Protein 2ECV (pdb70)

Sequence (85 aa):
GSSGSSGMASGILVNVKEEVTCPICLELLTQPLSLDCGHSFCQACLTANHKKSMLDKGESSCPVCRISYQPENIRPNRHVANIVEGSSGSSGMASGILVNVKEEVTCPICLELLTQPLSLDCGHSFCQACLTANHKKSMLDKGESSCPVCRISYQPENIRPNRHVANIVEGSSGSSGMASGILVNVKEEVTCPICLELLTQPLSLDCGHSFCQACLTANHKKSMLDKGESSCPVCRISYQPENIRPNRHVANIVEGSSGSSGMASGILVNVKEEVTCPICLELLTQPLSLDCGHSFCQACLTANHKKSMLDKGESSCPVCRISYQPENIRPNRHVANIVEGSSGSSGMASGILVNVKEEVTCPICLELLTQPLSLDCGHSFCQACLTANHKKSMLDKGESSCPVCRISYQPENIRPNRHVANIVEGSSGSSGMASGILVNVKEEVTCPICLELLTQPLSLDCGHSFCQACLTANHKKSMLDKGESSCPVCRISYQPENIRPNRHVANIVEGSSGSSGMASGILVNVKEEVTCPICLELLTQPLSLDCGHSFCQACLTANHKKSMLDKGESSCPVCRISYQPENIRPNRHVANIVEGSSGSSGMASGILVNVKEEVTCPICLELLTQPLSLDCGHSFCQACLTANHKKSMLDKGESSCPVCRISYQPENIRPNRHVANIVEGSSGSSGMASGILVNVKEEVTCPICLELLTQPLSLDCGHSFCQACLTANHKKSMLDKGESSCPVCRISYQPENIRPNRHVANIVEGSSGSSGMASGILVNVKEEVTCPICLELLTQPLSLDCGHSFCQACLTANHKKSMLDKGESSCPVCRISYQPENIRPNRHVANIVEGSSGSSGMASGILVNVKEEVTCPICLELLTQPLSLDCGHSFCQACLTANHKKSMLDKGESSCPVCRISYQPENIRPNRHVANIVEGSSGSSGMASGILVNVKEEVTCPICLELLTQPLSLDCGHSFCQACLTANHKKSMLDKGESSCPVCRISYQPENIRPNRHVANIVEGSSGSSGMASGILVNVKEEVTCPICLELLTQPLSLDCGHSFCQACLTANHKKSMLDKGESSCPVCRISYQPENIRPNRHVANIVEGSSGSSGMASGILVNVKEEVTCPICLELLTQPLSLDCGHSFCQACLTANHKKSMLDKGESSCPVCRISYQPENIRPNRHVANIVEGSSGSSGMASGILVNVKEEVTCPICLELLTQPLSLDCGHSFCQACLTANHKKSMLDKGESSCPVCRISYQPENIRPNRHVANIVEGSSGSSGMASGILVNVKEEVTCPICLELLTQPLSLDCGHSFCQACLTANHKKSMLDKGESSCPVCRISYQPENIRPNRHVANIVEGSSGSSGMASGILVNVKEEVTCPICLELLTQPLSLDCGHSFCQACLTANHKKSMLDKGESSCPVCRISYQPENIRPNRHVANIVEGSSGSSGMASGILVNVKEEVTCPICLELLTQPLSLDCGHSFCQACLTANHKKSMLDKGESSCPVCRISYQPENIRPNRHVANIVEGSSGSSGMASGILVNVKEEVTCPICLELLTQPLSLDCGHSFCQACLTANHKKSMLDKGESSCPVCRISYQPENIRPNRHVANIVEGSSGSSGMASGILVNVKEEVTCPICLELLTQPLSLDCGHSFCQACLTANHKKSMLDKGESSCPVCRISYQPENIRPNRHVANIVE

Secondary structure (DSSP, 8-state):
-----PPP--------------TTT-S--SS-B--SSS--B-TTHHHHHHHHHHHTTS----TTT--SS-SSS---S--------

Organism: Homo sapiens (NCBI:txid9606)

CATH classification: 3.30.40.10

Radius of gyration: 18.09 Å; Cα contacts (8 Å, |Δi|>4): 77; chains: 1; bounding box: 31×51×41 Å

InterPro domains:
  IPR000315 B-box-type zinc finger [PF00643] (91-128)
  IPR000315 B-box-type zinc finger [PS50119] (90-132)
  IPR000315 B-box-type zinc finger [SM00336] (90-131)
  IPR001841 Zinc finger, RING-type [PS50089] (15-59)
  IPR001841 Zinc finger, RING-type [SM00184] (15-58)
  IPR001870 B30.2/SPRY domain [PS50188] (281-493)
  IPR003877 SPRY domain [PF00622] (358-488)
  IPR003877 SPRY domain [SM00449] (356-492)
  IPR003879 Butyrophylin-like, SPRY domain [PR01407] (313-330)
  IPR003879 Butyrophylin-like, SPRY domain [PR01407] (429-453)
  IPR003879 Butyrophylin-like, SPRY domain [PR01407] (461-479)
  IPR013083 Zinc finger, RING/FYVE/PHD-type [G3DSA:3.30.40.10] (2-90)
  IPR013320 Concanavalin A-like lectin/glucanase domain superfamily [SSF49899] (292-491)
  IPR017907 Zinc finger, RING-type, conserved site [PS00518] (30-39)
  IPR027370 Zinc finger, RING-type, eukaryotic [PF13445] (15-56)
  IPR043136 B30.2/SPRY domain superfamily [G3DSA:2.60.120.920] (288-493)
  IPR050143 Tripartite motif-containing [PTHR24103] (10-487)

Structure (mmCIF, N/CA/C/O backbone):
data_2ECV
#
_entry.id   2ECV
#
loop_
_entity.id
_entity.type
_entity.pdbx_description
1 polymer 'Tripartite motif-containing protein 5'
2 non-polymer 'ZINC ION'
#
loop_
_atom_site.group_PDB
_atom_site.id
_atom_site.type_symbol
_atom_site.label_atom_id
_atom_site.label_alt_id
_atom_site.label_comp_id
_atom_site.label_asym_id
_atom_site.label_entity_id
_atom_site.label_seq_id
_atom_site.pdbx_PDB_ins_code
_atom_site.Cartn_x
_atom_site.Cartn_y
_atom_site.Cartn_z
_atom_site.occupancy
_atom_site.B_iso_or_equiv
_atom_site.auth_seq_id
_atom_site.auth_comp_id
_atom_site.auth_asym_id
_atom_site.auth_atom_id
_atom_site.pdbx_PDB_model_num
ATOM 1 N N . GLY A 1 1 ? 6.856 -31.657 14.456 1.00 0.00 1 GLY A N 1
ATOM 2 C CA . GLY A 1 1 ? 7.368 -30.318 14.231 1.00 0.00 1 GLY A CA 1
ATOM 3 C C . GLY A 1 1 ? 7.291 -29.905 12.775 1.00 0.00 1 GLY A C 1
ATOM 4 O O . GLY A 1 1 ? 8.280 -29.452 12.199 1.00 0.00 1 GLY A O 1
ATOM 8 N N . SER A 1 2 ? 6.115 -30.064 12.177 1.00 0.00 2 SER A N 1
ATOM 9 C CA . SER A 1 2 ? 5.915 -29.710 10.777 1.00 0.00 2 SER A CA 1
ATOM 10 C C . SER A 1 2 ? 4.487 -29.228 10.537 1.00 0.00 2 SER A C 1
ATOM 11 O O . SER A 1 2 ? 3.535 -29.770 11.099 1.00 0.00 2 SER A O 1
ATOM 19 N N . SER A 1 3 ? 4.347 -28.206 9.699 1.00 0.00 3 SER A N 1
ATOM 20 C CA . SER A 1 3 ? 3.037 -27.647 9.387 1.00 0.00 3 SER A CA 1
ATOM 21 C C . SER A 1 3 ? 3.096 -26.798 8.121 1.00 0.00 3 SER A C 1
ATOM 22 O O . SER A 1 3 ? 3.988 -25.967 7.958 1.00 0.00 3 SER A O 1
ATOM 30 N N . GLY A 1 4 ? 2.137 -27.014 7.225 1.00 0.00 4 GLY A N 1
ATOM 31 C CA . GLY A 1 4 ? 2.097 -26.262 5.985 1.00 0.00 4 GLY A CA 1
ATOM 32 C C . GLY A 1 4 ? 1.630 -27.102 4.812 1.00 0.00 4 GLY A C 1
ATOM 33 O O . GLY A 1 4 ? 2.427 -27.795 4.180 1.00 0.00 4 GLY A O 1
ATOM 37 N N . SER A 1 5 ? 0.334 -27.042 4.523 1.00 0.00 5 SER A N 1
ATOM 38 C CA . SER A 1 5 ? -0.239 -27.808 3.422 1.00 0.00 5 SER A CA 1
ATOM 39 C C . SER A 1 5 ? -0.483 -26.915 2.209 1.00 0.00 5 SER A C 1
ATOM 40 O O . SER A 1 5 ? -1.591 -26.421 2.000 1.00 0.00 5 SER A O 1
ATOM 48 N N . SER A 1 6 ? 0.561 -26.713 1.411 1.00 0.00 6 SER A N 1
ATOM 49 C CA . SER A 1 6 ? 0.463 -25.878 0.220 1.00 0.00 6 SER A CA 1
ATOM 50 C C . SER A 1 6 ? 0.363 -26.734 -1.038 1.00 0.00 6 SER A C 1
ATOM 51 O O . SER A 1 6 ? 1.229 -27.567 -1.306 1.00 0.00 6 SER A O 1
ATOM 59 N N . GLY A 1 7 ? -0.700 -26.524 -1.807 1.00 0.00 7 GLY A N 1
ATOM 60 C CA . GLY A 1 7 ? -0.896 -27.284 -3.028 1.00 0.00 7 GLY A CA 1
ATOM 61 C C . GLY A 1 7 ? 0.187 -27.019 -4.055 1.00 0.00 7 GLY A C 1
ATOM 62 O O . GLY A 1 7 ? 0.896 -26.016 -3.975 1.00 0.00 7 GLY A O 1
ATOM 66 N N . MET A 1 8 ? 0.317 -27.921 -5.022 1.00 0.00 8 MET A N 1
ATOM 67 C CA . MET A 1 8 ? 1.322 -27.779 -6.069 1.00 0.00 8 MET A CA 1
ATOM 68 C C . MET A 1 8 ? 1.289 -26.377 -6.668 1.00 0.00 8 MET A C 1
ATOM 69 O O . MET A 1 8 ? 0.222 -25.847 -6.975 1.00 0.00 8 MET A O 1
ATOM 83 N N . ALA A 1 9 ? 2.466 -25.780 -6.832 1.00 0.00 9 ALA A N 1
ATOM 84 C CA . ALA A 1 9 ? 2.571 -24.440 -7.396 1.00 0.00 9 ALA A CA 1
ATOM 85 C C . ALA A 1 9 ? 2.548 -24.483 -8.920 1.00 0.00 9 ALA A C 1
ATOM 86 O O . ALA A 1 9 ? 3.412 -23.906 -9.580 1.00 0.00 9 ALA A O 1
ATOM 93 N N . SER A 1 10 ? 1.553 -25.169 -9.473 1.00 0.00 10 SER A N 1
ATOM 94 C CA . SER A 1 10 ? 1.420 -25.290 -10.920 1.00 0.00 10 SER A CA 1
ATOM 95 C C . SER A 1 10 ? 0.547 -24.172 -11.481 1.00 0.00 10 SER A C 1
ATOM 96 O O . SER A 1 10 ? -0.567 -24.412 -11.945 1.00 0.00 10 SER A O 1
ATOM 104 N N . GLY A 1 11 ? 1.062 -22.947 -11.433 1.00 0.00 11 GLY A N 1
ATOM 105 C CA . GLY A 1 11 ? 0.318 -21.809 -11.939 1.00 0.00 11 GLY A CA 1
ATOM 106 C C . GLY A 1 11 ? 0.260 -21.780 -13.453 1.00 0.00 11 GLY A C 1
ATOM 107 O O . GLY A 1 11 ? -0.186 -20.797 -14.045 1.00 0.00 11 GLY A O 1
ATOM 111 N N . ILE A 1 12 ? 0.714 -22.859 -14.081 1.00 0.00 12 ILE A N 1
ATOM 112 C CA . ILE A 1 12 ? 0.712 -22.953 -15.536 1.00 0.00 12 ILE A CA 1
ATOM 113 C C . ILE A 1 12 ? -0.711 -22.991 -16.083 1.00 0.00 12 ILE A C 1
ATOM 114 O O . ILE A 1 12 ? -1.573 -23.692 -15.552 1.00 0.00 12 ILE A O 1
ATOM 130 N N . LEU A 1 13 ? -0.950 -22.234 -17.148 1.00 0.00 13 LEU A N 1
ATOM 131 C CA . LEU A 1 13 ? -2.268 -22.182 -17.770 1.00 0.00 13 LEU A CA 1
ATOM 132 C C . LEU A 1 13 ? -2.152 -22.115 -19.289 1.00 0.00 13 LEU A C 1
ATOM 133 O O . LEU A 1 13 ? -1.359 -21.343 -19.828 1.00 0.00 13 LEU A O 1
ATOM 149 N N . VAL A 1 14 ? -2.950 -22.928 -19.975 1.00 0.00 14 VAL A N 1
ATOM 150 C CA . VAL A 1 14 ? -2.939 -22.959 -21.432 1.00 0.00 14 VAL A CA 1
ATOM 151 C C . VAL A 1 14 ? -4.097 -22.151 -22.008 1.00 0.00 14 VAL A C 1
ATOM 152 O O . VAL A 1 14 ? -5.226 -22.633 -22.083 1.00 0.00 14 VAL A O 1
ATOM 165 N N . ASN A 1 15 ? -3.807 -20.919 -22.414 1.00 0.00 15 ASN A N 1
ATOM 166 C CA . ASN A 1 15 ? -4.825 -20.043 -22.983 1.00 0.00 15 ASN A CA 1
ATOM 167 C C . ASN A 1 15 ? -4.227 -19.144 -24.061 1.00 0.00 15 ASN A C 1
ATOM 168 O O . ASN A 1 15 ? -3.008 -19.008 -24.166 1.00 0.00 15 ASN A O 1
ATOM 179 N N . VAL A 1 16 ? -5.095 -18.531 -24.861 1.00 0.00 16 VAL A N 1
ATOM 180 C CA . VAL A 1 16 ? -4.654 -17.643 -25.930 1.00 0.00 16 VAL A CA 1
ATOM 181 C C . VAL A 1 16 ? -4.196 -16.299 -25.374 1.00 0.00 16 VAL A C 1
ATOM 182 O O . VAL A 1 16 ? -4.523 -15.938 -24.243 1.00 0.00 16 VAL A O 1
ATOM 195 N N . LYS A 1 17 ? -3.438 -15.560 -26.177 1.00 0.00 17 LYS A N 1
ATOM 196 C CA . LYS A 1 17 ? -2.936 -14.254 -25.769 1.00 0.00 17 LYS A CA 1
ATOM 197 C C . LYS A 1 17 ? -4.085 -13.281 -25.524 1.00 0.00 17 LYS A C 1
ATOM 198 O O . LYS A 1 17 ? -5.238 -13.579 -25.834 1.00 0.00 17 LYS A O 1
ATOM 217 N N . GLU A 1 18 ? -3.762 -12.117 -24.969 1.00 0.00 18 GLU A N 1
ATOM 218 C CA . GLU A 1 18 ? -4.768 -11.102 -24.685 1.00 0.00 18 GLU A CA 1
ATOM 219 C C . GLU A 1 18 ? -4.692 -9.962 -25.697 1.00 0.00 18 GLU A C 1
ATOM 220 O O . GLU A 1 18 ? -3.606 -9.541 -26.092 1.00 0.00 18 GLU A O 1
ATOM 232 N N . GLU A 1 19 ? -5.855 -9.469 -26.113 1.00 0.00 19 GLU A N 1
ATOM 233 C CA . GLU A 1 19 ? -5.920 -8.380 -27.080 1.00 0.00 19 GLU A CA 1
ATOM 234 C C . GLU A 1 19 ? -6.201 -7.051 -26.384 1.00 0.00 19 GLU A C 1
ATOM 235 O O . GLU A 1 19 ? -5.668 -6.010 -26.770 1.00 0.00 19 GLU A O 1
ATOM 247 N N . VAL A 1 20 ? -7.043 -7.094 -25.357 1.00 0.00 20 VAL A N 1
ATOM 248 C CA . VAL A 1 20 ? -7.395 -5.894 -24.606 1.00 0.00 20 VAL A CA 1
ATOM 24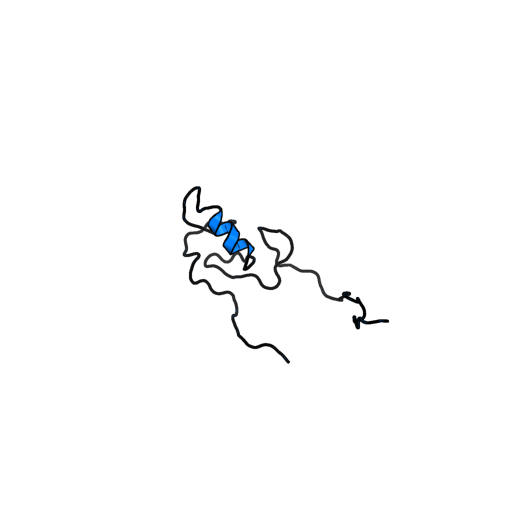9 C C . VAL A 1 20 ? -6.311 -5.540 -23.595 1.00 0.00 20 VAL A C 1
ATOM 250 O O . VAL A 1 20 ? -6.110 -6.249 -22.608 1.00 0.00 20 VAL A O 1
ATOM 263 N N . THR A 1 21 ? -5.613 -4.437 -23.846 1.00 0.00 21 THR A N 1
ATOM 264 C CA . THR A 1 21 ? -4.548 -3.988 -22.958 1.00 0.00 21 THR A CA 1
ATOM 265 C C . THR A 1 21 ? -4.881 -2.635 -22.340 1.00 0.00 21 THR A C 1
ATOM 266 O O . THR A 1 21 ? -5.600 -1.830 -22.933 1.00 0.00 21 THR A O 1
ATOM 277 N N . CYS A 1 22 ? -4.354 -2.389 -21.146 1.00 0.00 22 CYS A N 1
ATOM 278 C CA . CYS A 1 22 ? -4.595 -1.133 -20.446 1.00 0.00 22 CYS A CA 1
ATOM 279 C C . CYS A 1 22 ? -3.641 -0.047 -20.935 1.00 0.00 22 CYS A C 1
ATOM 280 O O . CYS A 1 22 ? -2.420 -0.206 -20.923 1.00 0.00 22 CYS A O 1
ATOM 287 N N . PRO A 1 23 ? -4.210 1.085 -21.376 1.00 0.00 23 PRO A N 1
ATOM 288 C CA . PRO A 1 23 ? -3.430 2.221 -21.876 1.00 0.00 23 PRO A CA 1
ATOM 289 C C . PRO A 1 23 ? -2.655 2.926 -20.768 1.00 0.00 23 PRO A C 1
ATOM 290 O O . PRO A 1 23 ? -1.944 3.899 -21.017 1.00 0.00 23 PRO A O 1
ATOM 301 N N . ILE A 1 24 ? -2.798 2.428 -19.544 1.00 0.00 24 ILE A N 1
ATOM 302 C CA . ILE A 1 24 ? -2.110 3.009 -18.398 1.00 0.00 24 ILE A CA 1
ATOM 303 C C . ILE A 1 24 ? -0.921 2.152 -17.977 1.00 0.00 24 ILE A C 1
ATOM 304 O O . ILE A 1 24 ? 0.233 2.534 -18.169 1.00 0.00 24 ILE A O 1
ATOM 320 N N . CYS A 1 25 ? -1.212 0.989 -17.403 1.00 0.00 25 CYS A N 1
ATOM 321 C CA . CYS A 1 25 ? -0.168 0.075 -16.955 1.00 0.00 25 CYS A CA 1
ATOM 322 C C . CYS A 1 25 ? 0.418 -0.700 -18.132 1.00 0.00 25 CYS A C 1
ATOM 323 O O . CYS A 1 25 ? 1.511 -1.260 -18.038 1.00 0.00 25 CYS A O 1
ATOM 330 N N . LEU A 1 26 ? -0.316 -0.728 -19.239 1.00 0.00 26 LEU A N 1
ATOM 331 C CA . LEU A 1 26 ? 0.131 -1.433 -20.435 1.00 0.00 26 LEU A CA 1
ATOM 332 C C . LEU A 1 26 ? 0.511 -2.874 -20.108 1.00 0.00 26 LEU A C 1
ATOM 333 O O . LEU A 1 26 ? 1.496 -3.398 -20.625 1.00 0.00 26 LEU A O 1
ATOM 349 N N . GLU A 1 27 ? -0.279 -3.508 -19.247 1.00 0.00 27 GLU A N 1
ATOM 350 C CA . GLU A 1 27 ? -0.025 -4.888 -18.852 1.00 0.00 27 GLU A CA 1
ATOM 351 C C . GLU A 1 27 ? -1.078 -5.824 -19.439 1.00 0.00 27 GLU A C 1
ATOM 352 O O . GLU A 1 27 ? -0.787 -6.627 -20.327 1.00 0.00 27 GLU A O 1
ATOM 364 N N . LEU A 1 28 ? -2.303 -5.716 -18.936 1.00 0.00 28 LEU A N 1
ATOM 365 C CA . LEU A 1 28 ? -3.401 -6.553 -19.409 1.00 0.00 28 LEU A CA 1
ATOM 366 C C . LEU A 1 28 ? -4.740 -6.035 -18.896 1.00 0.00 28 LEU A C 1
ATOM 367 O O . LEU A 1 28 ? -4.819 -5.448 -17.816 1.00 0.00 28 LEU A O 1
ATOM 383 N N . LEU A 1 29 ? -5.792 -6.256 -19.676 1.00 0.00 29 LEU A N 1
ATOM 384 C CA . LEU A 1 29 ? -7.131 -5.814 -19.300 1.00 0.00 29 LEU A CA 1
ATOM 385 C C . LEU A 1 29 ? -8.126 -6.968 -19.373 1.00 0.00 29 LEU A C 1
ATOM 386 O O . LEU A 1 29 ? -8.851 -7.116 -20.357 1.00 0.00 29 LEU A O 1
ATOM 402 N N . THR A 1 30 ? -8.158 -7.782 -18.322 1.00 0.00 30 THR A N 1
ATOM 403 C CA . THR A 1 30 ? -9.065 -8.921 -18.266 1.00 0.00 30 THR A CA 1
ATOM 404 C C . THR A 1 30 ? -10.460 -8.492 -17.827 1.00 0.00 30 THR A C 1
ATOM 405 O O . THR A 1 30 ? -11.461 -8.944 -18.383 1.00 0.00 30 THR A O 1
ATOM 416 N N . GLN A 1 31 ? -10.519 -7.618 -16.828 1.00 0.00 31 GLN A N 1
ATOM 417 C CA . GLN A 1 31 ? -11.793 -7.128 -16.315 1.00 0.00 31 GLN A CA 1
ATOM 418 C C . GLN A 1 31 ? -11.802 -5.605 -16.244 1.00 0.00 31 GLN A C 1
ATOM 419 O O . GLN A 1 31 ? -12.027 -5.010 -15.190 1.00 0.00 31 GLN A O 1
ATOM 433 N N . PRO A 1 32 ? -11.551 -4.957 -17.391 1.00 0.00 32 PRO A N 1
ATOM 434 C CA . PRO A 1 32 ? -11.524 -3.494 -17.484 1.00 0.00 32 PRO A CA 1
ATOM 435 C C . PRO A 1 32 ? -12.910 -2.878 -17.325 1.00 0.00 32 PRO A C 1
ATOM 436 O O . PRO A 1 32 ? -13.911 -3.590 -17.237 1.00 0.00 32 PRO A O 1
ATOM 447 N N . LEU A 1 33 ? -12.962 -1.551 -17.290 1.00 0.00 33 LEU A N 1
ATOM 448 C CA . LEU A 1 33 ? -14.226 -0.838 -17.143 1.00 0.00 33 LEU A CA 1
ATOM 449 C C . LEU A 1 33 ? -14.603 -0.125 -18.437 1.00 0.00 33 LEU A C 1
ATOM 450 O O . LEU A 1 33 ? -13.786 0.001 -19.349 1.00 0.00 33 LEU A O 1
ATOM 466 N N . SER A 1 34 ? -15.846 0.342 -18.509 1.00 0.00 34 SER A N 1
ATOM 467 C CA . SER A 1 34 ? -16.332 1.042 -19.692 1.00 0.00 34 SER A CA 1
ATOM 468 C C . SER A 1 34 ? -16.718 2.479 -19.353 1.00 0.00 34 SER A C 1
ATOM 469 O O . SER A 1 34 ? -17.280 2.749 -18.291 1.00 0.00 34 SER A O 1
ATOM 477 N N . LEU A 1 35 ? -16.413 3.397 -20.263 1.00 0.00 35 LEU A N 1
ATOM 478 C CA . LEU A 1 35 ? -16.728 4.807 -20.063 1.00 0.00 35 LEU A CA 1
ATOM 479 C C . LEU A 1 35 ? -17.646 5.323 -21.166 1.00 0.00 35 LEU A C 1
ATOM 480 O O . LEU A 1 35 ? -18.096 4.559 -22.021 1.00 0.00 35 LEU A O 1
ATOM 496 N N . ASP A 1 36 ? -17.919 6.623 -21.142 1.00 0.00 36 ASP A N 1
ATOM 497 C CA . ASP A 1 36 ? -18.782 7.241 -22.142 1.00 0.00 36 ASP A CA 1
ATOM 498 C C . ASP A 1 36 ? -17.994 7.580 -23.404 1.00 0.00 36 ASP A C 1
ATOM 499 O O . ASP A 1 36 ? -18.480 8.299 -24.278 1.00 0.00 36 ASP A O 1
ATOM 508 N N . CYS A 1 37 ? -16.775 7.058 -23.492 1.00 0.00 37 CYS A N 1
ATOM 509 C CA . CYS A 1 37 ? -15.919 7.306 -24.646 1.00 0.00 37 CYS A CA 1
ATOM 510 C C . CYS A 1 37 ? -15.630 6.009 -25.397 1.00 0.00 37 CYS A C 1
ATOM 511 O O . CYS A 1 37 ? -15.418 6.016 -26.609 1.00 0.00 37 CYS A O 1
ATOM 518 N N . GLY A 1 38 ? -15.624 4.898 -24.668 1.00 0.00 38 GLY A N 1
ATOM 519 C CA . GLY A 1 38 ? -15.361 3.609 -25.282 1.00 0.00 38 GLY A CA 1
ATOM 520 C C . GLY A 1 38 ? -14.098 2.961 -24.750 1.00 0.00 38 GLY A C 1
ATOM 521 O O . GLY A 1 38 ? -14.071 1.757 -24.493 1.00 0.00 38 GLY A O 1
ATOM 525 N N . HIS A 1 39 ? -13.049 3.760 -24.587 1.00 0.00 39 HIS A N 1
ATOM 526 C CA . HIS A 1 39 ? -11.775 3.257 -24.083 1.00 0.00 39 HIS A CA 1
ATOM 527 C C . HIS A 1 39 ? -11.952 2.604 -22.716 1.00 0.00 39 HIS A C 1
ATOM 528 O O . HIS A 1 39 ? -12.619 3.150 -21.838 1.00 0.00 39 HIS A O 1
ATOM 542 N N . SER A 1 40 ? -11.350 1.431 -22.543 1.00 0.00 40 SER A N 1
ATOM 543 C CA . SER A 1 40 ? -11.445 0.702 -21.284 1.00 0.00 40 SER A CA 1
ATOM 544 C C . SER A 1 40 ? -10.211 0.947 -20.420 1.00 0.00 40 SER A C 1
ATOM 545 O O . SER A 1 40 ? -9.186 1.426 -20.904 1.00 0.00 40 SER A O 1
ATOM 553 N N . PHE A 1 41 ? -10.319 0.614 -19.138 1.00 0.00 41 PHE A N 1
ATOM 554 C CA . PHE A 1 41 ? -9.214 0.798 -18.205 1.00 0.00 41 PHE A CA 1
ATOM 555 C C . PHE A 1 41 ? -9.378 -0.100 -16.982 1.00 0.00 41 PHE A C 1
ATOM 556 O O . PHE A 1 41 ? -10.370 -0.819 -16.855 1.00 0.00 41 PHE A O 1
ATOM 573 N N . CYS A 1 42 ? -8.399 -0.054 -16.085 1.00 0.00 42 CYS A N 1
ATOM 574 C CA . CYS A 1 42 ? -8.433 -0.863 -14.873 1.00 0.00 42 CYS A CA 1
ATOM 575 C C . CYS A 1 42 ? -9.227 -0.163 -13.774 1.00 0.00 42 CYS A C 1
ATOM 576 O O . CYS A 1 42 ? -9.098 1.044 -13.575 1.00 0.00 42 CYS A O 1
ATOM 583 N N . GLN A 1 43 ? -10.046 -0.931 -13.063 1.00 0.00 43 GLN A N 1
ATOM 584 C CA . GLN A 1 43 ? -10.861 -0.384 -11.984 1.00 0.00 43 GLN A CA 1
ATOM 585 C C . GLN A 1 43 ? -10.002 0.398 -10.996 1.00 0.00 43 GLN A C 1
ATOM 586 O O . GLN A 1 43 ? -10.516 1.173 -10.190 1.00 0.00 43 GLN A O 1
ATOM 600 N N . ALA A 1 44 ? -8.691 0.189 -11.065 1.00 0.00 44 ALA A N 1
ATOM 601 C CA . ALA A 1 44 ? -7.761 0.876 -10.178 1.00 0.00 44 ALA A CA 1
ATOM 602 C C . ALA A 1 44 ? -7.049 2.013 -10.903 1.00 0.00 44 ALA A C 1
ATOM 603 O O . ALA A 1 44 ? -7.019 3.147 -10.423 1.00 0.00 44 ALA A O 1
ATOM 610 N N . CYS A 1 45 ? -6.476 1.704 -12.061 1.00 0.00 45 CYS A N 1
ATOM 611 C CA . CYS A 1 45 ? -5.763 2.699 -12.852 1.00 0.00 45 CYS A CA 1
ATOM 612 C C . CYS A 1 45 ? -6.622 3.941 -13.066 1.00 0.00 45 CYS A C 1
ATOM 613 O O . CYS A 1 45 ? -6.115 5.063 -13.095 1.00 0.00 45 CYS A O 1
ATOM 620 N N . LEU A 1 46 ? -7.925 3.733 -13.216 1.00 0.00 46 LEU A N 1
ATOM 621 C CA . LEU A 1 46 ? -8.857 4.836 -13.427 1.00 0.00 46 LEU A CA 1
ATOM 622 C C . LEU A 1 46 ? -8.952 5.715 -12.184 1.00 0.00 46 LEU A C 1
ATOM 623 O O . LEU A 1 46 ? -8.895 6.942 -12.271 1.00 0.00 46 LEU A O 1
ATOM 639 N N . THR A 1 47 ? -9.094 5.078 -11.025 1.00 0.00 47 THR A N 1
ATOM 640 C CA . THR A 1 47 ? -9.196 5.801 -9.764 1.00 0.00 47 THR A CA 1
ATOM 641 C C . THR A 1 47 ? -7.964 6.666 -9.525 1.00 0.00 47 THR A C 1
ATOM 642 O O . THR A 1 47 ? -8.071 7.801 -9.061 1.00 0.00 47 THR A O 1
ATOM 653 N N . ALA A 1 48 ? -6.794 6.124 -9.847 1.00 0.00 48 ALA A N 1
ATOM 654 C CA . ALA A 1 48 ? -5.542 6.848 -9.670 1.00 0.00 48 ALA A CA 1
ATOM 655 C C . ALA A 1 48 ? -5.416 7.983 -10.681 1.00 0.00 48 ALA A C 1
ATOM 656 O O . ALA A 1 48 ? -5.072 9.109 -10.325 1.00 0.00 48 ALA A O 1
ATOM 663 N N . ASN A 1 49 ? -5.698 7.678 -11.944 1.00 0.00 49 ASN A N 1
ATOM 664 C CA . ASN A 1 49 ? -5.615 8.674 -13.007 1.00 0.00 49 ASN A CA 1
ATOM 665 C C . ASN A 1 49 ? -6.472 9.892 -12.679 1.00 0.00 49 ASN A C 1
ATOM 666 O O . ASN A 1 49 ? -6.030 11.033 -12.824 1.00 0.00 49 ASN A O 1
ATOM 677 N N . HIS A 1 50 ? -7.700 9.644 -12.235 1.00 0.00 50 HIS A N 1
ATOM 678 C CA . HIS A 1 50 ? -8.619 10.721 -11.885 1.00 0.00 50 HIS A CA 1
ATOM 679 C C . HIS A 1 50 ? -7.961 11.705 -10.922 1.00 0.00 50 HIS A C 1
ATOM 680 O O . HIS A 1 50 ? -8.052 12.919 -11.101 1.00 0.00 50 HIS A O 1
ATOM 694 N N . LYS A 1 51 ? -7.300 11.172 -9.900 1.00 0.00 51 LYS A N 1
ATOM 695 C CA . LYS A 1 51 ? -6.626 12.003 -8.908 1.00 0.00 51 LYS A CA 1
ATOM 696 C C . LYS A 1 51 ? -5.525 12.837 -9.555 1.00 0.00 51 LYS A C 1
ATOM 697 O O . LYS A 1 51 ? -5.351 14.012 -9.232 1.00 0.00 51 LYS A O 1
ATOM 716 N N . LYS A 1 52 ? -4.784 12.222 -10.471 1.00 0.00 52 LYS A N 1
ATOM 717 C CA . LYS A 1 52 ? -3.701 12.908 -11.166 1.00 0.00 52 LYS A CA 1
ATOM 718 C C . LYS A 1 52 ? -4.166 14.259 -11.700 1.00 0.00 52 LYS A C 1
ATOM 719 O O . LYS A 1 52 ? -3.590 15.297 -11.375 1.00 0.00 52 LYS A O 1
ATOM 738 N N . SER A 1 53 ? -5.213 14.238 -12.518 1.00 0.00 53 SER A N 1
ATOM 739 C CA . SER A 1 53 ? -5.755 15.461 -13.099 1.00 0.00 53 SER A CA 1
ATOM 740 C C . SER A 1 53 ? -6.700 16.154 -12.122 1.00 0.00 53 SER A C 1
ATOM 741 O O . SER A 1 53 ? -7.729 16.699 -12.518 1.00 0.00 53 SER A O 1
ATOM 749 N N . MET A 1 54 ? -6.342 16.127 -10.842 1.00 0.00 54 MET A N 1
ATOM 750 C CA . MET A 1 54 ? -7.157 16.753 -9.808 1.00 0.00 54 MET A CA 1
ATOM 751 C C . MET A 1 54 ? -6.419 17.927 -9.171 1.00 0.00 54 MET A C 1
ATOM 752 O O . MET A 1 54 ? -7.040 18.869 -8.677 1.00 0.00 54 MET A O 1
ATOM 766 N N . LEU A 1 55 ? -5.093 17.864 -9.185 1.00 0.00 55 LEU A N 1
ATOM 767 C CA . LEU A 1 55 ? -4.270 18.922 -8.608 1.00 0.00 55 LEU A CA 1
ATOM 768 C C . LEU A 1 55 ? -3.940 19.985 -9.651 1.00 0.00 55 LEU A C 1
ATOM 769 O O . LEU A 1 55 ? -3.713 21.148 -9.317 1.00 0.00 55 LEU A O 1
ATOM 785 N N . ASP A 1 56 ? -3.917 19.578 -10.916 1.00 0.00 56 ASP A N 1
ATOM 786 C CA . ASP A 1 56 ? -3.618 20.496 -12.009 1.00 0.00 56 ASP A CA 1
ATOM 787 C C . ASP A 1 56 ? -4.872 21.247 -12.446 1.00 0.00 56 ASP A C 1
ATOM 788 O O . ASP A 1 56 ? -4.899 22.478 -12.462 1.00 0.00 56 ASP A O 1
ATOM 797 N N . LYS A 1 57 ? -5.910 20.497 -12.802 1.00 0.00 57 LYS A N 1
ATOM 798 C CA . LYS A 1 57 ? -7.168 21.090 -13.241 1.00 0.00 57 LYS A CA 1
ATOM 799 C C . LYS A 1 57 ? -8.267 20.861 -12.207 1.00 0.00 57 LYS A C 1
ATOM 800 O O . LYS A 1 57 ? -8.974 21.791 -11.823 1.00 0.00 57 LYS A O 1
ATOM 819 N N . GLY A 1 58 ? -8.402 19.616 -11.760 1.00 0.00 58 GLY A N 1
ATOM 820 C CA . GLY A 1 58 ? -9.416 19.289 -10.774 1.00 0.00 58 GLY A CA 1
ATOM 821 C C . GLY A 1 58 ? -10.368 18.213 -11.256 1.00 0.00 58 GLY A C 1
ATOM 822 O O . GLY A 1 58 ? -10.701 17.291 -10.512 1.00 0.00 58 GLY A O 1
ATOM 826 N N . GLU A 1 59 ? -10.808 18.331 -12.505 1.00 0.00 59 GLU A N 1
ATOM 827 C CA . GLU A 1 59 ? -11.730 17.361 -13.084 1.00 0.00 59 GLU A CA 1
ATOM 828 C C . GLU A 1 59 ? -10.971 16.267 -13.830 1.00 0.00 59 GLU A C 1
ATOM 829 O O . GLU A 1 59 ? -9.984 16.538 -14.514 1.00 0.00 59 GLU A O 1
ATOM 841 N N . SER A 1 60 ? -11.440 15.031 -13.694 1.00 0.00 60 SER A N 1
ATOM 842 C CA . SER A 1 60 ? -10.804 13.895 -14.351 1.00 0.00 60 SER A CA 1
ATOM 843 C C . SER A 1 60 ? -11.366 13.695 -15.755 1.00 0.00 60 SER A C 1
ATOM 844 O O . SER A 1 60 ? -12.367 14.307 -16.128 1.00 0.00 60 SER A O 1
ATOM 852 N N . SER A 1 61 ? -10.714 12.835 -16.530 1.00 0.00 61 SER A N 1
ATOM 853 C CA . SER A 1 61 ? -11.145 12.556 -17.895 1.00 0.00 61 SER A CA 1
ATOM 854 C C . SER A 1 61 ? -10.311 11.437 -18.510 1.00 0.00 61 SER A C 1
ATOM 855 O O . SER A 1 61 ? -9.243 11.091 -18.003 1.00 0.00 61 SER A O 1
ATOM 863 N N . CYS A 1 62 ? -10.805 10.873 -19.607 1.00 0.00 62 CYS A N 1
ATOM 864 C CA . CYS A 1 62 ? -10.108 9.793 -20.294 1.00 0.00 62 CYS A CA 1
ATOM 865 C C . CYS A 1 62 ? -8.678 10.199 -20.635 1.00 0.00 62 CYS A C 1
ATOM 866 O O . CYS A 1 62 ? -8.437 11.147 -21.383 1.00 0.00 62 CYS A O 1
ATOM 873 N N . PRO A 1 63 ? -7.704 9.465 -20.076 1.00 0.00 63 PRO A N 1
ATOM 874 C CA . PRO A 1 63 ? -6.281 9.729 -20.308 1.00 0.00 63 PRO A CA 1
ATOM 875 C C . PRO A 1 63 ? -5.853 9.390 -21.731 1.00 0.00 63 PRO A C 1
ATOM 876 O O . PRO A 1 63 ? -4.677 9.499 -22.079 1.00 0.00 63 PRO A O 1
ATOM 887 N N . VAL A 1 64 ? -6.814 8.980 -22.552 1.00 0.00 64 VAL A N 1
ATOM 888 C CA . VAL A 1 64 ? -6.537 8.627 -23.939 1.00 0.00 64 VAL A CA 1
ATOM 889 C C . VAL A 1 64 ? -7.084 9.681 -24.895 1.00 0.00 64 VAL A C 1
ATOM 890 O O . VAL A 1 64 ? -6.336 10.292 -25.658 1.00 0.00 64 VAL A O 1
ATOM 903 N N . CYS A 1 65 ? -8.396 9.891 -24.847 1.00 0.00 65 CYS A N 1
ATOM 904 C CA . CYS A 1 65 ? -9.046 10.871 -25.709 1.00 0.00 65 CYS A CA 1
ATOM 905 C C . CYS A 1 65 ? -9.419 12.124 -24.921 1.00 0.00 65 CYS A C 1
ATOM 906 O O . CYS A 1 65 ? -9.592 13.201 -25.493 1.00 0.00 65 CYS A O 1
ATOM 913 N N . ARG A 1 66 ? -9.541 11.975 -23.606 1.00 0.00 66 ARG A N 1
ATOM 914 C CA . ARG A 1 66 ? -9.894 13.094 -22.740 1.00 0.00 66 ARG A CA 1
ATOM 915 C C . ARG A 1 66 ? -11.223 13.711 -23.165 1.00 0.00 66 ARG A C 1
ATOM 916 O O . ARG A 1 66 ? -11.351 14.933 -23.252 1.00 0.00 66 ARG A O 1
ATOM 937 N N . ILE A 1 67 ? -12.208 12.859 -23.428 1.00 0.00 67 ILE A N 1
ATOM 938 C CA . ILE A 1 67 ? -13.527 13.322 -23.843 1.00 0.00 67 ILE A CA 1
ATOM 939 C C . ILE A 1 67 ? -14.293 13.922 -22.670 1.00 0.00 67 ILE A C 1
ATOM 940 O O . ILE A 1 67 ? -13.903 13.761 -21.513 1.00 0.00 67 ILE A O 1
ATOM 956 N N . SER A 1 68 ? -15.387 14.613 -22.975 1.00 0.00 68 SER A N 1
ATOM 957 C CA . SER A 1 68 ? -16.208 15.239 -21.946 1.00 0.00 68 SER A CA 1
ATOM 958 C C . SER A 1 68 ? -17.257 14.265 -21.421 1.00 0.00 68 SER A C 1
ATOM 959 O O . SER A 1 68 ? -18.064 13.733 -22.184 1.00 0.00 68 SER A O 1
ATOM 967 N N . TYR A 1 69 ? -17.240 14.035 -20.113 1.00 0.00 69 TYR A N 1
ATOM 968 C CA . TYR A 1 69 ? -18.188 13.122 -19.484 1.00 0.00 69 TYR A CA 1
ATOM 969 C C . TYR A 1 69 ? -18.044 13.148 -17.966 1.00 0.00 69 TYR A C 1
ATOM 970 O O . TYR A 1 69 ? -17.271 13.934 -17.418 1.00 0.00 69 TYR A O 1
ATOM 988 N N . GLN A 1 70 ? -18.794 12.281 -17.292 1.00 0.00 70 GLN A N 1
ATOM 989 C CA . GLN A 1 70 ? -18.750 12.204 -15.837 1.00 0.00 70 GLN A CA 1
ATOM 990 C C . GLN A 1 70 ? -18.032 10.938 -15.380 1.00 0.00 70 GLN A C 1
ATOM 991 O O . GLN A 1 70 ? -18.530 9.822 -15.537 1.00 0.00 70 GLN A O 1
ATOM 1005 N N . PRO A 1 71 ? -16.835 11.111 -14.802 1.00 0.00 71 PRO A N 1
ATOM 1006 C CA . PRO A 1 71 ? -16.023 9.994 -14.311 1.00 0.00 71 PRO A CA 1
ATOM 1007 C C . PRO A 1 71 ? -16.632 9.333 -13.078 1.00 0.00 71 PRO A C 1
ATOM 1008 O O . PRO A 1 71 ? -16.049 8.414 -12.505 1.00 0.00 71 PRO A O 1
ATOM 1019 N N . GLU A 1 72 ? -17.807 9.808 -12.677 1.00 0.00 72 GLU A N 1
ATOM 1020 C CA . GLU A 1 72 ? -18.493 9.263 -11.512 1.00 0.00 72 GLU A CA 1
ATOM 1021 C C . GLU A 1 72 ? -19.783 8.558 -11.921 1.00 0.00 72 GLU A C 1
ATOM 1022 O O . GLU A 1 72 ? -20.436 8.948 -12.887 1.00 0.00 72 GLU A O 1
ATOM 1034 N N . ASN A 1 73 ? -20.143 7.516 -11.177 1.00 0.00 73 ASN A N 1
ATOM 1035 C CA . ASN A 1 73 ? -21.353 6.755 -11.463 1.00 0.00 73 ASN A CA 1
ATOM 1036 C C . ASN A 1 73 ? -21.236 6.028 -12.799 1.00 0.00 73 ASN A C 1
ATOM 1037 O O . ASN A 1 73 ? -22.179 6.009 -13.591 1.00 0.00 73 ASN A O 1
ATOM 1048 N N . ILE A 1 74 ? -20.075 5.430 -13.041 1.00 0.00 74 ILE A N 1
ATOM 1049 C CA . ILE A 1 74 ? -19.836 4.700 -14.280 1.00 0.00 74 ILE A CA 1
ATOM 1050 C C . ILE A 1 74 ? -19.907 3.194 -14.053 1.00 0.00 74 ILE A C 1
ATOM 1051 O O . ILE A 1 74 ? -19.461 2.689 -13.022 1.00 0.00 74 ILE A O 1
ATOM 1067 N N . ARG A 1 75 ? -20.469 2.481 -15.023 1.00 0.00 75 ARG A N 1
ATOM 1068 C CA . ARG A 1 75 ? -20.599 1.032 -14.929 1.00 0.00 75 ARG A CA 1
ATOM 1069 C C . ARG A 1 75 ? -19.966 0.350 -16.139 1.00 0.00 75 ARG A C 1
ATOM 1070 O O . ARG A 1 75 ? -20.037 0.840 -17.266 1.00 0.00 75 ARG A O 1
ATOM 1091 N N . PRO A 1 76 ? -19.330 -0.807 -15.902 1.00 0.00 76 PRO A N 1
ATOM 1092 C CA . PRO A 1 76 ? -18.673 -1.581 -16.959 1.00 0.00 76 PRO A CA 1
ATOM 1093 C C . PRO A 1 76 ? -19.672 -2.214 -17.921 1.00 0.00 76 PRO A C 1
ATOM 1094 O O . PRO A 1 76 ? -20.871 -1.949 -17.848 1.00 0.00 76 PRO A O 1
ATOM 1105 N N . ASN A 1 77 ? -19.169 -3.052 -18.822 1.00 0.00 77 ASN A N 1
ATOM 1106 C CA . ASN A 1 77 ? -20.019 -3.722 -19.800 1.00 0.00 77 ASN A CA 1
ATOM 1107 C C . ASN A 1 77 ? -21.081 -4.571 -19.106 1.00 0.00 77 ASN A C 1
ATOM 1108 O O . ASN A 1 77 ? -22.260 -4.512 -19.452 1.00 0.00 77 ASN A O 1
ATOM 1119 N N . ARG A 1 78 ? -20.653 -5.358 -18.125 1.00 0.00 78 ARG A N 1
ATOM 1120 C CA . ARG A 1 78 ? -21.566 -6.219 -17.383 1.00 0.00 78 ARG A CA 1
ATOM 1121 C C . ARG A 1 78 ? -21.180 -6.277 -15.907 1.00 0.00 78 ARG A C 1
ATOM 1122 O O . ARG A 1 78 ? -20.030 -6.553 -15.566 1.00 0.00 78 ARG A O 1
ATOM 1143 N N . HIS A 1 79 ? -22.150 -6.015 -15.037 1.00 0.00 79 HIS A N 1
ATOM 1144 C CA . HIS A 1 79 ? -21.912 -6.037 -13.598 1.00 0.00 79 HIS A CA 1
ATOM 1145 C C . HIS A 1 79 ? -22.918 -6.944 -12.895 1.00 0.00 79 HIS A C 1
ATOM 1146 O O . HIS A 1 79 ? -24.026 -6.521 -12.565 1.00 0.00 79 HIS A O 1
ATOM 1160 N N . VAL A 1 80 ? -22.524 -8.194 -12.670 1.00 0.00 80 VAL A N 1
ATOM 1161 C CA . VAL A 1 80 ? -23.390 -9.160 -12.007 1.00 0.00 80 VAL A CA 1
ATOM 1162 C C . VAL A 1 80 ? -22.710 -9.756 -10.780 1.00 0.00 80 VAL A C 1
ATOM 1163 O O . VAL A 1 80 ? -21.546 -10.152 -10.833 1.00 0.00 80 VAL A O 1
ATOM 1176 N N . ALA A 1 81 ? -23.445 -9.818 -9.674 1.00 0.00 81 ALA A N 1
ATOM 1177 C CA . ALA A 1 81 ? -22.914 -10.369 -8.433 1.00 0.00 81 ALA A CA 1
ATOM 1178 C C . ALA A 1 81 ? -23.129 -11.877 -8.365 1.00 0.00 81 ALA A C 1
ATOM 1179 O O . ALA A 1 81 ? -23.462 -12.418 -7.312 1.00 0.00 81 ALA A O 1
ATOM 1186 N N . ASN A 1 82 ? -22.936 -12.549 -9.495 1.00 0.00 82 ASN A N 1
ATOM 1187 C CA . ASN A 1 82 ? -23.110 -13.995 -9.564 1.00 0.00 82 ASN A CA 1
ATOM 1188 C C . ASN A 1 82 ? -21.767 -14.698 -9.737 1.00 0.00 82 ASN A C 1
ATOM 1189 O O . ASN A 1 82 ? -21.112 -14.559 -10.771 1.00 0.00 82 ASN A O 1
ATOM 1200 N N . ILE A 1 83 ? -21.364 -15.452 -8.720 1.00 0.00 83 ILE A N 1
ATOM 1201 C CA . ILE A 1 83 ? -20.100 -16.177 -8.762 1.00 0.00 83 ILE A CA 1
ATOM 1202 C C . ILE A 1 83 ? -20.331 -17.676 -8.919 1.00 0.00 83 ILE A C 1
ATOM 1203 O O . ILE A 1 83 ? -20.936 -18.315 -8.058 1.00 0.00 83 ILE A O 1
ATOM 1219 N N . VAL A 1 84 ? -19.845 -18.231 -10.024 1.00 0.00 84 VAL A N 1
ATOM 1220 C CA . VAL A 1 84 ? -19.995 -19.656 -10.293 1.00 0.00 84 VAL A CA 1
ATOM 1221 C C . VAL A 1 84 ? -19.410 -20.494 -9.162 1.00 0.00 84 VAL A C 1
ATOM 1222 O O . VAL A 1 84 ? -18.367 -20.158 -8.604 1.00 0.00 84 VAL A O 1
ATOM 1235 N N . GLU A 1 85 ? -20.090 -21.588 -8.831 1.00 0.00 85 GLU A N 1
ATOM 1236 C CA . GLU A 1 85 ? -19.637 -22.474 -7.765 1.00 0.00 85 GLU A CA 1
ATOM 1237 C C . GLU A 1 85 ? -19.373 -23.878 -8.301 1.00 0.00 85 GLU A C 1
ATOM 1238 O O . GLU A 1 85 ? -18.361 -24.480 -7.943 1.00 0.00 85 GLU A O 1
ATOM 1252 N N . GLY A 1 1 ? -19.614 2.043 -6.013 1.00 0.00 1 GLY A N 2
ATOM 1253 C CA . GLY A 1 1 ? -19.402 1.307 -4.781 1.00 0.00 1 GLY A CA 2
ATOM 1254 C C . GLY A 1 1 ? -17.957 1.341 -4.326 1.00 0.00 1 GLY A C 2
ATOM 1255 O O . GLY A 1 1 ? -17.130 2.039 -4.913 1.00 0.00 1 GLY A O 2
ATOM 1259 N N . SER A 1 2 ? -17.651 0.587 -3.275 1.00 0.00 2 SER A N 2
ATOM 1260 C CA . SER A 1 2 ? -16.296 0.538 -2.738 1.00 0.00 2 SER A CA 2
ATOM 1261 C C . SER A 1 2 ? -15.737 -0.880 -2.802 1.00 0.00 2 SER A C 2
ATOM 1262 O O . SER A 1 2 ? -15.994 -1.701 -1.922 1.00 0.00 2 SER A O 2
ATOM 1270 N N . SER A 1 3 ? -14.970 -1.160 -3.851 1.00 0.00 3 SER A N 2
ATOM 1271 C CA . SER A 1 3 ? -14.377 -2.479 -4.034 1.00 0.00 3 SER A CA 2
ATOM 1272 C C . SER A 1 3 ? -12.892 -2.366 -4.368 1.00 0.00 3 SER A C 2
ATOM 1273 O O . SER A 1 3 ? -12.509 -1.689 -5.321 1.00 0.00 3 SER A O 2
ATOM 1281 N N . GLY A 1 4 ? -12.061 -3.035 -3.575 1.00 0.00 4 GLY A N 2
ATOM 1282 C CA . GLY A 1 4 ? -10.628 -2.997 -3.802 1.00 0.00 4 GLY A CA 2
ATOM 1283 C C . GLY A 1 4 ? -10.125 -4.222 -4.541 1.00 0.00 4 GLY A C 2
ATOM 1284 O O . GLY A 1 4 ? -10.738 -4.664 -5.512 1.00 0.00 4 GLY A O 2
ATOM 1288 N N . SER A 1 5 ? -9.005 -4.770 -4.081 1.00 0.00 5 SER A N 2
ATOM 1289 C CA . SER A 1 5 ? -8.417 -5.948 -4.708 1.00 0.00 5 SER A CA 2
ATOM 1290 C C . SER A 1 5 ? -7.327 -6.546 -3.825 1.00 0.00 5 SER A C 2
ATOM 1291 O O . SER A 1 5 ? -6.811 -5.887 -2.922 1.00 0.00 5 SER A O 2
ATOM 1299 N N . SER A 1 6 ? -6.980 -7.801 -4.092 1.00 0.00 6 SER A N 2
ATOM 1300 C CA . SER A 1 6 ? -5.954 -8.492 -3.320 1.00 0.00 6 SER A CA 2
ATOM 1301 C C . SER A 1 6 ? -5.412 -9.694 -4.089 1.00 0.00 6 SER A C 2
ATOM 1302 O O . SER A 1 6 ? -5.925 -10.049 -5.149 1.00 0.00 6 SER A O 2
ATOM 1310 N N . GLY A 1 7 ? -4.370 -10.315 -3.545 1.00 0.00 7 GLY A N 2
ATOM 1311 C CA . GLY A 1 7 ? -3.775 -11.470 -4.192 1.00 0.00 7 GLY A CA 2
ATOM 1312 C C . GLY A 1 7 ? -2.407 -11.168 -4.773 1.00 0.00 7 GLY A C 2
ATOM 1313 O O . GLY A 1 7 ? -2.189 -10.099 -5.341 1.00 0.00 7 GLY A O 2
ATOM 1317 N N . MET A 1 8 ? -1.484 -12.113 -4.628 1.00 0.00 8 MET A N 2
ATOM 1318 C CA . MET A 1 8 ? -0.130 -11.942 -5.143 1.00 0.00 8 MET A CA 2
ATOM 1319 C C . MET A 1 8 ? -0.154 -11.549 -6.617 1.00 0.00 8 MET A C 2
ATOM 1320 O O . MET A 1 8 ? -1.138 -11.788 -7.316 1.00 0.00 8 MET A O 2
ATOM 1334 N N . ALA A 1 9 ? 0.935 -10.944 -7.081 1.00 0.00 9 ALA A N 2
ATOM 1335 C CA . ALA A 1 9 ? 1.038 -10.520 -8.472 1.00 0.00 9 ALA A CA 2
ATOM 1336 C C . ALA A 1 9 ? 1.101 -11.721 -9.409 1.00 0.00 9 ALA A C 2
ATOM 1337 O O . ALA A 1 9 ? 2.180 -12.127 -9.841 1.00 0.00 9 ALA A O 2
ATOM 1344 N N . SER A 1 10 ? -0.061 -12.285 -9.719 1.00 0.00 10 SER A N 2
ATOM 1345 C CA . SER A 1 10 ? -0.137 -13.443 -10.602 1.00 0.00 10 SER A CA 2
ATOM 1346 C C . SER A 1 10 ? -0.879 -13.097 -11.890 1.00 0.00 10 SER A C 2
ATOM 1347 O O . SER A 1 10 ? -1.867 -13.739 -12.242 1.00 0.00 10 SER A O 2
ATOM 1355 N N . GLY A 1 11 ? -0.393 -12.075 -12.589 1.00 0.00 11 GLY A N 2
ATOM 1356 C CA . GLY A 1 11 ? -1.022 -11.659 -13.829 1.00 0.00 11 GLY A CA 2
ATOM 1357 C C . GLY A 1 11 ? -1.212 -12.811 -14.796 1.00 0.00 11 GLY A C 2
ATOM 1358 O O . GLY A 1 11 ? -1.963 -12.698 -15.766 1.00 0.00 11 GLY A O 2
ATOM 1362 N N . ILE A 1 12 ? -0.531 -13.921 -14.534 1.00 0.00 12 ILE A N 2
ATOM 1363 C CA . ILE A 1 12 ? -0.629 -15.097 -15.390 1.00 0.00 12 ILE A CA 2
ATOM 1364 C C . ILE A 1 12 ? -1.997 -15.758 -15.261 1.00 0.00 12 ILE A C 2
ATOM 1365 O O . ILE A 1 12 ? -2.454 -16.055 -14.156 1.00 0.00 12 ILE A O 2
ATOM 1381 N N . LEU A 1 13 ? -2.646 -15.986 -16.397 1.00 0.00 13 LEU A N 2
ATOM 1382 C CA . LEU A 1 13 ? -3.963 -16.614 -16.413 1.00 0.00 13 LEU A CA 2
ATOM 1383 C C . LEU A 1 13 ? -4.219 -17.310 -17.746 1.00 0.00 13 LEU A C 2
ATOM 1384 O O . LEU A 1 13 ? -3.716 -16.885 -18.786 1.00 0.00 13 LEU A O 2
ATOM 1400 N N . VAL A 1 14 ? -5.006 -18.380 -17.708 1.00 0.00 14 VAL A N 2
ATOM 1401 C CA . VAL A 1 14 ? -5.332 -19.133 -18.913 1.00 0.00 14 VAL A CA 2
ATOM 1402 C C . VAL A 1 14 ? -6.366 -18.397 -19.758 1.00 0.00 14 VAL A C 2
ATOM 1403 O O . VAL A 1 14 ? -7.527 -18.278 -19.370 1.00 0.00 14 VAL A O 2
ATOM 1416 N N . ASN A 1 15 ? -5.935 -17.907 -20.916 1.00 0.00 15 ASN A N 2
ATOM 1417 C CA . ASN A 1 15 ? -6.824 -17.182 -21.816 1.00 0.00 15 ASN A CA 2
ATOM 1418 C C . ASN A 1 15 ? -6.121 -16.857 -23.131 1.00 0.00 15 ASN A C 2
ATOM 1419 O O . ASN A 1 15 ? -4.962 -16.441 -23.141 1.00 0.00 15 ASN A O 2
ATOM 1430 N N . VAL A 1 16 ? -6.830 -17.050 -24.239 1.00 0.00 16 VAL A N 2
ATOM 1431 C CA . VAL A 1 16 ? -6.275 -16.776 -25.559 1.00 0.00 16 VAL A CA 2
ATOM 1432 C C . VAL A 1 16 ? -5.590 -15.415 -25.595 1.00 0.00 16 VAL A C 2
ATOM 1433 O O . VAL A 1 16 ? -5.913 -14.523 -24.810 1.00 0.00 16 VAL A O 2
ATOM 1446 N N . LYS A 1 17 ? -4.642 -15.260 -26.513 1.00 0.00 17 LYS A N 2
ATOM 1447 C CA . LYS A 1 17 ? -3.911 -14.007 -26.655 1.00 0.00 17 LYS A CA 2
ATOM 1448 C C . LYS A 1 17 ? -4.800 -12.816 -26.310 1.00 0.00 17 LYS A C 2
ATOM 1449 O O . LYS A 1 17 ? -5.954 -12.751 -26.729 1.00 0.00 17 LYS A O 2
ATOM 1468 N N . GLU A 1 18 ? -4.252 -11.877 -25.544 1.00 0.00 18 GLU A N 2
ATOM 1469 C CA . GLU A 1 18 ? -4.997 -10.689 -25.143 1.00 0.00 18 GLU A CA 2
ATOM 1470 C C . GLU A 1 18 ? -4.853 -9.581 -26.183 1.00 0.00 18 GLU A C 2
ATOM 1471 O O . GLU A 1 18 ? -3.750 -9.283 -26.637 1.00 0.00 18 GLU A O 2
ATOM 1483 N N . GLU A 1 19 ? -5.978 -8.976 -26.554 1.00 0.00 19 GLU A N 2
ATOM 1484 C CA . GLU A 1 19 ? -5.977 -7.903 -27.540 1.00 0.00 19 GLU A CA 2
ATOM 1485 C C . GLU A 1 19 ? -6.141 -6.544 -26.865 1.00 0.00 19 GLU A C 2
ATOM 1486 O O . GLU A 1 19 ? -5.500 -5.566 -27.250 1.00 0.00 19 GLU A O 2
ATOM 1498 N N . VAL A 1 20 ? -7.004 -6.491 -25.856 1.00 0.00 20 VAL A N 2
ATOM 1499 C CA . VAL A 1 20 ? -7.253 -5.253 -25.127 1.00 0.00 20 VAL A CA 2
ATOM 1500 C C . VAL A 1 20 ? -6.134 -4.967 -24.132 1.00 0.00 20 VAL A C 2
ATOM 1501 O O . VAL A 1 20 ? -5.786 -5.816 -23.311 1.00 0.00 20 VAL A O 2
ATOM 1514 N N . THR A 1 21 ? -5.573 -3.765 -24.210 1.00 0.00 21 THR A N 2
ATOM 1515 C CA . THR A 1 21 ? -4.492 -3.366 -23.317 1.00 0.00 21 THR A CA 2
ATOM 1516 C C . THR A 1 21 ? -4.814 -2.050 -22.618 1.00 0.00 21 THR A C 2
ATOM 1517 O O . THR A 1 21 ? -5.486 -1.185 -23.180 1.00 0.00 21 THR A O 2
ATOM 1528 N N . CYS A 1 22 ? -4.329 -1.904 -21.390 1.00 0.00 22 CYS A N 2
ATOM 1529 C CA . CYS A 1 22 ? -4.564 -0.693 -20.613 1.00 0.00 22 CYS A CA 2
ATOM 1530 C C . CYS A 1 22 ? -3.614 0.421 -21.042 1.00 0.00 22 CYS A C 2
ATOM 1531 O O . CYS A 1 22 ? -2.393 0.260 -21.055 1.00 0.00 22 CYS A O 2
ATOM 1538 N N . PRO A 1 23 ? -4.185 1.580 -21.402 1.00 0.00 23 PRO A N 2
ATOM 1539 C CA . PRO A 1 23 ? -3.408 2.745 -21.837 1.00 0.00 23 PRO A CA 2
ATOM 1540 C C . PRO A 1 23 ? -2.619 3.375 -20.694 1.00 0.00 23 PRO A C 2
ATOM 1541 O O . PRO A 1 23 ? -1.894 4.350 -20.892 1.00 0.00 23 PRO A O 2
ATOM 1552 N N . ILE A 1 24 ? -2.766 2.813 -19.499 1.00 0.00 24 ILE A N 2
ATOM 1553 C CA . ILE A 1 24 ? -2.065 3.320 -18.326 1.00 0.00 24 ILE A CA 2
ATOM 1554 C C . ILE A 1 24 ? -0.871 2.439 -17.975 1.00 0.00 24 ILE A C 2
ATOM 1555 O O . ILE A 1 24 ? 0.280 2.825 -18.179 1.00 0.00 24 ILE A O 2
ATOM 1571 N N . CYS A 1 25 ? -1.153 1.252 -17.448 1.00 0.00 25 CYS A N 2
ATOM 1572 C CA . CYS A 1 25 ? -0.103 0.313 -17.070 1.00 0.00 25 CYS A CA 2
ATOM 1573 C C . CYS A 1 25 ? 0.490 -0.365 -18.302 1.00 0.00 25 CYS A C 2
ATOM 1574 O O . CYS A 1 25 ? 1.619 -0.856 -18.271 1.00 0.00 25 CYS A O 2
ATOM 1581 N N . LEU A 1 26 ? -0.278 -0.387 -19.385 1.00 0.00 26 LEU A N 2
ATOM 1582 C CA . LEU A 1 26 ? 0.170 -1.004 -20.629 1.00 0.00 26 LEU A CA 2
ATOM 1583 C C . LEU A 1 26 ? 0.536 -2.469 -20.409 1.00 0.00 26 LEU A C 2
ATOM 1584 O O . LEU A 1 26 ? 1.497 -2.972 -20.990 1.00 0.00 26 LEU A O 2
ATOM 1600 N N . GLU A 1 27 ? -0.238 -3.147 -19.568 1.00 0.00 27 GLU A N 2
ATOM 1601 C CA . GLU A 1 27 ? 0.004 -4.554 -19.273 1.00 0.00 27 GLU A CA 2
ATOM 1602 C C . GLU A 1 27 ? -1.044 -5.439 -19.941 1.00 0.00 27 GLU A C 2
ATOM 1603 O O . GLU A 1 27 ? -0.756 -6.134 -20.917 1.00 0.00 27 GLU A O 2
ATOM 1615 N N . LEU A 1 28 ? -2.261 -5.408 -19.410 1.00 0.00 28 LEU A N 2
ATOM 1616 C CA . LEU A 1 28 ? -3.354 -6.207 -19.954 1.00 0.00 28 LEU A CA 2
ATOM 1617 C C . LEU A 1 28 ? -4.700 -5.721 -19.424 1.00 0.00 28 LEU A C 2
ATOM 1618 O O . LEU A 1 28 ? -4.783 -5.160 -18.331 1.00 0.00 28 LEU A O 2
ATOM 1634 N N . LEU A 1 29 ? -5.751 -5.941 -20.206 1.00 0.00 29 LEU A N 2
ATOM 1635 C CA . LEU A 1 29 ? -7.095 -5.527 -19.815 1.00 0.00 29 LEU A CA 2
ATOM 1636 C C . LEU A 1 29 ? -8.097 -6.656 -20.035 1.00 0.00 29 LEU A C 2
ATOM 1637 O O . LEU A 1 29 ? -8.648 -6.808 -21.126 1.00 0.00 29 LEU A O 2
ATOM 1653 N N . THR A 1 30 ? -8.331 -7.445 -18.991 1.00 0.00 30 THR A N 2
ATOM 1654 C CA . THR A 1 30 ? -9.268 -8.558 -19.070 1.00 0.00 30 THR A CA 2
ATOM 1655 C C . THR A 1 30 ? -10.639 -8.162 -18.535 1.00 0.00 30 THR A C 2
ATOM 1656 O O . THR A 1 30 ? -11.667 -8.591 -19.059 1.00 0.00 30 THR A O 2
ATOM 1667 N N . GLN A 1 31 ? -10.647 -7.341 -17.490 1.00 0.00 31 GLN A N 2
ATOM 1668 C CA . GLN A 1 31 ? -11.894 -6.887 -16.884 1.00 0.00 31 GLN A CA 2
ATOM 1669 C C . GLN A 1 31 ? -11.880 -5.376 -16.678 1.00 0.00 31 GLN A C 2
ATOM 1670 O O . GLN A 1 31 ? -12.134 -4.872 -15.584 1.00 0.00 31 GLN A O 2
ATOM 1684 N N . PRO A 1 32 ? -11.577 -4.634 -17.754 1.00 0.00 32 PRO A N 2
ATOM 1685 C CA . PRO A 1 32 ? -11.524 -3.170 -17.716 1.00 0.00 32 PRO A CA 2
ATOM 1686 C C . PRO A 1 32 ? -12.904 -2.543 -17.551 1.00 0.00 32 PRO A C 2
ATOM 1687 O O . PRO A 1 32 ? -13.919 -3.241 -17.563 1.00 0.00 32 PRO A O 2
ATOM 1698 N N . LEU A 1 33 ? -12.935 -1.224 -17.398 1.00 0.00 33 LEU A N 2
ATOM 1699 C CA . LEU A 1 33 ? -14.192 -0.503 -17.231 1.00 0.00 33 LEU A CA 2
ATOM 1700 C C . LEU A 1 33 ? -14.571 0.235 -18.512 1.00 0.00 33 LEU A C 2
ATOM 1701 O O . LEU A 1 33 ? -13.723 0.493 -19.365 1.00 0.00 33 LEU A O 2
ATOM 1717 N N . SER A 1 34 ? -15.850 0.573 -18.637 1.00 0.00 34 SER A N 2
ATOM 1718 C CA . SER A 1 34 ? -16.342 1.280 -19.814 1.00 0.00 34 SER A CA 2
ATOM 1719 C C . SER A 1 34 ? -16.534 2.764 -19.515 1.00 0.00 34 SER A C 2
ATOM 1720 O O . SER A 1 34 ? -16.799 3.151 -18.376 1.00 0.00 34 SER A O 2
ATOM 1728 N N . LEU A 1 35 ? -16.400 3.591 -20.546 1.00 0.00 35 LEU A N 2
ATOM 1729 C CA . LEU A 1 35 ? -16.558 5.033 -20.396 1.00 0.00 35 LEU A CA 2
ATOM 1730 C C . LEU A 1 35 ? -17.480 5.595 -21.475 1.00 0.00 35 LEU A C 2
ATOM 1731 O O . LEU A 1 35 ? -17.741 4.940 -22.484 1.00 0.00 35 LEU A O 2
ATOM 1747 N N . ASP A 1 36 ? -17.967 6.811 -21.255 1.00 0.00 36 ASP A N 2
ATOM 1748 C CA . ASP A 1 36 ? -18.857 7.462 -22.209 1.00 0.00 36 ASP A CA 2
ATOM 1749 C C . ASP A 1 36 ? -18.059 8.166 -23.302 1.00 0.00 36 ASP A C 2
ATOM 1750 O O . ASP A 1 36 ? -18.614 8.916 -24.106 1.00 0.00 36 ASP A O 2
ATOM 1759 N N . CYS A 1 37 ? -16.753 7.921 -23.326 1.00 0.00 37 CYS A N 2
ATOM 1760 C CA . CYS A 1 37 ? -15.877 8.532 -24.318 1.00 0.00 37 CYS A CA 2
ATOM 1761 C C . CYS A 1 37 ? -15.454 7.512 -25.371 1.00 0.00 37 CYS A C 2
ATOM 1762 O O . CYS A 1 37 ? -15.380 7.824 -26.559 1.00 0.00 37 CYS A O 2
ATOM 1769 N N . GLY A 1 38 ? -15.177 6.290 -24.926 1.00 0.00 38 GLY A N 2
ATOM 1770 C CA . GLY A 1 38 ? -14.765 5.243 -25.842 1.00 0.00 38 GLY A CA 2
ATOM 1771 C C . GLY A 1 38 ? -13.383 4.705 -25.524 1.00 0.00 38 GLY A C 2
ATOM 1772 O O . GLY A 1 38 ? -12.574 4.480 -26.425 1.00 0.00 38 GLY A O 2
ATOM 1776 N N . HIS A 1 39 ? -13.111 4.500 -24.239 1.00 0.00 39 HIS A N 2
ATOM 1777 C CA . HIS A 1 39 ? -11.817 3.987 -23.805 1.00 0.00 39 HIS A CA 2
ATOM 1778 C C . HIS A 1 39 ? -11.956 3.188 -22.512 1.00 0.00 39 HIS A C 2
ATOM 1779 O O . HIS A 1 39 ? -12.622 3.621 -21.572 1.00 0.00 39 HIS A O 2
ATOM 1793 N N . SER A 1 40 ? -11.324 2.019 -22.474 1.00 0.00 40 SER A N 2
ATOM 1794 C CA . SER A 1 40 ? -11.381 1.158 -21.298 1.00 0.00 40 SER A CA 2
ATOM 1795 C C . SER A 1 40 ? -10.150 1.355 -20.420 1.00 0.00 40 SER A C 2
ATOM 1796 O O . SER A 1 40 ? -9.124 1.864 -20.873 1.00 0.00 40 SER A O 2
ATOM 1804 N N . PHE A 1 41 ? -10.258 0.949 -19.159 1.00 0.00 41 PHE A N 2
ATOM 1805 C CA . PHE A 1 41 ? -9.155 1.081 -18.215 1.00 0.00 41 PHE A CA 2
ATOM 1806 C C . PHE A 1 41 ? -9.312 0.103 -17.054 1.00 0.00 41 PHE A C 2
ATOM 1807 O O . PHE A 1 41 ? -10.286 -0.647 -16.987 1.00 0.00 41 PHE A O 2
ATOM 1824 N N . CYS A 1 42 ? -8.346 0.117 -16.142 1.00 0.00 42 CYS A N 2
ATOM 1825 C CA . CYS A 1 42 ? -8.374 -0.768 -14.984 1.00 0.00 42 CYS A CA 2
ATOM 1826 C C . CYS A 1 42 ? -9.129 -0.123 -13.825 1.00 0.00 42 CYS A C 2
ATOM 1827 O O . CYS A 1 42 ? -8.926 1.051 -13.517 1.00 0.00 42 CYS A O 2
ATOM 1834 N N . GLN A 1 43 ? -9.998 -0.900 -13.187 1.00 0.00 43 GLN A N 2
ATOM 1835 C CA . GLN A 1 43 ? -10.783 -0.404 -12.063 1.00 0.00 43 GLN A CA 2
ATOM 1836 C C . GLN A 1 43 ? -9.896 0.327 -11.060 1.00 0.00 43 GLN A C 2
ATOM 1837 O O . GLN A 1 43 ? -10.375 1.139 -10.269 1.00 0.00 43 GLN A O 2
ATOM 1851 N N . ALA A 1 44 ? -8.601 0.033 -11.099 1.00 0.00 44 ALA A N 2
ATOM 1852 C CA . ALA A 1 44 ? -7.647 0.663 -10.195 1.00 0.00 44 ALA A CA 2
ATOM 1853 C C . ALA A 1 44 ? -6.953 1.844 -10.865 1.00 0.00 44 ALA A C 2
ATOM 1854 O O . ALA A 1 44 ? -6.999 2.969 -10.366 1.00 0.00 44 ALA A O 2
ATOM 1861 N N . CYS A 1 45 ? -6.310 1.582 -11.998 1.00 0.00 45 CYS A N 2
ATOM 1862 C CA . CYS A 1 45 ? -5.605 2.622 -12.736 1.00 0.00 45 CYS A CA 2
ATOM 1863 C C . CYS A 1 45 ? -6.452 3.888 -12.834 1.00 0.00 45 CYS A C 2
ATOM 1864 O O . CYS A 1 45 ? -5.951 4.999 -12.657 1.00 0.00 45 CYS A O 2
ATOM 1871 N N . LEU A 1 46 ? -7.738 3.712 -13.117 1.00 0.00 46 LEU A N 2
ATOM 1872 C CA . LEU A 1 46 ? -8.656 4.840 -13.238 1.00 0.00 46 LEU A CA 2
ATOM 1873 C C . LEU A 1 46 ? -8.676 5.666 -11.956 1.00 0.00 46 LEU A C 2
ATOM 1874 O O . LEU A 1 46 ? -8.527 6.888 -11.989 1.00 0.00 46 LEU A O 2
ATOM 1890 N N . THR A 1 47 ? -8.860 4.990 -10.826 1.00 0.00 47 THR A N 2
ATOM 1891 C CA . THR A 1 47 ? -8.899 5.661 -9.532 1.00 0.00 47 THR A CA 2
ATOM 1892 C C . THR A 1 47 ? -7.669 6.537 -9.331 1.00 0.00 47 THR A C 2
ATOM 1893 O O . THR A 1 47 ? -7.765 7.647 -8.808 1.00 0.00 47 THR A O 2
ATOM 1904 N N . ALA A 1 48 ? -6.513 6.033 -9.749 1.00 0.00 48 ALA A N 2
ATOM 1905 C CA . ALA A 1 48 ? -5.264 6.772 -9.616 1.00 0.00 48 ALA A CA 2
ATOM 1906 C C . ALA A 1 48 ? -5.168 7.881 -10.659 1.00 0.00 48 ALA A C 2
ATOM 1907 O O . ALA A 1 48 ? -4.454 8.864 -10.469 1.00 0.00 48 ALA A O 2
ATOM 1914 N N . ASN A 1 49 ? -5.893 7.714 -11.761 1.00 0.00 49 ASN A N 2
ATOM 1915 C CA . ASN A 1 49 ? -5.889 8.701 -12.834 1.00 0.00 49 ASN A CA 2
ATOM 1916 C C . ASN A 1 49 ? -6.799 9.878 -12.495 1.00 0.00 49 ASN A C 2
ATOM 1917 O O . ASN A 1 49 ? -6.439 11.036 -12.707 1.00 0.00 49 ASN A O 2
ATOM 1928 N N . HIS A 1 50 ? -7.980 9.572 -11.967 1.00 0.00 50 HIS A N 2
ATOM 1929 C CA . HIS A 1 50 ? -8.942 10.604 -11.597 1.00 0.00 50 HIS A CA 2
ATOM 1930 C C . HIS A 1 50 ? -8.348 11.555 -10.562 1.00 0.00 50 HIS A C 2
ATOM 1931 O O . HIS A 1 50 ? -8.565 12.766 -10.619 1.00 0.00 50 HIS A O 2
ATOM 1945 N N . LYS A 1 51 ? -7.598 10.999 -9.617 1.00 0.00 51 LYS A N 2
ATOM 1946 C CA . LYS A 1 51 ? -6.971 11.797 -8.569 1.00 0.00 51 LYS A CA 2
ATOM 1947 C C . LYS A 1 51 ? -5.708 12.477 -9.086 1.00 0.00 51 LYS A C 2
ATOM 1948 O O . LYS A 1 51 ? -5.190 13.404 -8.462 1.00 0.00 51 LYS A O 2
ATOM 1967 N N . LYS A 1 52 ? -5.217 12.013 -10.230 1.00 0.00 52 LYS A N 2
ATOM 1968 C CA . LYS A 1 52 ? -4.015 12.579 -10.833 1.00 0.00 52 LYS A CA 2
ATOM 1969 C C . LYS A 1 52 ? -4.354 13.805 -11.673 1.00 0.00 52 LYS A C 2
ATOM 1970 O O . LYS A 1 52 ? -3.554 14.734 -11.784 1.00 0.00 52 LYS A O 2
ATOM 1989 N N . SER A 1 53 ? -5.545 13.803 -12.263 1.00 0.00 53 SER A N 2
ATOM 1990 C CA . SER A 1 53 ? -5.989 14.915 -13.096 1.00 0.00 53 SER A CA 2
ATOM 1991 C C . SER A 1 53 ? -6.725 15.958 -12.261 1.00 0.00 53 SER A C 2
ATOM 1992 O O . SER A 1 53 ? -7.586 16.678 -12.766 1.00 0.00 53 SER A O 2
ATOM 2000 N N . MET A 1 54 ? -6.378 16.034 -10.980 1.00 0.00 54 MET A N 2
ATOM 2001 C CA . MET A 1 54 ? -7.005 16.991 -10.075 1.00 0.00 54 MET A CA 2
ATOM 2002 C C . MET A 1 54 ? -6.146 18.242 -9.927 1.00 0.00 54 MET A C 2
ATOM 2003 O O . MET A 1 54 ? -6.640 19.364 -10.041 1.00 0.00 54 MET A O 2
ATOM 2017 N N . LEU A 1 55 ? -4.857 18.043 -9.671 1.00 0.00 55 LEU A N 2
ATOM 2018 C CA . LEU A 1 55 ? -3.929 19.156 -9.506 1.00 0.00 55 LEU A CA 2
ATOM 2019 C C . LEU A 1 55 ? -4.024 20.123 -10.683 1.00 0.00 55 LEU A C 2
ATOM 2020 O O . LEU A 1 55 ? -3.784 21.321 -10.535 1.00 0.00 55 LEU A O 2
ATOM 2036 N N . ASP A 1 56 ? -4.377 19.594 -11.849 1.00 0.00 56 ASP A N 2
ATOM 2037 C CA . ASP A 1 56 ? -4.507 20.410 -13.051 1.00 0.00 56 ASP A CA 2
ATOM 2038 C C . ASP A 1 56 ? -5.962 20.802 -13.286 1.00 0.00 56 ASP A C 2
ATOM 2039 O O . ASP A 1 56 ? -6.302 21.985 -13.304 1.00 0.00 56 ASP A O 2
ATOM 2048 N N . LYS A 1 57 ? -6.817 19.801 -13.468 1.00 0.00 57 LYS A N 2
ATOM 2049 C CA . LYS A 1 57 ? -8.236 20.040 -13.702 1.00 0.00 57 LYS A CA 2
ATOM 2050 C C . LYS A 1 57 ? -9.079 19.465 -12.568 1.00 0.00 57 LYS A C 2
ATOM 2051 O O . LYS A 1 57 ? -9.309 18.258 -12.503 1.00 0.00 57 LYS A O 2
ATOM 2070 N N . GLY A 1 58 ? -9.540 20.338 -11.677 1.00 0.00 58 GLY A N 2
ATOM 2071 C CA . GLY A 1 58 ? -10.354 19.898 -10.559 1.00 0.00 58 GLY A CA 2
ATOM 2072 C C . GLY A 1 58 ? -11.214 18.699 -10.905 1.00 0.00 58 GLY A C 2
ATOM 2073 O O . GLY A 1 58 ? -11.452 17.835 -10.063 1.00 0.00 58 GLY A O 2
ATOM 2077 N N . GLU A 1 59 ? -11.683 18.648 -12.148 1.00 0.00 59 GLU A N 2
ATOM 2078 C CA . GLU A 1 59 ? -12.525 17.547 -12.602 1.00 0.00 59 GLU A CA 2
ATOM 2079 C C . GLU A 1 59 ? -11.711 16.535 -13.403 1.00 0.00 59 GLU A C 2
ATOM 2080 O O . GLU A 1 59 ? -10.833 16.906 -14.182 1.00 0.00 59 GLU A O 2
ATOM 2092 N N . SER A 1 60 ? -12.009 15.255 -13.206 1.00 0.00 60 SER A N 2
ATOM 2093 C CA . SER A 1 60 ? -11.304 14.188 -13.906 1.00 0.00 60 SER A CA 2
ATOM 2094 C C . SER A 1 60 ? -11.420 14.361 -15.417 1.00 0.00 60 SER A C 2
ATOM 2095 O O . SER A 1 60 ? -12.249 15.130 -15.903 1.00 0.00 60 SER A O 2
ATOM 2103 N N . SER A 1 61 ? -10.583 13.639 -16.155 1.00 0.00 61 SER A N 2
ATOM 2104 C CA . SER A 1 61 ? -10.588 13.715 -17.612 1.00 0.00 61 SER A CA 2
ATOM 2105 C C . SER A 1 61 ? -9.826 12.540 -18.219 1.00 0.00 61 SER A C 2
ATOM 2106 O O . SER A 1 61 ? -8.637 12.356 -17.960 1.00 0.00 61 SER A O 2
ATOM 2114 N N . CYS A 1 62 ? -10.521 11.748 -19.029 1.00 0.00 62 CYS A N 2
ATOM 2115 C CA . CYS A 1 62 ? -9.913 10.591 -19.674 1.00 0.00 62 CYS A CA 2
ATOM 2116 C C . CYS A 1 62 ? -8.458 10.873 -20.039 1.00 0.00 62 CYS A C 2
ATOM 2117 O O . CYS A 1 62 ? -8.139 11.857 -20.707 1.00 0.00 62 CYS A O 2
ATOM 2124 N N . PRO A 1 63 ? -7.554 9.990 -19.591 1.00 0.00 63 PRO A N 2
ATOM 2125 C CA . PRO A 1 63 ? -6.119 10.122 -19.858 1.00 0.00 63 PRO A CA 2
ATOM 2126 C C . PRO A 1 63 ? -5.777 9.876 -21.323 1.00 0.00 63 PRO A C 2
ATOM 2127 O O . PRO A 1 63 ? -4.613 9.937 -21.718 1.00 0.00 63 PRO A O 2
ATOM 2138 N N . VAL A 1 64 ? -6.799 9.598 -22.126 1.00 0.00 64 VAL A N 2
ATOM 2139 C CA . VAL A 1 64 ? -6.607 9.345 -23.549 1.00 0.00 64 VAL A CA 2
ATOM 2140 C C . VAL A 1 64 ? -7.124 10.507 -24.389 1.00 0.00 64 VAL A C 2
ATOM 2141 O O . VAL A 1 64 ? -6.399 11.060 -25.216 1.00 0.00 64 VAL A O 2
ATOM 2154 N N . CYS A 1 65 ? -8.383 10.873 -24.171 1.00 0.00 65 CYS A N 2
ATOM 2155 C CA . CYS A 1 65 ? -8.999 11.971 -24.908 1.00 0.00 65 CYS A CA 2
ATOM 2156 C C . CYS A 1 65 ? -9.246 13.168 -23.994 1.00 0.00 65 CYS A C 2
ATOM 2157 O O . CYS A 1 65 ? -9.361 14.302 -24.459 1.00 0.00 65 CYS A O 2
ATOM 2164 N N . ARG A 1 66 ? -9.326 12.906 -22.694 1.00 0.00 66 ARG A N 2
ATOM 2165 C CA . ARG A 1 66 ? -9.560 13.961 -21.715 1.00 0.00 66 ARG A CA 2
ATOM 2166 C C . ARG A 1 66 ? -10.900 14.647 -21.966 1.00 0.00 66 ARG A C 2
ATOM 2167 O O . ARG A 1 66 ? -10.987 15.875 -21.978 1.00 0.00 66 ARG A O 2
ATOM 2188 N N . ILE A 1 67 ? -11.941 13.845 -22.164 1.00 0.00 67 ILE A N 2
ATOM 2189 C CA . ILE A 1 67 ? -13.276 14.375 -22.414 1.00 0.00 67 ILE A CA 2
ATOM 2190 C C . ILE A 1 67 ? -13.971 14.748 -21.109 1.00 0.00 67 ILE A C 2
ATOM 2191 O O . ILE A 1 67 ? -13.562 14.319 -20.030 1.00 0.00 67 ILE A O 2
ATOM 2207 N N . SER A 1 68 ? -15.028 15.548 -21.216 1.00 0.00 68 SER A N 2
ATOM 2208 C CA . SER A 1 68 ? -15.780 15.980 -20.044 1.00 0.00 68 SER A CA 2
ATOM 2209 C C . SER A 1 68 ? -16.769 14.904 -19.606 1.00 0.00 68 SER A C 2
ATOM 2210 O O . SER A 1 68 ? -17.715 14.584 -20.326 1.00 0.00 68 SER A O 2
ATOM 2218 N N . TYR A 1 69 ? -16.543 14.349 -18.420 1.00 0.00 69 TYR A N 2
ATOM 2219 C CA . TYR A 1 69 ? -17.412 13.308 -17.886 1.00 0.00 69 TYR A CA 2
ATOM 2220 C C . TYR A 1 69 ? -17.213 13.151 -16.381 1.00 0.00 69 TYR A C 2
ATOM 2221 O O . TYR A 1 69 ? -16.133 13.420 -15.856 1.00 0.00 69 TYR A O 2
ATOM 2239 N N . GLN A 1 70 ? -18.264 12.714 -15.694 1.00 0.00 70 GLN A N 2
ATOM 2240 C CA . GLN A 1 70 ? -18.205 12.522 -14.250 1.00 0.00 70 GLN A CA 2
ATOM 2241 C C . GLN A 1 70 ? -17.996 11.051 -13.905 1.00 0.00 70 GLN A C 2
ATOM 2242 O O . GLN A 1 70 ? -18.692 10.166 -14.404 1.00 0.00 70 GLN A O 2
ATOM 2256 N N . PRO A 1 71 ? -17.015 10.781 -13.031 1.00 0.00 71 PRO A N 2
ATOM 2257 C CA . PRO A 1 71 ? -16.692 9.418 -12.599 1.00 0.00 71 PRO A CA 2
ATOM 2258 C C . PRO A 1 71 ? -17.779 8.817 -11.715 1.00 0.00 71 PRO A C 2
ATOM 2259 O O . PRO A 1 71 ? -17.748 7.628 -11.401 1.00 0.00 71 PRO A O 2
ATOM 2270 N N . GLU A 1 72 ? -18.738 9.647 -11.316 1.00 0.00 72 GLU A N 2
ATOM 2271 C CA . GLU A 1 72 ? -19.834 9.196 -10.467 1.00 0.00 72 GLU A CA 2
ATOM 2272 C C . GLU A 1 72 ? -20.804 8.319 -11.252 1.00 0.00 72 GLU A C 2
ATOM 2273 O O . GLU A 1 72 ? -20.946 7.129 -10.973 1.00 0.00 72 GLU A O 2
ATOM 2285 N N . ASN A 1 73 ? -21.471 8.916 -12.235 1.00 0.00 73 ASN A N 2
ATOM 2286 C CA . ASN A 1 73 ? -22.429 8.190 -13.060 1.00 0.00 73 ASN A CA 2
ATOM 2287 C C . ASN A 1 73 ? -21.832 6.878 -13.561 1.00 0.00 73 ASN A C 2
ATOM 2288 O O . ASN A 1 73 ? -22.463 5.824 -13.472 1.00 0.00 73 ASN A O 2
ATOM 2299 N N . ILE A 1 74 ? -20.614 6.952 -14.086 1.00 0.00 74 ILE A N 2
ATOM 2300 C CA . ILE A 1 74 ? -19.932 5.771 -14.599 1.00 0.00 74 ILE A CA 2
ATOM 2301 C C . ILE A 1 74 ? -20.174 4.562 -13.701 1.00 0.00 74 ILE A C 2
ATOM 2302 O O . ILE A 1 74 ? -20.278 4.693 -12.482 1.00 0.00 74 ILE A O 2
ATOM 2318 N N . ARG A 1 75 ? -20.262 3.386 -14.313 1.00 0.00 75 ARG A N 2
ATOM 2319 C CA . ARG A 1 75 ? -20.492 2.153 -13.569 1.00 0.00 75 ARG A CA 2
ATOM 2320 C C . ARG A 1 75 ? -19.950 0.948 -14.333 1.00 0.00 75 ARG A C 2
ATOM 2321 O O . ARG A 1 75 ? -19.897 0.935 -15.563 1.00 0.00 75 ARG A O 2
ATOM 2342 N N . PRO A 1 76 ? -19.539 -0.089 -13.589 1.00 0.00 76 PRO A N 2
ATOM 2343 C CA . PRO A 1 76 ? -18.995 -1.318 -14.175 1.00 0.00 76 PRO A CA 2
ATOM 2344 C C . PRO A 1 76 ? -20.058 -2.134 -14.900 1.00 0.00 76 PRO A C 2
ATOM 2345 O O . PRO A 1 76 ? -21.246 -2.037 -14.593 1.00 0.00 76 PRO A O 2
ATOM 2356 N N . ASN A 1 77 ? -19.624 -2.940 -15.864 1.00 0.00 77 ASN A N 2
ATOM 2357 C CA . ASN A 1 77 ? -20.540 -3.774 -16.634 1.00 0.00 77 ASN A CA 2
ATOM 2358 C C . ASN A 1 77 ? -21.576 -4.427 -15.724 1.00 0.00 77 ASN A C 2
ATOM 2359 O O . ASN A 1 77 ? -22.780 -4.296 -15.943 1.00 0.00 77 ASN A O 2
ATOM 2370 N N . ARG A 1 78 ? -21.099 -5.130 -14.702 1.00 0.00 78 ARG A N 2
ATOM 2371 C CA . ARG A 1 78 ? -21.983 -5.804 -13.759 1.00 0.00 78 ARG A CA 2
ATOM 2372 C C . ARG A 1 78 ? -21.248 -6.131 -12.463 1.00 0.00 78 ARG A C 2
ATOM 2373 O O . ARG A 1 78 ? -20.206 -6.787 -12.476 1.00 0.00 78 ARG A O 2
ATOM 2394 N N . HIS A 1 79 ? -21.797 -5.667 -11.344 1.00 0.00 79 HIS A N 2
ATOM 2395 C CA . HIS A 1 79 ? -21.194 -5.910 -10.038 1.00 0.00 79 HIS A CA 2
ATOM 2396 C C . HIS A 1 79 ? -22.111 -6.762 -9.166 1.00 0.00 79 HIS A C 2
ATOM 2397 O O . HIS A 1 79 ? -22.282 -6.490 -7.977 1.00 0.00 79 HIS A O 2
ATOM 2411 N N . VAL A 1 80 ? -22.700 -7.792 -9.764 1.00 0.00 80 VAL A N 2
ATOM 2412 C CA . VAL A 1 80 ? -23.599 -8.684 -9.041 1.00 0.00 80 VAL A CA 2
ATOM 2413 C C . VAL A 1 80 ? -23.016 -10.088 -8.939 1.00 0.00 80 VAL A C 2
ATOM 2414 O O . VAL A 1 80 ? -22.455 -10.610 -9.901 1.00 0.00 80 VAL A O 2
ATOM 2427 N N . ALA A 1 81 ? -23.153 -10.695 -7.764 1.00 0.00 81 ALA A N 2
ATOM 2428 C CA . ALA A 1 81 ? -22.641 -12.041 -7.536 1.00 0.00 81 ALA A CA 2
ATOM 2429 C C . ALA A 1 81 ? -23.202 -13.023 -8.560 1.00 0.00 81 ALA A C 2
ATOM 2430 O O . ALA A 1 81 ? -22.473 -13.853 -9.101 1.00 0.00 81 ALA A O 2
ATOM 2437 N N . ASN A 1 82 ? -24.501 -12.921 -8.820 1.00 0.00 82 ASN A N 2
ATOM 2438 C CA . ASN A 1 82 ? -25.159 -13.802 -9.779 1.00 0.00 82 ASN A CA 2
ATOM 2439 C C . ASN A 1 82 ? -24.739 -13.463 -11.206 1.00 0.00 82 ASN A C 2
ATOM 2440 O O . ASN A 1 82 ? -24.089 -12.445 -11.447 1.00 0.00 82 ASN A O 2
ATOM 2451 N N . ILE A 1 83 ? -25.114 -14.323 -12.147 1.00 0.00 83 ILE A N 2
ATOM 2452 C CA . ILE A 1 83 ? -24.777 -14.114 -13.550 1.00 0.00 83 ILE A CA 2
ATOM 2453 C C . ILE A 1 83 ? -25.876 -13.340 -14.269 1.00 0.00 83 ILE A C 2
ATOM 2454 O O . ILE A 1 83 ? -26.845 -12.896 -13.652 1.00 0.00 83 ILE A O 2
ATOM 2470 N N . VAL A 1 84 ? -25.721 -13.182 -15.580 1.00 0.00 84 VAL A N 2
ATOM 2471 C CA . VAL A 1 84 ? -26.701 -12.463 -16.386 1.00 0.00 84 VAL A CA 2
ATOM 2472 C C . VAL A 1 84 ? -27.884 -13.358 -16.738 1.00 0.00 84 VAL A C 2
ATOM 2473 O O . VAL A 1 84 ? -28.376 -13.337 -17.866 1.00 0.00 84 VAL A O 2
ATOM 2486 N N . GLU A 1 85 ? -28.336 -14.143 -15.765 1.00 0.00 85 GLU A N 2
ATOM 2487 C CA . GLU A 1 85 ? -29.462 -15.046 -15.974 1.00 0.00 85 GLU A CA 2
ATOM 2488 C C . GLU A 1 85 ? -30.746 -14.456 -15.400 1.00 0.00 85 GLU A C 2
ATOM 2489 O O . GLU A 1 85 ? -31.759 -14.423 -16.097 1.00 0.00 85 GLU A O 2
ATOM 2503 N N . GLY A 1 1 ? -5.338 -10.696 -6.546 1.00 0.00 1 GLY A N 3
ATOM 2504 C CA . GLY A 1 1 ? -4.988 -11.741 -5.603 1.00 0.00 1 GLY A CA 3
ATOM 2505 C C . GLY A 1 1 ? -4.037 -11.256 -4.526 1.00 0.00 1 GLY A C 3
ATOM 2506 O O . GLY A 1 1 ? -4.038 -10.076 -4.173 1.00 0.00 1 GLY A O 3
ATOM 2510 N N . SER A 1 2 ? -3.224 -12.167 -4.002 1.00 0.00 2 SER A N 3
ATOM 2511 C CA . SER A 1 2 ? -2.267 -11.827 -2.956 1.00 0.00 2 SER A CA 3
ATOM 2512 C C . SER A 1 2 ? -0.882 -11.581 -3.546 1.00 0.00 2 SER A C 3
ATOM 2513 O O . SER A 1 2 ? -0.202 -10.621 -3.182 1.00 0.00 2 SER A O 3
ATOM 2521 N N . SER A 1 3 ? -0.470 -12.455 -4.458 1.00 0.00 3 SER A N 3
ATOM 2522 C CA . SER A 1 3 ? 0.835 -12.336 -5.096 1.00 0.00 3 SER A CA 3
ATOM 2523 C C . SER A 1 3 ? 0.709 -11.703 -6.478 1.00 0.00 3 SER A C 3
ATOM 2524 O O . SER A 1 3 ? -0.100 -12.134 -7.299 1.00 0.00 3 SER A O 3
ATOM 2532 N N . GLY A 1 4 ? 1.515 -10.675 -6.728 1.00 0.00 4 GLY A N 3
ATOM 2533 C CA . GLY A 1 4 ? 1.478 -9.998 -8.011 1.00 0.00 4 GLY A CA 3
ATOM 2534 C C . GLY A 1 4 ? 1.617 -8.494 -7.876 1.00 0.00 4 GLY A C 3
ATOM 2535 O O . GLY A 1 4 ? 0.621 -7.781 -7.757 1.00 0.00 4 GLY A O 3
ATOM 2539 N N . SER A 1 5 ? 2.855 -8.012 -7.894 1.00 0.00 5 SER A N 3
ATOM 2540 C CA . SER A 1 5 ? 3.120 -6.583 -7.767 1.00 0.00 5 SER A CA 3
ATOM 2541 C C . SER A 1 5 ? 4.451 -6.218 -8.417 1.00 0.00 5 SER A C 3
ATOM 2542 O O . SER A 1 5 ? 5.253 -7.092 -8.748 1.00 0.00 5 SER A O 3
ATOM 2550 N N . SER A 1 6 ? 4.679 -4.921 -8.597 1.00 0.00 6 SER A N 3
ATOM 2551 C CA . SER A 1 6 ? 5.911 -4.439 -9.211 1.00 0.00 6 SER A CA 3
ATOM 2552 C C . SER A 1 6 ? 7.074 -4.514 -8.227 1.00 0.00 6 SER A C 3
ATOM 2553 O O . SER A 1 6 ? 7.356 -3.557 -7.507 1.00 0.00 6 SER A O 3
ATOM 2561 N N . GLY A 1 7 ? 7.747 -5.661 -8.202 1.00 0.00 7 GLY A N 3
ATOM 2562 C CA . GLY A 1 7 ? 8.872 -5.841 -7.303 1.00 0.00 7 GLY A CA 3
ATOM 2563 C C . GLY A 1 7 ? 9.612 -7.140 -7.553 1.00 0.00 7 GLY A C 3
ATOM 2564 O O . GLY A 1 7 ? 10.841 -7.181 -7.509 1.00 0.00 7 GLY A O 3
ATOM 2568 N N . MET A 1 8 ? 8.862 -8.205 -7.816 1.00 0.00 8 MET A N 3
ATOM 2569 C CA . MET A 1 8 ? 9.455 -9.512 -8.074 1.00 0.00 8 MET A CA 3
ATOM 2570 C C . MET A 1 8 ? 10.313 -9.481 -9.335 1.00 0.00 8 MET A C 3
ATOM 2571 O O . MET A 1 8 ? 10.109 -8.645 -10.214 1.00 0.00 8 MET A O 3
ATOM 2585 N N . ALA A 1 9 ? 11.273 -10.397 -9.415 1.00 0.00 9 ALA A N 3
ATOM 2586 C CA . ALA A 1 9 ? 12.160 -10.474 -10.569 1.00 0.00 9 ALA A CA 3
ATOM 2587 C C . ALA A 1 9 ? 11.543 -11.318 -11.680 1.00 0.00 9 ALA A C 3
ATOM 2588 O O . ALA A 1 9 ? 11.554 -12.547 -11.617 1.00 0.00 9 ALA A O 3
ATOM 2595 N N . SER A 1 10 ? 11.006 -10.649 -12.695 1.00 0.00 10 SER A N 3
ATOM 2596 C CA . SER A 1 10 ? 10.381 -11.338 -13.818 1.00 0.00 10 SER A CA 3
ATOM 2597 C C . SER A 1 10 ? 10.974 -10.867 -15.143 1.00 0.00 10 SER A C 3
ATOM 2598 O O . SER A 1 10 ? 11.322 -11.676 -16.002 1.00 0.00 10 SER A O 3
ATOM 2606 N N . GLY A 1 11 ? 11.087 -9.552 -15.300 1.00 0.00 11 GLY A N 3
ATOM 2607 C CA . GLY A 1 11 ? 11.639 -8.995 -16.521 1.00 0.00 11 GLY A CA 3
ATOM 2608 C C . GLY A 1 11 ? 11.245 -9.791 -17.750 1.00 0.00 11 GLY A C 3
ATOM 2609 O O . GLY A 1 11 ? 12.104 -10.219 -18.522 1.00 0.00 11 GLY A O 3
ATOM 2613 N N . ILE A 1 12 ? 9.944 -9.990 -17.932 1.00 0.00 12 ILE A N 3
ATOM 2614 C CA . ILE A 1 12 ? 9.440 -10.740 -19.076 1.00 0.00 12 ILE A CA 3
ATOM 2615 C C . ILE A 1 12 ? 9.063 -9.808 -20.222 1.00 0.00 12 ILE A C 3
ATOM 2616 O O . ILE A 1 12 ? 8.581 -8.696 -20.000 1.00 0.00 12 ILE A O 3
ATOM 2632 N N . LEU A 1 13 ? 9.285 -10.268 -21.449 1.00 0.00 13 LEU A N 3
ATOM 2633 C CA . LEU A 1 13 ? 8.967 -9.476 -22.632 1.00 0.00 13 LEU A CA 3
ATOM 2634 C C . LEU A 1 13 ? 7.829 -10.111 -23.423 1.00 0.00 13 LEU A C 3
ATOM 2635 O O . LEU A 1 13 ? 7.709 -11.335 -23.484 1.00 0.00 13 LEU A O 3
ATOM 2651 N N . VAL A 1 14 ? 6.996 -9.272 -24.030 1.00 0.00 14 VAL A N 3
ATOM 2652 C CA . VAL A 1 14 ? 5.869 -9.751 -24.821 1.00 0.00 14 VAL A CA 3
ATOM 2653 C C . VAL A 1 14 ? 5.946 -9.239 -26.255 1.00 0.00 14 VAL A C 3
ATOM 2654 O O . VAL A 1 14 ? 6.393 -8.120 -26.502 1.00 0.00 14 VAL A O 3
ATOM 2667 N N . ASN A 1 15 ? 5.507 -10.067 -27.198 1.00 0.00 15 ASN A N 3
ATOM 2668 C CA . ASN A 1 15 ? 5.526 -9.698 -28.608 1.00 0.00 15 ASN A CA 3
ATOM 2669 C C . ASN A 1 15 ? 4.197 -9.076 -29.026 1.00 0.00 15 ASN A C 3
ATOM 2670 O O . ASN A 1 15 ? 4.125 -7.886 -29.332 1.00 0.00 15 ASN A O 3
ATOM 2681 N N . VAL A 1 16 ? 3.147 -9.890 -29.037 1.00 0.00 16 VAL A N 3
ATOM 2682 C CA . VAL A 1 16 ? 1.819 -9.421 -29.415 1.00 0.00 16 VAL A CA 3
ATOM 2683 C C . VAL A 1 16 ? 0.973 -9.116 -28.185 1.00 0.00 16 VAL A C 3
ATOM 2684 O O . VAL A 1 16 ? 0.606 -10.018 -27.430 1.00 0.00 16 VAL A O 3
ATOM 2697 N N . LYS A 1 17 ? 0.664 -7.839 -27.987 1.00 0.00 17 LYS A N 3
ATOM 2698 C CA . LYS A 1 17 ? -0.142 -7.414 -26.849 1.00 0.00 17 LYS A CA 3
ATOM 2699 C C . LYS A 1 17 ? -1.493 -8.121 -26.844 1.00 0.00 17 LYS A C 3
ATOM 2700 O O . LYS A 1 17 ? -2.100 -8.325 -27.894 1.00 0.00 17 LYS A O 3
ATOM 2719 N N . GLU A 1 18 ? -1.958 -8.491 -25.655 1.00 0.00 18 GLU A N 3
ATOM 2720 C CA . GLU A 1 18 ? -3.238 -9.175 -25.515 1.00 0.00 18 GLU A CA 3
ATOM 2721 C C . GLU A 1 18 ? -4.330 -8.450 -26.296 1.00 0.00 18 GLU A C 3
ATOM 2722 O O . GLU A 1 18 ? -4.166 -7.294 -26.684 1.00 0.00 18 GLU A O 3
ATOM 2734 N N . GLU A 1 19 ? -5.444 -9.140 -26.523 1.00 0.00 19 GLU A N 3
ATOM 2735 C CA . GLU A 1 19 ? -6.563 -8.562 -27.260 1.00 0.00 19 GLU A CA 3
ATOM 2736 C C . GLU A 1 19 ? -6.955 -7.207 -26.678 1.00 0.00 19 GLU A C 3
ATOM 2737 O O . GLU A 1 19 ? -7.227 -6.258 -27.414 1.00 0.00 19 GLU A O 3
ATOM 2749 N N . VAL A 1 20 ? -6.984 -7.125 -25.352 1.00 0.00 20 VAL A N 3
ATOM 2750 C CA . VAL A 1 20 ? -7.342 -5.887 -24.670 1.00 0.00 20 VAL A CA 3
ATOM 2751 C C . VAL A 1 20 ? -6.284 -5.498 -23.644 1.00 0.00 20 VAL A C 3
ATOM 2752 O O . VAL A 1 20 ? -6.099 -6.181 -22.636 1.00 0.00 20 VAL A O 3
ATOM 2765 N N . THR A 1 21 ? -5.591 -4.394 -23.906 1.00 0.00 21 THR A N 3
ATOM 2766 C CA . THR A 1 21 ? -4.550 -3.914 -23.006 1.00 0.00 21 THR A CA 3
ATOM 2767 C C . THR A 1 21 ? -4.920 -2.560 -22.410 1.00 0.00 21 THR A C 3
ATOM 2768 O O . THR A 1 21 ? -5.654 -1.782 -23.020 1.00 0.00 21 THR A O 3
ATOM 2779 N N . CYS A 1 22 ? -4.408 -2.285 -21.215 1.00 0.00 22 CYS A N 3
ATOM 2780 C CA . CYS A 1 22 ? -4.684 -1.025 -20.536 1.00 0.00 22 CYS A CA 3
ATOM 2781 C C . CYS A 1 22 ? -3.771 0.083 -21.053 1.00 0.00 22 CYS A C 3
ATOM 2782 O O . CYS A 1 22 ? -2.546 -0.037 -21.052 1.00 0.00 22 CYS A O 3
ATOM 2789 N N . PRO A 1 23 ? -4.381 1.189 -21.505 1.00 0.00 23 PRO A N 3
ATOM 2790 C CA . PRO A 1 23 ? -3.643 2.340 -22.032 1.00 0.00 23 PRO A CA 3
ATOM 2791 C C . PRO A 1 23 ? -2.880 3.088 -20.944 1.00 0.00 23 PRO A C 3
ATOM 2792 O O . PRO A 1 23 ? -2.238 4.104 -21.210 1.00 0.00 23 PRO A O 3
ATOM 2803 N N . ILE A 1 24 ? -2.954 2.577 -19.719 1.00 0.00 24 ILE A N 3
ATOM 2804 C CA . ILE A 1 24 ? -2.268 3.197 -18.592 1.00 0.00 24 ILE A CA 3
ATOM 2805 C C . ILE A 1 24 ? -1.080 2.354 -18.141 1.00 0.00 24 ILE A C 3
ATOM 2806 O O . ILE A 1 24 ? 0.074 2.752 -18.302 1.00 0.00 24 ILE A O 3
ATOM 2822 N N . CYS A 1 25 ? -1.370 1.186 -17.577 1.00 0.00 25 CYS A N 3
ATOM 2823 C CA . CYS A 1 25 ? -0.326 0.285 -17.104 1.00 0.00 25 CYS A CA 3
ATOM 2824 C C . CYS A 1 25 ? 0.230 -0.554 -18.251 1.00 0.00 25 CYS A C 3
ATOM 2825 O O . CYS A 1 25 ? 1.195 -1.300 -18.079 1.00 0.00 25 CYS A O 3
ATOM 2832 N N . LEU A 1 26 ? -0.385 -0.426 -19.422 1.00 0.00 26 LEU A N 3
ATOM 2833 C CA . LEU A 1 26 ? 0.048 -1.171 -20.599 1.00 0.00 26 LEU A CA 3
ATOM 2834 C C . LEU A 1 26 ? 0.090 -2.668 -20.310 1.00 0.00 26 LEU A C 3
ATOM 2835 O O . LEU A 1 26 ? 0.877 -3.403 -20.907 1.00 0.00 26 LEU A O 3
ATOM 2851 N N . GLU A 1 27 ? -0.764 -3.113 -19.394 1.00 0.00 27 GLU A N 3
ATOM 2852 C CA . GLU A 1 27 ? -0.825 -4.523 -19.028 1.00 0.00 27 GLU A CA 3
ATOM 2853 C C . GLU A 1 27 ? -2.133 -5.152 -19.499 1.00 0.00 27 GLU A C 3
ATOM 2854 O O . GLU A 1 27 ? -3.082 -4.449 -19.848 1.00 0.00 27 GLU A O 3
ATOM 2866 N N . LEU A 1 28 ? -2.175 -6.480 -19.507 1.00 0.00 28 LEU A N 3
ATOM 2867 C CA . LEU A 1 28 ? -3.366 -7.204 -19.936 1.00 0.00 28 LEU A CA 3
ATOM 2868 C C . LEU A 1 28 ? -4.599 -6.725 -19.176 1.00 0.00 28 LEU A C 3
ATOM 2869 O O . LEU A 1 28 ? -4.592 -6.647 -17.947 1.00 0.00 28 LEU A O 3
ATOM 2885 N N . LEU A 1 29 ? -5.656 -6.407 -19.914 1.00 0.00 29 LEU A N 3
ATOM 2886 C CA . LEU A 1 29 ? -6.898 -5.937 -19.310 1.00 0.00 29 LEU A CA 3
ATOM 2887 C C . LEU A 1 29 ? -7.925 -7.062 -19.231 1.00 0.00 29 LEU A C 3
ATOM 2888 O O . LEU A 1 29 ? -8.678 -7.298 -20.176 1.00 0.00 29 LEU A O 3
ATOM 2904 N N . THR A 1 30 ? -7.951 -7.753 -18.095 1.00 0.00 30 THR A N 3
ATOM 2905 C CA . THR A 1 30 ? -8.886 -8.853 -17.892 1.00 0.00 30 THR A CA 3
ATOM 2906 C C . THR A 1 30 ? -10.307 -8.337 -17.696 1.00 0.00 30 THR A C 3
ATOM 2907 O O . THR A 1 30 ? -11.156 -8.487 -18.574 1.00 0.00 30 THR A O 3
ATOM 2918 N N . GLN A 1 31 ? -10.557 -7.730 -16.541 1.00 0.00 31 GLN A N 3
ATOM 2919 C CA . GLN A 1 31 ? -11.877 -7.192 -16.231 1.00 0.00 31 GLN A CA 3
ATOM 2920 C C . GLN A 1 31 ? -11.843 -5.669 -16.170 1.00 0.00 31 GLN A C 3
ATOM 2921 O O . GLN A 1 31 ? -12.087 -5.059 -15.128 1.00 0.00 31 GLN A O 3
ATOM 2935 N N . PRO A 1 32 ? -11.533 -5.036 -17.312 1.00 0.00 32 PRO A N 3
ATOM 2936 C CA . PRO A 1 32 ? -11.460 -3.576 -17.413 1.00 0.00 32 PRO A CA 3
ATOM 2937 C C . PRO A 1 32 ? -12.832 -2.918 -17.307 1.00 0.00 32 PRO A C 3
ATOM 2938 O O . PRO A 1 32 ? -13.861 -3.594 -17.353 1.00 0.00 32 PRO A O 3
ATOM 2949 N N . LEU A 1 33 ? -12.840 -1.598 -17.165 1.00 0.00 33 LEU A N 3
ATOM 2950 C CA . LEU A 1 33 ? -14.086 -0.848 -17.053 1.00 0.00 33 LEU A CA 3
ATOM 2951 C C . LEU A 1 33 ? -14.471 -0.227 -18.393 1.00 0.00 33 LEU A C 3
ATOM 2952 O O . LEU A 1 33 ? -13.681 -0.224 -19.337 1.00 0.00 33 LEU A O 3
ATOM 2968 N N . SER A 1 34 ? -15.688 0.301 -18.467 1.00 0.00 34 SER A N 3
ATOM 2969 C CA . SER A 1 34 ? -16.178 0.924 -19.691 1.00 0.00 34 SER A CA 3
ATOM 2970 C C . SER A 1 34 ? -16.505 2.396 -19.458 1.00 0.00 34 SER A C 3
ATOM 2971 O O . SER A 1 34 ? -16.495 2.874 -18.323 1.00 0.00 34 SER A O 3
ATOM 2979 N N . LEU A 1 35 ? -16.793 3.110 -20.541 1.00 0.00 35 LEU A N 3
ATOM 2980 C CA . LEU A 1 35 ? -17.123 4.528 -20.457 1.00 0.00 35 LEU A CA 3
ATOM 2981 C C . LEU A 1 35 ? -18.052 4.939 -21.594 1.00 0.00 35 LEU A C 3
ATOM 2982 O O . LEU A 1 35 ? -18.449 4.112 -22.415 1.00 0.00 35 LEU A O 3
ATOM 2998 N N . ASP A 1 36 ? -18.395 6.222 -21.637 1.00 0.00 36 ASP A N 3
ATOM 2999 C CA . ASP A 1 36 ? -19.275 6.745 -22.675 1.00 0.00 36 ASP A CA 3
ATOM 3000 C C . ASP A 1 36 ? -18.549 6.824 -24.014 1.00 0.00 36 ASP A C 3
ATOM 3001 O O . ASP A 1 36 ? -19.171 7.018 -25.059 1.00 0.00 36 ASP A O 3
ATOM 3010 N N . CYS A 1 37 ? -17.229 6.673 -23.976 1.00 0.00 37 CYS A N 3
ATOM 3011 C CA . CYS A 1 37 ? -16.417 6.728 -25.185 1.00 0.00 37 CYS A CA 3
ATOM 3012 C C . CYS A 1 37 ? -16.073 5.324 -25.674 1.00 0.00 37 CYS A C 3
ATOM 3013 O O . CYS A 1 37 ? -15.847 5.108 -26.864 1.00 0.00 37 CYS A O 3
ATOM 3020 N N . GLY A 1 38 ? -16.034 4.373 -24.746 1.00 0.00 38 GLY A N 3
ATOM 3021 C CA . GLY A 1 38 ? -15.717 3.002 -25.101 1.00 0.00 38 GLY A CA 3
ATOM 3022 C C . GLY A 1 38 ? -14.411 2.533 -24.490 1.00 0.00 38 GLY A C 3
ATOM 3023 O O . GLY A 1 38 ? -14.362 1.489 -23.838 1.00 0.00 38 GLY A O 3
ATOM 3027 N N . HIS A 1 39 ? -13.349 3.303 -24.702 1.00 0.00 39 HIS A N 3
ATOM 3028 C CA . HIS A 1 39 ? -12.036 2.959 -24.169 1.00 0.00 39 HIS A CA 3
ATOM 3029 C C . HIS A 1 39 ? -12.164 2.279 -22.809 1.00 0.00 39 HIS A C 3
ATOM 3030 O O . HIS A 1 39 ? -12.936 2.716 -21.956 1.00 0.00 39 HIS A O 3
ATOM 3044 N N . SER A 1 40 ? -11.401 1.208 -22.614 1.00 0.00 40 SER A N 3
ATOM 3045 C CA . SER A 1 40 ? -11.432 0.465 -21.360 1.00 0.00 40 SER A CA 3
ATOM 3046 C C . SER A 1 40 ? -10.220 0.803 -20.498 1.00 0.00 40 SER A C 3
ATOM 3047 O O . SER A 1 40 ? -9.240 1.372 -20.981 1.00 0.00 40 SER A O 3
ATOM 3055 N N . PHE A 1 41 ? -10.293 0.448 -19.220 1.00 0.00 41 PHE A N 3
ATOM 3056 C CA . PHE A 1 41 ? -9.202 0.714 -18.289 1.00 0.00 41 PHE A CA 3
ATOM 3057 C C . PHE A 1 41 ? -9.304 -0.186 -17.061 1.00 0.00 41 PHE A C 3
ATOM 3058 O O . PHE A 1 41 ? -10.204 -1.020 -16.961 1.00 0.00 41 PHE A O 3
ATOM 3075 N N . CYS A 1 42 ? -8.374 -0.010 -16.128 1.00 0.00 42 CYS A N 3
ATOM 3076 C CA . CYS A 1 42 ? -8.357 -0.806 -14.906 1.00 0.00 42 CYS A CA 3
ATOM 3077 C C . CYS A 1 42 ? -9.148 -0.118 -13.797 1.00 0.00 42 CYS A C 3
ATOM 3078 O O . CYS A 1 42 ? -9.088 1.102 -13.644 1.00 0.00 42 CYS A O 3
ATOM 3085 N N . GLN A 1 43 ? -9.888 -0.909 -13.028 1.00 0.00 43 GLN A N 3
ATOM 3086 C CA . GLN A 1 43 ? -10.692 -0.376 -11.934 1.00 0.00 43 GLN A CA 3
ATOM 3087 C C . GLN A 1 43 ? -9.848 0.503 -11.017 1.00 0.00 43 GLN A C 3
ATOM 3088 O O . GLN A 1 43 ? -10.376 1.344 -10.289 1.00 0.00 43 GLN A O 3
ATOM 3102 N N . ALA A 1 44 ? -8.535 0.303 -11.058 1.00 0.00 44 ALA A N 3
ATOM 3103 C CA . ALA A 1 44 ? -7.618 1.079 -10.232 1.00 0.00 44 ALA A CA 3
ATOM 3104 C C . ALA A 1 44 ? -7.006 2.230 -11.024 1.00 0.00 44 ALA A C 3
ATOM 3105 O O . ALA A 1 44 ? -7.079 3.388 -10.612 1.00 0.00 44 ALA A O 3
ATOM 3112 N N . CYS A 1 45 ? -6.401 1.904 -12.161 1.00 0.00 45 CYS A N 3
ATOM 3113 C CA . CYS A 1 45 ? -5.774 2.909 -13.010 1.00 0.00 45 CYS A CA 3
ATOM 3114 C C . CYS A 1 45 ? -6.711 4.093 -13.233 1.00 0.00 45 CYS A C 3
ATOM 3115 O O . CYS A 1 45 ? -6.270 5.241 -13.314 1.00 0.00 45 CYS A O 3
ATOM 3122 N N . LEU A 1 46 ? -8.004 3.807 -13.330 1.00 0.00 46 LEU A N 3
ATOM 3123 C CA . LEU A 1 46 ? -9.004 4.848 -13.543 1.00 0.00 46 LEU A CA 3
ATOM 3124 C C . LEU A 1 46 ? -9.145 5.729 -12.305 1.00 0.00 46 LEU A C 3
ATOM 3125 O O . LEU A 1 46 ? -9.225 6.954 -12.407 1.00 0.00 46 LEU A O 3
ATOM 3141 N N . THR A 1 47 ? -9.172 5.098 -11.136 1.00 0.00 47 THR A N 3
ATOM 3142 C CA . THR A 1 47 ? -9.302 5.823 -9.878 1.00 0.00 47 THR A CA 3
ATOM 3143 C C . THR A 1 47 ? -8.079 6.695 -9.618 1.00 0.00 47 THR A C 3
ATOM 3144 O O . THR A 1 47 ? -8.201 7.838 -9.180 1.00 0.00 47 THR A O 3
ATOM 3155 N N . ALA A 1 48 ? -6.899 6.147 -9.891 1.00 0.00 48 ALA A N 3
ATOM 3156 C CA . ALA A 1 48 ? -5.653 6.876 -9.689 1.00 0.00 48 ALA A CA 3
ATOM 3157 C C . ALA A 1 48 ? -5.466 7.951 -10.754 1.00 0.00 48 ALA A C 3
ATOM 3158 O O . ALA A 1 48 ? -5.098 9.084 -10.448 1.00 0.00 48 ALA A O 3
ATOM 3165 N N . ASN A 1 49 ? -5.722 7.586 -12.007 1.00 0.00 49 ASN A N 3
ATOM 3166 C CA . ASN A 1 49 ? -5.580 8.519 -13.118 1.00 0.00 49 ASN A CA 3
ATOM 3167 C C . ASN A 1 49 ? -6.473 9.741 -12.920 1.00 0.00 49 ASN A C 3
ATOM 3168 O O . ASN A 1 49 ? -6.209 10.812 -13.467 1.00 0.00 49 ASN A O 3
ATOM 3179 N N . HIS A 1 50 ? -7.532 9.571 -12.135 1.00 0.00 50 HIS A N 3
ATOM 3180 C CA . HIS A 1 50 ? -8.464 10.660 -11.863 1.00 0.00 50 HIS A CA 3
ATOM 3181 C C . HIS A 1 50 ? -7.901 11.607 -10.808 1.00 0.00 50 HIS A C 3
ATOM 3182 O O . HIS A 1 50 ? -7.931 12.827 -10.974 1.00 0.00 50 HIS A O 3
ATOM 3196 N N . LYS A 1 51 ? -7.388 11.039 -9.723 1.00 0.00 51 LYS A N 3
ATOM 3197 C CA . LYS A 1 51 ? -6.816 11.831 -8.640 1.00 0.00 51 LYS A CA 3
ATOM 3198 C C . LYS A 1 51 ? -5.650 12.677 -9.142 1.00 0.00 51 LYS A C 3
ATOM 3199 O O . LYS A 1 51 ? -5.253 13.649 -8.499 1.00 0.00 51 LYS A O 3
ATOM 3218 N N . LYS A 1 52 ? -5.106 12.302 -10.295 1.00 0.00 52 LYS A N 3
ATOM 3219 C CA . LYS A 1 52 ? -3.987 13.027 -10.885 1.00 0.00 52 LYS A CA 3
ATOM 3220 C C . LYS A 1 52 ? -4.426 14.406 -11.367 1.00 0.00 52 LYS A C 3
ATOM 3221 O O . LYS A 1 52 ? -3.882 15.424 -10.941 1.00 0.00 52 LYS A O 3
ATOM 3240 N N . SER A 1 53 ? -5.414 14.430 -12.256 1.00 0.00 53 SER A N 3
ATOM 3241 C CA . SER A 1 53 ? -5.924 15.684 -12.797 1.00 0.00 53 SER A CA 3
ATOM 3242 C C . SER A 1 53 ? -6.248 16.668 -11.677 1.00 0.00 53 SER A C 3
ATOM 3243 O O . SER A 1 53 ? -6.006 17.868 -11.800 1.00 0.00 53 SER A O 3
ATOM 3251 N N . MET A 1 54 ? -6.798 16.149 -10.583 1.00 0.00 54 MET A N 3
ATOM 3252 C CA . MET A 1 54 ? -7.154 16.981 -9.440 1.00 0.00 54 MET A CA 3
ATOM 3253 C C . MET A 1 54 ? -6.115 18.075 -9.218 1.00 0.00 54 MET A C 3
ATOM 3254 O O . MET A 1 54 ? -6.449 19.191 -8.818 1.00 0.00 54 MET A O 3
ATOM 3268 N N . LEU A 1 55 ? -4.854 17.748 -9.479 1.00 0.00 55 LEU A N 3
ATOM 3269 C CA . LEU A 1 55 ? -3.765 18.704 -9.308 1.00 0.00 55 LEU A CA 3
ATOM 3270 C C . LEU A 1 55 ? -3.570 19.539 -10.569 1.00 0.00 55 LEU A C 3
ATOM 3271 O O . LEU A 1 55 ? -3.501 20.767 -10.507 1.00 0.00 55 LEU A O 3
ATOM 3287 N N . ASP A 1 56 ? -3.485 18.867 -11.711 1.00 0.00 56 ASP A N 3
ATOM 3288 C CA . ASP A 1 56 ? -3.301 19.547 -12.988 1.00 0.00 56 ASP A CA 3
ATOM 3289 C C . ASP A 1 56 ? -4.301 20.689 -13.143 1.00 0.00 56 ASP A C 3
ATOM 3290 O O . ASP A 1 56 ? -3.927 21.862 -13.125 1.00 0.00 56 ASP A O 3
ATOM 3299 N N . LYS A 1 57 ? -5.573 20.339 -13.296 1.00 0.00 57 LYS A N 3
ATOM 3300 C CA . LYS A 1 57 ? -6.627 21.333 -13.455 1.00 0.00 57 LYS A CA 3
ATOM 3301 C C . LYS A 1 57 ? -7.681 21.187 -12.362 1.00 0.00 57 LYS A C 3
ATOM 3302 O O . LYS A 1 57 ? -8.098 22.172 -11.753 1.00 0.00 57 LYS A O 3
ATOM 3321 N N . GLY A 1 58 ? -8.107 19.952 -12.118 1.00 0.00 58 GLY A N 3
ATOM 3322 C CA . GLY A 1 58 ? -9.108 19.700 -11.097 1.00 0.00 58 GLY A CA 3
ATOM 3323 C C . GLY A 1 58 ? -10.081 18.608 -11.495 1.00 0.00 58 GLY A C 3
ATOM 3324 O O . GLY A 1 58 ? -10.544 17.843 -10.650 1.00 0.00 58 GLY A O 3
ATOM 3328 N N . GLU A 1 59 ? -10.391 18.536 -12.786 1.00 0.00 59 GLU A N 3
ATOM 3329 C CA . GLU A 1 59 ? -11.318 17.531 -13.293 1.00 0.00 59 GLU A CA 3
ATOM 3330 C C . GLU A 1 59 ? -10.589 16.508 -14.161 1.00 0.00 59 GLU A C 3
ATOM 3331 O O . GLU A 1 59 ? -9.673 16.852 -14.906 1.00 0.00 59 GLU A O 3
ATOM 3343 N N . SER A 1 60 ? -11.004 15.250 -14.056 1.00 0.00 60 SER A N 3
ATOM 3344 C CA . SER A 1 60 ? -10.389 14.176 -14.828 1.00 0.00 60 SER A CA 3
ATOM 3345 C C . SER A 1 60 ? -11.181 13.900 -16.102 1.00 0.00 60 SER A C 3
ATOM 3346 O O . SER A 1 60 ? -12.311 14.362 -16.256 1.00 0.00 60 SER A O 3
ATOM 3354 N N . SER A 1 61 ? -10.578 13.144 -17.014 1.00 0.00 61 SER A N 3
ATOM 3355 C CA . SER A 1 61 ? -11.224 12.809 -18.278 1.00 0.00 61 SER A CA 3
ATOM 3356 C C . SER A 1 61 ? -10.452 11.715 -19.009 1.00 0.00 61 SER A C 3
ATOM 3357 O O . SER A 1 61 ? -9.238 11.583 -18.851 1.00 0.00 61 SER A O 3
ATOM 3365 N N . CYS A 1 62 ? -11.166 10.931 -19.810 1.00 0.00 62 CYS A N 3
ATOM 3366 C CA . CYS A 1 62 ? -10.551 9.847 -20.566 1.00 0.00 62 CYS A CA 3
ATOM 3367 C C . CYS A 1 62 ? -9.133 10.217 -20.992 1.00 0.00 62 CYS A C 3
ATOM 3368 O O . CYS A 1 62 ? -8.916 11.124 -21.796 1.00 0.00 62 CYS A O 3
ATOM 3375 N N . PRO A 1 63 ? -8.143 9.498 -20.441 1.00 0.00 63 PRO A N 3
ATOM 3376 C CA . PRO A 1 63 ? -6.729 9.731 -20.750 1.00 0.00 63 PRO A CA 3
ATOM 3377 C C . PRO A 1 63 ? -6.370 9.317 -22.173 1.00 0.00 63 PRO A C 3
ATOM 3378 O O . PRO A 1 63 ? -5.209 9.386 -22.576 1.00 0.00 63 PRO A O 3
ATOM 3389 N N . VAL A 1 64 ? -7.374 8.887 -22.930 1.00 0.00 64 VAL A N 3
ATOM 3390 C CA . VAL A 1 64 ? -7.164 8.463 -24.310 1.00 0.00 64 VAL A CA 3
ATOM 3391 C C . VAL A 1 64 ? -7.714 9.493 -25.290 1.00 0.00 64 VAL A C 3
ATOM 3392 O O . VAL A 1 64 ? -7.011 9.942 -26.196 1.00 0.00 64 VAL A O 3
ATOM 3405 N N . CYS A 1 65 ? -8.976 9.864 -25.104 1.00 0.00 65 CYS A N 3
ATOM 3406 C CA . CYS A 1 65 ? -9.623 10.841 -25.972 1.00 0.00 65 CYS A CA 3
ATOM 3407 C C . CYS A 1 65 ? -10.147 12.024 -25.163 1.00 0.00 65 CYS A C 3
ATOM 3408 O O . CYS A 1 65 ? -10.634 13.006 -25.725 1.00 0.00 65 CYS A O 3
ATOM 3415 N N . ARG A 1 66 ? -10.043 11.923 -23.842 1.00 0.00 66 ARG A N 3
ATOM 3416 C CA . ARG A 1 66 ? -10.507 12.984 -22.956 1.00 0.00 66 ARG A CA 3
ATOM 3417 C C . ARG A 1 66 ? -11.892 13.472 -23.371 1.00 0.00 66 ARG A C 3
ATOM 3418 O O . ARG A 1 66 ? -12.100 14.665 -23.594 1.00 0.00 66 ARG A O 3
ATOM 3439 N N . ILE A 1 67 ? -12.835 12.541 -23.473 1.00 0.00 67 ILE A N 3
ATOM 3440 C CA . ILE A 1 67 ? -14.200 12.877 -23.860 1.00 0.00 67 ILE A CA 3
ATOM 3441 C C . ILE A 1 67 ? -15.129 12.881 -22.651 1.00 0.00 67 ILE A C 3
ATOM 3442 O O . ILE A 1 67 ? -14.938 12.116 -21.705 1.00 0.00 67 ILE A O 3
ATOM 3458 N N . SER A 1 68 ? -16.137 13.746 -22.689 1.00 0.00 68 SER A N 3
ATOM 3459 C CA . SER A 1 68 ? -17.096 13.852 -21.595 1.00 0.00 68 SER A CA 3
ATOM 3460 C C . SER A 1 68 ? -17.431 12.474 -21.032 1.00 0.00 68 SER A C 3
ATOM 3461 O O . SER A 1 68 ? -17.597 11.509 -21.779 1.00 0.00 68 SER A O 3
ATOM 3469 N N . TYR A 1 69 ? -17.530 12.391 -19.710 1.00 0.00 69 TYR A N 3
ATOM 3470 C CA . TYR A 1 69 ? -17.844 11.131 -19.045 1.00 0.00 69 TYR A CA 3
ATOM 3471 C C . TYR A 1 69 ? -18.166 11.359 -17.572 1.00 0.00 69 TYR A C 3
ATOM 3472 O O . TYR A 1 69 ? -17.510 12.152 -16.898 1.00 0.00 69 TYR A O 3
ATOM 3490 N N . GLN A 1 70 ? -19.181 10.656 -17.080 1.00 0.00 70 GLN A N 3
ATOM 3491 C CA . GLN A 1 70 ? -19.592 10.781 -15.686 1.00 0.00 70 GLN A CA 3
ATOM 3492 C C . GLN A 1 70 ? -19.013 9.648 -14.845 1.00 0.00 70 GLN A C 3
ATOM 3493 O O . GLN A 1 70 ? -19.504 8.519 -14.857 1.00 0.00 70 GLN A O 3
ATOM 3507 N N . PRO A 1 71 ? -17.943 9.954 -14.096 1.00 0.00 71 PRO A N 3
ATOM 3508 C CA . PRO A 1 71 ? -17.274 8.975 -13.234 1.00 0.00 71 PRO A CA 3
ATOM 3509 C C . PRO A 1 71 ? -18.126 8.583 -12.031 1.00 0.00 71 PRO A C 3
ATOM 3510 O O . PRO A 1 71 ? -17.956 7.504 -11.464 1.00 0.00 71 PRO A O 3
ATOM 3521 N N . GLU A 1 72 ? -19.044 9.466 -11.649 1.00 0.00 72 GLU A N 3
ATOM 3522 C CA . GLU A 1 72 ? -19.922 9.210 -10.513 1.00 0.00 72 GLU A CA 3
ATOM 3523 C C . GLU A 1 72 ? -20.572 7.835 -10.627 1.00 0.00 72 GLU A C 3
ATOM 3524 O O . GLU A 1 72 ? -20.635 7.084 -9.655 1.00 0.00 72 GLU A O 3
ATOM 3536 N N . ASN A 1 73 ? -21.056 7.512 -11.822 1.00 0.00 73 ASN A N 3
ATOM 3537 C CA . ASN A 1 73 ? -21.703 6.228 -12.064 1.00 0.00 73 ASN A CA 3
ATOM 3538 C C . ASN A 1 73 ? -21.044 5.497 -13.229 1.00 0.00 73 ASN A C 3
ATOM 3539 O O . ASN A 1 73 ? -21.496 5.593 -14.371 1.00 0.00 73 ASN A O 3
ATOM 3550 N N . ILE A 1 74 ? -19.974 4.767 -12.934 1.00 0.00 74 ILE A N 3
ATOM 3551 C CA . ILE A 1 74 ? -19.254 4.019 -13.957 1.00 0.00 74 ILE A CA 3
ATOM 3552 C C . ILE A 1 74 ? -19.522 2.523 -13.835 1.00 0.00 74 ILE A C 3
ATOM 3553 O O . ILE A 1 74 ? -19.663 1.995 -12.732 1.00 0.00 74 ILE A O 3
ATOM 3569 N N . ARG A 1 75 ? -19.591 1.845 -14.976 1.00 0.00 75 ARG A N 3
ATOM 3570 C CA . ARG A 1 75 ? -19.841 0.409 -14.997 1.00 0.00 75 ARG A CA 3
ATOM 3571 C C . ARG A 1 75 ? -19.083 -0.259 -16.141 1.00 0.00 75 ARG A C 3
ATOM 3572 O O . ARG A 1 75 ? -18.938 0.297 -17.230 1.00 0.00 75 ARG A O 3
ATOM 3593 N N . PRO A 1 76 ? -18.588 -1.480 -15.890 1.00 0.00 76 PRO A N 3
ATOM 3594 C CA . PRO A 1 76 ? -17.837 -2.249 -16.886 1.00 0.00 76 PRO A CA 3
ATOM 3595 C C . PRO A 1 76 ? -18.720 -2.735 -18.030 1.00 0.00 76 PRO A C 3
ATOM 3596 O O . PRO A 1 76 ? -19.944 -2.775 -17.908 1.00 0.00 76 PRO A O 3
ATOM 3607 N N . ASN A 1 77 ? -18.092 -3.105 -19.141 1.00 0.00 77 ASN A N 3
ATOM 3608 C CA . ASN A 1 77 ? -18.822 -3.589 -20.307 1.00 0.00 77 ASN A CA 3
ATOM 3609 C C . ASN A 1 77 ? -19.751 -4.739 -19.929 1.00 0.00 77 ASN A C 3
ATOM 3610 O O . ASN A 1 77 ? -20.942 -4.716 -20.240 1.00 0.00 77 ASN A O 3
ATOM 3621 N N . ARG A 1 78 ? -19.198 -5.742 -19.256 1.00 0.00 78 ARG A N 3
ATOM 3622 C CA . ARG A 1 78 ? -19.976 -6.901 -18.835 1.00 0.00 78 ARG A CA 3
ATOM 3623 C C . ARG A 1 78 ? -20.982 -6.517 -17.754 1.00 0.00 78 ARG A C 3
ATOM 3624 O O . ARG A 1 78 ? -20.623 -5.912 -16.744 1.00 0.00 78 ARG A O 3
ATOM 3645 N N . HIS A 1 79 ? -22.244 -6.873 -17.974 1.00 0.00 79 HIS A N 3
ATOM 3646 C CA . HIS A 1 79 ? -23.302 -6.565 -17.019 1.00 0.00 79 HIS A CA 3
ATOM 3647 C C . HIS A 1 79 ? -23.664 -7.797 -16.194 1.00 0.00 79 HIS A C 3
ATOM 3648 O O . HIS A 1 79 ? -24.477 -8.621 -16.614 1.00 0.00 79 HIS A O 3
ATOM 3662 N N . VAL A 1 80 ? -23.055 -7.917 -15.019 1.00 0.00 80 VAL A N 3
ATOM 3663 C CA . VAL A 1 80 ? -23.313 -9.048 -14.136 1.00 0.00 80 VAL A CA 3
ATOM 3664 C C . VAL A 1 80 ? -23.775 -8.577 -12.761 1.00 0.00 80 VAL A C 3
ATOM 3665 O O . VAL A 1 80 ? -23.802 -7.379 -12.481 1.00 0.00 80 VAL A O 3
ATOM 3678 N N . ALA A 1 81 ? -24.138 -9.529 -11.907 1.00 0.00 81 ALA A N 3
ATOM 3679 C CA . ALA A 1 81 ? -24.597 -9.212 -10.561 1.00 0.00 81 ALA A CA 3
ATOM 3680 C C . ALA A 1 81 ? -23.732 -9.900 -9.510 1.00 0.00 81 ALA A C 3
ATOM 3681 O O . ALA A 1 81 ? -24.021 -11.019 -9.090 1.00 0.00 81 ALA A O 3
ATOM 3688 N N . ASN A 1 82 ? -22.668 -9.222 -9.090 1.00 0.00 82 ASN A N 3
ATOM 3689 C CA . ASN A 1 82 ? -21.759 -9.769 -8.089 1.00 0.00 82 ASN A CA 3
ATOM 3690 C C . ASN A 1 82 ? -21.513 -8.762 -6.970 1.00 0.00 82 ASN A C 3
ATOM 3691 O O . ASN A 1 82 ? -20.818 -7.764 -7.161 1.00 0.00 82 ASN A O 3
ATOM 3702 N N . ILE A 1 83 ? -22.086 -9.032 -5.802 1.00 0.00 83 ILE A N 3
ATOM 3703 C CA . ILE A 1 83 ? -21.928 -8.151 -4.652 1.00 0.00 83 ILE A CA 3
ATOM 3704 C C . ILE A 1 83 ? -20.490 -8.163 -4.145 1.00 0.00 83 ILE A C 3
ATOM 3705 O O . ILE A 1 83 ? -19.961 -9.208 -3.768 1.00 0.00 83 ILE A O 3
ATOM 3721 N N . VAL A 1 84 ? -19.861 -6.991 -4.137 1.00 0.00 84 VAL A N 3
ATOM 3722 C CA . VAL A 1 84 ? -18.485 -6.865 -3.674 1.00 0.00 84 VAL A CA 3
ATOM 3723 C C . VAL A 1 84 ? -18.355 -7.292 -2.216 1.00 0.00 84 VAL A C 3
ATOM 3724 O O . VAL A 1 84 ? -18.666 -6.525 -1.305 1.00 0.00 84 VAL A O 3
ATOM 3737 N N . GLU A 1 85 ? -17.892 -8.520 -2.003 1.00 0.00 85 GLU A N 3
ATOM 3738 C CA . GLU A 1 85 ? -17.721 -9.048 -0.655 1.00 0.00 85 GLU A CA 3
ATOM 3739 C C . GLU A 1 85 ? -16.399 -9.800 -0.529 1.00 0.00 85 GLU A C 3
ATOM 3740 O O . GLU A 1 85 ? -15.910 -10.331 -1.525 1.00 0.00 85 GLU A O 3
ATOM 3754 N N . GLY A 1 1 ? 23.688 -29.523 -8.177 1.00 0.00 1 GLY A N 4
ATOM 3755 C CA . GLY A 1 1 ? 25.135 -29.453 -8.089 1.00 0.00 1 GLY A CA 4
ATOM 3756 C C . GLY A 1 1 ? 25.809 -29.692 -9.425 1.00 0.00 1 GLY A C 4
ATOM 3757 O O . GLY A 1 1 ? 26.699 -30.535 -9.537 1.00 0.00 1 GLY A O 4
ATOM 3761 N N . SER A 1 2 ? 25.384 -28.950 -10.443 1.00 0.00 2 SER A N 4
ATOM 3762 C CA . SER A 1 2 ? 25.949 -29.090 -11.780 1.00 0.00 2 SER A CA 4
ATOM 3763 C C . SER A 1 2 ? 25.377 -28.036 -12.724 1.00 0.00 2 SER A C 4
ATOM 3764 O O . SER A 1 2 ? 24.452 -27.306 -12.369 1.00 0.00 2 SER A O 4
ATOM 3772 N N . SER A 1 3 ? 25.935 -27.965 -13.928 1.00 0.00 3 SER A N 4
ATOM 3773 C CA . SER A 1 3 ? 25.485 -26.999 -14.923 1.00 0.00 3 SER A CA 4
ATOM 3774 C C . SER A 1 3 ? 25.546 -27.596 -16.326 1.00 0.00 3 SER A C 4
ATOM 3775 O O . SER A 1 3 ? 26.538 -28.215 -16.707 1.00 0.00 3 SER A O 4
ATOM 3783 N N . GLY A 1 4 ? 24.475 -27.404 -17.091 1.00 0.00 4 GLY A N 4
ATOM 3784 C CA . GLY A 1 4 ? 24.426 -27.929 -18.443 1.00 0.00 4 GLY A CA 4
ATOM 3785 C C . GLY A 1 4 ? 23.278 -27.353 -19.248 1.00 0.00 4 GLY A C 4
ATOM 3786 O O . GLY A 1 4 ? 22.126 -27.746 -19.067 1.00 0.00 4 GLY A O 4
ATOM 3790 N N . SER A 1 5 ? 23.592 -26.417 -20.138 1.00 0.00 5 SER A N 4
ATOM 3791 C CA . SER A 1 5 ? 22.577 -25.781 -20.969 1.00 0.00 5 SER A CA 4
ATOM 3792 C C . SER A 1 5 ? 23.222 -24.931 -22.060 1.00 0.00 5 SER A C 4
ATOM 3793 O O . SER A 1 5 ? 24.338 -24.438 -21.899 1.00 0.00 5 SER A O 4
ATOM 3801 N N . SER A 1 6 ? 22.510 -24.765 -23.170 1.00 0.00 6 SER A N 4
ATOM 3802 C CA . SER A 1 6 ? 23.013 -23.978 -24.290 1.00 0.00 6 SER A CA 4
ATOM 3803 C C . SER A 1 6 ? 21.921 -23.074 -24.853 1.00 0.00 6 SER A C 4
ATOM 3804 O O . SER A 1 6 ? 20.732 -23.331 -24.671 1.00 0.00 6 SER A O 4
ATOM 3812 N N . GLY A 1 7 ? 22.335 -22.012 -25.538 1.00 0.00 7 GLY A N 4
ATOM 3813 C CA . GLY A 1 7 ? 21.381 -21.085 -26.117 1.00 0.00 7 GLY A CA 4
ATOM 3814 C C . GLY A 1 7 ? 21.090 -19.908 -25.207 1.00 0.00 7 GLY A C 4
ATOM 3815 O O . GLY A 1 7 ? 22.005 -19.204 -24.780 1.00 0.00 7 GLY A O 4
ATOM 3819 N N . MET A 1 8 ? 19.813 -19.692 -24.910 1.00 0.00 8 MET A N 4
ATOM 3820 C CA . MET A 1 8 ? 19.405 -18.592 -24.045 1.00 0.00 8 MET A CA 4
ATOM 3821 C C . MET A 1 8 ? 18.435 -19.075 -22.971 1.00 0.00 8 MET A C 4
ATOM 3822 O O . MET A 1 8 ? 17.630 -19.975 -23.208 1.00 0.00 8 MET A O 4
ATOM 3836 N N . ALA A 1 9 ? 18.517 -18.470 -21.790 1.00 0.00 9 ALA A N 4
ATOM 3837 C CA . ALA A 1 9 ? 17.646 -18.838 -20.681 1.00 0.00 9 ALA A CA 4
ATOM 3838 C C . ALA A 1 9 ? 16.329 -18.071 -20.740 1.00 0.00 9 ALA A C 4
ATOM 3839 O O . ALA A 1 9 ? 15.798 -17.652 -19.712 1.00 0.00 9 ALA A O 4
ATOM 3846 N N . SER A 1 10 ? 15.808 -17.891 -21.950 1.00 0.00 10 SER A N 4
ATOM 3847 C CA . SER A 1 10 ? 14.555 -17.170 -22.142 1.00 0.00 10 SER A CA 4
ATOM 3848 C C . SER A 1 10 ? 13.398 -18.141 -22.360 1.00 0.00 10 SER A C 4
ATOM 3849 O O . SER A 1 10 ? 12.554 -17.933 -23.230 1.00 0.00 10 SER A O 4
ATOM 3857 N N . GLY A 1 11 ? 13.366 -19.203 -21.561 1.00 0.00 11 GLY A N 4
ATOM 3858 C CA . GLY A 1 11 ? 12.310 -20.190 -21.681 1.00 0.00 11 GLY A CA 4
ATOM 3859 C C . GLY A 1 11 ? 10.971 -19.568 -22.025 1.00 0.00 11 GLY A C 4
ATOM 3860 O O . GLY A 1 11 ? 10.187 -20.144 -22.780 1.00 0.00 11 GLY A O 4
ATOM 3864 N N . ILE A 1 12 ? 10.708 -18.390 -21.469 1.00 0.00 12 ILE A N 4
ATOM 3865 C CA . ILE A 1 12 ? 9.454 -17.691 -21.721 1.00 0.00 12 ILE A CA 4
ATOM 3866 C C . ILE A 1 12 ? 8.969 -17.929 -23.147 1.00 0.00 12 ILE A C 4
ATOM 3867 O O . ILE A 1 12 ? 9.733 -17.802 -24.104 1.00 0.00 12 ILE A O 4
ATOM 3883 N N . LEU A 1 13 ? 7.693 -18.273 -23.281 1.00 0.00 13 LEU A N 4
ATOM 3884 C CA . LEU A 1 13 ? 7.103 -18.527 -24.591 1.00 0.00 13 LEU A CA 4
ATOM 3885 C C . LEU A 1 13 ? 6.623 -17.230 -25.234 1.00 0.00 13 LEU A C 4
ATOM 3886 O O . LEU A 1 13 ? 5.832 -16.490 -24.648 1.00 0.00 13 LEU A O 4
ATOM 3902 N N . VAL A 1 14 ? 7.106 -16.960 -26.443 1.00 0.00 14 VAL A N 4
ATOM 3903 C CA . VAL A 1 14 ? 6.723 -15.754 -27.167 1.00 0.00 14 VAL A CA 4
ATOM 3904 C C . VAL A 1 14 ? 5.275 -15.829 -27.635 1.00 0.00 14 VAL A C 4
ATOM 3905 O O . VAL A 1 14 ? 4.938 -16.614 -28.520 1.00 0.00 14 VAL A O 4
ATOM 3918 N N . ASN A 1 15 ? 4.421 -15.006 -27.034 1.00 0.00 15 ASN A N 4
ATOM 3919 C CA . ASN A 1 15 ? 3.007 -14.980 -27.390 1.00 0.00 15 ASN A CA 4
ATOM 3920 C C . ASN A 1 15 ? 2.638 -13.658 -28.057 1.00 0.00 15 ASN A C 4
ATOM 3921 O O . ASN A 1 15 ? 3.488 -12.788 -28.248 1.00 0.00 15 ASN A O 4
ATOM 3932 N N . VAL A 1 16 ? 1.365 -13.515 -28.411 1.00 0.00 16 VAL A N 4
ATOM 3933 C CA . VAL A 1 16 ? 0.883 -12.300 -29.056 1.00 0.00 16 VAL A CA 4
ATOM 3934 C C . VAL A 1 16 ? 0.285 -11.337 -28.036 1.00 0.00 16 VAL A C 4
ATOM 3935 O O . VAL A 1 16 ? -0.350 -11.755 -27.068 1.00 0.00 16 VAL A O 4
ATOM 3948 N N . LYS A 1 17 ? 0.491 -10.043 -28.260 1.00 0.00 17 LYS A N 4
ATOM 3949 C CA . LYS A 1 17 ? -0.029 -9.018 -27.363 1.00 0.00 17 LYS A CA 4
ATOM 3950 C C . LYS A 1 17 ? -1.502 -9.263 -27.053 1.00 0.00 17 LYS A C 4
ATOM 3951 O O . LYS A 1 17 ? -2.292 -9.562 -27.948 1.00 0.00 17 LYS A O 4
ATOM 3970 N N . GLU A 1 18 ? -1.865 -9.133 -25.781 1.00 0.00 18 GLU A N 4
ATOM 3971 C CA . GLU A 1 18 ? -3.244 -9.339 -25.354 1.00 0.00 18 GLU A CA 4
ATOM 3972 C C . GLU A 1 18 ? -4.206 -8.517 -26.207 1.00 0.00 18 GLU A C 4
ATOM 3973 O O . GLU A 1 18 ? -3.878 -7.412 -26.638 1.00 0.00 18 GLU A O 4
ATOM 3985 N N . GLU A 1 19 ? -5.393 -9.065 -26.445 1.00 0.00 19 GLU A N 4
ATOM 3986 C CA . GLU A 1 19 ? -6.402 -8.382 -27.247 1.00 0.00 19 GLU A CA 4
ATOM 3987 C C . GLU A 1 19 ? -6.615 -6.954 -26.753 1.00 0.00 19 GLU A C 4
ATOM 3988 O O . GLU A 1 19 ? -6.473 -5.995 -27.511 1.00 0.00 19 GLU A O 4
ATOM 4000 N N . VAL A 1 20 ? -6.958 -6.821 -25.475 1.00 0.00 20 VAL A N 4
ATOM 4001 C CA . VAL A 1 20 ? -7.190 -5.512 -24.878 1.00 0.00 20 VAL A CA 4
ATOM 4002 C C . VAL A 1 20 ? -6.073 -5.143 -23.909 1.00 0.00 20 VAL A C 4
ATOM 4003 O O . VAL A 1 20 ? -5.736 -5.913 -23.009 1.00 0.00 20 VAL A O 4
ATOM 4016 N N . THR A 1 21 ? -5.499 -3.959 -24.098 1.00 0.00 21 THR A N 4
ATOM 4017 C CA . THR A 1 21 ? -4.419 -3.487 -23.242 1.00 0.00 21 THR A CA 4
ATOM 4018 C C . THR A 1 21 ? -4.780 -2.161 -22.581 1.00 0.00 21 THR A C 4
ATOM 4019 O O . THR A 1 21 ? -5.514 -1.353 -23.148 1.00 0.00 21 THR A O 4
ATOM 4030 N N . CYS A 1 22 ? -4.258 -1.944 -21.378 1.00 0.00 22 CYS A N 4
ATOM 4031 C CA . CYS A 1 22 ? -4.525 -0.716 -20.639 1.00 0.00 22 CYS A CA 4
ATOM 4032 C C . CYS A 1 22 ? -3.606 0.409 -21.104 1.00 0.00 22 CYS A C 4
ATOM 4033 O O . CYS A 1 22 ? -2.382 0.282 -21.113 1.00 0.00 22 CYS A O 4
ATOM 4040 N N . PRO A 1 23 ? -4.210 1.540 -21.501 1.00 0.00 23 PRO A N 4
ATOM 4041 C CA . PRO A 1 23 ? -3.465 2.710 -21.975 1.00 0.00 23 PRO A CA 4
ATOM 4042 C C . PRO A 1 23 ? -2.694 3.399 -20.854 1.00 0.00 23 PRO A C 4
ATOM 4043 O O . PRO A 1 23 ? -1.991 4.384 -21.086 1.00 0.00 23 PRO A O 4
ATOM 4054 N N . ILE A 1 24 ? -2.830 2.876 -19.640 1.00 0.00 24 ILE A N 4
ATOM 4055 C CA . ILE A 1 24 ? -2.145 3.441 -18.484 1.00 0.00 24 ILE A CA 4
ATOM 4056 C C . ILE A 1 24 ? -0.931 2.601 -18.100 1.00 0.00 24 ILE A C 4
ATOM 4057 O O . ILE A 1 24 ? 0.211 3.010 -18.308 1.00 0.00 24 ILE A O 4
ATOM 4073 N N . CYS A 1 25 ? -1.187 1.424 -17.540 1.00 0.00 25 CYS A N 4
ATOM 4074 C CA . CYS A 1 25 ? -0.117 0.524 -17.127 1.00 0.00 25 CYS A CA 4
ATOM 4075 C C . CYS A 1 25 ? 0.487 -0.191 -18.332 1.00 0.00 25 CYS A C 4
ATOM 4076 O O . CYS A 1 25 ? 1.596 -0.722 -18.262 1.00 0.00 25 CYS A O 4
ATOM 4083 N N . LEU A 1 26 ? -0.250 -0.202 -19.438 1.00 0.00 26 LEU A N 4
ATOM 4084 C CA . LEU A 1 26 ? 0.212 -0.852 -20.659 1.00 0.00 26 LEU A CA 4
ATOM 4085 C C . LEU A 1 26 ? 0.623 -2.295 -20.386 1.00 0.00 26 LEU A C 4
ATOM 4086 O O . LEU A 1 26 ? 1.612 -2.781 -20.933 1.00 0.00 26 LEU A O 4
ATOM 4102 N N . GLU A 1 27 ? -0.143 -2.973 -19.538 1.00 0.00 27 GLU A N 4
ATOM 4103 C CA . GLU A 1 27 ? 0.142 -4.361 -19.195 1.00 0.00 27 GLU A CA 4
ATOM 4104 C C . GLU A 1 27 ? -0.872 -5.301 -19.840 1.00 0.00 27 GLU A C 4
ATOM 4105 O O . GLU A 1 27 ? -0.546 -6.041 -20.770 1.00 0.00 27 GLU A O 4
ATOM 4117 N N . LEU A 1 28 ? -2.103 -5.267 -19.341 1.00 0.00 28 LEU A N 4
ATOM 4118 C CA . LEU A 1 28 ? -3.166 -6.116 -19.868 1.00 0.00 28 LEU A CA 4
ATOM 4119 C C . LEU A 1 28 ? -4.518 -5.720 -19.284 1.00 0.00 28 LEU A C 4
ATOM 4120 O O . LEU A 1 28 ? -4.612 -5.322 -18.122 1.00 0.00 28 LEU A O 4
ATOM 4136 N N . LEU A 1 29 ? -5.564 -5.835 -20.095 1.00 0.00 29 LEU A N 4
ATOM 4137 C CA . LEU A 1 29 ? -6.913 -5.491 -19.658 1.00 0.00 29 LEU A CA 4
ATOM 4138 C C . LEU A 1 29 ? -7.848 -6.689 -19.787 1.00 0.00 29 LEU A C 4
ATOM 4139 O O . LEU A 1 29 ? -8.336 -6.997 -20.875 1.00 0.00 29 LEU A O 4
ATOM 4155 N N . THR A 1 30 ? -8.097 -7.362 -18.668 1.00 0.00 30 THR A N 4
ATOM 4156 C CA . THR A 1 30 ? -8.975 -8.526 -18.654 1.00 0.00 30 THR A CA 4
ATOM 4157 C C . THR A 1 30 ? -10.381 -8.148 -18.204 1.00 0.00 30 THR A C 4
ATOM 4158 O O . THR A 1 30 ? -11.369 -8.574 -18.803 1.00 0.00 30 THR A O 4
ATOM 4169 N N . GLN A 1 31 ? -10.464 -7.347 -17.147 1.00 0.00 31 GLN A N 4
ATOM 4170 C CA . GLN A 1 31 ? -11.751 -6.912 -16.617 1.00 0.00 31 GLN A CA 4
ATOM 4171 C C . GLN A 1 31 ? -11.787 -5.397 -16.447 1.00 0.00 31 GLN A C 4
ATOM 4172 O O . GLN A 1 31 ? -12.054 -4.876 -15.365 1.00 0.00 31 GLN A O 4
ATOM 4186 N N . PRO A 1 32 ? -11.511 -4.672 -17.541 1.00 0.00 32 PRO A N 4
ATOM 4187 C CA . PRO A 1 32 ? -11.505 -3.206 -17.539 1.00 0.00 32 PRO A CA 4
ATOM 4188 C C . PRO A 1 32 ? -12.904 -2.621 -17.384 1.00 0.00 32 PRO A C 4
ATOM 4189 O O . PRO A 1 32 ? -13.892 -3.354 -17.327 1.00 0.00 32 PRO A O 4
ATOM 4200 N N . LEU A 1 33 ? -12.983 -1.296 -17.317 1.00 0.00 33 LEU A N 4
ATOM 4201 C CA . LEU A 1 33 ? -14.263 -0.612 -17.170 1.00 0.00 33 LEU A CA 4
ATOM 4202 C C . LEU A 1 33 ? -14.659 0.086 -18.467 1.00 0.00 33 LEU A C 4
ATOM 4203 O O . LEU A 1 33 ? -13.853 0.210 -19.389 1.00 0.00 33 LEU A O 4
ATOM 4219 N N . SER A 1 34 ? -15.906 0.543 -18.530 1.00 0.00 34 SER A N 4
ATOM 4220 C CA . SER A 1 34 ? -16.410 1.228 -19.714 1.00 0.00 34 SER A CA 4
ATOM 4221 C C . SER A 1 34 ? -16.715 2.691 -19.407 1.00 0.00 34 SER A C 4
ATOM 4222 O O . SER A 1 34 ? -17.138 3.031 -18.301 1.00 0.00 34 SER A O 4
ATOM 4230 N N . LEU A 1 35 ? -16.497 3.554 -20.393 1.00 0.00 35 LEU A N 4
ATOM 4231 C CA . LEU A 1 35 ? -16.747 4.982 -20.230 1.00 0.00 35 LEU A CA 4
ATOM 4232 C C . LEU A 1 35 ? -17.626 5.513 -21.358 1.00 0.00 35 LEU A C 4
ATOM 4233 O O . LEU A 1 35 ? -17.901 4.807 -22.329 1.00 0.00 35 LEU A O 4
ATOM 4249 N N . ASP A 1 36 ? -18.063 6.760 -21.224 1.00 0.00 36 ASP A N 4
ATOM 4250 C CA . ASP A 1 36 ? -18.908 7.387 -22.234 1.00 0.00 36 ASP A CA 4
ATOM 4251 C C . ASP A 1 36 ? -18.062 8.086 -23.293 1.00 0.00 36 ASP A C 4
ATOM 4252 O O . ASP A 1 36 ? -18.513 9.032 -23.939 1.00 0.00 36 ASP A O 4
ATOM 4261 N N . CYS A 1 37 ? -16.831 7.614 -23.467 1.00 0.00 37 CYS A N 4
ATOM 4262 C CA . CYS A 1 37 ? -15.920 8.193 -24.446 1.00 0.00 37 CYS A CA 4
ATOM 4263 C C . CYS A 1 37 ? -15.482 7.146 -25.466 1.00 0.00 37 CYS A C 4
ATOM 4264 O O . CYS A 1 37 ? -15.249 7.460 -26.633 1.00 0.00 37 CYS A O 4
ATOM 4271 N N . GLY A 1 38 ? -15.371 5.900 -25.017 1.00 0.00 38 GLY A N 4
ATOM 4272 C CA . GLY A 1 38 ? -14.961 4.826 -25.903 1.00 0.00 38 GLY A CA 4
ATOM 4273 C C . GLY A 1 38 ? -13.565 4.322 -25.595 1.00 0.00 38 GLY A C 4
ATOM 4274 O O . GLY A 1 38 ? -12.795 4.010 -26.504 1.00 0.00 38 GLY A O 4
ATOM 4278 N N . HIS A 1 39 ? -13.235 4.243 -24.309 1.00 0.00 39 HIS A N 4
ATOM 4279 C CA . HIS A 1 39 ? -11.921 3.775 -23.884 1.00 0.00 39 HIS A CA 4
ATOM 4280 C C . HIS A 1 39 ? -12.014 3.030 -22.556 1.00 0.00 39 HIS A C 4
ATOM 4281 O O . HIS A 1 39 ? -12.577 3.538 -21.586 1.00 0.00 39 HIS A O 4
ATOM 4295 N N . SER A 1 40 ? -11.458 1.823 -22.519 1.00 0.00 40 SER A N 4
ATOM 4296 C CA . SER A 1 40 ? -11.482 1.007 -21.311 1.00 0.00 40 SER A CA 4
ATOM 4297 C C . SER A 1 40 ? -10.237 1.253 -20.464 1.00 0.00 40 SER A C 4
ATOM 4298 O O . SER A 1 40 ? -9.243 1.800 -20.944 1.00 0.00 40 SER A O 4
ATOM 4306 N N . PHE A 1 41 ? -10.299 0.846 -19.201 1.00 0.00 41 PHE A N 4
ATOM 4307 C CA . PHE A 1 41 ? -9.178 1.023 -18.285 1.00 0.00 41 PHE A CA 4
ATOM 4308 C C . PHE A 1 41 ? -9.291 0.072 -17.097 1.00 0.00 41 PHE A C 4
ATOM 4309 O O . PHE A 1 41 ? -10.237 -0.710 -17.001 1.00 0.00 41 PHE A O 4
ATOM 4326 N N . CYS A 1 42 ? -8.318 0.144 -16.194 1.00 0.00 42 CYS A N 4
ATOM 4327 C CA . CYS A 1 42 ? -8.306 -0.709 -15.012 1.00 0.00 42 CYS A CA 4
ATOM 4328 C C . CYS A 1 42 ? -9.080 -0.063 -13.867 1.00 0.00 42 CYS A C 4
ATOM 4329 O O . CYS A 1 42 ? -8.980 1.143 -13.640 1.00 0.00 42 CYS A O 4
ATOM 4336 N N . GLN A 1 43 ? -9.850 -0.873 -13.149 1.00 0.00 43 GLN A N 4
ATOM 4337 C CA . GLN A 1 43 ? -10.641 -0.380 -12.027 1.00 0.00 43 GLN A CA 4
ATOM 4338 C C . GLN A 1 43 ? -9.769 0.395 -11.045 1.00 0.00 43 GLN A C 4
ATOM 4339 O O . GLN A 1 43 ? -10.267 1.198 -10.257 1.00 0.00 43 GLN A O 4
ATOM 4353 N N . ALA A 1 44 ? -8.464 0.149 -11.099 1.00 0.00 44 ALA A N 4
ATOM 4354 C CA . ALA A 1 44 ? -7.522 0.825 -10.215 1.00 0.00 44 ALA A CA 4
ATOM 4355 C C . ALA A 1 44 ? -6.876 2.018 -10.912 1.00 0.00 44 ALA A C 4
ATOM 4356 O O . ALA A 1 44 ? -6.890 3.135 -10.393 1.00 0.00 44 ALA A O 4
ATOM 4363 N N . CYS A 1 45 ? -6.309 1.775 -12.089 1.00 0.00 45 CYS A N 4
ATOM 4364 C CA . CYS A 1 45 ? -5.657 2.829 -12.856 1.00 0.00 45 CYS A CA 4
ATOM 4365 C C . CYS A 1 45 ? -6.560 4.052 -12.978 1.00 0.00 45 CYS A C 4
ATOM 4366 O O . CYS A 1 45 ? -6.106 5.189 -12.844 1.00 0.00 45 CYS A O 4
ATOM 4373 N N . LEU A 1 46 ? -7.842 3.811 -13.232 1.00 0.00 46 LEU A N 4
ATOM 4374 C CA . LEU A 1 46 ? -8.810 4.893 -13.372 1.00 0.00 46 LEU A CA 4
ATOM 4375 C C . LEU A 1 46 ? -8.900 5.713 -12.088 1.00 0.00 46 LEU A C 4
ATOM 4376 O O . LEU A 1 46 ? -8.892 6.944 -12.123 1.00 0.00 46 LEU A O 4
ATOM 4392 N N . THR A 1 47 ? -8.984 5.022 -10.955 1.00 0.00 47 THR A N 4
ATOM 4393 C CA . THR A 1 47 ? -9.073 5.686 -9.661 1.00 0.00 47 THR A CA 4
ATOM 4394 C C . THR A 1 47 ? -7.859 6.573 -9.412 1.00 0.00 47 THR A C 4
ATOM 4395 O O . THR A 1 47 ? -7.983 7.676 -8.881 1.00 0.00 47 THR A O 4
ATOM 4406 N N . ALA A 1 48 ? -6.685 6.084 -9.800 1.00 0.00 48 ALA A N 4
ATOM 4407 C CA . ALA A 1 48 ? -5.449 6.834 -9.621 1.00 0.00 48 ALA A CA 4
ATOM 4408 C C . ALA A 1 48 ? -5.383 8.020 -10.577 1.00 0.00 48 ALA A C 4
ATOM 4409 O O . ALA A 1 48 ? -5.053 9.135 -10.176 1.00 0.00 48 ALA A O 4
ATOM 4416 N N . ASN A 1 49 ? -5.700 7.772 -11.844 1.00 0.00 49 ASN A N 4
ATOM 4417 C CA . ASN A 1 49 ? -5.675 8.820 -12.858 1.00 0.00 49 ASN A CA 4
ATOM 4418 C C . ASN A 1 49 ? -6.534 10.007 -12.433 1.00 0.00 49 ASN A C 4
ATOM 4419 O O . ASN A 1 49 ? -6.130 11.162 -12.578 1.00 0.00 49 ASN A O 4
ATOM 4430 N N . HIS A 1 50 ? -7.719 9.716 -11.907 1.00 0.00 50 HIS A N 4
ATOM 4431 C CA . HIS A 1 50 ? -8.635 10.760 -11.460 1.00 0.00 50 HIS A CA 4
ATOM 4432 C C . HIS A 1 50 ? -7.936 11.723 -10.505 1.00 0.00 50 HIS A C 4
ATOM 4433 O O . HIS A 1 50 ? -7.882 12.928 -10.751 1.00 0.00 50 HIS A O 4
ATOM 4447 N N . LYS A 1 51 ? -7.402 11.184 -9.415 1.00 0.00 51 LYS A N 4
ATOM 4448 C CA . LYS A 1 51 ? -6.705 11.994 -8.422 1.00 0.00 51 LYS A CA 4
ATOM 4449 C C . LYS A 1 51 ? -5.553 12.763 -9.060 1.00 0.00 51 LYS A C 4
ATOM 4450 O O . LYS A 1 51 ? -5.212 13.864 -8.626 1.00 0.00 51 LYS A O 4
ATOM 4469 N N . LYS A 1 52 ? -4.956 12.178 -10.093 1.00 0.00 52 LYS A N 4
ATOM 4470 C CA . LYS A 1 52 ? -3.844 12.808 -10.793 1.00 0.00 52 LYS A CA 4
ATOM 4471 C C . LYS A 1 52 ? -4.298 14.079 -11.503 1.00 0.00 52 LYS A C 4
ATOM 4472 O O . LYS A 1 52 ? -3.760 15.161 -11.266 1.00 0.00 52 LYS A O 4
ATOM 4491 N N . SER A 1 53 ? -5.292 13.941 -12.375 1.00 0.00 53 SER A N 4
ATOM 4492 C CA . SER A 1 53 ? -5.818 15.079 -13.121 1.00 0.00 53 SER A CA 4
ATOM 4493 C C . SER A 1 53 ? -6.452 16.099 -12.182 1.00 0.00 53 SER A C 4
ATOM 4494 O O . SER A 1 53 ? -6.623 17.265 -12.538 1.00 0.00 53 SER A O 4
ATOM 4502 N N . MET A 1 54 ? -6.799 15.651 -10.980 1.00 0.00 54 MET A N 4
ATOM 4503 C CA . MET A 1 54 ? -7.414 16.525 -9.987 1.00 0.00 54 MET A CA 4
ATOM 4504 C C . MET A 1 54 ? -6.574 17.780 -9.773 1.00 0.00 54 MET A C 4
ATOM 4505 O O . MET A 1 54 ? -7.109 18.871 -9.570 1.00 0.00 54 MET A O 4
ATOM 4519 N N . LEU A 1 55 ? -5.256 17.619 -9.818 1.00 0.00 55 LEU A N 4
ATOM 4520 C CA . LEU A 1 55 ? -4.341 18.739 -9.628 1.00 0.00 55 LEU A CA 4
ATOM 4521 C C . LEU A 1 55 ? -3.691 19.141 -10.948 1.00 0.00 55 LEU A C 4
ATOM 4522 O O . LEU A 1 55 ? -3.375 20.311 -11.165 1.00 0.00 55 LEU A O 4
ATOM 4538 N N . ASP A 1 56 ? -3.497 18.165 -11.828 1.00 0.00 56 ASP A N 4
ATOM 4539 C CA . ASP A 1 56 ? -2.889 18.417 -13.129 1.00 0.00 56 ASP A CA 4
ATOM 4540 C C . ASP A 1 56 ? -3.597 19.561 -13.848 1.00 0.00 56 ASP A C 4
ATOM 4541 O O . ASP A 1 56 ? -2.965 20.528 -14.273 1.00 0.00 56 ASP A O 4
ATOM 4550 N N . LYS A 1 57 ? -4.914 19.443 -13.981 1.00 0.00 57 LYS A N 4
ATOM 4551 C CA . LYS A 1 57 ? -5.710 20.467 -14.648 1.00 0.00 57 LYS A CA 4
ATOM 4552 C C . LYS A 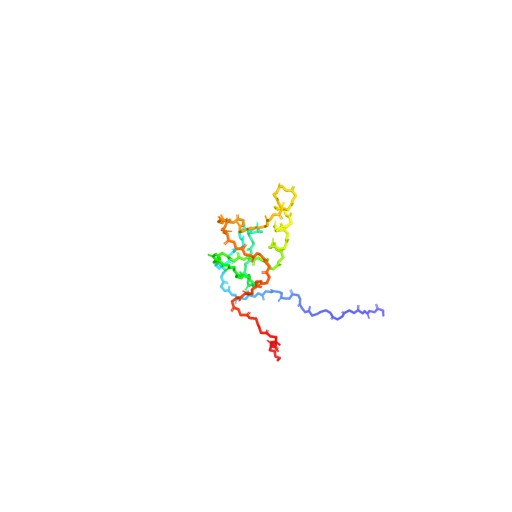1 57 ? -6.962 20.795 -13.840 1.00 0.00 57 LYS A C 4
ATOM 4553 O O . LYS A 1 57 ? -7.337 21.958 -13.704 1.00 0.00 57 LYS A O 4
ATOM 4572 N N . GLY A 1 58 ? -7.603 19.760 -13.305 1.00 0.00 58 GLY A N 4
ATOM 4573 C CA . GLY A 1 58 ? -8.805 19.960 -12.516 1.00 0.00 58 GLY A CA 4
ATOM 4574 C C . GLY A 1 58 ? -9.760 18.787 -12.607 1.00 0.00 58 GLY A C 4
ATOM 4575 O O . GLY A 1 58 ? -9.642 17.823 -11.851 1.00 0.00 58 GLY A O 4
ATOM 4579 N N . GLU A 1 59 ? -10.710 18.869 -13.533 1.00 0.00 59 GLU A N 4
ATOM 4580 C CA . GLU A 1 59 ? -11.691 17.806 -13.717 1.00 0.00 59 GLU A CA 4
ATOM 4581 C C . GLU A 1 59 ? -11.071 16.613 -14.438 1.00 0.00 59 GLU A C 4
ATOM 4582 O O . GLU A 1 59 ? -10.536 16.749 -15.539 1.00 0.00 59 GLU A O 4
ATOM 4594 N N . SER A 1 60 ? -11.148 15.444 -13.810 1.00 0.00 60 SER A N 4
ATOM 4595 C CA . SER A 1 60 ? -10.591 14.227 -14.390 1.00 0.00 60 SER A CA 4
ATOM 4596 C C . SER A 1 60 ? -11.185 13.961 -15.770 1.00 0.00 60 SER A C 4
ATOM 4597 O O . SER A 1 60 ? -12.402 13.995 -15.951 1.00 0.00 60 SER A O 4
ATOM 4605 N N . SER A 1 61 ? -10.316 13.697 -16.740 1.00 0.00 61 SER A N 4
ATOM 4606 C CA . SER A 1 61 ? -10.753 13.429 -18.105 1.00 0.00 61 SER A CA 4
ATOM 4607 C C . SER A 1 61 ? -9.968 12.269 -18.709 1.00 0.00 61 SER A C 4
ATOM 4608 O O . SER A 1 61 ? -8.801 12.055 -18.380 1.00 0.00 61 SER A O 4
ATOM 4616 N N . CYS A 1 62 ? -10.617 11.521 -19.595 1.00 0.00 62 CYS A N 4
ATOM 4617 C CA . CYS A 1 62 ? -9.982 10.381 -20.246 1.00 0.00 62 CYS A CA 4
ATOM 4618 C C . CYS A 1 62 ? -8.533 10.697 -20.604 1.00 0.00 62 CYS A C 4
ATOM 4619 O O . CYS A 1 62 ? -8.243 11.623 -21.362 1.00 0.00 62 CYS A O 4
ATOM 4626 N N . PRO A 1 63 ? -7.601 9.909 -20.048 1.00 0.00 63 PRO A N 4
ATOM 4627 C CA . PRO A 1 63 ? -6.167 10.085 -20.295 1.00 0.00 63 PRO A CA 4
ATOM 4628 C C . PRO A 1 63 ? -5.774 9.709 -21.719 1.00 0.00 63 PRO A C 4
ATOM 4629 O O . PRO A 1 63 ? -4.597 9.748 -22.080 1.00 0.00 63 PRO A O 4
ATOM 4640 N N . VAL A 1 64 ? -6.766 9.347 -22.526 1.00 0.00 64 VAL A N 4
ATOM 4641 C CA . VAL A 1 64 ? -6.524 8.967 -23.913 1.00 0.00 64 VAL A CA 4
ATOM 4642 C C . VAL A 1 64 ? -7.031 10.037 -24.873 1.00 0.00 64 VAL A C 4
ATOM 4643 O O . VAL A 1 64 ? -6.292 10.513 -25.735 1.00 0.00 64 VAL A O 4
ATOM 4656 N N . CYS A 1 65 ? -8.296 10.411 -24.718 1.00 0.00 65 CYS A N 4
ATOM 4657 C CA . CYS A 1 65 ? -8.904 11.426 -25.571 1.00 0.00 65 CYS A CA 4
ATOM 4658 C C . CYS A 1 65 ? -9.193 12.699 -24.781 1.00 0.00 65 CYS A C 4
ATOM 4659 O O . CYS A 1 65 ? -9.310 13.783 -25.352 1.00 0.00 65 CYS A O 4
ATOM 4666 N N . ARG A 1 66 ? -9.307 12.558 -23.464 1.00 0.00 66 ARG A N 4
ATOM 4667 C CA . ARG A 1 66 ? -9.583 13.696 -22.595 1.00 0.00 66 ARG A CA 4
ATOM 4668 C C . ARG A 1 66 ? -10.966 14.275 -22.880 1.00 0.00 66 ARG A C 4
ATOM 4669 O O . ARG A 1 66 ? -11.138 15.492 -22.950 1.00 0.00 66 ARG A O 4
ATOM 4690 N N . ILE A 1 67 ? -11.947 13.394 -23.045 1.00 0.00 67 ILE A N 4
ATOM 4691 C CA . ILE A 1 67 ? -13.314 13.818 -23.322 1.00 0.00 67 ILE A CA 4
ATOM 4692 C C . ILE A 1 67 ? -13.867 14.669 -22.184 1.00 0.00 67 ILE A C 4
ATOM 4693 O O . ILE A 1 67 ? -13.389 14.596 -21.052 1.00 0.00 67 ILE A O 4
ATOM 4709 N N . SER A 1 68 ? -14.879 15.474 -22.492 1.00 0.00 68 SER A N 4
ATOM 4710 C CA . SER A 1 68 ? -15.497 16.341 -21.495 1.00 0.00 68 SER A CA 4
ATOM 4711 C C . SER A 1 68 ? -16.588 15.598 -20.730 1.00 0.00 68 SER A C 4
ATOM 4712 O O . SER A 1 68 ? -17.563 16.197 -20.278 1.00 0.00 68 SER A O 4
ATOM 4720 N N . TYR A 1 69 ? -16.415 14.288 -20.590 1.00 0.00 69 TYR A N 4
ATOM 4721 C CA . TYR A 1 69 ? -17.385 13.461 -19.882 1.00 0.00 69 TYR A CA 4
ATOM 4722 C C . TYR A 1 69 ? -17.215 13.592 -18.372 1.00 0.00 69 TYR A C 4
ATOM 4723 O O . TYR A 1 69 ? -16.120 13.869 -17.882 1.00 0.00 69 TYR A O 4
ATOM 4741 N N . GLN A 1 70 ? -18.306 13.392 -17.640 1.00 0.00 70 GLN A N 4
ATOM 4742 C CA . GLN A 1 70 ? -18.277 13.488 -16.185 1.00 0.00 70 GLN A CA 4
ATOM 4743 C C . GLN A 1 70 ? -17.893 12.152 -15.558 1.00 0.00 70 GLN A C 4
ATOM 4744 O O . GLN A 1 70 ? -18.633 11.170 -15.629 1.00 0.00 70 GLN A O 4
ATOM 4758 N N . PRO A 1 71 ? -16.708 12.111 -14.931 1.00 0.00 71 PRO A N 4
ATOM 4759 C CA . PRO A 1 71 ? -16.199 10.900 -14.280 1.00 0.00 71 PRO A CA 4
ATOM 4760 C C . PRO A 1 71 ? -16.987 10.542 -13.024 1.00 0.00 71 PRO A C 4
ATOM 4761 O O . PRO A 1 71 ? -16.687 9.555 -12.353 1.00 0.00 71 PRO A O 4
ATOM 4772 N N . GLU A 1 72 ? -17.996 11.350 -12.714 1.00 0.00 72 GLU A N 4
ATOM 4773 C CA . GLU A 1 72 ? -18.826 11.117 -11.538 1.00 0.00 72 GLU A CA 4
ATOM 4774 C C . GLU A 1 72 ? -19.787 9.954 -11.772 1.00 0.00 72 GLU A C 4
ATOM 4775 O O . GLU A 1 72 ? -19.837 9.009 -10.986 1.00 0.00 72 GLU A O 4
ATOM 4787 N N . ASN A 1 73 ? -20.547 10.032 -12.859 1.00 0.00 73 ASN A N 4
ATOM 4788 C CA . ASN A 1 73 ? -21.507 8.987 -13.197 1.00 0.00 73 ASN A CA 4
ATOM 4789 C C . ASN A 1 73 ? -20.916 8.012 -14.210 1.00 0.00 73 ASN A C 4
ATOM 4790 O O . ASN A 1 73 ? -20.832 8.314 -15.401 1.00 0.00 73 ASN A O 4
ATOM 4801 N N . ILE A 1 74 ? -20.508 6.843 -13.729 1.00 0.00 74 ILE A N 4
ATOM 4802 C CA . ILE A 1 74 ? -19.926 5.823 -14.593 1.00 0.00 74 ILE A CA 4
ATOM 4803 C C . ILE A 1 74 ? -20.082 4.433 -13.984 1.00 0.00 74 ILE A C 4
ATOM 4804 O O . ILE A 1 74 ? -19.882 4.243 -12.785 1.00 0.00 74 ILE A O 4
ATOM 4820 N N . ARG A 1 75 ? -20.439 3.464 -14.821 1.00 0.00 75 ARG A N 4
ATOM 4821 C CA . ARG A 1 75 ? -20.622 2.091 -14.366 1.00 0.00 75 ARG A CA 4
ATOM 4822 C C . ARG A 1 75 ? -20.150 1.100 -15.426 1.00 0.00 75 ARG A C 4
ATOM 4823 O O . ARG A 1 75 ? -20.238 1.351 -16.628 1.00 0.00 75 ARG A O 4
ATOM 4844 N N . PRO A 1 76 ? -19.637 -0.053 -14.972 1.00 0.00 76 PRO A N 4
ATOM 4845 C CA . PRO A 1 76 ? -19.142 -1.105 -15.865 1.00 0.00 76 PRO A CA 4
ATOM 4846 C C . PRO A 1 76 ? -20.267 -1.793 -16.630 1.00 0.00 76 PRO A C 4
ATOM 4847 O O . PRO A 1 76 ? -21.444 -1.585 -16.341 1.00 0.00 76 PRO A O 4
ATOM 4858 N N . ASN A 1 77 ? -19.895 -2.614 -17.607 1.00 0.00 77 ASN A N 4
ATOM 4859 C CA . ASN A 1 77 ? -20.874 -3.333 -18.414 1.00 0.00 77 ASN A CA 4
ATOM 4860 C C . ASN A 1 77 ? -21.788 -4.181 -17.534 1.00 0.00 77 ASN A C 4
ATOM 4861 O O . ASN A 1 77 ? -23.012 -4.090 -17.625 1.00 0.00 77 ASN A O 4
ATOM 4872 N N . ARG A 1 78 ? -21.184 -5.003 -16.682 1.00 0.00 78 ARG A N 4
ATOM 4873 C CA . ARG A 1 78 ? -21.943 -5.867 -15.786 1.00 0.00 78 ARG A CA 4
ATOM 4874 C C . ARG A 1 78 ? -21.117 -6.233 -14.556 1.00 0.00 78 ARG A C 4
ATOM 4875 O O . ARG A 1 78 ? -19.927 -6.532 -14.661 1.00 0.00 78 ARG A O 4
ATOM 4896 N N . HIS A 1 79 ? -21.757 -6.209 -13.391 1.00 0.00 79 HIS A N 4
ATOM 4897 C CA . HIS A 1 79 ? -21.082 -6.539 -12.141 1.00 0.00 79 HIS A CA 4
ATOM 4898 C C . HIS A 1 79 ? -21.707 -7.772 -11.496 1.00 0.00 79 HIS A C 4
ATOM 4899 O O . HIS A 1 79 ? -22.786 -7.698 -10.908 1.00 0.00 79 HIS A O 4
ATOM 4913 N N . VAL A 1 80 ? -21.022 -8.905 -11.610 1.00 0.00 80 VAL A N 4
ATOM 4914 C CA . VAL A 1 80 ? -21.509 -10.154 -11.037 1.00 0.00 80 VAL A CA 4
ATOM 4915 C C . VAL A 1 80 ? -20.363 -10.980 -10.463 1.00 0.00 80 VAL A C 4
ATOM 4916 O O . VAL A 1 80 ? -19.425 -11.338 -11.175 1.00 0.00 80 VAL A O 4
ATOM 4929 N N . ALA A 1 81 ? -20.445 -11.278 -9.171 1.00 0.00 81 ALA A N 4
ATOM 4930 C CA . ALA A 1 81 ? -19.416 -12.063 -8.501 1.00 0.00 81 ALA A CA 4
ATOM 4931 C C . ALA A 1 81 ? -19.631 -13.556 -8.727 1.00 0.00 81 ALA A C 4
ATOM 4932 O O . ALA A 1 81 ? -19.550 -14.353 -7.793 1.00 0.00 81 ALA A O 4
ATOM 4939 N N . ASN A 1 82 ? -19.905 -13.928 -9.973 1.00 0.00 82 ASN A N 4
ATOM 4940 C CA . ASN A 1 82 ? -20.133 -15.326 -10.321 1.00 0.00 82 ASN A CA 4
ATOM 4941 C C . ASN A 1 82 ? -18.816 -16.032 -10.625 1.00 0.00 82 ASN A C 4
ATOM 4942 O O . ASN A 1 82 ? -18.030 -15.572 -11.454 1.00 0.00 82 ASN A O 4
ATOM 4953 N N . ILE A 1 83 ? -18.582 -17.152 -9.949 1.00 0.00 83 ILE A N 4
ATOM 4954 C CA . ILE A 1 83 ? -17.361 -17.923 -10.147 1.00 0.00 83 ILE A CA 4
ATOM 4955 C C . ILE A 1 83 ? -17.675 -19.388 -10.428 1.00 0.00 83 ILE A C 4
ATOM 4956 O O . ILE A 1 83 ? -18.530 -19.987 -9.774 1.00 0.00 83 ILE A O 4
ATOM 4972 N N . VAL A 1 84 ? -16.977 -19.961 -11.403 1.00 0.00 84 VAL A N 4
ATOM 4973 C CA . VAL A 1 84 ? -17.179 -21.358 -11.769 1.00 0.00 84 VAL A CA 4
ATOM 4974 C C . VAL A 1 84 ? -15.859 -22.121 -11.777 1.00 0.00 84 VAL A C 4
ATOM 4975 O O . VAL A 1 84 ? -15.573 -22.874 -12.707 1.00 0.00 84 VAL A O 4
ATOM 4988 N N . GLU A 1 85 ? -15.059 -21.919 -10.735 1.00 0.00 85 GLU A N 4
ATOM 4989 C CA . GLU A 1 85 ? -13.768 -22.588 -10.624 1.00 0.00 85 GLU A CA 4
ATOM 4990 C C . GLU A 1 85 ? -13.905 -24.083 -10.897 1.00 0.00 85 GLU A C 4
ATOM 4991 O O . GLU A 1 85 ? -13.502 -24.540 -11.965 1.00 0.00 85 GLU A O 4
ATOM 5005 N N . GLY A 1 1 ? -11.241 -29.393 -20.910 1.00 0.00 1 GLY A N 5
ATOM 5006 C CA . GLY A 1 1 ? -10.325 -29.933 -21.897 1.00 0.00 1 GLY A CA 5
ATOM 5007 C C . GLY A 1 1 ? -10.799 -29.699 -23.318 1.00 0.00 1 GLY A C 5
ATOM 5008 O O . GLY A 1 1 ? -11.007 -28.558 -23.729 1.00 0.00 1 GLY A O 5
ATOM 5012 N N . SER A 1 2 ? -10.969 -30.782 -24.070 1.00 0.00 2 SER A N 5
ATOM 5013 C CA . SER A 1 2 ? -11.416 -30.688 -25.455 1.00 0.00 2 SER A CA 5
ATOM 5014 C C . SER A 1 2 ? -10.553 -29.704 -26.239 1.00 0.00 2 SER A C 5
ATOM 5015 O O . SER A 1 2 ? -11.062 -28.908 -27.028 1.00 0.00 2 SER A O 5
ATOM 5023 N N . SER A 1 3 ? -9.245 -29.764 -26.015 1.00 0.00 3 SER A N 5
ATOM 5024 C CA . SER A 1 3 ? -8.310 -28.876 -26.696 1.00 0.00 3 SER A CA 5
ATOM 5025 C C . SER A 1 3 ? -7.471 -29.646 -27.712 1.00 0.00 3 SER A C 5
ATOM 5026 O O . SER A 1 3 ? -7.057 -30.777 -27.461 1.00 0.00 3 SER A O 5
ATOM 5034 N N . GLY A 1 4 ? -7.225 -29.024 -28.860 1.00 0.00 4 GLY A N 5
ATOM 5035 C CA . GLY A 1 4 ? -6.437 -29.664 -29.897 1.00 0.00 4 GLY A CA 5
ATOM 5036 C C . GLY A 1 4 ? -5.827 -28.666 -30.861 1.00 0.00 4 GLY A C 5
ATOM 5037 O O . GLY A 1 4 ? -6.212 -27.497 -30.882 1.00 0.00 4 GLY A O 5
ATOM 5041 N N . SER A 1 5 ? -4.871 -29.128 -31.662 1.00 0.00 5 SER A N 5
ATOM 5042 C CA . SER A 1 5 ? -4.202 -28.265 -32.629 1.00 0.00 5 SER A CA 5
ATOM 5043 C C . SER A 1 5 ? -3.289 -29.079 -33.542 1.00 0.00 5 SER A C 5
ATOM 5044 O O . SER A 1 5 ? -2.754 -30.113 -33.141 1.00 0.00 5 SER A O 5
ATOM 5052 N N . SER A 1 6 ? -3.116 -28.604 -34.771 1.00 0.00 6 SER A N 5
ATOM 5053 C CA . SER A 1 6 ? -2.272 -29.288 -35.743 1.00 0.00 6 SER A CA 5
ATOM 5054 C C . SER A 1 6 ? -0.959 -28.538 -35.945 1.00 0.00 6 SER A C 5
ATOM 5055 O O . SER A 1 6 ? -0.889 -27.583 -36.717 1.00 0.00 6 SER A O 5
ATOM 5063 N N . GLY A 1 7 ? 0.082 -28.980 -35.244 1.00 0.00 7 GLY A N 5
ATOM 5064 C CA . GLY A 1 7 ? 1.379 -28.339 -35.360 1.00 0.00 7 GLY A CA 5
ATOM 5065 C C . GLY A 1 7 ? 2.466 -29.305 -35.790 1.00 0.00 7 GLY A C 5
ATOM 5066 O O . GLY A 1 7 ? 2.186 -30.456 -36.124 1.00 0.00 7 GLY A O 5
ATOM 5070 N N . MET A 1 8 ? 3.709 -28.835 -35.783 1.00 0.00 8 MET A N 5
ATOM 5071 C CA . MET A 1 8 ? 4.841 -29.666 -36.175 1.00 0.00 8 MET A CA 5
ATOM 5072 C C . MET A 1 8 ? 5.535 -30.253 -34.951 1.00 0.00 8 MET A C 5
ATOM 5073 O O . MET A 1 8 ? 5.235 -29.881 -33.817 1.00 0.00 8 MET A O 5
ATOM 5087 N N . ALA A 1 9 ? 6.464 -31.174 -35.187 1.00 0.00 9 ALA A N 5
ATOM 5088 C CA . ALA A 1 9 ? 7.202 -31.811 -34.104 1.00 0.00 9 ALA A CA 5
ATOM 5089 C C . ALA A 1 9 ? 7.616 -30.792 -33.048 1.00 0.00 9 ALA A C 5
ATOM 5090 O O . ALA A 1 9 ? 7.395 -30.996 -31.854 1.00 0.00 9 ALA A O 5
ATOM 5097 N N . SER A 1 10 ? 8.218 -29.695 -33.495 1.00 0.00 10 SER A N 5
ATOM 5098 C CA . SER A 1 10 ? 8.668 -28.645 -32.588 1.00 0.00 10 SER A CA 5
ATOM 5099 C C . SER A 1 10 ? 7.567 -28.273 -31.600 1.00 0.00 10 SER A C 5
ATOM 5100 O O . SER A 1 10 ? 6.407 -28.108 -31.978 1.00 0.00 10 SER A O 5
ATOM 5108 N N . GLY A 1 11 ? 7.939 -28.141 -30.330 1.00 0.00 11 GLY A N 5
ATOM 5109 C CA . GLY A 1 11 ? 6.972 -27.790 -29.306 1.00 0.00 11 GLY A CA 5
ATOM 5110 C C . GLY A 1 11 ? 7.005 -26.314 -28.961 1.00 0.00 11 GLY A C 5
ATOM 5111 O O . GLY A 1 11 ? 7.063 -25.946 -27.787 1.00 0.00 11 GLY A O 5
ATOM 5115 N N . ILE A 1 12 ? 6.970 -25.467 -29.984 1.00 0.00 12 ILE A N 5
ATOM 5116 C CA . ILE A 1 12 ? 6.996 -24.024 -29.782 1.00 0.00 12 ILE A CA 5
ATOM 5117 C C . ILE A 1 12 ? 5.591 -23.436 -29.835 1.00 0.00 12 ILE A C 5
ATOM 5118 O O . ILE A 1 12 ? 4.647 -24.092 -30.277 1.00 0.00 12 ILE A O 5
ATOM 5134 N N . LEU A 1 13 ? 5.458 -22.194 -29.382 1.00 0.00 13 LEU A N 5
ATOM 5135 C CA . LEU A 1 13 ? 4.167 -21.515 -29.379 1.00 0.00 13 LEU A CA 5
ATOM 5136 C C . LEU A 1 13 ? 4.304 -20.083 -29.888 1.00 0.00 13 LEU A C 5
ATOM 5137 O O . LEU A 1 13 ? 5.353 -19.457 -29.738 1.00 0.00 13 LEU A O 5
ATOM 5153 N N . VAL A 1 14 ? 3.235 -19.569 -30.488 1.00 0.00 14 VAL A N 5
ATOM 5154 C CA . VAL A 1 14 ? 3.234 -18.210 -31.016 1.00 0.00 14 VAL A CA 5
ATOM 5155 C C . VAL A 1 14 ? 1.904 -17.516 -30.744 1.00 0.00 14 VAL A C 5
ATOM 5156 O O . VAL A 1 14 ? 0.839 -18.106 -30.914 1.00 0.00 14 VAL A O 5
ATOM 5169 N N . ASN A 1 15 ? 1.975 -16.257 -30.322 1.00 0.00 15 ASN A N 5
ATOM 5170 C CA . ASN A 1 15 ? 0.776 -15.481 -30.027 1.00 0.00 15 ASN A CA 5
ATOM 5171 C C . ASN A 1 15 ? 1.055 -13.986 -30.140 1.00 0.00 15 ASN A C 5
ATOM 5172 O O . ASN A 1 15 ? 2.198 -13.568 -30.321 1.00 0.00 15 ASN A O 5
ATOM 5183 N N . VAL A 1 16 ? 0.001 -13.183 -30.030 1.00 0.00 16 VAL A N 5
ATOM 5184 C CA . VAL A 1 16 ? 0.131 -11.734 -30.118 1.00 0.00 16 VAL A CA 5
ATOM 5185 C C . VAL A 1 16 ? -0.208 -11.070 -28.788 1.00 0.00 16 VAL A C 5
ATOM 5186 O O . VAL A 1 16 ? -0.900 -11.649 -27.951 1.00 0.00 16 VAL A O 5
ATOM 5199 N N . LYS A 1 17 ? 0.285 -9.850 -28.600 1.00 0.00 17 LYS A N 5
ATOM 5200 C CA . LYS A 1 17 ? 0.034 -9.104 -27.372 1.00 0.00 17 LYS A CA 5
ATOM 5201 C C . LYS A 1 17 ? -1.441 -9.167 -26.990 1.00 0.00 17 LYS A C 5
ATOM 5202 O O . LYS A 1 17 ? -2.307 -9.334 -27.847 1.00 0.00 17 LYS A O 5
ATOM 5221 N N . GLU A 1 18 ? -1.719 -9.030 -25.697 1.00 0.00 18 GLU A N 5
ATOM 5222 C CA . GLU A 1 18 ? -3.090 -9.070 -25.202 1.00 0.00 18 GLU A CA 5
ATOM 5223 C C . GLU A 1 18 ? -4.000 -8.185 -26.049 1.00 0.00 18 GLU A C 5
ATOM 5224 O O . GLU A 1 18 ? -3.787 -6.977 -26.151 1.00 0.00 18 GLU A O 5
ATOM 5236 N N . GLU A 1 19 ? -5.014 -8.796 -26.653 1.00 0.00 19 GLU A N 5
ATOM 5237 C CA . GLU A 1 19 ? -5.956 -8.063 -27.492 1.00 0.00 19 GLU A CA 5
ATOM 5238 C C . GLU A 1 19 ? -6.277 -6.700 -26.887 1.00 0.00 19 GLU A C 5
ATOM 5239 O O . GLU A 1 19 ? -6.137 -5.668 -27.543 1.00 0.00 19 GLU A O 5
ATOM 5251 N N . VAL A 1 20 ? -6.709 -6.704 -25.629 1.00 0.00 20 VAL A N 5
ATOM 5252 C CA . VAL A 1 20 ? -7.050 -5.469 -24.934 1.00 0.00 20 VAL A CA 5
ATOM 5253 C C . VAL A 1 20 ? -5.961 -5.078 -23.941 1.00 0.00 20 VAL A C 5
ATOM 5254 O O . VAL A 1 20 ? -5.651 -5.828 -23.015 1.00 0.00 20 VAL A O 5
ATOM 5267 N N . THR A 1 21 ? -5.381 -3.898 -24.140 1.00 0.00 21 THR A N 5
ATOM 5268 C CA . THR A 1 21 ? -4.326 -3.407 -23.263 1.00 0.00 21 THR A CA 5
ATOM 5269 C C . THR A 1 21 ? -4.717 -2.081 -22.621 1.00 0.00 21 THR A C 5
ATOM 5270 O O . THR A 1 21 ? -5.362 -1.242 -23.249 1.00 0.00 21 THR A O 5
ATOM 5281 N N . CYS A 1 22 ? -4.322 -1.898 -21.365 1.00 0.00 22 CYS A N 5
ATOM 5282 C CA . CYS A 1 22 ? -4.631 -0.674 -20.637 1.00 0.00 22 CYS A CA 5
ATOM 5283 C C . CYS A 1 22 ? -3.771 0.485 -21.132 1.00 0.00 22 CYS A C 5
ATOM 5284 O O . CYS A 1 22 ? -2.543 0.410 -21.165 1.00 0.00 22 CYS A O 5
ATOM 5291 N N . PRO A 1 23 ? -4.430 1.585 -21.527 1.00 0.00 23 PRO A N 5
ATOM 5292 C CA . PRO A 1 23 ? -3.746 2.781 -22.027 1.00 0.00 23 PRO A CA 5
ATOM 5293 C C . PRO A 1 23 ? -2.983 3.514 -20.929 1.00 0.00 23 PRO A C 5
ATOM 5294 O O . PRO A 1 23 ? -2.347 4.538 -21.180 1.00 0.00 23 PRO A O 5
ATOM 5305 N N . ILE A 1 24 ? -3.052 2.984 -19.712 1.00 0.00 24 ILE A N 5
ATOM 5306 C CA . ILE A 1 24 ? -2.366 3.587 -18.577 1.00 0.00 24 ILE A CA 5
ATOM 5307 C C . ILE A 1 24 ? -1.119 2.793 -18.202 1.00 0.00 24 ILE A C 5
ATOM 5308 O O . ILE A 1 24 ? 0.006 3.240 -18.429 1.00 0.00 24 ILE A O 5
ATOM 5324 N N . CYS A 1 25 ? -1.326 1.613 -17.629 1.00 0.00 25 CYS A N 5
ATOM 5325 C CA . CYS A 1 25 ? -0.220 0.754 -17.224 1.00 0.00 25 CYS A CA 5
ATOM 5326 C C . CYS A 1 25 ? 0.379 0.033 -18.428 1.00 0.00 25 CYS A C 5
ATOM 5327 O O . CYS A 1 25 ? 1.527 -0.412 -18.392 1.00 0.00 25 CYS A O 5
ATOM 5334 N N . LEU A 1 26 ? -0.407 -0.079 -19.494 1.00 0.00 26 LEU A N 5
ATOM 5335 C CA . LEU A 1 26 ? 0.044 -0.746 -20.710 1.00 0.00 26 LEU A CA 5
ATOM 5336 C C . LEU A 1 26 ? 0.529 -2.160 -20.408 1.00 0.00 26 LEU A C 5
ATOM 5337 O O . LEU A 1 26 ? 1.538 -2.609 -20.952 1.00 0.00 26 LEU A O 5
ATOM 5353 N N . GLU A 1 27 ? -0.197 -2.857 -19.540 1.00 0.00 27 GLU A N 5
ATOM 5354 C CA . GLU A 1 27 ? 0.160 -4.220 -19.167 1.00 0.00 27 GLU A CA 5
ATOM 5355 C C . GLU A 1 27 ? -0.816 -5.223 -19.777 1.00 0.00 27 GLU A C 5
ATOM 5356 O O . GLU A 1 27 ? -0.459 -5.985 -20.677 1.00 0.00 27 GLU A O 5
ATOM 5368 N N . LEU A 1 28 ? -2.048 -5.218 -19.280 1.00 0.00 28 LEU A N 5
ATOM 5369 C CA . LEU A 1 28 ? -3.076 -6.128 -19.774 1.00 0.00 28 LEU A CA 5
ATOM 5370 C C . LEU A 1 28 ? -4.452 -5.729 -19.252 1.00 0.00 28 LEU A C 5
ATOM 5371 O O . LEU A 1 28 ? -4.585 -5.243 -18.128 1.00 0.00 28 LEU A O 5
ATOM 5387 N N . LEU A 1 29 ? -5.475 -5.939 -20.074 1.00 0.00 29 LEU A N 5
ATOM 5388 C CA . LEU A 1 29 ? -6.843 -5.604 -19.694 1.00 0.00 29 LEU A CA 5
ATOM 5389 C C . LEU A 1 29 ? -7.770 -6.800 -19.885 1.00 0.00 29 LEU A C 5
ATOM 5390 O O . LEU A 1 29 ? -8.331 -7.000 -20.963 1.00 0.00 29 LEU A O 5
ATOM 5406 N N . THR A 1 30 ? -7.928 -7.594 -18.831 1.00 0.00 30 THR A N 5
ATOM 5407 C CA . THR A 1 30 ? -8.788 -8.770 -18.881 1.00 0.00 30 THR A CA 5
ATOM 5408 C C . THR A 1 30 ? -10.176 -8.460 -18.334 1.00 0.00 30 THR A C 5
ATOM 5409 O O . THR A 1 30 ? -11.176 -8.990 -18.817 1.00 0.00 30 THR A O 5
ATOM 5420 N N . GLN A 1 31 ? -10.230 -7.598 -17.323 1.00 0.00 31 GLN A N 5
ATOM 5421 C CA . GLN A 1 31 ? -11.497 -7.218 -16.711 1.00 0.00 31 GLN A CA 5
ATOM 5422 C C . GLN A 1 31 ? -11.569 -5.710 -16.499 1.00 0.00 31 GLN A C 5
ATOM 5423 O O . GLN A 1 31 ? -11.836 -5.225 -15.399 1.00 0.00 31 GLN A O 5
ATOM 5437 N N . PRO A 1 32 ? -11.326 -4.948 -17.576 1.00 0.00 32 PRO A N 5
ATOM 5438 C CA . PRO A 1 32 ? -11.357 -3.483 -17.534 1.00 0.00 32 PRO A CA 5
ATOM 5439 C C . PRO A 1 32 ? -12.769 -2.939 -17.346 1.00 0.00 32 PRO A C 5
ATOM 5440 O O . PRO A 1 32 ? -13.722 -3.701 -17.179 1.00 0.00 32 PRO A O 5
ATOM 5451 N N . LEU A 1 33 ? -12.897 -1.617 -17.376 1.00 0.00 33 LEU A N 5
ATOM 5452 C CA . LEU A 1 33 ? -14.194 -0.970 -17.210 1.00 0.00 33 LEU A CA 5
ATOM 5453 C C . LEU A 1 33 ? -14.687 -0.390 -18.532 1.00 0.00 33 LEU A C 5
ATOM 5454 O O . LEU A 1 33 ? -13.928 -0.284 -19.495 1.00 0.00 33 LEU A O 5
ATOM 5470 N N . SER A 1 34 ? -15.962 -0.016 -18.569 1.00 0.00 34 SER A N 5
ATOM 5471 C CA . SER A 1 34 ? -16.556 0.552 -19.774 1.00 0.00 34 SER A CA 5
ATOM 5472 C C . SER A 1 34 ? -16.909 2.022 -19.565 1.00 0.00 34 SER A C 5
ATOM 5473 O O . SER A 1 34 ? -17.086 2.475 -18.433 1.00 0.00 34 SER A O 5
ATOM 5481 N N . LEU A 1 35 ? -17.009 2.762 -20.663 1.00 0.00 35 LEU A N 5
ATOM 5482 C CA . LEU A 1 35 ? -17.340 4.181 -20.602 1.00 0.00 35 LEU A CA 5
ATOM 5483 C C . LEU A 1 35 ? -18.355 4.550 -21.680 1.00 0.00 35 LEU A C 5
ATOM 5484 O O . LEU A 1 35 ? -18.844 3.686 -22.408 1.00 0.00 35 LEU A O 5
ATOM 5500 N N . ASP A 1 36 ? -18.666 5.838 -21.776 1.00 0.00 36 ASP A N 5
ATOM 5501 C CA . ASP A 1 36 ? -19.620 6.322 -22.767 1.00 0.00 36 ASP A CA 5
ATOM 5502 C C . ASP A 1 36 ? -18.899 6.988 -23.935 1.00 0.00 36 ASP A C 5
ATOM 5503 O O . ASP A 1 36 ? -19.478 7.805 -24.652 1.00 0.00 36 ASP A O 5
ATOM 5512 N N . CYS A 1 37 ? -17.631 6.636 -24.120 1.00 0.00 37 CYS A N 5
ATOM 5513 C CA . CYS A 1 37 ? -16.830 7.199 -25.200 1.00 0.00 37 CYS A CA 5
ATOM 5514 C C . CYS A 1 37 ? -16.314 6.101 -26.125 1.00 0.00 37 CYS A C 5
ATOM 5515 O O . CYS A 1 37 ? -16.268 6.272 -27.343 1.00 0.00 37 CYS A O 5
ATOM 5522 N N . GLY A 1 38 ? -15.928 4.972 -25.538 1.00 0.00 38 GLY A N 5
ATOM 5523 C CA . GLY A 1 38 ? -15.421 3.863 -26.324 1.00 0.00 38 GLY A CA 5
ATOM 5524 C C . GLY A 1 38 ? -14.010 3.471 -25.932 1.00 0.00 38 GLY A C 5
ATOM 5525 O O . GLY A 1 38 ? -13.165 3.225 -26.793 1.00 0.00 38 GLY A O 5
ATOM 5529 N N . HIS A 1 39 ? -13.753 3.416 -24.629 1.00 0.00 39 HIS A N 5
ATOM 5530 C CA . HIS A 1 39 ? -12.434 3.052 -24.125 1.00 0.00 39 HIS A CA 5
ATOM 5531 C C . HIS A 1 39 ? -12.542 2.350 -22.775 1.00 0.00 39 HIS A C 5
ATOM 5532 O O . HIS A 1 39 ? -13.386 2.698 -21.950 1.00 0.00 39 HIS A O 5
ATOM 5546 N N . SER A 1 40 ? -11.683 1.359 -22.558 1.00 0.00 40 SER A N 5
ATOM 5547 C CA . SER A 1 40 ? -11.686 0.605 -21.310 1.00 0.00 40 SER A CA 5
ATOM 5548 C C . SER A 1 40 ? -10.437 0.910 -20.489 1.00 0.00 40 SER A C 5
ATOM 5549 O O . SER A 1 40 ? -9.431 1.382 -21.019 1.00 0.00 40 SER A O 5
ATOM 5557 N N . PHE A 1 41 ? -10.509 0.637 -19.190 1.00 0.00 41 PHE A N 5
ATOM 5558 C CA . PHE A 1 41 ? -9.386 0.882 -18.293 1.00 0.00 41 PHE A CA 5
ATOM 5559 C C . PHE A 1 41 ? -9.463 -0.021 -17.065 1.00 0.00 41 PHE A C 5
ATOM 5560 O O . PHE A 1 41 ? -10.421 -0.775 -16.894 1.00 0.00 41 PHE A O 5
ATOM 5577 N N . CYS A 1 42 ? -8.446 0.062 -16.214 1.00 0.00 42 CYS A N 5
ATOM 5578 C CA . CYS A 1 42 ? -8.396 -0.747 -15.002 1.00 0.00 42 CYS A CA 5
ATOM 5579 C C . CYS A 1 42 ? -9.190 -0.091 -13.876 1.00 0.00 42 CYS A C 5
ATOM 5580 O O . CYS A 1 42 ? -9.056 1.107 -13.627 1.00 0.00 42 CYS A O 5
ATOM 5587 N N . GLN A 1 43 ? -10.015 -0.884 -13.201 1.00 0.00 43 GLN A N 5
ATOM 5588 C CA . GLN A 1 43 ? -10.831 -0.379 -12.102 1.00 0.00 43 GLN A CA 5
ATOM 5589 C C . GLN A 1 43 ? -9.983 0.418 -11.117 1.00 0.00 43 GLN A C 5
ATOM 5590 O O . GLN A 1 43 ? -10.508 1.188 -10.313 1.00 0.00 43 GLN A O 5
ATOM 5604 N N . ALA A 1 44 ? -8.669 0.228 -11.185 1.00 0.00 44 ALA A N 5
ATOM 5605 C CA . ALA A 1 44 ? -7.749 0.931 -10.300 1.00 0.00 44 ALA A CA 5
ATOM 5606 C C . ALA A 1 44 ? -7.110 2.122 -11.006 1.00 0.00 44 ALA A C 5
ATOM 5607 O O . ALA A 1 44 ? -7.176 3.253 -10.522 1.00 0.00 44 ALA A O 5
ATOM 5614 N N . CYS A 1 45 ? -6.491 1.862 -12.153 1.00 0.00 45 CYS A N 5
ATOM 5615 C CA . CYS A 1 45 ? -5.839 2.912 -12.926 1.00 0.00 45 CYS A CA 5
ATOM 5616 C C . CYS A 1 45 ? -6.757 4.119 -13.087 1.00 0.00 45 CYS A C 5
ATOM 5617 O O . CYS A 1 45 ? -6.314 5.266 -13.010 1.00 0.00 45 CYS A O 5
ATOM 5624 N N . LEU A 1 46 ? -8.040 3.854 -13.310 1.00 0.00 46 LEU A N 5
ATOM 5625 C CA . LEU A 1 46 ? -9.023 4.919 -13.482 1.00 0.00 46 LEU A CA 5
ATOM 5626 C C . LEU A 1 46 ? -9.127 5.772 -12.222 1.00 0.00 46 LEU A C 5
ATOM 5627 O O . LEU A 1 46 ? -9.129 7.001 -12.289 1.00 0.00 46 LEU A O 5
ATOM 5643 N N . THR A 1 47 ? -9.213 5.111 -11.071 1.00 0.00 47 THR A N 5
ATOM 5644 C CA . THR A 1 47 ? -9.316 5.808 -9.795 1.00 0.00 47 THR A CA 5
ATOM 5645 C C . THR A 1 47 ? -8.073 6.647 -9.525 1.00 0.00 47 THR A C 5
ATOM 5646 O O . THR A 1 47 ? -8.170 7.829 -9.197 1.00 0.00 47 THR A O 5
ATOM 5657 N N . ALA A 1 48 ? -6.905 6.028 -9.665 1.00 0.00 48 ALA A N 5
ATOM 5658 C CA . ALA A 1 48 ? -5.642 6.720 -9.438 1.00 0.00 48 ALA A CA 5
ATOM 5659 C C . ALA A 1 48 ? -5.477 7.891 -10.401 1.00 0.00 48 ALA A C 5
ATOM 5660 O O . ALA A 1 48 ? -5.254 9.025 -9.981 1.00 0.00 48 ALA A O 5
ATOM 5667 N N . ASN A 1 49 ? -5.586 7.607 -11.694 1.00 0.00 49 ASN A N 5
ATOM 5668 C CA . ASN A 1 49 ? -5.447 8.637 -12.718 1.00 0.00 49 ASN A CA 5
ATOM 5669 C C . ASN A 1 49 ? -6.319 9.846 -12.394 1.00 0.00 49 ASN A C 5
ATOM 5670 O O . ASN A 1 49 ? -5.918 10.990 -12.612 1.00 0.00 49 ASN A O 5
ATOM 5681 N N . HIS A 1 50 ? -7.513 9.585 -11.871 1.00 0.00 50 HIS A N 5
ATOM 5682 C CA . HIS A 1 50 ? -8.442 10.653 -11.516 1.00 0.00 50 HIS A CA 5
ATOM 5683 C C . HIS A 1 50 ? -7.773 11.671 -10.598 1.00 0.00 50 HIS A C 5
ATOM 5684 O O . HIS A 1 50 ? -7.892 12.879 -10.801 1.00 0.00 50 HIS A O 5
ATOM 5698 N N . LYS A 1 51 ? -7.069 11.176 -9.585 1.00 0.00 51 LYS A N 5
ATOM 5699 C CA . LYS A 1 51 ? -6.380 12.041 -8.635 1.00 0.00 51 LYS A CA 5
ATOM 5700 C C . LYS A 1 51 ? -5.298 12.860 -9.331 1.00 0.00 51 LYS A C 5
ATOM 5701 O O . LYS A 1 51 ? -4.932 13.943 -8.873 1.00 0.00 51 LYS A O 5
ATOM 5720 N N . LYS A 1 52 ? -4.789 12.337 -10.442 1.00 0.00 52 LYS A N 5
ATOM 5721 C CA . LYS A 1 52 ? -3.750 13.020 -11.204 1.00 0.00 52 LYS A CA 5
ATOM 5722 C C . LYS A 1 52 ? -4.262 14.348 -11.752 1.00 0.00 52 LYS A C 5
ATOM 5723 O O . LYS A 1 52 ? -3.707 15.407 -11.459 1.00 0.00 52 LYS A O 5
ATOM 5742 N N . SER A 1 53 ? -5.324 14.285 -12.548 1.00 0.00 53 SER A N 5
ATOM 5743 C CA . SER A 1 53 ? -5.910 15.483 -13.139 1.00 0.00 53 SER A CA 5
ATOM 5744 C C . SER A 1 53 ? -6.391 16.444 -12.056 1.00 0.00 53 SER A C 5
ATOM 5745 O O . SER A 1 53 ? -6.416 17.658 -12.255 1.00 0.00 53 SER A O 5
ATOM 5753 N N . MET A 1 54 ? -6.772 15.890 -10.910 1.00 0.00 54 MET A N 5
ATOM 5754 C CA . MET A 1 54 ? -7.251 16.697 -9.794 1.00 0.00 54 MET A CA 5
ATOM 5755 C C . MET A 1 54 ? -6.386 17.940 -9.611 1.00 0.00 54 MET A C 5
ATOM 5756 O O . MET A 1 54 ? -6.859 19.067 -9.768 1.00 0.00 54 MET A O 5
ATOM 5770 N N . LEU A 1 55 ? -5.118 17.729 -9.278 1.00 0.00 55 LEU A N 5
ATOM 5771 C CA . LEU A 1 55 ? -4.186 18.833 -9.074 1.00 0.00 55 LEU A CA 5
ATOM 5772 C C . LEU A 1 55 ? -3.911 19.564 -10.385 1.00 0.00 55 LEU A C 5
ATOM 5773 O O . LEU A 1 55 ? -3.831 20.792 -10.418 1.00 0.00 55 LEU A O 5
ATOM 5789 N N . ASP A 1 56 ? -3.770 18.800 -11.462 1.00 0.00 56 ASP A N 5
ATOM 5790 C CA . ASP A 1 56 ? -3.507 19.375 -12.777 1.00 0.00 56 ASP A CA 5
ATOM 5791 C C . ASP A 1 56 ? -4.551 20.431 -13.127 1.00 0.00 56 ASP A C 5
ATOM 5792 O O . ASP A 1 56 ? -4.255 21.625 -13.160 1.00 0.00 56 ASP A O 5
ATOM 5801 N N . LYS A 1 57 ? -5.774 19.982 -13.388 1.00 0.00 57 LYS A N 5
ATOM 5802 C CA . LYS A 1 57 ? -6.864 20.887 -13.736 1.00 0.00 57 LYS A CA 5
ATOM 5803 C C . LYS A 1 57 ? -8.070 20.660 -12.830 1.00 0.00 57 LYS A C 5
ATOM 5804 O O . LYS A 1 57 ? -8.735 21.608 -12.416 1.00 0.00 57 LYS A O 5
ATOM 5823 N N . GLY A 1 58 ? -8.345 19.395 -12.525 1.00 0.00 58 GLY A N 5
ATOM 5824 C CA . GLY A 1 58 ? -9.470 19.067 -11.669 1.00 0.00 58 GLY A CA 5
ATOM 5825 C C . GLY A 1 58 ? -10.187 17.807 -12.112 1.00 0.00 58 GLY A C 5
ATOM 5826 O O . GLY A 1 58 ? -9.582 16.739 -12.199 1.00 0.00 58 GLY A O 5
ATOM 5830 N N . GLU A 1 59 ? -11.481 17.931 -12.391 1.00 0.00 59 GLU A N 5
ATOM 5831 C CA . GLU A 1 59 ? -12.281 16.792 -12.825 1.00 0.00 59 GLU A CA 5
ATOM 5832 C C . GLU A 1 59 ? -11.560 16.004 -13.914 1.00 0.00 59 GLU A C 5
ATOM 5833 O O . GLU A 1 59 ? -11.342 16.505 -15.017 1.00 0.00 59 GLU A O 5
ATOM 5845 N N . SER A 1 60 ? -11.191 14.767 -13.596 1.00 0.00 60 SER A N 5
ATOM 5846 C CA . SER A 1 60 ? -10.491 13.910 -14.546 1.00 0.00 60 SER A CA 5
ATOM 5847 C C . SER A 1 60 ? -11.334 13.682 -15.797 1.00 0.00 60 SER A C 5
ATOM 5848 O O . SER A 1 60 ? -12.442 14.204 -15.915 1.00 0.00 60 SER A O 5
ATOM 5856 N N . SER A 1 61 ? -10.800 12.898 -16.728 1.00 0.00 61 SER A N 5
ATOM 5857 C CA . SER A 1 61 ? -11.500 12.603 -17.972 1.00 0.00 61 SER A CA 5
ATOM 5858 C C . SER A 1 61 ? -10.724 11.587 -18.804 1.00 0.00 61 SER A C 5
ATOM 5859 O O . SER A 1 61 ? -9.495 11.535 -18.755 1.00 0.00 61 SER A O 5
ATOM 5867 N N . CYS A 1 62 ? -11.451 10.779 -19.569 1.00 0.00 62 CYS A N 5
ATOM 5868 C CA . CYS A 1 62 ? -10.834 9.763 -20.413 1.00 0.00 62 CYS A CA 5
ATOM 5869 C C . CYS A 1 62 ? -9.441 10.199 -20.859 1.00 0.00 62 CYS A C 5
ATOM 5870 O O . CYS A 1 62 ? -9.279 11.108 -21.673 1.00 0.00 62 CYS A O 5
ATOM 5877 N N . PRO A 1 63 ? -8.410 9.536 -20.314 1.00 0.00 63 PRO A N 5
ATOM 5878 C CA . PRO A 1 63 ? -7.014 9.836 -20.641 1.00 0.00 63 PRO A CA 5
ATOM 5879 C C . PRO A 1 63 ? -6.651 9.427 -22.065 1.00 0.00 63 PRO A C 5
ATOM 5880 O O . PRO A 1 63 ? -5.488 9.496 -22.464 1.00 0.00 63 PRO A O 5
ATOM 5891 N N . VAL A 1 64 ? -7.653 9.002 -22.827 1.00 0.00 64 VAL A N 5
ATOM 5892 C CA . VAL A 1 64 ? -7.440 8.584 -24.207 1.00 0.00 64 VAL A CA 5
ATOM 5893 C C . VAL A 1 64 ? -7.978 9.621 -25.186 1.00 0.00 64 VAL A C 5
ATOM 5894 O O . VAL A 1 64 ? -7.299 10.004 -26.138 1.00 0.00 64 VAL A O 5
ATOM 5907 N N . CYS A 1 65 ? -9.204 10.073 -24.944 1.00 0.00 65 CYS A N 5
ATOM 5908 C CA . CYS A 1 65 ? -9.836 11.067 -25.804 1.00 0.00 65 CYS A CA 5
ATOM 5909 C C . CYS A 1 65 ? -10.318 12.263 -24.988 1.00 0.00 65 CYS A C 5
ATOM 5910 O O . CYS A 1 65 ? -10.481 13.363 -25.517 1.00 0.00 65 CYS A O 5
ATOM 5917 N N . ARG A 1 66 ? -10.544 12.040 -23.697 1.00 0.00 66 ARG A N 5
ATOM 5918 C CA . ARG A 1 66 ? -11.008 13.099 -22.809 1.00 0.00 66 ARG A CA 5
ATOM 5919 C C . ARG A 1 66 ? -12.308 13.710 -23.324 1.00 0.00 66 ARG A C 5
ATOM 5920 O O . ARG A 1 66 ? -12.410 14.926 -23.489 1.00 0.00 66 ARG A O 5
ATOM 5941 N N . ILE A 1 67 ? -13.296 12.859 -23.575 1.00 0.00 67 ILE A N 5
ATOM 5942 C CA . ILE A 1 67 ? -14.589 13.316 -24.070 1.00 0.00 67 ILE A CA 5
ATOM 5943 C C . ILE A 1 67 ? -15.577 13.516 -22.926 1.00 0.00 67 ILE A C 5
ATOM 5944 O O . ILE A 1 67 ? -16.331 14.488 -22.906 1.00 0.00 67 ILE A O 5
ATOM 5960 N N . SER A 1 68 ? -15.565 12.589 -21.973 1.00 0.00 68 SER A N 5
ATOM 5961 C CA . SER A 1 68 ? -16.461 12.662 -20.825 1.00 0.00 68 SER A CA 5
ATOM 5962 C C . SER A 1 68 ? -16.132 11.572 -19.809 1.00 0.00 68 SER A C 5
ATOM 5963 O O . SER A 1 68 ? -15.534 10.551 -20.149 1.00 0.00 68 SER A O 5
ATOM 5971 N N . TYR A 1 69 ? -16.528 11.797 -18.561 1.00 0.00 69 TYR A N 5
ATOM 5972 C CA . TYR A 1 69 ? -16.274 10.836 -17.494 1.00 0.00 69 TYR A CA 5
ATOM 5973 C C . TYR A 1 69 ? -17.121 11.151 -16.265 1.00 0.00 69 TYR A C 5
ATOM 5974 O O . TYR A 1 69 ? -16.999 12.223 -15.672 1.00 0.00 69 TYR A O 5
ATOM 5992 N N . GLN A 1 70 ? -17.978 10.208 -15.888 1.00 0.00 70 GLN A N 5
ATOM 5993 C CA . GLN A 1 70 ? -18.846 10.384 -14.729 1.00 0.00 70 GLN A CA 5
ATOM 5994 C C . GLN A 1 70 ? -18.769 9.175 -13.802 1.00 0.00 70 GLN A C 5
ATOM 5995 O O . GLN A 1 70 ? -19.398 8.143 -14.035 1.00 0.00 70 GLN A O 5
ATOM 6009 N N . PRO A 1 71 ? -17.978 9.303 -12.726 1.00 0.00 71 PRO A N 5
ATOM 6010 C CA . PRO A 1 71 ? -17.800 8.231 -11.743 1.00 0.00 71 PRO A CA 5
ATOM 6011 C C . PRO A 1 71 ? -19.057 7.991 -10.913 1.00 0.00 71 PRO A C 5
ATOM 6012 O O . PRO A 1 71 ? -19.065 7.152 -10.013 1.00 0.00 71 PRO A O 5
ATOM 6023 N N . GLU A 1 72 ? -20.116 8.732 -11.223 1.00 0.00 72 GLU A N 5
ATOM 6024 C CA . GLU A 1 72 ? -21.378 8.599 -10.505 1.00 0.00 72 GLU A CA 5
ATOM 6025 C C . GLU A 1 72 ? -22.159 7.384 -10.998 1.00 0.00 72 GLU A C 5
ATOM 6026 O O . GLU A 1 72 ? -22.760 6.657 -10.209 1.00 0.00 72 GLU A O 5
ATOM 6038 N N . ASN A 1 73 ? -22.146 7.173 -12.310 1.00 0.00 73 ASN A N 5
ATOM 6039 C CA . ASN A 1 73 ? -22.854 6.048 -12.911 1.00 0.00 73 ASN A CA 5
ATOM 6040 C C . ASN A 1 73 ? -21.903 4.885 -13.173 1.00 0.00 73 ASN A C 5
ATOM 6041 O O . ASN A 1 73 ? -22.196 3.740 -12.825 1.00 0.00 73 ASN A O 5
ATOM 6052 N N . ILE A 1 74 ? -20.764 5.185 -13.787 1.00 0.00 74 ILE A N 5
ATOM 6053 C CA . ILE A 1 74 ? -19.770 4.165 -14.095 1.00 0.00 74 ILE A CA 5
ATOM 6054 C C . ILE A 1 74 ? -19.741 3.084 -13.019 1.00 0.00 74 ILE A C 5
ATOM 6055 O O . ILE A 1 74 ? -19.892 3.371 -11.832 1.00 0.00 74 ILE A O 5
ATOM 6071 N N . ARG A 1 75 ? -19.546 1.840 -13.444 1.00 0.00 75 ARG A N 5
ATOM 6072 C CA . ARG A 1 75 ? -19.497 0.715 -12.517 1.00 0.00 75 ARG A CA 5
ATOM 6073 C C . ARG A 1 75 ? -18.997 -0.545 -13.218 1.00 0.00 75 ARG A C 5
ATOM 6074 O O . ARG A 1 75 ? -19.241 -0.764 -14.405 1.00 0.00 75 ARG A O 5
ATOM 6095 N N . PRO A 1 76 ? -18.279 -1.394 -12.468 1.00 0.00 76 PRO A N 5
ATOM 6096 C CA . PRO A 1 76 ? -17.730 -2.647 -12.995 1.00 0.00 76 PRO A CA 5
ATOM 6097 C C . PRO A 1 76 ? -18.815 -3.675 -13.296 1.00 0.00 76 PRO A C 5
ATOM 6098 O O . PRO A 1 76 ? -18.523 -4.802 -13.692 1.00 0.00 76 PRO A O 5
ATOM 6109 N N . ASN A 1 77 ? -20.069 -3.278 -13.104 1.00 0.00 77 ASN A N 5
ATOM 6110 C CA . ASN A 1 77 ? -21.199 -4.166 -13.354 1.00 0.00 77 ASN A CA 5
ATOM 6111 C C . ASN A 1 77 ? -22.095 -3.609 -14.456 1.00 0.00 77 ASN A C 5
ATOM 6112 O O . ASN A 1 77 ? -22.861 -2.671 -14.233 1.00 0.00 77 ASN A O 5
ATOM 6123 N N . ARG A 1 78 ? -21.994 -4.193 -15.646 1.00 0.00 78 ARG A N 5
ATOM 6124 C CA . ARG A 1 78 ? -22.794 -3.754 -16.783 1.00 0.00 78 ARG A CA 5
ATOM 6125 C C . ARG A 1 78 ? -23.778 -4.841 -17.206 1.00 0.00 78 ARG A C 5
ATOM 6126 O O . ARG A 1 78 ? -23.575 -5.520 -18.213 1.00 0.00 78 ARG A O 5
ATOM 6147 N N . HIS A 1 79 ? -24.846 -5.000 -16.429 1.00 0.00 79 HIS A N 5
ATOM 6148 C CA . HIS A 1 79 ? -25.862 -6.004 -16.723 1.00 0.00 79 HIS A CA 5
ATOM 6149 C C . HIS A 1 79 ? -25.218 -7.343 -17.071 1.00 0.00 79 HIS A C 5
ATOM 6150 O O . HIS A 1 79 ? -25.512 -7.934 -18.110 1.00 0.00 79 HIS A O 5
ATOM 6164 N N . VAL A 1 80 ? -24.338 -7.817 -16.194 1.00 0.00 80 VAL A N 5
ATOM 6165 C CA . VAL A 1 80 ? -23.654 -9.086 -16.408 1.00 0.00 80 VAL A CA 5
ATOM 6166 C C . VAL A 1 80 ? -24.152 -10.150 -15.436 1.00 0.00 80 VAL A C 5
ATOM 6167 O O . VAL A 1 80 ? -24.912 -9.856 -14.514 1.00 0.00 80 VAL A O 5
ATOM 6180 N N . ALA A 1 81 ? -23.717 -11.388 -15.649 1.00 0.00 81 ALA A N 5
ATOM 6181 C CA . ALA A 1 81 ? -24.117 -12.496 -14.790 1.00 0.00 81 ALA A CA 5
ATOM 6182 C C . ALA A 1 81 ? -22.904 -13.144 -14.131 1.00 0.00 81 ALA A C 5
ATOM 6183 O O . ALA A 1 81 ? -22.093 -13.786 -14.797 1.00 0.00 81 ALA A O 5
ATOM 6190 N N . ASN A 1 82 ? -22.787 -12.972 -12.818 1.00 0.00 82 ASN A N 5
ATOM 6191 C CA . ASN A 1 82 ? -21.672 -13.540 -12.069 1.00 0.00 82 ASN A CA 5
ATOM 6192 C C . ASN A 1 82 ? -21.925 -13.450 -10.567 1.00 0.00 82 ASN A C 5
ATOM 6193 O O . ASN A 1 82 ? -22.762 -12.669 -10.113 1.00 0.00 82 ASN A O 5
ATOM 6204 N N . ILE A 1 83 ? -21.195 -14.254 -9.801 1.00 0.00 83 ILE A N 5
ATOM 6205 C CA . ILE A 1 83 ? -21.338 -14.264 -8.351 1.00 0.00 83 ILE A CA 5
ATOM 6206 C C . ILE A 1 83 ? -20.164 -13.561 -7.677 1.00 0.00 83 ILE A C 5
ATOM 6207 O O . ILE A 1 83 ? -19.187 -13.196 -8.331 1.00 0.00 83 ILE A O 5
ATOM 6223 N N . VAL A 1 84 ? -20.267 -13.374 -6.365 1.00 0.00 84 VAL A N 5
ATOM 6224 C CA . VAL A 1 84 ? -19.213 -12.717 -5.602 1.00 0.00 84 VAL A CA 5
ATOM 6225 C C . VAL A 1 84 ? -17.885 -13.451 -5.753 1.00 0.00 84 VAL A C 5
ATOM 6226 O O . VAL A 1 84 ? -17.822 -14.673 -5.618 1.00 0.00 84 VAL A O 5
ATOM 6239 N N . GLU A 1 85 ? -16.827 -12.698 -6.034 1.00 0.00 85 GLU A N 5
ATOM 6240 C CA . GLU A 1 85 ? -15.500 -13.278 -6.205 1.00 0.00 85 GLU A CA 5
ATOM 6241 C C . GLU A 1 85 ? -14.865 -13.590 -4.853 1.00 0.00 85 GLU A C 5
ATOM 6242 O O . GLU A 1 85 ? -15.505 -13.379 -3.823 1.00 0.00 85 GLU A O 5
ATOM 6256 N N . GLY A 1 1 ? 21.849 -17.900 1.526 1.00 0.00 1 GLY A N 6
ATOM 6257 C CA . GLY A 1 1 ? 22.634 -18.008 0.309 1.00 0.00 1 GLY A CA 6
ATOM 6258 C C . GLY A 1 1 ? 22.076 -19.039 -0.651 1.00 0.00 1 GLY A C 6
ATOM 6259 O O . GLY A 1 1 ? 22.772 -19.978 -1.038 1.00 0.00 1 GLY A O 6
ATOM 6263 N N . SER A 1 2 ? 20.815 -18.867 -1.035 1.00 0.00 2 SER A N 6
ATOM 6264 C CA . SER A 1 2 ? 20.162 -19.794 -1.952 1.00 0.00 2 SER A CA 6
ATOM 6265 C C . SER A 1 2 ? 19.313 -19.042 -2.972 1.00 0.00 2 SER A C 6
ATOM 6266 O O . SER A 1 2 ? 18.595 -18.103 -2.627 1.00 0.00 2 SER A O 6
ATOM 6274 N N . SER A 1 3 ? 19.401 -19.461 -4.230 1.00 0.00 3 SER A N 6
ATOM 6275 C CA . SER A 1 3 ? 18.644 -18.825 -5.303 1.00 0.00 3 SER A CA 6
ATOM 6276 C C . SER A 1 3 ? 17.406 -19.645 -5.654 1.00 0.00 3 SER A C 6
ATOM 6277 O O . SER A 1 3 ? 17.414 -20.872 -5.562 1.00 0.00 3 SER A O 6
ATOM 6285 N N . GLY A 1 4 ? 16.343 -18.956 -6.057 1.00 0.00 4 GLY A N 6
ATOM 6286 C CA . GLY A 1 4 ? 15.112 -19.636 -6.417 1.00 0.00 4 GLY A CA 6
ATOM 6287 C C . GLY A 1 4 ? 14.284 -18.848 -7.413 1.00 0.00 4 GLY A C 6
ATOM 6288 O O . GLY A 1 4 ? 13.162 -18.440 -7.113 1.00 0.00 4 GLY A O 6
ATOM 6292 N N . SER A 1 5 ? 14.839 -18.633 -8.601 1.00 0.00 5 SER A N 6
ATOM 6293 C CA . SER A 1 5 ? 14.148 -17.883 -9.644 1.00 0.00 5 SER A CA 6
ATOM 6294 C C . SER A 1 5 ? 14.040 -18.706 -10.924 1.00 0.00 5 SER A C 6
ATOM 6295 O O . SER A 1 5 ? 15.019 -18.870 -11.653 1.00 0.00 5 SER A O 6
ATOM 6303 N N . SER A 1 6 ? 12.845 -19.222 -11.190 1.00 0.00 6 SER A N 6
ATOM 6304 C CA . SER A 1 6 ? 12.609 -20.031 -12.380 1.00 0.00 6 SER A CA 6
ATOM 6305 C C . SER A 1 6 ? 11.115 -20.161 -12.662 1.00 0.00 6 SER A C 6
ATOM 6306 O O . SER A 1 6 ? 10.300 -20.202 -11.742 1.00 0.00 6 SER A O 6
ATOM 6314 N N . GLY A 1 7 ? 10.764 -20.226 -13.943 1.00 0.00 7 GLY A N 6
ATOM 6315 C CA . GLY A 1 7 ? 9.369 -20.350 -14.324 1.00 0.00 7 GLY A CA 6
ATOM 6316 C C . GLY A 1 7 ? 8.768 -21.674 -13.899 1.00 0.00 7 GLY A C 6
ATOM 6317 O O . GLY A 1 7 ? 8.873 -22.067 -12.737 1.00 0.00 7 GLY A O 6
ATOM 6321 N N . MET A 1 8 ? 8.133 -22.364 -14.841 1.00 0.00 8 MET A N 6
ATOM 6322 C CA . MET A 1 8 ? 7.511 -23.652 -14.556 1.00 0.00 8 MET A CA 6
ATOM 6323 C C . MET A 1 8 ? 7.738 -24.631 -15.704 1.00 0.00 8 MET A C 6
ATOM 6324 O O . MET A 1 8 ? 8.174 -24.241 -16.787 1.00 0.00 8 MET A O 6
ATOM 6338 N N . ALA A 1 9 ? 7.438 -25.902 -15.460 1.00 0.00 9 ALA A N 6
ATOM 6339 C CA . ALA A 1 9 ? 7.607 -26.935 -16.475 1.00 0.00 9 ALA A CA 6
ATOM 6340 C C . ALA A 1 9 ? 6.483 -26.883 -17.504 1.00 0.00 9 ALA A C 6
ATOM 6341 O O . ALA A 1 9 ? 5.511 -27.634 -17.414 1.00 0.00 9 ALA A O 6
ATOM 6348 N N . SER A 1 10 ? 6.621 -25.992 -18.480 1.00 0.00 10 SER A N 6
ATOM 6349 C CA . SER A 1 10 ? 5.615 -25.840 -19.524 1.00 0.00 10 SER A CA 6
ATOM 6350 C C . SER A 1 10 ? 6.201 -25.140 -20.747 1.00 0.00 10 SER A C 6
ATOM 6351 O O . SER A 1 10 ? 7.094 -24.302 -20.627 1.00 0.00 10 SER A O 6
ATOM 6359 N N . GLY A 1 11 ? 5.692 -25.491 -21.923 1.00 0.00 11 GLY A N 6
ATOM 6360 C CA . GLY A 1 11 ? 6.176 -24.888 -23.151 1.00 0.00 11 GLY A CA 6
ATOM 6361 C C . GLY A 1 11 ? 5.305 -23.738 -23.616 1.00 0.00 11 GLY A C 6
ATOM 6362 O O . GLY A 1 11 ? 4.769 -23.765 -24.724 1.00 0.00 11 GLY A O 6
ATOM 6366 N N . ILE A 1 12 ? 5.161 -22.726 -22.767 1.00 0.00 12 ILE A N 6
ATOM 6367 C CA . ILE A 1 12 ? 4.347 -21.563 -23.097 1.00 0.00 12 ILE A CA 6
ATOM 6368 C C . ILE A 1 12 ? 5.217 -20.331 -23.326 1.00 0.00 12 ILE A C 6
ATOM 6369 O O . ILE A 1 12 ? 6.177 -20.090 -22.593 1.00 0.00 12 ILE A O 6
ATOM 6385 N N . LEU A 1 13 ? 4.875 -19.554 -24.348 1.00 0.00 13 LEU A N 6
ATOM 6386 C CA . LEU A 1 13 ? 5.623 -18.345 -24.674 1.00 0.00 13 LEU A CA 6
ATOM 6387 C C . LEU A 1 13 ? 4.680 -17.199 -25.026 1.00 0.00 13 LEU A C 6
ATOM 6388 O O . LEU A 1 13 ? 3.501 -17.416 -25.308 1.00 0.00 13 LEU A O 6
ATOM 6404 N N . VAL A 1 14 ? 5.207 -15.979 -25.010 1.00 0.00 14 VAL A N 6
ATOM 6405 C CA . VAL A 1 14 ? 4.414 -14.799 -25.331 1.00 0.00 14 VAL A CA 6
ATOM 6406 C C . VAL A 1 14 ? 4.947 -14.101 -26.577 1.00 0.00 14 VAL A C 6
ATOM 6407 O O . VAL A 1 14 ? 6.124 -13.753 -26.650 1.00 0.00 14 VAL A O 6
ATOM 6420 N N . ASN A 1 15 ? 4.070 -13.898 -27.555 1.00 0.00 15 ASN A N 6
ATOM 6421 C CA . ASN A 1 15 ? 4.453 -13.240 -28.800 1.00 0.00 15 ASN A CA 6
ATOM 6422 C C . ASN A 1 15 ? 3.821 -11.856 -28.900 1.00 0.00 15 ASN A C 6
ATOM 6423 O O . ASN A 1 15 ? 4.507 -10.864 -29.149 1.00 0.00 15 ASN A O 6
ATOM 6434 N N . VAL A 1 16 ? 2.507 -11.795 -28.703 1.00 0.00 16 VAL A N 6
ATOM 6435 C CA . VAL A 1 16 ? 1.782 -10.532 -28.769 1.00 0.00 16 VAL A CA 6
ATOM 6436 C C . VAL A 1 16 ? 1.057 -10.245 -27.459 1.00 0.00 16 VAL A C 6
ATOM 6437 O O . VAL A 1 16 ? 0.928 -11.121 -26.603 1.00 0.00 16 VAL A O 6
ATOM 6450 N N . LYS A 1 17 ? 0.584 -9.012 -27.308 1.00 0.00 17 LYS A N 6
ATOM 6451 C CA . LYS A 1 17 ? -0.130 -8.609 -26.103 1.00 0.00 17 LYS A CA 6
ATOM 6452 C C . LYS A 1 17 ? -1.493 -9.291 -26.024 1.00 0.00 17 LYS A C 6
ATOM 6453 O O . LYS A 1 17 ? -1.922 -9.949 -26.970 1.00 0.00 17 LYS A O 6
ATOM 6472 N N . GLU A 1 18 ? -2.166 -9.127 -24.889 1.00 0.00 18 GLU A N 6
ATOM 6473 C CA . GLU A 1 18 ? -3.480 -9.728 -24.689 1.00 0.00 18 GLU A CA 6
ATOM 6474 C C . GLU A 1 18 ? -4.547 -8.979 -25.483 1.00 0.00 18 GLU A C 6
ATOM 6475 O O . GLU A 1 18 ? -4.442 -7.773 -25.698 1.00 0.00 18 GLU A O 6
ATOM 6487 N N . GLU A 1 19 ? -5.573 -9.706 -25.915 1.00 0.00 19 GLU A N 6
ATOM 6488 C CA . GLU A 1 19 ? -6.658 -9.111 -26.687 1.00 0.00 19 GLU A CA 6
ATOM 6489 C C . GLU A 1 19 ? -6.908 -7.670 -26.252 1.00 0.00 19 GLU A C 6
ATOM 6490 O O . GLU A 1 19 ? -7.083 -6.780 -27.085 1.00 0.00 19 GLU A O 6
ATOM 6502 N N . VAL A 1 20 ? -6.923 -7.447 -24.942 1.00 0.00 20 VAL A N 6
ATOM 6503 C CA . VAL A 1 20 ? -7.150 -6.114 -24.396 1.00 0.00 20 VAL A CA 6
ATOM 6504 C C . VAL A 1 20 ? -6.083 -5.751 -23.370 1.00 0.00 20 VAL A C 6
ATOM 6505 O O . VAL A 1 20 ? -5.904 -6.448 -22.370 1.00 0.00 20 VAL A O 6
ATOM 6518 N N . THR A 1 21 ? -5.375 -4.655 -23.623 1.00 0.00 21 THR A N 6
ATOM 6519 C CA . THR A 1 21 ? -4.324 -4.199 -22.722 1.00 0.00 21 THR A CA 6
ATOM 6520 C C . THR A 1 21 ? -4.647 -2.822 -22.153 1.00 0.00 21 THR A C 6
ATOM 6521 O O . THR A 1 21 ? -5.247 -1.985 -22.828 1.00 0.00 21 THR A O 6
ATOM 6532 N N . CYS A 1 22 ? -4.245 -2.592 -20.908 1.00 0.00 22 CYS A N 6
ATOM 6533 C CA . CYS A 1 22 ? -4.491 -1.316 -20.247 1.00 0.00 22 CYS A CA 6
ATOM 6534 C C . CYS A 1 22 ? -3.509 -0.253 -20.734 1.00 0.00 22 CYS A C 6
ATOM 6535 O O . CYS A 1 22 ? -2.292 -0.434 -20.698 1.00 0.00 22 CYS A O 6
ATOM 6542 N N . PRO A 1 23 ? -4.050 0.882 -21.201 1.00 0.00 23 PRO A N 6
ATOM 6543 C CA . PRO A 1 23 ? -3.241 1.996 -21.703 1.00 0.00 23 PRO A CA 6
ATOM 6544 C C . PRO A 1 23 ? -2.474 2.703 -20.591 1.00 0.00 23 PRO A C 6
ATOM 6545 O O . PRO A 1 23 ? -1.737 3.657 -20.842 1.00 0.00 23 PRO A O 6
ATOM 6556 N N . ILE A 1 24 ? -2.652 2.230 -19.363 1.00 0.00 24 ILE A N 6
ATOM 6557 C CA . ILE A 1 24 ? -1.975 2.816 -18.213 1.00 0.00 24 ILE A CA 6
ATOM 6558 C C . ILE A 1 24 ? -0.834 1.926 -17.733 1.00 0.00 24 ILE A C 6
ATOM 6559 O O . ILE A 1 24 ? 0.340 2.239 -17.933 1.00 0.00 24 ILE A O 6
ATOM 6575 N N . CYS A 1 25 ? -1.187 0.811 -17.100 1.00 0.00 25 CYS A N 6
ATOM 6576 C CA . CYS A 1 25 ? -0.194 -0.127 -16.593 1.00 0.00 25 CYS A CA 6
ATOM 6577 C C . CYS A 1 25 ? 0.419 -0.939 -17.730 1.00 0.00 25 CYS A C 6
ATOM 6578 O O . CYS A 1 25 ? 1.489 -1.531 -17.579 1.00 0.00 25 CYS A O 6
ATOM 6585 N N . LEU A 1 26 ? -0.264 -0.961 -18.869 1.00 0.00 26 LEU A N 6
ATOM 6586 C CA . LEU A 1 26 ? 0.212 -1.699 -20.033 1.00 0.00 26 LEU A CA 6
ATOM 6587 C C . LEU A 1 26 ? 0.546 -3.141 -19.665 1.00 0.00 26 LEU A C 6
ATOM 6588 O O . LEU A 1 26 ? 1.527 -3.704 -20.149 1.00 0.00 26 LEU A O 6
ATOM 6604 N N . GLU A 1 27 ? -0.279 -3.733 -18.807 1.00 0.00 27 GLU A N 6
ATOM 6605 C CA . GLU A 1 27 ? -0.071 -5.110 -18.376 1.00 0.00 27 GLU A CA 6
ATOM 6606 C C . GLU A 1 27 ? -1.104 -6.040 -19.007 1.00 0.00 27 GLU A C 6
ATOM 6607 O O . GLU A 1 27 ? -0.777 -6.853 -19.873 1.00 0.00 27 GLU A O 6
ATOM 6619 N N . LEU A 1 28 ? -2.351 -5.915 -18.567 1.00 0.00 28 LEU A N 6
ATOM 6620 C CA . LEU A 1 28 ? -3.433 -6.743 -19.088 1.00 0.00 28 LEU A CA 6
ATOM 6621 C C . LEU A 1 28 ? -4.788 -6.238 -18.603 1.00 0.00 28 LEU A C 6
ATOM 6622 O O . LEU A 1 28 ? -4.911 -5.735 -17.486 1.00 0.00 28 LEU A O 6
ATOM 6638 N N . LEU A 1 29 ? -5.803 -6.378 -19.449 1.00 0.00 29 LEU A N 6
ATOM 6639 C CA . LEU A 1 29 ? -7.150 -5.938 -19.105 1.00 0.00 29 LEU A CA 6
ATOM 6640 C C . LEU A 1 29 ? -8.145 -7.088 -19.221 1.00 0.00 29 LEU A C 6
ATOM 6641 O O . LEU A 1 29 ? -8.600 -7.423 -20.316 1.00 0.00 29 LEU A O 6
ATOM 6657 N N . THR A 1 30 ? -8.480 -7.691 -18.084 1.00 0.00 30 THR A N 6
ATOM 6658 C CA . THR A 1 30 ? -9.422 -8.803 -18.058 1.00 0.00 30 THR A CA 6
ATOM 6659 C C . THR A 1 30 ? -10.833 -8.321 -17.743 1.00 0.00 30 THR A C 6
ATOM 6660 O O . THR A 1 30 ? -11.790 -8.686 -18.426 1.00 0.00 30 THR A O 6
ATOM 6671 N N . GLN A 1 31 ? -10.955 -7.499 -16.705 1.00 0.00 31 GLN A N 6
ATOM 6672 C CA . GLN A 1 31 ? -12.252 -6.968 -16.301 1.00 0.00 31 GLN A CA 6
ATOM 6673 C C . GLN A 1 31 ? -12.203 -5.448 -16.179 1.00 0.00 31 GLN A C 6
ATOM 6674 O O . GLN A 1 31 ? -12.508 -4.875 -15.133 1.00 0.00 31 GLN A O 6
ATOM 6688 N N . PRO A 1 32 ? -11.810 -4.779 -17.273 1.00 0.00 32 PRO A N 6
ATOM 6689 C CA . PRO A 1 32 ? -11.712 -3.317 -17.313 1.00 0.00 32 PRO A CA 6
ATOM 6690 C C . PRO A 1 32 ? -13.079 -2.643 -17.272 1.00 0.00 32 PRO A C 6
ATOM 6691 O O . PRO A 1 32 ? -14.113 -3.311 -17.305 1.00 0.00 32 PRO A O 6
ATOM 6702 N N . LEU A 1 33 ? -13.078 -1.317 -17.202 1.00 0.00 33 LEU A N 6
ATOM 6703 C CA . LEU A 1 33 ? -14.319 -0.551 -17.157 1.00 0.00 33 LEU A CA 6
ATOM 6704 C C . LEU A 1 33 ? -14.624 0.072 -18.516 1.00 0.00 33 LEU A C 6
ATOM 6705 O O . LEU A 1 33 ? -13.783 0.067 -19.414 1.00 0.00 33 LEU A O 6
ATOM 6721 N N . SER A 1 34 ? -15.832 0.609 -18.657 1.00 0.00 34 SER A N 6
ATOM 6722 C CA . SER A 1 34 ? -16.248 1.235 -19.907 1.00 0.00 34 SER A CA 6
ATOM 6723 C C . SER A 1 34 ? -16.503 2.726 -19.708 1.00 0.00 34 SER A C 6
ATOM 6724 O O . SER A 1 34 ? -16.757 3.182 -18.593 1.00 0.00 34 SER A O 6
ATOM 6732 N N . LEU A 1 35 ? -16.434 3.481 -20.799 1.00 0.00 35 LEU A N 6
ATOM 6733 C CA . LEU A 1 35 ? -16.657 4.922 -20.747 1.00 0.00 35 LEU A CA 6
ATOM 6734 C C . LEU A 1 35 ? -17.456 5.393 -21.958 1.00 0.00 35 LEU A C 6
ATOM 6735 O O . LEU A 1 35 ? -17.744 4.613 -22.866 1.00 0.00 35 LEU A O 6
ATOM 6751 N N . ASP A 1 36 ? -17.809 6.674 -21.966 1.00 0.00 36 ASP A N 6
ATOM 6752 C CA . ASP A 1 36 ? -18.572 7.250 -23.067 1.00 0.00 36 ASP A CA 6
ATOM 6753 C C . ASP A 1 36 ? -17.641 7.796 -24.145 1.00 0.00 36 ASP A C 6
ATOM 6754 O O . ASP A 1 36 ? -18.046 8.610 -24.976 1.00 0.00 36 ASP A O 6
ATOM 6763 N N . CYS A 1 37 ? -16.391 7.345 -24.125 1.00 0.00 37 CYS A N 6
ATOM 6764 C CA . CYS A 1 37 ? -15.402 7.789 -25.099 1.00 0.00 37 CYS A CA 6
ATOM 6765 C C . CYS A 1 37 ? -14.983 6.640 -26.011 1.00 0.00 37 CYS A C 6
ATOM 6766 O O . CYS A 1 37 ? -14.763 6.831 -27.207 1.00 0.00 37 CYS A O 6
ATOM 6773 N N . GLY A 1 38 ? -14.876 5.445 -25.438 1.00 0.00 38 GLY A N 6
ATOM 6774 C CA . GLY A 1 38 ? -14.484 4.282 -26.213 1.00 0.00 38 GLY A CA 6
ATOM 6775 C C . GLY A 1 38 ? -13.122 3.751 -25.813 1.00 0.00 38 GLY A C 6
ATOM 6776 O O . GLY A 1 38 ? -12.308 3.402 -26.669 1.00 0.00 38 GLY A O 6
ATOM 6780 N N . HIS A 1 39 ? -12.872 3.690 -24.509 1.00 0.00 39 HIS A N 6
ATOM 6781 C CA . HIS A 1 39 ? -11.597 3.198 -23.997 1.00 0.00 39 HIS A CA 6
ATOM 6782 C C . HIS A 1 39 ? -11.785 2.499 -22.654 1.00 0.00 39 HIS A C 6
ATOM 6783 O O . HIS A 1 39 ? -12.490 2.998 -21.777 1.00 0.00 39 HIS A O 6
ATOM 6797 N N . SER A 1 40 ? -11.150 1.341 -22.501 1.00 0.00 40 SER A N 6
ATOM 6798 C CA . SER A 1 40 ? -11.251 0.571 -21.267 1.00 0.00 40 SER A CA 6
ATOM 6799 C C . SER A 1 40 ? -10.029 0.800 -20.383 1.00 0.00 40 SER A C 6
ATOM 6800 O O . SER A 1 40 ? -8.954 1.153 -20.868 1.00 0.00 40 SER A O 6
ATOM 6808 N N . PHE A 1 41 ? -10.202 0.596 -19.081 1.00 0.00 41 PHE A N 6
ATOM 6809 C CA . PHE A 1 41 ? -9.115 0.781 -18.127 1.00 0.00 41 PHE A CA 6
ATOM 6810 C C . PHE A 1 41 ? -9.323 -0.087 -16.890 1.00 0.00 41 PHE A C 6
ATOM 6811 O O . PHE A 1 41 ? -10.311 -0.815 -16.787 1.00 0.00 41 PHE A O 6
ATOM 6828 N N . CYS A 1 42 ? -8.385 -0.006 -15.952 1.00 0.00 42 CYS A N 6
ATOM 6829 C CA . CYS A 1 42 ? -8.464 -0.783 -14.722 1.00 0.00 42 CYS A CA 6
ATOM 6830 C C . CYS A 1 42 ? -9.209 -0.012 -13.637 1.00 0.00 42 CYS A C 6
ATOM 6831 O O . CYS A 1 42 ? -8.991 1.185 -13.452 1.00 0.00 42 CYS A O 6
ATOM 6838 N N . GLN A 1 43 ? -10.089 -0.707 -12.922 1.00 0.00 43 GLN A N 6
ATOM 6839 C CA . GLN A 1 43 ? -10.867 -0.087 -11.856 1.00 0.00 43 GLN A CA 6
ATOM 6840 C C . GLN A 1 43 ? -9.964 0.693 -10.906 1.00 0.00 43 GLN A C 6
ATOM 6841 O O . GLN A 1 43 ? -10.411 1.615 -10.225 1.00 0.00 43 GLN A O 6
ATOM 6855 N N . ALA A 1 44 ? -8.690 0.315 -10.865 1.00 0.00 44 ALA A N 6
ATOM 6856 C CA . ALA A 1 44 ? -7.724 0.980 -10.000 1.00 0.00 44 ALA A CA 6
ATOM 6857 C C . ALA A 1 44 ? -6.986 2.085 -10.748 1.00 0.00 44 ALA A C 6
ATOM 6858 O O . ALA A 1 44 ? -6.951 3.233 -10.305 1.00 0.00 44 ALA A O 6
ATOM 6865 N N . CYS A 1 45 ? -6.395 1.731 -11.884 1.00 0.00 45 CYS A N 6
ATOM 6866 C CA . CYS A 1 45 ? -5.656 2.692 -12.694 1.00 0.00 45 CYS A CA 6
ATOM 6867 C C . CYS A 1 45 ? -6.472 3.963 -12.911 1.00 0.00 45 CYS A C 6
ATOM 6868 O O . CYS A 1 45 ? -5.952 5.074 -12.802 1.00 0.00 45 CYS A O 6
ATOM 6875 N N . LEU A 1 46 ? -7.753 3.791 -13.218 1.00 0.00 46 LEU A N 6
ATOM 6876 C CA . LEU A 1 46 ? -8.643 4.923 -13.450 1.00 0.00 46 LEU A CA 6
ATOM 6877 C C . LEU A 1 46 ? -8.712 5.822 -12.220 1.00 0.00 46 LEU A C 6
ATOM 6878 O O . LEU A 1 46 ? -8.708 7.049 -12.332 1.00 0.00 46 LEU A O 6
ATOM 6894 N N . THR A 1 47 ? -8.772 5.205 -11.044 1.00 0.00 47 THR A N 6
ATOM 6895 C CA . THR A 1 47 ? -8.841 5.949 -9.793 1.00 0.00 47 THR A CA 6
ATOM 6896 C C . THR A 1 47 ? -7.592 6.800 -9.590 1.00 0.00 47 THR A C 6
ATOM 6897 O O . THR A 1 47 ? -7.677 7.949 -9.158 1.00 0.00 47 THR A O 6
ATOM 6908 N N . ALA A 1 48 ? -6.435 6.229 -9.905 1.00 0.00 48 ALA A N 6
ATOM 6909 C CA . ALA A 1 48 ? -5.169 6.937 -9.761 1.00 0.00 48 ALA A CA 6
ATOM 6910 C C . ALA A 1 48 ? -4.967 7.939 -10.893 1.00 0.00 48 ALA A C 6
ATOM 6911 O O . ALA A 1 48 ? -4.255 8.929 -10.738 1.00 0.00 48 ALA A O 6
ATOM 6918 N N . ASN A 1 49 ? -5.599 7.673 -12.031 1.00 0.00 49 ASN A N 6
ATOM 6919 C CA . ASN A 1 49 ? -5.488 8.551 -13.190 1.00 0.00 49 ASN A CA 6
ATOM 6920 C C . ASN A 1 49 ? -6.387 9.774 -13.034 1.00 0.00 49 ASN A C 6
ATOM 6921 O O . ASN A 1 49 ? -5.982 10.898 -13.336 1.00 0.00 49 ASN A O 6
ATOM 6932 N N . HIS A 1 50 ? -7.608 9.548 -12.559 1.00 0.00 50 HIS A N 6
ATOM 6933 C CA . HIS A 1 50 ? -8.563 10.632 -12.362 1.00 0.00 50 HIS A CA 6
ATOM 6934 C C . HIS A 1 50 ? -8.113 11.555 -11.233 1.00 0.00 50 HIS A C 6
ATOM 6935 O O . HIS A 1 50 ? -8.137 12.778 -11.370 1.00 0.00 50 HIS A O 6
ATOM 6949 N N . LYS A 1 51 ? -7.701 10.961 -10.118 1.00 0.00 51 LYS A N 6
ATOM 6950 C CA . LYS A 1 51 ? -7.244 11.729 -8.966 1.00 0.00 51 LYS A CA 6
ATOM 6951 C C . LYS A 1 51 ? -6.053 12.608 -9.335 1.00 0.00 51 LYS A C 6
ATOM 6952 O O . LYS A 1 51 ? -5.836 13.661 -8.736 1.00 0.00 51 LYS A O 6
ATOM 6971 N N . LYS A 1 52 ? -5.285 12.169 -10.327 1.00 0.00 52 LYS A N 6
ATOM 6972 C CA . LYS A 1 52 ? -4.118 12.917 -10.779 1.00 0.00 52 LYS A CA 6
ATOM 6973 C C . LYS A 1 52 ? -4.516 14.306 -11.266 1.00 0.00 52 LYS A C 6
ATOM 6974 O O . LYS A 1 52 ? -4.175 15.313 -10.646 1.00 0.00 52 LYS A O 6
ATOM 6993 N N . SER A 1 53 ? -5.241 14.352 -12.379 1.00 0.00 53 SER A N 6
ATOM 6994 C CA . SER A 1 53 ? -5.685 15.618 -12.951 1.00 0.00 53 SER A CA 6
ATOM 6995 C C . SER A 1 53 ? -6.285 16.519 -11.876 1.00 0.00 53 SER A C 6
ATOM 6996 O O . SER A 1 53 ? -6.300 17.742 -12.013 1.00 0.00 53 SER A O 6
ATOM 7004 N N . MET A 1 54 ? -6.780 15.904 -10.806 1.00 0.00 54 MET A N 6
ATOM 7005 C CA . MET A 1 54 ? -7.381 16.650 -9.706 1.00 0.00 54 MET A CA 6
ATOM 7006 C C . MET A 1 54 ? -6.457 17.771 -9.241 1.00 0.00 54 MET A C 6
ATOM 7007 O O . MET A 1 54 ? -6.916 18.845 -8.849 1.00 0.00 54 MET A O 6
ATOM 7021 N N . LEU A 1 55 ? -5.154 17.515 -9.286 1.00 0.00 55 LEU A N 6
ATOM 7022 C CA . LEU A 1 55 ? -4.165 18.503 -8.868 1.00 0.00 55 LEU A CA 6
ATOM 7023 C C . LEU A 1 55 ? -3.851 19.472 -10.003 1.00 0.00 55 LEU A C 6
ATOM 7024 O O . LEU A 1 55 ? -3.667 20.669 -9.779 1.00 0.00 55 LEU A O 6
ATOM 7040 N N . ASP A 1 56 ? -3.793 18.948 -11.223 1.00 0.00 56 ASP A N 6
ATOM 7041 C CA . ASP A 1 56 ? -3.505 19.768 -12.394 1.00 0.00 56 ASP A CA 6
ATOM 7042 C C . ASP A 1 56 ? -4.714 20.617 -12.775 1.00 0.00 56 ASP A C 6
ATOM 7043 O O . ASP A 1 56 ? -4.740 21.823 -12.531 1.00 0.00 56 ASP A O 6
ATOM 7052 N N . LYS A 1 57 ? -5.713 19.979 -13.375 1.00 0.00 57 LYS A N 6
ATOM 7053 C CA . LYS A 1 57 ? -6.926 20.674 -13.790 1.00 0.00 57 LYS A CA 6
ATOM 7054 C C . LYS A 1 57 ? -8.159 20.043 -13.153 1.00 0.00 57 LYS A C 6
ATOM 7055 O O . LYS A 1 57 ? -9.094 19.646 -13.847 1.00 0.00 57 LYS A O 6
ATOM 7074 N N . GLY A 1 58 ? -8.156 19.955 -11.826 1.00 0.00 58 GLY A N 6
ATOM 7075 C CA . GLY A 1 58 ? -9.281 19.373 -11.118 1.00 0.00 58 GLY A CA 6
ATOM 7076 C C . GLY A 1 58 ? -9.948 18.261 -11.904 1.00 0.00 58 GLY A C 6
ATOM 7077 O O . GLY A 1 58 ? -9.456 17.134 -11.935 1.00 0.00 58 GLY A O 6
ATOM 7081 N N . GLU A 1 59 ? -11.072 18.580 -12.538 1.00 0.00 59 GLU A N 6
ATOM 7082 C CA . GLU A 1 59 ? -11.808 17.597 -13.326 1.00 0.00 59 GLU A CA 6
ATOM 7083 C C . GLU A 1 59 ? -10.863 16.793 -14.214 1.00 0.00 59 GLU A C 6
ATOM 7084 O O . GLU A 1 59 ? -10.100 17.358 -14.997 1.00 0.00 59 GLU A O 6
ATOM 7096 N N . SER A 1 60 ? -10.920 15.472 -14.086 1.00 0.00 60 SER A N 6
ATOM 7097 C CA . SER A 1 60 ? -10.067 14.589 -14.873 1.00 0.00 60 SER A CA 6
ATOM 7098 C C . SER A 1 60 ? -10.687 14.312 -16.239 1.00 0.00 60 SER A C 6
ATOM 7099 O O . SER A 1 60 ? -11.723 14.876 -16.589 1.00 0.00 60 SER A O 6
ATOM 7107 N N . SER A 1 61 ? -10.044 13.438 -17.007 1.00 0.00 61 SER A N 6
ATOM 7108 C CA . SER A 1 61 ? -10.529 13.087 -18.337 1.00 0.00 61 SER A CA 6
ATOM 7109 C C . SER A 1 61 ? -9.760 11.895 -18.898 1.00 0.00 61 SER A C 6
ATOM 7110 O O . SER A 1 61 ? -8.619 11.639 -18.511 1.00 0.00 61 SER A O 6
ATOM 7118 N N . CYS A 1 62 ? -10.393 11.168 -19.813 1.00 0.00 62 CYS A N 6
ATOM 7119 C CA . CYS A 1 62 ? -9.771 10.002 -20.429 1.00 0.00 62 CYS A CA 6
ATOM 7120 C C . CYS A 1 62 ? -8.307 10.278 -20.759 1.00 0.00 62 CYS A C 6
ATOM 7121 O O . CYS A 1 62 ? -7.976 11.196 -21.510 1.00 0.00 62 CYS A O 6
ATOM 7128 N N . PRO A 1 63 ? -7.408 9.464 -20.186 1.00 0.00 63 PRO A N 6
ATOM 7129 C CA . PRO A 1 63 ? -5.965 9.599 -20.406 1.00 0.00 63 PRO A CA 6
ATOM 7130 C C . PRO A 1 63 ? -5.555 9.214 -21.823 1.00 0.00 63 PRO A C 6
ATOM 7131 O O . PRO A 1 63 ? -4.372 9.225 -22.163 1.00 0.00 63 PRO A O 6
ATOM 7142 N N . VAL A 1 64 ? -6.541 8.874 -22.647 1.00 0.00 64 VAL A N 6
ATOM 7143 C CA . VAL A 1 64 ? -6.283 8.487 -24.029 1.00 0.00 64 VAL A CA 6
ATOM 7144 C C . VAL A 1 64 ? -6.769 9.558 -25.000 1.00 0.00 64 VAL A C 6
ATOM 7145 O O . VAL A 1 64 ? -6.020 10.015 -25.863 1.00 0.00 64 VAL A O 6
ATOM 7158 N N . CYS A 1 65 ? -8.029 9.955 -24.851 1.00 0.00 65 CYS A N 6
ATOM 7159 C CA . CYS A 1 65 ? -8.616 10.973 -25.714 1.00 0.00 65 CYS A CA 6
ATOM 7160 C C . CYS A 1 65 ? -9.009 12.208 -24.908 1.00 0.00 65 CYS A C 6
ATOM 7161 O O . CYS A 1 65 ? -9.225 13.284 -25.467 1.00 0.00 65 CYS A O 6
ATOM 7168 N N . ARG A 1 66 ? -9.099 12.045 -23.592 1.00 0.00 66 ARG A N 6
ATOM 7169 C CA . ARG A 1 66 ? -9.467 13.146 -22.710 1.00 0.00 66 ARG A CA 6
ATOM 7170 C C . ARG A 1 66 ? -10.848 13.689 -23.064 1.00 0.00 66 ARG A C 6
ATOM 7171 O O . ARG A 1 66 ? -11.037 14.900 -23.185 1.00 0.00 66 ARG A O 6
ATOM 7192 N N . ILE A 1 67 ? -11.809 12.786 -23.228 1.00 0.00 67 ILE A N 6
ATOM 7193 C CA . ILE A 1 67 ? -13.172 13.174 -23.568 1.00 0.00 67 ILE A CA 6
ATOM 7194 C C . ILE A 1 67 ? -13.772 14.073 -22.491 1.00 0.00 67 ILE A C 6
ATOM 7195 O O . ILE A 1 67 ? -13.445 13.947 -21.311 1.00 0.00 67 ILE A O 6
ATOM 7211 N N . SER A 1 68 ? -14.652 14.978 -22.907 1.00 0.00 68 SER A N 6
ATOM 7212 C CA . SER A 1 68 ? -15.297 15.899 -21.978 1.00 0.00 68 SER A CA 6
ATOM 7213 C C . SER A 1 68 ? -16.447 15.216 -21.246 1.00 0.00 68 SER A C 6
ATOM 7214 O O . SER A 1 68 ? -17.550 15.090 -21.779 1.00 0.00 68 SER A O 6
ATOM 7222 N N . TYR A 1 69 ? -16.182 14.775 -20.021 1.00 0.00 69 TYR A N 6
ATOM 7223 C CA . TYR A 1 69 ? -17.194 14.102 -19.215 1.00 0.00 69 TYR A CA 6
ATOM 7224 C C . TYR A 1 69 ? -16.772 14.042 -17.750 1.00 0.00 69 TYR A C 6
ATOM 7225 O O . TYR A 1 69 ? -15.590 14.154 -17.429 1.00 0.00 69 TYR A O 6
ATOM 7243 N N . GLN A 1 70 ? -17.749 13.865 -16.867 1.00 0.00 70 GLN A N 6
ATOM 7244 C CA . GLN A 1 70 ? -17.481 13.790 -15.436 1.00 0.00 70 GLN A CA 6
ATOM 7245 C C . GLN A 1 70 ? -17.223 12.350 -15.005 1.00 0.00 70 GLN A C 6
ATOM 7246 O O . GLN A 1 70 ? -18.033 11.452 -15.238 1.00 0.00 70 GLN A O 6
ATOM 7260 N N . PRO A 1 71 ? -16.069 12.122 -14.362 1.00 0.00 71 PRO A N 6
ATOM 7261 C CA . PRO A 1 71 ? -15.678 10.792 -13.884 1.00 0.00 71 PRO A CA 6
ATOM 7262 C C . PRO A 1 71 ? -16.536 10.320 -12.715 1.00 0.00 71 PRO A C 6
ATOM 7263 O O . PRO A 1 71 ? -16.316 9.239 -12.170 1.00 0.00 71 PRO A O 6
ATOM 7274 N N . GLU A 1 72 ? -17.513 11.137 -12.337 1.00 0.00 72 GLU A N 6
ATOM 7275 C CA . GLU A 1 72 ? -18.404 10.802 -11.232 1.00 0.00 72 GLU A CA 6
ATOM 7276 C C . GLU A 1 72 ? -19.399 9.721 -11.644 1.00 0.00 72 GLU A C 6
ATOM 7277 O O . GLU A 1 72 ? -19.411 8.627 -11.080 1.00 0.00 72 GLU A O 6
ATOM 7289 N N . ASN A 1 73 ? -20.231 10.036 -12.631 1.00 0.00 73 ASN A N 6
ATOM 7290 C CA . ASN A 1 73 ? -21.231 9.092 -13.118 1.00 0.00 73 ASN A CA 6
ATOM 7291 C C . ASN A 1 73 ? -20.667 8.238 -14.250 1.00 0.00 73 ASN A C 6
ATOM 7292 O O . ASN A 1 73 ? -20.475 8.719 -15.367 1.00 0.00 73 ASN A O 6
ATOM 7303 N N . ILE A 1 74 ? -20.403 6.970 -13.952 1.00 0.00 74 ILE A N 6
ATOM 7304 C CA . ILE A 1 74 ? -19.863 6.050 -14.945 1.00 0.00 74 ILE A CA 6
ATOM 7305 C C . ILE A 1 74 ? -20.154 4.601 -14.567 1.00 0.00 74 ILE A C 6
ATOM 7306 O O . ILE A 1 74 ? -20.084 4.229 -13.396 1.00 0.00 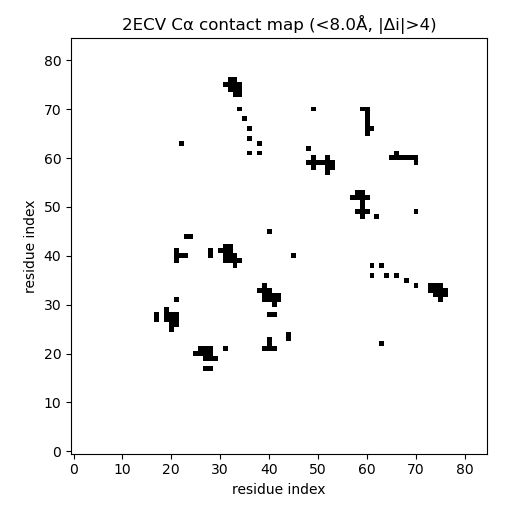74 ILE A O 6
ATOM 7322 N N . ARG A 1 75 ? -20.479 3.788 -15.567 1.00 0.00 75 ARG A N 6
ATOM 7323 C CA . ARG A 1 75 ? -20.780 2.380 -15.339 1.00 0.00 75 ARG A CA 6
ATOM 7324 C C . ARG A 1 75 ? -20.008 1.495 -16.314 1.00 0.00 75 ARG A C 6
ATOM 7325 O O . ARG A 1 75 ? -19.763 1.862 -17.463 1.00 0.00 75 ARG A O 6
ATOM 7346 N N . PRO A 1 76 ? -19.614 0.302 -15.845 1.00 0.00 76 PRO A N 6
ATOM 7347 C CA . PRO A 1 76 ? -18.864 -0.660 -16.658 1.00 0.00 76 PRO A CA 6
ATOM 7348 C C . PRO A 1 76 ? -19.714 -1.267 -17.769 1.00 0.00 76 PRO A C 6
ATOM 7349 O O . PRO A 1 76 ? -20.805 -0.781 -18.065 1.00 0.00 76 PRO A O 6
ATOM 7360 N N . ASN A 1 77 ? -19.208 -2.333 -18.380 1.00 0.00 77 ASN A N 6
ATOM 7361 C CA . ASN A 1 77 ? -19.922 -3.007 -19.459 1.00 0.00 77 ASN A CA 6
ATOM 7362 C C . ASN A 1 77 ? -20.948 -3.989 -18.902 1.00 0.00 77 ASN A C 6
ATOM 7363 O O . ASN A 1 77 ? -21.004 -5.147 -19.317 1.00 0.00 77 ASN A O 6
ATOM 7374 N N . ARG A 1 78 ? -21.759 -3.517 -17.961 1.00 0.00 78 ARG A N 6
ATOM 7375 C CA . ARG A 1 78 ? -22.784 -4.353 -17.346 1.00 0.00 78 ARG A CA 6
ATOM 7376 C C . ARG A 1 78 ? -24.166 -3.726 -17.507 1.00 0.00 78 ARG A C 6
ATOM 7377 O O . ARG A 1 78 ? -24.293 -2.514 -17.680 1.00 0.00 78 ARG A O 6
ATOM 7398 N N . HIS A 1 79 ? -25.199 -4.561 -17.449 1.00 0.00 79 HIS A N 6
ATOM 7399 C CA . HIS A 1 79 ? -26.572 -4.088 -17.588 1.00 0.00 79 HIS A CA 6
ATOM 7400 C C . HIS A 1 79 ? -27.346 -4.277 -16.287 1.00 0.00 79 HIS A C 6
ATOM 7401 O O . HIS A 1 79 ? -27.838 -5.368 -15.999 1.00 0.00 79 HIS A O 6
ATOM 7415 N N . VAL A 1 80 ? -27.449 -3.208 -15.505 1.00 0.00 80 VAL A N 6
ATOM 7416 C CA . VAL A 1 80 ? -28.163 -3.256 -14.235 1.00 0.00 80 VAL A CA 6
ATOM 7417 C C . VAL A 1 80 ? -29.614 -2.816 -14.403 1.00 0.00 80 VAL A C 6
ATOM 7418 O O . VAL A 1 80 ? -29.972 -2.191 -15.400 1.00 0.00 80 VAL A O 6
ATOM 7431 N N . ALA A 1 81 ? -30.444 -3.148 -13.420 1.00 0.00 81 ALA A N 6
ATOM 7432 C CA . ALA A 1 81 ? -31.856 -2.785 -13.457 1.00 0.00 81 ALA A CA 6
ATOM 7433 C C . ALA A 1 81 ? -32.207 -1.828 -12.323 1.00 0.00 81 ALA A C 6
ATOM 7434 O O . ALA A 1 81 ? -33.249 -1.964 -11.684 1.00 0.00 81 ALA A O 6
ATOM 7441 N N . ASN A 1 82 ? -31.330 -0.859 -12.080 1.00 0.00 82 ASN A N 6
ATOM 7442 C CA . ASN A 1 82 ? -31.547 0.120 -11.021 1.00 0.00 82 ASN A CA 6
ATOM 7443 C C . ASN A 1 82 ? -32.747 1.008 -11.340 1.00 0.00 82 ASN A C 6
ATOM 7444 O O . ASN A 1 82 ? -32.655 1.921 -12.161 1.00 0.00 82 ASN A O 6
ATOM 7455 N N . ILE A 1 83 ? -33.869 0.733 -10.685 1.00 0.00 83 ILE A N 6
ATOM 7456 C CA . ILE A 1 83 ? -35.086 1.507 -10.897 1.00 0.00 83 ILE A CA 6
ATOM 7457 C C . ILE A 1 83 ? -35.326 2.480 -9.747 1.00 0.00 83 ILE A C 6
ATOM 7458 O O . ILE A 1 83 ? -35.347 2.086 -8.581 1.00 0.00 83 ILE A O 6
ATOM 7474 N N . VAL A 1 84 ? -35.510 3.752 -10.083 1.00 0.00 84 VAL A N 6
ATOM 7475 C CA . VAL A 1 84 ? -35.752 4.781 -9.079 1.00 0.00 84 VAL A CA 6
ATOM 7476 C C . VAL A 1 84 ? -37.137 4.631 -8.461 1.00 0.00 84 VAL A C 6
ATOM 7477 O O . VAL A 1 84 ? -38.139 4.548 -9.172 1.00 0.00 84 VAL A O 6
ATOM 7490 N N . GLU A 1 85 ? -37.187 4.596 -7.133 1.00 0.00 85 GLU A N 6
ATOM 7491 C CA . GLU A 1 85 ? -38.450 4.455 -6.420 1.00 0.00 85 GLU A CA 6
ATOM 7492 C C . GLU A 1 85 ? -38.315 4.926 -4.974 1.00 0.00 85 GLU A C 6
ATOM 7493 O O . GLU A 1 85 ? -37.308 4.625 -4.335 1.00 0.00 85 GLU A O 6
ATOM 7507 N N . GLY A 1 1 ? 42.862 -8.421 -28.645 1.00 0.00 1 GLY A N 7
ATOM 7508 C CA . GLY A 1 1 ? 43.761 -8.422 -29.784 1.00 0.00 1 GLY A CA 7
ATOM 7509 C C . GLY A 1 1 ? 43.497 -9.576 -30.730 1.00 0.00 1 GLY A C 7
ATOM 7510 O O . GLY A 1 1 ? 44.429 -10.236 -31.191 1.00 0.00 1 GLY A O 7
ATOM 7514 N N . SER A 1 2 ? 42.224 -9.823 -31.020 1.00 0.00 2 SER A N 7
ATOM 7515 C CA . SER A 1 2 ? 41.839 -10.909 -31.913 1.00 0.00 2 SER A CA 7
ATOM 7516 C C . SER A 1 2 ? 40.352 -10.840 -32.244 1.00 0.00 2 SER A C 7
ATOM 7517 O O . SER A 1 2 ? 39.504 -10.883 -31.352 1.00 0.00 2 SER A O 7
ATOM 7525 N N . SER A 1 3 ? 40.042 -10.733 -33.532 1.00 0.00 3 SER A N 7
ATOM 7526 C CA . SER A 1 3 ? 38.657 -10.654 -33.981 1.00 0.00 3 SER A CA 7
ATOM 7527 C C . SER A 1 3 ? 37.783 -11.651 -33.226 1.00 0.00 3 SER A C 7
ATOM 7528 O O . SER A 1 3 ? 38.276 -12.640 -32.686 1.00 0.00 3 SER A O 7
ATOM 7536 N N . GLY A 1 4 ? 36.482 -11.382 -33.194 1.00 0.00 4 GLY A N 7
ATOM 7537 C CA . GLY A 1 4 ? 35.559 -12.263 -32.504 1.00 0.00 4 GLY A CA 7
ATOM 7538 C C . GLY A 1 4 ? 34.177 -12.261 -33.127 1.00 0.00 4 GLY A C 7
ATOM 7539 O O . GLY A 1 4 ? 33.565 -11.205 -33.291 1.00 0.00 4 GLY A O 7
ATOM 7543 N N . SER A 1 5 ? 33.686 -13.444 -33.479 1.00 0.00 5 SER A N 7
ATOM 7544 C CA . SER A 1 5 ? 32.370 -13.574 -34.093 1.00 0.00 5 SER A CA 7
ATOM 7545 C C . SER A 1 5 ? 31.317 -13.940 -33.052 1.00 0.00 5 SER A C 7
ATOM 7546 O O . SER A 1 5 ? 31.178 -15.103 -32.675 1.00 0.00 5 SER A O 7
ATOM 7554 N N . SER A 1 6 ? 30.577 -12.937 -32.590 1.00 0.00 6 SER A N 7
ATOM 7555 C CA . SER A 1 6 ? 29.539 -13.150 -31.588 1.00 0.00 6 SER A CA 7
ATOM 7556 C C . SER A 1 6 ? 28.254 -13.655 -32.238 1.00 0.00 6 SER A C 7
ATOM 7557 O O . SER A 1 6 ? 28.100 -13.606 -33.457 1.00 0.00 6 SER A O 7
ATOM 7565 N N . GLY A 1 7 ? 27.331 -14.140 -31.412 1.00 0.00 7 GLY A N 7
ATOM 7566 C CA . GLY A 1 7 ? 26.071 -14.647 -31.922 1.00 0.00 7 GLY A CA 7
ATOM 7567 C C . GLY A 1 7 ? 25.037 -13.554 -32.104 1.00 0.00 7 GLY A C 7
ATOM 7568 O O . GLY A 1 7 ? 25.378 -12.414 -32.421 1.00 0.00 7 GLY A O 7
ATOM 7572 N N . MET A 1 8 ? 23.770 -13.901 -31.904 1.00 0.00 8 MET A N 7
ATOM 7573 C CA . MET A 1 8 ? 22.683 -12.939 -32.048 1.00 0.00 8 MET A CA 7
ATOM 7574 C C . MET A 1 8 ? 21.797 -12.930 -30.805 1.00 0.00 8 MET A C 7
ATOM 7575 O O . MET A 1 8 ? 21.044 -13.872 -30.562 1.00 0.00 8 MET A O 7
ATOM 7589 N N . ALA A 1 9 ? 21.894 -11.860 -30.023 1.00 0.00 9 ALA A N 7
ATOM 7590 C CA . ALA A 1 9 ? 21.101 -11.728 -28.808 1.00 0.00 9 ALA A CA 7
ATOM 7591 C C . ALA A 1 9 ? 19.770 -11.040 -29.093 1.00 0.00 9 ALA A C 7
ATOM 7592 O O . ALA A 1 9 ? 19.625 -9.836 -28.883 1.00 0.00 9 ALA A O 7
ATOM 7599 N N . SER A 1 10 ? 18.801 -11.813 -29.572 1.00 0.00 10 SER A N 7
ATOM 7600 C CA . SER A 1 10 ? 17.482 -11.277 -29.891 1.00 0.00 10 SER A CA 7
ATOM 7601 C C . SER A 1 10 ? 16.435 -11.793 -28.909 1.00 0.00 10 SER A C 7
ATOM 7602 O O . SER A 1 10 ? 16.294 -12.999 -28.710 1.00 0.00 10 SER A O 7
ATOM 7610 N N . GLY A 1 11 ? 15.700 -10.869 -28.297 1.00 0.00 11 GLY A N 7
ATOM 7611 C CA . GLY A 1 11 ? 14.674 -11.248 -27.343 1.00 0.00 11 GLY A CA 7
ATOM 7612 C C . GLY A 1 11 ? 13.360 -11.595 -28.013 1.00 0.00 11 GLY A C 7
ATOM 7613 O O . GLY A 1 11 ? 12.344 -10.939 -27.779 1.00 0.00 11 GLY A O 7
ATOM 7617 N N . ILE A 1 12 ? 13.378 -12.628 -28.849 1.00 0.00 12 ILE A N 7
ATOM 7618 C CA . ILE A 1 12 ? 12.178 -13.060 -29.554 1.00 0.00 12 ILE A CA 7
ATOM 7619 C C . ILE A 1 12 ? 11.606 -14.332 -28.938 1.00 0.00 12 ILE A C 7
ATOM 7620 O O . ILE A 1 12 ? 12.318 -15.319 -28.748 1.00 0.00 12 ILE A O 7
ATOM 7636 N N . LEU A 1 13 ? 10.314 -14.302 -28.627 1.00 0.00 13 LEU A N 7
ATOM 7637 C CA . LEU A 1 13 ? 9.644 -15.453 -28.033 1.00 0.00 13 LEU A CA 7
ATOM 7638 C C . LEU A 1 13 ? 8.428 -15.862 -28.859 1.00 0.00 13 LEU A C 7
ATOM 7639 O O . LEU A 1 13 ? 8.008 -15.140 -29.763 1.00 0.00 13 LEU A O 7
ATOM 7655 N N . VAL A 1 14 ? 7.867 -17.024 -28.541 1.00 0.00 14 VAL A N 7
ATOM 7656 C CA . VAL A 1 14 ? 6.697 -17.527 -29.252 1.00 0.00 14 VAL A CA 7
ATOM 7657 C C . VAL A 1 14 ? 5.557 -17.833 -28.287 1.00 0.00 14 VAL A C 7
ATOM 7658 O O . VAL A 1 14 ? 5.588 -18.832 -27.570 1.00 0.00 14 VAL A O 7
ATOM 7671 N N . ASN A 1 15 ? 4.551 -16.964 -28.275 1.00 0.00 15 ASN A N 7
ATOM 7672 C CA . ASN A 1 15 ? 3.399 -17.141 -27.398 1.00 0.00 15 ASN A CA 7
ATOM 7673 C C . ASN A 1 15 ? 2.217 -16.303 -27.876 1.00 0.00 15 ASN A C 7
ATOM 7674 O O . ASN A 1 15 ? 2.302 -15.614 -28.893 1.00 0.00 15 ASN A O 7
ATOM 7685 N N . VAL A 1 16 ? 1.116 -16.366 -27.135 1.00 0.00 16 VAL A N 7
ATOM 7686 C CA . VAL A 1 16 ? -0.083 -15.612 -27.481 1.00 0.00 16 VAL A CA 7
ATOM 7687 C C . VAL A 1 16 ? -0.071 -14.232 -26.833 1.00 0.00 16 VAL A C 7
ATOM 7688 O O . VAL A 1 16 ? 0.412 -14.064 -25.713 1.00 0.00 16 VAL A O 7
ATOM 7701 N N . LYS A 1 17 ? -0.606 -13.246 -27.545 1.00 0.00 17 LYS A N 7
ATOM 7702 C CA . LYS A 1 17 ? -0.659 -11.879 -27.039 1.00 0.00 17 LYS A CA 7
ATOM 7703 C C . LYS A 1 17 ? -2.066 -11.529 -26.565 1.00 0.00 17 LYS A C 7
ATOM 7704 O O . LYS A 1 17 ? -3.051 -12.078 -27.058 1.00 0.00 17 LYS A O 7
ATOM 7723 N N . GLU A 1 18 ? -2.152 -10.611 -25.607 1.00 0.00 18 GLU A N 7
ATOM 7724 C CA . GLU A 1 18 ? -3.439 -10.188 -25.068 1.00 0.00 18 GLU A CA 7
ATOM 7725 C C . GLU A 1 18 ? -4.232 -9.400 -26.107 1.00 0.00 18 GLU A C 7
ATOM 7726 O O . GLU A 1 18 ? -3.657 -8.701 -26.941 1.00 0.00 18 GLU A O 7
ATOM 7738 N N . GLU A 1 19 ? -5.554 -9.521 -26.050 1.00 0.00 19 GLU A N 7
ATOM 7739 C CA . GLU A 1 19 ? -6.425 -8.821 -26.987 1.00 0.00 19 GLU A CA 7
ATOM 7740 C C . GLU A 1 19 ? -6.651 -7.378 -26.547 1.00 0.00 19 GLU A C 7
ATOM 7741 O O . GLU A 1 19 ? -6.712 -6.467 -27.373 1.00 0.00 19 GLU A O 7
ATOM 7753 N N . VAL A 1 20 ? -6.775 -7.177 -25.239 1.00 0.00 20 VAL A N 7
ATOM 7754 C CA . VAL A 1 20 ? -6.993 -5.845 -24.687 1.00 0.00 20 VAL A CA 7
ATOM 7755 C C . VAL A 1 20 ? -5.919 -5.491 -23.665 1.00 0.00 20 VAL A C 7
ATOM 7756 O O . VAL A 1 20 ? -5.651 -6.256 -22.738 1.00 0.00 20 VAL A O 7
ATOM 7769 N N . THR A 1 21 ? -5.305 -4.325 -23.839 1.00 0.00 21 THR A N 7
ATOM 7770 C CA . THR A 1 21 ? -4.259 -3.868 -22.933 1.00 0.00 21 THR A CA 7
ATOM 7771 C C . THR A 1 21 ? -4.627 -2.533 -22.297 1.00 0.00 21 THR A C 7
ATOM 7772 O O . THR A 1 21 ? -5.382 -1.747 -22.871 1.00 0.00 21 THR A O 7
ATOM 7783 N N . CYS A 1 22 ? -4.089 -2.280 -21.109 1.00 0.00 22 CYS A N 7
ATOM 7784 C CA . CYS A 1 22 ? -4.360 -1.039 -20.394 1.00 0.00 22 CYS A CA 7
ATOM 7785 C C . CYS A 1 22 ? -3.430 0.075 -20.866 1.00 0.00 22 CYS A C 7
ATOM 7786 O O . CYS A 1 22 ? -2.206 -0.059 -20.860 1.00 0.00 22 CYS A O 7
ATOM 7793 N N . PRO A 1 23 ? -4.024 1.202 -21.286 1.00 0.00 23 PRO A N 7
ATOM 7794 C CA . PRO A 1 23 ? -3.268 2.362 -21.769 1.00 0.00 23 PRO A CA 7
ATOM 7795 C C . PRO A 1 23 ? -2.506 3.064 -20.650 1.00 0.00 23 PRO A C 7
ATOM 7796 O O . PRO A 1 23 ? -1.820 4.060 -20.884 1.00 0.00 23 PRO A O 7
ATOM 7807 N N . ILE A 1 24 ? -2.629 2.538 -19.436 1.00 0.00 24 ILE A N 7
ATOM 7808 C CA . ILE A 1 24 ? -1.950 3.114 -18.282 1.00 0.00 24 ILE A CA 7
ATOM 7809 C C . ILE A 1 24 ? -0.760 2.258 -17.861 1.00 0.00 24 ILE A C 7
ATOM 7810 O O . ILE A 1 24 ? 0.394 2.635 -18.066 1.00 0.00 24 ILE A O 7
ATOM 7826 N N . CYS A 1 25 ? -1.049 1.102 -17.272 1.00 0.00 25 CYS A N 7
ATOM 7827 C CA . CYS A 1 25 ? -0.004 0.191 -16.822 1.00 0.00 25 CYS A CA 7
ATOM 7828 C C . CYS A 1 25 ? 0.603 -0.565 -18.001 1.00 0.00 25 CYS A C 7
ATOM 7829 O O . CYS A 1 25 ? 1.729 -1.058 -17.924 1.00 0.00 25 CYS A O 7
ATOM 7836 N N . LEU A 1 26 ? -0.152 -0.654 -19.091 1.00 0.00 26 LEU A N 7
ATOM 7837 C CA . LEU A 1 26 ? 0.310 -1.349 -20.287 1.00 0.00 26 LEU A CA 7
ATOM 7838 C C . LEU A 1 26 ? 0.670 -2.797 -19.970 1.00 0.00 26 LEU A C 7
ATOM 7839 O O . LEU A 1 26 ? 1.664 -3.323 -20.470 1.00 0.00 26 LEU A O 7
ATOM 7855 N N . GLU A 1 27 ? -0.148 -3.436 -19.139 1.00 0.00 27 GLU A N 7
ATOM 7856 C CA . GLU A 1 27 ? 0.084 -4.824 -18.757 1.00 0.00 27 GLU A CA 7
ATOM 7857 C C . GLU A 1 27 ? -0.941 -5.747 -19.411 1.00 0.00 27 GLU A C 7
ATOM 7858 O O . GLU A 1 27 ? -0.610 -6.527 -20.304 1.00 0.00 27 GLU A O 7
ATOM 7870 N N . LEU A 1 28 ? -2.186 -5.652 -18.958 1.00 0.00 28 LEU A N 7
ATOM 7871 C CA . LEU A 1 28 ? -3.261 -6.477 -19.497 1.00 0.00 28 LEU A CA 7
ATOM 7872 C C . LEU A 1 28 ? -4.618 -6.011 -18.979 1.00 0.00 28 LEU A C 7
ATOM 7873 O O . LEU A 1 28 ? -4.759 -5.656 -17.808 1.00 0.00 28 LEU A O 7
ATOM 7889 N N . LEU A 1 29 ? -5.615 -6.017 -19.857 1.00 0.00 29 LEU A N 7
ATOM 7890 C CA . LEU A 1 29 ? -6.962 -5.596 -19.488 1.00 0.00 29 LEU A CA 7
ATOM 7891 C C . LEU A 1 29 ? -7.947 -6.755 -19.612 1.00 0.00 29 LEU A C 7
ATOM 7892 O O . LEU A 1 29 ? -8.540 -6.970 -20.670 1.00 0.00 29 LEU A O 7
ATOM 7908 N N . THR A 1 30 ? -8.119 -7.498 -18.524 1.00 0.00 30 THR A N 7
ATOM 7909 C CA . THR A 1 30 ? -9.032 -8.633 -18.510 1.00 0.00 30 THR A CA 7
ATOM 7910 C C . THR A 1 30 ? -10.472 -8.179 -18.296 1.00 0.00 30 THR A C 7
ATOM 7911 O O . THR A 1 30 ? -11.311 -8.309 -19.186 1.00 0.00 30 THR A O 7
ATOM 7922 N N . GLN A 1 31 ? -10.749 -7.645 -17.111 1.00 0.00 31 GLN A N 7
ATOM 7923 C CA . GLN A 1 31 ? -12.088 -7.171 -16.782 1.00 0.00 31 GLN A CA 7
ATOM 7924 C C . GLN A 1 31 ? -12.079 -5.674 -16.489 1.00 0.00 31 GLN A C 7
ATOM 7925 O O . GLN A 1 31 ? -12.418 -5.229 -15.392 1.00 0.00 31 GLN A O 7
ATOM 7939 N N . PRO A 1 32 ? -11.681 -4.877 -17.492 1.00 0.00 32 PRO A N 7
ATOM 7940 C CA . PRO A 1 32 ? -11.618 -3.418 -17.366 1.00 0.00 32 PRO A CA 7
ATOM 7941 C C . PRO A 1 32 ? -13.002 -2.783 -17.280 1.00 0.00 32 PRO A C 7
ATOM 7942 O O . PRO A 1 32 ? -14.017 -3.481 -17.279 1.00 0.00 32 PRO A O 7
ATOM 7953 N N . LEU A 1 33 ? -13.036 -1.457 -17.210 1.00 0.00 33 LEU A N 7
ATOM 7954 C CA . LEU A 1 33 ? -14.297 -0.728 -17.125 1.00 0.00 33 LEU A CA 7
ATOM 7955 C C . LEU A 1 33 ? -14.605 -0.017 -18.439 1.00 0.00 33 LEU A C 7
ATOM 7956 O O . LEU A 1 33 ? -13.706 0.251 -19.236 1.00 0.00 33 LEU A O 7
ATOM 7972 N N . SER A 1 34 ? -15.880 0.287 -18.657 1.00 0.00 34 SER A N 7
ATOM 7973 C CA . SER A 1 34 ? -16.307 0.965 -19.875 1.00 0.00 34 SER A CA 7
ATOM 7974 C C . SER A 1 34 ? -16.559 2.447 -19.612 1.00 0.00 34 SER A C 7
ATOM 7975 O O . SER A 1 34 ? -16.830 2.851 -18.480 1.00 0.00 34 SER A O 7
ATOM 7983 N N . LEU A 1 35 ? -16.468 3.251 -20.665 1.00 0.00 35 LEU A N 7
ATOM 7984 C CA . LEU A 1 35 ? -16.685 4.689 -20.550 1.00 0.00 35 LEU A CA 7
ATOM 7985 C C . LEU A 1 35 ? -17.547 5.203 -21.698 1.00 0.00 35 LEU A C 7
ATOM 7986 O O . LEU A 1 35 ? -17.793 4.489 -22.671 1.00 0.00 35 LEU A O 7
ATOM 8002 N N . ASP A 1 36 ? -18.002 6.446 -21.580 1.00 0.00 36 ASP A N 7
ATOM 8003 C CA . ASP A 1 36 ? -18.833 7.057 -22.610 1.00 0.00 36 ASP A CA 7
ATOM 8004 C C . ASP A 1 36 ? -17.973 7.666 -23.713 1.00 0.00 36 ASP A C 7
ATOM 8005 O O . ASP A 1 36 ? -18.457 8.448 -24.532 1.00 0.00 36 ASP A O 7
ATOM 8014 N N . CYS A 1 37 ? -16.695 7.302 -23.728 1.00 0.00 37 CYS A N 7
ATOM 8015 C CA . CYS A 1 37 ? -15.766 7.813 -24.729 1.00 0.00 37 CYS A CA 7
ATOM 8016 C C . CYS A 1 37 ? -15.352 6.711 -25.700 1.00 0.00 37 CYS A C 7
ATOM 8017 O O . CYS A 1 37 ? -15.289 6.926 -26.910 1.00 0.00 37 CYS A O 7
ATOM 8024 N N . GLY A 1 38 ? -15.072 5.528 -25.160 1.00 0.00 38 GLY A N 7
ATOM 8025 C CA . GLY A 1 38 ? -14.669 4.410 -25.992 1.00 0.00 38 GLY A CA 7
ATOM 8026 C C . GLY A 1 38 ? -13.283 3.902 -25.648 1.00 0.00 38 GLY A C 7
ATOM 8027 O O . GLY A 1 38 ? -12.456 3.682 -26.534 1.00 0.00 38 GLY A O 7
ATOM 8031 N N . HIS A 1 39 ? -13.026 3.715 -24.357 1.00 0.00 39 HIS A N 7
ATOM 8032 C CA . HIS A 1 39 ? -11.730 3.230 -23.898 1.00 0.00 39 HIS A CA 7
ATOM 8033 C C . HIS A 1 39 ? -11.863 2.507 -22.561 1.00 0.00 39 HIS A C 7
ATOM 8034 O O . HIS A 1 39 ? -12.557 2.974 -21.658 1.00 0.00 39 HIS A O 7
ATOM 8048 N N . SER A 1 40 ? -11.194 1.365 -22.443 1.00 0.00 40 SER A N 7
ATOM 8049 C CA . SER A 1 40 ? -11.241 0.574 -21.218 1.00 0.00 40 SER A CA 7
ATOM 8050 C C . SER A 1 40 ? -10.001 0.821 -20.364 1.00 0.00 40 SER A C 7
ATOM 8051 O O . SER A 1 40 ? -8.959 1.241 -20.868 1.00 0.00 40 SER A O 7
ATOM 8059 N N . PHE A 1 41 ? -10.121 0.556 -19.067 1.00 0.00 41 PHE A N 7
ATOM 8060 C CA . PHE A 1 41 ? -9.011 0.749 -18.142 1.00 0.00 41 PHE A CA 7
ATOM 8061 C C . PHE A 1 41 ? -9.159 -0.153 -16.920 1.00 0.00 41 PHE A C 7
ATOM 8062 O O . PHE A 1 41 ? -10.119 -0.915 -16.808 1.00 0.00 41 PHE A O 7
ATOM 8079 N N . CYS A 1 42 ? -8.199 -0.061 -16.005 1.00 0.00 42 CYS A N 7
ATOM 8080 C CA . CYS A 1 42 ? -8.220 -0.868 -14.791 1.00 0.00 42 CYS A CA 7
ATOM 8081 C C . CYS A 1 42 ? -9.000 -0.165 -13.684 1.00 0.00 42 CYS A C 7
ATOM 8082 O O . CYS A 1 42 ? -8.811 1.026 -13.438 1.00 0.00 42 CYS A O 7
ATOM 8089 N N . GLN A 1 43 ? -9.876 -0.912 -13.019 1.00 0.00 43 GLN A N 7
ATOM 8090 C CA . GLN A 1 43 ? -10.685 -0.360 -11.939 1.00 0.00 43 GLN A CA 7
ATOM 8091 C C . GLN A 1 43 ? -9.833 0.486 -10.998 1.00 0.00 43 GLN A C 7
ATOM 8092 O O . GLN A 1 43 ? -10.344 1.363 -10.303 1.00 0.00 43 GLN A O 7
ATOM 8106 N N . ALA A 1 44 ? -8.532 0.214 -10.981 1.00 0.00 44 ALA A N 7
ATOM 8107 C CA . ALA A 1 44 ? -7.609 0.951 -10.127 1.00 0.00 44 ALA A CA 7
ATOM 8108 C C . ALA A 1 44 ? -6.938 2.086 -10.894 1.00 0.00 44 ALA A C 7
ATOM 8109 O O . ALA A 1 44 ? -7.061 3.255 -10.528 1.00 0.00 44 ALA A O 7
ATOM 8116 N N . CYS A 1 45 ? -6.227 1.733 -11.960 1.00 0.00 45 CYS A N 7
ATOM 8117 C CA . CYS A 1 45 ? -5.534 2.721 -12.779 1.00 0.00 45 CYS A CA 7
ATOM 8118 C C . CYS A 1 45 ? -6.405 3.955 -12.995 1.00 0.00 45 CYS A C 7
ATOM 8119 O O . CYS A 1 45 ? -5.908 5.081 -13.028 1.00 0.00 45 CYS A O 7
ATOM 8126 N N . LEU A 1 46 ? -7.707 3.735 -13.142 1.00 0.00 46 LEU A N 7
ATOM 8127 C CA . LEU A 1 46 ? -8.649 4.828 -13.355 1.00 0.00 46 LEU A CA 7
ATOM 8128 C C . LEU A 1 46 ? -8.754 5.706 -12.112 1.00 0.00 46 LEU A C 7
ATOM 8129 O O . LEU A 1 46 ? -8.769 6.934 -12.205 1.00 0.00 46 LEU A O 7
ATOM 8145 N N . THR A 1 47 ? -8.826 5.068 -10.948 1.00 0.00 47 THR A N 7
ATOM 8146 C CA . THR A 1 47 ? -8.928 5.790 -9.686 1.00 0.00 47 THR A CA 7
ATOM 8147 C C . THR A 1 47 ? -7.728 6.706 -9.477 1.00 0.00 47 THR A C 7
ATOM 8148 O O . THR A 1 47 ? -7.818 7.711 -8.773 1.00 0.00 47 THR A O 7
ATOM 8159 N N . ALA A 1 48 ? -6.606 6.353 -10.094 1.00 0.00 48 ALA A N 7
ATOM 8160 C CA . ALA A 1 48 ? -5.388 7.146 -9.978 1.00 0.00 48 ALA A CA 7
ATOM 8161 C C . ALA A 1 48 ? -5.367 8.274 -11.004 1.00 0.00 48 ALA A C 7
ATOM 8162 O O . ALA A 1 48 ? -5.016 9.409 -10.685 1.00 0.00 48 ALA A O 7
ATOM 8169 N N . ASN A 1 49 ? -5.746 7.953 -12.237 1.00 0.00 49 ASN A N 7
ATOM 8170 C CA . ASN A 1 49 ? -5.769 8.940 -13.310 1.00 0.00 49 ASN A CA 7
ATOM 8171 C C . ASN A 1 49 ? -6.760 10.058 -13.000 1.00 0.00 49 ASN A C 7
ATOM 8172 O O . ASN A 1 49 ? -6.447 11.239 -13.148 1.00 0.00 49 ASN A O 7
ATOM 8183 N N . HIS A 1 50 ? -7.958 9.676 -12.569 1.00 0.00 50 HIS A N 7
ATOM 8184 C CA . HIS A 1 50 ? -8.996 10.645 -12.236 1.00 0.00 50 HIS A CA 7
ATOM 8185 C C . HIS A 1 50 ? -8.580 11.499 -11.042 1.00 0.00 50 HIS A C 7
ATOM 8186 O O . HIS A 1 50 ? -8.825 12.705 -11.012 1.00 0.00 50 HIS A O 7
ATOM 8200 N N . LYS A 1 51 ? -7.949 10.865 -10.059 1.00 0.00 51 LYS A N 7
ATOM 8201 C CA . LYS A 1 51 ? -7.498 11.564 -8.862 1.00 0.00 51 LYS A CA 7
ATOM 8202 C C . LYS A 1 51 ? -6.172 12.275 -9.115 1.00 0.00 51 LYS A C 7
ATOM 8203 O O . LYS A 1 51 ? -5.630 12.934 -8.228 1.00 0.00 51 LYS A O 7
ATOM 8222 N N . LYS A 1 52 ? -5.655 12.139 -10.331 1.00 0.00 52 LYS A N 7
ATOM 8223 C CA . LYS A 1 52 ? -4.395 12.770 -10.703 1.00 0.00 52 LYS A CA 7
ATOM 8224 C C . LYS A 1 52 ? -4.628 14.183 -11.229 1.00 0.00 52 LYS A C 7
ATOM 8225 O O . LYS A 1 52 ? -4.023 15.141 -10.750 1.00 0.00 52 LYS A O 7
ATOM 8244 N N . SER A 1 53 ? -5.509 14.303 -12.217 1.00 0.00 53 SER A N 7
ATOM 8245 C CA . SER A 1 53 ? -5.820 15.599 -12.810 1.00 0.00 53 SER A CA 7
ATOM 8246 C C . SER A 1 53 ? -6.054 16.649 -11.728 1.00 0.00 53 SER A C 7
ATOM 8247 O O . SER A 1 53 ? -5.632 17.797 -11.861 1.00 0.00 53 SER A O 7
ATOM 8255 N N . MET A 1 54 ? -6.730 16.246 -10.657 1.00 0.00 54 MET A N 7
ATOM 8256 C CA . MET A 1 54 ? -7.020 17.151 -9.552 1.00 0.00 54 MET A CA 7
ATOM 8257 C C . MET A 1 54 ? -5.871 18.130 -9.335 1.00 0.00 54 MET A C 7
ATOM 8258 O O . MET A 1 54 ? -6.086 19.336 -9.202 1.00 0.00 54 MET A O 7
ATOM 8272 N N . LEU A 1 55 ? -4.651 17.606 -9.300 1.00 0.00 55 LEU A N 7
ATOM 8273 C CA . LEU A 1 55 ? -3.467 18.434 -9.100 1.00 0.00 55 LEU A CA 7
ATOM 8274 C C . LEU A 1 55 ? -3.104 19.184 -10.377 1.00 0.00 55 LEU A C 7
ATOM 8275 O O . LEU A 1 55 ? -2.655 20.329 -10.330 1.00 0.00 55 LEU A O 7
ATOM 8291 N N . ASP A 1 56 ? -3.304 18.531 -11.517 1.00 0.00 56 ASP A N 7
ATOM 8292 C CA . ASP A 1 56 ? -3.001 19.138 -12.808 1.00 0.00 56 ASP A CA 7
ATOM 8293 C C . ASP A 1 56 ? -3.776 20.439 -12.993 1.00 0.00 56 ASP A C 7
ATOM 8294 O O . ASP A 1 56 ? -3.199 21.526 -12.969 1.00 0.00 56 ASP A O 7
ATOM 8303 N N . LYS A 1 57 ? -5.086 20.320 -13.178 1.00 0.00 57 LYS A N 7
ATOM 8304 C CA . LYS A 1 57 ? -5.942 21.486 -13.367 1.00 0.00 57 LYS A CA 7
ATOM 8305 C C . LYS A 1 57 ? -7.122 21.456 -12.402 1.00 0.00 57 LYS A C 7
ATOM 8306 O O . LYS A 1 57 ? -7.460 22.467 -11.788 1.00 0.00 57 LYS A O 7
ATOM 8325 N N . GLY A 1 58 ? -7.746 20.289 -12.272 1.00 0.00 58 GLY A N 7
ATOM 8326 C CA . GLY A 1 58 ? -8.882 20.150 -11.379 1.00 0.00 58 GLY A CA 7
ATOM 8327 C C . GLY A 1 58 ? -10.102 19.584 -12.077 1.00 0.00 58 GLY A C 7
ATOM 8328 O O . GLY A 1 58 ? -11.202 20.121 -11.949 1.00 0.00 58 GLY A O 7
ATOM 8332 N N . GLU A 1 59 ? -9.908 18.498 -12.818 1.00 0.00 59 GLU A N 7
ATOM 8333 C CA . GLU A 1 59 ? -11.003 17.861 -13.541 1.00 0.00 59 GLU A CA 7
ATOM 8334 C C . GLU A 1 59 ? -10.544 16.554 -14.181 1.00 0.00 59 GLU A C 7
ATOM 8335 O O . GLU A 1 59 ? -9.502 16.502 -14.833 1.00 0.00 59 GLU A O 7
ATOM 8347 N N . SER A 1 60 ? -11.331 15.500 -13.989 1.00 0.00 60 SER A N 7
ATOM 8348 C CA . SER A 1 60 ? -11.004 14.191 -14.543 1.00 0.00 60 SER A CA 7
ATOM 8349 C C . SER A 1 60 ? -11.352 14.127 -16.027 1.00 0.00 60 SER A C 7
ATOM 8350 O O . SER A 1 60 ? -12.213 14.865 -16.506 1.00 0.00 60 SER A O 7
ATOM 8358 N N . SER A 1 61 ? -10.676 13.240 -16.749 1.00 0.00 61 SER A N 7
ATOM 8359 C CA . SER A 1 61 ? -10.909 13.082 -18.180 1.00 0.00 61 SER A CA 7
ATOM 8360 C C . SER A 1 61 ? -10.103 11.912 -18.736 1.00 0.00 61 SER A C 7
ATOM 8361 O O . SER A 1 61 ? -8.958 11.688 -18.340 1.00 0.00 61 SER A O 7
ATOM 8369 N N . CYS A 1 62 ? -10.708 11.169 -19.656 1.00 0.00 62 CYS A N 7
ATOM 8370 C CA . CYS A 1 62 ? -10.048 10.021 -20.268 1.00 0.00 62 CYS A CA 7
ATOM 8371 C C . CYS A 1 62 ? -8.603 10.353 -20.628 1.00 0.00 62 CYS A C 7
ATOM 8372 O O . CYS A 1 62 ? -8.322 11.297 -21.367 1.00 0.00 62 CYS A O 7
ATOM 8379 N N . PRO A 1 63 ? -7.663 9.559 -20.094 1.00 0.00 63 PRO A N 7
ATOM 8380 C CA . PRO A 1 63 ? -6.231 9.747 -20.346 1.00 0.00 63 PRO A CA 7
ATOM 8381 C C . PRO A 1 63 ? -5.845 9.405 -21.781 1.00 0.00 63 PRO A C 7
ATOM 8382 O O . PRO A 1 63 ? -4.673 9.473 -22.152 1.00 0.00 63 PRO A O 7
ATOM 8393 N N . VAL A 1 64 ? -6.837 9.038 -22.585 1.00 0.00 64 VAL A N 7
ATOM 8394 C CA . VAL A 1 64 ? -6.601 8.687 -23.980 1.00 0.00 64 VAL A CA 7
ATOM 8395 C C . VAL A 1 64 ? -7.133 9.767 -24.916 1.00 0.00 64 VAL A C 7
ATOM 8396 O O . VAL A 1 64 ? -6.382 10.348 -25.701 1.00 0.00 64 VAL A O 7
ATOM 8409 N N . CYS A 1 65 ? -8.431 10.033 -24.826 1.00 0.00 65 CYS A N 7
ATOM 8410 C CA . CYS A 1 65 ? -9.065 11.043 -25.665 1.00 0.00 65 CYS A CA 7
ATOM 8411 C C . CYS A 1 65 ? -9.405 12.289 -24.852 1.00 0.00 65 CYS A C 7
ATOM 8412 O O . CYS A 1 65 ? -9.611 13.368 -25.407 1.00 0.00 65 CYS A O 7
ATOM 8419 N N . ARG A 1 66 ? -9.463 12.131 -23.533 1.00 0.00 66 ARG A N 7
ATOM 8420 C CA . ARG A 1 66 ? -9.779 13.242 -22.644 1.00 0.00 66 ARG A CA 7
ATOM 8421 C C . ARG A 1 66 ? -11.098 13.897 -23.040 1.00 0.00 66 ARG A C 7
ATOM 8422 O O . ARG A 1 66 ? -11.212 15.123 -23.062 1.00 0.00 66 ARG A O 7
ATOM 8443 N N . ILE A 1 67 ? -12.092 13.072 -23.352 1.00 0.00 67 ILE A N 7
ATOM 8444 C CA . ILE A 1 67 ? -13.404 13.572 -23.746 1.00 0.00 67 ILE A CA 7
ATOM 8445 C C . ILE A 1 67 ? -14.166 14.124 -22.546 1.00 0.00 67 ILE A C 7
ATOM 8446 O O . ILE A 1 67 ? -13.803 13.871 -21.398 1.00 0.00 67 ILE A O 7
ATOM 8462 N N . SER A 1 68 ? -15.225 14.878 -22.821 1.00 0.00 68 SER A N 7
ATOM 8463 C CA . SER A 1 68 ? -16.038 15.467 -21.764 1.00 0.00 68 SER A CA 7
ATOM 8464 C C . SER A 1 68 ? -17.103 14.485 -21.286 1.00 0.00 68 SER A C 7
ATOM 8465 O O . SER A 1 68 ? -17.964 14.061 -22.057 1.00 0.00 68 SER A O 7
ATOM 8473 N N . TYR A 1 69 ? -17.038 14.127 -20.008 1.00 0.00 69 TYR A N 7
ATOM 8474 C CA . TYR A 1 69 ? -17.994 13.193 -19.426 1.00 0.00 69 TYR A CA 7
ATOM 8475 C C . TYR A 1 69 ? -17.816 13.103 -17.913 1.00 0.00 69 TYR A C 7
ATOM 8476 O O . TYR A 1 69 ? -16.838 13.608 -17.362 1.00 0.00 69 TYR A O 7
ATOM 8494 N N . GLN A 1 70 ? -18.767 12.454 -17.250 1.00 0.00 70 GLN A N 7
ATOM 8495 C CA . GLN A 1 70 ? -18.716 12.297 -15.801 1.00 0.00 70 GLN A CA 7
ATOM 8496 C C . GLN A 1 70 ? -18.801 10.826 -15.410 1.00 0.00 70 GLN A C 7
ATOM 8497 O O . GLN A 1 70 ? -19.500 10.030 -16.038 1.00 0.00 70 GLN A O 7
ATOM 8511 N N . PRO A 1 71 ? -18.072 10.453 -14.347 1.00 0.00 71 PRO A N 7
ATOM 8512 C CA . PRO A 1 71 ? -18.049 9.075 -13.848 1.00 0.00 71 PRO A CA 7
ATOM 8513 C C . PRO A 1 71 ? -19.371 8.667 -13.208 1.00 0.00 71 PRO A C 7
ATOM 8514 O O . PRO A 1 71 ? -19.697 7.483 -13.136 1.00 0.00 71 PRO A O 7
ATOM 8525 N N . GLU A 1 72 ? -20.129 9.656 -12.744 1.00 0.00 72 GLU A N 7
ATOM 8526 C CA . GLU A 1 72 ? -21.416 9.399 -12.109 1.00 0.00 72 GLU A CA 7
ATOM 8527 C C . GLU A 1 72 ? -22.289 8.510 -12.990 1.00 0.00 72 GLU A C 7
ATOM 8528 O O . GLU A 1 72 ? -23.023 7.656 -12.495 1.00 0.00 72 GLU A O 7
ATOM 8540 N N . ASN A 1 73 ? -22.203 8.719 -14.300 1.00 0.00 73 ASN A N 7
ATOM 8541 C CA . ASN A 1 73 ? -22.986 7.938 -15.251 1.00 0.00 73 ASN A CA 7
ATOM 8542 C C . ASN A 1 73 ? -22.124 6.871 -15.919 1.00 0.00 73 ASN A C 7
ATOM 8543 O O . ASN A 1 73 ? -22.166 6.697 -17.137 1.00 0.00 73 ASN A O 7
ATOM 8554 N N . ILE A 1 74 ? -21.342 6.160 -15.113 1.00 0.00 74 ILE A N 7
ATOM 8555 C CA . ILE A 1 74 ? -20.472 5.109 -15.625 1.00 0.00 74 ILE A CA 7
ATOM 8556 C C . ILE A 1 74 ? -20.407 3.930 -14.661 1.00 0.00 74 ILE A C 7
ATOM 8557 O O . ILE A 1 74 ? -20.266 4.111 -13.452 1.00 0.00 74 ILE A O 7
ATOM 8573 N N . ARG A 1 75 ? -20.509 2.721 -15.205 1.00 0.00 75 ARG A N 7
ATOM 8574 C CA . ARG A 1 75 ? -20.462 1.512 -14.393 1.00 0.00 75 ARG A CA 7
ATOM 8575 C C . ARG A 1 75 ? -20.094 0.300 -15.244 1.00 0.00 75 ARG A C 7
ATOM 8576 O O . ARG A 1 75 ? -20.358 0.251 -16.445 1.00 0.00 75 ARG A O 7
ATOM 8597 N N . PRO A 1 76 ? -19.468 -0.702 -14.608 1.00 0.00 76 PRO A N 7
ATOM 8598 C CA . PRO A 1 76 ? -19.051 -1.932 -15.288 1.00 0.00 76 PRO A CA 7
ATOM 8599 C C . PRO A 1 76 ? -20.236 -2.800 -15.696 1.00 0.00 76 PRO A C 7
ATOM 8600 O O . PRO A 1 76 ? -21.186 -2.968 -14.932 1.00 0.00 76 PRO A O 7
ATOM 8611 N N . ASN A 1 77 ? -20.173 -3.351 -16.904 1.00 0.00 77 ASN A N 7
ATOM 8612 C CA . ASN A 1 77 ? -21.242 -4.202 -17.413 1.00 0.00 77 ASN A CA 7
ATOM 8613 C C . ASN A 1 77 ? -21.507 -5.368 -16.465 1.00 0.00 77 ASN A C 7
ATOM 8614 O O . ASN A 1 77 ? -22.601 -5.499 -15.917 1.00 0.00 77 ASN A O 7
ATOM 8625 N N . ARG A 1 78 ? -20.497 -6.211 -16.277 1.00 0.00 78 ARG A N 7
ATOM 8626 C CA . ARG A 1 78 ? -20.621 -7.367 -15.396 1.00 0.00 78 ARG A CA 7
ATOM 8627 C C . ARG A 1 78 ? -19.286 -7.688 -14.730 1.00 0.00 78 ARG A C 7
ATOM 8628 O O . ARG A 1 78 ? -18.229 -7.585 -15.353 1.00 0.00 78 ARG A O 7
ATOM 8649 N N . HIS A 1 79 ? -19.342 -8.079 -13.461 1.00 0.00 79 HIS A N 7
ATOM 8650 C CA . HIS A 1 79 ? -18.138 -8.416 -12.711 1.00 0.00 79 HIS A CA 7
ATOM 8651 C C . HIS A 1 79 ? -18.140 -9.889 -12.313 1.00 0.00 79 HIS A C 7
ATOM 8652 O O . HIS A 1 79 ? -17.741 -10.244 -11.204 1.00 0.00 79 HIS A O 7
ATOM 8666 N N . VAL A 1 80 ? -18.591 -10.743 -13.226 1.00 0.00 80 VAL A N 7
ATOM 8667 C CA . VAL A 1 80 ? -18.645 -12.177 -12.971 1.00 0.00 80 VAL A CA 7
ATOM 8668 C C . VAL A 1 80 ? -18.016 -12.963 -14.116 1.00 0.00 80 VAL A C 7
ATOM 8669 O O . VAL A 1 80 ? -17.819 -12.435 -15.210 1.00 0.00 80 VAL A O 7
ATOM 8682 N N . ALA A 1 81 ? -17.705 -14.229 -13.857 1.00 0.00 81 ALA A N 7
ATOM 8683 C CA . ALA A 1 81 ? -17.101 -15.089 -14.867 1.00 0.00 81 ALA A CA 7
ATOM 8684 C C . ALA A 1 81 ? -17.999 -16.280 -15.182 1.00 0.00 81 ALA A C 7
ATOM 8685 O O . ALA A 1 81 ? -17.749 -17.395 -14.726 1.00 0.00 81 ALA A O 7
ATOM 8692 N N . ASN A 1 82 ? -19.046 -16.036 -15.964 1.00 0.00 82 ASN A N 7
ATOM 8693 C CA . ASN A 1 82 ? -19.982 -17.090 -16.338 1.00 0.00 82 ASN A CA 7
ATOM 8694 C C . ASN A 1 82 ? -20.993 -16.581 -17.361 1.00 0.00 82 ASN A C 7
ATOM 8695 O O . ASN A 1 82 ? -21.791 -15.690 -17.070 1.00 0.00 82 ASN A O 7
ATOM 8706 N N . ILE A 1 83 ? -20.953 -17.153 -18.560 1.00 0.00 83 ILE A N 7
ATOM 8707 C CA . ILE A 1 83 ? -21.866 -16.759 -19.625 1.00 0.00 83 ILE A CA 7
ATOM 8708 C C . ILE A 1 83 ? -21.908 -15.242 -19.779 1.00 0.00 83 ILE A C 7
ATOM 8709 O O . ILE A 1 83 ? -22.981 -14.637 -19.778 1.00 0.00 83 ILE A O 7
ATOM 8725 N N . VAL A 1 84 ? -20.734 -14.634 -19.914 1.00 0.00 84 VAL A N 7
ATOM 8726 C CA . VAL A 1 84 ? -20.637 -13.188 -20.073 1.00 0.00 84 VAL A CA 7
ATOM 8727 C C . VAL A 1 84 ? -20.075 -12.821 -21.441 1.00 0.00 84 VAL A C 7
ATOM 8728 O O . VAL A 1 84 ? -19.058 -13.366 -21.871 1.00 0.00 84 VAL A O 7
ATOM 8741 N N . GLU A 1 85 ? -20.743 -11.895 -22.121 1.00 0.00 85 GLU A N 7
ATOM 8742 C CA . GLU A 1 85 ? -20.309 -11.457 -23.443 1.00 0.00 85 GLU A CA 7
ATOM 8743 C C . GLU A 1 85 ? -21.035 -10.180 -23.858 1.00 0.00 85 GLU A C 7
ATOM 8744 O O . GLU A 1 85 ? -22.265 -10.162 -23.868 1.00 0.00 85 GLU A O 7
ATOM 8758 N N . GLY A 1 1 ? 10.273 5.964 0.304 1.00 0.00 1 GLY A N 8
ATOM 8759 C CA . GLY A 1 1 ? 10.821 5.187 1.400 1.00 0.00 1 GLY A CA 8
ATOM 8760 C C . GLY A 1 1 ? 11.012 3.728 1.038 1.00 0.00 1 GLY A C 8
ATOM 8761 O O . GLY A 1 1 ? 12.139 3.233 1.003 1.00 0.00 1 GLY A O 8
ATOM 8765 N N . SER A 1 2 ? 9.909 3.037 0.770 1.00 0.00 2 SER A N 8
ATOM 8766 C CA . SER A 1 2 ? 9.959 1.624 0.415 1.00 0.00 2 SER A CA 8
ATOM 8767 C C . SER A 1 2 ? 9.015 1.321 -0.745 1.00 0.00 2 SER A C 8
ATOM 8768 O O . SER A 1 2 ? 7.863 1.755 -0.751 1.00 0.00 2 SER A O 8
ATOM 8776 N N . SER A 1 3 ? 9.512 0.574 -1.725 1.00 0.00 3 SER A N 8
ATOM 8777 C CA . SER A 1 3 ? 8.716 0.216 -2.893 1.00 0.00 3 SER A CA 8
ATOM 8778 C C . SER A 1 3 ? 7.586 -0.735 -2.508 1.00 0.00 3 SER A C 8
ATOM 8779 O O . SER A 1 3 ? 7.802 -1.722 -1.806 1.00 0.00 3 SER A O 8
ATOM 8787 N N . GLY A 1 4 ? 6.379 -0.430 -2.976 1.00 0.00 4 GLY A N 8
ATOM 8788 C CA . GLY A 1 4 ? 5.233 -1.266 -2.671 1.00 0.00 4 GLY A CA 8
ATOM 8789 C C . GLY A 1 4 ? 4.109 -1.097 -3.674 1.00 0.00 4 GLY A C 8
ATOM 8790 O O . GLY A 1 4 ? 3.227 -0.257 -3.492 1.00 0.00 4 GLY A O 8
ATOM 8794 N N . SER A 1 5 ? 4.140 -1.894 -4.737 1.00 0.00 5 SER A N 8
ATOM 8795 C CA . SER A 1 5 ? 3.119 -1.825 -5.775 1.00 0.00 5 SER A CA 8
ATOM 8796 C C . SER A 1 5 ? 2.071 -2.916 -5.581 1.00 0.00 5 SER A C 8
ATOM 8797 O O . SER A 1 5 ? 2.283 -3.869 -4.831 1.00 0.00 5 SER A O 8
ATOM 8805 N N . SER A 1 6 ? 0.939 -2.768 -6.261 1.00 0.00 6 SER A N 8
ATOM 8806 C CA . SER A 1 6 ? -0.145 -3.738 -6.161 1.00 0.00 6 SER A CA 8
ATOM 8807 C C . SER A 1 6 ? -0.182 -4.641 -7.391 1.00 0.00 6 SER A C 8
ATOM 8808 O O . SER A 1 6 ? 0.184 -4.226 -8.490 1.00 0.00 6 SER A O 8
ATOM 8816 N N . GLY A 1 7 ? -0.628 -5.878 -7.196 1.00 0.00 7 GLY A N 8
ATOM 8817 C CA . GLY A 1 7 ? -0.706 -6.820 -8.297 1.00 0.00 7 GLY A CA 8
ATOM 8818 C C . GLY A 1 7 ? -0.903 -8.247 -7.826 1.00 0.00 7 GLY A C 8
ATOM 8819 O O . GLY A 1 7 ? -0.768 -8.540 -6.639 1.00 0.00 7 GLY A O 8
ATOM 8823 N N . MET A 1 8 ? -1.227 -9.137 -8.759 1.00 0.00 8 MET A N 8
ATOM 8824 C CA . MET A 1 8 ? -1.444 -10.542 -8.432 1.00 0.00 8 MET A CA 8
ATOM 8825 C C . MET A 1 8 ? -0.193 -11.366 -8.716 1.00 0.00 8 MET A C 8
ATOM 8826 O O . MET A 1 8 ? 0.442 -11.209 -9.758 1.00 0.00 8 MET A O 8
ATOM 8840 N N . ALA A 1 9 ? 0.156 -12.245 -7.782 1.00 0.00 9 ALA A N 8
ATOM 8841 C CA . ALA A 1 9 ? 1.330 -13.095 -7.933 1.00 0.00 9 ALA A CA 8
ATOM 8842 C C . ALA A 1 9 ? 1.018 -14.315 -8.793 1.00 0.00 9 ALA A C 8
ATOM 8843 O O . ALA A 1 9 ? 1.416 -15.434 -8.468 1.00 0.00 9 ALA A O 8
ATOM 8850 N N . SER A 1 10 ? 0.302 -14.092 -9.891 1.00 0.00 10 SER A N 8
ATOM 8851 C CA . SER A 1 10 ? -0.068 -15.175 -10.795 1.00 0.00 10 SER A CA 8
ATOM 8852 C C . SER A 1 10 ? 1.166 -15.953 -11.245 1.00 0.00 10 SER A C 8
ATOM 8853 O O . SER A 1 10 ? 1.911 -15.507 -12.116 1.00 0.00 10 SER A O 8
ATOM 8861 N N . GLY A 1 11 ? 1.374 -17.120 -10.642 1.00 0.00 11 GLY A N 8
ATOM 8862 C CA . GLY A 1 11 ? 2.517 -17.942 -10.993 1.00 0.00 11 GLY A CA 8
ATOM 8863 C C . GLY A 1 11 ? 2.789 -17.951 -12.484 1.00 0.00 11 GLY A C 8
ATOM 8864 O O . GLY A 1 11 ? 3.944 -17.953 -12.911 1.00 0.00 11 GLY A O 8
ATOM 8868 N N . ILE A 1 12 ? 1.724 -17.960 -13.278 1.00 0.00 12 ILE A N 8
ATOM 8869 C CA . ILE A 1 12 ? 1.854 -17.970 -14.730 1.00 0.00 12 ILE A CA 8
ATOM 8870 C C . ILE A 1 12 ? 2.172 -16.577 -15.263 1.00 0.00 12 ILE A C 8
ATOM 8871 O O . ILE A 1 12 ? 2.028 -15.581 -14.553 1.00 0.00 12 ILE A O 8
ATOM 8887 N N . LEU A 1 13 ? 2.604 -16.515 -16.518 1.00 0.00 13 LEU A N 8
ATOM 8888 C CA . LEU A 1 13 ? 2.942 -15.243 -17.148 1.00 0.00 13 LEU A CA 8
ATOM 8889 C C . LEU A 1 13 ? 2.242 -15.101 -18.496 1.00 0.00 13 LEU A C 8
ATOM 8890 O O . LEU A 1 13 ? 1.878 -16.094 -19.126 1.00 0.00 13 LEU A O 8
ATOM 8906 N N . VAL A 1 14 ? 2.057 -13.860 -18.933 1.00 0.00 14 VAL A N 8
ATOM 8907 C CA . VAL A 1 14 ? 1.404 -13.587 -20.208 1.00 0.00 14 VAL A CA 8
ATOM 8908 C C . VAL A 1 14 ? 1.774 -14.636 -21.251 1.00 0.00 14 VAL A C 8
ATOM 8909 O O . VAL A 1 14 ? 2.913 -14.691 -21.713 1.00 0.00 14 VAL A O 8
ATOM 8922 N N . ASN A 1 15 ? 0.804 -15.467 -21.617 1.00 0.00 15 ASN A N 8
ATOM 8923 C CA . ASN A 1 15 ? 1.028 -16.515 -22.606 1.00 0.00 15 ASN A CA 8
ATOM 8924 C C . ASN A 1 15 ? 1.048 -15.936 -24.017 1.00 0.00 15 ASN A C 8
ATOM 8925 O O . ASN A 1 15 ? 2.014 -16.115 -24.759 1.00 0.00 15 ASN A O 8
ATOM 8936 N N . VAL A 1 16 ? -0.024 -15.240 -24.381 1.00 0.00 16 VAL A N 8
ATOM 8937 C CA . VAL A 1 16 ? -0.129 -14.633 -25.703 1.00 0.00 16 VAL A CA 8
ATOM 8938 C C . VAL A 1 16 ? -0.408 -13.137 -25.600 1.00 0.00 16 VAL A C 8
ATOM 8939 O O . VAL A 1 16 ? -0.587 -12.602 -24.506 1.00 0.00 16 VAL A O 8
ATOM 8952 N N . LYS A 1 17 ? -0.445 -12.468 -26.747 1.00 0.00 17 LYS A N 8
ATOM 8953 C CA . LYS A 1 17 ? -0.704 -11.033 -26.788 1.00 0.00 17 LYS A CA 8
ATOM 8954 C C . LYS A 1 17 ? -2.111 -10.720 -26.288 1.00 0.00 17 LYS A C 8
ATOM 8955 O O . LYS A 1 17 ? -3.079 -10.797 -27.044 1.00 0.00 17 LYS A O 8
ATOM 8974 N N . GLU A 1 18 ? -2.215 -10.367 -25.010 1.00 0.00 18 GLU A N 8
ATOM 8975 C CA . GLU A 1 18 ? -3.504 -10.042 -24.411 1.00 0.00 18 GLU A CA 8
ATOM 8976 C C . GLU A 1 18 ? -4.346 -9.193 -25.359 1.00 0.00 18 GLU A C 8
ATOM 8977 O O . GLU A 1 18 ? -3.960 -8.083 -25.722 1.00 0.00 18 GLU A O 8
ATOM 8989 N N . GLU A 1 19 ? -5.498 -9.725 -25.756 1.00 0.00 19 GLU A N 8
ATOM 8990 C CA . GLU A 1 19 ? -6.394 -9.017 -26.662 1.00 0.00 19 GLU A CA 8
ATOM 8991 C C . GLU A 1 19 ? -6.574 -7.566 -26.225 1.00 0.00 19 GLU A C 8
ATOM 8992 O O . GLU A 1 19 ? -6.307 -6.638 -26.989 1.00 0.00 19 GLU A O 8
ATOM 9004 N N . VAL A 1 20 ? -7.030 -7.378 -24.991 1.00 0.00 20 VAL A N 8
ATOM 9005 C CA . VAL A 1 20 ? -7.247 -6.041 -24.451 1.00 0.00 20 VAL A CA 8
ATOM 9006 C C . VAL A 1 20 ? -6.121 -5.643 -23.503 1.00 0.00 20 VAL A C 8
ATOM 9007 O O . VAL A 1 20 ? -5.801 -6.369 -22.561 1.00 0.00 20 VAL A O 8
ATOM 9020 N N . THR A 1 21 ? -5.523 -4.483 -23.756 1.00 0.00 21 THR A N 8
ATOM 9021 C CA . THR A 1 21 ? -4.433 -3.987 -22.926 1.00 0.00 21 THR A CA 8
ATOM 9022 C C . THR A 1 21 ? -4.765 -2.619 -22.341 1.00 0.00 21 THR A C 8
ATOM 9023 O O . THR A 1 21 ? -5.438 -1.807 -22.977 1.00 0.00 21 THR A O 8
ATOM 9034 N N . CYS A 1 22 ? -4.289 -2.369 -21.126 1.00 0.00 22 CYS A N 8
ATOM 9035 C CA . CYS A 1 22 ? -4.535 -1.099 -20.454 1.00 0.00 22 CYS A CA 8
ATOM 9036 C C . CYS A 1 22 ? -3.599 -0.015 -20.981 1.00 0.00 22 CYS A C 8
ATOM 9037 O O . CYS A 1 22 ? -2.377 -0.161 -20.979 1.00 0.00 22 CYS A O 8
ATOM 9044 N N . PRO A 1 23 ? -4.185 1.100 -21.442 1.00 0.00 23 PRO A N 8
ATOM 9045 C CA . PRO A 1 23 ? -3.423 2.231 -21.979 1.00 0.00 23 PRO A CA 8
ATOM 9046 C C . PRO A 1 23 ? -2.644 2.971 -20.897 1.00 0.00 23 PRO A C 8
ATOM 9047 O O . PRO A 1 23 ? -1.955 3.953 -21.177 1.00 0.00 23 PRO A O 8
ATOM 9058 N N . ILE A 1 24 ? -2.756 2.493 -19.662 1.00 0.00 24 ILE A N 8
ATOM 9059 C CA . ILE A 1 24 ? -2.060 3.109 -18.539 1.00 0.00 24 ILE A CA 8
ATOM 9060 C C . ILE A 1 24 ? -0.888 2.249 -18.080 1.00 0.00 24 ILE A C 8
ATOM 9061 O O . ILE A 1 24 ? 0.274 2.612 -18.267 1.00 0.00 24 ILE A O 8
ATOM 9077 N N . CYS A 1 25 ? -1.200 1.106 -17.480 1.00 0.00 25 CYS A N 8
ATOM 9078 C CA . CYS A 1 25 ? -0.173 0.191 -16.994 1.00 0.00 25 CYS A CA 8
ATOM 9079 C C . CYS A 1 25 ? 0.389 -0.650 -18.136 1.00 0.00 25 CYS A C 8
ATOM 9080 O O . CYS A 1 25 ? 1.377 -1.366 -17.967 1.00 0.00 25 CYS A O 8
ATOM 9087 N N . LEU A 1 26 ? -0.246 -0.560 -19.299 1.00 0.00 26 LEU A N 8
ATOM 9088 C CA . LEU A 1 26 ? 0.190 -1.312 -20.470 1.00 0.00 26 LEU A CA 8
ATOM 9089 C C . LEU A 1 26 ? 0.610 -2.726 -20.083 1.00 0.00 26 LEU A C 8
ATOM 9090 O O . LEU A 1 26 ? 1.654 -3.214 -20.516 1.00 0.00 26 LEU A O 8
ATOM 9106 N N . GLU A 1 27 ? -0.211 -3.380 -19.268 1.00 0.00 27 GLU A N 8
ATOM 9107 C CA . GLU A 1 27 ? 0.075 -4.739 -18.824 1.00 0.00 27 GLU A CA 8
ATOM 9108 C C . GLU A 1 27 ? -0.948 -5.722 -19.386 1.00 0.00 27 GLU A C 8
ATOM 9109 O O . GLU A 1 27 ? -0.633 -6.535 -20.255 1.00 0.00 27 GLU A O 8
ATOM 9121 N N . LEU A 1 28 ? -2.175 -5.641 -18.882 1.00 0.00 28 LEU A N 8
ATOM 9122 C CA . LEU A 1 28 ? -3.246 -6.523 -19.332 1.00 0.00 28 LEU A CA 8
ATOM 9123 C C . LEU A 1 28 ? -4.598 -6.051 -18.805 1.00 0.00 28 LEU A C 8
ATOM 9124 O O . LEU A 1 28 ? -4.692 -5.515 -17.700 1.00 0.00 28 LEU A O 8
ATOM 9140 N N . LEU A 1 29 ? -5.641 -6.257 -19.600 1.00 0.00 29 LEU A N 8
ATOM 9141 C CA . LEU A 1 29 ? -6.989 -5.855 -19.213 1.00 0.00 29 LEU A CA 8
ATOM 9142 C C . LEU A 1 29 ? -7.959 -7.027 -19.320 1.00 0.00 29 LEU A C 8
ATOM 9143 O O . LEU A 1 29 ? -8.498 -7.307 -20.391 1.00 0.00 29 LEU A O 8
ATOM 9159 N N . THR A 1 30 ? -8.179 -7.711 -18.201 1.00 0.00 30 THR A N 8
ATOM 9160 C CA . THR A 1 30 ? -9.085 -8.852 -18.168 1.00 0.00 30 THR A CA 8
ATOM 9161 C C . THR A 1 30 ? -10.456 -8.451 -17.636 1.00 0.00 30 THR A C 8
ATOM 9162 O O . THR A 1 30 ? -11.479 -8.977 -18.074 1.00 0.00 30 THR A O 8
ATOM 9173 N N . GLN A 1 31 ? -10.469 -7.516 -16.692 1.00 0.00 31 GLN A N 8
ATOM 9174 C CA . GLN A 1 31 ? -11.716 -7.044 -16.101 1.00 0.00 31 GLN A CA 8
ATOM 9175 C C . GLN A 1 31 ? -11.748 -5.521 -16.040 1.00 0.00 31 GLN A C 8
ATOM 9176 O O . GLN A 1 31 ? -12.002 -4.922 -14.995 1.00 0.00 31 GLN A O 8
ATOM 9190 N N . PRO A 1 32 ? -11.485 -4.877 -17.187 1.00 0.00 32 PRO A N 8
ATOM 9191 C CA . PRO A 1 32 ? -11.477 -3.414 -17.289 1.00 0.00 32 PRO A CA 8
ATOM 9192 C C . PRO A 1 32 ? -12.875 -2.817 -17.161 1.00 0.00 32 PRO A C 8
ATOM 9193 O O . PRO A 1 32 ? -13.871 -3.541 -17.139 1.00 0.00 32 PRO A O 8
ATOM 9204 N N . LEU A 1 33 ? -12.941 -1.493 -17.076 1.00 0.00 33 LEU A N 8
ATOM 9205 C CA . LEU A 1 33 ? -14.218 -0.798 -16.950 1.00 0.00 33 LEU A CA 8
ATOM 9206 C C . LEU A 1 33 ? -14.606 -0.130 -18.265 1.00 0.00 33 LEU A C 8
ATOM 9207 O O . LEU A 1 33 ? -13.781 0.014 -19.167 1.00 0.00 33 LEU A O 8
ATOM 9223 N N . SER A 1 34 ? -15.867 0.278 -18.366 1.00 0.00 34 SER A N 8
ATOM 9224 C CA . SER A 1 34 ? -16.365 0.930 -19.571 1.00 0.00 34 SER A CA 8
ATOM 9225 C C . SER A 1 34 ? -16.686 2.397 -19.302 1.00 0.00 34 SER A C 8
ATOM 9226 O O . SER A 1 34 ? -17.083 2.765 -18.196 1.00 0.00 34 SER A O 8
ATOM 9234 N N . LEU A 1 35 ? -16.512 3.231 -20.322 1.00 0.00 35 LEU A N 8
ATOM 9235 C CA . LEU A 1 35 ? -16.783 4.659 -20.198 1.00 0.00 35 LEU A CA 8
ATOM 9236 C C . LEU A 1 35 ? -17.695 5.140 -21.322 1.00 0.00 35 LEU A C 8
ATOM 9237 O O . LEU A 1 35 ? -18.107 4.357 -22.178 1.00 0.00 35 LEU A O 8
ATOM 9253 N N . ASP A 1 36 ? -18.003 6.432 -21.314 1.00 0.00 36 ASP A N 8
ATOM 9254 C CA . ASP A 1 36 ? -18.863 7.019 -22.335 1.00 0.00 36 ASP A CA 8
ATOM 9255 C C . ASP A 1 36 ? -18.033 7.668 -23.438 1.00 0.00 36 ASP A C 8
ATOM 9256 O O . ASP A 1 36 ? -18.480 8.608 -24.096 1.00 0.00 36 ASP A O 8
ATOM 9265 N N . CYS A 1 37 ? -16.820 7.161 -23.635 1.00 0.00 37 CYS A N 8
ATOM 9266 C CA . CYS A 1 37 ? -15.925 7.691 -24.656 1.00 0.00 37 CYS A CA 8
ATOM 9267 C C . CYS A 1 37 ? -15.540 6.606 -25.658 1.00 0.00 37 CYS A C 8
ATOM 9268 O O . CYS A 1 37 ? -15.482 6.851 -26.862 1.00 0.00 37 CYS A O 8
ATOM 9275 N N . GLY A 1 38 ? -15.278 5.405 -25.150 1.00 0.00 38 GLY A N 8
ATOM 9276 C CA . GLY A 1 38 ? -14.902 4.301 -26.014 1.00 0.00 38 GLY A CA 8
ATOM 9277 C C . GLY A 1 38 ? -13.521 3.762 -25.697 1.00 0.00 38 GLY A C 8
ATOM 9278 O O . GLY A 1 38 ? -12.769 3.393 -26.600 1.00 0.00 38 GLY A O 8
ATOM 9282 N N . HIS A 1 39 ? -13.185 3.718 -24.412 1.00 0.00 39 HIS A N 8
ATOM 9283 C CA . HIS A 1 39 ? -11.884 3.221 -23.979 1.00 0.00 39 HIS A CA 8
ATOM 9284 C C . HIS A 1 39 ? -11.985 2.554 -22.610 1.00 0.00 39 HIS A C 8
ATOM 9285 O O . HIS A 1 39 ? -12.584 3.102 -21.685 1.00 0.00 39 HIS A O 8
ATOM 9299 N N . SER A 1 40 ? -11.396 1.369 -22.490 1.00 0.00 40 SER A N 8
ATOM 9300 C CA . SER A 1 40 ? -11.424 0.625 -21.236 1.00 0.00 40 SER A CA 8
ATOM 9301 C C . SER A 1 40 ? -10.180 0.918 -20.403 1.00 0.00 40 SER A C 8
ATOM 9302 O O . SER A 1 40 ? -9.190 1.446 -20.910 1.00 0.00 40 SER A O 8
ATOM 9310 N N . PHE A 1 41 ? -10.238 0.571 -19.121 1.00 0.00 41 PHE A N 8
ATOM 9311 C CA . PHE A 1 41 ? -9.117 0.797 -18.216 1.00 0.00 41 PHE A CA 8
ATOM 9312 C C . PHE A 1 41 ? -9.235 -0.083 -16.975 1.00 0.00 41 PHE A C 8
ATOM 9313 O O . PHE A 1 41 ? -10.167 -0.877 -16.849 1.00 0.00 41 PHE A O 8
ATOM 9330 N N . CYS A 1 42 ? -8.282 0.064 -16.061 1.00 0.00 42 CYS A N 8
ATOM 9331 C CA . CYS A 1 42 ? -8.276 -0.716 -14.829 1.00 0.00 42 CYS A CA 8
ATOM 9332 C C . CYS A 1 42 ? -9.040 0.007 -13.724 1.00 0.00 42 CYS A C 8
ATOM 9333 O O . CYS A 1 42 ? -8.958 1.228 -13.596 1.00 0.00 42 CYS A O 8
ATOM 9340 N N . GLN A 1 43 ? -9.781 -0.757 -12.928 1.00 0.00 43 GLN A N 8
ATOM 9341 C CA . GLN A 1 43 ? -10.560 -0.189 -11.834 1.00 0.00 43 GLN A CA 8
ATOM 9342 C C . GLN A 1 43 ? -9.681 0.664 -10.926 1.00 0.00 43 GLN A C 8
ATOM 9343 O O . GLN A 1 43 ? -10.173 1.541 -10.216 1.00 0.00 43 GLN A O 8
ATOM 9357 N N . ALA A 1 44 ? -8.379 0.400 -10.953 1.00 0.00 44 ALA A N 8
ATOM 9358 C CA . ALA A 1 44 ? -7.432 1.145 -10.133 1.00 0.00 44 ALA A CA 8
ATOM 9359 C C . ALA A 1 44 ? -6.792 2.279 -10.926 1.00 0.00 44 ALA A C 8
ATOM 9360 O O . ALA A 1 44 ? -6.849 3.441 -10.523 1.00 0.00 44 ALA A O 8
ATOM 9367 N N . CYS A 1 45 ? -6.184 1.935 -12.056 1.00 0.00 45 CYS A N 8
ATOM 9368 C CA . CYS A 1 45 ? -5.532 2.924 -12.906 1.00 0.00 45 CYS A CA 8
ATOM 9369 C C . CYS A 1 45 ? -6.429 4.142 -13.109 1.00 0.00 45 CYS A C 8
ATOM 9370 O O . CYS A 1 45 ? -5.970 5.283 -13.041 1.00 0.00 45 CYS A O 8
ATOM 9377 N N . LEU A 1 46 ? -7.709 3.892 -13.359 1.00 0.00 46 LEU A N 8
ATOM 9378 C CA . LEU A 1 46 ? -8.672 4.967 -13.571 1.00 0.00 46 LEU A CA 8
ATOM 9379 C C . LEU A 1 46 ? -8.734 5.890 -12.359 1.00 0.00 46 LEU A C 8
ATOM 9380 O O . LEU A 1 46 ? -8.668 7.113 -12.491 1.00 0.00 46 LEU A O 8
ATOM 9396 N N . THR A 1 47 ? -8.859 5.297 -11.176 1.00 0.00 47 THR A N 8
ATOM 9397 C CA . THR A 1 47 ? -8.928 6.065 -9.939 1.00 0.00 47 THR A CA 8
ATOM 9398 C C . THR A 1 47 ? -7.708 6.965 -9.781 1.00 0.00 47 THR A C 8
ATOM 9399 O O . THR A 1 47 ? -7.827 8.124 -9.386 1.00 0.00 47 THR A O 8
ATOM 9410 N N . ALA A 1 48 ? -6.535 6.424 -10.094 1.00 0.00 48 ALA A N 8
ATOM 9411 C CA . ALA A 1 48 ? -5.293 7.180 -9.989 1.00 0.00 48 ALA A CA 8
ATOM 9412 C C . ALA A 1 48 ? -5.154 8.169 -11.142 1.00 0.00 48 ALA A C 8
ATOM 9413 O O . ALA A 1 48 ? -4.502 9.204 -11.008 1.00 0.00 48 ALA A O 8
ATOM 9420 N N . ASN A 1 49 ? -5.769 7.842 -12.273 1.00 0.00 49 ASN A N 8
ATOM 9421 C CA . ASN A 1 49 ? -5.712 8.702 -13.450 1.00 0.00 49 ASN A CA 8
ATOM 9422 C C . ASN A 1 49 ? -6.759 9.809 -13.366 1.00 0.00 49 ASN A C 8
ATOM 9423 O O . ASN A 1 49 ? -6.686 10.804 -14.089 1.00 0.00 49 ASN A O 8
ATOM 9434 N N . HIS A 1 50 ? -7.733 9.629 -12.479 1.00 0.00 50 HIS A N 8
ATOM 9435 C CA . HIS A 1 50 ? -8.795 10.613 -12.300 1.00 0.00 50 HIS A CA 8
ATOM 9436 C C . HIS A 1 50 ? -8.544 11.463 -11.058 1.00 0.00 50 HIS A C 8
ATOM 9437 O O . HIS A 1 50 ? -8.745 12.677 -11.072 1.00 0.00 50 HIS A O 8
ATOM 9451 N N . LYS A 1 51 ? -8.103 10.816 -9.984 1.00 0.00 51 LYS A N 8
ATOM 9452 C CA . LYS A 1 51 ? -7.824 11.511 -8.733 1.00 0.00 51 LYS A CA 8
ATOM 9453 C C . LYS A 1 51 ? -6.607 12.420 -8.875 1.00 0.00 51 LYS A C 8
ATOM 9454 O O . LYS A 1 51 ? -6.490 13.432 -8.184 1.00 0.00 51 LYS A O 8
ATOM 9473 N N . LYS A 1 52 ? -5.703 12.053 -9.778 1.00 0.00 52 LYS A N 8
ATOM 9474 C CA . LYS A 1 52 ? -4.496 12.836 -10.014 1.00 0.00 52 LYS A CA 8
ATOM 9475 C C . LYS A 1 52 ? -4.812 14.095 -10.816 1.00 0.00 52 LYS A C 8
ATOM 9476 O O . LYS A 1 52 ? -4.242 15.158 -10.570 1.00 0.00 52 LYS A O 8
ATOM 9495 N N . SER A 1 53 ? -5.725 13.968 -11.773 1.00 0.00 53 SER A N 8
ATOM 9496 C CA . SER A 1 53 ? -6.114 15.095 -12.612 1.00 0.00 53 SER A CA 8
ATOM 9497 C C . SER A 1 53 ? -6.348 16.345 -11.769 1.00 0.00 53 SER A C 8
ATOM 9498 O O . SER A 1 53 ? -6.265 17.467 -12.267 1.00 0.00 53 SER A O 8
ATOM 9506 N N . MET A 1 54 ? -6.639 16.141 -10.489 1.00 0.00 54 MET A N 8
ATOM 9507 C CA . MET A 1 54 ? -6.883 17.251 -9.575 1.00 0.00 54 MET A CA 8
ATOM 9508 C C . MET A 1 54 ? -5.683 18.191 -9.528 1.00 0.00 54 MET A C 8
ATOM 9509 O O . MET A 1 54 ? -5.836 19.412 -9.569 1.00 0.00 54 MET A O 8
ATOM 9523 N N . LEU A 1 55 ? -4.489 17.615 -9.443 1.00 0.00 55 LEU A N 8
ATOM 9524 C CA . LEU A 1 55 ? -3.261 18.401 -9.390 1.00 0.00 55 LEU A CA 8
ATOM 9525 C C . LEU A 1 55 ? -2.876 18.901 -10.778 1.00 0.00 55 LEU A C 8
ATOM 9526 O O . LEU A 1 55 ? -2.350 20.005 -10.928 1.00 0.00 55 LEU A O 8
ATOM 9542 N N . ASP A 1 56 ? -3.142 18.084 -11.791 1.00 0.00 56 ASP A N 8
ATOM 9543 C CA . ASP A 1 56 ? -2.825 18.445 -13.168 1.00 0.00 56 ASP A CA 8
ATOM 9544 C C . ASP A 1 56 ? -3.630 19.664 -13.609 1.00 0.00 56 ASP A C 8
ATOM 9545 O O . ASP A 1 56 ? -3.093 20.765 -13.728 1.00 0.00 56 ASP A O 8
ATOM 9554 N N . LYS A 1 57 ? -4.920 19.459 -13.851 1.00 0.00 57 LYS A N 8
ATOM 9555 C CA . LYS A 1 57 ? -5.800 20.540 -14.279 1.00 0.00 57 LYS A CA 8
ATOM 9556 C C . LYS A 1 57 ? -6.943 20.735 -13.289 1.00 0.00 57 LYS A C 8
ATOM 9557 O O . LYS A 1 57 ? -7.255 21.860 -12.900 1.00 0.00 57 LYS A O 8
ATOM 9576 N N . GLY A 1 58 ? -7.563 19.632 -12.882 1.00 0.00 58 GLY A N 8
ATOM 9577 C CA . GLY A 1 58 ? -8.664 19.704 -11.939 1.00 0.00 58 GLY A CA 8
ATOM 9578 C C . GLY A 1 58 ? -9.817 18.798 -12.323 1.00 0.00 58 GLY A C 8
ATOM 9579 O O . GLY A 1 58 ? -10.418 18.152 -11.466 1.00 0.00 58 GLY A O 8
ATOM 9583 N N . GLU A 1 59 ? -10.127 18.753 -13.615 1.00 0.00 59 GLU A N 8
ATOM 9584 C CA . GLU A 1 59 ? -11.218 17.922 -14.110 1.00 0.00 59 GLU A CA 8
ATOM 9585 C C . GLU A 1 59 ? -10.679 16.685 -14.824 1.00 0.00 59 GLU A C 8
ATOM 9586 O O . GLU A 1 59 ? -10.044 16.789 -15.874 1.00 0.00 59 GLU A O 8
ATOM 9598 N N . SER A 1 60 ? -10.937 15.516 -14.247 1.00 0.00 60 SER A N 8
ATOM 9599 C CA . SER A 1 60 ? -10.475 14.260 -14.825 1.00 0.00 60 SER A CA 8
ATOM 9600 C C . SER A 1 60 ? -10.981 14.101 -16.255 1.00 0.00 60 SER A C 8
ATOM 9601 O O . SER A 1 60 ? -11.870 14.830 -16.695 1.00 0.00 60 SER A O 8
ATOM 9609 N N . SER A 1 61 ? -10.407 13.144 -16.977 1.00 0.00 61 SER A N 8
ATOM 9610 C CA . SER A 1 61 ? -10.796 12.891 -18.359 1.00 0.00 61 SER A CA 8
ATOM 9611 C C . SER A 1 61 ? -10.069 11.669 -18.913 1.00 0.00 61 SER A C 8
ATOM 9612 O O . SER A 1 61 ? -9.142 11.148 -18.291 1.00 0.00 61 SER A O 8
ATOM 9620 N N . CYS A 1 62 ? -10.495 11.217 -20.088 1.00 0.00 62 CYS A N 8
ATOM 9621 C CA . CYS A 1 62 ? -9.887 10.057 -20.728 1.00 0.00 62 CYS A CA 8
ATOM 9622 C C . CYS A 1 62 ? -8.437 10.343 -21.106 1.00 0.00 62 CYS A C 8
ATOM 9623 O O . CYS A 1 62 ? -8.141 11.233 -21.904 1.00 0.00 62 CYS A O 8
ATOM 9630 N N . PRO A 1 63 ? -7.509 9.571 -20.521 1.00 0.00 63 PRO A N 8
ATOM 9631 C CA . PRO A 1 63 ? -6.075 9.721 -20.782 1.00 0.00 63 PRO A CA 8
ATOM 9632 C C . PRO A 1 63 ? -5.692 9.282 -22.191 1.00 0.00 63 PRO A C 8
ATOM 9633 O O . PRO A 1 63 ? -4.515 9.265 -22.549 1.00 0.00 63 PRO A O 8
ATOM 9644 N N . VAL A 1 64 ? -6.695 8.926 -22.988 1.00 0.00 64 VAL A N 8
ATOM 9645 C CA . VAL A 1 64 ? -6.464 8.488 -24.359 1.00 0.00 64 VAL A CA 8
ATOM 9646 C C . VAL A 1 64 ? -7.033 9.488 -25.359 1.00 0.00 64 VAL A C 8
ATOM 9647 O O . VAL A 1 64 ? -6.321 9.983 -26.233 1.00 0.00 64 VAL A O 8
ATOM 9660 N N . CYS A 1 65 ? -8.322 9.784 -25.224 1.00 0.00 65 CYS A N 8
ATOM 9661 C CA . CYS A 1 65 ? -8.988 10.726 -26.115 1.00 0.00 65 CYS A CA 8
ATOM 9662 C C . CYS A 1 65 ? -9.331 12.019 -25.381 1.00 0.00 65 CYS A C 8
ATOM 9663 O O . CYS A 1 65 ? -9.672 13.026 -26.003 1.00 0.00 65 CYS A O 8
ATOM 9670 N N . ARG A 1 66 ? -9.237 11.984 -24.056 1.00 0.00 66 ARG A N 8
ATOM 9671 C CA . ARG A 1 66 ? -9.537 13.152 -23.238 1.00 0.00 66 ARG A CA 8
ATOM 9672 C C . ARG A 1 66 ? -10.880 13.760 -23.631 1.00 0.00 66 ARG A C 8
ATOM 9673 O O . ARG A 1 66 ? -11.009 14.979 -23.753 1.00 0.00 66 ARG A O 8
ATOM 9694 N N . ILE A 1 67 ? -11.877 12.904 -23.828 1.00 0.00 67 ILE A N 8
ATOM 9695 C CA . ILE A 1 67 ? -13.209 13.357 -24.206 1.00 0.00 67 ILE A CA 8
ATOM 9696 C C . ILE A 1 67 ? -13.922 14.014 -23.029 1.00 0.00 67 ILE A C 8
ATOM 9697 O O . ILE A 1 67 ? -13.476 13.914 -21.886 1.00 0.00 67 ILE A O 8
ATOM 9713 N N . SER A 1 68 ? -15.032 14.686 -23.316 1.00 0.00 68 SER A N 8
ATOM 9714 C CA . SER A 1 68 ? -15.806 15.361 -22.281 1.00 0.00 68 SER A CA 8
ATOM 9715 C C . SER A 1 68 ? -16.893 14.444 -21.729 1.00 0.00 68 SER A C 8
ATOM 9716 O O . SER A 1 68 ? -17.961 14.300 -22.324 1.00 0.00 68 SER A O 8
ATOM 9724 N N . TYR A 1 69 ? -16.612 13.826 -20.587 1.00 0.00 69 TYR A N 8
ATOM 9725 C CA . TYR A 1 69 ? -17.563 12.920 -19.954 1.00 0.00 69 TYR A CA 8
ATOM 9726 C C . TYR A 1 69 ? -17.382 12.911 -18.439 1.00 0.00 69 TYR A C 8
ATOM 9727 O O . TYR A 1 69 ? -16.317 12.559 -17.933 1.00 0.00 69 TYR A O 8
ATOM 9745 N N . GLN A 1 70 ? -18.431 13.300 -17.723 1.00 0.00 70 GLN A N 8
ATOM 9746 C CA . GLN A 1 70 ? -18.389 13.338 -16.266 1.00 0.00 70 GLN A CA 8
ATOM 9747 C C . GLN A 1 70 ? -18.190 11.939 -15.691 1.00 0.00 70 GLN A C 8
ATOM 9748 O O . GLN A 1 70 ? -19.070 11.081 -15.763 1.00 0.00 70 GLN A O 8
ATOM 9762 N N . PRO A 1 71 ? -17.007 11.702 -15.105 1.00 0.00 71 PRO A N 8
ATOM 9763 C CA . PRO A 1 71 ? -16.665 10.409 -14.506 1.00 0.00 71 PRO A CA 8
ATOM 9764 C C . PRO A 1 71 ? -17.460 10.130 -13.235 1.00 0.00 71 PRO A C 8
ATOM 9765 O O . PRO A 1 71 ? -17.270 9.102 -12.587 1.00 0.00 71 PRO A O 8
ATOM 9776 N N . GLU A 1 72 ? -18.350 11.053 -12.886 1.00 0.00 72 GLU A N 8
ATOM 9777 C CA . GLU A 1 72 ? -19.174 10.905 -11.691 1.00 0.00 72 GLU A CA 8
ATOM 9778 C C . GLU A 1 72 ? -20.215 9.806 -11.881 1.00 0.00 72 GLU A C 8
ATOM 9779 O O . GLU A 1 72 ? -20.444 8.992 -10.988 1.00 0.00 72 GLU A O 8
ATOM 9791 N N . ASN A 1 73 ? -20.845 9.791 -13.052 1.00 0.00 73 ASN A N 8
ATOM 9792 C CA . ASN A 1 73 ? -21.863 8.794 -13.359 1.00 0.00 73 ASN A CA 8
ATOM 9793 C C . ASN A 1 73 ? -21.317 7.735 -14.312 1.00 0.00 73 ASN A C 8
ATOM 9794 O O . ASN A 1 73 ? -21.810 7.578 -15.430 1.00 0.00 73 ASN A O 8
ATOM 9805 N N . ILE A 1 74 ? -20.298 7.011 -13.862 1.00 0.00 74 ILE A N 8
ATOM 9806 C CA . ILE A 1 74 ? -19.686 5.966 -14.674 1.00 0.00 74 ILE A CA 8
ATOM 9807 C C . ILE A 1 74 ? -20.196 4.587 -14.270 1.00 0.00 74 ILE A C 8
ATOM 9808 O O . ILE A 1 74 ? -20.470 4.335 -13.097 1.00 0.00 74 ILE A O 8
ATOM 9824 N N . ARG A 1 75 ? -20.320 3.698 -15.250 1.00 0.00 75 ARG A N 8
ATOM 9825 C CA . ARG A 1 75 ? -20.796 2.343 -14.997 1.00 0.00 75 ARG A CA 8
ATOM 9826 C C . ARG A 1 75 ? -20.067 1.336 -15.881 1.00 0.00 75 ARG A C 8
ATOM 9827 O O . ARG A 1 75 ? -19.851 1.560 -17.072 1.00 0.00 75 ARG A O 8
ATOM 9848 N N . PRO A 1 76 ? -19.676 0.200 -15.285 1.00 0.00 76 PRO A N 8
ATOM 9849 C CA . PRO A 1 76 ? -18.965 -0.865 -15.999 1.00 0.00 76 PRO A CA 8
ATOM 9850 C C . PRO A 1 76 ? -19.856 -1.584 -17.006 1.00 0.00 76 PRO A C 8
ATOM 9851 O O . PRO A 1 76 ? -20.990 -1.172 -17.250 1.00 0.00 76 PRO A O 8
ATOM 9862 N N . ASN A 1 77 ? -19.336 -2.660 -17.587 1.00 0.00 77 ASN A N 8
ATOM 9863 C CA . ASN A 1 77 ? -20.086 -3.436 -18.568 1.00 0.00 77 ASN A CA 8
ATOM 9864 C C . ASN A 1 77 ? -20.584 -4.744 -17.961 1.00 0.00 77 ASN A C 8
ATOM 9865 O O . ASN A 1 77 ? -20.570 -5.788 -18.614 1.00 0.00 77 ASN A O 8
ATOM 9876 N N . ARG A 1 78 ? -21.022 -4.680 -16.708 1.00 0.00 78 ARG A N 8
ATOM 9877 C CA . ARG A 1 78 ? -21.524 -5.859 -16.013 1.00 0.00 78 ARG A CA 8
ATOM 9878 C C . ARG A 1 78 ? -22.136 -5.478 -14.668 1.00 0.00 78 ARG A C 8
ATOM 9879 O O . ARG A 1 78 ? -21.475 -4.874 -13.822 1.00 0.00 78 ARG A O 8
ATOM 9900 N N . HIS A 1 79 ? -23.403 -5.833 -14.478 1.00 0.00 79 HIS A N 8
ATOM 9901 C CA . HIS A 1 79 ? -24.104 -5.529 -13.236 1.00 0.00 79 HIS A CA 8
ATOM 9902 C C . HIS A 1 79 ? -24.288 -6.787 -12.393 1.00 0.00 79 HIS A C 8
ATOM 9903 O O . HIS A 1 79 ? -24.916 -7.752 -12.829 1.00 0.00 79 HIS A O 8
ATOM 9917 N N . VAL A 1 80 ? -23.736 -6.770 -11.184 1.00 0.00 80 VAL A N 8
ATOM 9918 C CA . VAL A 1 80 ? -23.839 -7.909 -10.280 1.00 0.00 80 VAL A CA 8
ATOM 9919 C C . VAL A 1 80 ? -23.817 -7.459 -8.824 1.00 0.00 80 VAL A C 8
ATOM 9920 O O . VAL A 1 80 ? -23.272 -6.405 -8.498 1.00 0.00 80 VAL A O 8
ATOM 9933 N N . ALA A 1 81 ? -24.412 -8.266 -7.952 1.00 0.00 81 ALA A N 8
ATOM 9934 C CA . ALA A 1 81 ? -24.458 -7.952 -6.529 1.00 0.00 81 ALA A CA 8
ATOM 9935 C C . ALA A 1 81 ? -23.565 -8.894 -5.730 1.00 0.00 81 ALA A C 8
ATOM 9936 O O . ALA A 1 81 ? -24.015 -9.932 -5.248 1.00 0.00 81 ALA A O 8
ATOM 9943 N N . ASN A 1 82 ? -22.295 -8.524 -5.593 1.00 0.00 82 ASN A N 8
ATOM 9944 C CA . ASN A 1 82 ? -21.338 -9.338 -4.853 1.00 0.00 82 ASN A CA 8
ATOM 9945 C C . ASN A 1 82 ? -21.011 -8.702 -3.505 1.00 0.00 82 ASN A C 8
ATOM 9946 O O . ASN A 1 82 ? -20.467 -7.599 -3.443 1.00 0.00 82 ASN A O 8
ATOM 9957 N N . ILE A 1 83 ? -21.345 -9.405 -2.428 1.00 0.00 83 ILE A N 8
ATOM 9958 C CA . ILE A 1 83 ? -21.086 -8.910 -1.082 1.00 0.00 83 ILE A CA 8
ATOM 9959 C C . ILE A 1 83 ? -19.674 -9.265 -0.629 1.00 0.00 83 ILE A C 8
ATOM 9960 O O . ILE A 1 83 ? -19.286 -10.434 -0.626 1.00 0.00 83 ILE A O 8
ATOM 9976 N N . VAL A 1 84 ? -18.908 -8.249 -0.243 1.00 0.00 84 VAL A N 8
ATOM 9977 C CA . VAL A 1 84 ? -17.540 -8.454 0.216 1.00 0.00 84 VAL A CA 8
ATOM 9978 C C . VAL A 1 84 ? -17.421 -8.211 1.716 1.00 0.00 84 VAL A C 8
ATOM 9979 O O . VAL A 1 84 ? -18.135 -7.382 2.279 1.00 0.00 84 VAL A O 8
ATOM 9992 N N . GLU A 1 85 ? -16.514 -8.941 2.358 1.00 0.00 85 GLU A N 8
ATOM 9993 C CA . GLU A 1 85 ? -16.303 -8.804 3.795 1.00 0.00 85 GLU A CA 8
ATOM 9994 C C . GLU A 1 85 ? -14.814 -8.763 4.124 1.00 0.00 85 GLU A C 8
ATOM 9995 O O . GLU A 1 85 ? -13.993 -8.957 3.229 1.00 0.00 85 GLU A O 8
ATOM 10009 N N . GLY A 1 1 ? 32.364 -32.271 -12.727 1.00 0.00 1 GLY A N 9
ATOM 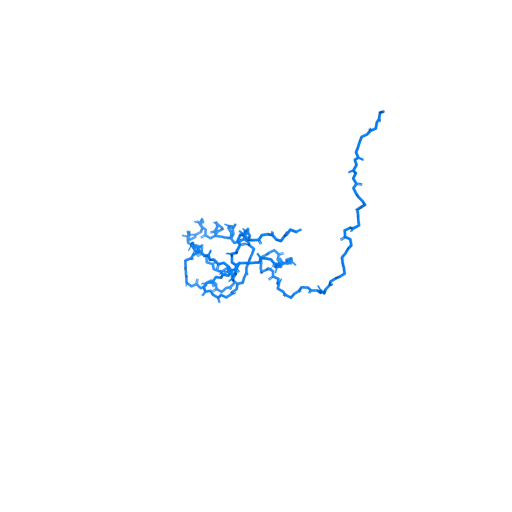10010 C CA . GLY A 1 1 ? 31.556 -31.436 -13.597 1.00 0.00 1 GLY A CA 9
ATOM 10011 C C . GLY A 1 1 ? 30.076 -31.744 -13.486 1.00 0.00 1 GLY A C 9
ATOM 10012 O O . GLY A 1 1 ? 29.571 -32.011 -12.396 1.00 0.00 1 GLY A O 9
ATOM 10016 N N . SER A 1 2 ? 29.379 -31.705 -14.617 1.00 0.00 2 SER A N 9
ATOM 10017 C CA . SER A 1 2 ? 27.946 -31.977 -14.641 1.00 0.00 2 SER A CA 9
ATOM 10018 C C . SER A 1 2 ? 27.457 -32.186 -16.071 1.00 0.00 2 SER A C 9
ATOM 10019 O O . SER A 1 2 ? 28.201 -31.979 -17.030 1.00 0.00 2 SER A O 9
ATOM 10027 N N . SER A 1 3 ? 26.201 -32.598 -16.206 1.00 0.00 3 SER A N 9
ATOM 10028 C CA . SER A 1 3 ? 25.612 -32.840 -17.518 1.00 0.00 3 SER A CA 9
ATOM 10029 C C . SER A 1 3 ? 25.096 -31.541 -18.129 1.00 0.00 3 SER A C 9
ATOM 10030 O O . SER A 1 3 ? 25.143 -30.484 -17.501 1.00 0.00 3 SER A O 9
ATOM 10038 N N . GLY A 1 4 ? 24.604 -31.629 -19.362 1.00 0.00 4 GLY A N 9
ATOM 10039 C CA . GLY A 1 4 ? 24.087 -30.454 -20.039 1.00 0.00 4 GLY A CA 9
ATOM 10040 C C . GLY A 1 4 ? 22.573 -30.445 -20.110 1.00 0.00 4 GLY A C 9
ATOM 10041 O O . GLY A 1 4 ? 21.988 -30.927 -21.080 1.00 0.00 4 GLY A O 9
ATOM 10045 N N . SER A 1 5 ? 21.937 -29.898 -19.080 1.00 0.00 5 SER A N 9
ATOM 10046 C CA . SER A 1 5 ? 20.481 -29.834 -19.027 1.00 0.00 5 SER A CA 9
ATOM 10047 C C . SER A 1 5 ? 19.990 -28.413 -19.287 1.00 0.00 5 SER A C 9
ATOM 10048 O O . SER A 1 5 ? 20.135 -27.529 -18.442 1.00 0.00 5 SER A O 9
ATOM 10056 N N . SER A 1 6 ? 19.409 -28.200 -20.464 1.00 0.00 6 SER A N 9
ATOM 10057 C CA . SER A 1 6 ? 18.899 -26.887 -20.839 1.00 0.00 6 SER A CA 9
ATOM 10058 C C . SER A 1 6 ? 17.379 -26.909 -20.965 1.00 0.00 6 SER A C 9
ATOM 10059 O O . SER A 1 6 ? 16.809 -27.808 -21.582 1.00 0.00 6 SER A O 9
ATOM 10067 N N . GLY A 1 7 ? 16.727 -25.912 -20.374 1.00 0.00 7 GLY A N 9
ATOM 10068 C CA . GLY A 1 7 ? 15.279 -25.835 -20.431 1.00 0.00 7 GLY A CA 9
ATOM 10069 C C . GLY A 1 7 ? 14.619 -26.407 -19.191 1.00 0.00 7 GLY A C 9
ATOM 10070 O O . GLY A 1 7 ? 15.273 -27.057 -18.376 1.00 0.00 7 GLY A O 9
ATOM 10074 N N . MET A 1 8 ? 13.321 -26.163 -19.049 1.00 0.00 8 MET A N 9
ATOM 10075 C CA . MET A 1 8 ? 12.572 -26.658 -17.899 1.00 0.00 8 MET A CA 9
ATOM 10076 C C . MET A 1 8 ? 11.281 -27.338 -18.343 1.00 0.00 8 MET A C 9
ATOM 10077 O O . MET A 1 8 ? 10.363 -26.684 -18.837 1.00 0.00 8 MET A O 9
ATOM 10091 N N . ALA A 1 9 ? 11.218 -28.653 -18.163 1.00 0.00 9 ALA A N 9
ATOM 10092 C CA . ALA A 1 9 ? 10.038 -29.420 -18.544 1.00 0.00 9 ALA A CA 9
ATOM 10093 C C . ALA A 1 9 ? 8.997 -29.415 -17.430 1.00 0.00 9 ALA A C 9
ATOM 10094 O O . ALA A 1 9 ? 8.967 -30.316 -16.591 1.00 0.00 9 ALA A O 9
ATOM 10101 N N . SER A 1 10 ? 8.146 -28.395 -17.426 1.00 0.00 10 SER A N 9
ATOM 10102 C CA . SER A 1 10 ? 7.106 -28.271 -16.412 1.00 0.00 10 SER A CA 9
ATOM 10103 C C . SER A 1 10 ? 5.727 -28.171 -17.057 1.00 0.00 10 SER A C 9
ATOM 10104 O O . SER A 1 10 ? 5.581 -27.645 -18.160 1.00 0.00 10 SER A O 9
ATOM 10112 N N . GLY A 1 11 ? 4.715 -28.680 -16.360 1.00 0.00 11 GLY A N 9
ATOM 10113 C CA . GLY A 1 11 ? 3.361 -28.639 -16.879 1.00 0.00 11 GLY A CA 9
ATOM 10114 C C . GLY A 1 11 ? 2.738 -27.262 -16.766 1.00 0.00 11 GLY A C 9
ATOM 10115 O O . GLY A 1 11 ? 1.803 -27.057 -15.992 1.00 0.00 11 GLY A O 9
ATOM 10119 N N . ILE A 1 12 ? 3.258 -26.314 -17.539 1.00 0.00 12 ILE A N 9
ATOM 10120 C CA . ILE A 1 12 ? 2.747 -24.949 -17.522 1.00 0.00 12 ILE A CA 9
ATOM 10121 C C . ILE A 1 12 ? 1.976 -24.635 -18.799 1.00 0.00 12 ILE A C 9
ATOM 10122 O O . ILE A 1 12 ? 2.376 -25.033 -19.894 1.00 0.00 12 ILE A O 9
ATOM 10138 N N . LEU A 1 13 ? 0.868 -23.916 -18.653 1.00 0.00 13 LEU A N 9
ATOM 10139 C CA . LEU A 1 13 ? 0.040 -23.545 -19.795 1.00 0.00 13 LEU A CA 9
ATOM 10140 C C . LEU A 1 13 ? -0.281 -22.054 -19.774 1.00 0.00 13 LEU A C 9
ATOM 10141 O O . LEU A 1 13 ? -0.814 -21.537 -18.792 1.00 0.00 13 LEU A O 9
ATOM 10157 N N . VAL A 1 14 ? 0.044 -21.368 -20.865 1.00 0.00 14 VAL A N 9
ATOM 10158 C CA . VAL A 1 14 ? -0.213 -19.937 -20.973 1.00 0.00 14 VAL A CA 9
ATOM 10159 C C . VAL A 1 14 ? -1.208 -19.640 -22.089 1.00 0.00 14 VAL A C 9
ATOM 10160 O O . VAL A 1 14 ? -0.924 -19.866 -23.265 1.00 0.00 14 VAL A O 9
ATOM 10173 N N . ASN A 1 15 ? -2.377 -19.132 -21.712 1.00 0.00 15 ASN A N 9
ATOM 10174 C CA . ASN A 1 15 ? -3.416 -18.804 -22.682 1.00 0.00 15 ASN A CA 9
ATOM 10175 C C . ASN A 1 15 ? -2.836 -18.022 -23.856 1.00 0.00 15 ASN A C 9
ATOM 10176 O O . ASN A 1 15 ? -1.701 -17.549 -23.802 1.00 0.00 15 ASN A O 9
ATOM 10187 N N . VAL A 1 16 ? -3.625 -17.888 -24.918 1.00 0.00 16 VAL A N 9
ATOM 10188 C CA . VAL A 1 16 ? -3.192 -17.161 -26.106 1.00 0.00 16 VAL A CA 9
ATOM 10189 C C . VAL A 1 16 ? -2.852 -15.713 -25.771 1.00 0.00 16 VAL A C 9
ATOM 10190 O O . VAL A 1 16 ? -3.186 -15.218 -24.694 1.00 0.00 16 VAL A O 9
ATOM 10203 N N . LYS A 1 17 ? -2.186 -15.038 -26.701 1.00 0.00 17 LYS A N 9
ATOM 10204 C CA . LYS A 1 17 ? -1.801 -13.644 -26.507 1.00 0.00 17 LYS A CA 9
ATOM 10205 C C . LYS A 1 17 ? -2.989 -12.813 -26.033 1.00 0.00 17 LYS A C 9
ATOM 10206 O O . LYS A 1 17 ? -4.104 -13.320 -25.914 1.00 0.00 17 LYS A O 9
ATOM 10225 N N . GLU A 1 18 ? -2.741 -11.535 -25.765 1.00 0.00 18 GLU A N 9
ATOM 10226 C CA . GLU A 1 18 ? -3.792 -10.634 -25.304 1.00 0.00 18 GLU A CA 9
ATOM 10227 C C . GLU A 1 18 ? -4.078 -9.555 -26.345 1.00 0.00 18 GLU A C 9
ATOM 10228 O O . GLU A 1 18 ? -3.160 -9.017 -26.963 1.00 0.00 18 GLU A O 9
ATOM 10240 N N . GLU A 1 19 ? -5.357 -9.245 -26.531 1.00 0.00 19 GLU A N 9
ATOM 10241 C CA . GLU A 1 19 ? -5.764 -8.232 -27.497 1.00 0.00 19 GLU A CA 9
ATOM 10242 C C . GLU A 1 19 ? -6.119 -6.923 -26.797 1.00 0.00 19 GLU A C 9
ATOM 10243 O O . GLU A 1 19 ? -5.846 -5.838 -27.309 1.00 0.00 19 GLU A O 9
ATOM 10255 N N . VAL A 1 20 ? -6.729 -7.035 -25.621 1.00 0.00 20 VAL A N 9
ATOM 10256 C CA . VAL A 1 20 ? -7.122 -5.863 -24.849 1.00 0.00 20 VAL A CA 9
ATOM 10257 C C . VAL A 1 20 ? -6.066 -5.513 -23.806 1.00 0.00 20 VAL A C 9
ATOM 10258 O O . VAL A 1 20 ? -5.814 -6.283 -22.878 1.00 0.00 20 VAL A O 9
ATOM 10271 N N . THR A 1 21 ? -5.451 -4.345 -23.963 1.00 0.00 21 THR A N 9
ATOM 10272 C CA . THR A 1 21 ? -4.422 -3.892 -23.036 1.00 0.00 21 THR A CA 9
ATOM 10273 C C . THR A 1 21 ? -4.789 -2.547 -22.421 1.00 0.00 21 THR A C 9
ATOM 10274 O O . THR A 1 21 ? -5.480 -1.738 -23.040 1.00 0.00 21 THR A O 9
ATOM 10285 N N . CYS A 1 22 ? -4.321 -2.313 -21.199 1.00 0.00 22 CYS A N 9
ATOM 10286 C CA . CYS A 1 22 ? -4.600 -1.064 -20.500 1.00 0.00 22 CYS A CA 9
ATOM 10287 C C . CYS A 1 22 ? -3.677 0.049 -20.986 1.00 0.00 22 CYS A C 9
ATOM 10288 O O . CYS A 1 22 ? -2.452 -0.072 -20.965 1.00 0.00 22 CYS A O 9
ATOM 10295 N N . PRO A 1 23 ? -4.277 1.162 -21.434 1.00 0.00 23 PRO A N 9
ATOM 10296 C CA . PRO A 1 23 ? -3.528 2.319 -21.933 1.00 0.00 23 PRO A CA 9
ATOM 10297 C C . PRO A 1 23 ? -2.784 3.051 -20.821 1.00 0.00 23 PRO A C 9
ATOM 10298 O O . PRO A 1 23 ? -2.119 4.058 -21.066 1.00 0.00 23 PRO A O 9
ATOM 10309 N N . ILE A 1 24 ? -2.900 2.538 -19.601 1.00 0.00 24 ILE A N 9
ATOM 10310 C CA . ILE A 1 24 ? -2.236 3.143 -18.453 1.00 0.00 24 ILE A CA 9
ATOM 10311 C C . ILE A 1 24 ? -1.053 2.297 -17.993 1.00 0.00 24 ILE A C 9
ATOM 10312 O O . ILE A 1 24 ? 0.104 2.690 -18.151 1.00 0.00 24 ILE A O 9
ATOM 10328 N N . CYS A 1 25 ? -1.350 1.133 -17.426 1.00 0.00 25 CYS A N 9
ATOM 10329 C CA . CYS A 1 25 ? -0.312 0.230 -16.945 1.00 0.00 25 CYS A CA 9
ATOM 10330 C C . CYS A 1 25 ? 0.276 -0.584 -18.093 1.00 0.00 25 CYS A C 9
ATOM 10331 O O . CYS A 1 25 ? 1.255 -1.311 -17.917 1.00 0.00 25 CYS A O 9
ATOM 10338 N N . LEU A 1 26 ? -0.327 -0.458 -19.270 1.00 0.00 26 LEU A N 9
ATOM 10339 C CA . LEU A 1 26 ? 0.137 -1.181 -20.449 1.00 0.00 26 LEU A CA 9
ATOM 10340 C C . LEU A 1 26 ? 0.179 -2.683 -20.185 1.00 0.00 26 LEU A C 9
ATOM 10341 O O . LEU A 1 26 ? 1.042 -3.389 -20.705 1.00 0.00 26 LEU A O 9
ATOM 10357 N N . GLU A 1 27 ? -0.759 -3.163 -19.375 1.00 0.00 27 GLU A N 9
ATOM 10358 C CA . GLU A 1 27 ? -0.828 -4.581 -19.044 1.00 0.00 27 GLU A CA 9
ATOM 10359 C C . GLU A 1 27 ? -2.064 -5.225 -19.665 1.00 0.00 27 GLU A C 9
ATOM 10360 O O . GLU A 1 27 ? -2.972 -4.534 -20.128 1.00 0.00 27 GLU A O 9
ATOM 10372 N N . LEU A 1 28 ? -2.091 -6.553 -19.672 1.00 0.00 28 LEU A N 9
ATOM 10373 C CA . LEU A 1 28 ? -3.215 -7.293 -20.237 1.00 0.00 28 LEU A CA 9
ATOM 10374 C C . LEU A 1 28 ? -4.498 -7.009 -19.463 1.00 0.00 28 LEU A C 9
ATOM 10375 O O . LEU A 1 28 ? -4.662 -7.456 -18.327 1.00 0.00 28 LEU A O 9
ATOM 10391 N N . LEU A 1 29 ? -5.406 -6.265 -20.085 1.00 0.00 29 LEU A N 9
ATOM 10392 C CA . LEU A 1 29 ? -6.676 -5.923 -19.455 1.00 0.00 29 LEU A CA 9
ATOM 10393 C C . LEU A 1 29 ? -7.589 -7.143 -19.372 1.00 0.00 29 LEU A C 9
ATOM 1039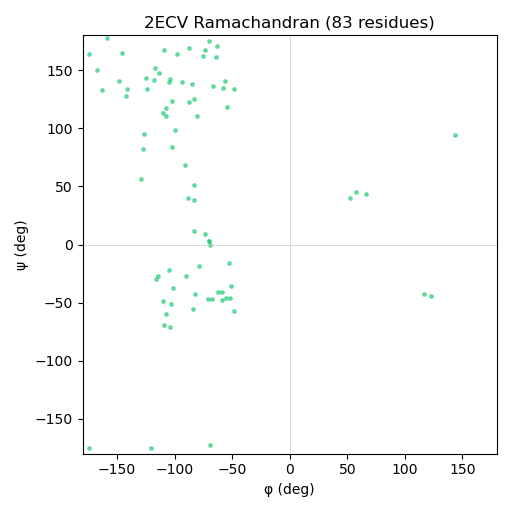4 O O . LEU A 1 29 ? -8.169 -7.568 -20.371 1.00 0.00 29 LEU A O 9
ATOM 10410 N N . THR A 1 30 ? -7.713 -7.701 -18.171 1.00 0.00 30 THR A N 9
ATOM 10411 C CA . THR A 1 30 ? -8.555 -8.871 -17.956 1.00 0.00 30 THR A CA 9
ATOM 10412 C C . THR A 1 30 ? -9.915 -8.474 -17.395 1.00 0.00 30 THR A C 9
ATOM 10413 O O . THR A 1 30 ? -10.949 -8.978 -17.834 1.00 0.00 30 THR A O 9
ATOM 10424 N N . GLN A 1 31 ? -9.908 -7.567 -16.424 1.00 0.00 31 GLN A N 9
ATOM 10425 C CA . GLN A 1 31 ? -11.142 -7.103 -15.803 1.00 0.00 31 GLN A CA 9
ATOM 10426 C C . GLN A 1 31 ? -11.287 -5.591 -15.944 1.00 0.00 31 GLN A C 9
ATOM 10427 O O . GLN A 1 31 ? -11.517 -4.872 -14.971 1.00 0.00 31 GLN A O 9
ATOM 10441 N N . PRO A 1 32 ? -11.150 -5.096 -17.182 1.00 0.00 32 PRO A N 9
ATOM 10442 C CA . PRO A 1 32 ? -11.262 -3.664 -17.480 1.00 0.00 32 PRO A CA 9
ATOM 10443 C C . PRO A 1 32 ? -12.689 -3.151 -17.327 1.00 0.00 32 PRO A C 9
ATOM 10444 O O . PRO A 1 32 ? -13.635 -3.934 -17.233 1.00 0.00 32 PRO A O 9
ATOM 10455 N N . LEU A 1 33 ? -12.839 -1.831 -17.304 1.00 0.00 33 LEU A N 9
ATOM 10456 C CA . LEU A 1 33 ? -14.152 -1.212 -17.164 1.00 0.00 33 LEU A CA 9
ATOM 10457 C C . LEU A 1 33 ? -14.602 -0.584 -18.479 1.00 0.00 33 LEU A C 9
ATOM 10458 O O . LEU A 1 33 ? -13.881 -0.624 -19.476 1.00 0.00 33 LEU A O 9
ATOM 10474 N N . SER A 1 34 ? -15.797 -0.001 -18.473 1.00 0.00 34 SER A N 9
ATOM 10475 C CA . SER A 1 34 ? -16.343 0.634 -19.666 1.00 0.00 34 SER A CA 9
ATOM 10476 C C . SER A 1 34 ? -16.709 2.089 -19.387 1.00 0.00 34 SER A C 9
ATOM 10477 O O . SER A 1 34 ? -17.212 2.420 -18.313 1.00 0.00 34 SER A O 9
ATOM 10485 N N . LEU A 1 35 ? -16.452 2.954 -20.362 1.00 0.00 35 LEU A N 9
ATOM 10486 C CA . LEU A 1 35 ? -16.754 4.375 -20.223 1.00 0.00 35 LEU A CA 9
ATOM 10487 C C . LEU A 1 35 ? -17.648 4.855 -21.362 1.00 0.00 35 LEU A C 9
ATOM 10488 O O . LEU A 1 35 ? -17.859 4.141 -22.343 1.00 0.00 35 LEU A O 9
ATOM 10504 N N . ASP A 1 36 ? -18.169 6.069 -21.226 1.00 0.00 36 ASP A N 9
ATOM 10505 C CA . ASP A 1 36 ? -19.038 6.647 -22.245 1.00 0.00 36 ASP A CA 9
ATOM 10506 C C . ASP A 1 36 ? -18.225 7.433 -23.270 1.00 0.00 36 ASP A C 9
ATOM 10507 O O . ASP A 1 36 ? -18.652 8.488 -23.739 1.00 0.00 36 ASP A O 9
ATOM 10516 N N . CYS A 1 37 ? -17.052 6.911 -23.613 1.00 0.00 37 CYS A N 9
ATOM 10517 C CA . CYS A 1 37 ? -16.179 7.563 -24.581 1.00 0.00 37 CYS A CA 9
ATOM 10518 C C . CYS A 1 37 ? -15.662 6.561 -25.609 1.00 0.00 37 CYS A C 9
ATOM 10519 O O . CYS A 1 37 ? -15.433 6.906 -26.768 1.00 0.00 37 CYS A O 9
ATOM 10526 N N . GLY A 1 38 ? -15.481 5.317 -25.176 1.00 0.00 38 GLY A N 9
ATOM 10527 C CA . GLY A 1 38 ? -14.993 4.283 -26.071 1.00 0.00 38 GLY A CA 9
ATOM 10528 C C . GLY A 1 38 ? -13.586 3.836 -25.728 1.00 0.00 38 GLY A C 9
ATOM 10529 O O . GLY A 1 38 ? -12.767 3.603 -26.617 1.00 0.00 38 GLY A O 9
ATOM 10533 N N . HIS A 1 39 ? -13.303 3.718 -24.434 1.00 0.00 39 HIS A N 9
ATOM 10534 C CA . HIS A 1 39 ? -11.984 3.296 -23.975 1.00 0.00 39 HIS A CA 9
ATOM 10535 C C . HIS A 1 39 ? -12.082 2.558 -22.644 1.00 0.00 39 HIS A C 9
ATOM 10536 O O . HIS A 1 39 ? -12.728 3.029 -21.708 1.00 0.00 39 HIS A O 9
ATOM 10550 N N . SER A 1 40 ? -11.438 1.398 -22.567 1.00 0.00 40 SER A N 9
ATOM 10551 C CA . SER A 1 40 ? -11.457 0.592 -21.352 1.00 0.00 40 SER A CA 9
ATOM 10552 C C . SER A 1 40 ? -10.249 0.905 -20.474 1.00 0.00 40 SER A C 9
ATOM 10553 O O . SER A 1 40 ? -9.265 1.483 -20.935 1.00 0.00 40 SER A O 9
ATOM 10561 N N . PHE A 1 41 ? -10.333 0.521 -19.205 1.00 0.00 41 PHE A N 9
ATOM 10562 C CA . PHE A 1 41 ? -9.249 0.761 -18.260 1.00 0.00 41 PHE A CA 9
ATOM 10563 C C . PHE A 1 41 ? -9.382 -0.142 -17.037 1.00 0.00 41 PHE A C 9
ATOM 10564 O O . PHE A 1 41 ? -10.352 -0.890 -16.907 1.00 0.00 41 PHE A O 9
ATOM 10581 N N . CYS A 1 42 ? -8.402 -0.067 -16.144 1.00 0.00 42 CYS A N 9
ATOM 10582 C CA . CYS A 1 42 ? -8.407 -0.878 -14.932 1.00 0.00 42 CYS A CA 9
ATOM 10583 C C . CYS A 1 42 ? -9.231 -0.209 -13.835 1.00 0.00 42 CYS A C 9
ATOM 10584 O O . CYS A 1 42 ? -9.166 1.006 -13.650 1.00 0.00 42 CYS A O 9
ATOM 10591 N N . GLN A 1 43 ? -10.004 -1.012 -13.111 1.00 0.00 43 GLN A N 9
ATOM 10592 C CA . GLN A 1 43 ? -10.840 -0.499 -12.032 1.00 0.00 43 GLN A CA 9
ATOM 10593 C C . GLN A 1 43 ? -10.016 0.329 -11.051 1.00 0.00 43 GLN A C 9
ATOM 10594 O O . GLN A 1 43 ? -10.563 1.077 -10.242 1.00 0.00 43 GLN A O 9
ATOM 10608 N N . ALA A 1 44 ? -8.696 0.188 -11.128 1.00 0.00 44 ALA A N 9
ATOM 10609 C CA . ALA A 1 44 ? -7.797 0.923 -10.248 1.00 0.00 44 ALA A CA 9
ATOM 10610 C C . ALA A 1 44 ? -7.132 2.080 -10.986 1.00 0.00 44 ALA A C 9
ATOM 10611 O O . ALA A 1 44 ? -7.162 3.222 -10.526 1.00 0.00 44 ALA A O 9
ATOM 10618 N N . CYS A 1 45 ? -6.531 1.778 -12.132 1.00 0.00 45 CYS A N 9
ATOM 10619 C CA . CYS A 1 45 ? -5.857 2.792 -12.933 1.00 0.00 45 CYS A CA 9
ATOM 10620 C C . CYS A 1 45 ? -6.764 3.998 -13.159 1.00 0.00 45 CYS A C 9
ATOM 10621 O O . CYS A 1 45 ? -6.303 5.140 -13.186 1.00 0.00 45 CYS A O 9
ATOM 10628 N N . LEU A 1 46 ? -8.057 3.737 -13.321 1.00 0.00 46 LEU A N 9
ATOM 10629 C CA . LEU A 1 46 ? -9.030 4.801 -13.544 1.00 0.00 46 LEU A CA 9
ATOM 10630 C C . LEU A 1 46 ? -9.132 5.711 -12.324 1.00 0.00 46 LEU A C 9
ATOM 10631 O O . LEU A 1 46 ? -9.068 6.935 -12.441 1.00 0.00 46 LEU A O 9
ATOM 10647 N N . THR A 1 47 ? -9.289 5.104 -11.151 1.00 0.00 47 THR A N 9
ATOM 10648 C CA . THR A 1 47 ? -9.399 5.858 -9.909 1.00 0.00 47 THR A CA 9
ATOM 10649 C C . THR A 1 47 ? -8.210 6.794 -9.727 1.00 0.00 47 THR A C 9
ATOM 10650 O O . THR A 1 47 ? -8.378 7.974 -9.420 1.00 0.00 47 THR A O 9
ATOM 10661 N N . ALA A 1 48 ? -7.008 6.261 -9.920 1.00 0.00 48 ALA A N 9
ATOM 10662 C CA . ALA A 1 48 ? -5.790 7.050 -9.780 1.00 0.00 48 ALA A CA 9
ATOM 10663 C C . ALA A 1 48 ? -5.735 8.163 -10.820 1.00 0.00 48 ALA A C 9
ATOM 10664 O O . ALA A 1 48 ? -5.464 9.318 -10.493 1.00 0.00 48 ALA A O 9
ATOM 10671 N N . ASN A 1 49 ? -5.994 7.808 -12.075 1.00 0.00 49 ASN A N 9
ATOM 10672 C CA . ASN A 1 49 ? -5.972 8.778 -13.163 1.00 0.00 49 ASN A CA 9
ATOM 10673 C C . ASN A 1 49 ? -6.783 10.019 -12.803 1.00 0.00 49 ASN A C 9
ATOM 10674 O O . ASN A 1 49 ? -6.412 11.140 -13.152 1.00 0.00 49 ASN A O 9
ATOM 10685 N N . HIS A 1 50 ? -7.893 9.810 -12.102 1.00 0.00 50 HIS A N 9
ATOM 10686 C CA . HIS A 1 50 ? -8.757 10.912 -11.693 1.00 0.00 50 HIS A CA 9
ATOM 10687 C C . HIS A 1 50 ? -8.073 11.777 -10.639 1.00 0.00 50 HIS A C 9
ATOM 10688 O O . HIS A 1 50 ? -8.378 12.961 -10.498 1.00 0.00 50 HIS A O 9
ATOM 10702 N N . LYS A 1 51 ? -7.145 11.177 -9.900 1.00 0.00 51 LYS A N 9
ATOM 10703 C CA . LYS A 1 51 ? -6.416 11.892 -8.858 1.00 0.00 51 LYS A CA 9
ATOM 10704 C C . LYS A 1 51 ? -5.386 12.837 -9.467 1.00 0.00 51 LYS A C 9
ATOM 10705 O O . LYS A 1 51 ? -5.361 14.029 -9.156 1.00 0.00 51 LYS A O 9
ATOM 10724 N N . LYS A 1 52 ? -4.537 12.300 -10.337 1.00 0.00 52 LYS A N 9
ATOM 10725 C CA . LYS A 1 52 ? -3.506 13.096 -10.992 1.00 0.00 52 LYS A CA 9
ATOM 10726 C C . LYS A 1 52 ? -4.106 14.342 -11.634 1.00 0.00 52 LYS A C 9
ATOM 10727 O O . LYS A 1 52 ? -3.490 15.408 -11.639 1.00 0.00 52 LYS A O 9
ATOM 10746 N N . SER A 1 53 ? -5.312 14.201 -12.175 1.00 0.00 53 SER A N 9
ATOM 10747 C CA . SER A 1 53 ? -5.995 15.315 -12.822 1.00 0.00 53 SER A CA 9
ATOM 10748 C C . SER A 1 53 ? -6.718 16.180 -11.794 1.00 0.00 53 SER A C 9
ATOM 10749 O O . SER A 1 53 ? -7.641 16.922 -12.130 1.00 0.00 53 SER A O 9
ATOM 10757 N N . MET A 1 54 ? -6.292 16.078 -10.539 1.00 0.00 54 MET A N 9
ATOM 10758 C CA . MET A 1 54 ? -6.898 16.852 -9.461 1.00 0.00 54 MET A CA 9
ATOM 10759 C C . MET A 1 54 ? -6.040 18.064 -9.114 1.00 0.00 54 MET A C 9
ATOM 10760 O O . MET A 1 54 ? -6.559 19.130 -8.781 1.00 0.00 54 MET A O 9
ATOM 10774 N N . LEU A 1 55 ? -4.724 17.894 -9.192 1.00 0.00 55 LEU A N 9
ATOM 10775 C CA . LEU A 1 55 ? -3.794 18.975 -8.885 1.00 0.00 55 LEU A CA 9
ATOM 10776 C C . LEU A 1 55 ? -3.561 19.857 -10.107 1.00 0.00 55 LEU A C 9
ATOM 10777 O O . LEU A 1 55 ? -3.475 21.080 -9.996 1.00 0.00 55 LEU A O 9
ATOM 10793 N N . ASP A 1 56 ? -3.462 19.228 -11.274 1.00 0.00 56 ASP A N 9
ATOM 10794 C CA . ASP A 1 56 ? -3.243 19.956 -12.518 1.00 0.00 56 ASP A CA 9
ATOM 10795 C C . ASP A 1 56 ? -4.315 21.022 -12.720 1.00 0.00 56 ASP A C 9
ATOM 10796 O O . ASP A 1 56 ? -4.013 22.212 -12.812 1.00 0.00 56 ASP A O 9
ATOM 10805 N N . LYS A 1 57 ? -5.569 20.588 -12.790 1.00 0.00 57 LYS A N 9
ATOM 10806 C CA . LYS A 1 57 ? -6.687 21.504 -12.981 1.00 0.00 57 LYS A CA 9
ATOM 10807 C C . LYS A 1 57 ? -7.768 21.269 -11.932 1.00 0.00 57 LYS A C 9
ATOM 10808 O O . LYS A 1 57 ? -8.315 22.215 -11.367 1.00 0.00 57 LYS A O 9
ATOM 10827 N N . GLY A 1 58 ? -8.071 20.000 -11.675 1.00 0.00 58 GLY A N 9
ATOM 10828 C CA . GLY A 1 58 ? -9.086 19.663 -10.693 1.00 0.00 58 GLY A CA 9
ATOM 10829 C C . GLY A 1 58 ? -10.277 18.958 -11.309 1.00 0.00 58 GLY A C 9
ATOM 10830 O O . GLY A 1 58 ? -11.363 18.941 -10.730 1.00 0.00 58 GLY A O 9
ATOM 10834 N N . GLU A 1 59 ? -10.075 18.375 -12.487 1.00 0.00 59 GLU A N 9
ATOM 10835 C CA . GLU A 1 59 ? -11.143 17.667 -13.182 1.00 0.00 59 GLU A CA 9
ATOM 10836 C C . GLU A 1 59 ? -10.598 16.449 -13.921 1.00 0.00 59 GLU A C 9
ATOM 10837 O O . GLU A 1 59 ? -9.638 16.552 -14.685 1.00 0.00 59 GLU A O 9
ATOM 10849 N N . SER A 1 60 ? -11.216 15.296 -13.687 1.00 0.00 60 SER A N 9
ATOM 10850 C CA . SER A 1 60 ? -10.790 14.057 -14.327 1.00 0.00 60 SER A CA 9
ATOM 10851 C C . SER A 1 60 ? -11.153 14.058 -15.809 1.00 0.00 60 SER A C 9
ATOM 10852 O O . SER A 1 60 ? -11.946 14.882 -16.265 1.00 0.00 60 SER A O 9
ATOM 10860 N N . SER A 1 61 ? -10.565 13.129 -16.556 1.00 0.00 61 SER A N 9
ATOM 10861 C CA . SER A 1 61 ? -10.822 13.024 -17.988 1.00 0.00 61 SER A CA 9
ATOM 10862 C C . SER A 1 61 ? -10.107 11.814 -18.581 1.00 0.00 61 SER A C 9
ATOM 10863 O O . SER A 1 61 ? -9.074 11.377 -18.072 1.00 0.00 61 SER A O 9
ATOM 10871 N N . CYS A 1 62 ? -10.664 11.276 -19.661 1.00 0.00 62 CYS A N 9
ATOM 10872 C CA . CYS A 1 62 ? -10.081 10.117 -20.325 1.00 0.00 62 CYS A CA 9
ATOM 10873 C C . CYS A 1 62 ? -8.643 10.399 -20.751 1.00 0.00 62 CYS A C 9
ATOM 10874 O O . CYS A 1 62 ? -8.366 11.326 -21.512 1.00 0.00 62 CYS A O 9
ATOM 10881 N N . PRO A 1 63 ? -7.706 9.581 -20.249 1.00 0.00 63 PRO A N 9
ATOM 10882 C CA . PRO A 1 63 ? -6.282 9.722 -20.564 1.00 0.00 63 PRO A CA 9
ATOM 10883 C C . PRO A 1 63 ? -5.969 9.353 -22.011 1.00 0.00 63 PRO A C 9
ATOM 10884 O O . PRO A 1 63 ? -4.808 9.338 -22.421 1.00 0.00 63 PRO A O 9
ATOM 10895 N N . VAL A 1 64 ? -7.011 9.057 -22.780 1.00 0.00 64 VAL A N 9
ATOM 10896 C CA . VAL A 1 64 ? -6.847 8.690 -24.181 1.00 0.00 64 VAL A CA 9
ATOM 10897 C C . VAL A 1 64 ? -7.436 9.754 -25.101 1.00 0.00 64 VAL A C 9
ATOM 10898 O O . VAL A 1 64 ? -6.792 10.190 -26.056 1.00 0.00 64 VAL A O 9
ATOM 10911 N N . CYS A 1 65 ? -8.663 10.169 -24.806 1.00 0.00 65 CYS A N 9
ATOM 10912 C CA . CYS A 1 65 ? -9.341 11.183 -25.606 1.00 0.00 65 CYS A CA 9
ATOM 10913 C C . CYS A 1 65 ? -9.670 12.411 -24.761 1.00 0.00 65 CYS A C 9
ATOM 10914 O O . CYS A 1 65 ? -10.025 13.464 -25.291 1.00 0.00 65 CYS A O 9
ATOM 10921 N N . ARG A 1 66 ? -9.550 12.267 -23.446 1.00 0.00 66 ARG A N 9
ATOM 10922 C CA . ARG A 1 66 ? -9.836 13.363 -22.528 1.00 0.00 66 ARG A CA 9
ATOM 10923 C C . ARG A 1 66 ? -11.239 13.915 -22.761 1.00 0.00 66 ARG A C 9
ATOM 10924 O O . ARG A 1 66 ? -11.423 15.124 -22.912 1.00 0.00 66 ARG A O 9
ATOM 10945 N N . ILE A 1 67 ? -12.223 13.023 -22.790 1.00 0.00 67 ILE A N 9
ATOM 10946 C CA . ILE A 1 67 ? -13.609 13.422 -23.004 1.00 0.00 67 ILE A CA 9
ATOM 10947 C C . ILE A 1 67 ? -14.208 14.030 -21.740 1.00 0.00 67 ILE A C 9
ATOM 10948 O O . ILE A 1 67 ? -13.636 13.921 -20.656 1.00 0.00 67 ILE A O 9
ATOM 10964 N N . SER A 1 68 ? -15.364 14.669 -21.888 1.00 0.00 68 SER A N 9
ATOM 10965 C CA . SER A 1 68 ? -16.040 15.296 -20.759 1.00 0.00 68 SER A CA 9
ATOM 10966 C C . SER A 1 68 ? -17.159 14.402 -20.231 1.00 0.00 68 SER A C 9
ATOM 10967 O O . SER A 1 68 ? -18.236 14.322 -20.824 1.00 0.00 68 SER A O 9
ATOM 10975 N N . TYR A 1 69 ? -16.897 13.734 -19.114 1.00 0.00 69 TYR A N 9
ATOM 10976 C CA . TYR A 1 69 ? -17.880 12.844 -18.507 1.00 0.00 69 TYR A CA 9
ATOM 10977 C C . TYR A 1 69 ? -17.636 12.704 -17.008 1.00 0.00 69 TYR A C 9
ATOM 10978 O O . TYR A 1 69 ? -16.509 12.853 -16.536 1.00 0.00 69 TYR A O 9
ATOM 10996 N N . GLN A 1 70 ? -18.701 12.417 -16.266 1.00 0.00 70 GLN A N 9
ATOM 10997 C CA . GLN A 1 70 ? -18.603 12.258 -14.820 1.00 0.00 70 GLN A CA 9
ATOM 10998 C C . GLN A 1 70 ? -18.358 10.799 -14.449 1.00 0.00 70 GLN A C 9
ATOM 10999 O O . GLN A 1 70 ? -19.028 9.888 -14.936 1.00 0.00 70 GLN A O 9
ATOM 11013 N N . PRO A 1 71 ? -17.376 10.569 -13.565 1.00 0.00 71 PRO A N 9
ATOM 11014 C CA . PRO A 1 71 ? -17.020 9.222 -13.109 1.00 0.00 71 PRO A CA 9
ATOM 11015 C C . PRO A 1 71 ? -18.096 8.609 -12.220 1.00 0.00 71 PRO A C 9
ATOM 11016 O O . PRO A 1 71 ? -18.100 7.402 -11.978 1.00 0.00 71 PRO A O 9
ATOM 11027 N N . GLU A 1 72 ? -19.007 9.447 -11.736 1.00 0.00 72 GLU A N 9
ATOM 11028 C CA . GLU A 1 72 ? -20.088 8.985 -10.873 1.00 0.00 72 GLU A CA 9
ATOM 11029 C C . GLU A 1 72 ? -21.130 8.209 -11.674 1.00 0.00 72 GLU A C 9
ATOM 11030 O O . GLU A 1 72 ? -21.760 7.285 -11.161 1.00 0.00 72 GLU A O 9
ATOM 11042 N N . ASN A 1 73 ? -21.305 8.592 -12.934 1.00 0.00 73 ASN A N 9
ATOM 11043 C CA . ASN A 1 73 ? -22.270 7.934 -13.806 1.00 0.00 73 ASN A CA 9
ATOM 11044 C C . ASN A 1 73 ? -21.591 6.874 -14.668 1.00 0.00 73 ASN A C 9
ATOM 11045 O O . ASN A 1 73 ? -21.761 6.848 -15.887 1.00 0.00 73 ASN A O 9
ATOM 11056 N N . ILE A 1 74 ? -20.821 6.002 -14.026 1.00 0.00 74 ILE A N 9
ATOM 11057 C CA . ILE A 1 74 ? -20.117 4.939 -14.733 1.00 0.00 74 ILE A CA 9
ATOM 11058 C C . ILE A 1 74 ? -20.098 3.653 -13.914 1.00 0.00 74 ILE A C 9
ATOM 11059 O O . ILE A 1 74 ? -19.999 3.688 -12.687 1.00 0.00 74 ILE A O 9
ATOM 11075 N N . ARG A 1 75 ? -20.191 2.519 -14.601 1.00 0.00 75 ARG A N 9
ATOM 11076 C CA . ARG A 1 75 ? -20.183 1.221 -13.937 1.00 0.00 75 ARG A CA 9
ATOM 11077 C C . ARG A 1 75 ? -19.796 0.113 -14.913 1.00 0.00 75 ARG A C 9
ATOM 11078 O O . ARG A 1 75 ? -20.011 0.214 -16.121 1.00 0.00 75 ARG A O 9
ATOM 11099 N N . PRO A 1 76 ? -19.210 -0.968 -14.378 1.00 0.00 76 PRO A N 9
ATOM 11100 C CA . PRO A 1 76 ? -18.780 -2.115 -15.184 1.00 0.00 76 PRO A CA 9
ATOM 11101 C C . PRO A 1 76 ? -19.959 -2.907 -15.740 1.00 0.00 76 PRO A C 9
ATOM 11102 O O . PRO A 1 76 ? -21.115 -2.599 -15.456 1.00 0.00 76 PRO A O 9
ATOM 11113 N N . ASN A 1 77 ? -19.657 -3.930 -16.534 1.00 0.00 77 ASN A N 9
ATOM 11114 C CA . ASN A 1 77 ? -20.692 -4.766 -17.130 1.00 0.00 77 ASN A CA 9
ATOM 11115 C C . ASN A 1 77 ? -21.267 -5.736 -16.101 1.00 0.00 77 ASN A C 9
ATOM 11116 O O . ASN A 1 77 ? -22.484 -5.843 -15.948 1.00 0.00 77 ASN A O 9
ATOM 11127 N N . ARG A 1 78 ? -20.384 -6.438 -15.400 1.00 0.00 78 ARG A N 9
ATOM 11128 C CA . ARG A 1 78 ? -20.803 -7.399 -14.387 1.00 0.00 78 ARG A CA 9
ATOM 11129 C C . ARG A 1 78 ? -19.631 -7.792 -13.492 1.00 0.00 78 ARG A C 9
ATOM 11130 O O . ARG A 1 78 ? -18.674 -8.421 -13.944 1.00 0.00 78 ARG A O 9
ATOM 11151 N N . HIS A 1 79 ? -19.713 -7.415 -12.219 1.00 0.00 79 HIS A N 9
ATOM 11152 C CA . HIS A 1 79 ? -18.659 -7.728 -11.261 1.00 0.00 79 HIS A CA 9
ATOM 11153 C C . HIS A 1 79 ? -19.175 -8.667 -10.174 1.00 0.00 79 HIS A C 9
ATOM 11154 O O . HIS A 1 79 ? -19.531 -8.230 -9.080 1.00 0.00 79 HIS A O 9
ATOM 11168 N N . VAL A 1 80 ? -19.212 -9.959 -10.484 1.00 0.00 80 VAL A N 9
ATOM 11169 C CA . VAL A 1 80 ? -19.684 -10.960 -9.534 1.00 0.00 80 VAL A CA 9
ATOM 11170 C C . VAL A 1 80 ? -18.638 -12.048 -9.318 1.00 0.00 80 VAL A C 9
ATOM 11171 O O . VAL A 1 80 ? -17.585 -12.046 -9.955 1.00 0.00 80 VAL A O 9
ATOM 11184 N N . ALA A 1 81 ? -18.936 -12.976 -8.414 1.00 0.00 81 ALA A N 9
ATOM 11185 C CA . ALA A 1 81 ? -18.023 -14.072 -8.115 1.00 0.00 81 ALA A CA 9
ATOM 11186 C C . ALA A 1 81 ? -18.654 -15.419 -8.449 1.00 0.00 81 ALA A C 9
ATOM 11187 O O . ALA A 1 81 ? -18.019 -16.279 -9.058 1.00 0.00 81 ALA A O 9
ATOM 11194 N N . ASN A 1 82 ? -19.908 -15.596 -8.045 1.00 0.00 82 ASN A N 9
ATOM 11195 C CA . ASN A 1 82 ? -20.625 -16.840 -8.301 1.00 0.00 82 ASN A CA 9
ATOM 11196 C C . ASN A 1 82 ? -20.435 -17.290 -9.746 1.00 0.00 82 ASN A C 9
ATOM 11197 O O . ASN A 1 82 ? -20.124 -16.483 -10.622 1.00 0.00 82 ASN A O 9
ATOM 11208 N N . ILE A 1 83 ? -20.626 -18.583 -9.987 1.00 0.00 83 ILE A N 9
ATOM 11209 C CA . ILE A 1 83 ? -20.477 -19.140 -11.326 1.00 0.00 83 ILE A CA 9
ATOM 11210 C C . ILE A 1 83 ? -21.833 -19.492 -11.929 1.00 0.00 83 ILE A C 9
ATOM 11211 O O . ILE A 1 83 ? -22.447 -20.494 -11.561 1.00 0.00 83 ILE A O 9
ATOM 11227 N N . VAL A 1 84 ? -22.296 -18.661 -12.858 1.00 0.00 84 VAL A N 9
ATOM 11228 C CA . VAL A 1 84 ? -23.578 -18.885 -13.514 1.00 0.00 84 VAL A CA 9
ATOM 11229 C C . VAL A 1 84 ? -23.403 -19.672 -14.808 1.00 0.00 84 VAL A C 9
ATOM 11230 O O . VAL A 1 84 ? -23.883 -19.262 -15.864 1.00 0.00 84 VAL A O 9
ATOM 11243 N N . GLU A 1 85 ? -22.712 -20.804 -14.717 1.00 0.00 85 GLU A N 9
ATOM 11244 C CA . GLU A 1 85 ? -22.473 -21.648 -15.882 1.00 0.00 85 GLU A CA 9
ATOM 11245 C C . GLU A 1 85 ? -23.557 -22.714 -16.013 1.00 0.00 85 GLU A C 9
ATOM 11246 O O . GLU A 1 85 ? -23.925 -23.066 -17.133 1.00 0.00 85 GLU A O 9
ATOM 11260 N N . GLY A 1 1 ? 43.817 -16.004 -6.958 1.00 0.00 1 GLY A N 10
ATOM 11261 C CA . GLY A 1 1 ? 42.411 -15.814 -7.263 1.00 0.00 1 GLY A CA 10
ATOM 11262 C C . GLY A 1 1 ? 42.098 -16.054 -8.727 1.00 0.00 1 GLY A C 10
ATOM 11263 O O . GLY A 1 1 ? 42.998 -16.310 -9.527 1.00 0.00 1 GLY A O 10
ATOM 11267 N N . SER A 1 2 ? 40.819 -15.972 -9.078 1.00 0.00 2 SER A N 10
ATOM 11268 C CA . SER A 1 2 ? 40.389 -16.187 -10.454 1.00 0.00 2 SER A CA 10
ATOM 11269 C C . SER A 1 2 ? 39.097 -15.428 -10.745 1.00 0.00 2 SER A C 10
ATOM 11270 O O . SER A 1 2 ? 38.524 -14.795 -9.859 1.00 0.00 2 SER A O 10
ATOM 11278 N N . SER A 1 3 ? 38.646 -15.497 -11.993 1.00 0.00 3 SER A N 10
ATOM 11279 C CA . SER A 1 3 ? 37.425 -14.814 -12.403 1.00 0.00 3 SER A CA 10
ATOM 11280 C C . SER A 1 3 ? 36.959 -15.307 -13.770 1.00 0.00 3 SER A C 10
ATOM 11281 O O . SER A 1 3 ? 37.719 -15.929 -14.510 1.00 0.00 3 SER A O 10
ATOM 11289 N N . GLY A 1 4 ? 35.702 -15.023 -14.097 1.00 0.00 4 GLY A N 10
ATOM 11290 C CA . GLY A 1 4 ? 35.155 -15.445 -15.374 1.00 0.00 4 GLY A CA 10
ATOM 11291 C C . GLY A 1 4 ? 33.648 -15.295 -15.436 1.00 0.00 4 GLY A C 10
ATOM 11292 O O . GLY A 1 4 ? 32.925 -16.279 -15.595 1.00 0.00 4 GLY A O 10
ATOM 11296 N N . SER A 1 5 ? 33.172 -14.060 -15.311 1.00 0.00 5 SER A N 10
ATOM 11297 C CA . SER A 1 5 ? 31.740 -13.786 -15.349 1.00 0.00 5 SER A CA 10
ATOM 11298 C C . SER A 1 5 ? 31.367 -13.019 -16.614 1.00 0.00 5 SER A C 10
ATOM 11299 O O . SER A 1 5 ? 32.147 -12.209 -17.115 1.00 0.00 5 SER A O 10
ATOM 11307 N N . SER A 1 6 ? 30.169 -13.281 -17.125 1.00 0.00 6 SER A N 10
ATOM 11308 C CA . SER A 1 6 ? 29.692 -12.619 -18.334 1.00 0.00 6 SER A CA 10
ATOM 11309 C C . SER A 1 6 ? 28.256 -12.136 -18.159 1.00 0.00 6 SER A C 10
ATOM 11310 O O . SER A 1 6 ? 27.513 -12.652 -17.325 1.00 0.00 6 SER A O 10
ATOM 11318 N N . GLY A 1 7 ? 27.872 -11.141 -18.953 1.00 0.00 7 GLY A N 10
ATOM 11319 C CA . GLY A 1 7 ? 26.526 -10.604 -18.871 1.00 0.00 7 GLY A CA 10
ATOM 11320 C C . GLY A 1 7 ? 26.479 -9.115 -19.150 1.00 0.00 7 GLY A C 10
ATOM 11321 O O . GLY A 1 7 ? 26.961 -8.312 -18.352 1.00 0.00 7 GLY A O 10
ATOM 11325 N N . MET A 1 8 ? 25.896 -8.745 -20.286 1.00 0.00 8 MET A N 10
ATOM 11326 C CA . MET A 1 8 ? 25.788 -7.341 -20.667 1.00 0.00 8 MET A CA 10
ATOM 11327 C C . MET A 1 8 ? 24.836 -6.597 -19.736 1.00 0.00 8 MET A C 10
ATOM 11328 O O . MET A 1 8 ? 24.233 -7.193 -18.844 1.00 0.00 8 MET A O 10
ATOM 11342 N N . ALA A 1 9 ? 24.707 -5.292 -19.950 1.00 0.00 9 ALA A N 10
ATOM 11343 C CA . ALA A 1 9 ? 23.827 -4.467 -19.131 1.00 0.00 9 ALA A CA 10
ATOM 11344 C C . ALA A 1 9 ? 22.689 -3.885 -19.963 1.00 0.00 9 ALA A C 10
ATOM 11345 O O . ALA A 1 9 ? 22.882 -2.928 -20.713 1.00 0.00 9 ALA A O 10
ATOM 11352 N N . SER A 1 10 ? 21.503 -4.469 -19.825 1.00 0.00 10 SER A N 10
ATOM 11353 C CA . SER A 1 10 ? 20.335 -4.012 -20.568 1.00 0.00 10 SER A CA 10
ATOM 11354 C C . SER A 1 10 ? 19.064 -4.671 -20.040 1.00 0.00 10 SER A C 10
ATOM 11355 O O . SER A 1 10 ? 18.899 -5.887 -20.129 1.00 0.00 10 SER A O 10
ATOM 11363 N N . GLY A 1 11 ? 18.166 -3.857 -19.491 1.00 0.00 11 GLY A N 10
ATOM 11364 C CA . GLY A 1 11 ? 16.921 -4.378 -18.957 1.00 0.00 11 GLY A CA 10
ATOM 11365 C C . GLY A 1 11 ? 15.769 -4.238 -19.932 1.00 0.00 11 GLY A C 10
ATOM 11366 O O . GLY A 1 11 ? 14.703 -3.737 -19.574 1.00 0.00 11 GLY A O 10
ATOM 11370 N N . ILE A 1 12 ? 15.983 -4.680 -21.167 1.00 0.00 12 ILE A N 10
ATOM 11371 C CA . ILE A 1 12 ? 14.954 -4.600 -22.195 1.00 0.00 12 ILE A CA 10
ATOM 11372 C C . ILE A 1 12 ? 14.075 -5.846 -22.191 1.00 0.00 12 ILE A C 10
ATOM 11373 O O . ILE A 1 12 ? 14.498 -6.917 -21.753 1.00 0.00 12 ILE A O 10
ATOM 11389 N N . LEU A 1 13 ? 12.849 -5.700 -22.681 1.00 0.00 13 LEU A N 10
ATOM 11390 C CA . LEU A 1 13 ? 11.909 -6.814 -22.736 1.00 0.00 13 LEU A CA 10
ATOM 11391 C C . LEU A 1 13 ? 10.873 -6.600 -23.835 1.00 0.00 13 LEU A C 10
ATOM 11392 O O . LEU A 1 13 ? 10.348 -5.499 -24.002 1.00 0.00 13 LEU A O 10
ATOM 11408 N N . VAL A 1 14 ? 10.583 -7.660 -24.582 1.00 0.00 14 VAL A N 10
ATOM 11409 C CA . VAL A 1 14 ? 9.607 -7.589 -25.664 1.00 0.00 14 VAL A CA 10
ATOM 11410 C C . VAL A 1 14 ? 8.540 -8.667 -25.513 1.00 0.00 14 VAL A C 10
ATOM 11411 O O . VAL A 1 14 ? 8.846 -9.821 -25.214 1.00 0.00 14 VAL A O 10
ATOM 11424 N N . ASN A 1 15 ? 7.285 -8.283 -25.722 1.00 0.00 15 ASN A N 10
ATOM 11425 C CA . ASN A 1 15 ? 6.171 -9.217 -25.609 1.00 0.00 15 ASN A CA 10
ATOM 11426 C C . ASN A 1 15 ? 5.010 -8.790 -26.501 1.00 0.00 15 ASN A C 10
ATOM 11427 O O . ASN A 1 15 ? 4.996 -7.678 -27.030 1.00 0.00 15 ASN A O 10
ATOM 11438 N N . VAL A 1 16 ? 4.036 -9.680 -26.664 1.00 0.00 16 VAL A N 10
ATOM 11439 C CA . VAL A 1 16 ? 2.870 -9.395 -27.491 1.00 0.00 16 VAL A CA 10
ATOM 11440 C C . VAL A 1 16 ? 1.746 -8.783 -26.663 1.00 0.00 16 VAL A C 10
ATOM 11441 O O . VAL A 1 16 ? 1.339 -9.337 -25.642 1.00 0.00 16 VAL A O 10
ATOM 11454 N N . LYS A 1 17 ? 1.246 -7.636 -27.111 1.00 0.00 17 LYS A N 10
ATOM 11455 C CA . LYS A 1 17 ? 0.166 -6.947 -26.413 1.00 0.00 17 LYS A CA 10
ATOM 11456 C C . LYS A 1 17 ? -1.148 -7.708 -26.559 1.00 0.00 17 LYS A C 10
ATOM 11457 O O . LYS A 1 17 ? -1.539 -8.082 -27.663 1.00 0.00 17 LYS A O 10
ATOM 11476 N N . GLU A 1 18 ? -1.824 -7.932 -25.436 1.00 0.00 18 GLU A N 10
ATOM 11477 C CA . GLU A 1 18 ? -3.095 -8.647 -25.440 1.00 0.00 18 GLU A CA 10
ATOM 11478 C C . GLU A 1 18 ? -4.154 -7.870 -26.216 1.00 0.00 18 GLU A C 10
ATOM 11479 O O . GLU A 1 18 ? -4.117 -6.642 -26.276 1.00 0.00 18 GLU A O 10
ATOM 11491 N N . GLU A 1 19 ? -5.097 -8.596 -26.808 1.00 0.00 19 GLU A N 10
ATOM 11492 C CA . GLU A 1 19 ? -6.166 -7.975 -27.581 1.00 0.00 19 GLU A CA 10
ATOM 11493 C C . GLU A 1 19 ? -6.544 -6.617 -26.994 1.00 0.00 19 GLU A C 10
ATOM 11494 O O . GLU A 1 19 ? -6.703 -5.637 -27.721 1.00 0.00 19 GLU A O 10
ATOM 11506 N N . VAL A 1 20 ? -6.686 -6.569 -25.674 1.00 0.00 20 VAL A N 10
ATOM 11507 C CA . VAL A 1 20 ? -7.044 -5.333 -24.988 1.00 0.00 20 VAL A CA 10
ATOM 11508 C C . VAL A 1 20 ? -5.955 -4.914 -24.007 1.00 0.00 20 VAL A C 10
ATOM 11509 O O . VAL A 1 20 ? -5.624 -5.650 -23.076 1.00 0.00 20 VAL A O 10
ATOM 11522 N N . THR A 1 21 ? -5.400 -3.724 -24.219 1.00 0.00 21 THR A N 10
ATOM 11523 C CA . THR A 1 21 ? -4.348 -3.206 -23.354 1.00 0.00 21 THR A CA 10
ATOM 11524 C C . THR A 1 21 ? -4.785 -1.918 -22.667 1.00 0.00 21 THR A C 10
ATOM 11525 O O . THR A 1 21 ? -5.613 -1.173 -23.192 1.00 0.00 21 THR A O 10
ATOM 11536 N N . CYS A 1 22 ? -4.224 -1.661 -21.491 1.00 0.00 22 CYS A N 10
ATOM 11537 C CA . CYS A 1 22 ? -4.556 -0.461 -20.731 1.00 0.00 22 CYS A CA 10
ATOM 11538 C C . CYS A 1 22 ? -3.728 0.730 -21.205 1.00 0.00 22 CYS A C 10
ATOM 11539 O O . CYS A 1 22 ? -2.498 0.685 -21.248 1.00 0.00 22 CYS A O 10
ATOM 11546 N N . PRO A 1 23 ? -4.417 1.821 -21.570 1.00 0.00 23 PRO A N 10
ATOM 11547 C CA . PRO A 1 23 ? -3.767 3.045 -22.047 1.00 0.00 23 PRO A CA 10
ATOM 11548 C C . PRO A 1 23 ? -3.014 3.771 -20.937 1.00 0.00 23 PRO A C 10
ATOM 11549 O O . PRO A 1 23 ? -2.415 4.823 -21.166 1.00 0.00 23 PRO A O 10
ATOM 11560 N N . ILE A 1 24 ? -3.047 3.204 -19.736 1.00 0.00 24 ILE A N 10
ATOM 11561 C CA . ILE A 1 24 ? -2.366 3.798 -18.593 1.00 0.00 24 ILE A CA 10
ATOM 11562 C C . ILE A 1 24 ? -1.096 3.027 -18.249 1.00 0.00 24 ILE A C 10
ATOM 11563 O O . ILE A 1 24 ? 0.015 3.503 -18.484 1.00 0.00 24 ILE A O 10
ATOM 11579 N N . CYS A 1 25 ? -1.267 1.833 -17.691 1.00 0.00 25 CYS A N 10
ATOM 11580 C CA . CYS A 1 25 ? -0.136 0.994 -17.315 1.00 0.00 25 CYS A CA 10
ATOM 11581 C C . CYS A 1 25 ? 0.483 0.333 -18.544 1.00 0.00 25 CYS A C 10
ATOM 11582 O O . CYS A 1 25 ? 1.649 -0.064 -18.528 1.00 0.00 25 CYS A O 10
ATOM 11589 N N . LEU A 1 26 ? -0.306 0.218 -19.607 1.00 0.00 26 LEU A N 10
ATOM 11590 C CA . LEU A 1 26 ? 0.163 -0.395 -20.845 1.00 0.00 26 LEU A CA 10
ATOM 11591 C C . LEU A 1 26 ? 0.629 -1.826 -20.601 1.00 0.00 26 LEU A C 10
ATOM 11592 O O . LEU A 1 26 ? 1.586 -2.291 -21.220 1.00 0.00 26 LEU A O 10
ATOM 11608 N N . GLU A 1 27 ? -0.055 -2.520 -19.697 1.00 0.00 27 GLU A N 10
ATOM 11609 C CA . GLU A 1 27 ? 0.289 -3.900 -19.373 1.00 0.00 27 GLU A CA 10
ATOM 11610 C C . GLU A 1 27 ? -0.716 -4.870 -19.988 1.00 0.00 27 GLU A C 10
ATOM 11611 O O . GLU A 1 27 ? -0.418 -5.552 -20.969 1.00 0.00 27 GLU A O 10
ATOM 11623 N N . LEU A 1 28 ? -1.909 -4.925 -19.405 1.00 0.00 28 LEU A N 10
ATOM 11624 C CA . LEU A 1 28 ? -2.959 -5.812 -19.894 1.00 0.00 28 LEU A CA 10
ATOM 11625 C C . LEU A 1 28 ? -4.313 -5.428 -19.306 1.00 0.00 28 LEU A C 10
ATOM 11626 O O . LEU A 1 28 ? -4.402 -4.990 -18.158 1.00 0.00 28 LEU A O 10
ATOM 11642 N N . LEU A 1 29 ? -5.366 -5.598 -20.098 1.00 0.00 29 LEU A N 10
ATOM 11643 C CA . LEU A 1 29 ? -6.717 -5.272 -19.655 1.00 0.00 29 LEU A CA 10
ATOM 11644 C C . LEU A 1 29 ? -7.616 -6.503 -19.697 1.00 0.00 29 LEU A C 10
ATOM 11645 O O . LEU A 1 29 ? -8.242 -6.795 -20.716 1.00 0.00 29 LEU A O 10
ATOM 11661 N N . THR A 1 30 ? -7.677 -7.223 -18.581 1.00 0.00 30 THR A N 10
ATOM 11662 C CA . THR A 1 30 ? -8.500 -8.422 -18.489 1.00 0.00 30 THR A CA 10
ATOM 11663 C C . THR A 1 30 ? -9.957 -8.070 -18.212 1.00 0.00 30 THR A C 10
ATOM 11664 O O . THR A 1 30 ? -10.831 -8.313 -19.043 1.00 0.00 30 THR A O 10
ATOM 11675 N N . GLN A 1 31 ? -10.209 -7.495 -17.041 1.00 0.00 31 GLN A N 10
ATOM 11676 C CA . GLN A 1 31 ? -11.562 -7.109 -16.656 1.00 0.00 31 GLN A CA 10
ATOM 11677 C C . GLN A 1 31 ? -11.661 -5.600 -16.454 1.00 0.00 31 GLN A C 10
ATOM 11678 O O . GLN A 1 31 ? -11.974 -5.114 -15.367 1.00 0.00 31 GLN A O 10
ATOM 11692 N N . PRO A 1 32 ? -11.388 -4.840 -17.525 1.00 0.00 32 PRO A N 10
ATOM 11693 C CA . PRO A 1 32 ? -11.439 -3.376 -17.490 1.00 0.00 32 PRO A CA 10
ATOM 11694 C C . PRO A 1 32 ? -12.864 -2.849 -17.357 1.00 0.00 32 PRO A C 10
ATOM 11695 O O . PRO A 1 32 ? -13.816 -3.624 -17.255 1.00 0.00 32 PRO A O 10
ATOM 11706 N N . LEU A 1 33 ? -13.004 -1.528 -17.360 1.00 0.00 33 LEU A N 10
ATOM 11707 C CA . LEU A 1 33 ? -14.314 -0.897 -17.240 1.00 0.00 33 LEU A CA 10
ATOM 11708 C C . LEU A 1 33 ? -14.759 -0.309 -18.576 1.00 0.00 33 LEU A C 10
ATOM 11709 O O . LEU A 1 33 ? -13.939 -0.056 -19.458 1.00 0.00 33 LEU A O 10
ATOM 11725 N N . SER A 1 34 ? -16.063 -0.091 -18.715 1.00 0.00 34 SER A N 10
ATOM 11726 C CA . SER A 1 34 ? -16.617 0.466 -19.943 1.00 0.00 34 SER A CA 10
ATOM 11727 C C . SER A 1 34 ? -17.122 1.888 -19.715 1.00 0.00 34 SER A C 10
ATOM 11728 O O . SER A 1 34 ? -17.484 2.259 -18.598 1.00 0.00 34 SER A O 10
ATOM 11736 N N . LEU A 1 35 ? -17.144 2.679 -20.782 1.00 0.00 35 LEU A N 10
ATOM 11737 C CA . LEU A 1 35 ? -17.605 4.061 -20.700 1.00 0.00 35 LEU A CA 10
ATOM 11738 C C . LEU A 1 35 ? -18.459 4.423 -21.911 1.00 0.00 35 LEU A C 10
ATOM 11739 O O . LEU A 1 35 ? -18.588 3.637 -22.849 1.00 0.00 35 LEU A O 10
ATOM 11755 N N . ASP A 1 36 ? -19.039 5.618 -21.883 1.00 0.00 36 ASP A N 10
ATOM 11756 C CA . ASP A 1 36 ? -19.879 6.086 -22.979 1.00 0.00 36 ASP A CA 10
ATOM 11757 C C . ASP A 1 36 ? -19.050 6.836 -24.017 1.00 0.00 36 ASP A C 10
ATOM 11758 O O . ASP A 1 36 ? -19.554 7.722 -24.707 1.00 0.00 36 ASP A O 10
ATOM 11767 N N . CYS A 1 37 ? -17.775 6.476 -24.121 1.00 0.00 37 CYS A N 10
ATOM 11768 C CA . CYS A 1 37 ? -16.875 7.115 -25.072 1.00 0.00 37 CYS A CA 10
ATOM 11769 C C . CYS A 1 37 ? -16.226 6.080 -25.987 1.00 0.00 37 CYS A C 10
ATOM 11770 O O . CYS A 1 37 ? -16.052 6.315 -27.182 1.00 0.00 37 CYS A O 10
ATOM 11777 N N . GLY A 1 38 ? -15.870 4.934 -25.416 1.00 0.00 38 GLY A N 10
ATOM 11778 C CA . GLY A 1 38 ? -15.245 3.880 -26.193 1.00 0.00 38 GLY A CA 10
ATOM 11779 C C . GLY A 1 38 ? -13.812 3.622 -25.774 1.00 0.00 38 GLY A C 10
ATOM 11780 O O . GLY A 1 38 ? -12.933 3.440 -26.618 1.00 0.00 38 GLY A O 10
ATOM 11784 N N . HIS A 1 39 ? -13.572 3.608 -24.467 1.00 0.00 39 HIS A N 10
ATOM 11785 C CA . HIS A 1 39 ? -12.234 3.373 -23.936 1.00 0.00 39 HIS A CA 10
ATOM 11786 C C . HIS A 1 39 ? -12.301 2.646 -22.597 1.00 0.00 39 HIS A C 10
ATOM 11787 O O . HIS A 1 39 ? -13.002 3.076 -21.680 1.00 0.00 39 HIS A O 10
ATOM 11801 N N . SER A 1 40 ? -11.568 1.542 -22.490 1.00 0.00 40 SER A N 10
ATOM 11802 C CA . SER A 1 40 ? -11.547 0.753 -21.264 1.00 0.00 40 SER A CA 10
ATOM 11803 C C . SER A 1 40 ? -10.304 1.066 -20.438 1.00 0.00 40 SER A C 10
ATOM 11804 O O . SER A 1 40 ? -9.322 1.602 -20.951 1.00 0.00 40 SER A O 10
ATOM 11812 N N . PHE A 1 41 ? -10.353 0.726 -19.154 1.00 0.00 41 PHE A N 10
ATOM 11813 C CA . PHE A 1 41 ? -9.232 0.971 -18.254 1.00 0.00 41 PHE A CA 10
ATOM 11814 C C . PHE A 1 41 ? -9.291 0.041 -17.046 1.00 0.00 41 PHE A C 10
ATOM 11815 O O . PHE A 1 41 ? -10.232 -0.738 -16.893 1.00 0.00 41 PHE A O 10
ATOM 11832 N N . CYS A 1 42 ? -8.278 0.128 -16.190 1.00 0.00 42 CYS A N 10
ATOM 11833 C CA . CYS A 1 42 ? -8.213 -0.705 -14.995 1.00 0.00 42 CYS A CA 10
ATOM 11834 C C . CYS A 1 42 ? -8.984 -0.066 -13.844 1.00 0.00 42 CYS A C 10
ATOM 11835 O O . CYS A 1 42 ? -8.783 1.105 -13.524 1.00 0.00 42 CYS A O 10
ATOM 11842 N N . GLN A 1 43 ? -9.866 -0.845 -13.226 1.00 0.00 43 GLN A N 10
ATOM 11843 C CA . GLN A 1 43 ? -10.668 -0.355 -12.111 1.00 0.00 43 GLN A CA 10
ATOM 11844 C C . GLN A 1 43 ? -9.814 0.457 -11.142 1.00 0.00 43 GLN A C 10
ATOM 11845 O O . GLN A 1 43 ? -10.330 1.276 -10.382 1.00 0.00 43 GLN A O 10
ATOM 11859 N N . ALA A 1 44 ? -8.506 0.223 -11.175 1.00 0.00 44 ALA A N 10
ATOM 11860 C CA . ALA A 1 44 ? -7.581 0.934 -10.301 1.00 0.00 44 ALA A CA 10
ATOM 11861 C C . ALA A 1 44 ? -6.965 2.134 -11.014 1.00 0.00 44 ALA A C 10
ATOM 11862 O O . ALA A 1 44 ? -7.064 3.267 -10.542 1.00 0.00 44 ALA A O 10
ATOM 11869 N N . CYS A 1 45 ? -6.328 1.877 -12.151 1.00 0.00 45 CYS A N 10
ATOM 11870 C CA . CYS A 1 45 ? -5.695 2.935 -12.929 1.00 0.00 45 CYS A CA 10
ATOM 11871 C C . CYS A 1 45 ? -6.618 4.143 -13.058 1.00 0.00 45 CYS A C 10
ATOM 11872 O O . CYS A 1 45 ? -6.172 5.290 -12.993 1.00 0.00 45 CYS A O 10
ATOM 11879 N N . LEU A 1 46 ? -7.907 3.878 -13.241 1.00 0.00 46 LEU A N 10
ATOM 11880 C CA . LEU A 1 46 ? -8.895 4.943 -13.379 1.00 0.00 46 LEU A CA 10
ATOM 11881 C C . LEU A 1 46 ? -8.996 5.761 -12.096 1.00 0.00 46 LEU A C 10
ATOM 11882 O O . LEU A 1 46 ? -9.020 6.992 -12.131 1.00 0.00 46 LEU A O 10
ATOM 11898 N N . THR A 1 47 ? -9.054 5.070 -10.962 1.00 0.00 47 THR A N 10
ATOM 11899 C CA . THR A 1 47 ? -9.152 5.731 -9.667 1.00 0.00 47 THR A CA 10
ATOM 11900 C C . THR A 1 47 ? -7.925 6.596 -9.397 1.00 0.00 47 THR A C 10
ATOM 11901 O O . THR A 1 47 ? -8.044 7.736 -8.950 1.00 0.00 47 THR A O 10
ATOM 11912 N N . ALA A 1 48 ? -6.747 6.045 -9.672 1.00 0.00 48 ALA A N 10
ATOM 11913 C CA . ALA A 1 48 ? -5.499 6.767 -9.462 1.00 0.00 48 ALA A CA 10
ATOM 11914 C C . ALA A 1 48 ? -5.361 7.924 -10.446 1.00 0.00 48 ALA A C 10
ATOM 11915 O O . ALA A 1 48 ? -5.000 9.037 -10.064 1.00 0.00 48 ALA A O 10
ATOM 11922 N N . ASN A 1 49 ? -5.650 7.654 -11.714 1.00 0.00 49 ASN A N 10
ATOM 11923 C CA . ASN A 1 49 ? -5.557 8.673 -12.754 1.00 0.00 49 ASN A CA 10
ATOM 11924 C C . ASN A 1 49 ? -6.471 9.854 -12.441 1.00 0.00 49 ASN A C 10
ATOM 11925 O O . ASN A 1 49 ? -6.030 11.003 -12.412 1.00 0.00 49 ASN A O 10
ATOM 11936 N N . HIS A 1 50 ? -7.747 9.562 -12.206 1.00 0.00 50 HIS A N 10
ATOM 11937 C CA . HIS A 1 50 ? -8.723 10.600 -11.894 1.00 0.00 50 HIS A CA 10
ATOM 11938 C C . HIS A 1 50 ? -8.144 11.613 -10.911 1.00 0.00 50 HIS A C 10
ATOM 11939 O O . HIS A 1 50 ? -8.233 12.822 -11.125 1.00 0.00 50 HIS A O 10
ATOM 11953 N N . LYS A 1 51 ? -7.551 11.112 -9.833 1.00 0.00 51 LYS A N 10
ATOM 11954 C CA . LYS A 1 51 ? -6.956 11.972 -8.817 1.00 0.00 51 LYS A CA 10
ATOM 11955 C C . LYS A 1 51 ? -5.802 12.783 -9.398 1.00 0.00 51 LYS A C 10
ATOM 11956 O O . LYS A 1 51 ? -5.574 13.927 -9.005 1.00 0.00 51 LYS A O 10
ATOM 11975 N N . LYS A 1 52 ? -5.078 12.183 -10.336 1.00 0.00 52 LYS A N 10
ATOM 11976 C CA . LYS A 1 52 ? -3.949 12.850 -10.974 1.00 0.00 52 LYS A CA 10
ATOM 11977 C C . LYS A 1 52 ? -4.363 14.208 -11.532 1.00 0.00 52 LYS A C 10
ATOM 11978 O O . LYS A 1 52 ? -3.679 15.210 -11.324 1.00 0.00 52 LYS A O 10
ATOM 11997 N N . SER A 1 53 ? -5.488 14.233 -12.241 1.00 0.00 53 SER A N 10
ATOM 11998 C CA . SER A 1 53 ? -5.992 15.468 -12.830 1.00 0.00 53 SER A CA 10
ATOM 11999 C C . SER A 1 53 ? -6.292 16.503 -11.750 1.00 0.00 53 SER A C 10
ATOM 12000 O O . SER A 1 53 ? -6.007 17.689 -11.915 1.00 0.00 53 SER A O 10
ATOM 12008 N N . MET A 1 54 ? -6.870 16.045 -10.645 1.00 0.00 54 MET A N 10
ATOM 12009 C CA . MET A 1 54 ? -7.209 16.930 -9.536 1.00 0.00 54 MET A CA 10
ATOM 12010 C C . MET A 1 54 ? -6.125 17.984 -9.332 1.00 0.00 54 MET A C 10
ATOM 12011 O O . MET A 1 54 ? -6.396 19.079 -8.839 1.00 0.00 54 MET A O 10
ATOM 12025 N N . LEU A 1 55 ? -4.898 17.647 -9.715 1.00 0.00 55 LEU A N 10
ATOM 12026 C CA . LEU A 1 55 ? -3.774 18.565 -9.573 1.00 0.00 55 LEU A CA 10
ATOM 12027 C C . LEU A 1 55 ? -3.466 19.256 -10.898 1.00 0.00 55 LEU A C 10
ATOM 12028 O O . LEU A 1 55 ? -3.224 20.463 -10.938 1.00 0.00 55 LEU A O 10
ATOM 12044 N N . ASP A 1 56 ? -3.478 18.485 -11.979 1.00 0.00 56 ASP A N 10
ATOM 12045 C CA . ASP A 1 56 ? -3.203 19.024 -13.306 1.00 0.00 56 ASP A CA 10
ATOM 12046 C C . ASP A 1 56 ? -4.294 20.002 -13.732 1.00 0.00 56 ASP A C 10
ATOM 12047 O O . ASP A 1 56 ? -4.068 21.211 -13.795 1.00 0.00 56 ASP A O 10
ATOM 12056 N N . LYS A 1 57 ? -5.476 19.471 -14.024 1.00 0.00 57 LYS A N 10
ATOM 12057 C CA . LYS A 1 57 ? -6.603 20.295 -14.444 1.00 0.00 57 LYS A CA 10
ATOM 12058 C C . LYS A 1 57 ? -7.591 20.490 -13.298 1.00 0.00 57 LYS A C 10
ATOM 12059 O O . LYS A 1 57 ? -8.002 21.612 -13.004 1.00 0.00 57 LYS A O 10
ATOM 12078 N N . GLY A 1 58 ? -7.968 19.390 -12.654 1.00 0.00 58 GLY A N 10
ATOM 12079 C CA . GLY A 1 58 ? -8.904 19.462 -11.547 1.00 0.00 58 GLY A CA 10
ATOM 12080 C C . GLY A 1 58 ? -10.057 18.490 -11.699 1.00 0.00 58 GLY A C 10
ATOM 12081 O O . GLY A 1 58 ? -10.563 17.959 -10.711 1.00 0.00 58 GLY A O 10
ATOM 12085 N N . GLU A 1 59 ? -10.474 18.257 -12.939 1.00 0.00 59 GLU A N 10
ATOM 12086 C CA . GLU A 1 59 ? -11.577 17.344 -13.215 1.00 0.00 59 GLU A CA 10
ATOM 12087 C C . GLU A 1 59 ? -11.062 16.026 -13.787 1.00 0.00 59 GLU A C 10
ATOM 12088 O O . GLU A 1 59 ? -10.219 16.014 -14.684 1.00 0.00 59 GLU A O 10
ATOM 12100 N N . SER A 1 60 ? -11.574 14.919 -13.260 1.00 0.00 60 SER A N 10
ATOM 12101 C CA . SER A 1 60 ? -11.164 13.595 -13.714 1.00 0.00 60 SER A CA 10
ATOM 12102 C C . SER A 1 60 ? -12.073 13.099 -14.835 1.00 0.00 60 SER A C 10
ATOM 12103 O O . SER A 1 60 ? -13.289 13.286 -14.791 1.00 0.00 60 SER A O 10
ATOM 12111 N N . SER A 1 61 ? -11.473 12.466 -15.838 1.00 0.00 61 SER A N 10
ATOM 12112 C CA . SER A 1 61 ? -12.227 11.945 -16.972 1.00 0.00 61 SER A CA 10
ATOM 12113 C C . SER A 1 61 ? -11.331 11.113 -17.884 1.00 0.00 61 SER A C 10
ATOM 12114 O O . SER A 1 61 ? -10.108 11.117 -17.744 1.00 0.00 61 SER A O 10
ATOM 12122 N N . CYS A 1 62 ? -11.949 10.399 -18.819 1.00 0.00 62 CYS A N 10
ATOM 12123 C CA . CYS A 1 62 ? -11.210 9.561 -19.755 1.00 0.00 62 CYS A CA 10
ATOM 12124 C C . CYS A 1 62 ? -9.880 10.208 -20.132 1.00 0.00 62 CYS A C 10
ATOM 12125 O O . CYS A 1 62 ? -9.831 11.240 -20.801 1.00 0.00 62 CYS A O 10
ATOM 12132 N N . PRO A 1 63 ? -8.775 9.587 -19.694 1.00 0.00 63 PRO A N 10
ATOM 12133 C CA . PRO A 1 63 ? -7.424 10.084 -19.973 1.00 0.00 63 PRO A CA 10
ATOM 12134 C C . PRO A 1 63 ? -7.044 9.934 -21.442 1.00 0.00 63 PRO A C 10
ATOM 12135 O O . PRO A 1 63 ? -5.935 10.284 -21.846 1.00 0.00 63 PRO A O 10
ATOM 12146 N N . VAL A 1 64 ? -7.972 9.412 -22.239 1.00 0.00 64 VAL A N 10
ATOM 12147 C CA . VAL A 1 64 ? -7.734 9.217 -23.664 1.00 0.00 64 VAL A CA 10
ATOM 12148 C C . VAL A 1 64 ? -8.419 10.301 -24.488 1.00 0.00 64 VAL A C 10
ATOM 12149 O O . VAL A 1 64 ? -7.814 10.893 -25.383 1.00 0.00 64 VAL A O 10
ATOM 12162 N N . CYS A 1 65 ? -9.686 10.558 -24.181 1.00 0.00 65 CYS A N 10
ATOM 12163 C CA . CYS A 1 65 ? -10.456 11.571 -24.893 1.00 0.00 65 CYS A CA 10
ATOM 12164 C C . CYS A 1 65 ? -11.028 12.601 -23.923 1.00 0.00 65 CYS A C 10
ATOM 12165 O O . CYS A 1 65 ? -11.388 13.710 -24.320 1.00 0.00 65 CYS A O 10
ATOM 12172 N N . ARG A 1 66 ? -11.109 12.226 -22.651 1.00 0.00 66 ARG A N 10
ATOM 12173 C CA . ARG A 1 66 ? -11.637 13.116 -21.624 1.00 0.00 66 ARG A CA 10
ATOM 12174 C C . ARG A 1 66 ? -13.114 13.412 -21.869 1.00 0.00 66 ARG A C 10
ATOM 12175 O O . ARG A 1 66 ? -13.540 14.567 -21.832 1.00 0.00 66 ARG A O 10
ATOM 12196 N N . ILE A 1 67 ? -13.889 12.362 -22.121 1.00 0.00 67 ILE A N 10
ATOM 12197 C CA . ILE A 1 67 ? -15.317 12.510 -22.372 1.00 0.00 67 ILE A CA 10
ATOM 12198 C C . ILE A 1 67 ? -16.019 13.159 -21.184 1.00 0.00 67 ILE A C 10
ATOM 12199 O O . ILE A 1 67 ? -15.564 13.051 -20.046 1.00 0.00 67 ILE A O 10
ATOM 12215 N N . SER A 1 68 ? -17.133 13.832 -21.457 1.00 0.00 68 SER A N 10
ATOM 12216 C CA . SER A 1 68 ? -17.898 14.500 -20.411 1.00 0.00 68 SER A CA 10
ATOM 12217 C C . SER A 1 68 ? -18.784 13.505 -19.667 1.00 0.00 68 SER A C 10
ATOM 12218 O O . SER A 1 68 ? -19.717 12.939 -20.238 1.00 0.00 68 SER A O 10
ATOM 12226 N N . TYR A 1 69 ? -18.487 13.298 -18.389 1.00 0.00 69 TYR A N 10
ATOM 12227 C CA . TYR A 1 69 ? -19.254 12.371 -17.566 1.00 0.00 69 TYR A CA 10
ATOM 12228 C C . TYR A 1 69 ? -18.772 12.400 -16.119 1.00 0.00 69 TYR A C 10
ATOM 12229 O O . TYR A 1 69 ? -17.788 13.064 -15.795 1.00 0.00 69 TYR A O 10
ATOM 12247 N N . GLN A 1 70 ? -19.474 11.675 -15.254 1.00 0.00 70 GLN A N 10
ATOM 12248 C CA . GLN A 1 70 ? -19.118 11.617 -13.841 1.00 0.00 70 GLN A CA 10
ATOM 12249 C C . GLN A 1 70 ? -18.721 10.201 -13.437 1.00 0.00 70 GLN A C 10
ATOM 12250 O O . GLN A 1 70 ? -19.462 9.240 -13.644 1.00 0.00 70 GLN A O 10
ATOM 12264 N N . PRO A 1 71 ? -17.524 10.068 -12.847 1.00 0.00 71 PRO A N 10
ATOM 12265 C CA . PRO A 1 71 ? -17.002 8.773 -12.401 1.00 0.00 71 PRO A CA 10
ATOM 12266 C C . PRO A 1 71 ? -17.764 8.222 -11.201 1.00 0.00 71 PRO A C 10
ATOM 12267 O O . PRO A 1 71 ? -17.481 7.122 -10.726 1.00 0.00 71 PRO A O 10
ATOM 12278 N N . GLU A 1 72 ? -18.733 8.993 -10.716 1.00 0.00 72 GLU A N 10
ATOM 12279 C CA . GLU A 1 72 ? -19.535 8.581 -9.570 1.00 0.00 72 GLU A CA 10
ATOM 12280 C C . GLU A 1 72 ? -20.604 7.575 -9.989 1.00 0.00 72 GLU A C 10
ATOM 12281 O O . GLU A 1 72 ? -21.013 6.724 -9.200 1.00 0.00 72 GLU A O 10
ATOM 12293 N N . ASN A 1 73 ? -21.052 7.681 -11.236 1.00 0.00 73 ASN A N 10
ATOM 12294 C CA . ASN A 1 73 ? -22.074 6.782 -11.760 1.00 0.00 73 ASN A CA 10
ATOM 12295 C C . ASN A 1 73 ? -21.497 5.875 -12.843 1.00 0.00 73 ASN A C 10
ATOM 12296 O O . ASN A 1 73 ? -21.684 6.120 -14.035 1.00 0.00 73 ASN A O 10
ATOM 12307 N N . ILE A 1 74 ? -20.797 4.828 -12.420 1.00 0.00 74 ILE A N 10
ATOM 12308 C CA . ILE A 1 74 ? -20.195 3.885 -13.354 1.00 0.00 74 ILE A CA 10
ATOM 12309 C C . ILE A 1 74 ? -20.006 2.517 -12.707 1.00 0.00 74 ILE A C 10
ATOM 12310 O O . ILE A 1 74 ? -19.625 2.417 -11.541 1.00 0.00 74 ILE A O 10
ATOM 12326 N N . ARG A 1 75 ? -20.274 1.464 -13.474 1.00 0.00 75 ARG A N 10
ATOM 12327 C CA . ARG A 1 75 ? -20.134 0.101 -12.977 1.00 0.00 75 ARG A CA 10
ATOM 12328 C C . ARG A 1 75 ? -19.925 -0.879 -14.128 1.00 0.00 75 ARG A C 10
ATOM 12329 O O . ARG A 1 75 ? -20.452 -0.705 -15.227 1.00 0.00 75 ARG A O 10
ATOM 12350 N N . PRO A 1 76 ? -19.137 -1.933 -13.872 1.00 0.00 76 PRO A N 10
ATOM 12351 C CA . PRO A 1 76 ? -18.840 -2.962 -14.873 1.00 0.00 76 PRO A CA 10
ATOM 12352 C C . PRO A 1 76 ? -20.056 -3.824 -15.196 1.00 0.00 76 PRO A C 10
ATOM 12353 O O . PRO A 1 76 ? -20.838 -4.167 -14.311 1.00 0.00 76 PRO A O 10
ATOM 12364 N N . ASN A 1 77 ? -20.208 -4.171 -16.470 1.00 0.00 77 ASN A N 10
ATOM 12365 C CA . ASN A 1 77 ? -21.329 -4.994 -16.910 1.00 0.00 77 ASN A CA 10
ATOM 12366 C C . ASN A 1 77 ? -20.841 -6.337 -17.444 1.00 0.00 77 ASN A C 10
ATOM 12367 O O . ASN A 1 77 ? -20.387 -6.435 -18.585 1.00 0.00 77 ASN A O 10
ATOM 12378 N N . ARG A 1 78 ? -20.939 -7.370 -16.613 1.00 0.00 78 ARG A N 10
ATOM 12379 C CA . ARG A 1 78 ? -20.507 -8.707 -17.002 1.00 0.00 78 ARG A CA 10
ATOM 12380 C C . ARG A 1 78 ? -21.658 -9.703 -16.891 1.00 0.00 78 ARG A C 10
ATOM 12381 O O . ARG A 1 78 ? -22.151 -9.979 -15.797 1.00 0.00 78 ARG A O 10
ATOM 12402 N N . HIS A 1 79 ? -22.082 -10.239 -18.031 1.00 0.00 79 HIS A N 10
ATOM 12403 C CA . HIS A 1 79 ? -23.175 -11.204 -18.062 1.00 0.00 79 HIS A CA 10
ATOM 12404 C C . HIS A 1 79 ? -22.730 -12.507 -18.721 1.00 0.00 79 HIS A C 10
ATOM 12405 O O . HIS A 1 79 ? -23.422 -13.046 -19.585 1.00 0.00 79 HIS A O 10
ATOM 12419 N N . VAL A 1 80 ? -21.570 -13.008 -18.307 1.00 0.00 80 VAL A N 10
ATOM 12420 C CA . VAL A 1 80 ? -21.033 -14.247 -18.856 1.00 0.00 80 VAL A CA 10
ATOM 12421 C C . VAL A 1 80 ? -20.702 -15.241 -17.748 1.00 0.00 80 VAL A C 10
ATOM 12422 O O . VAL A 1 80 ? -20.732 -14.901 -16.566 1.00 0.00 80 VAL A O 10
ATOM 12435 N N . ALA A 1 81 ? -20.385 -16.471 -18.140 1.00 0.00 81 ALA A N 10
ATOM 12436 C CA . ALA A 1 81 ? -20.046 -17.514 -17.180 1.00 0.00 81 ALA A CA 10
ATOM 12437 C C . ALA A 1 81 ? -18.611 -17.360 -16.686 1.00 0.00 81 ALA A C 10
ATOM 12438 O O . ALA A 1 81 ? -17.852 -18.326 -16.646 1.00 0.00 81 ALA A O 10
ATOM 12445 N N . ASN A 1 82 ? -18.248 -16.138 -16.311 1.00 0.00 82 ASN A N 10
ATOM 12446 C CA . ASN A 1 82 ? -16.903 -15.857 -15.821 1.00 0.00 82 ASN A CA 10
ATOM 12447 C C . ASN A 1 82 ? -16.934 -15.459 -14.348 1.00 0.00 82 ASN A C 10
ATOM 12448 O O . ASN A 1 82 ? -16.927 -14.273 -14.015 1.00 0.00 82 ASN A O 10
ATOM 12459 N N . ILE A 1 83 ? -16.966 -16.457 -13.472 1.00 0.00 83 ILE A N 10
ATOM 12460 C CA . ILE A 1 83 ? -16.995 -16.211 -12.035 1.00 0.00 83 ILE A CA 10
ATOM 12461 C C . ILE A 1 83 ? -15.586 -16.042 -11.478 1.00 0.00 83 ILE A C 10
ATOM 12462 O O . ILE A 1 83 ? -14.654 -16.726 -11.900 1.00 0.00 83 ILE A O 10
ATOM 12478 N N . VAL A 1 84 ? -15.438 -15.128 -10.525 1.00 0.00 84 VAL A N 10
ATOM 12479 C CA . VAL A 1 84 ? -14.143 -14.870 -9.906 1.00 0.00 84 VAL A CA 10
ATOM 12480 C C . VAL A 1 84 ? -13.727 -16.026 -9.002 1.00 0.00 84 VAL A C 10
ATOM 12481 O O . VAL A 1 84 ? -13.742 -15.904 -7.778 1.00 0.00 84 VAL A O 10
ATOM 12494 N N . GLU A 1 85 ? -13.356 -17.145 -9.615 1.00 0.00 85 GLU A N 10
ATOM 12495 C CA . GLU A 1 85 ? -12.936 -18.323 -8.864 1.00 0.00 85 GLU A CA 10
ATOM 12496 C C . GLU A 1 85 ? -11.734 -18.990 -9.527 1.00 0.00 85 GLU A C 10
ATOM 12497 O O . GLU A 1 85 ? -11.459 -18.714 -10.694 1.00 0.00 85 GLU A O 10
ATOM 12511 N N . GLY A 1 1 ? 39.061 -30.744 -13.495 1.00 0.00 1 GLY A N 11
ATOM 12512 C CA . GLY A 1 1 ? 38.958 -29.819 -14.609 1.00 0.00 1 GLY A CA 11
ATOM 12513 C C . GLY A 1 1 ? 38.295 -28.513 -14.219 1.00 0.00 1 GLY A C 11
ATOM 12514 O O . GLY A 1 1 ? 37.519 -28.464 -13.265 1.00 0.00 1 GLY A O 11
ATOM 12518 N N . SER A 1 2 ? 38.602 -27.452 -14.958 1.00 0.00 2 SER A N 11
ATOM 12519 C CA . SER A 1 2 ? 38.035 -26.137 -14.680 1.00 0.00 2 SER A CA 11
ATOM 12520 C C . SER A 1 2 ? 36.983 -25.769 -15.722 1.00 0.00 2 SER A C 11
ATOM 12521 O O . SER A 1 2 ? 37.256 -25.768 -16.923 1.00 0.00 2 SER A O 11
ATOM 12529 N N . SER A 1 3 ? 35.779 -25.457 -15.253 1.00 0.00 3 SER A N 11
ATOM 12530 C CA . SER A 1 3 ? 34.683 -25.091 -16.143 1.00 0.00 3 SER A CA 11
ATOM 12531 C C . SER A 1 3 ? 33.693 -24.171 -15.436 1.00 0.00 3 SER A C 11
ATOM 12532 O O . SER A 1 3 ? 33.634 -24.131 -14.208 1.00 0.00 3 SER A O 11
ATOM 12540 N N . GLY A 1 4 ? 32.914 -23.433 -16.222 1.00 0.00 4 GLY A N 11
ATOM 12541 C CA . GLY A 1 4 ? 31.936 -22.523 -15.654 1.00 0.00 4 GLY A CA 11
ATOM 12542 C C . GLY A 1 4 ? 30.514 -22.902 -16.015 1.00 0.00 4 GLY A C 11
ATOM 12543 O O . GLY A 1 4 ? 30.258 -24.015 -16.475 1.00 0.00 4 GLY A O 11
ATOM 12547 N N . SER A 1 5 ? 29.585 -21.975 -15.806 1.00 0.00 5 SER A N 11
ATOM 12548 C CA . SER A 1 5 ? 28.179 -22.220 -16.107 1.00 0.00 5 SER A CA 11
ATOM 12549 C C . SER A 1 5 ? 27.581 -21.055 -16.889 1.00 0.00 5 SER A C 11
ATOM 12550 O O . SER A 1 5 ? 27.589 -19.914 -16.428 1.00 0.00 5 SER A O 11
ATOM 12558 N N . SER A 1 6 ? 27.062 -21.351 -18.077 1.00 0.00 6 SER A N 11
ATOM 12559 C CA . SER A 1 6 ? 26.462 -20.329 -18.926 1.00 0.00 6 SER A CA 11
ATOM 12560 C C . SER A 1 6 ? 25.158 -20.829 -19.541 1.00 0.00 6 SER A C 11
ATOM 12561 O O . SER A 1 6 ? 24.912 -22.033 -19.608 1.00 0.00 6 SER A O 11
ATOM 12569 N N . GLY A 1 7 ? 24.325 -19.895 -19.989 1.00 0.00 7 GLY A N 11
ATOM 12570 C CA . GLY A 1 7 ? 23.057 -20.260 -20.593 1.00 0.00 7 GLY A CA 11
ATOM 12571 C C . GLY A 1 7 ? 21.908 -19.411 -20.086 1.00 0.00 7 GLY A C 11
ATOM 12572 O O . GLY A 1 7 ? 21.764 -19.206 -18.881 1.00 0.00 7 GLY A O 11
ATOM 12576 N N . MET A 1 8 ? 21.090 -18.914 -21.007 1.00 0.00 8 MET A N 11
ATOM 12577 C CA . MET A 1 8 ? 19.948 -18.082 -20.646 1.00 0.00 8 MET A CA 11
ATOM 12578 C C . MET A 1 8 ? 18.738 -18.942 -20.294 1.00 0.00 8 MET A C 11
ATOM 12579 O O . MET A 1 8 ? 18.060 -19.467 -21.177 1.00 0.00 8 MET A O 11
ATOM 12593 N N . ALA A 1 9 ? 18.473 -19.081 -18.999 1.00 0.00 9 ALA A N 11
ATOM 12594 C CA . ALA A 1 9 ? 17.344 -19.876 -18.532 1.00 0.00 9 ALA A CA 11
ATOM 12595 C C . ALA A 1 9 ? 16.051 -19.070 -18.575 1.00 0.00 9 ALA A C 11
ATOM 12596 O O . ALA A 1 9 ? 15.293 -19.043 -17.605 1.00 0.00 9 ALA A O 11
ATOM 12603 N N . SER A 1 10 ? 15.805 -18.414 -19.704 1.00 0.00 10 SER A N 11
ATOM 12604 C CA . SER A 1 10 ? 14.604 -17.603 -19.871 1.00 0.00 10 SER A CA 11
ATOM 12605 C C . SER A 1 10 ? 13.382 -18.485 -20.110 1.00 0.00 10 SER A C 11
ATOM 12606 O O . SER A 1 10 ? 13.190 -19.017 -21.202 1.00 0.00 10 SER A O 11
ATOM 12614 N N . GLY A 1 11 ? 12.557 -18.635 -19.078 1.00 0.00 11 GLY A N 11
ATOM 12615 C CA . GLY A 1 11 ? 11.364 -19.453 -19.194 1.00 0.00 11 GLY A CA 11
ATOM 12616 C C . GLY A 1 11 ? 10.226 -18.724 -19.881 1.00 0.00 11 GLY A C 11
ATOM 12617 O O . GLY A 1 11 ? 9.111 -18.673 -19.363 1.00 0.00 11 GLY A O 11
ATOM 12621 N N . ILE A 1 12 ? 10.509 -18.156 -21.049 1.00 0.00 12 ILE A N 11
ATOM 12622 C CA . ILE A 1 12 ? 9.500 -17.426 -21.807 1.00 0.00 12 ILE A CA 11
ATOM 12623 C C . ILE A 1 12 ? 8.815 -18.332 -22.824 1.00 0.00 12 ILE A C 11
ATOM 12624 O O . ILE A 1 12 ? 9.465 -19.134 -23.496 1.00 0.00 12 ILE A O 11
ATOM 12640 N N . LEU A 1 13 ? 7.498 -18.197 -22.935 1.00 0.00 13 LEU A N 11
ATOM 12641 C CA . LEU A 1 13 ? 6.723 -19.002 -23.873 1.00 0.00 13 LEU A CA 11
ATOM 12642 C C . LEU A 1 13 ? 6.190 -18.144 -25.016 1.00 0.00 13 LEU A C 11
ATOM 12643 O O . LEU A 1 13 ? 5.716 -17.029 -24.800 1.00 0.00 13 LEU A O 11
ATOM 12659 N N . VAL A 1 14 ? 6.271 -18.673 -26.233 1.00 0.00 14 VAL A N 11
ATOM 12660 C CA . VAL A 1 14 ? 5.794 -17.958 -27.410 1.00 0.00 14 VAL A CA 11
ATOM 12661 C C . VAL A 1 14 ? 4.393 -17.399 -27.185 1.00 0.00 14 VAL A C 11
ATOM 12662 O O . VAL A 1 14 ? 3.431 -18.151 -27.036 1.00 0.00 14 VAL A O 11
ATOM 12675 N N . ASN A 1 15 ? 4.287 -16.075 -27.161 1.00 0.00 15 ASN A N 11
ATOM 12676 C CA . ASN A 1 15 ? 3.003 -15.414 -26.953 1.00 0.00 15 ASN A CA 11
ATOM 12677 C C . ASN A 1 15 ? 3.125 -13.909 -27.167 1.00 0.00 15 ASN A C 11
ATOM 12678 O O . ASN A 1 15 ? 4.160 -13.311 -26.873 1.00 0.00 15 ASN A O 11
ATOM 12689 N N . VAL A 1 16 ? 2.060 -13.301 -27.680 1.00 0.00 16 VAL A N 11
ATOM 12690 C CA . VAL A 1 16 ? 2.046 -11.865 -27.931 1.00 0.00 16 VAL A CA 11
ATOM 12691 C C . VAL A 1 16 ? 1.215 -11.132 -26.884 1.00 0.00 16 VAL A C 11
ATOM 12692 O O . VAL A 1 16 ? 0.623 -11.751 -26.000 1.00 0.00 16 VAL A O 11
ATOM 12705 N N . LYS A 1 17 ? 1.174 -9.808 -26.991 1.00 0.00 17 LYS A N 11
ATOM 12706 C CA . LYS A 1 17 ? 0.413 -8.988 -26.055 1.00 0.00 17 LYS A CA 11
ATOM 12707 C C . LYS A 1 17 ? -0.984 -9.561 -25.840 1.00 0.00 17 LYS A C 11
ATOM 12708 O O . LYS A 1 17 ? -1.435 -10.420 -26.598 1.00 0.00 17 LYS A O 11
ATOM 12727 N N . GLU A 1 18 ? -1.663 -9.080 -24.804 1.00 0.00 18 GLU A N 11
ATOM 12728 C CA . GLU A 1 18 ? -3.010 -9.545 -24.491 1.00 0.00 18 GLU A CA 11
ATOM 12729 C C . GLU A 1 18 ? -4.046 -8.836 -25.359 1.00 0.00 18 GLU A C 11
ATOM 12730 O O . GLU A 1 18 ? -3.934 -7.640 -25.623 1.00 0.00 18 GLU A O 11
ATOM 12742 N N . GLU A 1 19 ? -5.052 -9.585 -25.799 1.00 0.00 19 GLU A N 11
ATOM 12743 C CA . GLU A 1 19 ? -6.107 -9.028 -26.638 1.00 0.00 19 GLU A CA 11
ATOM 12744 C C . GLU A 1 19 ? -6.449 -7.604 -26.209 1.00 0.00 19 GLU A C 11
ATOM 12745 O O . GLU A 1 19 ? -6.663 -6.726 -27.046 1.00 0.00 19 GLU A O 11
ATOM 12757 N N . VAL A 1 20 ? -6.498 -7.382 -24.900 1.00 0.00 20 VAL A N 11
ATOM 12758 C CA . VAL A 1 20 ? -6.813 -6.066 -24.359 1.00 0.00 20 VAL A CA 11
ATOM 12759 C C . VAL A 1 20 ? -5.746 -5.608 -23.370 1.00 0.00 20 VAL A C 11
ATOM 12760 O O . VAL A 1 20 ? -5.504 -6.262 -22.354 1.00 0.00 20 VAL A O 11
ATOM 12773 N N . THR A 1 21 ? -5.111 -4.480 -23.672 1.00 0.00 21 THR A N 11
ATOM 12774 C CA . THR A 1 21 ? -4.070 -3.935 -22.811 1.00 0.00 21 THR A CA 11
ATOM 12775 C C . THR A 1 21 ? -4.478 -2.580 -22.244 1.00 0.00 21 THR A C 11
ATOM 12776 O O . THR A 1 21 ? -5.180 -1.808 -22.898 1.00 0.00 21 THR A O 11
ATOM 12787 N N . CYS A 1 22 ? -4.035 -2.297 -21.024 1.00 0.00 22 CYS A N 11
ATOM 12788 C CA . CYS A 1 22 ? -4.354 -1.034 -20.368 1.00 0.00 22 CYS A CA 11
ATOM 12789 C C . CYS A 1 22 ? -3.470 0.092 -20.896 1.00 0.00 22 CYS A C 11
ATOM 12790 O O . CYS A 1 22 ? -2.242 0.004 -20.893 1.00 0.00 22 CYS A O 11
ATOM 12797 N N . PRO A 1 23 ? -4.108 1.176 -21.361 1.00 0.00 23 PRO A N 11
ATOM 12798 C CA . PRO A 1 23 ? -3.400 2.341 -21.901 1.00 0.00 23 PRO A CA 11
ATOM 12799 C C . PRO A 1 23 ? -2.659 3.120 -20.820 1.00 0.00 23 PRO A C 11
ATOM 12800 O O . PRO A 1 23 ? -2.026 4.139 -21.100 1.00 0.00 23 PRO A O 11
ATOM 12811 N N . ILE A 1 24 ? -2.741 2.635 -19.586 1.00 0.00 24 ILE A N 11
ATOM 12812 C CA . ILE A 1 24 ? -2.076 3.286 -18.464 1.00 0.00 24 ILE A CA 11
ATOM 12813 C C . ILE A 1 24 ? -0.867 2.481 -17.999 1.00 0.00 24 ILE A C 11
ATOM 12814 O O . ILE A 1 24 ? 0.277 2.894 -18.186 1.00 0.00 24 ILE A O 11
ATOM 12830 N N . CYS A 1 25 ? -1.129 1.327 -17.393 1.00 0.00 25 CYS A N 11
ATOM 12831 C CA . CYS A 1 25 ? -0.064 0.462 -16.902 1.00 0.00 25 CYS A CA 11
ATOM 12832 C C . CYS A 1 25 ? 0.539 -0.357 -18.039 1.00 0.00 25 CYS A C 11
ATOM 12833 O O . CYS A 1 25 ? 1.533 -1.061 -17.853 1.00 0.00 25 CYS A O 11
ATOM 12840 N N . LEU A 1 26 ? -0.067 -0.260 -19.217 1.00 0.00 26 LEU A N 11
ATOM 12841 C CA . LEU A 1 26 ? 0.410 -0.991 -20.386 1.00 0.00 26 LEU A CA 11
ATOM 12842 C C . LEU A 1 26 ? 0.866 -2.395 -20.001 1.00 0.00 26 LEU A C 11
ATOM 12843 O O . LEU A 1 26 ? 1.928 -2.850 -20.424 1.00 0.00 26 LEU A O 11
ATOM 12859 N N . GLU A 1 27 ? 0.054 -3.076 -19.199 1.00 0.00 27 GLU A N 11
ATOM 12860 C CA . GLU A 1 27 ? 0.375 -4.429 -18.759 1.00 0.00 27 GLU A CA 11
ATOM 12861 C C . GLU A 1 27 ? -0.629 -5.434 -19.316 1.00 0.00 27 GLU A C 11
ATOM 12862 O O . GLU A 1 27 ? -0.326 -6.178 -20.250 1.00 0.00 27 GLU A O 11
ATOM 12874 N N . LEU A 1 28 ? -1.824 -5.451 -18.737 1.00 0.00 28 LEU A N 11
ATOM 12875 C CA . LEU A 1 28 ? -2.873 -6.365 -19.174 1.00 0.00 28 LEU A CA 11
ATOM 12876 C C . LEU A 1 28 ? -4.233 -5.930 -18.637 1.00 0.00 28 LEU A C 11
ATOM 12877 O O . LEU A 1 28 ? -4.342 -5.450 -17.508 1.00 0.00 28 LEU A O 11
ATOM 12893 N N . LEU A 1 29 ? -5.268 -6.104 -19.451 1.00 0.00 29 LEU A N 11
ATOM 12894 C CA . LEU A 1 29 ? -6.623 -5.732 -19.057 1.00 0.00 29 LEU A CA 11
ATOM 12895 C C . LEU A 1 29 ? -7.538 -6.952 -19.036 1.00 0.00 29 LEU A C 11
ATOM 12896 O O . LEU A 1 29 ? -8.136 -7.311 -20.052 1.00 0.00 29 LEU A O 11
ATOM 12912 N N . THR A 1 30 ? -7.647 -7.585 -17.873 1.00 0.00 30 THR A N 11
ATOM 12913 C CA . THR A 1 30 ? -8.490 -8.764 -17.719 1.00 0.00 30 THR A CA 11
ATOM 12914 C C . THR A 1 30 ? -9.950 -8.373 -17.520 1.00 0.00 30 THR A C 11
ATOM 12915 O O . THR A 1 30 ? -10.797 -8.651 -18.369 1.00 0.00 30 THR A O 11
ATOM 12926 N N . GLN A 1 31 ? -10.237 -7.726 -16.395 1.00 0.00 31 GLN A N 11
ATOM 12927 C CA . GLN A 1 31 ? -11.596 -7.297 -16.086 1.00 0.00 31 GLN A CA 11
ATOM 12928 C C . GLN A 1 31 ? -11.679 -5.777 -15.995 1.00 0.00 31 GLN A C 11
ATOM 12929 O O . GLN A 1 31 ? -12.020 -5.211 -14.957 1.00 0.00 31 GLN A O 11
ATOM 12943 N N . PRO A 1 32 ? -11.361 -5.099 -17.108 1.00 0.00 32 PRO A N 11
ATOM 12944 C CA . PRO A 1 32 ? -11.393 -3.636 -17.179 1.00 0.00 32 PRO A CA 11
ATOM 12945 C C . PRO A 1 32 ? -12.813 -3.084 -17.132 1.00 0.00 32 PRO A C 11
ATOM 12946 O O . PRO A 1 32 ? -13.786 -3.838 -17.191 1.00 0.00 32 PRO A O 11
ATOM 12957 N N . LEU A 1 33 ? -12.927 -1.764 -17.027 1.00 0.00 33 LEU A N 11
ATOM 12958 C CA . LEU A 1 33 ? -14.230 -1.111 -16.972 1.00 0.00 33 LEU A CA 11
ATOM 12959 C C . LEU A 1 33 ? -14.569 -0.459 -18.309 1.00 0.00 33 LEU A C 11
ATOM 12960 O O . LEU A 1 33 ? -13.689 -0.230 -19.139 1.00 0.00 33 LEU A O 11
ATOM 12976 N N . SER A 1 34 ? -15.848 -0.160 -18.509 1.00 0.00 34 SER A N 11
ATOM 12977 C CA . SER A 1 34 ? -16.303 0.465 -19.745 1.00 0.00 34 SER A CA 11
ATOM 12978 C C . SER A 1 34 ? -16.619 1.941 -19.524 1.00 0.00 34 SER A C 11
ATOM 12979 O O . SER A 1 34 ? -16.921 2.363 -18.406 1.00 0.00 34 SER A O 11
ATOM 12987 N N . LEU A 1 35 ? -16.546 2.722 -20.596 1.00 0.00 35 LEU A N 11
ATOM 12988 C CA . LEU A 1 35 ? -16.824 4.152 -20.520 1.00 0.00 35 LEU A CA 11
ATOM 12989 C C . LEU A 1 35 ? -17.812 4.573 -21.604 1.00 0.00 35 LEU A C 11
ATOM 12990 O O . LEU A 1 35 ? -18.269 3.748 -22.395 1.00 0.00 35 LEU A O 11
ATOM 13006 N N . ASP A 1 36 ? -18.135 5.861 -21.634 1.00 0.00 36 ASP A N 11
ATOM 13007 C CA . ASP A 1 36 ? -19.066 6.392 -22.623 1.00 0.00 36 ASP A CA 11
ATOM 13008 C C . ASP A 1 36 ? -18.411 6.475 -23.998 1.00 0.00 36 ASP A C 11
ATOM 13009 O O . ASP A 1 36 ? -19.079 6.719 -25.003 1.00 0.00 36 ASP A O 11
ATOM 13018 N N . CYS A 1 37 ? -17.098 6.272 -24.035 1.00 0.00 37 CYS A N 11
ATOM 13019 C CA . CYS A 1 37 ? -16.350 6.325 -25.285 1.00 0.00 37 CYS A CA 11
ATOM 13020 C C . CYS A 1 37 ? -15.919 4.928 -25.721 1.00 0.00 37 CYS A C 11
ATOM 13021 O O . CYS A 1 37 ? -15.697 4.676 -26.905 1.00 0.00 37 CYS A O 11
ATOM 13028 N N . GLY A 1 38 ? -15.803 4.022 -24.755 1.00 0.00 38 GLY A N 11
ATOM 13029 C CA . GLY A 1 38 ? -15.399 2.661 -25.058 1.00 0.00 38 GLY A CA 11
ATOM 13030 C C . GLY A 1 38 ? -14.090 2.284 -24.395 1.00 0.00 38 GLY A C 11
ATOM 13031 O O . GLY A 1 38 ? -14.016 1.290 -23.671 1.00 0.00 38 GLY A O 11
ATOM 13035 N N . HIS A 1 39 ? -13.052 3.077 -24.642 1.00 0.00 39 HIS A N 11
ATOM 13036 C CA . HIS A 1 39 ? -11.738 2.820 -24.064 1.00 0.00 39 HIS A CA 11
ATOM 13037 C C . HIS A 1 39 ? -11.867 2.224 -22.665 1.00 0.00 39 HIS A C 11
ATOM 13038 O O . HIS A 1 39 ? -12.528 2.793 -21.797 1.00 0.00 39 HIS A O 11
ATOM 13052 N N . SER A 1 40 ? -11.232 1.076 -22.455 1.00 0.00 40 SER A N 11
ATOM 13053 C CA . SER A 1 40 ? -11.279 0.401 -21.163 1.00 0.00 40 SER A CA 11
ATOM 13054 C C . SER A 1 40 ? -10.057 0.754 -20.321 1.00 0.00 40 SER A C 11
ATOM 13055 O O . SER A 1 40 ? -9.084 1.317 -20.823 1.00 0.00 40 SER A O 11
ATOM 13063 N N . PHE A 1 41 ? -10.115 0.418 -19.036 1.00 0.00 41 PHE A N 11
ATOM 13064 C CA . PHE A 1 41 ? -9.014 0.700 -18.122 1.00 0.00 41 PHE A CA 11
ATOM 13065 C C . PHE A 1 41 ? -9.101 -0.180 -16.879 1.00 0.00 41 PHE A C 11
ATOM 13066 O O . PHE A 1 41 ? -10.001 -1.011 -16.754 1.00 0.00 41 PHE A O 11
ATOM 13083 N N . CYS A 1 42 ? -8.158 0.008 -15.961 1.00 0.00 42 CYS A N 11
ATOM 13084 C CA . CYS A 1 42 ? -8.126 -0.768 -14.727 1.00 0.00 42 CYS A CA 11
ATOM 13085 C C . CYS A 1 42 ? -8.917 -0.070 -13.625 1.00 0.00 42 CYS A C 11
ATOM 13086 O O . CYS A 1 42 ? -8.860 1.151 -13.485 1.00 0.00 42 CYS A O 11
ATOM 13093 N N . GLN A 1 43 ? -9.654 -0.855 -12.845 1.00 0.00 43 GLN A N 11
ATOM 13094 C CA . GLN A 1 43 ? -10.457 -0.312 -11.756 1.00 0.00 43 GLN A CA 11
ATOM 13095 C C . GLN A 1 43 ? -9.617 0.591 -10.859 1.00 0.00 43 GLN A C 11
ATOM 13096 O O . GLN A 1 43 ? -10.147 1.457 -10.163 1.00 0.00 43 GLN A O 11
ATOM 13110 N N . ALA A 1 44 ? -8.305 0.383 -10.879 1.00 0.00 44 ALA A N 11
ATOM 13111 C CA . ALA A 1 44 ? -7.392 1.179 -10.069 1.00 0.00 44 ALA A CA 11
ATOM 13112 C C . ALA A 1 44 ? -6.804 2.331 -10.876 1.00 0.00 44 ALA A C 11
ATOM 13113 O O . ALA A 1 44 ? -6.921 3.495 -10.493 1.00 0.00 44 ALA A O 11
ATOM 13120 N N . CYS A 1 45 ? -6.170 2.000 -11.996 1.00 0.00 45 CYS A N 11
ATOM 13121 C CA . CYS A 1 45 ? -5.562 3.007 -12.858 1.00 0.00 45 CYS A CA 11
ATOM 13122 C C . CYS A 1 45 ? -6.512 4.180 -13.078 1.00 0.00 45 CYS A C 11
ATOM 13123 O O . CYS A 1 45 ? -6.096 5.340 -13.072 1.00 0.00 45 CYS A O 11
ATOM 13130 N N . LEU A 1 46 ? -7.790 3.871 -13.271 1.00 0.00 46 LEU A N 11
ATOM 13131 C CA . LEU A 1 46 ? -8.800 4.900 -13.492 1.00 0.00 46 LEU A CA 11
ATOM 13132 C C . LEU A 1 46 ? -8.897 5.836 -12.291 1.00 0.00 46 LEU A C 11
ATOM 13133 O O . LEU A 1 46 ? -8.902 7.058 -12.441 1.00 0.00 46 LEU A O 11
ATOM 13149 N N . THR A 1 47 ? -8.972 5.253 -11.098 1.00 0.00 47 THR A N 11
ATOM 13150 C CA . THR A 1 47 ? -9.067 6.034 -9.872 1.00 0.00 47 THR A CA 11
ATOM 13151 C C . THR A 1 47 ? -7.871 6.966 -9.718 1.00 0.00 47 THR A C 11
ATOM 13152 O O . THR A 1 47 ? -7.984 8.047 -9.140 1.00 0.00 47 THR A O 11
ATOM 13163 N N . ALA A 1 48 ? -6.725 6.541 -10.240 1.00 0.00 48 ALA A N 11
ATOM 13164 C CA . ALA A 1 48 ? -5.508 7.339 -10.164 1.00 0.00 48 ALA A CA 11
ATOM 13165 C C . ALA A 1 48 ? -5.464 8.381 -11.276 1.00 0.00 48 ALA A C 11
ATOM 13166 O O . ALA A 1 48 ? -4.991 9.498 -11.074 1.00 0.00 48 ALA A O 11
ATOM 13173 N N . ASN A 1 49 ? -5.959 8.007 -12.451 1.00 0.00 49 ASN A N 11
ATOM 13174 C CA . ASN A 1 49 ? -5.975 8.909 -13.597 1.00 0.00 49 ASN A CA 11
ATOM 13175 C C . ASN A 1 49 ? -6.987 10.032 -13.391 1.00 0.00 49 ASN A C 11
ATOM 13176 O O . ASN A 1 49 ? -6.727 11.187 -13.728 1.00 0.00 49 ASN A O 11
ATOM 13187 N N . HIS A 1 50 ? -8.143 9.684 -12.834 1.00 0.00 50 HIS A N 11
ATOM 13188 C CA . HIS A 1 50 ? -9.195 10.663 -12.581 1.00 0.00 50 HIS A CA 11
ATOM 13189 C C . HIS A 1 50 ? -8.822 11.573 -11.416 1.00 0.00 50 HIS A C 11
ATOM 13190 O O . HIS A 1 50 ? -9.021 12.787 -11.473 1.00 0.00 50 HIS A O 11
ATOM 13204 N N . LYS A 1 51 ? -8.279 10.980 -10.358 1.00 0.00 51 LYS A N 11
ATOM 13205 C CA . LYS A 1 51 ? -7.877 11.736 -9.178 1.00 0.00 51 LYS A CA 11
ATOM 13206 C C . LYS A 1 51 ? -6.603 12.530 -9.449 1.00 0.00 51 LYS A C 11
ATOM 13207 O O . LYS A 1 51 ? -6.384 13.591 -8.864 1.00 0.00 51 LYS A O 11
ATOM 13226 N N . LYS A 1 52 ? -5.766 12.010 -10.340 1.00 0.00 52 LYS A N 11
ATOM 13227 C CA . LYS A 1 52 ? -4.514 12.671 -10.692 1.00 0.00 52 LYS A CA 11
ATOM 13228 C C . LYS A 1 52 ? -4.755 14.132 -11.058 1.00 0.00 52 LYS A C 11
ATOM 13229 O O . LYS A 1 52 ? -4.194 15.037 -10.441 1.00 0.00 52 LYS A O 11
ATOM 13248 N N . SER A 1 53 ? -5.593 14.355 -12.066 1.00 0.00 53 SER A N 11
ATOM 13249 C CA . SER A 1 53 ? -5.906 15.706 -12.516 1.00 0.00 53 SER A CA 11
ATOM 13250 C C . SER A 1 53 ? -5.888 16.686 -11.347 1.00 0.00 53 SER A C 11
ATOM 13251 O O . SER A 1 53 ? -5.327 17.777 -11.446 1.00 0.00 53 SER A O 11
ATOM 13259 N N . MET A 1 54 ? -6.505 16.287 -10.240 1.00 0.00 54 MET A N 11
ATOM 13260 C CA . MET A 1 54 ? -6.560 17.129 -9.050 1.00 0.00 54 MET A CA 11
ATOM 13261 C C . MET A 1 54 ? -5.282 17.950 -8.906 1.00 0.00 54 MET A C 11
ATOM 13262 O O . MET A 1 54 ? -5.332 19.158 -8.668 1.00 0.00 54 MET A O 11
ATOM 13276 N N . LEU A 1 55 ? -4.140 17.288 -9.052 1.00 0.00 55 LEU A N 11
ATOM 13277 C CA . LEU A 1 55 ? -2.848 17.957 -8.938 1.00 0.00 55 LEU A CA 11
ATOM 13278 C C . LEU A 1 55 ? -2.743 19.111 -9.930 1.00 0.00 55 LEU A C 11
ATOM 13279 O O . LEU A 1 55 ? -2.351 20.220 -9.568 1.00 0.00 55 LEU A O 11
ATOM 13295 N N . ASP A 1 56 ? -3.098 18.842 -11.181 1.00 0.00 56 ASP A N 11
ATOM 13296 C CA . ASP A 1 56 ? -3.047 19.859 -12.225 1.00 0.00 56 ASP A CA 11
ATOM 13297 C C . ASP A 1 56 ? -4.291 20.741 -12.186 1.00 0.00 56 ASP A C 11
ATOM 13298 O O . ASP A 1 56 ? -4.247 21.875 -11.707 1.00 0.00 56 ASP A O 11
ATOM 13307 N N . LYS A 1 57 ? -5.400 20.214 -12.694 1.00 0.00 57 LYS A N 11
ATOM 13308 C CA . LYS A 1 57 ? -6.657 20.952 -12.718 1.00 0.00 57 LYS A CA 11
ATOM 13309 C C . LYS A 1 57 ? -7.727 20.230 -11.906 1.00 0.00 57 LYS A C 11
ATOM 13310 O O . LYS A 1 57 ? -8.408 20.836 -11.079 1.00 0.00 57 LYS A O 11
ATOM 13329 N N . GLY A 1 58 ? -7.870 18.930 -12.146 1.00 0.00 58 GLY A N 11
ATOM 13330 C CA . GLY A 1 58 ? -8.858 18.147 -11.427 1.00 0.00 58 GLY A CA 11
ATOM 13331 C C . GLY A 1 58 ? -9.837 17.455 -12.356 1.00 0.00 58 GLY A C 11
ATOM 13332 O O . GLY A 1 58 ? -9.948 16.230 -12.348 1.00 0.00 58 GLY A O 11
ATOM 13336 N N . GLU A 1 59 ? -10.549 18.243 -13.156 1.00 0.00 59 GLU A N 11
ATOM 13337 C CA . GLU A 1 59 ? -11.524 17.697 -14.093 1.00 0.00 59 GLU A CA 11
ATOM 13338 C C . GLU A 1 59 ? -10.980 16.448 -14.780 1.00 0.00 59 GLU A C 11
ATOM 13339 O O . GLU A 1 59 ? -10.202 16.539 -15.730 1.00 0.00 59 GLU A O 11
ATOM 13351 N N . SER A 1 60 ? -11.394 15.283 -14.292 1.00 0.00 60 SER A N 11
ATOM 13352 C CA . SER A 1 60 ? -10.945 14.016 -14.856 1.00 0.00 60 SER A CA 11
ATOM 13353 C C . SER A 1 60 ? -11.468 13.838 -16.278 1.00 0.00 60 SER A C 11
ATOM 13354 O O . SER A 1 60 ? -12.527 14.357 -16.632 1.00 0.00 60 SER A O 11
ATOM 13362 N N . SER A 1 61 ? -10.717 13.101 -17.090 1.00 0.00 61 SER A N 11
ATOM 13363 C CA . SER A 1 61 ? -11.101 12.857 -18.476 1.00 0.00 61 SER A CA 11
ATOM 13364 C C . SER A 1 61 ? -10.340 11.665 -19.049 1.00 0.00 61 SER A C 11
ATOM 13365 O O . SER A 1 61 ? -9.304 11.262 -18.519 1.00 0.00 61 SER A O 11
ATOM 13373 N N . CYS A 1 62 ? -10.862 11.105 -20.135 1.00 0.00 62 CYS A N 11
ATOM 13374 C CA . CYS A 1 62 ? -10.234 9.959 -20.782 1.00 0.00 62 CYS A CA 11
ATOM 13375 C C . CYS A 1 62 ? -8.784 10.266 -21.145 1.00 0.00 62 CYS A C 11
ATOM 13376 O O . CYS A 1 62 ? -8.495 11.138 -21.966 1.00 0.00 62 CYS A O 11
ATOM 13383 N N . PRO A 1 63 ? -7.850 9.534 -20.521 1.00 0.00 63 PRO A N 11
ATOM 13384 C CA . PRO A 1 63 ? -6.415 9.709 -20.762 1.00 0.00 63 PRO A CA 11
ATOM 13385 C C . PRO A 1 63 ? -5.999 9.235 -22.151 1.00 0.00 63 PRO A C 11
ATOM 13386 O O . PRO A 1 63 ? -4.815 9.234 -22.488 1.00 0.00 63 PRO A O 11
ATOM 13397 N N . VAL A 1 64 ? -6.980 8.833 -22.952 1.00 0.00 64 VAL A N 11
ATOM 13398 C CA . VAL A 1 64 ? -6.715 8.358 -24.305 1.00 0.00 64 VAL A CA 11
ATOM 13399 C C . VAL A 1 64 ? -7.246 9.338 -25.345 1.00 0.00 64 VAL A C 11
ATOM 13400 O O . VAL A 1 64 ? -6.503 9.807 -26.208 1.00 0.00 64 VAL A O 11
ATOM 13413 N N . CYS A 1 65 ? -8.536 9.644 -25.258 1.00 0.00 65 CYS A N 11
ATOM 13414 C CA . CYS A 1 65 ? -9.167 10.569 -26.191 1.00 0.00 65 CYS A CA 11
ATOM 13415 C C . CYS A 1 65 ? -9.641 11.829 -25.472 1.00 0.00 65 CYS A C 11
ATOM 13416 O O . CYS A 1 65 ? -10.028 12.810 -26.107 1.00 0.00 65 CYS A O 11
ATOM 13423 N N . ARG A 1 66 ? -9.607 11.793 -24.144 1.00 0.00 66 ARG A N 11
ATOM 13424 C CA . ARG A 1 66 ? -10.034 12.931 -23.338 1.00 0.00 66 ARG A CA 11
ATOM 13425 C C . ARG A 1 66 ? -11.417 13.411 -23.766 1.00 0.00 66 ARG A C 11
ATOM 13426 O O . ARG A 1 66 ? -11.678 14.614 -23.819 1.00 0.00 66 ARG A O 11
ATOM 13447 N N . ILE A 1 67 ? -12.299 12.465 -24.069 1.00 0.00 67 ILE A N 11
ATOM 13448 C CA . ILE A 1 67 ? -13.656 12.792 -24.491 1.00 0.00 67 ILE A CA 11
ATOM 13449 C C . ILE A 1 67 ? -14.439 13.452 -23.361 1.00 0.00 67 ILE A C 11
ATOM 13450 O O . ILE A 1 67 ? -14.032 13.405 -22.200 1.00 0.00 67 ILE A O 11
ATOM 13466 N N . SER A 1 68 ? -15.565 14.066 -23.709 1.00 0.00 68 SER A N 11
ATOM 13467 C CA . SER A 1 68 ? -16.405 14.738 -22.724 1.00 0.00 68 SER A CA 11
ATOM 13468 C C . SER A 1 68 ? -17.335 13.745 -22.035 1.00 0.00 68 SER A C 11
ATOM 13469 O O . SER A 1 68 ? -18.282 13.242 -22.640 1.00 0.00 68 SER A O 11
ATOM 13477 N N . TYR A 1 69 ? -17.058 13.466 -20.766 1.00 0.00 69 TYR A N 11
ATOM 13478 C CA . TYR A 1 69 ? -17.868 12.531 -19.994 1.00 0.00 69 TYR A CA 11
ATOM 13479 C C . TYR A 1 69 ? -17.538 12.624 -18.507 1.00 0.00 69 TYR A C 11
ATOM 13480 O O . TYR A 1 69 ? -16.542 13.234 -18.119 1.00 0.00 69 TYR A O 11
ATOM 13498 N N . GLN A 1 70 ? -18.382 12.013 -17.682 1.00 0.00 70 GLN A N 11
ATOM 13499 C CA . GLN A 1 70 ? -18.181 12.026 -16.238 1.00 0.00 70 GLN A CA 11
ATOM 13500 C C . GLN A 1 70 ? -18.156 10.607 -15.679 1.00 0.00 70 GLN A C 11
ATOM 13501 O O . GLN A 1 70 ? -18.959 9.752 -16.054 1.00 0.00 70 GLN A O 11
ATOM 13515 N N . PRO A 1 71 ? -17.214 10.348 -14.760 1.00 0.00 71 PRO A N 11
ATOM 13516 C CA . PRO A 1 71 ? -17.062 9.034 -14.130 1.00 0.00 71 PRO A CA 11
ATOM 13517 C C . PRO A 1 71 ? -18.212 8.709 -13.183 1.00 0.00 71 PRO A C 11
ATOM 13518 O O . PRO A 1 71 ? -18.292 7.604 -12.646 1.00 0.00 71 PRO A O 11
ATOM 13529 N N . GLU A 1 72 ? -19.100 9.678 -12.984 1.00 0.00 72 GLU A N 11
ATOM 13530 C CA . GLU A 1 72 ? -20.246 9.493 -12.101 1.00 0.00 72 GLU A CA 11
ATOM 13531 C C . GLU A 1 72 ? -21.307 8.618 -12.762 1.00 0.00 72 GLU A C 11
ATOM 13532 O O . GLU A 1 72 ? -21.887 7.739 -12.125 1.00 0.00 72 GLU A O 11
ATOM 13544 N N . ASN A 1 73 ? -21.555 8.866 -14.044 1.00 0.00 73 ASN A N 11
ATOM 13545 C CA . ASN A 1 73 ? -22.547 8.102 -14.792 1.00 0.00 73 ASN A CA 11
ATOM 13546 C C . ASN A 1 73 ? -21.898 6.921 -15.507 1.00 0.00 73 ASN A C 11
ATOM 13547 O O . ASN A 1 73 ? -22.171 6.667 -16.681 1.00 0.00 73 ASN A O 11
ATOM 13558 N N . ILE A 1 74 ? -21.039 6.203 -14.792 1.00 0.00 74 ILE A N 11
ATOM 13559 C CA . ILE A 1 74 ? -20.352 5.048 -15.357 1.00 0.00 74 ILE A CA 11
ATOM 13560 C C . ILE A 1 74 ? -20.278 3.905 -14.351 1.00 0.00 74 ILE A C 11
ATOM 13561 O O . ILE A 1 74 ? -20.046 4.126 -13.162 1.00 0.00 74 ILE A O 11
ATOM 13577 N N . ARG A 1 75 ? -20.474 2.683 -14.835 1.00 0.00 75 ARG A N 11
ATOM 13578 C CA . ARG A 1 75 ? -20.428 1.505 -13.978 1.00 0.00 75 ARG A CA 11
ATOM 13579 C C . ARG A 1 75 ? -20.110 0.253 -14.790 1.00 0.00 75 ARG A C 11
ATOM 13580 O O . ARG A 1 75 ? -20.401 0.168 -15.984 1.00 0.00 75 ARG A O 11
ATOM 13601 N N . PRO A 1 76 ? -19.498 -0.741 -14.130 1.00 0.00 76 PRO A N 11
ATOM 13602 C CA . PRO A 1 76 ? -19.128 -2.006 -14.772 1.00 0.00 76 PRO A CA 11
ATOM 13603 C C . PRO A 1 76 ? -20.344 -2.856 -15.124 1.00 0.00 76 PRO A C 11
ATOM 13604 O O . PRO A 1 76 ? -21.396 -2.740 -14.497 1.00 0.00 76 PRO A O 11
ATOM 13615 N N . ASN A 1 77 ? -20.191 -3.711 -16.130 1.00 0.00 77 ASN A N 11
ATOM 13616 C CA . ASN A 1 77 ? -21.278 -4.581 -16.565 1.00 0.00 77 ASN A CA 11
ATOM 13617 C C . ASN A 1 77 ? -21.922 -5.284 -15.374 1.00 0.00 77 ASN A C 11
ATOM 13618 O O . ASN A 1 77 ? -23.067 -5.004 -15.020 1.00 0.00 77 ASN A O 11
ATOM 13629 N N . ARG A 1 78 ? -21.178 -6.198 -14.760 1.00 0.00 78 ARG A N 11
ATOM 13630 C CA . ARG A 1 78 ? -21.676 -6.942 -13.610 1.00 0.00 78 ARG A CA 11
ATOM 13631 C C . ARG A 1 78 ? -20.606 -7.049 -12.527 1.00 0.00 78 ARG A C 11
ATOM 13632 O O . ARG A 1 78 ? -19.634 -7.792 -12.672 1.00 0.00 78 ARG A O 11
ATOM 13653 N N . HIS A 1 79 ? -20.791 -6.303 -11.443 1.00 0.00 79 HIS A N 11
ATOM 13654 C CA . HIS A 1 79 ? -19.841 -6.315 -10.336 1.00 0.00 79 HIS A CA 11
ATOM 13655 C C . HIS A 1 79 ? -20.359 -5.482 -9.167 1.00 0.00 79 HIS A C 11
ATOM 13656 O O . HIS A 1 79 ? -20.419 -4.255 -9.244 1.00 0.00 79 HIS A O 11
ATOM 13670 N N . VAL A 1 80 ? -20.735 -6.158 -8.086 1.00 0.00 80 VAL A N 11
ATOM 13671 C CA . VAL A 1 80 ? -21.248 -5.481 -6.901 1.00 0.00 80 VAL A CA 11
ATOM 13672 C C . VAL A 1 80 ? -20.373 -5.762 -5.685 1.00 0.00 80 VAL A C 11
ATOM 13673 O O . VAL A 1 80 ? -20.865 -6.172 -4.634 1.00 0.00 80 VAL A O 11
ATOM 13686 N N . ALA A 1 81 ? -19.071 -5.538 -5.835 1.00 0.00 81 ALA A N 11
ATOM 13687 C CA . ALA A 1 81 ? -18.127 -5.765 -4.748 1.00 0.00 81 ALA A CA 11
ATOM 13688 C C . ALA A 1 81 ? -18.408 -7.088 -4.044 1.00 0.00 81 ALA A C 11
ATOM 13689 O O . ALA A 1 81 ? -18.348 -7.174 -2.818 1.00 0.00 81 ALA A O 11
ATOM 13696 N N . ASN A 1 82 ? -18.715 -8.117 -4.827 1.00 0.00 82 ASN A N 11
ATOM 13697 C CA . ASN A 1 82 ? -19.007 -9.436 -4.278 1.00 0.00 82 ASN A CA 11
ATOM 13698 C C . ASN A 1 82 ? -17.855 -10.401 -4.539 1.00 0.00 82 ASN A C 11
ATOM 13699 O O . ASN A 1 82 ? -18.069 -11.540 -4.958 1.00 0.00 82 ASN A O 11
ATOM 13710 N N . ILE A 1 83 ? -16.635 -9.939 -4.290 1.00 0.00 83 ILE A N 11
ATOM 13711 C CA . ILE A 1 83 ? -15.450 -10.762 -4.497 1.00 0.00 83 ILE A CA 11
ATOM 13712 C C . ILE A 1 83 ? -15.537 -11.530 -5.811 1.00 0.00 83 ILE A C 11
ATOM 13713 O O . ILE A 1 83 ? -14.914 -12.581 -5.971 1.00 0.00 83 ILE A O 11
ATOM 13729 N N . VAL A 1 84 ? -16.312 -10.999 -6.751 1.00 0.00 84 VAL A N 11
ATOM 13730 C CA . VAL A 1 84 ? -16.479 -11.633 -8.053 1.00 0.00 84 VAL A CA 11
ATOM 13731 C C . VAL A 1 84 ? -16.524 -10.594 -9.168 1.00 0.00 84 VAL A C 11
ATOM 13732 O O . VAL A 1 84 ? -16.874 -9.437 -8.938 1.00 0.00 84 VAL A O 11
ATOM 13745 N N . GLU A 1 85 ? -16.167 -11.016 -10.377 1.00 0.00 85 GLU A N 11
ATOM 13746 C CA . GLU A 1 85 ? -16.166 -10.121 -11.529 1.00 0.00 85 GLU A CA 11
ATOM 13747 C C . GLU A 1 85 ? -17.573 -9.968 -12.100 1.00 0.00 85 GLU A C 11
ATOM 13748 O O . GLU A 1 85 ? -18.515 -10.524 -11.538 1.00 0.00 85 GLU A O 11
ATOM 13762 N N . GLY A 1 1 ? 34.357 -35.120 -39.558 1.00 0.00 1 GLY A N 12
ATOM 13763 C CA . GLY A 1 1 ? 33.742 -34.550 -38.373 1.00 0.00 1 GLY A CA 12
ATOM 13764 C C . GLY A 1 1 ? 33.918 -33.047 -38.295 1.00 0.00 1 GLY A C 12
ATOM 13765 O O . GLY A 1 1 ? 35.036 -32.552 -38.152 1.00 0.00 1 GLY A O 12
ATOM 13769 N N . SER A 1 2 ? 32.811 -32.317 -38.389 1.00 0.00 2 SER A N 12
ATOM 13770 C CA . SER A 1 2 ? 32.848 -30.861 -38.333 1.00 0.00 2 SER A CA 12
ATOM 13771 C C . SER A 1 2 ? 32.290 -30.353 -37.007 1.00 0.00 2 SER A C 12
ATOM 13772 O O . SER A 1 2 ? 31.220 -30.775 -36.569 1.00 0.00 2 SER A O 12
ATOM 13780 N N . SER A 1 3 ? 33.024 -29.445 -36.373 1.00 0.00 3 SER A N 12
ATOM 13781 C CA . SER A 1 3 ? 32.606 -28.882 -35.094 1.00 0.00 3 SER A CA 12
ATOM 13782 C C . SER A 1 3 ? 31.575 -27.776 -35.299 1.00 0.00 3 SER A C 12
ATOM 13783 O O . SER A 1 3 ? 31.518 -27.154 -36.358 1.00 0.00 3 SER A O 12
ATOM 13791 N N . GLY A 1 4 ? 30.761 -27.538 -34.275 1.00 0.00 4 GLY A N 12
ATOM 13792 C CA . GLY A 1 4 ? 29.742 -26.508 -34.361 1.00 0.00 4 GLY A CA 12
ATOM 13793 C C . GLY A 1 4 ? 28.785 -26.539 -33.186 1.00 0.00 4 GLY A C 12
ATOM 13794 O O . GLY A 1 4 ? 28.057 -27.513 -32.995 1.00 0.00 4 GLY A O 12
ATOM 13798 N N . SER A 1 5 ? 28.788 -25.471 -32.395 1.00 0.00 5 SER A N 12
ATOM 13799 C CA . SER A 1 5 ? 27.918 -25.381 -31.228 1.00 0.00 5 SER A CA 12
ATOM 13800 C C . SER A 1 5 ? 26.736 -24.455 -31.501 1.00 0.00 5 SER A C 12
ATOM 13801 O O . SER A 1 5 ? 26.900 -23.370 -32.059 1.00 0.00 5 SER A O 12
ATOM 13809 N N . SER A 1 6 ? 25.546 -24.892 -31.104 1.00 0.00 6 SER A N 12
ATOM 13810 C CA . SER A 1 6 ? 24.335 -24.105 -31.309 1.00 0.00 6 SER A CA 12
ATOM 13811 C C . SER A 1 6 ? 23.219 -24.573 -30.379 1.00 0.00 6 SER A C 12
ATOM 13812 O O . SER A 1 6 ? 23.049 -25.769 -30.149 1.00 0.00 6 SER A O 12
ATOM 13820 N N . GLY A 1 7 ? 22.461 -23.618 -29.847 1.00 0.00 7 GLY A N 12
ATOM 13821 C CA . GLY A 1 7 ? 21.372 -23.951 -28.949 1.00 0.00 7 GLY A CA 12
ATOM 13822 C C . GLY A 1 7 ? 20.359 -24.883 -29.585 1.00 0.00 7 GLY A C 12
ATOM 13823 O O . GLY A 1 7 ? 20.575 -25.385 -30.688 1.00 0.00 7 GLY A O 12
ATOM 13827 N N . MET A 1 8 ? 19.252 -25.116 -28.888 1.00 0.00 8 MET A N 12
ATOM 13828 C CA . MET A 1 8 ? 18.203 -25.995 -29.393 1.00 0.00 8 MET A CA 12
ATOM 13829 C C . MET A 1 8 ? 17.126 -25.195 -30.118 1.00 0.00 8 MET A C 12
ATOM 13830 O O . MET A 1 8 ? 16.933 -24.009 -29.849 1.00 0.00 8 MET A O 12
ATOM 13844 N N . ALA A 1 9 ? 16.427 -25.851 -31.039 1.00 0.00 9 ALA A N 12
ATOM 13845 C CA . ALA A 1 9 ? 15.369 -25.200 -31.801 1.00 0.00 9 ALA A CA 12
ATOM 13846 C C . ALA A 1 9 ? 13.994 -25.700 -31.369 1.00 0.00 9 ALA A C 12
ATOM 13847 O O . ALA A 1 9 ? 13.414 -26.578 -32.006 1.00 0.00 9 ALA A O 12
ATOM 13854 N N . SER A 1 10 ? 13.479 -25.134 -30.282 1.00 0.00 10 SER A N 12
ATOM 13855 C CA . SER A 1 10 ? 12.175 -25.525 -29.761 1.00 0.00 10 SER A CA 12
ATOM 13856 C C . SER A 1 10 ? 11.059 -24.748 -30.452 1.00 0.00 10 SER A C 12
ATOM 13857 O O . SER A 1 10 ? 11.179 -23.547 -30.690 1.00 0.00 10 SER A O 12
ATOM 13865 N N . GLY A 1 11 ? 9.971 -25.443 -30.772 1.00 0.00 11 GLY A N 12
ATOM 13866 C CA . GLY A 1 11 ? 8.849 -24.803 -31.433 1.00 0.00 11 GLY A CA 12
ATOM 13867 C C . GLY A 1 11 ? 8.045 -23.928 -30.493 1.00 0.00 11 GLY A C 12
ATOM 13868 O O . GLY A 1 11 ? 6.890 -24.230 -30.188 1.00 0.00 11 GLY A O 12
ATOM 13872 N N . ILE A 1 12 ? 8.655 -22.842 -30.030 1.00 0.00 12 ILE A N 12
ATOM 13873 C CA . ILE A 1 12 ? 7.988 -21.922 -29.118 1.00 0.00 12 ILE A CA 12
ATOM 13874 C C . ILE A 1 12 ? 7.287 -20.803 -29.881 1.00 0.00 12 ILE A C 12
ATOM 13875 O O . ILE A 1 12 ? 7.712 -20.419 -30.971 1.00 0.00 12 ILE A O 12
ATOM 13891 N N . LEU A 1 13 ? 6.211 -20.282 -29.301 1.00 0.00 13 LEU A N 12
ATOM 13892 C CA . LEU A 1 13 ? 5.451 -19.205 -29.925 1.00 0.00 13 LEU A CA 12
ATOM 13893 C C . LEU A 1 13 ? 5.696 -17.880 -29.210 1.00 0.00 13 LEU A C 12
ATOM 13894 O O . LEU A 1 13 ? 6.257 -17.849 -28.114 1.00 0.00 13 LEU A O 12
ATOM 13910 N N . VAL A 1 14 ? 5.270 -16.788 -29.836 1.00 0.00 14 VAL A N 12
ATOM 13911 C CA . VAL A 1 14 ? 5.439 -15.460 -29.258 1.00 0.00 14 VAL A CA 12
ATOM 13912 C C . VAL A 1 14 ? 4.094 -14.770 -29.063 1.00 0.00 14 VAL A C 12
ATOM 13913 O O . VAL A 1 14 ? 3.472 -14.317 -30.023 1.00 0.00 14 VAL A O 12
ATOM 13926 N N . ASN A 1 15 ? 3.651 -14.693 -27.812 1.00 0.00 15 ASN A N 12
ATOM 13927 C CA . ASN A 1 15 ? 2.379 -14.057 -27.490 1.00 0.00 15 ASN A CA 12
ATOM 13928 C C . ASN A 1 15 ? 2.302 -12.658 -28.092 1.00 0.00 15 ASN A C 12
ATOM 13929 O O . ASN A 1 15 ? 3.312 -11.964 -28.209 1.00 0.00 15 ASN A O 12
ATOM 13940 N N . VAL A 1 16 ? 1.095 -12.249 -28.473 1.00 0.00 16 VAL A N 12
ATOM 13941 C CA . VAL A 1 16 ? 0.885 -10.932 -29.062 1.00 0.00 16 VAL A CA 12
ATOM 13942 C C . VAL A 1 16 ? -0.078 -10.101 -28.221 1.00 0.00 16 VAL A C 12
ATOM 13943 O O . VAL A 1 16 ? -0.866 -10.641 -27.444 1.00 0.00 16 VAL A O 12
ATOM 13956 N N . LYS A 1 17 ? -0.011 -8.784 -28.382 1.00 0.00 17 LYS A N 12
ATOM 13957 C CA . LYS A 1 17 ? -0.878 -7.877 -27.640 1.00 0.00 17 LYS A CA 12
ATOM 13958 C C . LYS A 1 17 ? -2.222 -8.533 -27.339 1.00 0.00 17 LYS A C 12
ATOM 13959 O O . LYS A 1 17 ? -2.984 -8.853 -28.251 1.00 0.00 17 LYS A O 12
ATOM 13978 N N . GLU A 1 18 ? -2.506 -8.729 -26.056 1.00 0.00 18 GLU A N 12
ATOM 13979 C CA . GLU A 1 18 ? -3.759 -9.346 -25.636 1.00 0.00 18 GLU A CA 12
ATOM 13980 C C . GLU A 1 18 ? -4.951 -8.662 -26.298 1.00 0.00 18 GLU A C 12
ATOM 13981 O O . GLU A 1 18 ? -4.893 -7.479 -26.632 1.00 0.00 18 GLU A O 12
ATOM 13993 N N . GLU A 1 19 ? -6.030 -9.416 -26.486 1.00 0.00 19 GLU A N 12
ATOM 13994 C CA . GLU A 1 19 ? -7.235 -8.882 -27.109 1.00 0.00 19 GLU A CA 12
ATOM 13995 C C . GLU A 1 19 ? -7.574 -7.504 -26.547 1.00 0.00 19 GLU A C 12
ATOM 13996 O O . GLU A 1 19 ? -8.018 -6.616 -27.275 1.00 0.00 19 GLU A O 12
ATOM 14008 N N . VAL A 1 20 ? -7.360 -7.333 -25.246 1.00 0.00 20 VAL A N 12
ATOM 14009 C CA . VAL A 1 20 ? -7.642 -6.064 -24.585 1.00 0.00 20 VAL A CA 12
ATOM 14010 C C . VAL A 1 20 ? -6.508 -5.670 -23.646 1.00 0.00 20 VAL A C 12
ATOM 14011 O O . VAL A 1 20 ? -6.106 -6.447 -22.778 1.00 0.00 20 VAL A O 12
ATOM 14024 N N . THR A 1 21 ? -5.994 -4.457 -23.823 1.00 0.00 21 THR A N 12
ATOM 14025 C CA . THR A 1 21 ? -4.905 -3.959 -22.992 1.00 0.00 21 THR A CA 12
ATOM 14026 C C . THR A 1 21 ? -5.246 -2.598 -22.397 1.00 0.00 21 THR A C 12
ATOM 14027 O O . THR A 1 21 ? -6.024 -1.836 -22.971 1.00 0.00 21 THR A O 12
ATOM 14038 N N . CYS A 1 22 ? -4.658 -2.297 -21.244 1.00 0.00 22 CYS A N 12
ATOM 14039 C CA . CYS A 1 22 ? -4.898 -1.027 -20.571 1.00 0.00 22 CYS A CA 12
ATOM 14040 C C . CYS A 1 22 ? -4.018 0.074 -21.156 1.00 0.00 22 CYS A C 12
ATOM 14041 O O . CYS A 1 22 ? -2.793 -0.032 -21.195 1.00 0.00 22 CYS A O 12
ATOM 14048 N N . PRO A 1 23 ? -4.658 1.157 -21.621 1.00 0.00 23 PRO A N 12
ATOM 14049 C CA . PRO A 1 23 ? -3.954 2.299 -22.212 1.00 0.00 23 PRO A CA 12
ATOM 14050 C C . PRO A 1 23 ? -3.162 3.091 -21.176 1.00 0.00 23 PRO A C 12
ATOM 14051 O O . PRO A 1 23 ? -2.518 4.088 -21.503 1.00 0.00 23 PRO A O 12
ATOM 14062 N N . ILE A 1 24 ? -3.214 2.640 -19.928 1.00 0.00 24 ILE A N 12
ATOM 14063 C CA . ILE A 1 24 ? -2.500 3.305 -18.845 1.00 0.00 24 ILE A CA 12
ATOM 14064 C C . ILE A 1 24 ? -1.262 2.514 -18.435 1.00 0.00 24 ILE A C 12
ATOM 14065 O O . ILE A 1 24 ? -0.132 2.951 -18.654 1.00 0.00 24 ILE A O 12
ATOM 14081 N N . CYS A 1 25 ? -1.483 1.347 -17.839 1.00 0.00 25 CYS A N 12
ATOM 14082 C CA . CYS A 1 25 ? -0.387 0.493 -17.399 1.00 0.00 25 CYS A CA 12
ATOM 14083 C C . CYS A 1 25 ? 0.133 -0.362 -18.551 1.00 0.00 25 CYS A C 12
ATOM 14084 O O . CYS A 1 25 ? 1.159 -1.033 -18.427 1.00 0.00 25 CYS A O 12
ATOM 14091 N N . LEU A 1 26 ? -0.581 -0.332 -19.671 1.00 0.00 26 LEU A N 12
ATOM 14092 C CA . LEU A 1 26 ? -0.192 -1.104 -20.846 1.00 0.00 26 LEU A CA 12
ATOM 14093 C C . LEU A 1 26 ? -0.129 -2.593 -20.524 1.00 0.00 26 LEU A C 12
ATOM 14094 O O . LEU A 1 26 ? 0.620 -3.342 -21.151 1.00 0.00 26 LEU A O 12
ATOM 14110 N N . GLU A 1 27 ? -0.921 -3.015 -19.543 1.00 0.00 27 GLU A N 12
ATOM 14111 C CA . GLU A 1 27 ? -0.955 -4.416 -19.139 1.00 0.00 27 GLU A CA 12
ATOM 14112 C C . GLU A 1 27 ? -2.263 -5.075 -19.570 1.00 0.00 27 GLU A C 12
ATOM 14113 O O . GLU A 1 27 ? -3.220 -4.395 -19.944 1.00 0.00 27 GLU A O 12
ATOM 14125 N N . LEU A 1 28 ? -2.296 -6.402 -19.515 1.00 0.00 28 LEU A N 12
ATOM 14126 C CA . LEU A 1 28 ? -3.485 -7.154 -19.899 1.00 0.00 28 LEU A CA 12
ATOM 14127 C C . LEU A 1 28 ? -4.699 -6.705 -19.092 1.00 0.00 28 LEU A C 12
ATOM 14128 O O . LEU A 1 28 ? -4.660 -6.670 -17.861 1.00 0.00 28 LEU A O 12
ATOM 14144 N N . LEU A 1 29 ? -5.775 -6.364 -19.791 1.00 0.00 29 LEU A N 12
ATOM 14145 C CA . LEU A 1 29 ? -7.002 -5.919 -19.139 1.00 0.00 29 LEU A CA 12
ATOM 14146 C C . LEU A 1 29 ? -7.988 -7.073 -18.990 1.00 0.00 29 LEU A C 12
ATOM 14147 O O . LEU A 1 29 ? -8.817 -7.315 -19.868 1.00 0.00 29 LEU A O 12
ATOM 14163 N N . THR A 1 30 ? -7.895 -7.783 -17.869 1.00 0.00 30 THR A N 12
ATOM 14164 C CA . THR A 1 30 ? -8.779 -8.910 -17.603 1.00 0.00 30 THR A CA 12
ATOM 14165 C C . THR A 1 30 ? -10.143 -8.437 -17.113 1.00 0.00 30 THR A C 12
ATOM 14166 O O . THR A 1 30 ? -11.177 -8.831 -17.651 1.00 0.00 30 THR A O 12
ATOM 14177 N N . GLN A 1 31 ? -10.136 -7.589 -16.089 1.00 0.00 31 GLN A N 12
ATOM 14178 C CA . GLN A 1 31 ? -11.374 -7.062 -15.527 1.00 0.00 31 GLN A CA 12
ATOM 14179 C C . GLN A 1 31 ? -11.454 -5.550 -15.709 1.00 0.00 31 GLN A C 12
ATOM 14180 O O . GLN A 1 31 ? -11.628 -4.793 -14.753 1.00 0.00 31 GLN A O 12
ATOM 14194 N N . PRO A 1 32 ? -11.323 -5.096 -16.964 1.00 0.00 32 PRO A N 12
ATOM 14195 C CA . PRO A 1 32 ? -11.377 -3.671 -17.301 1.00 0.00 32 PRO A CA 12
ATOM 14196 C C . PRO A 1 32 ? -12.776 -3.088 -17.133 1.00 0.00 32 PRO A C 12
ATOM 14197 O O . PRO A 1 32 ? -13.755 -3.824 -17.003 1.00 0.00 32 PRO A O 12
ATOM 14208 N N . LEU A 1 33 ? -12.864 -1.763 -17.136 1.00 0.00 33 LEU A N 12
ATOM 14209 C CA . LEU A 1 33 ? -14.144 -1.080 -16.983 1.00 0.00 33 LEU A CA 12
ATOM 14210 C C . LEU A 1 33 ? -14.628 -0.526 -18.320 1.00 0.00 33 LEU A C 12
ATOM 14211 O O . LEU A 1 33 ? -13.878 -0.487 -19.295 1.00 0.00 33 LEU A O 12
ATOM 14227 N N . SER A 1 34 ? -15.885 -0.096 -18.356 1.00 0.00 34 SER A N 12
ATOM 14228 C CA . SER A 1 34 ? -16.470 0.456 -19.573 1.00 0.00 34 SER A CA 12
ATOM 14229 C C . SER A 1 34 ? -16.909 1.901 -19.358 1.00 0.00 34 SER A C 12
ATOM 14230 O O . SER A 1 34 ? -17.338 2.276 -18.266 1.00 0.00 34 SER A O 12
ATOM 14238 N N . LEU A 1 35 ? -16.799 2.708 -20.407 1.00 0.00 35 LEU A N 12
ATOM 14239 C CA . LEU A 1 35 ? -17.184 4.113 -20.335 1.00 0.00 35 LEU A CA 12
ATOM 14240 C C . LEU A 1 35 ? -18.073 4.495 -21.515 1.00 0.00 35 LEU A C 12
ATOM 14241 O O . LEU A 1 35 ? -18.211 3.735 -22.473 1.00 0.00 35 LEU A O 12
ATOM 14257 N N . ASP A 1 36 ? -18.673 5.678 -21.438 1.00 0.00 36 ASP A N 12
ATOM 14258 C CA . ASP A 1 36 ? -19.546 6.163 -22.501 1.00 0.00 36 ASP A CA 12
ATOM 14259 C C . ASP A 1 36 ? -18.743 6.891 -23.574 1.00 0.00 36 ASP A C 12
ATOM 14260 O O . ASP A 1 36 ? -19.216 7.860 -24.168 1.00 0.00 36 ASP A O 12
ATOM 14269 N N . CYS A 1 37 ? -17.525 6.417 -23.818 1.00 0.00 37 CYS A N 12
ATOM 14270 C CA . CYS A 1 37 ? -16.655 7.023 -24.818 1.00 0.00 37 CYS A CA 12
ATOM 14271 C C . CYS A 1 37 ? -16.121 5.970 -25.784 1.00 0.00 37 CYS A C 12
ATOM 14272 O O . CYS A 1 37 ? -15.932 6.238 -26.970 1.00 0.00 37 CYS A O 12
ATOM 14279 N N . GLY A 1 38 ? -15.879 4.769 -25.266 1.00 0.00 38 GLY A N 12
ATOM 14280 C CA . GLY A 1 38 ? -15.369 3.693 -26.096 1.00 0.00 38 GLY A CA 12
ATOM 14281 C C . GLY A 1 38 ? -13.944 3.314 -25.743 1.00 0.00 38 GLY A C 12
ATOM 14282 O O . GLY A 1 38 ? -13.127 3.050 -26.625 1.00 0.00 38 GLY A O 12
ATOM 14286 N N . HIS A 1 39 ? -13.645 3.287 -24.448 1.00 0.00 39 HIS A N 12
ATOM 14287 C CA . HIS A 1 39 ? -12.308 2.938 -23.980 1.00 0.00 39 HIS A CA 12
ATOM 14288 C C . HIS A 1 39 ? -12.366 2.309 -22.591 1.00 0.00 39 HIS A C 12
ATOM 14289 O O . HIS A 1 39 ? -12.965 2.866 -21.671 1.00 0.00 39 HIS A O 12
ATOM 14303 N N . SER A 1 40 ? -11.739 1.146 -22.447 1.00 0.00 40 SER A N 12
ATOM 14304 C CA . SER A 1 40 ? -11.723 0.438 -21.172 1.00 0.00 40 SER A CA 12
ATOM 14305 C C . SER A 1 40 ? -10.482 0.804 -20.363 1.00 0.00 40 SER A C 12
ATOM 14306 O O . SER A 1 40 ? -9.540 1.399 -20.886 1.00 0.00 40 SER A O 12
ATOM 14314 N N . PHE A 1 41 ? -10.490 0.444 -19.084 1.00 0.00 41 PHE A N 12
ATOM 14315 C CA . PHE A 1 41 ? -9.366 0.734 -18.202 1.00 0.00 41 PHE A CA 12
ATOM 14316 C C . PHE A 1 41 ? -9.415 -0.141 -16.953 1.00 0.00 41 PHE A C 12
ATOM 14317 O O . PHE A 1 41 ? -10.356 -0.910 -16.756 1.00 0.00 41 PHE A O 12
ATOM 14334 N N . CYS A 1 42 ? -8.394 -0.019 -16.111 1.00 0.00 42 CYS A N 12
ATOM 14335 C CA . CYS A 1 42 ? -8.318 -0.798 -14.881 1.00 0.00 42 CYS A CA 12
ATOM 14336 C C . CYS A 1 42 ? -9.100 -0.121 -13.759 1.00 0.00 42 CYS A C 12
ATOM 14337 O O . CYS A 1 42 ? -8.978 1.084 -13.545 1.00 0.00 42 CYS A O 12
ATOM 14344 N N . GLN A 1 43 ? -9.902 -0.906 -13.048 1.00 0.00 43 GLN A N 12
ATOM 14345 C CA . GLN A 1 43 ? -10.704 -0.383 -11.949 1.00 0.00 43 GLN A CA 12
ATOM 14346 C C . GLN A 1 43 ? -9.864 0.506 -11.037 1.00 0.00 43 GLN A C 12
ATOM 14347 O O . GLN A 1 43 ? -10.398 1.322 -10.286 1.00 0.00 43 GLN A O 12
ATOM 14361 N N . ALA A 1 44 ? -8.548 0.342 -11.109 1.00 0.00 44 ALA A N 12
ATOM 14362 C CA . ALA A 1 44 ? -7.634 1.131 -10.291 1.00 0.00 44 ALA A CA 12
ATOM 14363 C C . ALA A 1 44 ? -7.053 2.296 -11.086 1.00 0.00 44 ALA A C 12
ATOM 14364 O O . ALA A 1 44 ? -7.173 3.454 -10.685 1.00 0.00 44 ALA A O 12
ATOM 14371 N N . CYS A 1 45 ? -6.424 1.982 -12.213 1.00 0.00 45 CYS A N 12
ATOM 14372 C CA . CYS A 1 45 ? -5.823 3.002 -13.063 1.00 0.00 45 CYS A CA 12
ATOM 14373 C C . CYS A 1 45 ? -6.780 4.174 -13.266 1.00 0.00 45 CYS A C 12
ATOM 14374 O O . CYS A 1 45 ? -6.356 5.326 -13.364 1.00 0.00 45 CYS A O 12
ATOM 14381 N N . LEU A 1 46 ? -8.072 3.871 -13.329 1.00 0.00 46 LEU A N 12
ATOM 14382 C CA . LEU A 1 46 ? -9.090 4.898 -13.520 1.00 0.00 46 LEU A CA 12
ATOM 14383 C C . LEU A 1 46 ? -9.203 5.789 -12.286 1.00 0.00 46 LEU A C 12
ATOM 14384 O O . LEU A 1 46 ? -9.229 7.015 -12.393 1.00 0.00 46 LEU A O 12
ATOM 14400 N N . THR A 1 47 ? -9.268 5.163 -11.115 1.00 0.00 47 THR A N 12
ATOM 14401 C CA . THR A 1 47 ? -9.377 5.898 -9.861 1.00 0.00 47 THR A CA 12
ATOM 14402 C C . THR A 1 47 ? -8.129 6.736 -9.605 1.00 0.00 47 THR A C 12
ATOM 14403 O O . THR A 1 47 ? -8.209 7.832 -9.051 1.00 0.00 47 THR A O 12
ATOM 14414 N N . ALA A 1 48 ? -6.977 6.214 -10.012 1.00 0.00 48 ALA A N 12
ATOM 14415 C CA . ALA A 1 48 ? -5.713 6.916 -9.829 1.00 0.00 48 ALA A CA 12
ATOM 14416 C C . ALA A 1 48 ? -5.548 8.027 -10.861 1.00 0.00 48 ALA A C 12
ATOM 14417 O O . ALA A 1 48 ? -5.274 9.175 -10.512 1.00 0.00 48 ALA A O 12
ATOM 14424 N N . ASN A 1 49 ? -5.715 7.677 -12.132 1.00 0.00 49 ASN A N 12
ATOM 14425 C CA . ASN A 1 49 ? -5.582 8.646 -13.215 1.00 0.00 49 ASN A CA 12
ATOM 14426 C C . ASN A 1 49 ? -6.402 9.900 -12.926 1.00 0.00 49 ASN A C 12
ATOM 14427 O O . ASN A 1 49 ? -5.950 11.019 -13.166 1.00 0.00 49 ASN A O 12
ATOM 14438 N N . HIS A 1 50 ? -7.612 9.703 -12.410 1.00 0.00 50 HIS A N 12
ATOM 14439 C CA . HIS A 1 50 ? -8.495 10.818 -12.088 1.00 0.00 50 HIS A CA 12
ATOM 14440 C C . HIS A 1 50 ? -7.823 11.780 -11.114 1.00 0.00 50 HIS A C 12
ATOM 14441 O O . HIS A 1 50 ? -7.677 12.969 -11.399 1.00 0.00 50 HIS A O 12
ATOM 14455 N N . LYS A 1 51 ? -7.414 11.259 -9.962 1.00 0.00 51 LYS A N 12
ATOM 14456 C CA . LYS A 1 51 ? -6.756 12.070 -8.944 1.00 0.00 51 LYS A CA 12
ATOM 14457 C C . LYS A 1 51 ? -5.539 12.785 -9.522 1.00 0.00 51 LYS A C 12
ATOM 14458 O O . LYS A 1 51 ? -5.131 13.837 -9.029 1.00 0.00 51 LYS A O 12
ATOM 14477 N N . LYS A 1 52 ? -4.962 12.207 -10.570 1.00 0.00 52 LYS A N 12
ATOM 14478 C CA . LYS A 1 52 ? -3.792 12.790 -11.218 1.00 0.00 52 LYS A CA 12
ATOM 14479 C C . LYS A 1 52 ? -4.075 14.219 -11.668 1.00 0.00 52 LYS A C 12
ATOM 14480 O O . LYS A 1 52 ? -3.411 15.160 -11.233 1.00 0.00 52 LYS A O 12
ATOM 14499 N N . SER A 1 53 ? -5.065 14.375 -12.541 1.00 0.00 53 SER A N 12
ATOM 14500 C CA . SER A 1 53 ? -5.434 15.690 -13.052 1.00 0.00 53 SER A CA 12
ATOM 14501 C C . SER A 1 53 ? -6.377 16.402 -12.088 1.00 0.00 53 SER A C 12
ATOM 14502 O O . SER A 1 53 ? -7.226 17.191 -12.502 1.00 0.00 53 SER A O 12
ATOM 14510 N N . MET A 1 54 ? -6.222 16.117 -10.799 1.00 0.00 54 MET A N 12
ATOM 14511 C CA . MET A 1 54 ? -7.059 16.731 -9.775 1.00 0.00 54 MET A CA 12
ATOM 14512 C C . MET A 1 54 ? -6.319 17.869 -9.078 1.00 0.00 54 MET A C 12
ATOM 14513 O O . MET A 1 54 ? -6.890 18.930 -8.822 1.00 0.00 54 MET A O 12
ATOM 14527 N N . LEU A 1 55 ? -5.046 17.641 -8.772 1.00 0.00 55 LEU A N 12
ATOM 14528 C CA . LEU A 1 55 ? -4.228 18.647 -8.104 1.00 0.00 55 LEU A CA 12
ATOM 14529 C C . LEU A 1 55 ? -3.887 19.790 -9.054 1.00 0.00 55 LEU A C 12
ATOM 14530 O O . LEU A 1 55 ? -3.739 20.937 -8.633 1.00 0.00 55 LEU A O 12
ATOM 14546 N N . ASP A 1 56 ? -3.766 19.470 -10.338 1.00 0.00 56 ASP A N 12
ATOM 14547 C CA . ASP A 1 56 ? -3.446 20.471 -11.349 1.00 0.00 56 ASP A CA 12
ATOM 14548 C C . ASP A 1 56 ? -4.621 21.419 -11.565 1.00 0.00 56 ASP A C 12
ATOM 14549 O O . ASP A 1 56 ? -4.506 22.627 -11.351 1.00 0.00 56 ASP A O 12
ATOM 14558 N N . LYS A 1 57 ? -5.751 20.866 -11.992 1.00 0.00 57 LYS A N 12
ATOM 14559 C CA . LYS A 1 57 ? -6.948 21.661 -12.237 1.00 0.00 57 LYS A CA 12
ATOM 14560 C C . LYS A 1 57 ? -8.077 21.251 -11.297 1.00 0.00 57 LYS A C 12
ATOM 14561 O O . LYS A 1 57 ? -8.722 22.097 -10.679 1.00 0.00 57 LYS A O 12
ATOM 14580 N N . GLY A 1 58 ? -8.309 19.945 -11.192 1.00 0.00 58 GLY A N 12
ATOM 14581 C CA . GLY A 1 58 ? -9.359 19.446 -10.324 1.00 0.00 58 GLY A CA 12
ATOM 14582 C C . GLY A 1 58 ? -10.463 18.747 -11.092 1.00 0.00 58 GLY A C 12
ATOM 14583 O O . GLY A 1 58 ? -11.639 18.875 -10.754 1.00 0.00 58 GLY A O 12
ATOM 14587 N N . GLU A 1 59 ? -10.084 18.007 -12.129 1.00 0.00 59 GLU A N 12
ATOM 14588 C CA . GLU A 1 59 ? -11.052 17.287 -12.948 1.00 0.00 59 GLU A CA 12
ATOM 14589 C C . GLU A 1 59 ? -10.388 16.123 -13.678 1.00 0.00 59 GLU A C 12
ATOM 14590 O O . GLU A 1 59 ? -9.191 16.156 -13.961 1.00 0.00 59 GLU A O 12
ATOM 14602 N N . SER A 1 60 ? -11.176 15.096 -13.980 1.00 0.00 60 SER A N 12
ATOM 14603 C CA . SER A 1 60 ? -10.665 13.919 -14.673 1.00 0.00 60 SER A CA 12
ATOM 14604 C C . SER A 1 60 ? -11.354 13.742 -16.023 1.00 0.00 60 SER A C 12
ATOM 14605 O O . SER A 1 60 ? -12.512 14.121 -16.196 1.00 0.00 60 SER A O 12
ATOM 14613 N N . SER A 1 61 ? -10.632 13.163 -16.977 1.00 0.00 61 SER A N 12
ATOM 14614 C CA . SER A 1 61 ? -11.171 12.938 -18.313 1.00 0.00 61 SER A CA 12
ATOM 14615 C C . SER A 1 61 ? -10.415 11.818 -19.022 1.00 0.00 61 SER A C 12
ATOM 14616 O O . SER A 1 61 ? -9.202 11.677 -18.868 1.00 0.00 61 SER A O 12
ATOM 14624 N N . CYS A 1 62 ? -11.142 11.024 -19.801 1.00 0.00 62 CYS A N 12
ATOM 14625 C CA . CYS A 1 62 ? -10.544 9.915 -20.534 1.00 0.00 62 CYS A CA 12
ATOM 14626 C C . CYS A 1 62 ? -9.132 10.267 -20.996 1.00 0.00 62 CYS A C 12
ATOM 14627 O O . CYS A 1 62 ? -8.922 11.188 -21.785 1.00 0.00 62 CYS A O 12
ATOM 14634 N N . PRO A 1 63 ? -8.141 9.516 -20.492 1.00 0.00 63 PRO A N 12
ATOM 14635 C CA . PRO A 1 63 ? -6.733 9.729 -20.839 1.00 0.00 63 PRO A CA 12
ATOM 14636 C C . PRO A 1 63 ? -6.426 9.342 -22.281 1.00 0.00 63 PRO A C 12
ATOM 14637 O O . PRO A 1 63 ? -5.271 9.360 -22.708 1.00 0.00 63 PRO A O 12
ATOM 14648 N N . VAL A 1 64 ? -7.467 8.992 -23.030 1.00 0.00 64 VAL A N 12
ATOM 14649 C CA . VAL A 1 64 ? -7.309 8.602 -24.426 1.00 0.00 64 VAL A CA 12
ATOM 14650 C C . VAL A 1 64 ? -7.953 9.622 -25.358 1.00 0.00 64 VAL A C 12
ATOM 14651 O O . VAL A 1 64 ? -7.311 10.131 -26.277 1.00 0.00 64 VAL A O 12
ATOM 14664 N N . CYS A 1 65 ? -9.226 9.917 -25.115 1.00 0.00 65 CYS A N 12
ATOM 14665 C CA . CYS A 1 65 ? -9.958 10.876 -25.932 1.00 0.00 65 CYS A CA 12
ATOM 14666 C C . CYS A 1 65 ? -10.349 12.103 -25.112 1.00 0.00 65 CYS A C 12
ATOM 14667 O O . CYS A 1 65 ? -10.815 13.103 -25.656 1.00 0.00 65 CYS A O 12
ATOM 14674 N N . ARG A 1 66 ? -10.154 12.017 -23.800 1.00 0.00 66 ARG A N 12
ATOM 14675 C CA . ARG A 1 66 ? -10.487 13.118 -22.904 1.00 0.00 66 ARG A CA 12
ATOM 14676 C C . ARG A 1 66 ? -11.897 13.634 -23.177 1.00 0.00 66 ARG A C 12
ATOM 14677 O O . ARG A 1 66 ? -12.103 14.833 -23.371 1.00 0.00 66 ARG A O 12
ATOM 14698 N N . ILE A 1 67 ? -12.862 12.722 -23.192 1.00 0.00 67 ILE A N 12
ATOM 14699 C CA . ILE A 1 67 ? -14.252 13.085 -23.440 1.00 0.00 67 ILE A CA 12
ATOM 14700 C C . ILE A 1 67 ? -14.917 13.614 -22.174 1.00 0.00 67 ILE A C 12
ATOM 14701 O O . ILE A 1 67 ? -14.429 13.394 -21.066 1.00 0.00 67 ILE A O 12
ATOM 14717 N N . SER A 1 68 ? -16.035 14.311 -22.347 1.00 0.00 68 SER A N 12
ATOM 14718 C CA . SER A 1 68 ? -16.768 14.873 -21.218 1.00 0.00 68 SER A CA 12
ATOM 14719 C C . SER A 1 68 ? -17.681 13.827 -20.587 1.00 0.00 68 SER A C 12
ATOM 14720 O O . SER A 1 68 ? -18.520 13.231 -21.263 1.00 0.00 68 SER A O 12
ATOM 14728 N N . TYR A 1 69 ? -17.512 13.609 -19.288 1.00 0.00 69 TYR A N 12
ATOM 14729 C CA . TYR A 1 69 ? -18.319 12.633 -18.565 1.00 0.00 69 TYR A CA 12
ATOM 14730 C C . TYR A 1 69 ? -18.013 12.672 -17.071 1.00 0.00 69 TYR A C 12
ATOM 14731 O O . TYR A 1 69 ? -16.923 13.070 -16.661 1.00 0.00 69 TYR A O 12
ATOM 14749 N N . GLN A 1 70 ? -18.983 12.256 -16.264 1.00 0.00 70 GLN A N 12
ATOM 14750 C CA . GLN A 1 70 ? -18.818 12.243 -14.815 1.00 0.00 70 GLN A CA 12
ATOM 14751 C C . GLN A 1 70 ? -18.447 10.848 -14.322 1.00 0.00 70 GLN A C 12
ATOM 14752 O O . GLN A 1 70 ? -19.069 9.849 -14.683 1.00 0.00 70 GLN A O 12
ATOM 14766 N N . PRO A 1 71 ? -17.408 10.776 -13.477 1.00 0.00 71 PRO A N 12
ATOM 14767 C CA . PRO A 1 71 ? -16.930 9.509 -12.915 1.00 0.00 71 PRO A CA 12
ATOM 14768 C C . PRO A 1 71 ? -17.912 8.912 -11.914 1.00 0.00 71 PRO A C 12
ATOM 14769 O O . PRO A 1 71 ? -17.663 7.850 -11.344 1.00 0.00 71 PRO A O 12
ATOM 14780 N N . GLU A 1 72 ? -19.030 9.601 -11.705 1.00 0.00 72 GLU A N 12
ATOM 14781 C CA . GLU A 1 72 ? -20.049 9.137 -10.771 1.00 0.00 72 GLU A CA 12
ATOM 14782 C C . GLU A 1 72 ? -20.891 8.026 -11.392 1.00 0.00 72 GLU A C 12
ATOM 14783 O O . GLU A 1 72 ? -20.967 6.920 -10.859 1.00 0.00 72 GLU A O 12
ATOM 14795 N N . ASN A 1 73 ? -21.522 8.330 -12.521 1.00 0.00 73 ASN A N 12
ATOM 14796 C CA . ASN A 1 73 ? -22.359 7.358 -13.215 1.00 0.00 73 ASN A CA 12
ATOM 14797 C C . ASN A 1 73 ? -21.526 6.503 -14.165 1.00 0.00 73 ASN A C 12
ATOM 14798 O O . ASN A 1 73 ? -21.280 6.889 -15.309 1.00 0.00 73 ASN A O 12
ATOM 14809 N N . ILE A 1 74 ? -21.096 5.342 -13.685 1.00 0.00 74 ILE A N 12
ATOM 14810 C CA . ILE A 1 74 ? -20.293 4.432 -14.492 1.00 0.00 74 ILE A CA 12
ATOM 14811 C C . ILE A 1 74 ? -20.412 2.998 -13.986 1.00 0.00 74 ILE A C 12
ATOM 14812 O O . ILE A 1 74 ? -20.475 2.758 -12.780 1.00 0.00 74 ILE A O 12
ATOM 14828 N N . ARG A 1 75 ? -20.440 2.049 -14.916 1.00 0.00 75 ARG A N 12
ATOM 14829 C CA . ARG A 1 75 ? -20.550 0.638 -14.564 1.00 0.00 75 ARG A CA 12
ATOM 14830 C C . ARG A 1 75 ? -19.883 -0.239 -15.620 1.00 0.00 75 ARG A C 12
ATOM 14831 O O . ARG A 1 75 ? -19.899 0.063 -16.814 1.00 0.00 75 ARG A O 12
ATOM 14852 N N . PRO A 1 76 ? -19.281 -1.351 -15.172 1.00 0.00 76 PRO A N 12
ATOM 14853 C CA . PRO A 1 76 ? -18.598 -2.294 -16.062 1.00 0.00 76 PRO A CA 12
ATOM 14854 C C . PRO A 1 76 ? -19.571 -3.061 -16.952 1.00 0.00 76 PRO A C 12
ATOM 14855 O O . PRO A 1 76 ? -20.773 -2.801 -16.941 1.00 0.00 76 PRO A O 12
ATOM 14866 N N . ASN A 1 77 ? -19.042 -4.007 -17.721 1.00 0.00 77 ASN A N 12
ATOM 14867 C CA . ASN A 1 77 ? -19.864 -4.812 -18.617 1.00 0.00 77 ASN A CA 12
ATOM 14868 C C . ASN A 1 77 ? -20.973 -5.523 -17.847 1.00 0.00 77 ASN A C 12
ATOM 14869 O O . ASN A 1 77 ? -22.135 -5.503 -18.252 1.00 0.00 77 ASN A O 12
ATOM 14880 N N . ARG A 1 78 ? -20.605 -6.149 -16.734 1.00 0.00 78 ARG A N 12
ATOM 14881 C CA . ARG A 1 78 ? -21.567 -6.867 -15.907 1.00 0.00 78 ARG A CA 12
ATOM 14882 C C . ARG A 1 78 ? -21.030 -7.062 -14.493 1.00 0.00 78 ARG A C 12
ATOM 14883 O O . ARG A 1 78 ? -19.869 -7.426 -14.303 1.00 0.00 78 ARG A O 12
ATOM 14904 N N . HIS A 1 79 ? -21.882 -6.817 -13.502 1.00 0.00 79 HIS A N 12
ATOM 14905 C CA . HIS A 1 79 ? -21.493 -6.966 -12.104 1.00 0.00 79 HIS A CA 12
ATOM 14906 C C . HIS A 1 79 ? -22.493 -7.838 -11.352 1.00 0.00 79 HIS A C 12
ATOM 14907 O O . HIS A 1 79 ? -23.422 -7.332 -10.722 1.00 0.00 79 HIS A O 12
ATOM 14921 N N . VAL A 1 80 ? -22.298 -9.151 -11.422 1.00 0.00 80 VAL A N 12
ATOM 14922 C CA . VAL A 1 80 ? -23.182 -10.093 -10.748 1.00 0.00 80 VAL A CA 12
ATOM 14923 C C . VAL A 1 80 ? -22.398 -11.022 -9.828 1.00 0.00 80 VAL A C 12
ATOM 14924 O O . VAL A 1 80 ? -21.372 -11.579 -10.219 1.00 0.00 80 VAL A O 12
ATOM 14937 N N . ALA A 1 81 ? -22.887 -11.184 -8.603 1.00 0.00 81 ALA A N 12
ATOM 14938 C CA . ALA A 1 81 ? -22.233 -12.047 -7.627 1.00 0.00 81 ALA A CA 12
ATOM 14939 C C . ALA A 1 81 ? -22.296 -13.509 -8.058 1.00 0.00 81 ALA A C 12
ATOM 14940 O O . ALA A 1 81 ? -23.267 -14.208 -7.773 1.00 0.00 81 ALA A O 12
ATOM 14947 N N . ASN A 1 82 ? -21.254 -13.964 -8.746 1.00 0.00 82 ASN A N 12
ATOM 14948 C CA . ASN A 1 82 ? -21.192 -15.342 -9.218 1.00 0.00 82 ASN A CA 12
ATOM 14949 C C . ASN A 1 82 ? -19.985 -16.065 -8.629 1.00 0.00 82 ASN A C 12
ATOM 14950 O O . ASN A 1 82 ? -19.033 -15.432 -8.170 1.00 0.00 82 ASN A O 12
ATOM 14961 N N . ILE A 1 83 ? -20.030 -17.393 -8.646 1.00 0.00 83 ILE A N 12
ATOM 14962 C CA . ILE A 1 83 ? -18.939 -18.201 -8.116 1.00 0.00 83 ILE A CA 12
ATOM 14963 C C . ILE A 1 83 ? -17.936 -18.556 -9.208 1.00 0.00 83 ILE A C 12
ATOM 14964 O O . ILE A 1 83 ? -18.316 -18.968 -10.304 1.00 0.00 83 ILE A O 12
ATOM 14980 N N . VAL A 1 84 ? -16.653 -18.395 -8.901 1.00 0.00 84 VAL A N 12
ATOM 14981 C CA . VAL A 1 84 ? -15.594 -18.702 -9.856 1.00 0.00 84 VAL A CA 12
ATOM 14982 C C . VAL A 1 84 ? -14.312 -19.113 -9.141 1.00 0.00 84 VAL A C 12
ATOM 14983 O O . VAL A 1 84 ? -13.921 -18.501 -8.147 1.00 0.00 84 VAL A O 12
ATOM 14996 N N . GLU A 1 85 ? -13.662 -20.152 -9.654 1.00 0.00 85 GLU A N 12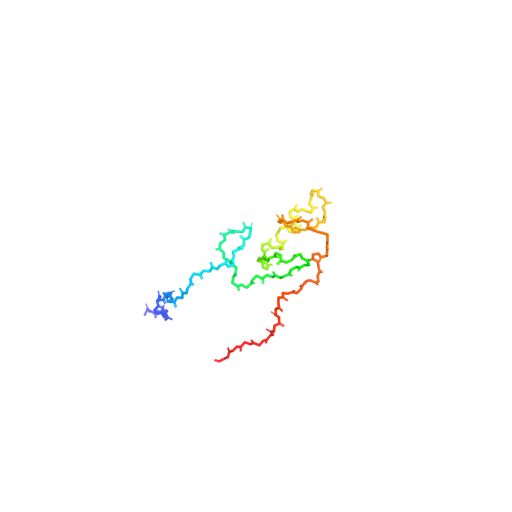
ATOM 14997 C CA . GLU A 1 85 ? -12.423 -20.645 -9.063 1.00 0.00 85 GLU A CA 12
ATOM 14998 C C . GLU A 1 85 ? -11.211 -20.128 -9.833 1.00 0.00 85 GLU A C 12
ATOM 14999 O O . GLU A 1 85 ? -10.107 -20.632 -9.629 1.00 0.00 85 GLU A O 12
ATOM 15013 N N . GLY A 1 1 ? -17.110 -11.845 -3.975 1.00 0.00 1 GLY A N 13
ATOM 15014 C CA . GLY A 1 1 ? -16.485 -13.125 -3.698 1.00 0.00 1 GLY A CA 13
ATOM 15015 C C . GLY A 1 1 ? -16.766 -14.153 -4.776 1.00 0.00 1 GLY A C 13
ATOM 15016 O O . GLY A 1 1 ? -17.903 -14.595 -4.940 1.00 0.00 1 GLY A O 13
ATOM 15020 N N . SER A 1 2 ? -15.728 -14.534 -5.513 1.00 0.00 2 SER A N 13
ATOM 15021 C CA . SER A 1 2 ? -15.870 -15.513 -6.585 1.00 0.00 2 SER A CA 13
ATOM 15022 C C . SER A 1 2 ? -15.491 -16.908 -6.100 1.00 0.00 2 SER A C 13
ATOM 15023 O O . SER A 1 2 ? -16.186 -17.885 -6.379 1.00 0.00 2 SER A O 13
ATOM 15031 N N . SER A 1 3 ? -14.382 -16.994 -5.371 1.00 0.00 3 SER A N 13
ATOM 15032 C CA . SER A 1 3 ? -13.907 -18.270 -4.850 1.00 0.00 3 SER A CA 13
ATOM 15033 C C . SER A 1 3 ? -13.302 -18.097 -3.460 1.00 0.00 3 SER A C 13
ATOM 15034 O O . SER A 1 3 ? -12.931 -16.993 -3.065 1.00 0.00 3 SER A O 13
ATOM 15042 N N . GLY A 1 4 ? -13.206 -19.199 -2.722 1.00 0.00 4 GLY A N 13
ATOM 15043 C CA . GLY A 1 4 ? -12.647 -19.149 -1.384 1.00 0.00 4 GLY A CA 13
ATOM 15044 C C . GLY A 1 4 ? -11.153 -19.407 -1.370 1.00 0.00 4 GLY A C 13
ATOM 15045 O O . GLY A 1 4 ? -10.394 -18.666 -0.745 1.00 0.00 4 GLY A O 13
ATOM 15049 N N . SER A 1 5 ? -10.729 -20.461 -2.060 1.00 0.00 5 SER A N 13
ATOM 15050 C CA . SER A 1 5 ? -9.317 -20.818 -2.120 1.00 0.00 5 SER A CA 13
ATOM 15051 C C . SER A 1 5 ? -9.092 -21.987 -3.074 1.00 0.00 5 SER A C 13
ATOM 15052 O O . SER A 1 5 ? -9.519 -23.110 -2.809 1.00 0.00 5 SER A O 13
ATOM 15060 N N . SER A 1 6 ? -8.419 -21.713 -4.187 1.00 0.00 6 SER A N 13
ATOM 15061 C CA . SER A 1 6 ? -8.139 -22.740 -5.184 1.00 0.00 6 SER A CA 13
ATOM 15062 C C . SER A 1 6 ? -6.699 -22.642 -5.676 1.00 0.00 6 SER A C 13
ATOM 15063 O O . SER A 1 6 ? -6.037 -21.620 -5.497 1.00 0.00 6 SER A O 13
ATOM 15071 N N . GLY A 1 7 ? -6.218 -23.715 -6.298 1.00 0.00 7 GLY A N 13
ATOM 15072 C CA . GLY A 1 7 ? -4.859 -23.731 -6.807 1.00 0.00 7 GLY A CA 13
ATOM 15073 C C . GLY A 1 7 ? -4.664 -22.779 -7.970 1.00 0.00 7 GLY A C 13
ATOM 15074 O O . GLY A 1 7 ? -5.382 -21.788 -8.097 1.00 0.00 7 GLY A O 13
ATOM 15078 N N . MET A 1 8 ? -3.690 -23.080 -8.822 1.00 0.00 8 MET A N 13
ATOM 15079 C CA . MET A 1 8 ? -3.402 -22.243 -9.981 1.00 0.00 8 MET A CA 13
ATOM 15080 C C . MET A 1 8 ? -4.522 -22.341 -11.013 1.00 0.00 8 MET A C 13
ATOM 15081 O O . MET A 1 8 ? -4.962 -21.331 -11.562 1.00 0.00 8 MET A O 13
ATOM 15095 N N . ALA A 1 9 ? -4.978 -23.562 -11.271 1.00 0.00 9 ALA A N 13
ATOM 15096 C CA . ALA A 1 9 ? -6.047 -23.790 -12.235 1.00 0.00 9 ALA A CA 13
ATOM 15097 C C . ALA A 1 9 ? -5.941 -22.825 -13.411 1.00 0.00 9 ALA A C 13
ATOM 15098 O O . ALA A 1 9 ? -6.946 -22.292 -13.881 1.00 0.00 9 ALA A O 13
ATOM 15105 N N . SER A 1 10 ? -4.718 -22.604 -13.881 1.00 0.00 10 SER A N 13
ATOM 15106 C CA . SER A 1 10 ? -4.480 -21.699 -14.999 1.00 0.00 10 SER A CA 13
ATOM 15107 C C . SER A 1 10 ? -5.587 -21.822 -16.042 1.00 0.00 10 SER A C 13
ATOM 15108 O O . SER A 1 10 ? -6.249 -20.842 -16.380 1.00 0.00 10 SER A O 13
ATOM 15116 N N . GLY A 1 11 ? -5.782 -23.036 -16.549 1.00 0.00 11 GLY A N 13
ATOM 15117 C CA . GLY A 1 11 ? -6.808 -23.267 -17.548 1.00 0.00 11 GLY A CA 13
ATOM 15118 C C . GLY A 1 11 ? -6.643 -22.378 -18.765 1.00 0.00 11 GLY A C 13
ATOM 15119 O O . GLY A 1 11 ? -7.589 -21.713 -19.189 1.00 0.00 11 GLY A O 13
ATOM 15123 N N . ILE A 1 12 ? -5.439 -22.365 -19.327 1.00 0.00 12 ILE A N 13
ATOM 15124 C CA . ILE A 1 12 ? -5.154 -21.551 -20.502 1.00 0.00 12 ILE A CA 13
ATOM 15125 C C . ILE A 1 12 ? -5.300 -22.364 -21.783 1.00 0.00 12 ILE A C 13
ATOM 15126 O O . ILE A 1 12 ? -5.296 -23.596 -21.754 1.00 0.00 12 ILE A O 13
ATOM 15142 N N . LEU A 1 13 ? -5.426 -21.669 -22.908 1.00 0.00 13 LEU A N 13
ATOM 15143 C CA . LEU A 1 13 ? -5.571 -22.326 -24.202 1.00 0.00 13 LEU A CA 13
ATOM 15144 C C . LEU A 1 13 ? -4.787 -21.585 -25.280 1.00 0.00 13 LEU A C 13
ATOM 15145 O O . LEU A 1 13 ? -4.484 -20.400 -25.139 1.00 0.00 13 LEU A O 13
ATOM 15161 N N . VAL A 1 14 ? -4.462 -22.291 -26.358 1.00 0.00 14 VAL A N 13
ATOM 15162 C CA . VAL A 1 14 ? -3.715 -21.700 -27.462 1.00 0.00 14 VAL A CA 13
ATOM 15163 C C . VAL A 1 14 ? -4.459 -20.508 -28.053 1.00 0.00 14 VAL A C 13
ATOM 15164 O O . VAL A 1 14 ? -5.492 -20.667 -28.702 1.00 0.00 14 VAL A O 13
ATOM 15177 N N . ASN A 1 15 ? -3.927 -19.312 -27.822 1.00 0.00 15 ASN A N 13
ATOM 15178 C CA . ASN A 1 15 ? -4.541 -18.091 -28.331 1.00 0.00 15 ASN A CA 13
ATOM 15179 C C . ASN A 1 15 ? -3.477 -17.078 -28.743 1.00 0.00 15 ASN A C 13
ATOM 15180 O O . ASN A 1 15 ? -2.310 -17.201 -28.371 1.00 0.00 15 ASN A O 13
ATOM 15191 N N . VAL A 1 16 ? -3.889 -16.076 -29.514 1.00 0.00 16 VAL A N 13
ATOM 15192 C CA . VAL A 1 16 ? -2.972 -15.040 -29.975 1.00 0.00 16 VAL A CA 13
ATOM 15193 C C . VAL A 1 16 ? -2.606 -14.086 -28.843 1.00 0.00 16 VAL A C 13
ATOM 15194 O O . VAL A 1 16 ? -3.013 -14.279 -27.697 1.00 0.00 16 VAL A O 13
ATOM 15207 N N . LYS A 1 17 ? -1.835 -13.055 -29.172 1.00 0.00 17 LYS A N 13
ATOM 15208 C CA . LYS A 1 17 ? -1.414 -12.069 -28.184 1.00 0.00 17 LYS A CA 13
ATOM 15209 C C . LYS A 1 17 ? -2.581 -11.175 -27.777 1.00 0.00 17 LYS A C 13
ATOM 15210 O O . LYS A 1 17 ? -3.421 -10.820 -28.603 1.00 0.00 17 LYS A O 13
ATOM 15229 N N . GLU A 1 18 ? -2.626 -10.814 -26.498 1.00 0.00 18 GLU A N 13
ATOM 15230 C CA . GLU A 1 18 ? -3.690 -9.961 -25.983 1.00 0.00 18 GLU A CA 13
ATOM 15231 C C . GLU A 1 18 ? -4.071 -8.891 -27.002 1.00 0.00 18 GLU A C 13
ATOM 15232 O O . GLU A 1 18 ? -3.238 -8.447 -27.791 1.00 0.00 18 GLU A O 13
ATOM 15244 N N . GLU A 1 19 ? -5.336 -8.483 -26.978 1.00 0.00 19 GLU A N 13
ATOM 15245 C CA . GLU A 1 19 ? -5.828 -7.466 -27.901 1.00 0.00 19 GLU A CA 13
ATOM 15246 C C . GLU A 1 19 ? -6.206 -6.191 -27.153 1.00 0.00 19 GLU A C 13
ATOM 15247 O O . GLU A 1 19 ? -5.942 -5.083 -27.621 1.00 0.00 19 GLU A O 13
ATOM 15259 N N . VAL A 1 20 ? -6.826 -6.355 -25.989 1.00 0.00 20 VAL A N 13
ATOM 15260 C CA . VAL A 1 20 ? -7.241 -5.218 -25.176 1.00 0.00 20 VAL A CA 13
ATOM 15261 C C . VAL A 1 20 ? -6.184 -4.874 -24.133 1.00 0.00 20 VAL A C 13
ATOM 15262 O O . VAL A 1 20 ? -5.932 -5.649 -23.209 1.00 0.00 20 VAL A O 13
ATOM 15275 N N . THR A 1 21 ? -5.568 -3.706 -24.285 1.00 0.00 21 THR A N 13
ATOM 15276 C CA . THR A 1 21 ? -4.537 -3.259 -23.356 1.00 0.00 21 THR A CA 13
ATOM 15277 C C . THR A 1 21 ? -4.943 -1.960 -22.669 1.00 0.00 21 THR A C 13
ATOM 15278 O O . THR A 1 21 ? -5.706 -1.166 -23.220 1.00 0.00 21 THR A O 13
ATOM 15289 N N . CYS A 1 22 ? -4.427 -1.749 -21.463 1.00 0.00 22 CYS A N 13
ATOM 15290 C CA . CYS A 1 22 ? -4.735 -0.546 -20.699 1.00 0.00 22 CYS A CA 13
ATOM 15291 C C . CYS A 1 22 ? -3.871 0.626 -21.158 1.00 0.00 22 CYS A C 13
ATOM 15292 O O . CYS A 1 22 ? -2.642 0.553 -21.178 1.00 0.00 22 CYS A O 13
ATOM 15299 N N . PRO A 1 23 ? -4.528 1.732 -21.536 1.00 0.00 23 PRO A N 13
ATOM 15300 C CA . PRO A 1 23 ? -3.841 2.941 -22.001 1.00 0.00 23 PRO A CA 13
ATOM 15301 C C . PRO A 1 23 ? -3.092 3.650 -20.878 1.00 0.00 23 PRO A C 13
ATOM 15302 O O . PRO A 1 23 ? -2.471 4.692 -21.095 1.00 0.00 23 PRO A O 13
ATOM 15313 N N . ILE A 1 24 ? -3.155 3.081 -19.680 1.00 0.00 24 ILE A N 13
ATOM 15314 C CA . ILE A 1 24 ? -2.481 3.659 -18.523 1.00 0.00 24 ILE A CA 13
ATOM 15315 C C . ILE A 1 24 ? -1.251 2.843 -18.139 1.00 0.00 24 ILE A C 13
ATOM 15316 O O . ILE A 1 24 ? -0.117 3.288 -18.317 1.00 0.00 24 ILE A O 13
ATOM 15332 N N . CYS A 1 25 ? -1.484 1.646 -17.612 1.00 0.00 25 CYS A N 13
ATOM 15333 C CA . CYS A 1 25 ? -0.396 0.765 -17.203 1.00 0.00 25 CYS A CA 13
ATOM 15334 C C . CYS A 1 25 ? 0.197 0.038 -18.406 1.00 0.00 25 CYS A C 13
ATOM 15335 O O . CYS A 1 25 ? 1.251 -0.591 -18.308 1.00 0.00 25 CYS A O 13
ATOM 15342 N N . LEU A 1 26 ? -0.486 0.130 -19.542 1.00 0.00 26 LEU A N 13
ATOM 15343 C CA . LEU A 1 26 ? -0.028 -0.518 -20.766 1.00 0.00 26 LEU A CA 13
ATOM 15344 C C . LEU A 1 26 ? 0.055 -2.030 -20.583 1.00 0.00 26 LEU A C 13
ATOM 15345 O O . LEU A 1 26 ? 0.837 -2.704 -21.253 1.00 0.00 26 LEU A O 13
ATOM 15361 N N . GLU A 1 27 ? -0.759 -2.556 -19.673 1.00 0.00 27 GLU A N 13
ATOM 15362 C CA . GLU A 1 27 ? -0.779 -3.989 -19.404 1.00 0.00 27 GLU A CA 13
ATOM 15363 C C . GLU A 1 27 ? -2.006 -4.644 -20.031 1.00 0.00 27 GLU A C 13
ATOM 15364 O O . GLU A 1 27 ? -2.944 -3.962 -20.447 1.00 0.00 27 GLU A O 13
ATOM 15376 N N . LEU A 1 28 ? -1.994 -5.971 -20.095 1.00 0.00 28 LEU A N 13
ATOM 15377 C CA . LEU A 1 28 ? -3.105 -6.719 -20.671 1.00 0.00 28 LEU A CA 13
ATOM 15378 C C . LEU A 1 28 ? -4.384 -6.498 -19.870 1.00 0.00 28 LEU A C 13
ATOM 15379 O O . LEU A 1 28 ? -4.469 -6.872 -18.700 1.00 0.00 28 LEU A O 13
ATOM 15395 N N . LEU A 1 29 ? -5.378 -5.889 -20.508 1.00 0.00 29 LEU A N 13
ATOM 15396 C CA . LEU A 1 29 ? -6.655 -5.620 -19.856 1.00 0.00 29 LEU A CA 13
ATOM 15397 C C . LEU A 1 29 ? -7.567 -6.841 -19.920 1.00 0.00 29 LEU A C 13
ATOM 15398 O O . LEU A 1 29 ? -7.965 -7.276 -21.001 1.00 0.00 29 LEU A O 13
ATOM 15414 N N . THR A 1 30 ? -7.898 -7.389 -18.755 1.00 0.00 30 THR A N 13
ATOM 15415 C CA . THR A 1 30 ? -8.764 -8.558 -18.678 1.00 0.00 30 THR A CA 13
ATOM 15416 C C . THR A 1 30 ? -10.122 -8.199 -18.084 1.00 0.00 30 THR A C 13
ATOM 15417 O O . THR A 1 30 ? -11.162 -8.604 -18.602 1.00 0.00 30 THR A O 13
ATOM 15428 N N . GLN A 1 31 ? -10.103 -7.436 -16.996 1.00 0.00 31 GLN A N 13
ATOM 15429 C CA . GLN A 1 31 ? -11.334 -7.023 -16.332 1.00 0.00 31 GLN A CA 13
ATOM 15430 C C . GLN A 1 31 ? -11.434 -5.502 -16.269 1.00 0.00 31 GLN A C 13
ATOM 15431 O O . GLN A 1 31 ? -11.682 -4.915 -15.215 1.00 0.00 31 GLN A O 13
ATOM 15445 N N . PRO A 1 32 ? -11.236 -4.847 -17.422 1.00 0.00 32 PRO A N 13
ATOM 15446 C CA . PRO A 1 32 ? -11.299 -3.386 -17.524 1.00 0.00 32 PRO A CA 13
ATOM 15447 C C . PRO A 1 32 ? -12.717 -2.854 -17.351 1.00 0.00 32 PRO A C 13
ATOM 15448 O O . PRO A 1 32 ? -13.670 -3.625 -17.226 1.00 0.00 32 PRO A O 13
ATOM 15459 N N . LEU A 1 33 ? -12.851 -1.532 -17.346 1.00 0.00 33 LEU A N 13
ATOM 15460 C CA . LEU A 1 33 ? -14.155 -0.896 -17.189 1.00 0.00 33 LEU A CA 13
ATOM 15461 C C . LEU A 1 33 ? -14.588 -0.216 -18.484 1.00 0.00 33 LEU A C 13
ATOM 15462 O O . LEU A 1 33 ? -13.774 0.015 -19.378 1.00 0.00 33 LEU A O 13
ATOM 15478 N N . SER A 1 34 ? -15.875 0.103 -18.577 1.00 0.00 34 SER A N 13
ATOM 15479 C CA . SER A 1 34 ? -16.417 0.755 -19.763 1.00 0.00 34 SER A CA 13
ATOM 15480 C C . SER A 1 34 ? -16.850 2.184 -19.448 1.00 0.00 34 SER A C 13
ATOM 15481 O O . SER A 1 34 ? -17.125 2.522 -18.295 1.00 0.00 34 SER A O 13
ATOM 15489 N N . LEU A 1 35 ? -16.909 3.019 -20.479 1.00 0.00 35 LEU A N 13
ATOM 15490 C CA . LEU A 1 35 ? -17.309 4.412 -20.314 1.00 0.00 35 LEU A CA 13
ATOM 15491 C C . LEU A 1 35 ? -18.197 4.865 -21.469 1.00 0.00 35 LEU A C 13
ATOM 15492 O O . LEU A 1 35 ? -18.446 4.107 -22.407 1.00 0.00 35 LEU A O 13
ATOM 15508 N N . ASP A 1 36 ? -18.670 6.104 -21.394 1.00 0.00 36 ASP A N 13
ATOM 15509 C CA . ASP A 1 36 ? -19.527 6.659 -22.435 1.00 0.00 36 ASP A CA 13
ATOM 15510 C C . ASP A 1 36 ? -18.700 7.384 -23.492 1.00 0.00 36 ASP A C 13
ATOM 15511 O O . ASP A 1 36 ? -19.217 8.216 -24.238 1.00 0.00 36 ASP A O 13
ATOM 15520 N N . CYS A 1 37 ? -17.412 7.063 -23.549 1.00 0.00 37 CYS A N 13
ATOM 15521 C CA . CYS A 1 37 ? -16.511 7.684 -24.513 1.00 0.00 37 CYS A CA 13
ATOM 15522 C C . CYS A 1 37 ? -16.058 6.674 -25.563 1.00 0.00 37 CYS A C 13
ATOM 15523 O O . CYS A 1 37 ? -16.027 6.975 -26.756 1.00 0.00 37 CYS A O 13
ATOM 15530 N N . GLY A 1 38 ? -15.707 5.474 -25.110 1.00 0.00 38 GLY A N 13
ATOM 15531 C CA . GLY A 1 38 ? -15.260 4.438 -26.023 1.00 0.00 38 GLY A CA 13
ATOM 15532 C C . GLY A 1 38 ? -13.861 3.949 -25.705 1.00 0.00 38 GLY A C 13
ATOM 15533 O O . GLY A 1 38 ? -13.095 3.608 -26.607 1.00 0.00 38 GLY A O 13
ATOM 15537 N N . HIS A 1 39 ? -13.525 3.917 -24.419 1.00 0.00 39 HIS A N 13
ATOM 15538 C CA . HIS A 1 39 ? -12.208 3.467 -23.985 1.00 0.00 39 HIS A CA 13
ATOM 15539 C C . HIS A 1 39 ? -12.301 2.704 -22.666 1.00 0.00 39 HIS A C 13
ATOM 15540 O O . HIS A 1 39 ? -13.061 3.080 -21.773 1.00 0.00 39 HIS A O 13
ATOM 15554 N N . SER A 1 40 ? -11.525 1.632 -22.552 1.00 0.00 40 SER A N 13
ATOM 15555 C CA . SER A 1 40 ? -11.524 0.814 -21.345 1.00 0.00 40 SER A CA 13
ATOM 15556 C C . SER A 1 40 ? -10.331 1.157 -20.457 1.00 0.00 40 SER A C 13
ATOM 15557 O O . SER A 1 40 ? -9.372 1.787 -20.903 1.00 0.00 40 SER A O 13
ATOM 15565 N N . PHE A 1 41 ? -10.399 0.739 -19.198 1.00 0.00 41 PHE A N 13
ATOM 15566 C CA . PHE A 1 41 ? -9.327 1.002 -18.245 1.00 0.00 41 PHE A CA 13
ATOM 15567 C C . PHE A 1 41 ? -9.410 0.050 -17.056 1.00 0.00 41 PHE A C 13
ATOM 15568 O O . PHE A 1 41 ? -10.361 -0.722 -16.928 1.00 0.00 41 PHE A O 13
ATOM 15585 N N . CYS A 1 42 ? -8.407 0.110 -16.186 1.00 0.00 42 CYS A N 13
ATOM 15586 C CA . CYS A 1 42 ? -8.364 -0.746 -15.007 1.00 0.00 42 CYS A CA 13
ATOM 15587 C C . CYS A 1 42 ? -9.139 -0.119 -13.852 1.00 0.00 42 CYS A C 13
ATOM 15588 O O . CYS A 1 42 ? -8.944 1.051 -13.523 1.00 0.00 42 CYS A O 13
ATOM 15595 N N . GLN A 1 43 ? -10.018 -0.906 -13.240 1.00 0.00 43 GLN A N 13
ATOM 15596 C CA . GLN A 1 43 ? -10.823 -0.428 -12.122 1.00 0.00 43 GLN A CA 13
ATOM 15597 C C . GLN A 1 43 ? -9.975 0.382 -11.148 1.00 0.00 43 GLN A C 13
ATOM 15598 O O . GLN A 1 43 ? -10.493 1.208 -10.396 1.00 0.00 43 GLN A O 13
ATOM 15612 N N . ALA A 1 44 ? -8.668 0.141 -11.167 1.00 0.00 44 ALA A N 13
ATOM 15613 C CA . ALA A 1 44 ? -7.748 0.851 -10.287 1.00 0.00 44 ALA A CA 13
ATOM 15614 C C . ALA A 1 44 ? -7.139 2.060 -10.988 1.00 0.00 44 ALA A C 13
ATOM 15615 O O . ALA A 1 44 ? -7.262 3.191 -10.516 1.00 0.00 44 ALA A O 13
ATOM 15622 N N . CYS A 1 45 ? -6.483 1.816 -12.117 1.00 0.00 45 CYS A N 13
ATOM 15623 C CA . CYS A 1 45 ? -5.854 2.885 -12.883 1.00 0.00 45 CYS A CA 13
ATOM 15624 C C . CYS A 1 45 ? -6.781 4.092 -12.995 1.00 0.00 45 CYS A C 13
ATOM 15625 O O . CYS A 1 45 ? -6.349 5.236 -12.848 1.00 0.00 45 CYS A O 13
ATOM 15632 N N . LEU A 1 46 ? -8.057 3.828 -13.257 1.00 0.00 46 LEU A N 13
ATOM 15633 C CA . LEU A 1 46 ? -9.046 4.892 -13.389 1.00 0.00 46 LEU A CA 13
ATOM 15634 C C . LEU A 1 46 ? -9.127 5.722 -12.111 1.00 0.00 46 LEU A C 13
ATOM 15635 O O . LEU A 1 46 ? -9.107 6.952 -12.154 1.00 0.00 46 LEU A O 13
ATOM 15651 N N . THR A 1 47 ? -9.216 5.040 -10.973 1.00 0.00 47 THR A N 13
ATOM 15652 C CA . THR A 1 47 ? -9.299 5.713 -9.684 1.00 0.00 47 THR A CA 13
ATOM 15653 C C . THR A 1 47 ? -8.073 6.587 -9.440 1.00 0.00 47 THR A C 13
ATOM 15654 O O . THR A 1 47 ? -8.192 7.729 -8.998 1.00 0.00 47 THR A O 13
ATOM 15665 N N . ALA A 1 48 ? -6.897 6.042 -9.732 1.00 0.00 48 ALA A N 13
ATOM 15666 C CA . ALA A 1 48 ? -5.649 6.774 -9.547 1.00 0.00 48 ALA A CA 13
ATOM 15667 C C . ALA A 1 48 ? -5.559 7.956 -10.506 1.00 0.00 48 ALA A C 13
ATOM 15668 O O . ALA A 1 48 ? -5.520 9.110 -10.081 1.00 0.00 48 ALA A O 13
ATOM 15675 N N . ASN A 1 49 ? -5.524 7.660 -11.801 1.00 0.00 49 ASN A N 13
ATOM 15676 C CA . ASN A 1 49 ? -5.437 8.699 -12.821 1.00 0.00 49 ASN A CA 13
ATOM 15677 C C . ASN A 1 49 ? -6.354 9.870 -12.484 1.00 0.00 49 ASN A C 13
ATOM 15678 O O . ASN A 1 49 ? -5.949 11.031 -12.556 1.00 0.00 49 ASN A O 13
ATOM 15689 N N . HIS A 1 50 ? -7.593 9.558 -12.115 1.00 0.00 50 HIS A N 13
ATOM 15690 C CA . HIS A 1 50 ? -8.568 10.584 -11.765 1.00 0.00 50 HIS A CA 13
ATOM 15691 C C . HIS A 1 50 ? -7.966 11.599 -10.798 1.00 0.00 50 HIS A C 13
ATOM 15692 O O . HIS A 1 50 ? -8.149 12.806 -10.955 1.00 0.00 50 HIS A O 13
ATOM 15706 N N . LYS A 1 51 ? -7.248 11.101 -9.797 1.00 0.00 51 LYS A N 13
ATOM 15707 C CA . LYS A 1 51 ? -6.618 11.963 -8.804 1.00 0.00 51 LYS A CA 13
ATOM 15708 C C . LYS A 1 51 ? -5.519 12.810 -9.437 1.00 0.00 51 LYS A C 13
ATOM 15709 O O . LYS A 1 51 ? -5.275 13.942 -9.019 1.00 0.00 51 LYS A O 13
ATOM 15728 N N . LYS A 1 52 ? -4.860 12.255 -10.449 1.00 0.00 52 LYS A N 13
ATOM 15729 C CA . LYS A 1 52 ? -3.789 12.960 -11.142 1.00 0.00 52 LYS A CA 13
ATOM 15730 C C . LYS A 1 52 ? -4.268 14.317 -11.648 1.00 0.00 52 LYS A C 13
ATOM 15731 O O . LYS A 1 52 ? -3.631 15.342 -11.405 1.00 0.00 52 LYS A O 13
ATOM 15750 N N . SER A 1 53 ? -5.396 14.316 -12.352 1.00 0.00 53 SER A N 13
ATOM 15751 C CA . SER A 1 53 ? -5.960 15.547 -12.894 1.00 0.00 53 SER A CA 13
ATOM 15752 C C . SER A 1 53 ? -6.429 16.469 -11.773 1.00 0.00 53 SER A C 13
ATOM 15753 O O . SER A 1 53 ? -6.511 17.685 -11.948 1.00 0.00 53 SER A O 13
ATOM 15761 N N . MET A 1 54 ? -6.736 15.881 -10.621 1.00 0.00 54 MET A N 13
ATOM 15762 C CA . MET A 1 54 ? -7.196 16.650 -9.470 1.00 0.00 54 MET A CA 13
ATOM 15763 C C . MET A 1 54 ? -6.290 17.852 -9.222 1.00 0.00 54 MET A C 13
ATOM 15764 O O . MET A 1 54 ? -6.720 18.859 -8.658 1.00 0.00 54 MET A O 13
ATOM 15778 N N . LEU A 1 55 ? -5.037 17.740 -9.646 1.00 0.00 55 LEU A N 13
ATOM 15779 C CA . LEU A 1 55 ? -4.070 18.818 -9.469 1.00 0.00 55 LEU A CA 13
ATOM 15780 C C . LEU A 1 55 ? -3.609 19.363 -10.818 1.00 0.00 55 LEU A C 13
ATOM 15781 O O . LEU A 1 55 ? -3.369 20.561 -10.965 1.00 0.00 55 LEU A O 13
ATOM 15797 N N . ASP A 1 56 ? -3.490 18.475 -11.799 1.00 0.00 56 ASP A N 13
ATOM 15798 C CA . ASP A 1 56 ? -3.062 18.867 -13.137 1.00 0.00 56 ASP A CA 13
ATOM 15799 C C . ASP A 1 56 ? -4.010 19.907 -13.728 1.00 0.00 56 ASP A C 13
ATOM 15800 O O . ASP A 1 56 ? -3.586 20.988 -14.136 1.00 0.00 56 ASP A O 13
ATOM 15809 N N . LYS A 1 57 ? -5.294 19.571 -13.771 1.00 0.00 57 LYS A N 13
ATOM 15810 C CA . LYS A 1 57 ? -6.304 20.474 -14.312 1.00 0.00 57 LYS A CA 13
ATOM 15811 C C . LYS A 1 57 ? -7.322 20.855 -13.242 1.00 0.00 57 LYS A C 13
ATOM 15812 O O . LYS A 1 57 ? -7.636 22.031 -13.062 1.00 0.00 57 LYS A O 13
ATOM 15831 N N . GLY A 1 58 ? -7.833 19.853 -12.534 1.00 0.00 58 GLY A N 13
ATOM 15832 C CA . GLY A 1 58 ? -8.809 20.105 -11.489 1.00 0.00 58 GLY A CA 13
ATOM 15833 C C . GLY A 1 58 ? -9.889 19.043 -11.436 1.00 0.00 58 GLY A C 13
ATOM 15834 O O . GLY A 1 58 ? -10.264 18.585 -10.358 1.00 0.00 58 GLY A O 13
ATOM 15838 N N . GLU A 1 59 ? -10.389 18.651 -12.604 1.00 0.00 59 GLU A N 13
ATOM 15839 C CA . GLU A 1 59 ? -11.435 17.638 -12.685 1.00 0.00 59 GLU A CA 13
ATOM 15840 C C . GLU A 1 59 ? -10.899 16.352 -13.307 1.00 0.00 59 GLU A C 13
ATOM 15841 O O . GLU A 1 59 ? -9.860 16.355 -13.969 1.00 0.00 59 GLU A O 13
ATOM 15853 N N . SER A 1 60 ? -11.614 15.253 -13.089 1.00 0.00 60 SER A N 13
ATOM 15854 C CA . SER A 1 60 ? -11.209 13.958 -13.625 1.00 0.00 60 SER A CA 13
ATOM 15855 C C . SER A 1 60 ? -11.960 13.645 -14.916 1.00 0.00 60 SER A C 13
ATOM 15856 O O . SER A 1 60 ? -13.099 14.073 -15.103 1.00 0.00 60 SER A O 13
ATOM 15864 N N . SER A 1 61 ? -11.313 12.896 -15.802 1.00 0.00 61 SER A N 13
ATOM 15865 C CA . SER A 1 61 ? -11.916 12.528 -17.077 1.00 0.00 61 SER A CA 13
ATOM 15866 C C . SER A 1 61 ? -11.014 11.569 -17.849 1.00 0.00 61 SER A C 13
ATOM 15867 O O . SER A 1 61 ? -9.799 11.547 -17.652 1.00 0.00 61 SER A O 13
ATOM 15875 N N . CYS A 1 62 ? -11.618 10.777 -18.729 1.00 0.00 62 CYS A N 13
ATOM 15876 C CA . CYS A 1 62 ? -10.872 9.815 -19.531 1.00 0.00 62 CYS A CA 13
ATOM 15877 C C . CYS A 1 62 ? -9.516 10.383 -19.939 1.00 0.00 62 CYS A C 13
ATOM 15878 O O . CYS A 1 62 ? -9.421 11.423 -20.589 1.00 0.00 62 CYS A O 13
ATOM 15885 N N . PRO A 1 63 ? -8.440 9.683 -19.548 1.00 0.00 63 PRO A N 13
ATOM 15886 C CA . PRO A 1 63 ? -7.070 10.098 -19.862 1.00 0.00 63 PRO A CA 13
ATOM 15887 C C . PRO A 1 63 ? -6.746 9.954 -21.345 1.00 0.00 63 PRO A C 13
ATOM 15888 O O . PRO A 1 63 ? -5.633 10.249 -21.780 1.00 0.00 63 PRO A O 13
ATOM 15899 N N . VAL A 1 64 ? -7.726 9.498 -22.118 1.00 0.00 64 VAL A N 13
ATOM 15900 C CA . VAL A 1 64 ? -7.546 9.316 -23.554 1.00 0.00 64 VAL A CA 13
ATOM 15901 C C . VAL A 1 64 ? -8.239 10.424 -24.339 1.00 0.00 64 VAL A C 13
ATOM 15902 O O . VAL A 1 64 ? -7.659 11.006 -25.257 1.00 0.00 64 VAL A O 13
ATOM 15915 N N . CYS A 1 65 ? -9.483 10.712 -23.973 1.00 0.00 65 CYS A N 13
ATOM 15916 C CA . CYS A 1 65 ? -10.257 11.751 -24.643 1.00 0.00 65 CYS A CA 13
ATOM 15917 C C . CYS A 1 65 ? -10.714 12.815 -23.649 1.00 0.00 65 CYS A C 13
ATOM 15918 O O . CYS A 1 65 ? -11.018 13.945 -24.030 1.00 0.00 65 CYS A O 13
ATOM 15925 N N . ARG A 1 66 ? -10.759 12.444 -22.373 1.00 0.00 66 ARG A N 13
ATOM 15926 C CA . ARG A 1 66 ? -11.180 13.365 -21.324 1.00 0.00 66 ARG A CA 13
ATOM 15927 C C . ARG A 1 66 ? -12.635 13.780 -21.517 1.00 0.00 66 ARG A C 13
ATOM 15928 O O . ARG A 1 66 ? -12.948 14.970 -21.587 1.00 0.00 66 ARG A O 13
ATOM 15949 N N . ILE A 1 67 ? -13.520 12.793 -21.602 1.00 0.00 67 ILE A N 13
ATOM 15950 C CA . ILE A 1 67 ? -14.942 13.056 -21.786 1.00 0.00 67 ILE A CA 13
ATOM 15951 C C . ILE A 1 67 ? -15.553 13.675 -20.534 1.00 0.00 67 ILE A C 13
ATOM 15952 O O . ILE A 1 67 ? -15.006 13.553 -19.438 1.00 0.00 67 ILE A O 13
ATOM 15968 N N . SER A 1 68 ? -16.692 14.340 -20.704 1.00 0.00 68 SER A N 13
ATOM 15969 C CA . SER A 1 68 ? -17.377 14.981 -19.588 1.00 0.00 68 SER A CA 13
ATOM 15970 C C . SER A 1 68 ? -18.236 13.975 -18.828 1.00 0.00 68 SER A C 13
ATOM 15971 O O . SER A 1 68 ? -19.429 13.830 -19.099 1.00 0.00 68 SER A O 13
ATOM 15979 N N . TYR A 1 69 ? -17.622 13.281 -17.876 1.00 0.00 69 TYR A N 13
ATOM 15980 C CA . TYR A 1 69 ? -18.328 12.286 -17.078 1.00 0.00 69 TYR A CA 13
ATOM 15981 C C . TYR A 1 69 ? -17.684 12.133 -15.704 1.00 0.00 69 TYR A C 13
ATOM 15982 O O . TYR A 1 69 ? -16.523 12.492 -15.508 1.00 0.00 69 TYR A O 13
ATOM 16000 N N . GLN A 1 70 ? -18.446 11.596 -14.757 1.00 0.00 70 GLN A N 13
ATOM 16001 C CA . GLN A 1 70 ? -17.950 11.394 -13.400 1.00 0.00 70 GLN A CA 13
ATOM 16002 C C . GLN A 1 70 ? -17.981 9.917 -13.023 1.00 0.00 70 GLN A C 13
ATOM 16003 O O . GLN A 1 70 ? -18.836 9.154 -13.475 1.00 0.00 70 GLN A O 13
ATOM 16017 N N . PRO A 1 71 ? -17.028 9.502 -12.176 1.00 0.00 71 PRO A N 13
ATOM 16018 C CA . PRO A 1 71 ? -16.925 8.112 -11.720 1.00 0.00 71 PRO A CA 13
ATOM 16019 C C . PRO A 1 71 ? -18.064 7.724 -10.783 1.00 0.00 71 PRO A C 13
ATOM 16020 O O . PRO A 1 71 ? -18.102 6.608 -10.267 1.00 0.00 71 PRO A O 13
ATOM 16031 N N . GLU A 1 72 ? -18.991 8.653 -10.568 1.00 0.00 72 GLU A N 13
ATOM 16032 C CA . GLU A 1 72 ? -20.130 8.407 -9.693 1.00 0.00 72 GLU A CA 13
ATOM 16033 C C . GLU A 1 72 ? -21.247 7.686 -10.443 1.00 0.00 72 GLU A C 13
ATOM 16034 O O . GLU A 1 72 ? -21.968 6.871 -9.869 1.00 0.00 72 GLU A O 13
ATOM 16046 N N . ASN A 1 73 ? -21.382 7.993 -11.729 1.00 0.00 73 ASN A N 13
ATOM 16047 C CA . ASN A 1 73 ? -22.410 7.375 -12.558 1.00 0.00 73 ASN A CA 13
ATOM 16048 C C . ASN A 1 73 ? -21.791 6.409 -13.564 1.00 0.00 73 ASN A C 13
ATOM 16049 O O . ASN A 1 73 ? -21.855 6.631 -14.773 1.00 0.00 73 ASN A O 13
ATOM 16060 N N . ILE A 1 74 ? -21.193 5.337 -13.055 1.00 0.00 74 ILE A N 13
ATOM 16061 C CA . ILE A 1 74 ? -20.564 4.337 -13.908 1.00 0.00 74 ILE A CA 13
ATOM 16062 C C . ILE A 1 74 ? -20.760 2.933 -13.345 1.00 0.00 74 ILE A C 13
ATOM 16063 O O . ILE A 1 74 ? -20.775 2.737 -12.130 1.00 0.00 74 ILE A O 13
ATOM 16079 N N . ARG A 1 75 ? -20.907 1.959 -14.237 1.00 0.00 75 ARG A N 13
ATOM 16080 C CA . ARG A 1 75 ? -21.101 0.572 -13.830 1.00 0.00 75 ARG A CA 13
ATOM 16081 C C . ARG A 1 75 ? -20.342 -0.377 -14.752 1.00 0.00 75 ARG A C 13
ATOM 16082 O O . ARG A 1 75 ? -20.272 -0.179 -15.965 1.00 0.00 75 ARG A O 13
ATOM 16103 N N . PRO A 1 76 ? -19.758 -1.432 -14.165 1.00 0.00 76 PRO A N 13
ATOM 16104 C CA . PRO A 1 76 ? -18.993 -2.432 -14.915 1.00 0.00 76 PRO A CA 13
ATOM 16105 C C . PRO A 1 76 ? -19.882 -3.295 -15.804 1.00 0.00 76 PRO A C 13
ATOM 16106 O O . PRO A 1 76 ? -21.093 -3.088 -15.874 1.00 0.00 76 PRO A O 13
ATOM 16117 N N . ASN A 1 77 ? -19.273 -4.263 -16.481 1.00 0.00 77 ASN A N 13
ATOM 16118 C CA . ASN A 1 77 ? -20.011 -5.157 -17.366 1.00 0.00 77 ASN A CA 13
ATOM 16119 C C . ASN A 1 77 ? -19.812 -6.614 -16.957 1.00 0.00 77 ASN A C 13
ATOM 16120 O O . ASN A 1 77 ? -19.688 -7.496 -17.806 1.00 0.00 77 ASN A O 13
ATOM 16131 N N . ARG A 1 78 ? -19.783 -6.856 -15.650 1.00 0.00 78 ARG A N 13
ATOM 16132 C CA . ARG A 1 78 ? -19.598 -8.205 -15.128 1.00 0.00 78 ARG A CA 13
ATOM 16133 C C . ARG A 1 78 ? -20.627 -9.163 -15.721 1.00 0.00 78 ARG A C 13
ATOM 16134 O O . ARG A 1 78 ? -21.833 -8.929 -15.632 1.00 0.00 78 ARG A O 13
ATOM 16155 N N . HIS A 1 79 ? -20.143 -10.243 -16.327 1.00 0.00 79 HIS A N 13
ATOM 16156 C CA . HIS A 1 79 ? -21.020 -11.237 -16.935 1.00 0.00 79 HIS A CA 13
ATOM 16157 C C . HIS A 1 79 ? -20.901 -12.578 -16.217 1.00 0.00 79 HIS A C 13
ATOM 16158 O O . HIS A 1 79 ? -19.800 -13.030 -15.904 1.00 0.00 79 HIS A O 13
ATOM 16172 N N . VAL A 1 80 ? -22.043 -13.208 -15.959 1.00 0.00 80 VAL A N 13
ATOM 16173 C CA . VAL A 1 80 ? -22.067 -14.498 -15.279 1.00 0.00 80 VAL A CA 13
ATOM 16174 C C . VAL A 1 80 ? -23.395 -15.212 -15.501 1.00 0.00 80 VAL A C 13
ATOM 16175 O O . VAL A 1 80 ? -24.452 -14.583 -15.530 1.00 0.00 80 VAL A O 13
ATOM 16188 N N . ALA A 1 81 ? -23.333 -16.530 -15.657 1.00 0.00 81 ALA A N 13
ATOM 16189 C CA . ALA A 1 81 ? -24.531 -17.331 -15.874 1.00 0.00 81 ALA A CA 13
ATOM 16190 C C . ALA A 1 81 ? -25.243 -17.622 -14.558 1.00 0.00 81 ALA A C 13
ATOM 16191 O O . ALA A 1 81 ? -25.683 -18.745 -14.314 1.00 0.00 81 ALA A O 13
ATOM 16198 N N . ASN A 1 82 ? -25.353 -16.603 -13.712 1.00 0.00 82 ASN A N 13
ATOM 16199 C CA . ASN A 1 82 ? -26.011 -16.750 -12.419 1.00 0.00 82 ASN A CA 13
ATOM 16200 C C . ASN A 1 82 ? -27.527 -16.799 -12.582 1.00 0.00 82 ASN A C 13
ATOM 16201 O O . ASN A 1 82 ? -28.197 -15.767 -12.563 1.00 0.00 82 ASN A O 13
ATOM 16212 N N . ILE A 1 83 ? -28.060 -18.006 -12.743 1.00 0.00 83 ILE A N 13
ATOM 16213 C CA . ILE A 1 83 ? -29.497 -18.189 -12.909 1.00 0.00 83 ILE A CA 13
ATOM 16214 C C . ILE A 1 83 ? -30.091 -18.961 -11.735 1.00 0.00 83 ILE A C 13
ATOM 16215 O O . ILE A 1 83 ? -31.045 -19.722 -11.897 1.00 0.00 83 ILE A O 13
ATOM 16231 N N . VAL A 1 84 ? -29.521 -18.758 -10.551 1.00 0.00 84 VAL A N 13
ATOM 16232 C CA . VAL A 1 84 ? -29.996 -19.432 -9.348 1.00 0.00 84 VAL A CA 13
ATOM 16233 C C . VAL A 1 84 ? -29.514 -18.716 -8.091 1.00 0.00 84 VAL A C 13
ATOM 16234 O O . VAL A 1 84 ? -28.364 -18.286 -8.013 1.00 0.00 84 VAL A O 13
ATOM 16247 N N . GLU A 1 85 ? -30.403 -18.594 -7.110 1.00 0.00 85 GLU A N 13
ATOM 16248 C CA . GLU A 1 85 ? -30.067 -17.930 -5.856 1.00 0.00 85 GLU A CA 13
ATOM 16249 C C . GLU A 1 85 ? -28.691 -18.365 -5.360 1.00 0.00 85 GLU A C 13
ATOM 16250 O O . GLU A 1 85 ? -28.439 -19.565 -5.258 1.00 0.00 85 GLU A O 13
ATOM 16264 N N . GLY A 1 1 ? 16.137 0.261 3.793 1.00 0.00 1 GLY A N 14
ATOM 16265 C CA . GLY A 1 1 ? 16.702 -1.001 3.351 1.00 0.00 1 GLY A CA 14
ATOM 16266 C C . GLY A 1 1 ? 16.248 -1.382 1.956 1.00 0.00 1 GLY A C 14
ATOM 16267 O O . GLY A 1 1 ? 15.616 -0.586 1.262 1.00 0.00 1 GLY A O 14
ATOM 16271 N N . SER A 1 2 ? 16.573 -2.603 1.543 1.00 0.00 2 SER A N 14
ATOM 16272 C CA . SER A 1 2 ? 16.199 -3.087 0.219 1.00 0.00 2 SER A CA 14
ATOM 16273 C C . SER A 1 2 ? 16.164 -4.612 0.188 1.00 0.00 2 SER A C 14
ATOM 16274 O O . SER A 1 2 ? 16.534 -5.272 1.159 1.00 0.00 2 SER A O 14
ATOM 16282 N N . SER A 1 3 ? 15.718 -5.164 -0.935 1.00 0.00 3 SER A N 14
ATOM 16283 C CA . SER A 1 3 ? 15.630 -6.611 -1.093 1.00 0.00 3 SER A CA 14
ATOM 16284 C C . SER A 1 3 ? 15.982 -7.024 -2.519 1.00 0.00 3 SER A C 14
ATOM 16285 O O . SER A 1 3 ? 15.963 -6.206 -3.438 1.00 0.00 3 SER A O 14
ATOM 16293 N N . GLY A 1 4 ? 16.305 -8.302 -2.696 1.00 0.00 4 GLY A N 14
ATOM 16294 C CA . GLY A 1 4 ? 16.657 -8.803 -4.012 1.00 0.00 4 GLY A CA 14
ATOM 16295 C C . GLY A 1 4 ? 15.861 -10.034 -4.396 1.00 0.00 4 GLY A C 14
ATOM 16296 O O . GLY A 1 4 ? 14.749 -10.239 -3.910 1.00 0.00 4 GLY A O 14
ATOM 16300 N N . SER A 1 5 ? 16.430 -10.855 -5.273 1.00 0.00 5 SER A N 14
ATOM 16301 C CA . SER A 1 5 ? 15.763 -12.070 -5.727 1.00 0.00 5 SER A CA 14
ATOM 16302 C C . SER A 1 5 ? 16.698 -13.272 -5.628 1.00 0.00 5 SER A C 14
ATOM 16303 O O . SER A 1 5 ? 17.912 -13.119 -5.490 1.00 0.00 5 SER A O 14
ATOM 16311 N N . SER A 1 6 ? 16.123 -14.468 -5.698 1.00 0.00 6 SER A N 14
ATOM 16312 C CA . SER A 1 6 ? 16.903 -15.697 -5.613 1.00 0.00 6 SER A CA 14
ATOM 16313 C C . SER A 1 6 ? 16.755 -16.524 -6.887 1.00 0.00 6 SER A C 14
ATOM 16314 O O . SER A 1 6 ? 15.719 -16.485 -7.549 1.00 0.00 6 SER A O 14
ATOM 16322 N N . GLY A 1 7 ? 17.801 -17.273 -7.223 1.00 0.00 7 GLY A N 14
ATOM 16323 C CA . GLY A 1 7 ? 17.769 -18.098 -8.416 1.00 0.00 7 GLY A CA 14
ATOM 16324 C C . GLY A 1 7 ? 18.432 -17.428 -9.603 1.00 0.00 7 GLY A C 14
ATOM 16325 O O . GLY A 1 7 ? 19.089 -16.398 -9.456 1.00 0.00 7 GLY A O 14
ATOM 16329 N N . MET A 1 8 ? 18.262 -18.015 -10.784 1.00 0.00 8 MET A N 14
ATOM 16330 C CA . MET A 1 8 ? 18.850 -17.468 -12.001 1.00 0.00 8 MET A CA 14
ATOM 16331 C C . MET A 1 8 ? 18.020 -16.303 -12.530 1.00 0.00 8 MET A C 14
ATOM 16332 O O . MET A 1 8 ? 16.864 -16.478 -12.914 1.00 0.00 8 MET A O 14
ATOM 16346 N N . ALA A 1 9 ? 18.616 -15.116 -12.546 1.00 0.00 9 ALA A N 14
ATOM 16347 C CA . ALA A 1 9 ? 17.932 -13.923 -13.030 1.00 0.00 9 ALA A CA 14
ATOM 16348 C C . ALA A 1 9 ? 17.862 -13.910 -14.553 1.00 0.00 9 ALA A C 14
ATOM 16349 O O . ALA A 1 9 ? 18.707 -13.311 -15.218 1.00 0.00 9 ALA A O 14
ATOM 16356 N N . SER A 1 10 ? 16.849 -14.575 -15.100 1.00 0.00 10 SER A N 14
ATOM 16357 C CA . SER A 1 10 ? 16.672 -14.644 -16.546 1.00 0.00 10 SER A CA 14
ATOM 16358 C C . SER A 1 10 ? 15.650 -13.613 -17.017 1.00 0.00 10 SER A C 14
ATOM 16359 O O . SER A 1 10 ? 14.505 -13.606 -16.566 1.00 0.00 10 SER A O 14
ATOM 16367 N N . GLY A 1 11 ? 16.073 -12.744 -17.930 1.00 0.00 11 GLY A N 14
ATOM 16368 C CA . GLY A 1 11 ? 15.183 -11.721 -18.448 1.00 0.00 11 GLY A CA 14
ATOM 16369 C C . GLY A 1 11 ? 14.238 -12.256 -19.506 1.00 0.00 11 GLY A C 14
ATOM 16370 O O . GLY A 1 11 ? 14.184 -11.734 -20.620 1.00 0.00 11 GLY A O 14
ATOM 16374 N N . ILE A 1 12 ? 13.493 -13.300 -19.158 1.00 0.00 12 ILE A N 14
ATOM 16375 C CA . ILE A 1 12 ? 12.547 -13.905 -20.086 1.00 0.00 12 ILE A CA 14
ATOM 16376 C C . ILE A 1 12 ? 11.128 -13.865 -19.529 1.00 0.00 12 ILE A C 14
ATOM 16377 O O . ILE A 1 12 ? 10.881 -14.287 -18.398 1.00 0.00 12 ILE A O 14
ATOM 16393 N N . LEU A 1 13 ? 10.198 -13.357 -20.330 1.00 0.00 13 LEU A N 14
ATOM 16394 C CA . LEU A 1 13 ? 8.802 -13.263 -19.917 1.00 0.00 13 LEU A CA 14
ATOM 16395 C C . LEU A 1 13 ? 7.919 -14.162 -20.777 1.00 0.00 13 LEU A C 14
ATOM 16396 O O . LEU A 1 13 ? 7.948 -14.087 -22.005 1.00 0.00 13 LEU A O 14
ATOM 16412 N N . VAL A 1 14 ? 7.132 -15.010 -20.123 1.00 0.00 14 VAL A N 14
ATOM 16413 C CA . VAL A 1 14 ? 6.237 -15.922 -20.826 1.00 0.00 14 VAL A CA 14
ATOM 16414 C C . VAL A 1 14 ? 4.838 -15.330 -20.951 1.00 0.00 14 VAL A C 14
ATOM 16415 O O . VAL A 1 14 ? 4.036 -15.405 -20.021 1.00 0.00 14 VAL A O 14
ATOM 16428 N N . ASN A 1 15 ? 4.551 -14.743 -22.109 1.00 0.00 15 ASN A N 14
ATOM 16429 C CA . ASN A 1 15 ? 3.247 -14.138 -22.356 1.00 0.00 15 ASN A CA 14
ATOM 16430 C C . ASN A 1 15 ? 3.112 -13.714 -23.815 1.00 0.00 15 ASN A C 14
ATOM 16431 O O . ASN A 1 15 ? 4.107 -13.577 -24.528 1.00 0.00 15 ASN A O 14
ATOM 16442 N N . VAL A 1 16 ? 1.875 -13.506 -24.254 1.00 0.00 16 VAL A N 14
ATOM 16443 C CA . VAL A 1 16 ? 1.609 -13.095 -25.627 1.00 0.00 16 VAL A CA 14
ATOM 16444 C C . VAL A 1 16 ? 0.970 -11.712 -25.673 1.00 0.00 16 VAL A C 14
ATOM 16445 O O . VAL A 1 16 ? 0.815 -11.053 -24.645 1.00 0.00 16 VAL A O 14
ATOM 16458 N N . LYS A 1 17 ? 0.599 -11.277 -26.873 1.00 0.00 17 LYS A N 14
ATOM 16459 C CA . LYS A 1 17 ? -0.026 -9.973 -27.055 1.00 0.00 17 LYS A CA 14
ATOM 16460 C C . LYS A 1 17 ? -1.503 -10.020 -26.680 1.00 0.00 17 LYS A C 14
ATOM 16461 O O . LYS A 1 17 ? -2.369 -10.136 -27.547 1.00 0.00 17 LYS A O 14
ATOM 16480 N N . GLU A 1 18 ? -1.784 -9.928 -25.384 1.00 0.00 18 GLU A N 14
ATOM 16481 C CA . GLU A 1 18 ? -3.157 -9.960 -24.896 1.00 0.00 18 GLU A CA 14
ATOM 16482 C C . GLU A 1 18 ? -4.097 -9.254 -25.869 1.00 0.00 18 GLU A C 14
ATOM 16483 O O . GLU A 1 18 ? -3.684 -8.359 -26.606 1.00 0.00 18 GLU A O 14
ATOM 16495 N N . GLU A 1 19 ? -5.362 -9.663 -25.863 1.00 0.00 19 GLU A N 14
ATOM 16496 C CA . GLU A 1 19 ? -6.359 -9.070 -26.747 1.00 0.00 19 GLU A CA 14
ATOM 16497 C C . GLU A 1 19 ? -6.666 -7.633 -26.334 1.00 0.00 19 GLU A C 14
ATOM 16498 O O . GLU A 1 19 ? -6.772 -6.742 -27.177 1.00 0.00 19 GLU A O 14
ATOM 16510 N N . VAL A 1 20 ? -6.808 -7.416 -25.030 1.00 0.00 20 VAL A N 14
ATOM 16511 C CA . VAL A 1 20 ? -7.102 -6.088 -24.504 1.00 0.00 20 VAL A CA 14
ATOM 16512 C C . VAL A 1 20 ? -6.002 -5.615 -23.561 1.00 0.00 20 VAL A C 14
ATOM 16513 O O . VAL A 1 20 ? -5.700 -6.269 -22.562 1.00 0.00 20 VAL A O 14
ATOM 16526 N N . THR A 1 21 ? -5.405 -4.471 -23.884 1.00 0.00 21 THR A N 14
ATOM 16527 C CA . THR A 1 21 ? -4.337 -3.910 -23.066 1.00 0.00 21 THR A CA 14
ATOM 16528 C C . THR A 1 21 ? -4.741 -2.558 -22.487 1.00 0.00 21 THR A C 14
ATOM 16529 O O . THR A 1 21 ? -5.446 -1.781 -23.132 1.00 0.00 21 THR A O 14
ATOM 16540 N N . CYS A 1 22 ? -4.290 -2.284 -21.268 1.00 0.00 22 CYS A N 14
ATOM 16541 C CA . CYS A 1 22 ? -4.604 -1.026 -20.601 1.00 0.00 22 CYS A CA 14
ATOM 16542 C C . CYS A 1 22 ? -3.735 0.107 -21.140 1.00 0.00 22 CYS A C 14
ATOM 16543 O O . CYS A 1 22 ? -2.507 0.025 -21.161 1.00 0.00 22 CYS A O 14
ATOM 16550 N N . PRO A 1 23 ? -4.387 1.191 -21.587 1.00 0.00 23 PRO A N 14
ATOM 16551 C CA . PRO A 1 23 ? -3.694 2.362 -22.133 1.00 0.00 23 PRO A CA 14
ATOM 16552 C C . PRO A 1 23 ? -2.934 3.138 -21.062 1.00 0.00 23 PRO A C 14
ATOM 16553 O O . PRO A 1 23 ? -2.299 4.152 -21.351 1.00 0.00 23 PRO A O 14
ATOM 16564 N N . ILE A 1 24 ? -3.004 2.655 -19.827 1.00 0.00 24 ILE A N 14
ATOM 16565 C CA . ILE A 1 24 ? -2.322 3.303 -18.714 1.00 0.00 24 ILE A CA 14
ATOM 16566 C C . ILE A 1 24 ? -1.098 2.505 -18.279 1.00 0.00 24 ILE A C 14
ATOM 16567 O O . ILE A 1 24 ? 0.040 2.924 -18.493 1.00 0.00 24 ILE A O 14
ATOM 16583 N N . CYS A 1 25 ? -1.339 1.349 -17.668 1.00 0.00 25 CYS A N 14
ATOM 16584 C CA . CYS A 1 25 ? -0.257 0.489 -17.204 1.00 0.00 25 CYS A CA 14
ATOM 16585 C C . CYS A 1 25 ? 0.329 -0.319 -18.358 1.00 0.00 25 CYS A C 14
ATOM 16586 O O . CYS A 1 25 ? 1.340 -1.005 -18.200 1.00 0.00 25 CYS A O 14
ATOM 16593 N N . LEU A 1 26 ? -0.312 -0.234 -19.518 1.00 0.00 26 LEU A N 14
ATOM 16594 C CA . LEU A 1 26 ? 0.145 -0.956 -20.700 1.00 0.00 26 LEU A CA 14
ATOM 16595 C C . LEU A 1 26 ? 0.635 -2.352 -20.328 1.00 0.00 26 LEU A C 14
ATOM 16596 O O . LEU A 1 26 ? 1.711 -2.775 -20.752 1.00 0.00 26 LEU A O 14
ATOM 16612 N N . GLU A 1 27 ? -0.162 -3.063 -19.537 1.00 0.00 27 GLU A N 14
ATOM 16613 C CA . GLU A 1 27 ? 0.192 -4.412 -19.110 1.00 0.00 27 GLU A CA 14
ATOM 16614 C C . GLU A 1 27 ? -0.785 -5.436 -19.680 1.00 0.00 27 GLU A C 14
ATOM 16615 O O . GLU A 1 27 ? -0.449 -6.191 -20.593 1.00 0.00 27 GLU A O 14
ATOM 16627 N N . LEU A 1 28 ? -1.996 -5.457 -19.133 1.00 0.00 28 LEU A N 14
ATOM 16628 C CA . LEU A 1 28 ? -3.023 -6.389 -19.585 1.00 0.00 28 LEU A CA 14
ATOM 16629 C C . LEU A 1 28 ? -4.390 -6.006 -19.027 1.00 0.00 28 LEU A C 14
ATOM 16630 O O . LEU A 1 28 ? -4.497 -5.512 -17.903 1.00 0.00 28 LEU A O 14
ATOM 16646 N N . LEU A 1 29 ? -5.432 -6.238 -19.817 1.00 0.00 29 LEU A N 14
ATOM 16647 C CA . LEU A 1 29 ? -6.793 -5.919 -19.401 1.00 0.00 29 LEU A CA 14
ATOM 16648 C C . LEU A 1 29 ? -7.702 -7.137 -19.530 1.00 0.00 29 LEU A C 14
ATOM 16649 O O . LEU A 1 29 ? -8.217 -7.430 -20.610 1.00 0.00 29 LEU A O 14
ATOM 16665 N N . THR A 1 30 ? -7.896 -7.845 -18.421 1.00 0.00 30 THR A N 14
ATOM 16666 C CA . THR A 1 30 ? -8.743 -9.031 -18.410 1.00 0.00 30 THR A CA 14
ATOM 16667 C C . THR A 1 30 ? -10.163 -8.688 -17.976 1.00 0.00 30 THR A C 14
ATOM 16668 O O . THR A 1 30 ? -11.133 -9.156 -18.571 1.00 0.00 30 THR A O 14
ATOM 16679 N N . GLN A 1 31 ? -10.278 -7.867 -16.936 1.00 0.00 31 GLN A N 14
ATOM 16680 C CA . GLN A 1 31 ? -11.581 -7.462 -16.423 1.00 0.00 31 GLN A CA 14
ATOM 16681 C C . GLN A 1 31 ? -11.655 -5.948 -16.260 1.00 0.00 31 GLN A C 14
ATOM 16682 O O . GLN A 1 31 ? -11.939 -5.428 -15.181 1.00 0.00 31 GLN A O 14
ATOM 16696 N N . PRO A 1 32 ? -11.393 -5.221 -17.357 1.00 0.00 32 PRO A N 14
ATOM 16697 C CA . PRO A 1 32 ? -11.424 -3.755 -17.360 1.00 0.00 32 PRO A CA 14
ATOM 16698 C C . PRO A 1 32 ? -12.839 -3.205 -17.213 1.00 0.00 32 PRO A C 14
ATOM 16699 O O . PRO A 1 32 ? -13.809 -3.962 -17.163 1.00 0.00 32 PRO A O 14
ATOM 16710 N N . LEU A 1 33 ? -12.950 -1.883 -17.145 1.00 0.00 33 LEU A N 14
ATOM 16711 C CA . LEU A 1 33 ? -14.247 -1.230 -17.004 1.00 0.00 33 LEU A CA 14
ATOM 16712 C C . LEU A 1 33 ? -14.690 -0.608 -18.325 1.00 0.00 33 LEU A C 14
ATOM 16713 O O . LEU A 1 33 ? -13.898 -0.479 -19.258 1.00 0.00 33 LEU A O 14
ATOM 16729 N N . SER A 1 34 ? -15.961 -0.224 -18.395 1.00 0.00 34 SER A N 14
ATOM 16730 C CA . SER A 1 34 ? -16.510 0.383 -19.602 1.00 0.00 34 SER A CA 14
ATOM 16731 C C . SER A 1 34 ? -16.893 1.839 -19.352 1.00 0.00 34 SER A C 14
ATOM 16732 O O . SER A 1 34 ? -17.249 2.216 -18.234 1.00 0.00 34 SER A O 14
ATOM 16740 N N . LEU A 1 35 ? -16.818 2.652 -20.399 1.00 0.00 35 LEU A N 14
ATOM 16741 C CA . LEU A 1 35 ? -17.157 4.067 -20.295 1.00 0.00 35 LEU A CA 14
ATOM 16742 C C . LEU A 1 35 ? -18.080 4.491 -21.433 1.00 0.00 35 LEU A C 14
ATOM 16743 O O . LEU A 1 35 ? -18.287 3.744 -22.389 1.00 0.00 35 LEU A O 14
ATOM 16759 N N . ASP A 1 36 ? -18.630 5.695 -21.324 1.00 0.00 36 ASP A N 14
ATOM 16760 C CA . ASP A 1 36 ? -19.529 6.221 -22.345 1.00 0.00 36 ASP A CA 14
ATOM 16761 C C . ASP A 1 36 ? -18.745 6.926 -23.448 1.00 0.00 36 ASP A C 14
ATOM 16762 O O . ASP A 1 36 ? -19.291 7.747 -24.185 1.00 0.00 36 ASP A O 14
ATOM 16771 N N . CYS A 1 37 ? -17.461 6.601 -23.555 1.00 0.00 37 CYS A N 14
ATOM 16772 C CA . CYS A 1 37 ? -16.600 7.204 -24.565 1.00 0.00 37 CYS A CA 14
ATOM 16773 C C . CYS A 1 37 ? -16.141 6.161 -25.581 1.00 0.00 37 CYS A C 14
ATOM 16774 O O . CYS A 1 37 ? -15.984 6.458 -26.764 1.00 0.00 37 CYS A O 14
ATOM 16781 N N . GLY A 1 38 ? -15.928 4.936 -25.108 1.00 0.00 38 GLY A N 14
ATOM 16782 C CA . GLY A 1 38 ? -15.489 3.868 -25.987 1.00 0.00 38 GLY A CA 14
ATOM 16783 C C . GLY A 1 38 ? -14.065 3.433 -25.705 1.00 0.00 38 GLY A C 14
ATOM 16784 O O . GLY A 1 38 ? -13.262 3.276 -26.625 1.00 0.00 38 GLY A O 14
ATOM 16788 N N . HIS A 1 39 ? -13.749 3.238 -24.428 1.00 0.00 39 HIS A N 14
ATOM 16789 C CA . HIS A 1 39 ? -12.411 2.820 -24.027 1.00 0.00 39 HIS A CA 14
ATOM 16790 C C . HIS A 1 39 ? -12.445 2.114 -22.674 1.00 0.00 39 HIS A C 14
ATOM 16791 O O . HIS A 1 39 ? -13.168 2.526 -21.766 1.00 0.00 39 HIS A O 14
ATOM 16805 N N . SER A 1 40 ? -11.660 1.049 -22.547 1.00 0.00 40 SER A N 14
ATOM 16806 C CA . SER A 1 40 ? -11.604 0.284 -21.307 1.00 0.00 40 SER A CA 14
ATOM 16807 C C . SER A 1 40 ? -10.374 0.666 -20.489 1.00 0.00 40 SER A C 14
ATOM 16808 O O . SER A 1 40 ? -9.431 1.264 -21.006 1.00 0.00 40 SER A O 14
ATOM 16816 N N . PHE A 1 41 ? -10.392 0.314 -19.207 1.00 0.00 41 PHE A N 14
ATOM 16817 C CA . PHE A 1 41 ? -9.280 0.620 -18.315 1.00 0.00 41 PHE A CA 14
ATOM 16818 C C . PHE A 1 41 ? -9.316 -0.270 -17.076 1.00 0.00 41 PHE A C 14
ATOM 16819 O O . PHE A 1 41 ? -10.171 -1.148 -16.953 1.00 0.00 41 PHE A O 14
ATOM 16836 N N . CYS A 1 42 ? -8.382 -0.037 -16.160 1.00 0.00 42 CYS A N 14
ATOM 16837 C CA . CYS A 1 42 ? -8.305 -0.816 -14.931 1.00 0.00 42 CYS A CA 14
ATOM 16838 C C . CYS A 1 42 ? -9.081 -0.137 -13.806 1.00 0.00 42 CYS A C 14
ATOM 16839 O O . CYS A 1 42 ? -8.937 1.064 -13.577 1.00 0.00 42 CYS A O 14
ATOM 16846 N N . GLN A 1 43 ? -9.903 -0.914 -13.108 1.00 0.00 43 GLN A N 14
ATOM 16847 C CA . GLN A 1 43 ? -10.702 -0.387 -12.008 1.00 0.00 43 GLN A CA 14
ATOM 16848 C C . GLN A 1 43 ? -9.862 0.513 -11.108 1.00 0.00 43 GLN A C 14
ATOM 16849 O O . GLN A 1 43 ? -10.393 1.365 -10.396 1.00 0.00 43 GLN A O 14
ATOM 16863 N N . ALA A 1 44 ? -8.548 0.317 -11.144 1.00 0.00 44 ALA A N 14
ATOM 16864 C CA . ALA A 1 44 ? -7.635 1.112 -10.332 1.00 0.00 44 ALA A CA 14
ATOM 16865 C C . ALA A 1 44 ? -7.061 2.277 -11.132 1.00 0.00 44 ALA A C 14
ATOM 16866 O O . ALA A 1 44 ? -7.224 3.439 -10.759 1.00 0.00 44 ALA A O 14
ATOM 16873 N N . CYS A 1 45 ? -6.389 1.958 -12.233 1.00 0.00 45 CYS A N 14
ATOM 16874 C CA . CYS A 1 45 ? -5.790 2.978 -13.086 1.00 0.00 45 CYS A CA 14
ATOM 16875 C C . CYS A 1 45 ? -6.753 4.142 -13.299 1.00 0.00 45 CYS A C 14
ATOM 16876 O O . CYS A 1 45 ? -6.342 5.303 -13.337 1.00 0.00 45 CYS A O 14
ATOM 16883 N N . LEU A 1 46 ? -8.035 3.824 -13.439 1.00 0.00 46 LEU A N 14
ATOM 16884 C CA . LEU A 1 46 ? -9.057 4.844 -13.649 1.00 0.00 46 LEU A CA 14
ATOM 16885 C C . LEU A 1 46 ? -9.172 5.758 -12.433 1.00 0.00 46 LEU A C 14
ATOM 16886 O O . LEU A 1 46 ? -9.231 6.981 -12.565 1.00 0.00 46 LEU A O 14
ATOM 16902 N N . THR A 1 47 ? -9.202 5.157 -11.248 1.00 0.00 47 THR A N 14
ATOM 16903 C CA . THR A 1 47 ? -9.308 5.916 -10.008 1.00 0.00 47 THR A CA 14
ATOM 16904 C C . THR A 1 47 ? -8.051 6.741 -9.759 1.00 0.00 47 THR A C 14
ATOM 16905 O O . THR A 1 47 ? -8.129 7.911 -9.387 1.00 0.00 47 THR A O 14
ATOM 16916 N N . ALA A 1 48 ? -6.893 6.123 -9.967 1.00 0.00 48 ALA A N 14
ATOM 16917 C CA . ALA A 1 48 ? -5.618 6.801 -9.767 1.00 0.00 48 ALA A CA 14
ATOM 16918 C C . ALA A 1 48 ? -5.438 7.938 -10.769 1.00 0.00 48 ALA A C 14
ATOM 16919 O O . ALA A 1 48 ? -5.053 9.047 -10.400 1.00 0.00 48 ALA A O 14
ATOM 16926 N N . ASN A 1 49 ? -5.718 7.653 -12.036 1.00 0.00 49 ASN A N 14
ATOM 16927 C CA . ASN A 1 49 ? -5.586 8.651 -13.091 1.00 0.00 49 ASN A CA 14
ATOM 16928 C C . ASN A 1 49 ? -6.413 9.893 -12.772 1.00 0.00 49 ASN A C 14
ATOM 16929 O O . ASN A 1 49 ? -5.949 11.021 -12.937 1.00 0.00 49 ASN A O 14
ATOM 16940 N N . HIS A 1 50 ? -7.642 9.677 -12.314 1.00 0.00 50 HIS A N 14
ATOM 16941 C CA . HIS A 1 50 ? -8.535 10.778 -11.970 1.00 0.00 50 HIS A CA 14
ATOM 16942 C C . HIS A 1 50 ? -7.891 11.697 -10.937 1.00 0.00 50 HIS A C 14
ATOM 16943 O O . HIS A 1 50 ? -7.636 12.871 -11.207 1.00 0.00 50 HIS A O 14
ATOM 16957 N N . LYS A 1 51 ? -7.630 11.156 -9.751 1.00 0.00 51 LYS A N 14
ATOM 16958 C CA . LYS A 1 51 ? -7.015 11.926 -8.677 1.00 0.00 51 LYS A CA 14
ATOM 16959 C C . LYS A 1 51 ? -5.801 12.697 -9.186 1.00 0.00 51 LYS A C 14
ATOM 16960 O O . LYS A 1 51 ? -5.415 13.716 -8.613 1.00 0.00 51 LYS A O 14
ATOM 16979 N N . LYS A 1 52 ? -5.204 12.205 -10.266 1.00 0.00 52 LYS A N 14
ATOM 16980 C CA . LYS A 1 52 ? -4.035 12.849 -10.855 1.00 0.00 52 LYS A CA 14
ATOM 16981 C C . LYS A 1 52 ? -4.391 14.229 -11.400 1.00 0.00 52 LYS A C 14
ATOM 16982 O O . LYS A 1 52 ? -3.778 15.230 -11.029 1.00 0.00 52 LYS A O 14
ATOM 17001 N N . SER A 1 53 ? -5.385 14.274 -12.281 1.00 0.00 53 SER A N 14
ATOM 17002 C CA . SER A 1 53 ? -5.821 15.530 -12.878 1.00 0.00 53 SER A CA 14
ATOM 17003 C C . SER A 1 53 ? -6.652 16.342 -11.890 1.00 0.00 53 SER A C 14
ATOM 17004 O O . SER A 1 53 ? -7.706 16.874 -12.239 1.00 0.00 53 SER A O 14
ATOM 17012 N N . MET A 1 54 ? -6.170 16.433 -10.655 1.00 0.00 54 MET A N 14
ATOM 17013 C CA . MET A 1 54 ? -6.868 17.181 -9.615 1.00 0.00 54 MET A CA 14
ATOM 17014 C C . MET A 1 54 ? -6.004 18.326 -9.097 1.00 0.00 54 MET A C 14
ATOM 17015 O O . MET A 1 54 ? -6.517 19.367 -8.685 1.00 0.00 54 MET A O 14
ATOM 17029 N N . LEU A 1 55 ? -4.691 18.127 -9.119 1.00 0.00 55 LEU A N 14
ATOM 17030 C CA . LEU A 1 55 ? -3.755 19.144 -8.651 1.00 0.00 55 LEU A CA 14
ATOM 17031 C C . LEU A 1 55 ? -3.188 19.942 -9.821 1.00 0.00 55 LEU A C 14
ATOM 17032 O O . LEU A 1 55 ? -2.913 21.136 -9.696 1.00 0.00 55 LEU A O 14
ATOM 17048 N N . ASP A 1 56 ? -3.017 19.276 -10.957 1.00 0.00 56 ASP A N 14
ATOM 17049 C CA . ASP A 1 56 ? -2.486 19.924 -12.151 1.00 0.00 56 ASP A CA 14
ATOM 17050 C C . ASP A 1 56 ? -3.604 20.577 -12.958 1.00 0.00 56 ASP A C 14
ATOM 17051 O O . ASP A 1 56 ? -3.673 21.802 -13.065 1.00 0.00 56 ASP A O 14
ATOM 17060 N N . LYS A 1 57 ? -4.477 19.752 -13.525 1.00 0.00 57 LYS A N 14
ATOM 17061 C CA . LYS A 1 57 ? -5.593 20.248 -14.322 1.00 0.00 57 LYS A CA 14
ATOM 17062 C C . LYS A 1 57 ? -6.809 20.524 -13.444 1.00 0.00 57 LYS A C 14
ATOM 17063 O O . LYS A 1 57 ? -7.335 21.636 -13.427 1.00 0.00 57 LYS A O 14
ATOM 17082 N N . GLY A 1 58 ? -7.250 19.504 -12.714 1.00 0.00 58 GLY A N 14
ATOM 17083 C CA . GLY A 1 58 ? -8.400 19.658 -11.842 1.00 0.00 58 GLY A CA 14
ATOM 17084 C C . GLY A 1 58 ? -9.556 18.763 -12.243 1.00 0.00 58 GLY A C 14
ATOM 17085 O O . GLY A 1 58 ? -10.255 18.222 -11.387 1.00 0.00 58 GLY A O 14
ATOM 17089 N N . GLU A 1 59 ? -9.757 18.608 -13.548 1.00 0.00 59 GLU A N 14
ATOM 17090 C CA . GLU A 1 59 ? -10.838 17.773 -14.059 1.00 0.00 59 GLU A CA 14
ATOM 17091 C C . GLU A 1 59 ? -10.289 16.494 -14.684 1.00 0.00 59 GLU A C 14
ATOM 17092 O O . GLU A 1 59 ? -9.265 16.513 -15.367 1.00 0.00 59 GLU A O 14
ATOM 17104 N N . SER A 1 60 ? -10.977 15.382 -14.443 1.00 0.00 60 SER A N 14
ATOM 17105 C CA . SER A 1 60 ? -10.557 14.092 -14.977 1.00 0.00 60 SER A CA 14
ATOM 17106 C C . SER A 1 60 ? -11.286 13.780 -16.280 1.00 0.00 60 SER A C 14
ATOM 17107 O O . SER A 1 60 ? -12.469 14.085 -16.431 1.00 0.00 60 SER A O 14
ATOM 17115 N N . SER A 1 61 ? -10.570 13.171 -17.220 1.00 0.00 61 SER A N 14
ATOM 17116 C CA . SER A 1 61 ? -11.147 12.821 -18.513 1.00 0.00 61 SER A CA 14
ATOM 17117 C C . SER A 1 61 ? -10.359 11.693 -19.172 1.00 0.00 61 SER A C 14
ATOM 17118 O O . SER A 1 61 ? -9.147 11.574 -18.985 1.00 0.00 61 SER A O 14
ATOM 17126 N N . CYS A 1 62 ? -11.055 10.865 -19.943 1.00 0.00 62 CYS A N 14
ATOM 17127 C CA . CYS A 1 62 ? -10.424 9.745 -20.630 1.00 0.00 62 CYS A CA 14
ATOM 17128 C C . CYS A 1 62 ? -9.016 10.113 -21.090 1.00 0.00 62 CYS A C 14
ATOM 17129 O O . CYS A 1 62 ? -8.818 11.011 -21.909 1.00 0.00 62 CYS A O 14
ATOM 17136 N N . PRO A 1 63 ? -8.013 9.403 -20.552 1.00 0.00 63 PRO A N 14
ATOM 17137 C CA . PRO A 1 63 ? -6.607 9.636 -20.893 1.00 0.00 63 PRO A CA 14
ATOM 17138 C C . PRO A 1 63 ? -6.277 9.206 -22.318 1.00 0.00 63 PRO A C 14
ATOM 17139 O O . PRO A 1 63 ? -5.122 9.260 -22.742 1.00 0.00 63 PRO A O 14
ATOM 17150 N N . VAL A 1 64 ? -7.298 8.781 -23.055 1.00 0.00 64 VAL A N 14
ATOM 17151 C CA . VAL A 1 64 ? -7.117 8.343 -24.434 1.00 0.00 64 VAL A CA 14
ATOM 17152 C C . VAL A 1 64 ? -7.729 9.340 -25.411 1.00 0.00 64 VAL A C 14
ATOM 17153 O O . VAL A 1 64 ? -7.064 9.811 -26.334 1.00 0.00 64 VAL A O 14
ATOM 17166 N N . CYS A 1 65 ? -9.003 9.658 -25.203 1.00 0.00 65 CYS A N 14
ATOM 17167 C CA . CYS A 1 65 ? -9.707 10.599 -26.066 1.00 0.00 65 CYS A CA 14
ATOM 17168 C C . CYS A 1 65 ? -10.003 11.899 -25.324 1.00 0.00 65 CYS A C 14
ATOM 17169 O O . CYS A 1 65 ? -10.848 12.689 -25.747 1.00 0.00 65 CYS A O 14
ATOM 17176 N N . ARG A 1 66 ? -9.301 12.116 -24.217 1.00 0.00 66 ARG A N 14
ATOM 17177 C CA . ARG A 1 66 ? -9.488 13.319 -23.416 1.00 0.00 66 ARG A CA 14
ATOM 17178 C C . ARG A 1 66 ? -10.928 13.815 -23.508 1.00 0.00 66 ARG A C 14
ATOM 17179 O O . ARG A 1 66 ? -11.177 14.969 -23.857 1.00 0.00 66 ARG A O 14
ATOM 17200 N N . ILE A 1 67 ? -11.872 12.934 -23.193 1.00 0.00 67 ILE A N 14
ATOM 17201 C CA . ILE A 1 67 ? -13.287 13.283 -23.240 1.00 0.00 67 ILE A CA 14
ATOM 17202 C C . ILE A 1 67 ? -13.823 13.591 -21.846 1.00 0.00 67 ILE A C 14
ATOM 17203 O O . ILE A 1 67 ? -13.342 13.050 -20.851 1.00 0.00 67 ILE A O 14
ATOM 17219 N N . SER A 1 68 ? -14.824 14.463 -21.783 1.00 0.00 68 SER A N 14
ATOM 17220 C CA . SER A 1 68 ? -15.426 14.846 -20.511 1.00 0.00 68 SER A CA 14
ATOM 17221 C C . SER A 1 68 ? -16.482 13.832 -20.082 1.00 0.00 68 SER A C 14
ATOM 17222 O O . SER A 1 68 ? -17.334 13.433 -20.876 1.00 0.00 68 SER A O 14
ATOM 17230 N N . TYR A 1 69 ? -16.418 13.418 -18.821 1.00 0.00 69 TYR A N 14
ATOM 17231 C CA . TYR A 1 69 ? -17.366 12.448 -18.286 1.00 0.00 69 TYR A CA 14
ATOM 17232 C C . TYR A 1 69 ? -17.152 12.246 -16.789 1.00 0.00 69 TYR A C 14
ATOM 17233 O O . TYR A 1 69 ? -16.147 11.674 -16.368 1.00 0.00 69 TYR A O 14
ATOM 17251 N N . GLN A 1 70 ? -18.104 12.719 -15.993 1.00 0.00 70 GLN A N 14
ATOM 17252 C CA . GLN A 1 70 ? -18.021 12.590 -14.543 1.00 0.00 70 GLN A CA 14
ATOM 17253 C C . GLN A 1 70 ? -17.694 11.155 -14.142 1.00 0.00 70 GLN A C 14
ATOM 17254 O O . GLN A 1 70 ? -18.324 10.200 -14.595 1.00 0.00 70 GLN A O 14
ATOM 17268 N N . PRO A 1 71 ? -16.686 10.999 -13.271 1.00 0.00 71 PRO A N 14
ATOM 17269 C CA . PRO A 1 71 ? -16.254 9.683 -12.789 1.00 0.00 71 PRO A CA 14
ATOM 17270 C C . PRO A 1 71 ? -17.281 9.037 -11.866 1.00 0.00 71 PRO A C 14
ATOM 17271 O O . PRO A 1 71 ? -17.631 7.869 -12.034 1.00 0.00 71 PRO A O 14
ATOM 17282 N N . GLU A 1 72 ? -17.761 9.804 -10.893 1.00 0.00 72 GLU A N 14
ATOM 17283 C CA . GLU A 1 72 ? -18.749 9.304 -9.944 1.00 0.00 72 GLU A CA 14
ATOM 17284 C C . GLU A 1 72 ? -19.850 8.528 -10.662 1.00 0.00 72 GLU A C 14
ATOM 17285 O O . GLU A 1 72 ? -20.398 7.567 -10.124 1.00 0.00 72 GLU A O 14
ATOM 17297 N N . ASN A 1 73 ? -20.167 8.954 -11.880 1.00 0.00 73 ASN A N 14
ATOM 17298 C CA . ASN A 1 73 ? -21.203 8.301 -12.672 1.00 0.00 73 ASN A CA 14
ATOM 17299 C C . ASN A 1 73 ? -20.798 6.873 -13.025 1.00 0.00 73 ASN A C 14
ATOM 17300 O O . ASN A 1 73 ? -21.394 5.910 -12.541 1.00 0.00 73 ASN A O 14
ATOM 17311 N N . ILE A 1 74 ? -19.781 6.744 -13.871 1.00 0.00 74 ILE A N 14
ATOM 17312 C CA . ILE A 1 74 ? -19.295 5.434 -14.287 1.00 0.00 74 ILE A CA 14
ATOM 17313 C C . ILE A 1 74 ? -19.459 4.407 -13.171 1.00 0.00 74 ILE A C 14
ATOM 17314 O O . ILE A 1 74 ? -19.204 4.699 -12.003 1.00 0.00 74 ILE A O 14
ATOM 17330 N N . ARG A 1 75 ? -19.885 3.204 -13.540 1.00 0.00 75 ARG A N 14
ATOM 17331 C CA . ARG A 1 75 ? -20.083 2.133 -12.571 1.00 0.00 75 ARG A CA 14
ATOM 17332 C C . ARG A 1 75 ? -19.946 0.766 -13.236 1.00 0.00 75 ARG A C 14
ATOM 17333 O O . ARG A 1 75 ? -20.324 0.570 -14.391 1.00 0.00 75 ARG A O 14
ATOM 17354 N N . PRO A 1 76 ? -19.393 -0.202 -12.490 1.00 0.00 76 PRO A N 14
ATOM 17355 C CA . PRO A 1 76 ? -19.194 -1.567 -12.987 1.00 0.00 76 PRO A CA 14
ATOM 17356 C C . PRO A 1 76 ? -20.510 -2.318 -13.161 1.00 0.00 76 PRO A C 14
ATOM 17357 O O . PRO A 1 76 ? -21.570 -1.832 -12.770 1.00 0.00 76 PRO A O 14
ATOM 17368 N N . ASN A 1 77 ? -20.433 -3.507 -13.751 1.00 0.00 77 ASN A N 14
ATOM 17369 C CA . ASN A 1 77 ? -21.619 -4.325 -13.978 1.00 0.00 77 ASN A CA 14
ATOM 17370 C C . ASN A 1 77 ? -22.285 -4.696 -12.656 1.00 0.00 77 ASN A C 14
ATOM 17371 O O . ASN A 1 77 ? -23.455 -4.384 -12.430 1.00 0.00 77 ASN A O 14
ATOM 17382 N N . ARG A 1 78 ? -21.532 -5.361 -11.786 1.00 0.00 78 ARG A N 14
ATOM 17383 C CA . ARG A 1 78 ? -22.049 -5.774 -10.487 1.00 0.00 78 ARG A CA 14
ATOM 17384 C C . ARG A 1 78 ? -20.911 -6.009 -9.498 1.00 0.00 78 ARG A C 14
ATOM 17385 O O . ARG A 1 78 ? -19.866 -6.554 -9.856 1.00 0.00 78 ARG A O 14
ATOM 17406 N N . HIS A 1 79 ? -21.120 -5.592 -8.253 1.00 0.00 79 HIS A N 14
ATOM 17407 C CA . HIS A 1 79 ? -20.111 -5.757 -7.213 1.00 0.00 79 HIS A CA 14
ATOM 17408 C C . HIS A 1 79 ? -19.919 -7.231 -6.871 1.00 0.00 79 HIS A C 14
ATOM 17409 O O . HIS A 1 79 ? -20.775 -7.850 -6.239 1.00 0.00 79 HIS A O 14
ATOM 17423 N N . VAL A 1 80 ? -18.789 -7.789 -7.295 1.00 0.00 80 VAL A N 14
ATOM 17424 C CA . VAL A 1 80 ? -18.484 -9.191 -7.034 1.00 0.00 80 VAL A CA 14
ATOM 17425 C C . VAL A 1 80 ? -17.109 -9.344 -6.393 1.00 0.00 80 VAL A C 14
ATOM 17426 O O . VAL A 1 80 ? -16.214 -8.530 -6.619 1.00 0.00 80 VAL A O 14
ATOM 17439 N N . ALA A 1 81 ? -16.948 -10.393 -5.593 1.00 0.00 81 ALA A N 14
ATOM 17440 C CA . ALA A 1 81 ? -15.682 -10.654 -4.921 1.00 0.00 81 ALA A CA 14
ATOM 17441 C C . ALA A 1 81 ? -14.892 -11.742 -5.642 1.00 0.00 81 ALA A C 14
ATOM 17442 O O . ALA A 1 81 ? -14.234 -12.566 -5.010 1.00 0.00 81 ALA A O 14
ATOM 17449 N N . ASN A 1 82 ? -14.963 -11.737 -6.969 1.00 0.00 82 ASN A N 14
ATOM 17450 C CA . ASN A 1 82 ? -14.255 -12.724 -7.776 1.00 0.00 82 ASN A CA 14
ATOM 17451 C C . ASN A 1 82 ? -12.820 -12.281 -8.042 1.00 0.00 82 ASN A C 14
ATOM 17452 O O . ASN A 1 82 ? -12.513 -11.739 -9.104 1.00 0.00 82 ASN A O 14
ATOM 17463 N N . ILE A 1 83 ? -11.944 -12.516 -7.070 1.00 0.00 83 ILE A N 14
ATOM 17464 C CA . ILE A 1 83 ? -10.541 -12.143 -7.200 1.00 0.00 83 ILE A CA 14
ATOM 17465 C C . ILE A 1 83 ? -9.701 -13.322 -7.676 1.00 0.00 83 ILE A C 14
ATOM 17466 O O . ILE A 1 83 ? -9.707 -14.390 -7.064 1.00 0.00 83 ILE A O 14
ATOM 17482 N N . VAL A 1 84 ? -8.975 -13.121 -8.772 1.00 0.00 84 VAL A N 14
ATOM 17483 C CA . VAL A 1 84 ? -8.126 -14.167 -9.329 1.00 0.00 84 VAL A CA 14
ATOM 17484 C C . VAL A 1 84 ? -6.659 -13.753 -9.309 1.00 0.00 84 VAL A C 14
ATOM 17485 O O . VAL A 1 84 ? -6.260 -12.815 -9.998 1.00 0.00 84 VAL A O 14
ATOM 17498 N N . GLU A 1 85 ? -5.861 -14.459 -8.515 1.00 0.00 85 GLU A N 14
ATOM 17499 C CA . GLU A 1 85 ? -4.437 -14.164 -8.406 1.00 0.00 85 GLU A CA 14
ATOM 17500 C C . GLU A 1 85 ? -3.599 -15.316 -8.953 1.00 0.00 85 GLU A C 14
ATOM 17501 O O . GLU A 1 85 ? -2.983 -15.165 -10.007 1.00 0.00 85 GLU A O 14
ATOM 17515 N N . GLY A 1 1 ? 25.853 -10.998 -8.536 1.00 0.00 1 GLY A N 15
ATOM 17516 C CA . GLY A 1 1 ? 26.881 -11.984 -8.816 1.00 0.00 1 GLY A CA 15
ATOM 17517 C C . GLY A 1 1 ? 26.626 -13.302 -8.113 1.00 0.00 1 GLY A C 15
ATOM 17518 O O . GLY A 1 1 ? 27.479 -13.795 -7.374 1.00 0.00 1 GLY A O 15
ATOM 17522 N N . SER A 1 2 ? 25.449 -13.875 -8.342 1.00 0.00 2 SER A N 15
ATOM 17523 C CA . SER A 1 2 ? 25.082 -15.142 -7.721 1.00 0.00 2 SER A CA 15
ATOM 17524 C C . SER A 1 2 ? 26.242 -16.131 -7.777 1.00 0.00 2 SER A C 15
ATOM 17525 O O . SER A 1 2 ? 27.157 -15.986 -8.588 1.00 0.00 2 SER A O 15
ATOM 17533 N N . SER A 1 3 ? 26.197 -17.137 -6.909 1.00 0.00 3 SER A N 15
ATOM 17534 C CA . SER A 1 3 ? 27.246 -18.149 -6.856 1.00 0.00 3 SER A CA 15
ATOM 17535 C C . SER A 1 3 ? 26.772 -19.455 -7.486 1.00 0.00 3 SER A C 15
ATOM 17536 O O . SER A 1 3 ? 27.493 -20.081 -8.261 1.00 0.00 3 SER A O 15
ATOM 17544 N N . GLY A 1 4 ? 25.553 -19.862 -7.145 1.00 0.00 4 GLY A N 15
ATOM 17545 C CA . GLY A 1 4 ? 25.003 -21.091 -7.684 1.00 0.00 4 GLY A CA 15
ATOM 17546 C C . GLY A 1 4 ? 24.250 -21.896 -6.643 1.00 0.00 4 GLY A C 15
ATOM 17547 O O . GLY A 1 4 ? 24.854 -22.618 -5.851 1.00 0.00 4 GLY A O 15
ATOM 17551 N N . SER A 1 5 ? 22.926 -21.769 -6.643 1.00 0.00 5 SER A N 15
ATOM 17552 C CA . SER A 1 5 ? 22.090 -22.486 -5.688 1.00 0.00 5 SER A CA 15
ATOM 17553 C C . SER A 1 5 ? 21.136 -23.436 -6.406 1.00 0.00 5 SER A C 15
ATOM 17554 O O . SER A 1 5 ? 21.020 -23.407 -7.631 1.00 0.00 5 SER A O 15
ATOM 17562 N N . SER A 1 6 ? 20.456 -24.277 -5.634 1.00 0.00 6 SER A N 15
ATOM 17563 C CA . SER A 1 6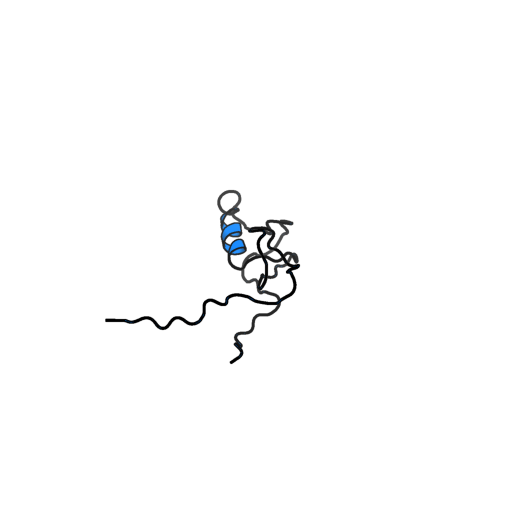 ? 19.514 -25.239 -6.195 1.00 0.00 6 SER A CA 15
ATOM 17564 C C . SER A 1 6 ? 18.191 -24.564 -6.543 1.00 0.00 6 SER A C 15
ATOM 17565 O O . SER A 1 6 ? 17.652 -23.787 -5.757 1.00 0.00 6 SER A O 15
ATOM 17573 N N . GLY A 1 7 ? 17.673 -24.867 -7.730 1.00 0.00 7 GLY A N 15
ATOM 17574 C CA . GLY A 1 7 ? 16.418 -24.282 -8.163 1.00 0.00 7 GLY A CA 15
ATOM 17575 C C . GLY A 1 7 ? 16.232 -24.355 -9.666 1.00 0.00 7 GLY A C 15
ATOM 17576 O O . GLY A 1 7 ? 17.187 -24.590 -10.405 1.00 0.00 7 GLY A O 15
ATOM 17580 N N . MET A 1 8 ? 14.998 -24.156 -10.118 1.00 0.00 8 MET A N 15
ATOM 17581 C CA . MET A 1 8 ? 14.690 -24.202 -11.543 1.00 0.00 8 MET A CA 15
ATOM 17582 C C . MET A 1 8 ? 14.512 -22.795 -12.105 1.00 0.00 8 MET A C 15
ATOM 17583 O O . MET A 1 8 ? 14.019 -21.900 -11.419 1.00 0.00 8 MET A O 15
ATOM 17597 N N . ALA A 1 9 ? 14.915 -22.608 -13.358 1.00 0.00 9 ALA A N 15
ATOM 17598 C CA . ALA A 1 9 ? 14.797 -21.310 -14.012 1.00 0.00 9 ALA A CA 15
ATOM 17599 C C . ALA A 1 9 ? 13.778 -21.358 -15.145 1.00 0.00 9 ALA A C 15
ATOM 17600 O O . ALA A 1 9 ? 14.003 -20.800 -16.219 1.00 0.00 9 ALA A O 15
ATOM 17607 N N . SER A 1 10 ? 12.657 -22.027 -14.899 1.00 0.00 10 SER A N 15
ATOM 17608 C CA . SER A 1 10 ? 11.604 -22.151 -15.901 1.00 0.00 10 SER A CA 15
ATOM 17609 C C . SER A 1 10 ? 10.534 -21.083 -15.699 1.00 0.00 10 SER A C 15
ATOM 17610 O O . SER A 1 10 ? 9.544 -21.303 -15.002 1.00 0.00 10 SER A O 15
ATOM 17618 N N . GLY A 1 11 ? 10.741 -19.923 -16.315 1.00 0.00 11 GLY A N 15
ATOM 17619 C CA . GLY A 1 11 ? 9.786 -18.837 -16.192 1.00 0.00 11 GLY A CA 15
ATOM 17620 C C . GLY A 1 11 ? 8.555 -19.046 -17.051 1.00 0.00 11 GLY A C 15
ATOM 17621 O O . GLY A 1 11 ? 8.281 -18.257 -17.956 1.00 0.00 11 GLY A O 15
ATOM 17625 N N . ILE A 1 12 ? 7.813 -20.112 -16.769 1.00 0.00 12 ILE A N 15
ATOM 17626 C CA . ILE A 1 12 ? 6.605 -20.422 -17.524 1.00 0.00 12 ILE A CA 15
ATOM 17627 C C . ILE A 1 12 ? 5.354 -20.129 -16.703 1.00 0.00 12 ILE A C 15
ATOM 17628 O O . ILE A 1 12 ? 5.330 -20.339 -15.490 1.00 0.00 12 ILE A O 15
ATOM 17644 N N . LEU A 1 13 ? 4.314 -19.644 -17.373 1.00 0.00 13 LEU A N 15
ATOM 17645 C CA . LEU A 1 13 ? 3.057 -19.323 -16.707 1.00 0.00 13 LEU A CA 15
ATOM 17646 C C . LEU A 1 13 ? 1.893 -20.068 -17.352 1.00 0.00 13 LEU A C 15
ATOM 17647 O O . LEU A 1 13 ? 1.951 -20.435 -18.526 1.00 0.00 13 LEU A O 15
ATOM 17663 N N . VAL A 1 14 ? 0.835 -20.288 -16.577 1.00 0.00 14 VAL A N 15
ATOM 17664 C CA . VAL A 1 14 ? -0.344 -20.987 -17.074 1.00 0.00 14 VAL A CA 15
ATOM 17665 C C . VAL A 1 14 ? -1.436 -20.003 -17.478 1.00 0.00 14 VAL A C 15
ATOM 17666 O O . VAL A 1 14 ? -2.267 -19.611 -16.659 1.00 0.00 14 VAL A O 15
ATOM 17679 N N . ASN A 1 15 ? -1.429 -19.607 -18.746 1.00 0.00 15 ASN A N 15
ATOM 17680 C CA . ASN A 1 15 ? -2.420 -18.668 -19.260 1.00 0.00 15 ASN A CA 15
ATOM 17681 C C . ASN A 1 15 ? -2.282 -18.503 -20.770 1.00 0.00 15 ASN A C 15
ATOM 17682 O O . ASN A 1 15 ? -1.260 -18.864 -21.354 1.00 0.00 15 ASN A O 15
ATOM 17693 N N . VAL A 1 16 ? -3.318 -17.955 -21.397 1.00 0.00 16 VAL A N 15
ATOM 17694 C CA . VAL A 1 16 ? -3.312 -17.740 -22.839 1.00 0.00 16 VAL A CA 15
ATOM 17695 C C . VAL A 1 16 ? -2.839 -16.332 -23.184 1.00 0.00 16 VAL A C 15
ATOM 17696 O O . VAL A 1 16 ? -2.436 -15.568 -22.306 1.00 0.00 16 VAL A O 15
ATOM 17709 N N . LYS A 1 17 ? -2.890 -15.994 -24.468 1.00 0.00 17 LYS A N 15
ATOM 17710 C CA . LYS A 1 17 ? -2.468 -14.677 -24.930 1.00 0.00 17 LYS A CA 15
ATOM 17711 C C . LYS A 1 17 ? -3.615 -13.675 -24.837 1.00 0.00 17 LYS A C 15
ATOM 17712 O O . LYS A 1 17 ? -4.534 -13.693 -25.655 1.00 0.00 17 LYS A O 15
ATOM 17731 N N . GLU A 1 18 ? -3.552 -12.802 -23.837 1.00 0.00 18 GLU A N 15
ATOM 17732 C CA . GLU A 1 18 ? -4.585 -11.793 -23.639 1.00 0.00 18 GLU A CA 15
ATOM 17733 C C . GLU A 1 18 ? -4.698 -10.883 -24.859 1.00 0.00 18 GLU A C 15
ATOM 17734 O O . GLU A 1 18 ? -3.723 -10.669 -25.578 1.00 0.00 18 GLU A O 15
ATOM 17746 N N . GLU A 1 19 ? -5.896 -10.353 -25.086 1.00 0.00 19 GLU A N 15
ATOM 17747 C CA . GLU A 1 19 ? -6.137 -9.468 -26.220 1.00 0.00 19 GLU A CA 15
ATOM 17748 C C . GLU A 1 19 ? -6.332 -8.028 -25.754 1.00 0.00 19 GLU A C 15
ATOM 17749 O O . GLU A 1 19 ? -5.910 -7.085 -26.423 1.00 0.00 19 GLU A O 15
ATOM 17761 N N . VAL A 1 20 ? -6.977 -7.867 -24.603 1.00 0.00 20 VAL A N 15
ATOM 17762 C CA . VAL A 1 20 ? -7.229 -6.543 -24.047 1.00 0.00 20 VAL A CA 15
ATOM 17763 C C . VAL A 1 20 ? -6.150 -6.155 -23.041 1.00 0.00 20 VAL A C 15
ATOM 17764 O O . VAL A 1 20 ? -5.962 -6.825 -22.025 1.00 0.00 20 VAL A O 15
ATOM 17777 N N . THR A 1 21 ? -5.444 -5.067 -23.330 1.00 0.00 21 THR A N 15
ATOM 17778 C CA . THR A 1 21 ? -4.383 -4.589 -22.452 1.00 0.00 21 THR A CA 15
ATOM 17779 C C . THR A 1 21 ? -4.682 -3.183 -21.944 1.00 0.00 21 THR A C 15
ATOM 17780 O O . THR A 1 21 ? -5.296 -2.376 -22.643 1.00 0.00 21 THR A O 15
ATOM 17791 N N . CYS A 1 22 ? -4.243 -2.894 -20.723 1.00 0.00 22 CYS A N 15
ATOM 17792 C CA . CYS A 1 22 ? -4.462 -1.585 -20.121 1.00 0.00 22 CYS A CA 15
ATOM 17793 C C . CYS A 1 22 ? -3.471 -0.561 -20.667 1.00 0.00 22 CYS A C 15
ATOM 17794 O O . CYS A 1 22 ? -2.256 -0.755 -20.628 1.00 0.00 22 CYS A O 15
ATOM 17801 N N . PRO A 1 23 ? -4.000 0.555 -21.188 1.00 0.00 23 PRO A N 15
ATOM 17802 C CA . PRO A 1 23 ? -3.180 1.632 -21.752 1.00 0.00 23 PRO A CA 15
ATOM 17803 C C . PRO A 1 23 ? -2.398 2.385 -20.681 1.00 0.00 23 PRO A C 15
ATOM 17804 O O . PRO A 1 23 ? -1.644 3.311 -20.985 1.00 0.00 23 PRO A O 15
ATOM 17815 N N . ILE A 1 24 ? -2.581 1.983 -19.428 1.00 0.00 24 ILE A N 15
ATOM 17816 C CA . ILE A 1 24 ? -1.891 2.620 -18.313 1.00 0.00 24 ILE A CA 15
ATOM 17817 C C . ILE A 1 24 ? -0.746 1.750 -17.806 1.00 0.00 24 ILE A C 15
ATOM 17818 O O . ILE A 1 24 ? 0.425 2.051 -18.035 1.00 0.00 24 ILE A O 15
ATOM 17834 N N . CYS A 1 25 ? -1.093 0.668 -17.117 1.00 0.00 25 CYS A N 15
ATOM 17835 C CA . CYS A 1 25 ? -0.096 -0.248 -16.577 1.00 0.00 25 CYS A CA 15
ATOM 17836 C C . CYS A 1 25 ? 0.503 -1.113 -17.683 1.00 0.00 25 CYS A C 15
ATOM 17837 O O . CYS A 1 25 ? 1.588 -1.674 -17.528 1.00 0.00 25 CYS A O 15
ATOM 17844 N N . LEU A 1 26 ? -0.211 -1.215 -18.799 1.00 0.00 26 LEU A N 15
ATOM 17845 C CA . LEU A 1 26 ? 0.249 -2.010 -19.931 1.00 0.00 26 LEU A CA 15
ATOM 17846 C C . LEU A 1 26 ? 0.549 -3.443 -19.504 1.00 0.00 26 LEU A C 15
ATOM 17847 O O . LEU A 1 26 ? 1.483 -4.068 -20.006 1.00 0.00 26 LEU A O 15
ATOM 17863 N N . GLU A 1 27 ? -0.252 -3.959 -18.576 1.00 0.00 27 GLU A N 15
ATOM 17864 C CA . GLU A 1 27 ? -0.072 -5.319 -18.083 1.00 0.00 27 GLU A CA 15
ATOM 17865 C C . GLU A 1 27 ? -1.126 -6.254 -18.670 1.00 0.00 27 GLU A C 15
ATOM 17866 O O . GLU A 1 27 ? -0.822 -7.098 -19.514 1.00 0.00 27 GLU A O 15
ATOM 17878 N N . LEU A 1 28 ? -2.364 -6.098 -18.216 1.00 0.00 28 LEU A N 15
ATOM 17879 C CA . LEU A 1 28 ? -3.464 -6.928 -18.694 1.00 0.00 28 LEU A CA 15
ATOM 17880 C C . LEU A 1 28 ? -4.807 -6.374 -18.229 1.00 0.00 28 LEU A C 15
ATOM 17881 O O . LEU A 1 28 ? -4.903 -5.763 -17.164 1.00 0.00 28 LEU A O 15
ATOM 17897 N N . LEU A 1 29 ? -5.842 -6.592 -19.033 1.00 0.00 29 LEU A N 15
ATOM 17898 C CA . LEU A 1 29 ? -7.181 -6.116 -18.703 1.00 0.00 29 LEU A CA 15
ATOM 17899 C C . LEU A 1 29 ? -8.194 -7.255 -18.764 1.00 0.00 29 LEU A C 15
ATOM 17900 O O . LEU A 1 29 ? -8.699 -7.595 -19.834 1.00 0.00 29 LEU A O 15
ATOM 17916 N N . THR A 1 30 ? -8.488 -7.840 -17.607 1.00 0.00 30 THR A N 15
ATOM 17917 C CA . THR A 1 30 ? -9.442 -8.939 -17.528 1.00 0.00 30 THR A CA 15
ATOM 17918 C C . THR A 1 30 ? -10.849 -8.428 -17.243 1.00 0.00 30 THR A C 15
ATOM 17919 O O . THR A 1 30 ? -11.797 -8.768 -17.949 1.00 0.00 30 THR A O 15
ATOM 17930 N N . GLN A 1 31 ? -10.976 -7.608 -16.204 1.00 0.00 31 GLN A N 15
ATOM 17931 C CA . GLN A 1 31 ? -12.269 -7.049 -15.827 1.00 0.00 31 GLN A CA 15
ATOM 17932 C C . GLN A 1 31 ? -12.216 -5.526 -15.795 1.00 0.00 31 GLN A C 15
ATOM 17933 O O . GLN A 1 31 ? -12.511 -4.891 -14.783 1.00 0.00 31 GLN A O 15
ATOM 17947 N N . PRO A 1 32 ? -11.829 -4.923 -16.929 1.00 0.00 32 PRO A N 15
ATOM 17948 C CA . PRO A 1 32 ? -11.727 -3.466 -17.057 1.00 0.00 32 PRO A CA 15
ATOM 17949 C C . PRO A 1 32 ? -13.092 -2.787 -17.046 1.00 0.00 32 PRO A C 15
ATOM 17950 O O . PRO A 1 32 ? -14.129 -3.453 -17.051 1.00 0.00 32 PRO A O 15
ATOM 17961 N N . LEU A 1 33 ? -13.087 -1.459 -17.032 1.00 0.00 33 LEU A N 15
ATOM 17962 C CA . LEU A 1 33 ? -14.326 -0.688 -17.022 1.00 0.00 33 LEU A CA 15
ATOM 17963 C C . LEU A 1 33 ? -14.656 -0.169 -18.417 1.00 0.00 33 LEU A C 15
ATOM 17964 O O . LEU A 1 33 ? -13.859 -0.304 -19.346 1.00 0.00 33 LEU A O 15
ATOM 17980 N N . SER A 1 34 ? -15.836 0.426 -18.558 1.00 0.00 34 SER A N 15
ATOM 17981 C CA . SER A 1 34 ? -16.273 0.965 -19.840 1.00 0.00 34 SER A CA 15
ATOM 17982 C C . SER A 1 34 ? -16.548 2.462 -19.736 1.00 0.00 34 SER A C 15
ATOM 17983 O O . SER A 1 34 ? -16.873 2.972 -18.664 1.00 0.00 34 SER A O 15
ATOM 17991 N N . LEU A 1 35 ? -16.414 3.160 -20.858 1.00 0.00 35 LEU A N 15
ATOM 17992 C CA . LEU A 1 35 ? -16.647 4.600 -20.895 1.00 0.00 35 LEU A CA 15
ATOM 17993 C C . LEU A 1 35 ? -17.461 4.988 -22.125 1.00 0.00 35 LEU A C 15
ATOM 17994 O O . LEU A 1 35 ? -17.648 4.184 -23.038 1.00 0.00 35 LEU A O 15
ATOM 18010 N N . ASP A 1 36 ? -17.942 6.227 -22.143 1.00 0.00 36 ASP A N 15
ATOM 18011 C CA . ASP A 1 36 ? -18.734 6.723 -23.262 1.00 0.00 36 ASP A CA 15
ATOM 18012 C C . ASP A 1 36 ? -17.832 7.224 -24.386 1.00 0.00 36 ASP A C 15
ATOM 18013 O O . ASP A 1 36 ? -18.290 7.890 -25.315 1.00 0.00 36 ASP A O 15
ATOM 18022 N N . CYS A 1 37 ? -16.547 6.899 -24.295 1.00 0.00 37 CYS A N 15
ATOM 18023 C CA . CYS A 1 37 ? -15.579 7.316 -25.303 1.00 0.00 37 CYS A CA 15
ATOM 18024 C C . CYS A 1 37 ? -15.167 6.139 -26.182 1.00 0.00 37 CYS A C 15
ATOM 18025 O O . CYS A 1 37 ? -15.001 6.282 -27.392 1.00 0.00 37 CYS A O 15
ATOM 18032 N N . GLY A 1 38 ? -15.003 4.973 -25.562 1.00 0.00 38 GLY A N 15
ATOM 18033 C CA . GLY A 1 38 ? -14.612 3.788 -26.302 1.00 0.00 38 GLY A CA 15
ATOM 18034 C C . GLY A 1 38 ? -13.253 3.265 -25.883 1.00 0.00 38 GLY A C 15
ATOM 18035 O O . GLY A 1 38 ? -12.474 2.801 -26.717 1.00 0.00 38 GLY A O 15
ATOM 18039 N N . HIS A 1 39 ? -12.964 3.342 -24.588 1.00 0.00 39 HIS A N 15
ATOM 18040 C CA . HIS A 1 39 ? -11.688 2.873 -24.060 1.00 0.00 39 HIS A CA 15
ATOM 18041 C C . HIS A 1 39 ? -11.867 2.250 -22.679 1.00 0.00 39 HIS A C 15
ATOM 18042 O O . HIS A 1 39 ? -12.573 2.793 -21.829 1.00 0.00 39 HIS A O 15
ATOM 18056 N N . SER A 1 40 ? -11.224 1.107 -22.462 1.00 0.00 40 SER A N 15
ATOM 18057 C CA . SER A 1 40 ? -11.316 0.408 -21.186 1.00 0.00 40 SER A CA 15
ATOM 18058 C C . SER A 1 40 ? -10.081 0.673 -20.331 1.00 0.00 40 SER A C 15
ATOM 18059 O O . SER A 1 40 ? -9.046 1.110 -20.834 1.00 0.00 40 SER A O 15
ATOM 18067 N N . PHE A 1 41 ? -10.198 0.405 -19.035 1.00 0.00 41 PHE A N 15
ATOM 18068 C CA . PHE A 1 41 ? -9.092 0.615 -18.108 1.00 0.00 41 PHE A CA 15
ATOM 18069 C C . PHE A 1 41 ? -9.286 -0.204 -16.835 1.00 0.00 41 PHE A C 15
ATOM 18070 O O . PHE A 1 41 ? -10.262 -0.943 -16.701 1.00 0.00 41 PHE A O 15
ATOM 18087 N N . CYS A 1 42 ? -8.350 -0.068 -15.902 1.00 0.00 42 CYS A N 15
ATOM 18088 C CA . CYS A 1 42 ? -8.415 -0.795 -14.640 1.00 0.00 42 CYS A CA 15
ATOM 18089 C C . CYS A 1 42 ? -9.167 0.012 -13.586 1.00 0.00 42 CYS A C 15
ATOM 18090 O O . CYS A 1 42 ? -9.036 1.233 -13.515 1.00 0.00 42 CYS A O 15
ATOM 18097 N N . GLN A 1 43 ? -9.955 -0.681 -12.769 1.00 0.00 43 GLN A N 15
ATOM 18098 C CA . GLN A 1 43 ? -10.728 -0.029 -11.719 1.00 0.00 43 GLN A CA 15
ATOM 18099 C C . GLN A 1 43 ? -9.821 0.783 -10.800 1.00 0.00 43 GLN A C 15
ATOM 18100 O O . GLN A 1 43 ? -10.276 1.695 -10.111 1.00 0.00 43 GLN A O 15
ATOM 18114 N N . ALA A 1 44 ? -8.536 0.443 -10.794 1.00 0.00 44 ALA A N 15
ATOM 18115 C CA . ALA A 1 44 ? -7.565 1.141 -9.960 1.00 0.00 44 ALA A CA 15
ATOM 18116 C C . ALA A 1 44 ? -6.836 2.220 -10.753 1.00 0.00 44 ALA A C 15
ATOM 18117 O O . ALA A 1 44 ? -6.756 3.372 -10.325 1.00 0.00 44 ALA A O 15
ATOM 18124 N N . CYS A 1 45 ? -6.304 1.840 -11.910 1.00 0.00 45 CYS A N 15
ATOM 18125 C CA . CYS A 1 45 ? -5.579 2.774 -12.763 1.00 0.00 45 CYS A CA 15
ATOM 18126 C C . CYS A 1 45 ? -6.415 4.022 -13.035 1.00 0.00 45 CYS A C 15
ATOM 18127 O O . CYS A 1 45 ? -5.904 5.142 -13.008 1.00 0.00 45 CYS A O 15
ATOM 18134 N N . LEU A 1 46 ? -7.701 3.820 -13.298 1.00 0.00 46 LEU A N 15
ATOM 18135 C CA . LEU A 1 46 ? -8.608 4.928 -13.576 1.00 0.00 46 LEU A CA 15
ATOM 18136 C C . LEU A 1 46 ? -8.690 5.876 -12.384 1.00 0.00 46 LEU A C 15
ATOM 18137 O O . LEU A 1 46 ? -8.641 7.097 -12.543 1.00 0.00 46 LEU A O 15
ATOM 18153 N N . THR A 1 47 ? -8.812 5.308 -11.189 1.00 0.00 47 THR A N 15
ATOM 18154 C CA . THR A 1 47 ? -8.899 6.102 -9.970 1.00 0.00 47 THR A CA 15
ATOM 18155 C C . THR A 1 47 ? -7.664 6.979 -9.796 1.00 0.00 47 THR A C 15
ATOM 18156 O O . THR A 1 47 ? -7.763 8.126 -9.360 1.00 0.00 47 THR A O 15
ATOM 18167 N N . ALA A 1 48 ? -6.503 6.433 -10.141 1.00 0.00 48 ALA A N 15
ATOM 18168 C CA . ALA A 1 48 ? -5.249 7.168 -10.025 1.00 0.00 48 ALA A CA 15
ATOM 18169 C C . ALA A 1 48 ? -5.057 8.114 -11.206 1.00 0.00 48 ALA A C 15
ATOM 18170 O O . ALA A 1 48 ? -4.354 9.119 -11.100 1.00 0.00 48 ALA A O 15
ATOM 18177 N N . ASN A 1 49 ? -5.685 7.786 -12.330 1.00 0.00 49 ASN A N 15
ATOM 18178 C CA . ASN A 1 49 ? -5.581 8.606 -13.531 1.00 0.00 49 ASN A CA 15
ATOM 18179 C C . ASN A 1 49 ? -6.560 9.775 -13.477 1.00 0.00 49 ASN A C 15
ATOM 18180 O O . ASN A 1 49 ? -6.350 10.805 -14.119 1.00 0.00 49 ASN A O 15
ATOM 18191 N N . HIS A 1 50 ? -7.630 9.609 -12.707 1.00 0.00 50 HIS A N 15
ATOM 18192 C CA . HIS A 1 50 ? -8.642 10.651 -12.568 1.00 0.00 50 HIS A CA 15
ATOM 18193 C C . HIS A 1 50 ? -8.271 11.622 -11.450 1.00 0.00 50 HIS A C 15
ATOM 18194 O O . HIS A 1 50 ? -8.375 12.838 -11.610 1.00 0.00 50 HIS A O 15
ATOM 18208 N N . LYS A 1 51 ? -7.840 11.076 -10.318 1.00 0.00 51 LYS A N 15
ATOM 18209 C CA . LYS A 1 51 ? -7.454 11.893 -9.173 1.00 0.00 51 LYS A CA 15
ATOM 18210 C C . LYS A 1 51 ? -6.220 12.730 -9.493 1.00 0.00 51 LYS A C 15
ATOM 18211 O O . LYS A 1 51 ? -6.091 13.865 -9.036 1.00 0.00 51 LYS A O 15
ATOM 18230 N N . LYS A 1 52 ? -5.314 12.162 -10.283 1.00 0.00 52 LYS A N 15
ATOM 18231 C CA . LYS A 1 52 ? -4.091 12.856 -10.668 1.00 0.00 52 LYS A CA 15
ATOM 18232 C C . LYS A 1 52 ? -4.393 14.283 -11.114 1.00 0.00 52 LYS A C 15
ATOM 18233 O O . LYS A 1 52 ? -3.992 15.246 -10.460 1.00 0.00 52 LYS A O 15
ATOM 18252 N N . SER A 1 53 ? -5.102 14.412 -12.231 1.00 0.00 53 SER A N 15
ATOM 18253 C CA . SER A 1 53 ? -5.455 15.721 -12.766 1.00 0.00 53 SER A CA 15
ATOM 18254 C C . SER A 1 53 ? -5.994 16.630 -11.665 1.00 0.00 53 SER A C 15
ATOM 18255 O O . SER A 1 53 ? -5.659 17.813 -11.602 1.00 0.00 53 SER A O 15
ATOM 18263 N N . MET A 1 54 ? -6.831 16.068 -10.800 1.00 0.00 54 MET A N 15
ATOM 18264 C CA . MET A 1 54 ? -7.417 16.826 -9.700 1.00 0.00 54 MET A CA 15
ATOM 18265 C C . MET A 1 54 ? -6.369 17.711 -9.032 1.00 0.00 54 MET A C 15
ATOM 18266 O O . MET A 1 54 ? -6.678 18.805 -8.557 1.00 0.00 54 MET A O 15
ATOM 18280 N N . LEU A 1 55 ? -5.131 17.232 -8.998 1.00 0.00 55 LEU A N 15
ATOM 18281 C CA . LEU A 1 55 ? -4.037 17.980 -8.387 1.00 0.00 55 LEU A CA 15
ATOM 18282 C C . LEU A 1 55 ? -3.675 19.199 -9.229 1.00 0.00 55 LEU A C 15
ATOM 18283 O O . LEU A 1 55 ? -3.331 20.254 -8.696 1.00 0.00 55 LEU A O 15
ATOM 18299 N N . ASP A 1 56 ? -3.756 19.047 -10.546 1.00 0.00 56 ASP A N 15
ATOM 18300 C CA . ASP A 1 56 ? -3.439 20.137 -11.462 1.00 0.00 56 ASP A CA 15
ATOM 18301 C C . ASP A 1 56 ? -4.565 20.344 -12.470 1.00 0.00 56 ASP A C 15
ATOM 18302 O O . ASP A 1 56 ? -5.236 21.376 -12.465 1.00 0.00 56 ASP A O 15
ATOM 18311 N N . LYS A 1 57 ? -4.767 19.356 -13.335 1.00 0.00 57 LYS A N 15
ATOM 18312 C CA . LYS A 1 57 ? -5.811 19.428 -14.350 1.00 0.00 57 LYS A CA 15
ATOM 18313 C C . LYS A 1 57 ? -7.179 19.130 -13.745 1.00 0.00 57 LYS A C 15
ATOM 18314 O O . LYS A 1 57 ? -7.999 18.440 -14.349 1.00 0.00 57 LYS A O 15
ATOM 18333 N N . GLY A 1 58 ? -7.419 19.658 -12.548 1.00 0.00 58 GLY A N 15
ATOM 18334 C CA . GLY A 1 58 ? -8.690 19.438 -11.882 1.00 0.00 58 GLY A CA 15
ATOM 18335 C C . GLY A 1 58 ? -9.451 18.261 -12.459 1.00 0.00 58 GLY A C 15
ATOM 18336 O O . GLY A 1 58 ? -9.188 17.112 -12.107 1.00 0.00 58 GLY A O 15
ATOM 18340 N N . GLU A 1 59 ? -10.399 18.548 -13.346 1.00 0.00 59 GLU A N 15
ATOM 18341 C CA . GLU A 1 59 ? -11.202 17.503 -13.970 1.00 0.00 59 GLU A CA 15
ATOM 18342 C C . GLU A 1 59 ? -10.329 16.574 -14.808 1.00 0.00 59 GLU A C 15
ATOM 18343 O O . GLU A 1 59 ? -9.486 17.027 -15.582 1.00 0.00 59 GLU A O 15
ATOM 18355 N N . SER A 1 60 ? -10.538 15.271 -14.648 1.00 0.00 60 SER A N 15
ATOM 18356 C CA . SER A 1 60 ? -9.768 14.277 -15.386 1.00 0.00 60 SER A CA 15
ATOM 18357 C C . SER A 1 60 ? -10.235 14.194 -16.836 1.00 0.00 60 SER A C 15
ATOM 18358 O O . SER A 1 60 ? -11.134 14.925 -17.253 1.00 0.00 60 SER A O 15
ATOM 18366 N N . SER A 1 61 ? -9.618 13.298 -17.600 1.00 0.00 61 SER A N 15
ATOM 18367 C CA . SER A 1 61 ? -9.968 13.122 -19.005 1.00 0.00 61 SER A CA 15
ATOM 18368 C C . SER A 1 61 ? -9.291 11.882 -19.581 1.00 0.00 61 SER A C 15
ATOM 18369 O O . SER A 1 61 ? -8.095 11.665 -19.385 1.00 0.00 61 SER A O 15
ATOM 18377 N N . CYS A 1 62 ? -10.066 11.070 -20.293 1.00 0.00 62 CYS A N 15
ATOM 18378 C CA . CYS A 1 62 ? -9.544 9.851 -20.898 1.00 0.00 62 CYS A CA 15
ATOM 18379 C C . CYS A 1 62 ? -8.085 10.027 -21.307 1.00 0.00 62 CYS A C 15
ATOM 18380 O O . CYS A 1 62 ? -7.745 10.868 -22.140 1.00 0.00 62 CYS A O 15
ATOM 18387 N N . PRO A 1 63 ? -7.200 9.216 -20.708 1.00 0.00 63 PRO A N 15
ATOM 18388 C CA . PRO A 1 63 ? -5.763 9.263 -20.993 1.00 0.00 63 PRO A CA 15
ATOM 18389 C C . PRO A 1 63 ? -5.433 8.751 -22.391 1.00 0.00 63 PRO A C 15
ATOM 18390 O O . PRO A 1 63 ? -4.266 8.665 -22.773 1.00 0.00 63 PRO A O 15
ATOM 18401 N N . VAL A 1 64 ? -6.469 8.412 -23.152 1.00 0.00 64 VAL A N 15
ATOM 18402 C CA . VAL A 1 64 ? -6.289 7.910 -24.509 1.00 0.00 64 VAL A CA 15
ATOM 18403 C C . VAL A 1 64 ? -6.767 8.927 -25.539 1.00 0.00 64 VAL A C 15
ATOM 18404 O O . VAL A 1 64 ? -6.071 9.215 -26.513 1.00 0.00 64 VAL A O 15
ATOM 18417 N N . CYS A 1 65 ? -7.960 9.469 -25.318 1.00 0.00 65 CYS A N 15
ATOM 18418 C CA . CYS A 1 65 ? -8.533 10.455 -26.227 1.00 0.00 65 CYS A CA 15
ATOM 18419 C C . CYS A 1 65 ? -8.845 11.755 -25.492 1.00 0.00 65 CYS A C 15
ATOM 18420 O O . CYS A 1 65 ? -9.106 12.785 -26.114 1.00 0.00 65 CYS A O 15
ATOM 18427 N N . ARG A 1 66 ? -8.817 11.699 -24.164 1.00 0.00 66 ARG A N 15
ATOM 18428 C CA . ARG A 1 66 ? -9.098 12.872 -23.344 1.00 0.00 66 ARG A CA 15
ATOM 18429 C C . ARG A 1 66 ? -10.408 13.530 -23.768 1.00 0.00 66 ARG A C 15
ATOM 18430 O O . ARG A 1 66 ? -10.445 14.724 -24.068 1.00 0.00 66 ARG A O 15
ATOM 18451 N N . ILE A 1 67 ? -11.479 12.745 -23.790 1.00 0.00 67 ILE A N 15
ATOM 18452 C CA . ILE A 1 67 ? -12.790 13.252 -24.176 1.00 0.00 67 ILE A CA 15
ATOM 18453 C C . ILE A 1 67 ? -13.499 13.901 -22.992 1.00 0.00 67 ILE A C 15
ATOM 18454 O O . ILE A 1 67 ? -13.121 13.693 -21.839 1.00 0.00 67 ILE A O 15
ATOM 18470 N N . SER A 1 68 ? -14.530 14.687 -23.285 1.00 0.00 68 SER A N 15
ATOM 18471 C CA . SER A 1 68 ? -15.291 15.369 -22.245 1.00 0.00 68 SER A CA 15
ATOM 18472 C C . SER A 1 68 ? -16.269 14.411 -21.572 1.00 0.00 68 SER A C 15
ATOM 18473 O O . SER A 1 68 ? -17.235 13.959 -22.186 1.00 0.00 68 SER A O 15
ATOM 18481 N N . TYR A 1 69 ? -16.010 14.106 -20.305 1.00 0.00 69 TYR A N 15
ATOM 18482 C CA . TYR A 1 69 ? -16.865 13.200 -19.547 1.00 0.00 69 TYR A CA 15
ATOM 18483 C C . TYR A 1 69 ? -16.550 13.274 -18.056 1.00 0.00 69 TYR A C 15
ATOM 18484 O O . TYR A 1 69 ? -15.458 13.681 -17.661 1.00 0.00 69 TYR A O 15
ATOM 18502 N N . GLN A 1 70 ? -17.516 12.878 -17.234 1.00 0.00 70 GLN A N 15
ATOM 18503 C CA . GLN A 1 70 ? -17.343 12.899 -15.786 1.00 0.00 70 GLN A CA 15
ATOM 18504 C C . GLN A 1 70 ? -17.383 11.486 -15.212 1.00 0.00 70 GLN A C 15
ATOM 18505 O O . GLN A 1 70 ? -18.254 10.681 -15.541 1.00 0.00 70 GLN A O 15
ATOM 18519 N N . PRO A 1 71 ? -16.418 11.176 -14.334 1.00 0.00 71 PRO A N 15
ATOM 18520 C CA . PRO A 1 71 ? -16.321 9.860 -13.696 1.00 0.00 71 PRO A CA 15
ATOM 18521 C C . PRO A 1 71 ? -17.445 9.617 -12.695 1.00 0.00 71 PRO A C 15
ATOM 18522 O O . PRO A 1 71 ? -18.012 8.526 -12.638 1.00 0.00 71 PRO A O 15
ATOM 18533 N N . GLU A 1 72 ? -17.762 10.640 -11.908 1.00 0.00 72 GLU A N 15
ATOM 18534 C CA . GLU A 1 72 ? -18.819 10.536 -10.909 1.00 0.00 72 GLU A CA 15
ATOM 18535 C C . GLU A 1 72 ? -19.966 9.669 -11.419 1.00 0.00 72 GLU A C 15
ATOM 18536 O O . GLU A 1 72 ? -20.384 8.721 -10.756 1.00 0.00 72 GLU A O 15
ATOM 18548 N N . ASN A 1 73 ? -20.472 10.003 -12.602 1.00 0.00 73 ASN A N 15
ATOM 18549 C CA . ASN A 1 73 ? -21.572 9.256 -13.201 1.00 0.00 73 ASN A CA 15
ATOM 18550 C C . ASN A 1 73 ? -21.137 7.837 -13.555 1.00 0.00 73 ASN A C 15
ATOM 18551 O O . ASN A 1 73 ? -21.706 6.862 -13.063 1.00 0.00 73 ASN A O 15
ATOM 18562 N N . ILE A 1 74 ? -20.126 7.730 -14.410 1.00 0.00 74 ILE A N 15
ATOM 18563 C CA . ILE A 1 74 ? -19.614 6.431 -14.827 1.00 0.00 74 ILE A CA 15
ATOM 18564 C C . ILE A 1 74 ? -19.650 5.430 -13.677 1.00 0.00 74 ILE A C 15
ATOM 18565 O O . ILE A 1 74 ? -19.468 5.796 -12.516 1.00 0.00 74 ILE A O 15
ATOM 18581 N N . ARG A 1 75 ? -19.886 4.165 -14.009 1.00 0.00 75 ARG A N 15
ATOM 18582 C CA . ARG A 1 75 ? -19.946 3.110 -13.004 1.00 0.00 75 ARG A CA 15
ATOM 18583 C C . ARG A 1 75 ? -19.699 1.743 -13.635 1.00 0.00 75 ARG A C 15
ATOM 18584 O O . ARG A 1 75 ? -20.007 1.506 -14.803 1.00 0.00 75 ARG A O 15
ATOM 18605 N N . PRO A 1 76 ? -19.128 0.821 -12.845 1.00 0.00 76 PRO A N 15
ATOM 18606 C CA . PRO A 1 76 ? -18.827 -0.538 -13.305 1.00 0.00 76 PRO A CA 15
ATOM 18607 C C . PRO A 1 76 ? -20.087 -1.367 -13.529 1.00 0.00 76 PRO A C 15
ATOM 18608 O O . PRO A 1 76 ? -21.201 -0.887 -13.324 1.00 0.00 76 PRO A O 15
ATOM 18619 N N . ASN A 1 77 ? -19.902 -2.614 -13.950 1.00 0.00 77 ASN A N 15
ATOM 18620 C CA . ASN A 1 77 ? -21.025 -3.510 -14.201 1.00 0.00 77 ASN A CA 15
ATOM 18621 C C . ASN A 1 77 ? -22.163 -3.246 -13.219 1.00 0.00 77 ASN A C 15
ATOM 18622 O O . ASN A 1 77 ? -23.255 -2.838 -13.614 1.00 0.00 77 ASN A O 15
ATOM 18633 N N . ARG A 1 78 ? -21.898 -3.481 -11.938 1.00 0.00 78 ARG A N 15
ATOM 18634 C CA . ARG A 1 78 ? -22.899 -3.269 -10.900 1.00 0.00 78 ARG A CA 15
ATOM 18635 C C . ARG A 1 78 ? -22.277 -3.393 -9.512 1.00 0.00 78 ARG A C 15
ATOM 18636 O O . ARG A 1 78 ? -21.074 -3.621 -9.377 1.00 0.00 78 ARG A O 15
ATOM 18657 N N . HIS A 1 79 ? -23.104 -3.241 -8.483 1.00 0.00 79 HIS A N 15
ATOM 18658 C CA . HIS A 1 79 ? -22.635 -3.336 -7.105 1.00 0.00 79 HIS A CA 15
ATOM 18659 C C . HIS A 1 79 ? -23.786 -3.676 -6.162 1.00 0.00 79 HIS A C 15
ATOM 18660 O O . HIS A 1 79 ? -24.822 -3.012 -6.164 1.00 0.00 79 HIS A O 15
ATOM 18674 N N . VAL A 1 80 ? -23.596 -4.717 -5.356 1.00 0.00 80 VAL A N 15
ATOM 18675 C CA . VAL A 1 80 ? -24.617 -5.146 -4.408 1.00 0.00 80 VAL A CA 15
ATOM 18676 C C . VAL A 1 80 ? -23.987 -5.722 -3.146 1.00 0.00 80 VAL A C 15
ATOM 18677 O O . VAL A 1 80 ? -23.136 -6.608 -3.213 1.00 0.00 80 VAL A O 15
ATOM 18690 N N . ALA A 1 81 ? -24.412 -5.214 -1.993 1.00 0.00 81 ALA A N 15
ATOM 18691 C CA . ALA A 1 81 ? -23.891 -5.680 -0.714 1.00 0.00 81 ALA A CA 15
ATOM 18692 C C . ALA A 1 81 ? -24.623 -6.934 -0.248 1.00 0.00 81 ALA A C 15
ATOM 18693 O O . ALA A 1 81 ? -24.992 -7.050 0.920 1.00 0.00 81 ALA A O 15
ATOM 18700 N N . ASN A 1 82 ? -24.831 -7.869 -1.169 1.00 0.00 82 ASN A N 15
ATOM 18701 C CA . ASN A 1 82 ? -25.521 -9.114 -0.851 1.00 0.00 82 ASN A CA 15
ATOM 18702 C C . ASN A 1 82 ? -24.600 -10.313 -1.054 1.00 0.00 82 ASN A C 15
ATOM 18703 O O . ASN A 1 82 ? -23.580 -10.217 -1.737 1.00 0.00 82 ASN A O 15
ATOM 18714 N N . ILE A 1 83 ? -24.966 -11.442 -0.455 1.00 0.00 83 ILE A N 15
ATOM 18715 C CA . ILE A 1 83 ? -24.174 -12.660 -0.572 1.00 0.00 83 ILE A CA 15
ATOM 18716 C C . ILE A 1 83 ? -24.904 -13.713 -1.399 1.00 0.00 83 ILE A C 15
ATOM 18717 O O . ILE A 1 83 ? -26.107 -13.919 -1.240 1.00 0.00 83 ILE A O 15
ATOM 18733 N N . VAL A 1 84 ? -24.166 -14.380 -2.281 1.00 0.00 84 VAL A N 15
ATOM 18734 C CA . VAL A 1 84 ? -24.742 -15.415 -3.132 1.00 0.00 84 VAL A CA 15
ATOM 18735 C C . VAL A 1 84 ? -25.435 -16.487 -2.299 1.00 0.00 84 VAL A C 15
ATOM 18736 O O . VAL A 1 84 ? -24.795 -17.195 -1.523 1.00 0.00 84 VAL A O 15
ATOM 18749 N N . GLU A 1 85 ? -26.749 -16.602 -2.468 1.00 0.00 85 GLU A N 15
ATOM 18750 C CA . GLU A 1 85 ? -27.530 -17.588 -1.731 1.00 0.00 85 GLU A CA 15
ATOM 18751 C C . GLU A 1 85 ? -27.430 -18.962 -2.388 1.00 0.00 85 GLU A C 15
ATOM 18752 O O . GLU A 1 85 ? -28.020 -19.168 -3.448 1.00 0.00 85 GLU A O 15
ATOM 18766 N N . GLY A 1 1 ? -17.282 -6.260 -8.060 1.00 0.00 1 GLY A N 16
ATOM 18767 C CA . GLY A 1 1 ? -17.049 -5.788 -6.707 1.00 0.00 1 GLY A CA 16
ATOM 18768 C C . GLY A 1 1 ? -16.277 -6.788 -5.869 1.00 0.00 1 GLY A C 16
ATOM 18769 O O . GLY A 1 1 ? -16.858 -7.511 -5.060 1.00 0.00 1 GLY A O 16
ATOM 18773 N N . SER A 1 2 ? -14.963 -6.831 -6.065 1.00 0.00 2 SER A N 16
ATOM 18774 C CA . SER A 1 2 ? -14.110 -7.753 -5.325 1.00 0.00 2 SER A CA 16
ATOM 18775 C C . SER A 1 2 ? -13.581 -7.102 -4.050 1.00 0.00 2 SER A C 16
ATOM 18776 O O . SER A 1 2 ? -13.389 -5.887 -3.995 1.00 0.00 2 SER A O 16
ATOM 18784 N N . SER A 1 3 ? -13.349 -7.919 -3.028 1.00 0.00 3 SER A N 16
ATOM 18785 C CA . SER A 1 3 ? -12.847 -7.423 -1.752 1.00 0.00 3 SER A CA 16
ATOM 18786 C C . SER A 1 3 ? -11.516 -6.700 -1.936 1.00 0.00 3 SER A C 16
ATOM 18787 O O . SER A 1 3 ? -11.309 -5.611 -1.403 1.00 0.00 3 SER A O 16
ATOM 18795 N N . GLY A 1 4 ? -10.615 -7.317 -2.695 1.00 0.00 4 GLY A N 16
ATOM 18796 C CA . GLY A 1 4 ? -9.315 -6.719 -2.936 1.00 0.00 4 GLY A CA 16
ATOM 18797 C C . GLY A 1 4 ? -8.224 -7.342 -2.088 1.00 0.00 4 GLY A C 16
ATOM 18798 O O . GLY A 1 4 ? -7.635 -6.677 -1.236 1.00 0.00 4 GLY A O 16
ATOM 18802 N N . SER A 1 5 ? -7.955 -8.623 -2.320 1.00 0.00 5 SER A N 16
ATOM 18803 C CA . SER A 1 5 ? -6.931 -9.338 -1.566 1.00 0.00 5 SER A CA 16
ATOM 18804 C C . SER A 1 5 ? -6.190 -10.327 -2.461 1.00 0.00 5 SER A C 16
ATOM 18805 O O . SER A 1 5 ? -6.787 -11.254 -3.008 1.00 0.00 5 SER A O 16
ATOM 18813 N N . SER A 1 6 ? -4.885 -10.122 -2.604 1.00 0.00 6 SER A N 16
ATOM 18814 C CA . SER A 1 6 ? -4.061 -10.992 -3.435 1.00 0.00 6 SER A CA 16
ATOM 18815 C C . SER A 1 6 ? -4.207 -12.449 -3.006 1.00 0.00 6 SER A C 16
ATOM 18816 O O . SER A 1 6 ? -4.090 -12.776 -1.826 1.00 0.00 6 SER A O 16
ATOM 18824 N N . GLY A 1 7 ? -4.464 -13.322 -3.976 1.00 0.00 7 GLY A N 16
ATOM 18825 C CA . GLY A 1 7 ? -4.622 -14.734 -3.680 1.00 0.00 7 GLY A CA 16
ATOM 18826 C C . GLY A 1 7 ? -3.298 -15.471 -3.647 1.00 0.00 7 GLY A C 16
ATOM 18827 O O . GLY A 1 7 ? -3.039 -16.256 -2.735 1.00 0.00 7 GLY A O 16
ATOM 18831 N N . MET A 1 8 ? -2.458 -15.221 -4.646 1.00 0.00 8 MET A N 16
ATOM 18832 C CA . MET A 1 8 ? -1.153 -15.868 -4.728 1.00 0.00 8 MET A CA 16
ATOM 18833 C C . MET A 1 8 ? -0.056 -14.846 -5.009 1.00 0.00 8 MET A C 16
ATOM 18834 O O . MET A 1 8 ? -0.300 -13.818 -5.640 1.00 0.00 8 MET A O 16
ATOM 18848 N N . ALA A 1 9 ? 1.152 -15.136 -4.536 1.00 0.00 9 ALA A N 16
ATOM 18849 C CA . ALA A 1 9 ? 2.286 -14.243 -4.738 1.00 0.00 9 ALA A CA 16
ATOM 18850 C C . ALA A 1 9 ? 2.979 -14.527 -6.066 1.00 0.00 9 ALA A C 16
ATOM 18851 O O . ALA A 1 9 ? 4.205 -14.476 -6.161 1.00 0.00 9 ALA A O 16
ATOM 18858 N N . SER A 1 10 ? 2.186 -14.828 -7.089 1.00 0.00 10 SER A N 16
ATOM 18859 C CA . SER A 1 10 ? 2.724 -15.126 -8.412 1.00 0.00 10 SER A CA 16
ATOM 18860 C C . SER A 1 10 ? 1.759 -14.677 -9.505 1.00 0.00 10 SER A C 16
ATOM 18861 O O . SER A 1 10 ? 0.581 -15.031 -9.492 1.00 0.00 10 SER A O 16
ATOM 18869 N N . GLY A 1 11 ? 2.269 -13.893 -10.450 1.00 0.00 11 GLY A N 16
ATOM 18870 C CA . GLY A 1 11 ? 1.440 -13.407 -11.538 1.00 0.00 11 GLY A CA 16
ATOM 18871 C C . GLY A 1 11 ? 1.567 -14.256 -12.787 1.00 0.00 11 GLY A C 16
ATOM 18872 O O . GLY A 1 11 ? 1.644 -13.730 -13.898 1.00 0.00 11 GLY A O 16
ATOM 18876 N N . ILE A 1 12 ? 1.589 -15.572 -12.607 1.00 0.00 12 ILE A N 16
ATOM 18877 C CA . ILE A 1 12 ? 1.708 -16.495 -13.729 1.00 0.00 12 ILE A CA 16
ATOM 18878 C C . ILE A 1 12 ? 0.347 -17.053 -14.128 1.00 0.00 12 ILE A C 16
ATOM 18879 O O . ILE A 1 12 ? -0.448 -17.452 -13.275 1.00 0.00 12 ILE A O 16
ATOM 18895 N N . LEU A 1 13 ? 0.084 -17.081 -15.430 1.00 0.00 13 LEU A N 16
ATOM 18896 C CA . LEU A 1 13 ? -1.182 -17.592 -15.944 1.00 0.00 13 LEU A CA 16
ATOM 18897 C C . LEU A 1 13 ? -1.021 -18.111 -17.369 1.00 0.00 13 LEU A C 16
ATOM 18898 O O . LEU A 1 13 ? -0.124 -17.688 -18.098 1.00 0.00 13 LEU A O 16
ATOM 18914 N N . VAL A 1 14 ? -1.897 -19.031 -17.762 1.00 0.00 14 VAL A N 16
ATOM 18915 C CA . VAL A 1 14 ? -1.855 -19.606 -19.101 1.00 0.00 14 VAL A CA 16
ATOM 18916 C C . VAL A 1 14 ? -3.007 -19.092 -19.956 1.00 0.00 14 VAL A C 16
ATOM 18917 O O . VAL A 1 14 ? -4.169 -19.406 -19.703 1.00 0.00 14 VAL A O 16
ATOM 18930 N N . ASN A 1 15 ? -2.677 -18.301 -20.972 1.00 0.00 15 ASN A N 16
ATOM 18931 C CA . ASN A 1 15 ? -3.685 -17.744 -21.866 1.00 0.00 15 ASN A CA 16
ATOM 18932 C C . ASN A 1 15 ? -3.066 -17.345 -23.202 1.00 0.00 15 ASN A C 16
ATOM 18933 O O . ASN A 1 15 ? -1.850 -17.410 -23.380 1.00 0.00 15 ASN A O 16
ATOM 18944 N N . VAL A 1 16 ? -3.913 -16.931 -24.140 1.00 0.00 16 VAL A N 16
ATOM 18945 C CA . VAL A 1 16 ? -3.450 -16.520 -25.460 1.00 0.00 16 VAL A CA 16
ATOM 18946 C C . VAL A 1 16 ? -2.927 -15.089 -25.438 1.00 0.00 16 VAL A C 16
ATOM 18947 O O . VAL A 1 16 ? -3.064 -14.381 -24.440 1.00 0.00 16 VAL A O 16
ATOM 18960 N N . LYS A 1 17 ? -2.326 -14.667 -26.546 1.00 0.00 17 LYS A N 16
ATOM 18961 C CA . LYS A 1 17 ? -1.783 -13.318 -26.656 1.00 0.00 17 LYS A CA 16
ATOM 18962 C C . LYS A 1 17 ? -2.873 -12.273 -26.438 1.00 0.00 17 LYS A C 16
ATOM 18963 O O . LYS A 1 17 ? -3.453 -11.761 -27.395 1.00 0.00 17 LYS A O 16
ATOM 18982 N N . GLU A 1 18 ? -3.143 -11.961 -25.175 1.00 0.00 18 GLU A N 16
ATOM 18983 C CA . GLU A 1 18 ? -4.163 -10.976 -24.833 1.00 0.00 18 GLU A CA 16
ATOM 18984 C C . GLU A 1 18 ? -4.234 -9.878 -25.890 1.00 0.00 18 GLU A C 16
ATOM 18985 O O . GLU A 1 18 ? -3.224 -9.517 -26.493 1.00 0.00 18 GLU A O 16
ATOM 18997 N N . GLU A 1 19 ? -5.435 -9.351 -26.109 1.00 0.00 19 GLU A N 16
ATOM 18998 C CA . GLU A 1 19 ? -5.638 -8.295 -27.093 1.00 0.00 19 GLU A CA 16
ATOM 18999 C C . GLU A 1 19 ? -5.915 -6.960 -26.410 1.00 0.00 19 GLU A C 16
ATOM 19000 O O . GLU A 1 19 ? -5.305 -5.942 -26.739 1.00 0.00 19 GLU A O 16
ATOM 19012 N N . VAL A 1 20 ? -6.841 -6.971 -25.456 1.00 0.00 20 VAL A N 16
ATOM 19013 C CA . VAL A 1 20 ? -7.200 -5.762 -24.724 1.00 0.00 20 VAL A CA 16
ATOM 19014 C C . VAL A 1 20 ? -6.113 -5.380 -23.725 1.00 0.00 20 VAL A C 16
ATOM 19015 O O . VAL A 1 20 ? -5.830 -6.123 -22.785 1.00 0.00 20 VAL A O 16
ATOM 19028 N N . THR A 1 21 ? -5.506 -4.216 -23.935 1.00 0.00 21 THR A N 16
ATOM 19029 C CA . THR A 1 21 ? -4.449 -3.736 -23.054 1.00 0.00 21 THR A CA 16
ATOM 19030 C C . THR A 1 21 ? -4.817 -2.391 -22.437 1.00 0.00 21 THR A C 16
ATOM 19031 O O . THR A 1 21 ? -5.506 -1.580 -23.055 1.00 0.00 21 THR A O 16
ATOM 19042 N N . CYS A 1 22 ? -4.352 -2.160 -21.213 1.00 0.00 22 CYS A N 16
ATOM 19043 C CA . CYS A 1 22 ? -4.632 -0.913 -20.511 1.00 0.00 22 CYS A CA 16
ATOM 19044 C C . CYS A 1 22 ? -3.704 0.200 -20.990 1.00 0.00 22 CYS A C 16
ATOM 19045 O O . CYS A 1 22 ? -2.480 0.070 -20.978 1.00 0.00 22 CYS A O 16
ATOM 19052 N N . PRO A 1 23 ? -4.300 1.321 -21.422 1.00 0.00 23 PRO A N 16
ATOM 19053 C CA . PRO A 1 23 ? -3.547 2.480 -21.912 1.00 0.00 23 PRO A CA 16
ATOM 19054 C C . PRO A 1 23 ? -2.791 3.194 -20.797 1.00 0.00 23 PRO A C 16
ATOM 19055 O O . PRO A 1 23 ? -2.123 4.201 -21.033 1.00 0.00 23 PRO A O 16
ATOM 19066 N N . ILE A 1 24 ? -2.902 2.667 -19.582 1.00 0.00 24 ILE A N 16
ATOM 19067 C CA . ILE A 1 24 ? -2.227 3.254 -18.431 1.00 0.00 24 ILE A CA 16
ATOM 19068 C C . ILE A 1 24 ? -1.051 2.393 -17.985 1.00 0.00 24 ILE A C 16
ATOM 19069 O O . ILE A 1 24 ? 0.108 2.786 -18.123 1.00 0.00 24 ILE A O 16
ATOM 19085 N N . CYS A 1 25 ? -1.356 1.215 -17.451 1.00 0.00 25 CYS A N 16
ATOM 19086 C CA . CYS A 1 25 ? -0.324 0.296 -16.985 1.00 0.00 25 CYS A CA 16
ATOM 19087 C C . CYS A 1 25 ? 0.245 -0.516 -18.145 1.00 0.00 25 CYS A C 16
ATOM 19088 O O . CYS A 1 25 ? 1.201 -1.274 -17.977 1.00 0.00 25 CYS A O 16
ATOM 19095 N N . LEU A 1 26 ? -0.349 -0.352 -19.322 1.00 0.00 26 LEU A N 16
ATOM 19096 C CA . LEU A 1 26 ? 0.099 -1.068 -20.512 1.00 0.00 26 LEU A CA 16
ATOM 19097 C C . LEU A 1 26 ? 0.525 -2.490 -20.162 1.00 0.00 26 LEU A C 16
ATOM 19098 O O . LEU A 1 26 ? 1.570 -2.962 -20.609 1.00 0.00 26 LEU A O 16
ATOM 19114 N N . GLU A 1 27 ? -0.292 -3.168 -19.362 1.00 0.00 27 GLU A N 16
ATOM 19115 C CA . GLU A 1 27 ? 0.001 -4.537 -18.954 1.00 0.00 27 GLU A CA 16
ATOM 19116 C C . GLU A 1 27 ? -1.009 -5.511 -19.555 1.00 0.00 27 GLU A C 16
ATOM 19117 O O . GLU A 1 27 ? -0.686 -6.274 -20.467 1.00 0.00 27 GLU A O 16
ATOM 19129 N N . LEU A 1 28 ? -2.231 -5.481 -19.037 1.00 0.00 28 LEU A N 16
ATOM 19130 C CA . LEU A 1 28 ? -3.289 -6.362 -19.521 1.00 0.00 28 LEU A CA 16
ATOM 19131 C C . LEU A 1 28 ? -4.656 -5.886 -19.039 1.00 0.00 28 LEU A C 16
ATOM 19132 O O . LEU A 1 28 ? -4.776 -5.287 -17.969 1.00 0.00 28 LEU A O 16
ATOM 19148 N N . LEU A 1 29 ? -5.685 -6.157 -19.835 1.00 0.00 29 LEU A N 16
ATOM 19149 C CA . LEU A 1 29 ? -7.045 -5.759 -19.489 1.00 0.00 29 LEU A CA 16
ATOM 19150 C C . LEU A 1 29 ? -8.014 -6.925 -19.659 1.00 0.00 29 LEU A C 16
ATOM 19151 O O . LEU A 1 29 ? -8.602 -7.107 -20.726 1.00 0.00 29 LEU A O 16
ATOM 19167 N N . THR A 1 30 ? -8.177 -7.712 -18.600 1.00 0.00 30 THR A N 16
ATOM 19168 C CA . THR A 1 30 ? -9.075 -8.859 -18.632 1.00 0.00 30 THR A CA 16
ATOM 19169 C C . THR A 1 30 ? -10.458 -8.489 -18.109 1.00 0.00 30 THR A C 16
ATOM 19170 O O . THR A 1 30 ? -11.468 -9.012 -18.579 1.00 0.00 30 THR A O 16
ATOM 19181 N N . GLN A 1 31 ? -10.495 -7.586 -17.135 1.00 0.00 31 GLN A N 16
ATOM 19182 C CA . GLN A 1 31 ? -11.756 -7.147 -16.548 1.00 0.00 31 GLN A CA 16
ATOM 19183 C C . GLN A 1 31 ? -11.787 -5.630 -16.398 1.00 0.00 31 GLN A C 16
ATOM 19184 O O . GLN A 1 31 ? -12.051 -5.094 -15.321 1.00 0.00 31 GLN A O 16
ATOM 19198 N N . PRO A 1 32 ? -11.511 -4.919 -17.501 1.00 0.00 32 PRO A N 16
ATOM 19199 C CA . PRO A 1 32 ? -11.501 -3.453 -17.517 1.00 0.00 32 PRO A CA 16
ATOM 19200 C C . PRO A 1 32 ? -12.899 -2.863 -17.368 1.00 0.00 32 PRO A C 16
ATOM 19201 O O . PRO A 1 32 ? -13.892 -3.591 -17.340 1.00 0.00 32 PRO A O 16
ATOM 19212 N N . LEU A 1 33 ? -12.970 -1.540 -17.272 1.00 0.00 33 LEU A N 16
ATOM 19213 C CA . LEU A 1 33 ? -14.248 -0.850 -17.126 1.00 0.00 33 LEU A CA 16
ATOM 19214 C C . LEU A 1 33 ? -14.653 -0.172 -18.431 1.00 0.00 33 LEU A C 16
ATOM 19215 O O . LEU A 1 33 ? -13.819 0.062 -19.306 1.00 0.00 33 LEU A O 16
ATOM 19231 N N . SER A 1 34 ? -15.938 0.142 -18.554 1.00 0.00 34 SER A N 16
ATOM 19232 C CA . SER A 1 34 ? -16.455 0.793 -19.753 1.00 0.00 34 SER A CA 16
ATOM 19233 C C . SER A 1 34 ? -16.738 2.269 -19.491 1.00 0.00 34 SER A C 16
ATOM 19234 O O . SER A 1 34 ? -16.945 2.680 -18.349 1.00 0.00 34 SER A O 16
ATOM 19242 N N . LEU A 1 35 ? -16.746 3.061 -20.557 1.00 0.00 35 LEU A N 16
ATOM 19243 C CA . LEU A 1 35 ? -17.004 4.493 -20.444 1.00 0.00 35 LEU A CA 16
ATOM 19244 C C . LEU A 1 35 ? -17.874 4.982 -21.598 1.00 0.00 35 LEU A C 16
ATOM 19245 O O . LEU A 1 35 ? -18.144 4.240 -22.543 1.00 0.00 35 LEU A O 16
ATOM 19261 N N . ASP A 1 36 ? -18.307 6.235 -21.515 1.00 0.00 36 ASP A N 16
ATOM 19262 C CA . ASP A 1 36 ? -19.144 6.824 -22.554 1.00 0.00 36 ASP A CA 16
ATOM 19263 C C . ASP A 1 36 ? -18.290 7.515 -23.613 1.00 0.00 36 ASP A C 16
ATOM 19264 O O . ASP A 1 36 ? -18.773 8.372 -24.353 1.00 0.00 36 ASP A O 16
ATOM 19273 N N . CYS A 1 37 ? -17.017 7.137 -23.678 1.00 0.00 37 CYS A N 16
ATOM 19274 C CA . CYS A 1 37 ? -16.094 7.720 -24.645 1.00 0.00 37 CYS A CA 16
ATOM 19275 C C . CYS A 1 37 ? -15.653 6.681 -25.671 1.00 0.00 37 CYS A C 16
ATOM 19276 O O . CYS A 1 37 ? -15.589 6.962 -26.867 1.00 0.00 37 CYS A O 16
ATOM 19283 N N . GLY A 1 38 ? -15.349 5.477 -25.193 1.00 0.00 38 GLY A N 16
ATOM 19284 C CA . GLY A 1 38 ? -14.918 4.414 -26.082 1.00 0.00 38 GLY A CA 16
ATOM 19285 C C . GLY A 1 38 ? -13.539 3.891 -25.732 1.00 0.00 38 GLY A C 16
ATOM 19286 O O . GLY A 1 38 ? -12.778 3.488 -26.613 1.00 0.00 38 GLY A O 16
ATOM 19290 N N . HIS A 1 39 ? -13.214 3.898 -24.443 1.00 0.00 39 HIS A N 16
ATOM 19291 C CA . HIS A 1 39 ? -11.916 3.421 -23.980 1.00 0.00 39 HIS A CA 16
ATOM 19292 C C . HIS A 1 39 ? -12.046 2.714 -22.633 1.00 0.00 39 HIS A C 16
ATOM 19293 O O . HIS A 1 39 ? -12.669 3.233 -21.707 1.00 0.00 39 HIS A O 16
ATOM 19307 N N . SER A 1 40 ? -11.454 1.529 -22.533 1.00 0.00 40 SER A N 16
ATOM 19308 C CA . SER A 1 40 ? -11.507 0.749 -21.302 1.00 0.00 40 SER A CA 16
ATOM 19309 C C . SER A 1 40 ? -10.267 0.996 -20.448 1.00 0.00 40 SER A C 16
ATOM 19310 O O . SER A 1 40 ? -9.227 1.422 -20.952 1.00 0.00 40 SER A O 16
ATOM 19318 N N . PHE A 1 41 ? -10.384 0.724 -19.153 1.00 0.00 41 PHE A N 16
ATOM 19319 C CA . PHE A 1 41 ? -9.274 0.917 -18.228 1.00 0.00 41 PHE A CA 16
ATOM 19320 C C . PHE A 1 41 ? -9.410 0.000 -17.015 1.00 0.00 41 PHE A C 16
ATOM 19321 O O . PHE A 1 41 ? -10.384 -0.743 -16.891 1.00 0.00 41 PHE A O 16
ATOM 19338 N N . CYS A 1 42 ? -8.427 0.058 -16.124 1.00 0.00 42 CYS A N 16
ATOM 19339 C CA . CYS A 1 42 ? -8.435 -0.766 -14.921 1.00 0.00 42 CYS A CA 16
ATOM 19340 C C . CYS A 1 42 ? -9.216 -0.087 -13.801 1.00 0.00 42 CYS A C 16
ATOM 19341 O O . CYS A 1 42 ? -9.079 1.115 -13.576 1.00 0.00 42 CYS A O 16
ATOM 19348 N N . GLN A 1 43 ? -10.035 -0.866 -13.101 1.00 0.00 43 GLN A N 16
ATOM 19349 C CA . GLN A 1 43 ? -10.838 -0.339 -12.004 1.00 0.00 43 GLN A CA 16
ATOM 19350 C C . GLN A 1 43 ? -9.984 0.496 -11.056 1.00 0.00 43 GLN A C 16
ATOM 19351 O O . GLN A 1 43 ? -10.496 1.353 -10.336 1.00 0.00 43 GLN A O 16
ATOM 19365 N N . ALA A 1 44 ? -8.680 0.239 -11.060 1.00 0.00 44 ALA A N 16
ATOM 19366 C CA . ALA A 1 44 ? -7.755 0.968 -10.202 1.00 0.00 44 ALA A CA 16
ATOM 19367 C C . ALA A 1 44 ? -7.107 2.127 -10.952 1.00 0.00 44 ALA A C 16
ATOM 19368 O O . ALA A 1 44 ? -7.211 3.283 -10.540 1.00 0.00 44 ALA A O 16
ATOM 19375 N N . CYS A 1 45 ? -6.437 1.811 -12.055 1.00 0.00 45 CYS A N 16
ATOM 19376 C CA . CYS A 1 45 ? -5.771 2.825 -12.863 1.00 0.00 45 CYS A CA 16
ATOM 19377 C C . CYS A 1 45 ? -6.663 4.050 -13.042 1.00 0.00 45 CYS A C 16
ATOM 19378 O O . CYS A 1 45 ? -6.187 5.186 -13.022 1.00 0.00 45 CYS A O 16
ATOM 19385 N N . LEU A 1 46 ? -7.958 3.812 -13.217 1.00 0.00 46 LEU A N 16
ATOM 19386 C CA . LEU A 1 46 ? -8.917 4.895 -13.400 1.00 0.00 46 LEU A CA 16
ATOM 19387 C C . LEU A 1 46 ? -9.013 5.755 -12.144 1.00 0.00 46 LEU A C 16
ATOM 19388 O O . LEU A 1 46 ? -9.042 6.984 -12.220 1.00 0.00 46 LEU A O 16
ATOM 19404 N N . THR A 1 47 ? -9.060 5.101 -10.987 1.00 0.00 47 THR A N 16
ATOM 19405 C CA . THR A 1 47 ? -9.151 5.805 -9.714 1.00 0.00 47 THR A CA 16
ATOM 19406 C C . THR A 1 47 ? -7.899 6.636 -9.454 1.00 0.00 47 THR A C 16
ATOM 19407 O O . THR A 1 47 ? -7.984 7.792 -9.042 1.00 0.00 47 THR A O 16
ATOM 19418 N N . ALA A 1 48 ? -6.737 6.038 -9.699 1.00 0.00 48 ALA A N 16
ATOM 19419 C CA . ALA A 1 48 ? -5.468 6.724 -9.494 1.00 0.00 48 ALA A CA 16
ATOM 19420 C C . ALA A 1 48 ? -5.272 7.835 -10.520 1.00 0.00 48 ALA A C 16
ATOM 19421 O O . ALA A 1 48 ? -4.838 8.935 -10.182 1.00 0.00 48 ALA A O 16
ATOM 19428 N N . ASN A 1 49 ? -5.594 7.539 -11.775 1.00 0.00 49 ASN A N 16
ATOM 19429 C CA . ASN A 1 49 ? -5.452 8.513 -12.851 1.00 0.00 49 ASN A CA 16
ATOM 19430 C C . ASN A 1 49 ? -6.306 9.748 -12.583 1.00 0.00 49 ASN A C 16
ATOM 19431 O O . ASN A 1 49 ? -5.826 10.879 -12.673 1.00 0.00 49 ASN A O 16
ATOM 19442 N N . HIS A 1 50 ? -7.573 9.524 -12.251 1.00 0.00 50 HIS A N 16
ATOM 19443 C CA . HIS A 1 50 ? -8.494 10.619 -11.968 1.00 0.00 50 HIS A CA 16
ATOM 19444 C C . HIS A 1 50 ? -7.864 11.625 -11.009 1.00 0.00 50 HIS A C 16
ATOM 19445 O O . HIS A 1 50 ? -7.839 12.826 -11.280 1.00 0.00 50 HIS A O 16
ATOM 19459 N N . LYS A 1 51 ? -7.357 11.127 -9.887 1.00 0.00 51 LYS A N 16
ATOM 19460 C CA . LYS A 1 51 ? -6.726 11.980 -8.887 1.00 0.00 51 LYS A CA 16
ATOM 19461 C C . LYS A 1 51 ? -5.615 12.819 -9.510 1.00 0.00 51 LYS A C 16
ATOM 19462 O O . LYS A 1 51 ? -5.409 13.973 -9.135 1.00 0.00 51 LYS A O 16
ATOM 19481 N N . LYS A 1 52 ? -4.901 12.231 -10.464 1.00 0.00 52 LYS A N 16
ATOM 19482 C CA . LYS A 1 52 ? -3.812 12.924 -11.142 1.00 0.00 52 LYS A CA 16
ATOM 19483 C C . LYS A 1 52 ? -4.282 14.265 -11.697 1.00 0.00 52 LYS A C 16
ATOM 19484 O O . LYS A 1 52 ? -3.749 15.316 -11.341 1.00 0.00 52 LYS A O 16
ATOM 19503 N N . SER A 1 53 ? -5.284 14.221 -12.570 1.00 0.00 53 SER A N 16
ATOM 19504 C CA . SER A 1 53 ? -5.824 15.433 -13.175 1.00 0.00 53 SER A CA 16
ATOM 19505 C C . SER A 1 53 ? -6.769 16.146 -12.213 1.00 0.00 53 SER A C 16
ATOM 19506 O O . SER A 1 53 ? -7.810 16.663 -12.617 1.00 0.00 53 SER A O 16
ATOM 19514 N N . MET A 1 54 ? -6.398 16.169 -10.937 1.00 0.00 54 MET A N 16
ATOM 19515 C CA . MET A 1 54 ? -7.211 16.819 -9.916 1.00 0.00 54 MET A CA 16
ATOM 19516 C C . MET A 1 54 ? -6.426 17.924 -9.218 1.00 0.00 54 MET A C 16
ATOM 19517 O O . MET A 1 54 ? -7.007 18.812 -8.592 1.00 0.00 54 MET A O 16
ATOM 19531 N N . LEU A 1 55 ? -5.103 17.864 -9.328 1.00 0.00 55 LEU A N 16
ATOM 19532 C CA . LEU A 1 55 ? -4.238 18.860 -8.706 1.00 0.00 55 LEU A CA 16
ATOM 19533 C C . LEU A 1 55 ? -3.899 19.976 -9.689 1.00 0.00 55 LEU A C 16
ATOM 19534 O O . LEU A 1 55 ? -3.772 21.139 -9.304 1.00 0.00 55 LEU A O 16
ATOM 19550 N N . ASP A 1 56 ? -3.756 19.616 -10.959 1.00 0.00 56 ASP A N 16
ATOM 19551 C CA . ASP A 1 56 ? -3.435 20.587 -11.999 1.00 0.00 56 ASP A CA 16
ATOM 19552 C C . ASP A 1 56 ? -4.660 21.424 -12.357 1.00 0.00 56 ASP A C 16
ATOM 19553 O O . ASP A 1 56 ? -4.598 22.653 -12.386 1.00 0.00 56 ASP A O 16
ATOM 19562 N N . LYS A 1 57 ? -5.772 20.750 -12.629 1.00 0.00 57 LYS A N 16
ATOM 19563 C CA . LYS A 1 57 ? -7.011 21.431 -12.985 1.00 0.00 57 LYS A CA 16
ATOM 19564 C C . LYS A 1 57 ? -8.123 21.087 -11.998 1.00 0.00 57 LYS A C 16
ATOM 19565 O O . LYS A 1 57 ? -8.786 21.974 -11.462 1.00 0.00 57 LYS A O 16
ATOM 19584 N N . GLY A 1 58 ? -8.320 19.793 -11.762 1.00 0.00 58 GLY A N 16
ATOM 19585 C CA . GLY A 1 58 ? -9.352 19.356 -10.840 1.00 0.00 58 GLY A CA 16
ATOM 19586 C C . GLY A 1 58 ? -10.212 18.248 -11.414 1.00 0.00 58 GLY A C 16
ATOM 19587 O O . GLY A 1 58 ? -10.173 17.114 -10.937 1.00 0.00 58 GLY A O 16
ATOM 19591 N N . GLU A 1 59 ? -10.991 18.577 -12.439 1.00 0.00 59 GLU A N 16
ATOM 19592 C CA . GLU A 1 59 ? -11.867 17.600 -13.076 1.00 0.00 59 GLU A CA 16
ATOM 19593 C C . GLU A 1 59 ? -11.054 16.556 -13.837 1.00 0.00 59 GLU A C 16
ATOM 19594 O O . GLU A 1 59 ? -10.112 16.890 -14.556 1.00 0.00 59 GLU A O 16
ATOM 19606 N N . SER A 1 60 ? -11.425 15.290 -13.672 1.00 0.00 60 SER A N 16
ATOM 19607 C CA . SER A 1 60 ? -10.728 14.196 -14.339 1.00 0.00 60 SER A CA 16
ATOM 19608 C C . SER A 1 60 ? -11.402 13.851 -15.664 1.00 0.00 60 SER A C 16
ATOM 19609 O O . SER A 1 60 ? -12.573 14.166 -15.878 1.00 0.00 60 SER A O 16
ATOM 19617 N N . SER A 1 61 ? -10.653 13.202 -16.549 1.00 0.00 61 SER A N 16
ATOM 19618 C CA . SER A 1 61 ? -11.175 12.817 -17.855 1.00 0.00 61 SER A CA 16
ATOM 19619 C C . SER A 1 61 ? -10.324 11.714 -18.477 1.00 0.00 61 SER A C 16
ATOM 19620 O O . SER A 1 61 ? -9.154 11.546 -18.130 1.00 0.00 61 SER A O 16
ATOM 19628 N N . CYS A 1 62 ? -10.919 10.963 -19.397 1.00 0.00 62 CYS A N 16
ATOM 19629 C CA . CYS A 1 62 ? -10.218 9.875 -20.068 1.00 0.00 62 CYS A CA 16
ATOM 19630 C C . CYS A 1 62 ? -8.810 10.302 -20.471 1.00 0.00 62 CYS A C 16
ATOM 19631 O O . CYS A 1 62 ? -8.614 11.264 -21.213 1.00 0.00 62 CYS A O 16
ATOM 19638 N N . PRO A 1 63 ? -7.804 9.569 -19.970 1.00 0.00 63 PRO A N 16
ATOM 19639 C CA . PRO A 1 63 ? -6.396 9.852 -20.264 1.00 0.00 63 PRO A CA 16
ATOM 19640 C C . PRO A 1 63 ? -6.032 9.541 -21.712 1.00 0.00 63 PRO A C 16
ATOM 19641 O O . PRO A 1 63 ? -4.864 9.601 -22.096 1.00 0.00 63 PRO A O 16
ATOM 19652 N N . VAL A 1 64 ? -7.040 9.208 -22.512 1.00 0.00 64 VAL A N 16
ATOM 19653 C CA . VAL A 1 64 ? -6.827 8.889 -23.918 1.00 0.00 64 VAL A CA 16
ATOM 19654 C C . VAL A 1 64 ? -7.463 9.938 -24.823 1.00 0.00 64 VAL A C 16
ATOM 19655 O O . VAL A 1 64 ? -6.879 10.344 -25.828 1.00 0.00 64 VAL A O 16
ATOM 19668 N N . CYS A 1 65 ? -8.664 10.374 -24.460 1.00 0.00 65 CYS A N 16
ATOM 19669 C CA . CYS A 1 65 ? -9.382 11.377 -25.238 1.00 0.00 65 CYS A CA 16
ATOM 19670 C C . CYS A 1 65 ? -9.909 12.490 -24.336 1.00 0.00 65 CYS A C 16
ATOM 19671 O O . CYS A 1 65 ? -10.221 13.585 -24.803 1.00 0.00 65 CYS A O 16
ATOM 19678 N N . ARG A 1 66 ? -10.006 12.200 -23.043 1.00 0.00 66 ARG A N 16
ATOM 19679 C CA . ARG A 1 66 ? -10.497 13.175 -22.076 1.00 0.00 66 ARG A CA 16
ATOM 19680 C C . ARG A 1 66 ? -11.941 13.563 -22.381 1.00 0.00 66 ARG A C 16
ATOM 19681 O O . ARG A 1 66 ? -12.269 14.746 -22.476 1.00 0.00 66 ARG A O 16
ATOM 19702 N N . ILE A 1 67 ? -12.798 12.560 -22.532 1.00 0.00 67 ILE A N 16
ATOM 19703 C CA . ILE A 1 67 ? -14.207 12.796 -22.825 1.00 0.00 67 ILE A CA 16
ATOM 19704 C C . ILE A 1 67 ? -14.856 13.653 -21.743 1.00 0.00 67 ILE A C 16
ATOM 19705 O O . ILE A 1 67 ? -14.394 13.688 -20.603 1.00 0.00 67 ILE A O 16
ATOM 19721 N N . SER A 1 68 ? -15.933 14.342 -22.109 1.00 0.00 68 SER A N 16
ATOM 19722 C CA . SER A 1 68 ? -16.646 15.200 -21.171 1.00 0.00 68 SER A CA 16
ATOM 19723 C C . SER A 1 68 ? -17.557 14.377 -20.265 1.00 0.00 68 SER A C 16
ATOM 19724 O O . SER A 1 68 ? -18.714 14.120 -20.598 1.00 0.00 68 SER A O 16
ATOM 19732 N N . TYR A 1 69 ? -17.026 13.965 -19.119 1.00 0.00 69 TYR A N 16
ATOM 19733 C CA . TYR A 1 69 ? -17.789 13.169 -18.166 1.00 0.00 69 TYR A CA 16
ATOM 19734 C C . TYR A 1 69 ? -17.142 13.204 -16.785 1.00 0.00 69 TYR A C 16
ATOM 19735 O O . TYR A 1 69 ? -16.034 13.714 -16.620 1.00 0.00 69 TYR A O 16
ATOM 19753 N N . GLN A 1 70 ? -17.843 12.658 -15.796 1.00 0.00 70 GLN A N 16
ATOM 19754 C CA . GLN A 1 70 ? -17.337 12.627 -14.429 1.00 0.00 70 GLN A CA 16
ATOM 19755 C C . GLN A 1 70 ? -16.941 11.210 -14.027 1.00 0.00 70 GLN A C 16
ATOM 19756 O O . GLN A 1 70 ? -17.523 10.225 -14.480 1.00 0.00 70 GLN A O 16
ATOM 19770 N N . PRO A 1 71 ? -15.926 11.103 -13.156 1.00 0.00 71 PRO A N 16
ATOM 19771 C CA . PRO A 1 71 ? -15.430 9.811 -12.674 1.00 0.00 71 PRO A CA 16
ATOM 19772 C C . PRO A 1 71 ? -16.424 9.116 -11.751 1.00 0.00 71 PRO A C 16
ATOM 19773 O O . PRO A 1 71 ? -16.520 7.889 -11.738 1.00 0.00 71 PRO A O 16
ATOM 19784 N N . GLU A 1 72 ? -17.163 9.908 -10.980 1.00 0.00 72 GLU A N 16
ATOM 19785 C CA . GLU A 1 72 ? -18.150 9.367 -10.053 1.00 0.00 72 GLU A CA 16
ATOM 19786 C C . GLU A 1 72 ? -19.366 8.831 -10.805 1.00 0.00 72 GLU A C 16
ATOM 19787 O O . GLU A 1 72 ? -20.054 7.929 -10.330 1.00 0.00 72 GLU A O 16
ATOM 19799 N N . ASN A 1 73 ? -19.623 9.395 -11.981 1.00 0.00 73 ASN A N 16
ATOM 19800 C CA . ASN A 1 73 ? -20.755 8.976 -12.798 1.00 0.00 73 ASN A CA 16
ATOM 19801 C C . ASN A 1 73 ? -20.389 7.769 -13.657 1.00 0.00 73 ASN A C 16
ATOM 19802 O O . ASN A 1 73 ? -20.626 7.760 -14.865 1.00 0.00 73 ASN A O 16
ATOM 19813 N N . ILE A 1 74 ? -19.812 6.753 -13.024 1.00 0.00 74 ILE A N 16
ATOM 19814 C CA . ILE A 1 74 ? -19.415 5.541 -13.729 1.00 0.00 74 ILE A CA 16
ATOM 19815 C C . ILE A 1 74 ? -19.784 4.295 -12.932 1.00 0.00 74 ILE A C 16
ATOM 19816 O O . ILE A 1 74 ? -19.738 4.297 -11.701 1.00 0.00 74 ILE A O 16
ATOM 19832 N N . ARG A 1 75 ? -20.149 3.231 -13.641 1.00 0.00 75 ARG A N 16
ATOM 19833 C CA . ARG A 1 75 ? -20.526 1.978 -12.999 1.00 0.00 75 ARG A CA 16
ATOM 19834 C C . ARG A 1 75 ? -20.255 0.792 -13.920 1.00 0.00 75 ARG A C 16
ATOM 19835 O O . ARG A 1 75 ? -20.384 0.881 -15.141 1.00 0.00 75 ARG A O 16
ATOM 19856 N N . PRO A 1 76 ? -19.869 -0.345 -13.324 1.00 0.00 76 PRO A N 16
ATOM 19857 C CA . PRO A 1 76 ? -19.571 -1.570 -14.072 1.00 0.00 76 PRO A CA 16
ATOM 19858 C C . PRO A 1 76 ? -20.822 -2.197 -14.678 1.00 0.00 76 PRO A C 16
ATOM 19859 O O . PRO A 1 76 ? -21.897 -1.599 -14.665 1.00 0.00 76 PRO A O 16
ATOM 19870 N N . ASN A 1 77 ? -20.674 -3.407 -15.208 1.00 0.00 77 ASN A N 16
ATOM 19871 C CA . ASN A 1 77 ? -21.793 -4.115 -15.820 1.00 0.00 77 ASN A CA 16
ATOM 19872 C C . ASN A 1 77 ? -21.875 -5.550 -15.305 1.00 0.00 77 ASN A C 16
ATOM 19873 O O . ASN A 1 77 ? -21.991 -6.494 -16.086 1.00 0.00 77 ASN A O 16
ATOM 19884 N N . ARG A 1 78 ? -21.815 -5.704 -13.987 1.00 0.00 78 ARG A N 16
ATOM 19885 C CA . ARG A 1 78 ? -21.882 -7.022 -13.368 1.00 0.00 78 ARG A CA 16
ATOM 19886 C C . ARG A 1 78 ? -23.294 -7.318 -12.869 1.00 0.00 78 ARG A C 16
ATOM 19887 O O . ARG A 1 78 ? -23.867 -8.363 -13.179 1.00 0.00 78 ARG A O 16
ATOM 19908 N N . HIS A 1 79 ? -23.848 -6.391 -12.095 1.00 0.00 79 HIS A N 16
ATOM 19909 C CA . HIS A 1 79 ? -25.193 -6.552 -11.553 1.00 0.00 79 HIS A CA 16
ATOM 19910 C C . HIS A 1 79 ? -26.212 -6.731 -12.674 1.00 0.00 79 HIS A C 16
ATOM 19911 O O . HIS A 1 79 ? -26.584 -5.771 -13.348 1.00 0.00 79 HIS A O 16
ATOM 19925 N N . VAL A 1 80 ? -26.661 -7.967 -12.867 1.00 0.00 80 VAL A N 16
ATOM 19926 C CA . VAL A 1 80 ? -27.637 -8.272 -13.906 1.00 0.00 80 VAL A CA 16
ATOM 19927 C C . VAL A 1 80 ? -28.981 -8.661 -13.300 1.00 0.00 80 VAL A C 16
ATOM 19928 O O . VAL A 1 80 ? -29.049 -9.124 -12.161 1.00 0.00 80 VAL A O 16
ATOM 19941 N N . ALA A 1 81 ? -30.048 -8.471 -14.068 1.00 0.00 81 ALA A N 16
ATOM 19942 C CA . ALA A 1 81 ? -31.391 -8.804 -13.608 1.00 0.00 81 ALA A CA 16
ATOM 19943 C C . ALA A 1 81 ? -31.739 -10.252 -13.935 1.00 0.00 81 ALA A C 16
ATOM 19944 O O . ALA A 1 81 ? -32.294 -10.543 -14.993 1.00 0.00 81 ALA A O 16
ATOM 19951 N N . ASN A 1 82 ? -31.409 -11.156 -13.018 1.00 0.00 82 ASN A N 16
ATOM 19952 C CA . ASN A 1 82 ? -31.687 -12.575 -13.210 1.00 0.00 82 ASN A CA 16
ATOM 19953 C C . ASN A 1 82 ? -32.347 -13.173 -11.971 1.00 0.00 82 ASN A C 16
ATOM 19954 O O . ASN A 1 82 ? -31.672 -13.730 -11.104 1.00 0.00 82 ASN A O 16
ATOM 19965 N N . ILE A 1 83 ? -33.668 -13.053 -11.895 1.00 0.00 83 ILE A N 16
ATOM 19966 C CA . ILE A 1 83 ? -34.418 -13.583 -10.763 1.00 0.00 83 ILE A CA 16
ATOM 19967 C C . ILE A 1 83 ? -35.261 -14.785 -11.177 1.00 0.00 83 ILE A C 16
ATOM 19968 O O . ILE A 1 83 ? -36.026 -14.719 -12.140 1.00 0.00 83 ILE A O 16
ATOM 19984 N N . VAL A 1 84 ? -35.118 -15.883 -10.442 1.00 0.00 84 VAL A N 16
ATOM 19985 C CA . VAL A 1 84 ? -35.868 -17.099 -10.730 1.00 0.00 84 VAL A CA 16
ATOM 19986 C C . VAL A 1 84 ? -37.162 -17.150 -9.925 1.00 0.00 84 VAL A C 16
ATOM 19987 O O . VAL A 1 84 ? -37.194 -16.764 -8.757 1.00 0.00 84 VAL A O 16
ATOM 20000 N N . GLU A 1 85 ? -38.228 -17.630 -10.559 1.00 0.00 85 GLU A N 16
ATOM 20001 C CA . GLU A 1 85 ? -39.525 -17.731 -9.901 1.00 0.00 85 GLU A CA 16
ATOM 20002 C C . GLU A 1 85 ? -39.827 -19.175 -9.513 1.00 0.00 85 GLU A C 16
ATOM 20003 O O . GLU A 1 85 ? -40.309 -19.414 -8.406 1.00 0.00 85 GLU A O 16
ATOM 20017 N N . GLY A 1 1 ? -5.492 -21.232 -11.349 1.00 0.00 1 GLY A N 17
ATOM 20018 C CA . GLY A 1 1 ? -4.894 -21.008 -10.046 1.00 0.00 1 GLY A CA 17
ATOM 20019 C C . GLY A 1 1 ? -3.579 -21.744 -9.878 1.00 0.00 1 GLY A C 17
ATOM 20020 O O . GLY A 1 1 ? -2.781 -21.824 -10.811 1.00 0.00 1 GLY A O 17
ATOM 20024 N N . SER A 1 2 ? -3.352 -22.281 -8.683 1.00 0.00 2 SER A N 17
ATOM 20025 C CA . SER A 1 2 ? -2.122 -23.009 -8.394 1.00 0.00 2 SER A CA 17
ATOM 20026 C C . SER A 1 2 ? -0.911 -22.279 -8.967 1.00 0.00 2 SER A C 17
ATOM 20027 O O . SER A 1 2 ? -0.010 -22.898 -9.532 1.00 0.00 2 SER A O 17
ATOM 20035 N N . SER A 1 3 ? -0.898 -20.959 -8.816 1.00 0.00 3 SER A N 17
ATOM 20036 C CA . SER A 1 3 ? 0.199 -20.143 -9.322 1.00 0.00 3 SER A CA 17
ATOM 20037 C C . SER A 1 3 ? 1.319 -20.039 -8.291 1.00 0.00 3 SER A C 17
ATOM 20038 O O . SER A 1 3 ? 1.084 -19.685 -7.136 1.00 0.00 3 SER A O 17
ATOM 20046 N N . GLY A 1 4 ? 2.539 -20.352 -8.717 1.00 0.00 4 GLY A N 17
ATOM 20047 C CA . GLY A 1 4 ? 3.678 -20.288 -7.820 1.00 0.00 4 GLY A CA 17
ATOM 20048 C C . GLY A 1 4 ? 4.950 -20.809 -8.459 1.00 0.00 4 GLY A C 17
ATOM 20049 O O . GLY A 1 4 ? 6.025 -20.242 -8.268 1.00 0.00 4 GLY A O 17
ATOM 20053 N N . SER A 1 5 ? 4.828 -21.892 -9.219 1.00 0.00 5 SER A N 17
ATOM 20054 C CA . SER A 1 5 ? 5.978 -22.493 -9.885 1.00 0.00 5 SER A CA 17
ATOM 20055 C C . SER A 1 5 ? 6.746 -21.449 -10.690 1.00 0.00 5 SER A C 17
ATOM 20056 O O . SER A 1 5 ? 6.207 -20.398 -11.038 1.00 0.00 5 SER A O 17
ATOM 20064 N N . SER A 1 6 ? 8.008 -21.747 -10.983 1.00 0.00 6 SER A N 17
ATOM 20065 C CA . SER A 1 6 ? 8.852 -20.833 -11.744 1.00 0.00 6 SER A CA 17
ATOM 20066 C C . SER A 1 6 ? 10.101 -21.546 -12.253 1.00 0.00 6 SER A C 17
ATOM 20067 O O . SER A 1 6 ? 10.812 -22.198 -11.490 1.00 0.00 6 SER A O 17
ATOM 20075 N N . GLY A 1 7 ? 10.361 -21.415 -13.551 1.00 0.00 7 GLY A N 17
ATOM 20076 C CA . GLY A 1 7 ? 11.524 -22.051 -14.142 1.00 0.00 7 GLY A CA 17
ATOM 20077 C C . GLY A 1 7 ? 12.729 -21.133 -14.183 1.00 0.00 7 GLY A C 17
ATOM 20078 O O . GLY A 1 7 ? 13.704 -21.345 -13.463 1.00 0.00 7 GLY A O 17
ATOM 20082 N N . MET A 1 8 ? 12.663 -20.110 -15.029 1.00 0.00 8 MET A N 17
ATOM 20083 C CA . MET A 1 8 ? 13.759 -19.156 -15.161 1.00 0.00 8 MET A CA 17
ATOM 20084 C C . MET A 1 8 ? 13.445 -17.862 -14.417 1.00 0.00 8 MET A C 17
ATOM 20085 O O . MET A 1 8 ? 12.299 -17.413 -14.390 1.00 0.00 8 MET A O 17
ATOM 20099 N N . ALA A 1 9 ? 14.469 -17.268 -13.815 1.00 0.00 9 ALA A N 17
ATOM 20100 C CA . ALA A 1 9 ? 14.303 -16.024 -13.072 1.00 0.00 9 ALA A CA 17
ATOM 20101 C C . ALA A 1 9 ? 13.294 -15.108 -13.756 1.00 0.00 9 ALA A C 17
ATOM 20102 O O . ALA A 1 9 ? 12.284 -14.729 -13.164 1.00 0.00 9 ALA A O 17
ATOM 20109 N N . SER A 1 10 ? 13.575 -14.754 -15.006 1.00 0.00 10 SER A N 17
ATOM 20110 C CA . SER A 1 10 ? 12.694 -13.878 -15.769 1.00 0.00 10 SER A CA 17
ATOM 20111 C C . SER A 1 10 ? 11.286 -14.460 -15.850 1.00 0.00 10 SER A C 17
ATOM 20112 O O . SER A 1 10 ? 11.054 -15.463 -16.523 1.00 0.00 10 SER A O 17
ATOM 20120 N N . GLY A 1 11 ? 10.348 -13.821 -15.157 1.00 0.00 11 GLY A N 17
ATOM 20121 C CA . GLY A 1 11 ? 8.974 -14.288 -15.162 1.00 0.00 11 GLY A CA 17
ATOM 20122 C C . GLY A 1 11 ? 8.200 -13.801 -16.371 1.00 0.00 11 GLY A C 17
ATOM 20123 O O . GLY A 1 11 ? 7.082 -13.301 -16.240 1.00 0.00 11 GLY A O 17
ATOM 20127 N N . ILE A 1 12 ? 8.796 -13.944 -17.550 1.00 0.00 12 ILE A N 17
ATOM 20128 C CA . ILE A 1 12 ? 8.155 -13.514 -18.786 1.00 0.00 12 ILE A CA 17
ATOM 20129 C C . ILE A 1 12 ? 7.457 -14.679 -19.478 1.00 0.00 12 ILE A C 17
ATOM 20130 O O . ILE A 1 12 ? 8.008 -15.776 -19.579 1.00 0.00 12 ILE A O 17
ATOM 20146 N N . LEU A 1 13 ? 6.241 -14.435 -19.955 1.00 0.00 13 LEU A N 17
ATOM 20147 C CA . LEU A 1 13 ? 5.467 -15.464 -20.640 1.00 0.00 13 LEU A CA 17
ATOM 20148 C C . LEU A 1 13 ? 5.352 -15.157 -22.130 1.00 0.00 13 LEU A C 17
ATOM 20149 O O . LEU A 1 13 ? 4.958 -14.057 -22.519 1.00 0.00 13 LEU A O 17
ATOM 20165 N N . VAL A 1 14 ? 5.696 -16.137 -22.959 1.00 0.00 14 VAL A N 17
ATOM 20166 C CA . VAL A 1 14 ? 5.628 -15.973 -24.406 1.00 0.00 14 VAL A CA 17
ATOM 20167 C C . VAL A 1 14 ? 4.186 -16.028 -24.898 1.00 0.00 14 VAL A C 17
ATOM 20168 O O . VAL A 1 14 ? 3.538 -17.071 -24.838 1.00 0.00 14 VAL A O 17
ATOM 20181 N N . ASN A 1 15 ? 3.690 -14.895 -25.386 1.00 0.00 15 ASN A N 17
ATOM 20182 C CA . ASN A 1 15 ? 2.324 -14.813 -25.889 1.00 0.00 15 ASN A CA 17
ATOM 20183 C C . ASN A 1 15 ? 2.183 -13.680 -26.901 1.00 0.00 15 ASN A C 17
ATOM 20184 O O . ASN A 1 15 ? 3.104 -12.885 -27.091 1.00 0.00 15 ASN A O 17
ATOM 20195 N N . VAL A 1 16 ? 1.025 -13.613 -27.549 1.00 0.00 16 VAL A N 17
ATOM 20196 C CA . VAL A 1 16 ? 0.763 -12.577 -28.541 1.00 0.00 16 VAL A CA 17
ATOM 20197 C C . VAL A 1 16 ? 0.100 -11.361 -27.903 1.00 0.00 16 VAL A C 17
ATOM 20198 O O . VAL A 1 16 ? -0.064 -11.297 -26.685 1.00 0.00 16 VAL A O 17
ATOM 20211 N N . LYS A 1 17 ? -0.280 -10.397 -28.735 1.00 0.00 17 LYS A N 17
ATOM 20212 C CA . LYS A 1 17 ? -0.928 -9.182 -28.254 1.00 0.00 17 LYS A CA 17
ATOM 20213 C C . LYS A 1 17 ? -2.383 -9.451 -27.883 1.00 0.00 17 LYS A C 17
ATOM 20214 O O . LYS A 1 17 ? -3.207 -9.750 -28.746 1.00 0.00 17 LYS A O 17
ATOM 20233 N N . GLU A 1 18 ? -2.690 -9.342 -26.594 1.00 0.00 18 GLU A N 17
ATOM 20234 C CA . GLU A 1 18 ? -4.046 -9.574 -26.110 1.00 0.00 18 GLU A CA 17
ATOM 20235 C C . GLU A 1 18 ? -5.051 -8.723 -26.881 1.00 0.00 18 GLU A C 17
ATOM 20236 O O . GLU A 1 18 ? -4.699 -7.687 -27.444 1.00 0.00 18 GLU A O 17
ATOM 20248 N N . GLU A 1 19 ? -6.303 -9.169 -26.901 1.00 0.00 19 GLU A N 17
ATOM 20249 C CA . GLU A 1 19 ? -7.358 -8.450 -27.604 1.00 0.00 19 GLU A CA 17
ATOM 20250 C C . GLU A 1 19 ? -7.609 -7.088 -26.963 1.00 0.00 19 GLU A C 17
ATOM 20251 O O . GLU A 1 19 ? -7.889 -6.107 -27.652 1.00 0.00 19 GLU A O 17
ATOM 20263 N N . VAL A 1 20 ? -7.505 -7.036 -25.638 1.00 0.00 20 VAL A N 17
ATOM 20264 C CA . VAL A 1 20 ? -7.719 -5.795 -24.903 1.00 0.00 20 VAL A CA 17
ATOM 20265 C C . VAL A 1 20 ? -6.668 -5.613 -23.814 1.00 0.00 20 VAL A C 17
ATOM 20266 O O . VAL A 1 20 ? -6.528 -6.452 -22.923 1.00 0.00 20 VAL A O 17
ATOM 20279 N N . THR A 1 21 ? -5.928 -4.511 -23.892 1.00 0.00 21 THR A N 17
ATOM 20280 C CA . THR A 1 21 ? -4.888 -4.219 -22.914 1.00 0.00 21 THR A CA 17
ATOM 20281 C C . THR A 1 21 ? -5.105 -2.853 -22.272 1.00 0.00 21 THR A C 17
ATOM 20282 O O . THR A 1 21 ? -5.722 -1.968 -22.866 1.00 0.00 21 THR A O 17
ATOM 20293 N N . CYS A 1 22 ? -4.594 -2.687 -21.057 1.00 0.00 22 CYS A N 17
ATOM 20294 C CA . CYS A 1 22 ? -4.731 -1.429 -20.334 1.00 0.00 22 CYS A CA 17
ATOM 20295 C C . CYS A 1 22 ? -3.692 -0.415 -20.805 1.00 0.00 22 CYS A C 17
ATOM 20296 O O . CYS A 1 22 ? -2.486 -0.654 -20.751 1.00 0.00 22 CYS A O 17
ATOM 20303 N N . PRO A 1 23 ? -4.171 0.746 -21.278 1.00 0.00 23 PRO A N 17
ATOM 20304 C CA . PRO A 1 23 ? -3.301 1.820 -21.767 1.00 0.00 23 PRO A CA 17
ATOM 20305 C C . PRO A 1 23 ? -2.517 2.488 -20.642 1.00 0.00 23 PRO A C 17
ATOM 20306 O O . PRO A 1 23 ? -1.761 3.432 -20.876 1.00 0.00 23 PRO A O 17
ATOM 20317 N N . ILE A 1 24 ? -2.702 1.993 -19.423 1.00 0.00 24 ILE A N 17
ATOM 20318 C CA . ILE A 1 24 ? -2.010 2.542 -18.263 1.00 0.00 24 ILE A CA 17
ATOM 20319 C C . ILE A 1 24 ? -0.895 1.612 -17.798 1.00 0.00 24 ILE A C 17
ATOM 20320 O O . ILE A 1 24 ? 0.288 1.933 -17.922 1.00 0.00 24 ILE A O 17
ATOM 20336 N N . CYS A 1 25 ? -1.278 0.458 -17.263 1.00 0.00 25 CYS A N 17
ATOM 20337 C CA . CYS A 1 25 ? -0.312 -0.520 -16.780 1.00 0.00 25 CYS A CA 17
ATOM 20338 C C . CYS A 1 25 ? 0.197 -1.394 -17.923 1.00 0.00 25 CYS A C 17
ATOM 20339 O O . CYS A 1 25 ? 1.149 -2.158 -17.760 1.00 0.00 25 CYS A O 17
ATOM 20346 N N . LEU A 1 26 ? -0.445 -1.275 -19.080 1.00 0.00 26 LEU A N 17
ATOM 20347 C CA . LEU A 1 26 ? -0.058 -2.053 -20.252 1.00 0.00 26 LEU A CA 17
ATOM 20348 C C . LEU A 1 26 ? -0.193 -3.549 -19.982 1.00 0.00 26 LEU A C 17
ATOM 20349 O O . LEU A 1 26 ? 0.541 -4.359 -20.546 1.00 0.00 26 LEU A O 17
ATOM 20365 N N . GLU A 1 27 ? -1.139 -3.906 -19.118 1.00 0.00 27 GLU A N 17
ATOM 20366 C CA . GLU A 1 27 ? -1.370 -5.304 -18.776 1.00 0.00 27 GLU A CA 17
ATOM 20367 C C . GLU A 1 27 ? -2.689 -5.797 -19.364 1.00 0.00 27 GLU A C 17
ATOM 20368 O O . GLU A 1 27 ? -3.568 -5.003 -19.700 1.00 0.00 27 GLU A O 17
ATOM 20380 N N . LEU A 1 28 ? -2.819 -7.114 -19.487 1.00 0.00 28 LEU A N 17
ATOM 20381 C CA . LEU A 1 28 ? -4.030 -7.715 -20.035 1.00 0.00 28 LEU A CA 17
ATOM 20382 C C . LEU A 1 28 ? -5.264 -7.249 -19.270 1.00 0.00 28 LEU A C 17
ATOM 20383 O O . LEU A 1 28 ? -5.453 -7.598 -18.104 1.00 0.00 28 LEU A O 17
ATOM 20399 N N . LEU A 1 29 ? -6.103 -6.461 -19.933 1.00 0.00 29 LEU A N 17
ATOM 20400 C CA . LEU A 1 29 ? -7.321 -5.948 -19.317 1.00 0.00 29 LEU A CA 17
ATOM 20401 C C . LEU A 1 29 ? -8.353 -7.058 -19.146 1.00 0.00 29 LEU A C 17
ATOM 20402 O O . LEU A 1 29 ? -9.115 -7.361 -20.065 1.00 0.00 29 LEU A O 17
ATOM 20418 N N . THR A 1 30 ? -8.376 -7.661 -17.961 1.00 0.00 30 THR A N 17
ATOM 20419 C CA . THR A 1 30 ? -9.315 -8.737 -17.669 1.00 0.00 30 THR A CA 17
ATOM 20420 C C . THR A 1 30 ? -10.718 -8.191 -17.427 1.00 0.00 30 THR A C 17
ATOM 20421 O O . THR A 1 30 ? -11.640 -8.466 -18.193 1.00 0.00 30 THR A O 17
ATOM 20432 N N . GLN A 1 31 ? -10.870 -7.417 -16.357 1.00 0.00 31 GLN A N 17
ATOM 20433 C CA . GLN A 1 31 ? -12.162 -6.833 -16.016 1.00 0.00 31 GLN A CA 17
ATOM 20434 C C . GLN A 1 31 ? -12.111 -5.311 -16.103 1.00 0.00 31 GLN A C 17
ATOM 20435 O O . GLN A 1 31 ? -12.304 -4.602 -15.115 1.00 0.00 31 GLN A O 17
ATOM 20449 N N . PRO A 1 32 ? -11.846 -4.795 -17.312 1.00 0.00 32 PRO A N 17
ATOM 20450 C CA . PRO A 1 32 ? -11.764 -3.352 -17.557 1.00 0.00 32 PRO A CA 17
ATOM 20451 C C . PRO A 1 32 ? -13.123 -2.669 -17.456 1.00 0.00 32 PRO A C 17
ATOM 20452 O O . PRO A 1 32 ? -14.163 -3.329 -17.463 1.00 0.00 32 PRO A O 17
ATOM 20463 N N . LEU A 1 33 ? -13.109 -1.344 -17.361 1.00 0.00 33 LEU A N 17
ATOM 20464 C CA . LEU A 1 33 ? -14.342 -0.571 -17.259 1.00 0.00 33 LEU A CA 17
ATOM 20465 C C . LEU A 1 33 ? -14.708 0.049 -18.603 1.00 0.00 33 LEU A C 17
ATOM 20466 O O . LEU A 1 33 ? -14.028 -0.169 -19.605 1.00 0.00 33 LEU A O 17
ATOM 20482 N N . SER A 1 34 ? -15.787 0.826 -18.616 1.00 0.00 34 SER A N 17
ATOM 20483 C CA . SER A 1 34 ? -16.245 1.477 -19.838 1.00 0.00 34 SER A CA 17
ATOM 20484 C C . SER A 1 34 ? -16.419 2.978 -19.622 1.00 0.00 34 SER A C 17
ATOM 20485 O O . SER A 1 34 ? -16.640 3.433 -18.499 1.00 0.00 34 SER A O 17
ATOM 20493 N N . LEU A 1 35 ? -16.316 3.741 -20.704 1.00 0.00 35 LEU A N 17
ATOM 20494 C CA . LEU A 1 35 ? -16.461 5.191 -20.634 1.00 0.00 35 LEU A CA 17
ATOM 20495 C C . LEU A 1 35 ? -17.288 5.712 -21.805 1.00 0.00 35 LEU A C 17
ATOM 20496 O O . LEU A 1 35 ? -17.755 4.938 -22.642 1.00 0.00 35 LEU A O 17
ATOM 20512 N N . ASP A 1 36 ? -17.464 7.027 -21.860 1.00 0.00 36 ASP A N 17
ATOM 20513 C CA . ASP A 1 36 ? -18.232 7.653 -22.930 1.00 0.00 36 ASP A CA 17
ATOM 20514 C C . ASP A 1 36 ? -17.306 8.270 -23.974 1.00 0.00 36 ASP A C 17
ATOM 20515 O O . ASP A 1 36 ? -17.623 9.300 -24.569 1.00 0.00 36 ASP A O 17
ATOM 20524 N N . CYS A 1 37 ? -16.160 7.634 -24.191 1.00 0.00 37 CYS A N 17
ATOM 20525 C CA . CYS A 1 37 ? -15.187 8.120 -25.161 1.00 0.00 37 CYS A CA 17
ATOM 20526 C C . CYS A 1 37 ? -14.773 7.008 -26.121 1.00 0.00 37 CYS A C 17
ATOM 20527 O O . CYS A 1 37 ? -14.529 7.252 -27.301 1.00 0.00 37 CYS A O 17
ATOM 20534 N N . GLY A 1 38 ? -14.697 5.785 -25.603 1.00 0.00 38 GLY A N 17
ATOM 20535 C CA . GLY A 1 38 ? -14.313 4.654 -26.427 1.00 0.00 38 GLY A CA 17
ATOM 20536 C C . GLY A 1 38 ? -12.994 4.044 -25.996 1.00 0.00 38 GLY A C 17
ATOM 20537 O O . GLY A 1 38 ? -12.166 3.682 -26.832 1.00 0.00 38 GLY A O 17
ATOM 20541 N N . HIS A 1 39 ? -12.797 3.930 -24.686 1.00 0.00 39 HIS A N 17
ATOM 20542 C CA . HIS A 1 39 ? -11.568 3.360 -24.145 1.00 0.00 39 HIS A CA 17
ATOM 20543 C C . HIS A 1 39 ? -11.817 2.735 -22.775 1.00 0.00 39 HIS A C 17
ATOM 20544 O O . HIS A 1 39 ? -12.537 3.294 -21.949 1.00 0.00 39 HIS A O 17
ATOM 20558 N N . SER A 1 40 ? -11.216 1.572 -22.544 1.00 0.00 40 SER A N 17
ATOM 20559 C CA . SER A 1 40 ? -11.376 0.868 -21.276 1.00 0.00 40 SER A CA 17
ATOM 20560 C C . SER A 1 40 ? -10.136 1.033 -20.403 1.00 0.00 40 SER A C 17
ATOM 20561 O O . SER A 1 40 ? -9.076 1.440 -20.880 1.00 0.00 40 SER A O 17
ATOM 20569 N N . PHE A 1 41 ? -10.276 0.714 -19.121 1.00 0.00 41 PHE A N 17
ATOM 20570 C CA . PHE A 1 41 ? -9.168 0.827 -18.179 1.00 0.00 41 PHE A CA 17
ATOM 20571 C C . PHE A 1 41 ? -9.411 -0.041 -16.948 1.00 0.00 41 PHE A C 17
ATOM 20572 O O . PHE A 1 41 ? -10.475 -0.641 -16.797 1.00 0.00 41 PHE A O 17
ATOM 20589 N N . CYS A 1 42 ? -8.415 -0.102 -16.069 1.00 0.00 42 CYS A N 17
ATOM 20590 C CA . CYS A 1 42 ? -8.518 -0.896 -14.851 1.00 0.00 42 CYS A CA 17
ATOM 20591 C C . CYS A 1 42 ? -9.299 -0.146 -13.777 1.00 0.00 42 CYS A C 17
ATOM 20592 O O . CYS A 1 42 ? -9.133 1.061 -13.604 1.00 0.00 42 CYS A O 17
ATOM 20599 N N . GLN A 1 43 ? -10.151 -0.870 -13.058 1.00 0.00 43 GLN A N 17
ATOM 20600 C CA . GLN A 1 43 ? -10.958 -0.273 -12.001 1.00 0.00 43 GLN A CA 17
ATOM 20601 C C . GLN A 1 43 ? -10.087 0.520 -11.033 1.00 0.00 43 GLN A C 17
ATOM 20602 O O . GLN A 1 43 ? -10.577 1.386 -10.308 1.00 0.00 43 GLN A O 17
ATOM 20616 N N . ALA A 1 44 ? -8.793 0.218 -11.026 1.00 0.00 44 ALA A N 17
ATOM 20617 C CA . ALA A 1 44 ? -7.853 0.904 -10.148 1.00 0.00 44 ALA A CA 17
ATOM 20618 C C . ALA A 1 44 ? -7.098 1.996 -10.898 1.00 0.00 44 ALA A C 17
ATOM 20619 O O . ALA A 1 44 ? -7.110 3.161 -10.497 1.00 0.00 44 ALA A O 17
ATOM 20626 N N . CYS A 1 45 ? -6.441 1.614 -11.987 1.00 0.00 45 CYS A N 17
ATOM 20627 C CA . CYS A 1 45 ? -5.679 2.560 -12.793 1.00 0.00 45 CYS A CA 17
ATOM 20628 C C . CYS A 1 45 ? -6.480 3.837 -13.035 1.00 0.00 45 CYS A C 17
ATOM 20629 O O . CYS A 1 45 ? -5.920 4.933 -13.091 1.00 0.00 45 CYS A O 17
ATOM 20636 N N . LEU A 1 46 ? -7.792 3.687 -13.178 1.00 0.00 46 LEU A N 17
ATOM 20637 C CA . LEU A 1 46 ? -8.671 4.827 -13.413 1.00 0.00 46 LEU A CA 17
ATOM 20638 C C . LEU A 1 46 ? -8.740 5.725 -12.182 1.00 0.00 46 LEU A C 17
ATOM 20639 O O . LEU A 1 46 ? -8.576 6.942 -12.278 1.00 0.00 46 LEU A O 17
ATOM 20655 N N . THR A 1 47 ? -8.981 5.117 -11.025 1.00 0.00 47 THR A N 17
ATOM 20656 C CA . THR A 1 47 ? -9.070 5.861 -9.775 1.00 0.00 47 THR A CA 17
ATOM 20657 C C . THR A 1 47 ? -7.829 6.717 -9.555 1.00 0.00 47 THR A C 17
ATOM 20658 O O . THR A 1 47 ? -7.925 7.871 -9.137 1.00 0.00 47 THR A O 17
ATOM 20669 N N . ALA A 1 48 ? -6.663 6.145 -9.839 1.00 0.00 48 ALA A N 17
ATOM 20670 C CA . ALA A 1 48 ? -5.402 6.858 -9.675 1.00 0.00 48 ALA A CA 17
ATOM 20671 C C . ALA A 1 48 ? -5.243 7.944 -10.733 1.00 0.00 48 ALA A C 17
ATOM 20672 O O . ALA A 1 48 ? -4.742 9.031 -10.449 1.00 0.00 48 ALA A O 17
ATOM 20679 N N . ASN A 1 49 ? -5.673 7.642 -11.954 1.00 0.00 49 ASN A N 17
ATOM 20680 C CA . ASN A 1 49 ? -5.577 8.593 -13.055 1.00 0.00 49 ASN A CA 17
ATOM 20681 C C . ASN A 1 49 ? -6.361 9.865 -12.745 1.00 0.00 49 ASN A C 17
ATOM 20682 O O . ASN A 1 49 ? -5.971 10.961 -13.150 1.00 0.00 49 ASN A O 17
ATOM 20693 N N . HIS A 1 50 ? -7.467 9.711 -12.024 1.00 0.00 50 HIS A N 17
ATOM 20694 C CA . HIS A 1 50 ? -8.305 10.848 -11.658 1.00 0.00 50 HIS A CA 17
ATOM 20695 C C . HIS A 1 50 ? -7.555 11.799 -10.731 1.00 0.00 50 HIS A C 17
ATOM 20696 O O . HIS A 1 50 ? -7.328 12.962 -11.067 1.00 0.00 50 HIS A O 17
ATOM 20710 N N . LYS A 1 51 ? -7.174 11.298 -9.561 1.00 0.00 51 LYS A N 17
ATOM 20711 C CA . LYS A 1 51 ? -6.449 12.102 -8.583 1.00 0.00 51 LYS A CA 17
ATOM 20712 C C . LYS A 1 51 ? -5.336 12.901 -9.254 1.00 0.00 51 LYS A C 17
ATOM 20713 O O . LYS A 1 51 ? -5.086 14.054 -8.900 1.00 0.00 51 LYS A O 17
ATOM 20732 N N . LYS A 1 52 ? -4.672 12.283 -10.224 1.00 0.00 52 LYS A N 17
ATOM 20733 C CA . LYS A 1 52 ? -3.587 12.936 -10.947 1.00 0.00 52 LYS A CA 17
ATOM 20734 C C . LYS A 1 52 ? -4.062 14.243 -11.575 1.00 0.00 52 LYS A C 17
ATOM 20735 O O . LYS A 1 52 ? -3.556 15.318 -11.252 1.00 0.00 52 LYS A O 17
ATOM 20754 N N . SER A 1 53 ? -5.037 14.143 -12.472 1.00 0.00 53 SER A N 17
ATOM 20755 C CA . SER A 1 53 ? -5.578 15.317 -13.147 1.00 0.00 53 SER A CA 17
ATOM 20756 C C . SER A 1 53 ? -6.635 16.000 -12.285 1.00 0.00 53 SER A C 17
ATOM 20757 O O . SER A 1 53 ? -7.501 16.711 -12.794 1.00 0.00 53 SER A O 17
ATOM 20765 N N . MET A 1 54 ? -6.557 15.778 -10.977 1.00 0.00 54 MET A N 17
ATOM 20766 C CA . MET A 1 54 ? -7.506 16.373 -10.043 1.00 0.00 54 MET A CA 17
ATOM 20767 C C . MET A 1 54 ? -6.896 17.585 -9.347 1.00 0.00 54 MET A C 17
ATOM 20768 O O . MET A 1 54 ? -7.581 18.307 -8.621 1.00 0.00 54 MET A O 17
ATOM 20782 N N . LEU A 1 55 ? -5.604 17.803 -9.571 1.00 0.00 55 LEU A N 17
ATOM 20783 C CA . LEU A 1 55 ? -4.902 18.928 -8.964 1.00 0.00 55 LEU A CA 17
ATOM 20784 C C . LEU A 1 55 ? -4.495 19.950 -10.021 1.00 0.00 55 LEU A C 17
ATOM 20785 O O . LEU A 1 55 ? -4.107 21.072 -9.696 1.00 0.00 55 LEU A O 17
ATOM 20801 N N . ASP A 1 56 ? -4.588 19.554 -11.285 1.00 0.00 56 ASP A N 17
ATOM 20802 C CA . ASP A 1 56 ? -4.233 20.436 -12.391 1.00 0.00 56 ASP A CA 17
ATOM 20803 C C . ASP A 1 56 ? -5.483 20.963 -13.088 1.00 0.00 56 ASP A C 17
ATOM 20804 O O . ASP A 1 56 ? -5.706 22.172 -13.156 1.00 0.00 56 ASP A O 17
ATOM 20813 N N . LYS A 1 57 ? -6.294 20.049 -13.608 1.00 0.00 57 LYS A N 17
ATOM 20814 C CA . LYS A 1 57 ? -7.522 20.420 -14.301 1.00 0.00 57 LYS A CA 17
ATOM 20815 C C . LYS A 1 57 ? -8.732 19.739 -13.667 1.00 0.00 57 LYS A C 17
ATOM 20816 O O . LYS A 1 57 ? -9.605 19.227 -14.366 1.00 0.00 57 LYS A O 17
ATOM 20835 N N . GLY A 1 58 ? -8.776 19.739 -12.338 1.00 0.00 58 GLY A N 17
ATOM 20836 C CA . GLY A 1 58 ? -9.883 19.120 -11.633 1.00 0.00 58 GLY A CA 17
ATOM 20837 C C . GLY A 1 58 ? -10.415 17.895 -12.350 1.00 0.00 58 GLY A C 17
ATOM 20838 O O . GLY A 1 58 ? -9.869 16.801 -12.210 1.00 0.00 58 GLY A O 17
ATOM 20842 N N . GLU A 1 59 ? -11.484 18.078 -13.119 1.00 0.00 59 GLU A N 17
ATOM 20843 C CA . GLU A 1 59 ? -12.090 16.976 -13.857 1.00 0.00 59 GLU A CA 17
ATOM 20844 C C . GLU A 1 59 ? -11.056 16.273 -14.731 1.00 0.00 59 GLU A C 17
ATOM 20845 O O . GLU A 1 59 ? -10.517 16.861 -15.669 1.00 0.00 59 GLU A O 17
ATOM 20857 N N . SER A 1 60 ? -10.783 15.011 -14.416 1.00 0.00 60 SER A N 17
ATOM 20858 C CA . SER A 1 60 ? -9.810 14.228 -15.169 1.00 0.00 60 SER A CA 17
ATOM 20859 C C . SER A 1 60 ? -10.247 14.070 -16.622 1.00 0.00 60 SER A C 17
ATOM 20860 O O . SER A 1 60 ? -11.373 14.412 -16.984 1.00 0.00 60 SER A O 17
ATOM 20868 N N . SER A 1 61 ? -9.347 13.550 -17.451 1.00 0.00 61 SER A N 17
ATOM 20869 C CA . SER A 1 61 ? -9.637 13.351 -18.866 1.00 0.00 61 SER A CA 17
ATOM 20870 C C . SER A 1 61 ? -8.943 12.097 -19.391 1.00 0.00 61 SER A C 17
ATOM 20871 O O . SER A 1 61 ? -7.787 11.830 -19.062 1.00 0.00 61 SER A O 17
ATOM 20879 N N . CYS A 1 62 ? -9.658 11.332 -20.210 1.00 0.00 62 CYS A N 17
ATOM 20880 C CA . CYS A 1 62 ? -9.113 10.107 -20.781 1.00 0.00 62 CYS A CA 17
ATOM 20881 C C . CYS A 1 62 ? -7.629 10.267 -21.099 1.00 0.00 62 CYS A C 17
ATOM 20882 O O . CYS A 1 62 ? -7.230 11.105 -21.908 1.00 0.00 62 CYS A O 17
ATOM 20889 N N . PRO A 1 63 ? -6.792 9.445 -20.450 1.00 0.00 63 PRO A N 17
ATOM 20890 C CA . PRO A 1 63 ? -5.340 9.475 -20.647 1.00 0.00 63 PRO A CA 17
ATOM 20891 C C . PRO A 1 63 ? -4.932 8.962 -22.024 1.00 0.00 63 PRO A C 17
ATOM 20892 O O . PRO A 1 63 ? -3.744 8.855 -22.330 1.00 0.00 63 PRO A O 17
ATOM 20903 N N . VAL A 1 64 ? -5.923 8.648 -22.851 1.00 0.00 64 VAL A N 17
ATOM 20904 C CA . VAL A 1 64 ? -5.667 8.147 -24.197 1.00 0.00 64 VAL A CA 17
ATOM 20905 C C . VAL A 1 64 ? -6.053 9.180 -25.250 1.00 0.00 64 VAL A C 17
ATOM 20906 O O . VAL A 1 64 ? -5.242 9.551 -26.098 1.00 0.00 64 VAL A O 17
ATOM 20919 N N . CYS A 1 65 ? -7.298 9.641 -25.190 1.00 0.00 65 CYS A N 17
ATOM 20920 C CA . CYS A 1 65 ? -7.794 10.631 -26.138 1.00 0.00 65 CYS A CA 17
ATOM 20921 C C . CYS A 1 65 ? -7.972 11.988 -25.463 1.00 0.00 65 CYS A C 17
ATOM 20922 O O . CYS A 1 65 ? -8.704 12.846 -25.956 1.00 0.00 65 CYS A O 17
ATOM 20929 N N . ARG A 1 66 ? -7.297 12.175 -24.334 1.00 0.00 66 ARG A N 17
ATOM 20930 C CA . ARG A 1 66 ? -7.381 13.427 -23.591 1.00 0.00 66 ARG A CA 17
ATOM 20931 C C . ARG A 1 66 ? -8.746 14.081 -23.781 1.00 0.00 66 ARG A C 17
ATOM 20932 O O . ARG A 1 66 ? -8.838 15.257 -24.136 1.00 0.00 66 ARG A O 17
ATOM 20953 N N . ILE A 1 67 ? -9.803 13.312 -23.544 1.00 0.00 67 ILE A N 17
ATOM 20954 C CA . ILE A 1 67 ? -11.163 13.817 -23.689 1.00 0.00 67 ILE A CA 17
ATOM 20955 C C . ILE A 1 67 ? -11.763 14.177 -22.334 1.00 0.00 67 ILE A C 17
ATOM 20956 O O . ILE A 1 67 ? -11.311 13.694 -21.296 1.00 0.00 67 ILE A O 17
ATOM 20972 N N . SER A 1 68 ? -12.784 15.028 -22.352 1.00 0.00 68 SER A N 17
ATOM 20973 C CA . SER A 1 68 ? -13.445 15.455 -21.125 1.00 0.00 68 SER A CA 17
ATOM 20974 C C . SER A 1 68 ? -14.558 14.483 -20.741 1.00 0.00 68 SER A C 17
ATOM 20975 O O . SER A 1 68 ? -15.296 13.997 -21.598 1.00 0.00 68 SER A O 17
ATOM 20983 N N . TYR A 1 69 ? -14.671 14.206 -19.447 1.00 0.00 69 TYR A N 17
ATOM 20984 C CA . TYR A 1 69 ? -15.691 13.291 -18.948 1.00 0.00 69 TYR A CA 17
ATOM 20985 C C . TYR A 1 69 ? -15.678 13.239 -17.423 1.00 0.00 69 TYR A C 17
ATOM 20986 O O . TYR A 1 69 ? -14.617 13.253 -16.801 1.00 0.00 69 TYR A O 17
ATOM 21004 N N . GLN A 1 70 ? -16.866 13.179 -16.830 1.00 0.00 70 GLN A N 17
ATOM 21005 C CA . GLN A 1 70 ? -16.991 13.126 -15.378 1.00 0.00 70 GLN A CA 17
ATOM 21006 C C . GLN A 1 70 ? -16.937 11.685 -14.880 1.00 0.00 70 GLN A C 17
ATOM 21007 O O . GLN A 1 70 ? -17.711 10.827 -15.304 1.00 0.00 70 GLN A O 17
ATOM 21021 N N . PRO A 1 71 ? -16.002 11.412 -13.958 1.00 0.00 71 PRO A N 17
ATOM 21022 C CA . PRO A 1 71 ? -15.824 10.076 -13.382 1.00 0.00 71 PRO A CA 17
ATOM 21023 C C . PRO A 1 71 ? -16.980 9.680 -12.469 1.00 0.00 71 PRO A C 17
ATOM 21024 O O . PRO A 1 71 ? -16.981 8.594 -11.891 1.00 0.00 71 PRO A O 17
ATOM 21035 N N . GLU A 1 72 ? -17.960 10.569 -12.344 1.00 0.00 72 GLU A N 17
ATOM 21036 C CA . GLU A 1 72 ? -19.121 10.311 -11.500 1.00 0.00 72 GLU A CA 17
ATOM 21037 C C . GLU A 1 72 ? -20.095 9.360 -12.189 1.00 0.00 72 GLU A C 17
ATOM 21038 O O . GLU A 1 72 ? -20.316 8.241 -11.728 1.00 0.00 72 GLU A O 17
ATOM 21050 N N . ASN A 1 73 ? -20.674 9.815 -13.295 1.00 0.00 73 ASN A N 17
ATOM 21051 C CA . ASN A 1 73 ? -21.625 9.005 -14.048 1.00 0.00 73 ASN A CA 17
ATOM 21052 C C . ASN A 1 73 ? -20.902 8.096 -15.038 1.00 0.00 73 ASN A C 17
ATOM 21053 O O . ASN A 1 73 ? -20.661 8.477 -16.183 1.00 0.00 73 ASN A O 17
ATOM 21064 N N . ILE A 1 74 ? -20.560 6.894 -14.587 1.00 0.00 74 ILE A N 17
ATOM 21065 C CA . ILE A 1 74 ? -19.867 5.930 -15.433 1.00 0.00 74 ILE A CA 17
ATOM 21066 C C . ILE A 1 74 ? -20.189 4.500 -15.014 1.00 0.00 74 ILE A C 17
ATOM 21067 O O . ILE A 1 74 ? -20.379 4.216 -13.831 1.00 0.00 74 ILE A O 17
ATOM 21083 N N . ARG A 1 75 ? -20.246 3.602 -15.992 1.00 0.00 75 ARG A N 17
ATOM 21084 C CA . ARG A 1 75 ? -20.544 2.200 -15.725 1.00 0.00 75 ARG A CA 17
ATOM 21085 C C . ARG A 1 75 ? -19.814 1.291 -16.710 1.00 0.00 75 ARG A C 17
ATOM 21086 O O . ARG A 1 75 ? -19.617 1.632 -17.877 1.00 0.00 75 ARG A O 17
ATOM 21107 N N . PRO A 1 76 ? -19.402 0.108 -16.231 1.00 0.00 76 PRO A N 17
ATOM 21108 C CA . PRO A 1 76 ? -18.687 -0.873 -17.052 1.00 0.00 76 PRO A CA 17
ATOM 21109 C C . PRO A 1 76 ? -19.583 -1.504 -18.113 1.00 0.00 76 PRO A C 17
ATOM 21110 O O . PRO A 1 76 ? -20.808 -1.458 -18.011 1.00 0.00 76 PRO A O 17
ATOM 21121 N N . ASN A 1 77 ? -18.963 -2.093 -19.131 1.00 0.00 77 ASN A N 17
ATOM 21122 C CA . ASN A 1 77 ? -19.705 -2.733 -20.210 1.00 0.00 77 ASN A CA 17
ATOM 21123 C C . ASN A 1 77 ? -20.953 -3.429 -19.675 1.00 0.00 77 ASN A C 17
ATOM 21124 O O . ASN A 1 77 ? -22.064 -3.182 -20.144 1.00 0.00 77 ASN A O 17
ATOM 21135 N N . ARG A 1 78 ? -20.761 -4.300 -18.689 1.00 0.00 78 ARG A N 17
ATOM 21136 C CA . ARG A 1 78 ? -21.870 -5.032 -18.090 1.00 0.00 78 ARG A CA 17
ATOM 21137 C C . ARG A 1 78 ? -22.138 -4.546 -16.669 1.00 0.00 78 ARG A C 17
ATOM 21138 O O . ARG A 1 78 ? -21.208 -4.246 -15.919 1.00 0.00 78 ARG A O 17
ATOM 21159 N N . HIS A 1 79 ? -23.414 -4.471 -16.305 1.00 0.00 79 HIS A N 17
ATOM 21160 C CA . HIS A 1 79 ? -23.804 -4.021 -14.973 1.00 0.00 79 HIS A CA 17
ATOM 21161 C C . HIS A 1 79 ? -24.655 -5.076 -14.271 1.00 0.00 79 HIS A C 17
ATOM 21162 O O . HIS A 1 79 ? -25.883 -5.046 -14.345 1.00 0.00 79 HIS A O 17
ATOM 21176 N N . VAL A 1 80 ? -23.993 -6.007 -13.592 1.00 0.00 80 VAL A N 17
ATOM 21177 C CA . VAL A 1 80 ? -24.688 -7.070 -12.877 1.00 0.00 80 VAL A CA 17
ATOM 21178 C C . VAL A 1 80 ? -24.265 -7.116 -11.413 1.00 0.00 80 VAL A C 17
ATOM 21179 O O . VAL A 1 80 ? -23.283 -6.487 -11.020 1.00 0.00 80 VAL A O 17
ATOM 21192 N N . ALA A 1 81 ? -25.012 -7.866 -10.610 1.00 0.00 81 ALA A N 17
ATOM 21193 C CA . ALA A 1 81 ? -24.713 -7.997 -9.189 1.00 0.00 81 ALA A CA 17
ATOM 21194 C C . ALA A 1 81 ? -24.715 -9.460 -8.760 1.00 0.00 81 ALA A C 17
ATOM 21195 O O . ALA A 1 81 ? -25.227 -9.803 -7.695 1.00 0.00 81 ALA A O 17
ATOM 21202 N N . ASN A 1 82 ? -24.139 -10.318 -9.595 1.00 0.00 82 ASN A N 17
ATOM 21203 C CA . ASN A 1 82 ? -24.076 -11.745 -9.302 1.00 0.00 82 ASN A CA 17
ATOM 21204 C C . ASN A 1 82 ? -22.707 -12.126 -8.745 1.00 0.00 82 ASN A C 17
ATOM 21205 O O . ASN A 1 82 ? -21.674 -11.764 -9.309 1.00 0.00 82 ASN A O 17
ATOM 21216 N N . ILE A 1 83 ? -22.709 -12.857 -7.636 1.00 0.00 83 ILE A N 17
ATOM 21217 C CA . ILE A 1 83 ? -21.469 -13.288 -7.004 1.00 0.00 83 ILE A CA 17
ATOM 21218 C C . ILE A 1 83 ? -21.093 -14.702 -7.436 1.00 0.00 83 ILE A C 17
ATOM 21219 O O . ILE A 1 83 ? -21.899 -15.627 -7.339 1.00 0.00 83 ILE A O 17
ATOM 21235 N N . VAL A 1 84 ? -19.863 -14.861 -7.913 1.00 0.00 84 VAL A N 17
ATOM 21236 C CA . VAL A 1 84 ? -19.378 -16.163 -8.358 1.00 0.00 84 VAL A CA 17
ATOM 21237 C C . VAL A 1 84 ? -18.349 -16.728 -7.386 1.00 0.00 84 VAL A C 17
ATOM 21238 O O . VAL A 1 84 ? -17.363 -16.068 -7.058 1.00 0.00 84 VAL A O 17
ATOM 21251 N N . GLU A 1 85 ? -18.585 -17.954 -6.929 1.00 0.00 85 GLU A N 17
ATOM 21252 C CA . GLU A 1 85 ? -17.678 -18.607 -5.994 1.00 0.00 85 GLU A CA 17
ATOM 21253 C C . GLU A 1 85 ? -16.444 -19.142 -6.716 1.00 0.00 85 GLU A C 17
ATOM 21254 O O . GLU A 1 85 ? -16.559 -19.588 -7.856 1.00 0.00 85 GLU A O 17
ATOM 21268 N N . GLY A 1 1 ? 43.129 -11.170 -39.831 1.00 0.00 1 GLY A N 18
ATOM 21269 C CA . GLY A 1 1 ? 42.156 -12.151 -40.274 1.00 0.00 1 GLY A CA 18
ATOM 21270 C C . GLY A 1 1 ? 40.784 -11.919 -39.674 1.00 0.00 1 GLY A C 18
ATOM 21271 O O . GLY A 1 1 ? 40.589 -10.985 -38.896 1.00 0.00 1 GLY A O 18
ATOM 21275 N N . SER A 1 2 ? 39.829 -12.769 -40.038 1.00 0.00 2 SER A N 18
ATOM 21276 C CA . SER A 1 2 ? 38.466 -12.648 -39.534 1.00 0.00 2 SER A CA 18
ATOM 21277 C C . SER A 1 2 ? 37.706 -13.961 -39.702 1.00 0.00 2 SER A C 18
ATOM 21278 O O . SER A 1 2 ? 37.948 -14.714 -40.645 1.00 0.00 2 SER A O 18
ATOM 21286 N N . SER A 1 3 ? 36.786 -14.227 -38.781 1.00 0.00 3 SER A N 18
ATOM 21287 C CA . SER A 1 3 ? 35.993 -15.450 -38.823 1.00 0.00 3 SER A CA 18
ATOM 21288 C C . SER A 1 3 ? 34.894 -15.422 -37.765 1.00 0.00 3 SER A C 18
ATOM 21289 O O . SER A 1 3 ? 35.170 -15.463 -36.567 1.00 0.00 3 SER A O 18
ATOM 21297 N N . GLY A 1 4 ? 33.646 -15.351 -38.218 1.00 0.00 4 GLY A N 18
ATOM 21298 C CA . GLY A 1 4 ? 32.524 -15.319 -37.299 1.00 0.00 4 GLY A CA 18
ATOM 21299 C C . GLY A 1 4 ? 32.153 -16.697 -36.788 1.00 0.00 4 GLY A C 18
ATOM 21300 O O . GLY A 1 4 ? 31.257 -17.346 -37.328 1.00 0.00 4 GLY A O 18
ATOM 21304 N N . SER A 1 5 ? 32.844 -17.145 -35.745 1.00 0.00 5 SER A N 18
ATOM 21305 C CA . SER A 1 5 ? 32.586 -18.458 -35.164 1.00 0.00 5 SER A CA 18
ATOM 21306 C C . SER A 1 5 ? 31.094 -18.780 -35.190 1.00 0.00 5 SER A C 18
ATOM 21307 O O . SER A 1 5 ? 30.681 -19.814 -35.713 1.00 0.00 5 SER A O 18
ATOM 21315 N N . SER A 1 6 ? 30.292 -17.885 -34.622 1.00 0.00 6 SER A N 18
ATOM 21316 C CA . SER A 1 6 ? 28.847 -18.074 -34.576 1.00 0.00 6 SER A CA 18
ATOM 21317 C C . SER A 1 6 ? 28.119 -16.744 -34.744 1.00 0.00 6 SER A C 18
ATOM 21318 O O . SER A 1 6 ? 28.467 -15.749 -34.111 1.00 0.00 6 SER A O 18
ATOM 21326 N N . GLY A 1 7 ? 27.105 -16.736 -35.604 1.00 0.00 7 GLY A N 18
ATOM 21327 C CA . GLY A 1 7 ? 26.344 -15.523 -35.841 1.00 0.00 7 GLY A CA 18
ATOM 21328 C C . GLY A 1 7 ? 25.656 -15.017 -34.589 1.00 0.00 7 GLY A C 18
ATOM 21329 O O . GLY A 1 7 ? 26.308 -14.509 -33.677 1.00 0.00 7 GLY A O 18
ATOM 21333 N N . MET A 1 8 ? 24.334 -15.153 -34.546 1.00 0.00 8 MET A N 18
ATOM 21334 C CA . MET A 1 8 ? 23.558 -14.704 -33.396 1.00 0.00 8 MET A CA 18
ATOM 21335 C C . MET A 1 8 ? 22.534 -15.758 -32.986 1.00 0.00 8 MET A C 18
ATOM 21336 O O . MET A 1 8 ? 21.649 -16.112 -33.764 1.00 0.00 8 MET A O 18
ATOM 21350 N N . ALA A 1 9 ? 22.662 -16.255 -31.760 1.00 0.00 9 ALA A N 18
ATOM 21351 C CA . ALA A 1 9 ? 21.746 -17.267 -31.247 1.00 0.00 9 ALA A CA 18
ATOM 21352 C C . ALA A 1 9 ? 20.497 -16.626 -30.652 1.00 0.00 9 ALA A C 18
ATOM 21353 O O . ALA A 1 9 ? 20.006 -17.054 -29.607 1.00 0.00 9 ALA A O 18
ATOM 21360 N N . SER A 1 10 ? 19.989 -15.597 -31.322 1.00 0.00 10 SER A N 18
ATOM 21361 C CA . SER A 1 10 ? 18.799 -14.894 -30.856 1.00 0.00 10 SER A CA 18
ATOM 21362 C C . SER A 1 10 ? 17.544 -15.451 -31.521 1.00 0.00 10 SER A C 18
ATOM 21363 O O . SER A 1 10 ? 17.253 -15.144 -32.677 1.00 0.00 10 SER A O 18
ATOM 21371 N N . GLY A 1 11 ? 16.803 -16.271 -30.782 1.00 0.00 11 GLY A N 18
ATOM 21372 C CA . GLY A 1 11 ? 15.588 -16.857 -31.316 1.00 0.00 11 GLY A CA 18
ATOM 21373 C C . GLY A 1 11 ? 14.402 -15.917 -31.226 1.00 0.00 11 GLY A C 18
ATOM 21374 O O . GLY A 1 11 ? 13.427 -16.203 -30.531 1.00 0.00 11 GLY A O 18
ATOM 21378 N N . ILE A 1 12 ? 14.486 -14.793 -31.929 1.00 0.00 12 ILE A N 18
ATOM 21379 C CA . ILE A 1 12 ? 13.412 -13.808 -31.925 1.00 0.00 12 ILE A CA 18
ATOM 21380 C C . ILE A 1 12 ? 12.371 -14.125 -32.993 1.00 0.00 12 ILE A C 18
ATOM 21381 O O . ILE A 1 12 ? 12.712 -14.432 -34.137 1.00 0.00 12 ILE A O 18
ATOM 21397 N N . LEU A 1 13 ? 11.100 -14.048 -32.615 1.00 0.00 13 LEU A N 18
ATOM 21398 C CA . LEU A 1 13 ? 10.007 -14.325 -33.541 1.00 0.00 13 LEU A CA 18
ATOM 21399 C C . LEU A 1 13 ? 8.995 -13.184 -33.546 1.00 0.00 13 LEU A C 18
ATOM 21400 O O . LEU A 1 13 ? 9.103 -12.241 -32.762 1.00 0.00 13 LEU A O 18
ATOM 21416 N N . VAL A 1 14 ? 8.011 -13.277 -34.434 1.00 0.00 14 VAL A N 18
ATOM 21417 C CA . VAL A 1 14 ? 6.977 -12.254 -34.540 1.00 0.00 14 VAL A CA 18
ATOM 21418 C C . VAL A 1 14 ? 5.912 -12.437 -33.465 1.00 0.00 14 VAL A C 18
ATOM 21419 O O . VAL A 1 14 ? 4.979 -13.221 -33.628 1.00 0.00 14 VAL A O 18
ATOM 21432 N N . ASN A 1 15 ? 6.058 -11.705 -32.364 1.00 0.00 15 ASN A N 18
ATOM 21433 C CA . ASN A 1 15 ? 5.108 -11.787 -31.261 1.00 0.00 15 ASN A CA 18
ATOM 21434 C C . ASN A 1 15 ? 3.826 -11.028 -31.590 1.00 0.00 15 ASN A C 18
ATOM 21435 O O . ASN A 1 15 ? 3.810 -10.166 -32.469 1.00 0.00 15 ASN A O 18
ATOM 21446 N N . VAL A 1 16 ? 2.752 -11.354 -30.878 1.00 0.00 16 VAL A N 18
ATOM 21447 C CA . VAL A 1 16 ? 1.465 -10.703 -31.093 1.00 0.00 16 VAL A CA 18
ATOM 21448 C C . VAL A 1 16 ? 1.274 -9.534 -30.133 1.00 0.00 16 VAL A C 18
ATOM 21449 O O . VAL A 1 16 ? 2.097 -9.302 -29.248 1.00 0.00 16 VAL A O 18
ATOM 21462 N N . LYS A 1 17 ? 0.181 -8.800 -30.314 1.00 0.00 17 LYS A N 18
ATOM 21463 C CA . LYS A 1 17 ? -0.121 -7.655 -29.464 1.00 0.00 17 LYS A CA 18
ATOM 21464 C C . LYS A 1 17 ? -1.480 -7.821 -28.790 1.00 0.00 17 LYS A C 18
ATOM 21465 O O . LYS A 1 17 ? -2.504 -7.943 -29.461 1.00 0.00 17 LYS A O 18
ATOM 21484 N N . GLU A 1 18 ? -1.479 -7.824 -27.461 1.00 0.00 18 GLU A N 18
ATOM 21485 C CA . GLU A 1 18 ? -2.713 -7.975 -26.698 1.00 0.00 18 GLU A CA 18
ATOM 21486 C C . GLU A 1 18 ? -3.872 -7.267 -27.393 1.00 0.00 18 GLU A C 18
ATOM 21487 O O . GLU A 1 18 ? -3.757 -6.107 -27.788 1.00 0.00 18 GLU A O 18
ATOM 21499 N N . GLU A 1 19 ? -4.988 -7.975 -27.538 1.00 0.00 19 GLU A N 18
ATOM 21500 C CA . GLU A 1 19 ? -6.168 -7.415 -28.186 1.00 0.00 19 GLU A CA 18
ATOM 21501 C C . GLU A 1 19 ? -6.646 -6.162 -27.458 1.00 0.00 19 GLU A C 18
ATOM 21502 O O . GLU A 1 19 ? -7.002 -5.163 -28.085 1.00 0.00 19 GLU A O 18
ATOM 21514 N N . VAL A 1 20 ? -6.653 -6.222 -26.130 1.00 0.00 20 VAL A N 18
ATOM 21515 C CA . VAL A 1 20 ? -7.086 -5.094 -25.315 1.00 0.00 20 VAL A CA 18
ATOM 21516 C C . VAL A 1 20 ? -6.036 -4.735 -24.270 1.00 0.00 20 VAL A C 18
ATOM 21517 O O . VAL A 1 20 ? -5.782 -5.501 -23.340 1.00 0.00 20 VAL A O 18
ATOM 21530 N N . THR A 1 21 ? -5.427 -3.564 -24.428 1.00 0.00 21 THR A N 18
ATOM 21531 C CA . THR A 1 21 ? -4.404 -3.103 -23.499 1.00 0.00 21 THR A CA 18
ATOM 21532 C C . THR A 1 21 ? -4.846 -1.833 -22.779 1.00 0.00 21 THR A C 18
ATOM 21533 O O . THR A 1 21 ? -5.698 -1.094 -23.271 1.00 0.00 21 THR A O 18
ATOM 21544 N N . CYS A 1 22 ? -4.260 -1.586 -21.613 1.00 0.00 22 CYS A N 18
ATOM 21545 C CA . CYS A 1 22 ? -4.593 -0.406 -20.824 1.00 0.00 22 CYS A CA 18
ATOM 21546 C C . CYS A 1 22 ? -3.774 0.800 -21.278 1.00 0.00 22 CYS A C 18
ATOM 21547 O O . CYS A 1 22 ? -2.544 0.769 -21.309 1.00 0.00 22 CYS A O 18
ATOM 21554 N N . PRO A 1 23 ? -4.472 1.887 -21.637 1.00 0.00 23 PRO A N 18
ATOM 21555 C CA . PRO A 1 23 ? -3.830 3.124 -22.095 1.00 0.00 23 PRO A CA 18
ATOM 21556 C C . PRO A 1 23 ? -3.096 3.846 -20.970 1.00 0.00 23 PRO A C 18
ATOM 21557 O O . PRO A 1 23 ? -2.515 4.911 -21.180 1.00 0.00 23 PRO A O 18
ATOM 21568 N N . ILE A 1 24 ? -3.127 3.260 -19.778 1.00 0.00 24 ILE A N 18
ATOM 21569 C CA . ILE A 1 24 ? -2.463 3.848 -18.621 1.00 0.00 24 ILE A CA 18
ATOM 21570 C C . ILE A 1 24 ? -1.204 3.069 -18.255 1.00 0.00 24 ILE A C 18
ATOM 21571 O O . ILE A 1 24 ? -0.087 3.562 -18.415 1.00 0.00 24 ILE A O 18
ATOM 21587 N N . CYS A 1 25 ? -1.393 1.849 -17.764 1.00 0.00 25 CYS A N 18
ATOM 21588 C CA . CYS A 1 25 ? -0.273 0.999 -17.376 1.00 0.00 25 CYS A CA 18
ATOM 21589 C C . CYS A 1 25 ? 0.309 0.279 -18.588 1.00 0.00 25 CYS A C 18
ATOM 21590 O O . CYS A 1 25 ? 1.345 -0.380 -18.495 1.00 0.00 25 CYS A O 18
ATOM 21597 N N . LEU A 1 26 ? -0.364 0.409 -19.726 1.00 0.00 26 LEU A N 18
ATOM 21598 C CA . LEU A 1 26 ? 0.086 -0.229 -20.958 1.00 0.00 26 LEU A CA 18
ATOM 21599 C C . LEU A 1 26 ? 0.220 -1.737 -20.774 1.00 0.00 26 LEU A C 18
ATOM 21600 O O . LEU A 1 26 ? 1.123 -2.361 -21.330 1.00 0.00 26 LEU A O 18
ATOM 21616 N N . GLU A 1 27 ? -0.684 -2.315 -19.989 1.00 0.00 27 GLU A N 18
ATOM 21617 C CA . GLU A 1 27 ? -0.666 -3.750 -19.733 1.00 0.00 27 GLU A CA 18
ATOM 21618 C C . GLU A 1 27 ? -1.919 -4.419 -20.291 1.00 0.00 27 GLU A C 18
ATOM 21619 O O . GLU A 1 27 ? -2.888 -3.747 -20.650 1.00 0.00 27 GLU A O 18
ATOM 21631 N N . LEU A 1 28 ? -1.893 -5.745 -20.363 1.00 0.00 28 LEU A N 18
ATOM 21632 C CA . LEU A 1 28 ? -3.026 -6.506 -20.878 1.00 0.00 28 LEU A CA 18
ATOM 21633 C C . LEU A 1 28 ? -4.269 -6.278 -20.023 1.00 0.00 28 LEU A C 18
ATOM 21634 O O . LEU A 1 28 ? -4.411 -6.863 -18.948 1.00 0.00 28 LEU A O 18
ATOM 21650 N N . LEU A 1 29 ? -5.167 -5.428 -20.508 1.00 0.00 29 LEU A N 18
ATOM 21651 C CA . LEU A 1 29 ? -6.400 -5.125 -19.790 1.00 0.00 29 LEU A CA 18
ATOM 21652 C C . LEU A 1 29 ? -7.184 -6.399 -19.492 1.00 0.00 29 LEU A C 18
ATOM 21653 O O . LEU A 1 29 ? -8.056 -6.800 -20.265 1.00 0.00 29 LEU A O 18
ATOM 21669 N N . THR A 1 30 ? -6.870 -7.032 -18.366 1.00 0.00 30 THR A N 18
ATOM 21670 C CA . THR A 1 30 ? -7.545 -8.260 -17.966 1.00 0.00 30 THR A CA 18
ATOM 21671 C C . THR A 1 30 ? -9.018 -8.005 -17.668 1.00 0.00 30 THR A C 18
ATOM 21672 O O . THR A 1 30 ? -9.895 -8.434 -18.417 1.00 0.00 30 THR A O 18
ATOM 21683 N N . GLN A 1 31 ? -9.282 -7.305 -16.569 1.00 0.00 31 GLN A N 18
ATOM 21684 C CA . GLN A 1 31 ? -10.651 -6.993 -16.173 1.00 0.00 31 GLN A CA 18
ATOM 21685 C C . GLN A 1 31 ? -10.923 -5.497 -16.288 1.00 0.00 31 GLN A C 18
ATOM 21686 O O . GLN A 1 31 ? -11.177 -4.810 -15.298 1.00 0.00 31 GLN A O 18
ATOM 21700 N N . PRO A 1 32 ? -10.870 -4.978 -17.524 1.00 0.00 32 PRO A N 18
ATOM 21701 C CA . PRO A 1 32 ? -11.109 -3.558 -17.797 1.00 0.00 32 PRO A CA 18
ATOM 21702 C C . PRO A 1 32 ? -12.568 -3.165 -17.588 1.00 0.00 32 PRO A C 18
ATOM 21703 O O . PRO A 1 32 ? -13.448 -4.023 -17.515 1.00 0.00 32 PRO A O 18
ATOM 21714 N N . LEU A 1 33 ? -12.817 -1.863 -17.494 1.00 0.00 33 LEU A N 18
ATOM 21715 C CA . LEU A 1 33 ? -14.170 -1.356 -17.294 1.00 0.00 33 LEU A CA 18
ATOM 21716 C C . LEU A 1 33 ? -14.712 -0.731 -18.576 1.00 0.00 33 LEU A C 18
ATOM 21717 O O . LEU A 1 33 ? -14.018 -0.671 -19.591 1.00 0.00 33 LEU A O 18
ATOM 21733 N N . SER A 1 34 ? -15.955 -0.264 -18.521 1.00 0.00 34 SER A N 18
ATOM 21734 C CA . SER A 1 34 ? -16.591 0.355 -19.678 1.00 0.00 34 SER A CA 18
ATOM 21735 C C . SER A 1 34 ? -17.037 1.778 -19.355 1.00 0.00 34 SER A C 18
ATOM 21736 O O . SER A 1 34 ? -17.442 2.074 -18.231 1.00 0.00 34 SER A O 18
ATOM 21744 N N . LEU A 1 35 ? -16.960 2.655 -20.350 1.00 0.00 35 LEU A N 18
ATOM 21745 C CA . LEU A 1 35 ? -17.356 4.048 -20.174 1.00 0.00 35 LEU A CA 18
ATOM 21746 C C . LEU A 1 35 ? -18.275 4.500 -21.305 1.00 0.00 35 LEU A C 18
ATOM 21747 O O . LEU A 1 35 ? -18.456 3.788 -22.293 1.00 0.00 35 LEU A O 18
ATOM 21763 N N . ASP A 1 36 ? -18.851 5.687 -21.153 1.00 0.00 36 ASP A N 18
ATOM 21764 C CA . ASP A 1 36 ? -19.749 6.236 -22.162 1.00 0.00 36 ASP A CA 18
ATOM 21765 C C . ASP A 1 36 ? -18.977 7.065 -23.184 1.00 0.00 36 ASP A C 18
ATOM 21766 O O . ASP A 1 36 ? -19.489 8.051 -23.714 1.00 0.00 36 ASP A O 18
ATOM 21775 N N . CYS A 1 37 ? -17.741 6.659 -23.455 1.00 0.00 37 CYS A N 18
ATOM 21776 C CA . CYS A 1 37 ? -16.897 7.364 -24.412 1.00 0.00 37 CYS A CA 18
ATOM 21777 C C . CYS A 1 37 ? -16.354 6.405 -25.468 1.00 0.00 37 CYS A C 18
ATOM 21778 O O . CYS A 1 37 ? -16.283 6.742 -26.649 1.00 0.00 37 CYS A O 18
ATOM 21785 N N . GLY A 1 38 ? -15.972 5.208 -25.033 1.00 0.00 38 GLY A N 18
ATOM 21786 C CA . GLY A 1 38 ? -15.441 4.220 -25.953 1.00 0.00 38 GLY A CA 18
ATOM 21787 C C . GLY A 1 38 ? -14.006 3.845 -25.636 1.00 0.00 38 GLY A C 18
ATOM 21788 O O . GLY A 1 38 ? -13.209 3.594 -26.540 1.00 0.00 38 GLY A O 18
ATOM 21792 N N . HIS A 1 39 ? -13.676 3.808 -24.349 1.00 0.00 39 HIS A N 18
ATOM 21793 C CA . HIS A 1 39 ? -12.327 3.462 -23.916 1.00 0.00 39 HIS A CA 18
ATOM 21794 C C . HIS A 1 39 ? -12.358 2.721 -22.583 1.00 0.00 39 HIS A C 18
ATOM 21795 O O . HIS A 1 39 ? -12.979 3.176 -21.622 1.00 0.00 39 HIS A O 18
ATOM 21809 N N . SER A 1 40 ? -11.685 1.576 -22.531 1.00 0.00 40 SER A N 18
ATOM 21810 C CA . SER A 1 40 ? -11.639 0.769 -21.317 1.00 0.00 40 SER A CA 18
ATOM 21811 C C . SER A 1 40 ? -10.410 1.114 -20.482 1.00 0.00 40 SER A C 18
ATOM 21812 O O . SER A 1 40 ? -9.461 1.725 -20.975 1.00 0.00 40 SER A O 18
ATOM 21820 N N . PHE A 1 41 ? -10.434 0.717 -19.214 1.00 0.00 41 PHE A N 18
ATOM 21821 C CA . PHE A 1 41 ? -9.322 0.984 -18.308 1.00 0.00 41 PHE A CA 18
ATOM 21822 C C . PHE A 1 41 ? -9.344 0.024 -17.123 1.00 0.00 41 PHE A C 18
ATOM 21823 O O . PHE A 1 41 ? -10.281 -0.758 -16.960 1.00 0.00 41 PHE A O 18
ATOM 21840 N N . CYS A 1 42 ? -8.304 0.088 -16.298 1.00 0.00 42 CYS A N 18
ATOM 21841 C CA . CYS A 1 42 ? -8.201 -0.776 -15.128 1.00 0.00 42 CYS A CA 18
ATOM 21842 C C . CYS A 1 42 ? -9.014 -0.214 -13.965 1.00 0.00 42 CYS A C 18
ATOM 21843 O O . CYS A 1 42 ? -8.941 0.976 -13.662 1.00 0.00 42 CYS A O 18
ATOM 21850 N N . GLN A 1 43 ? -9.786 -1.081 -13.317 1.00 0.00 43 GLN A N 18
ATOM 21851 C CA . GLN A 1 43 ? -10.612 -0.672 -12.188 1.00 0.00 43 GLN A CA 18
ATOM 21852 C C . GLN A 1 43 ? -9.806 0.160 -11.196 1.00 0.00 43 GLN A C 18
ATOM 21853 O O . GLN A 1 43 ? -10.369 0.878 -10.371 1.00 0.00 43 GLN A O 18
ATOM 21867 N N . ALA A 1 44 ? -8.483 0.057 -11.283 1.00 0.00 44 ALA A N 18
ATOM 21868 C CA . ALA A 1 44 ? -7.599 0.800 -10.394 1.00 0.00 44 ALA A CA 18
ATOM 21869 C C . ALA A 1 44 ? -7.050 2.045 -11.082 1.00 0.00 44 ALA A C 18
ATOM 21870 O O . ALA A 1 44 ? -7.211 3.162 -10.588 1.00 0.00 44 ALA A O 18
ATOM 21877 N N . CYS A 1 45 ? -6.401 1.847 -12.224 1.00 0.00 45 CYS A N 18
ATOM 21878 C CA . CYS A 1 45 ? -5.826 2.954 -12.980 1.00 0.00 45 CYS A CA 18
ATOM 21879 C C . CYS A 1 45 ? -6.813 4.113 -13.082 1.00 0.00 45 CYS A C 18
ATOM 21880 O O . CYS A 1 45 ? -6.430 5.280 -12.983 1.00 0.00 45 CYS A O 18
ATOM 21887 N N . LEU A 1 46 ? -8.085 3.784 -13.281 1.00 0.00 46 LEU A N 18
ATOM 21888 C CA . LEU A 1 46 ? -9.128 4.797 -13.396 1.00 0.00 46 LEU A CA 18
ATOM 21889 C C . LEU A 1 46 ? -9.208 5.643 -12.129 1.00 0.00 46 LEU A C 18
ATOM 21890 O O . LEU A 1 46 ? -9.194 6.873 -12.189 1.00 0.00 46 LEU A O 18
ATOM 21906 N N . THR A 1 47 ? -9.289 4.976 -10.982 1.00 0.00 47 THR A N 18
ATOM 21907 C CA . THR A 1 47 ? -9.369 5.666 -9.701 1.00 0.00 47 THR A CA 18
ATOM 21908 C C . THR A 1 47 ? -8.144 6.542 -9.470 1.00 0.00 47 THR A C 18
ATOM 21909 O O . THR A 1 47 ? -8.261 7.687 -9.034 1.00 0.00 47 THR A O 18
ATOM 21920 N N . ALA A 1 48 ? -6.968 5.998 -9.767 1.00 0.00 48 ALA A N 18
ATOM 21921 C CA . ALA A 1 48 ? -5.721 6.732 -9.594 1.00 0.00 48 ALA A CA 18
ATOM 21922 C C . ALA A 1 48 ? -5.674 7.956 -10.503 1.00 0.00 48 ALA A C 18
ATOM 21923 O O . ALA A 1 48 ? -5.335 9.054 -10.063 1.00 0.00 48 ALA A O 18
ATOM 21930 N N . ASN A 1 49 ? -6.015 7.758 -11.772 1.00 0.00 49 ASN A N 18
ATOM 21931 C CA . ASN A 1 49 ? -6.011 8.846 -12.743 1.00 0.00 49 ASN A CA 18
ATOM 21932 C C . ASN A 1 49 ? -6.885 10.003 -12.268 1.00 0.00 49 ASN A C 18
ATOM 21933 O O . ASN A 1 49 ? -6.502 11.169 -12.374 1.00 0.00 49 ASN A O 18
ATOM 21944 N N . HIS A 1 50 ? -8.060 9.672 -11.743 1.00 0.00 50 HIS A N 18
ATOM 21945 C CA . HIS A 1 50 ? -8.989 10.683 -11.251 1.00 0.00 50 HIS A CA 18
ATOM 21946 C C . HIS A 1 50 ? -8.268 11.701 -10.372 1.00 0.00 50 HIS A C 18
ATOM 21947 O O . HIS A 1 50 ? -8.470 12.908 -10.508 1.00 0.00 50 HIS A O 18
ATOM 21961 N N . LYS A 1 51 ? -7.427 11.207 -9.471 1.00 0.00 51 LYS A N 18
ATOM 21962 C CA . LYS A 1 51 ? -6.674 12.072 -8.570 1.00 0.00 51 LYS A CA 18
ATOM 21963 C C . LYS A 1 51 ? -5.595 12.839 -9.327 1.00 0.00 51 LYS A C 18
ATOM 21964 O O . LYS A 1 51 ? -5.315 13.999 -9.025 1.00 0.00 51 LYS A O 18
ATOM 21983 N N . LYS A 1 52 ? -4.991 12.184 -10.313 1.00 0.00 52 LYS A N 18
ATOM 21984 C CA . LYS A 1 52 ? -3.944 12.804 -11.116 1.00 0.00 52 LYS A CA 18
ATOM 21985 C C . LYS A 1 52 ? -4.430 14.114 -11.726 1.00 0.00 52 LYS A C 18
ATOM 21986 O O . LYS A 1 52 ? -3.719 15.119 -11.711 1.00 0.00 52 LYS A O 18
ATOM 22005 N N . SER A 1 53 ? -5.647 14.097 -12.261 1.00 0.00 53 SER A N 18
ATOM 22006 C CA . SER A 1 53 ? -6.227 15.284 -12.879 1.00 0.00 53 SER A CA 18
ATOM 22007 C C . SER A 1 53 ? -6.836 16.203 -11.824 1.00 0.00 53 SER A C 18
ATOM 22008 O O . SER A 1 53 ? -7.923 16.747 -12.012 1.00 0.00 53 SER A O 18
ATOM 22016 N N . MET A 1 54 ? -6.125 16.370 -10.713 1.00 0.00 54 MET A N 18
ATOM 22017 C CA . MET A 1 54 ? -6.594 17.224 -9.628 1.00 0.00 54 MET A CA 18
ATOM 22018 C C . MET A 1 54 ? -5.608 18.357 -9.363 1.00 0.00 54 MET A C 18
ATOM 22019 O O . MET A 1 54 ? -5.983 19.413 -8.851 1.00 0.00 54 MET A O 18
ATOM 22033 N N . LEU A 1 55 ? -4.347 18.132 -9.714 1.00 0.00 55 LEU A N 18
ATOM 22034 C CA . LEU A 1 55 ? -3.307 19.135 -9.514 1.00 0.00 55 LEU A CA 18
ATOM 22035 C C . LEU A 1 55 ? -2.927 19.797 -10.835 1.00 0.00 55 LEU A C 18
ATOM 22036 O O . LEU A 1 55 ? -2.436 20.926 -10.857 1.00 0.00 55 LEU A O 18
ATOM 22052 N N . ASP A 1 56 ? -3.159 19.087 -11.934 1.00 0.00 56 ASP A N 18
ATOM 22053 C CA . ASP A 1 56 ? -2.844 19.607 -13.260 1.00 0.00 56 ASP A CA 18
ATOM 22054 C C . ASP A 1 56 ? -4.043 20.339 -13.855 1.00 0.00 56 ASP A C 18
ATOM 22055 O O . ASP A 1 56 ? -3.984 21.541 -14.114 1.00 0.00 56 ASP A O 18
ATOM 22064 N N . LYS A 1 57 ? -5.130 19.606 -14.072 1.00 0.00 57 LYS A N 18
ATOM 22065 C CA . LYS A 1 57 ? -6.343 20.184 -14.637 1.00 0.00 57 LYS A CA 18
ATOM 22066 C C . LYS A 1 57 ? -7.339 20.540 -13.537 1.00 0.00 57 LYS A C 18
ATOM 22067 O O . LYS A 1 57 ? -7.836 21.664 -13.477 1.00 0.00 57 LYS A O 18
ATOM 22086 N N . GLY A 1 58 ? -7.625 19.575 -12.669 1.00 0.00 58 GLY A N 18
ATOM 22087 C CA . GLY A 1 58 ? -8.559 19.807 -11.583 1.00 0.00 58 GLY A CA 18
ATOM 22088 C C . GLY A 1 58 ? -9.733 18.849 -11.614 1.00 0.00 58 GLY A C 18
ATOM 22089 O O . GLY A 1 58 ? -10.236 18.440 -10.568 1.00 0.00 58 GLY A O 18
ATOM 22093 N N . GLU A 1 59 ? -10.172 18.491 -12.817 1.00 0.00 59 GLU A N 18
ATOM 22094 C CA . GLU A 1 59 ? -11.297 17.577 -12.978 1.00 0.00 59 GLU A CA 18
ATOM 22095 C C . GLU A 1 59 ? -10.832 16.236 -13.538 1.00 0.00 59 GLU A C 18
ATOM 22096 O O . GLU A 1 59 ? -9.815 16.158 -14.226 1.00 0.00 59 GLU A O 18
ATOM 22108 N N . SER A 1 60 ? -11.585 15.183 -13.237 1.00 0.00 60 SER A N 18
ATOM 22109 C CA . SER A 1 60 ? -11.249 13.844 -13.706 1.00 0.00 60 SER A CA 18
ATOM 22110 C C . SER A 1 60 ? -12.084 13.470 -14.926 1.00 0.00 60 SER A C 18
ATOM 22111 O O . SER A 1 60 ? -13.301 13.655 -14.940 1.00 0.00 60 SER A O 18
ATOM 22119 N N . SER A 1 61 ? -11.420 12.943 -15.950 1.00 0.00 61 SER A N 18
ATOM 22120 C CA . SER A 1 61 ? -12.100 12.546 -17.178 1.00 0.00 61 SER A CA 18
ATOM 22121 C C . SER A 1 61 ? -11.244 11.571 -17.982 1.00 0.00 61 SER A C 18
ATOM 22122 O O . SER A 1 61 ? -10.052 11.410 -17.718 1.00 0.00 61 SER A O 18
ATOM 22130 N N . CYS A 1 62 ? -11.861 10.922 -18.964 1.00 0.00 62 CYS A N 18
ATOM 22131 C CA . CYS A 1 62 ? -11.159 9.962 -19.807 1.00 0.00 62 CYS A CA 18
ATOM 22132 C C . CYS A 1 62 ? -9.797 10.505 -20.230 1.00 0.00 62 CYS A C 18
ATOM 22133 O O . CYS A 1 62 ? -9.693 11.513 -20.929 1.00 0.00 62 CYS A O 18
ATOM 22140 N N . PRO A 1 63 ? -8.727 9.821 -19.798 1.00 0.00 63 PRO A N 18
ATOM 22141 C CA . PRO A 1 63 ? -7.352 10.214 -20.121 1.00 0.00 63 PRO A CA 18
ATOM 22142 C C . PRO A 1 63 ? -7.018 9.999 -21.593 1.00 0.00 63 PRO A C 18
ATOM 22143 O O . PRO A 1 63 ? -5.891 10.240 -22.026 1.00 0.00 63 PRO A O 18
ATOM 22154 N N . VAL A 1 64 ? -8.005 9.544 -22.359 1.00 0.00 64 VAL A N 18
ATOM 22155 C CA . VAL A 1 64 ? -7.816 9.298 -23.783 1.00 0.00 64 VAL A CA 18
ATOM 22156 C C . VAL A 1 64 ? -8.491 10.377 -24.622 1.00 0.00 64 VAL A C 18
ATOM 22157 O O . VAL A 1 64 ? -7.828 11.127 -25.340 1.00 0.00 64 VAL A O 18
ATOM 22170 N N . CYS A 1 65 ? -9.814 10.451 -24.527 1.00 0.00 65 CYS A N 18
ATOM 22171 C CA . CYS A 1 65 ? -10.581 11.439 -25.277 1.00 0.00 65 CYS A CA 18
ATOM 22172 C C . CYS A 1 65 ? -11.005 12.595 -24.377 1.00 0.00 65 CYS A C 18
ATOM 22173 O O . CYS A 1 65 ? -11.318 13.686 -24.855 1.00 0.00 65 CYS A O 18
ATOM 22180 N N . ARG A 1 66 ? -11.014 12.349 -23.071 1.00 0.00 66 ARG A N 18
ATOM 22181 C CA . ARG A 1 66 ? -11.401 13.369 -22.103 1.00 0.00 66 ARG A CA 18
ATOM 22182 C C . ARG A 1 66 ? -12.836 13.829 -22.343 1.00 0.00 66 ARG A C 18
ATOM 22183 O O . ARG A 1 66 ? -13.133 15.023 -22.286 1.00 0.00 66 ARG A O 18
ATOM 22204 N N . ILE A 1 67 ? -13.721 12.875 -22.610 1.00 0.00 67 ILE A N 18
ATOM 22205 C CA . ILE A 1 67 ? -15.124 13.182 -22.858 1.00 0.00 67 ILE A CA 18
ATOM 22206 C C . ILE A 1 67 ? -15.736 13.938 -21.683 1.00 0.00 67 ILE A C 18
ATOM 22207 O O . ILE A 1 67 ? -15.247 13.857 -20.557 1.00 0.00 67 ILE A O 18
ATOM 22223 N N . SER A 1 68 ? -16.811 14.671 -21.954 1.00 0.00 68 SER A N 18
ATOM 22224 C CA . SER A 1 68 ? -17.490 15.443 -20.921 1.00 0.00 68 SER A CA 18
ATOM 22225 C C . SER A 1 68 ? -18.487 14.574 -20.159 1.00 0.00 68 SER A C 18
ATOM 22226 O O . SER A 1 68 ? -19.508 15.061 -19.673 1.00 0.00 68 SER A O 18
ATOM 22234 N N . TYR A 1 69 ? -18.182 13.285 -20.060 1.00 0.00 69 TYR A N 18
ATOM 22235 C CA . TYR A 1 69 ? -19.050 12.346 -19.361 1.00 0.00 69 TYR A CA 18
ATOM 22236 C C . TYR A 1 69 ? -18.814 12.404 -17.855 1.00 0.00 69 TYR A C 18
ATOM 22237 O O . TYR A 1 69 ? -17.855 13.018 -17.390 1.00 0.00 69 TYR A O 18
ATOM 22255 N N . GLN A 1 70 ? -19.697 11.758 -17.099 1.00 0.00 70 GLN A N 18
ATOM 22256 C CA . GLN A 1 70 ? -19.586 11.736 -15.645 1.00 0.00 70 GLN A CA 18
ATOM 22257 C C . GLN A 1 70 ? -18.839 10.492 -15.175 1.00 0.00 70 GLN A C 18
ATOM 22258 O O . GLN A 1 70 ? -19.289 9.361 -15.362 1.00 0.00 70 GLN A O 18
ATOM 22272 N N . PRO A 1 71 ? -17.671 10.703 -14.551 1.00 0.00 71 PRO A N 18
ATOM 22273 C CA . PRO A 1 71 ? -16.837 9.610 -14.042 1.00 0.00 71 PRO A CA 18
ATOM 22274 C C . PRO A 1 71 ? -17.465 8.913 -12.840 1.00 0.00 71 PRO A C 18
ATOM 22275 O O . PRO A 1 71 ? -16.866 8.015 -12.249 1.00 0.00 71 PRO A O 18
ATOM 22286 N N . GLU A 1 72 ? -18.675 9.333 -12.484 1.00 0.00 72 GLU A N 18
ATOM 22287 C CA . GLU A 1 72 ? -19.384 8.748 -11.351 1.00 0.00 72 GLU A CA 18
ATOM 22288 C C . GLU A 1 72 ? -20.490 7.811 -11.827 1.00 0.00 72 GLU A C 18
ATOM 22289 O O . GLU A 1 72 ? -20.653 6.710 -11.303 1.00 0.00 72 GLU A O 18
ATOM 22301 N N . ASN A 1 73 ? -21.248 8.257 -12.823 1.00 0.00 73 ASN A N 18
ATOM 22302 C CA . ASN A 1 73 ? -22.340 7.460 -13.369 1.00 0.00 73 ASN A CA 18
ATOM 22303 C C . ASN A 1 73 ? -21.810 6.388 -14.317 1.00 0.00 73 ASN A C 18
ATOM 22304 O O . ASN A 1 73 ? -22.127 6.387 -15.507 1.00 0.00 73 ASN A O 18
ATOM 22315 N N . ILE A 1 74 ? -21.003 5.479 -13.782 1.00 0.00 74 ILE A N 18
ATOM 22316 C CA . ILE A 1 74 ? -20.431 4.402 -14.579 1.00 0.00 74 ILE A CA 18
ATOM 22317 C C . ILE A 1 74 ? -20.493 3.073 -13.834 1.00 0.00 74 ILE A C 18
ATOM 22318 O O . ILE A 1 74 ? -20.349 3.027 -12.612 1.00 0.00 74 ILE A O 18
ATOM 22334 N N . ARG A 1 75 ? -20.706 1.993 -14.578 1.00 0.00 75 ARG A N 18
ATOM 22335 C CA . ARG A 1 75 ? -20.787 0.662 -13.988 1.00 0.00 75 ARG A CA 18
ATOM 22336 C C . ARG A 1 75 ? -20.274 -0.396 -14.961 1.00 0.00 75 ARG A C 18
ATOM 22337 O O . ARG A 1 75 ? -20.479 -0.313 -16.172 1.00 0.00 75 ARG A O 18
ATOM 22358 N N . PRO A 1 76 ? -19.590 -1.415 -14.420 1.00 0.00 76 PRO A N 18
ATOM 22359 C CA . PRO A 1 76 ? -19.033 -2.509 -15.222 1.00 0.00 76 PRO A CA 18
ATOM 22360 C C . PRO A 1 76 ? -20.116 -3.414 -15.799 1.00 0.00 76 PRO A C 18
ATOM 22361 O O . PRO A 1 76 ? -21.291 -3.287 -15.458 1.00 0.00 76 PRO A O 18
ATOM 22372 N N . ASN A 1 77 ? -19.712 -4.327 -16.676 1.00 0.00 77 ASN A N 18
ATOM 22373 C CA . ASN A 1 77 ? -20.649 -5.254 -17.301 1.00 0.00 77 ASN A CA 18
ATOM 22374 C C . ASN A 1 77 ? -20.824 -6.508 -16.450 1.00 0.00 77 ASN A C 18
ATOM 22375 O O . ASN A 1 77 ? -20.882 -7.621 -16.972 1.00 0.00 77 ASN A O 18
ATOM 22386 N N . ARG A 1 78 ? -20.907 -6.319 -15.137 1.00 0.00 78 ARG A N 18
ATOM 22387 C CA . ARG A 1 78 ? -21.074 -7.434 -14.213 1.00 0.00 78 ARG A CA 18
ATOM 22388 C C . ARG A 1 78 ? -22.418 -7.349 -13.495 1.00 0.00 78 ARG A C 18
ATOM 22389 O O . ARG A 1 78 ? -23.156 -8.332 -13.417 1.00 0.00 78 ARG A O 18
ATOM 22410 N N . HIS A 1 79 ? -22.730 -6.167 -12.972 1.00 0.00 79 HIS A N 18
ATOM 22411 C CA . HIS A 1 79 ? -23.985 -5.953 -12.261 1.00 0.00 79 HIS A CA 18
ATOM 22412 C C . HIS A 1 79 ? -25.176 -6.334 -13.134 1.00 0.00 79 HIS A C 18
ATOM 22413 O O . HIS A 1 79 ? -25.588 -5.572 -14.008 1.00 0.00 79 HIS A O 18
ATOM 22427 N N . VAL A 1 80 ? -25.726 -7.520 -12.891 1.00 0.00 80 VAL A N 18
ATOM 22428 C CA . VAL A 1 80 ? -26.870 -8.003 -13.655 1.00 0.00 80 VAL A CA 18
ATOM 22429 C C . VAL A 1 80 ? -28.105 -8.137 -12.770 1.00 0.00 80 VAL A C 18
ATOM 22430 O O . VAL A 1 80 ? -28.563 -9.244 -12.491 1.00 0.00 80 VAL A O 18
ATOM 22443 N N . ALA A 1 81 ? -28.638 -7.001 -12.333 1.00 0.00 81 ALA A N 18
ATOM 22444 C CA . ALA A 1 81 ? -29.821 -6.991 -11.481 1.00 0.00 81 ALA A CA 18
ATOM 22445 C C . ALA A 1 81 ? -29.758 -8.104 -10.441 1.00 0.00 81 ALA A C 18
ATOM 22446 O O . ALA A 1 81 ? -30.758 -8.765 -10.164 1.00 0.00 81 ALA A O 18
ATOM 22453 N N . ASN A 1 82 ? -28.576 -8.306 -9.868 1.00 0.00 82 ASN A N 18
ATOM 22454 C CA . ASN A 1 82 ? -28.383 -9.340 -8.858 1.00 0.00 82 ASN A CA 18
ATOM 22455 C C . ASN A 1 82 ? -27.108 -9.089 -8.058 1.00 0.00 82 ASN A C 18
ATOM 22456 O O . ASN A 1 82 ? -26.000 -9.271 -8.564 1.00 0.00 82 ASN A O 18
ATOM 22467 N N . ILE A 1 83 ? -27.274 -8.670 -6.808 1.00 0.00 83 ILE A N 18
ATOM 22468 C CA . ILE A 1 83 ? -26.137 -8.395 -5.938 1.00 0.00 83 ILE A CA 18
ATOM 22469 C C . ILE A 1 83 ? -25.885 -9.554 -4.980 1.00 0.00 83 ILE A C 18
ATOM 22470 O O . ILE A 1 83 ? -26.652 -10.516 -4.937 1.00 0.00 83 ILE A O 18
ATOM 22486 N N . VAL A 1 84 ? -24.806 -9.454 -4.210 1.00 0.00 84 VAL A N 18
ATOM 22487 C CA . VAL A 1 84 ? -24.455 -10.493 -3.249 1.00 0.00 84 VAL A CA 18
ATOM 22488 C C . VAL A 1 84 ? -25.690 -11.006 -2.518 1.00 0.00 84 VAL A C 18
ATOM 22489 O O . VAL A 1 84 ? -26.606 -10.242 -2.216 1.00 0.00 84 VAL A O 18
ATOM 22502 N N . GLU A 1 85 ? -25.707 -12.305 -2.236 1.00 0.00 85 GLU A N 18
ATOM 22503 C CA . GLU A 1 85 ? -26.831 -12.921 -1.540 1.00 0.00 85 GLU A CA 18
ATOM 22504 C C . GLU A 1 85 ? -26.492 -13.171 -0.074 1.00 0.00 85 GLU A C 18
ATOM 22505 O O . GLU A 1 85 ? -27.336 -13.680 0.662 1.00 0.00 85 GLU A O 18
ATOM 22519 N N . GLY A 1 1 ? -20.460 -7.004 -2.593 1.00 0.00 1 GLY A N 19
ATOM 22520 C CA . GLY A 1 1 ? -19.339 -7.892 -2.344 1.00 0.00 1 GLY A CA 19
ATOM 22521 C C . GLY A 1 1 ? -18.112 -7.152 -1.849 1.00 0.00 1 GLY A C 19
ATOM 22522 O O . GLY A 1 1 ? -18.163 -5.947 -1.603 1.00 0.00 1 GLY A O 19
ATOM 22526 N N . SER A 1 2 ? -17.006 -7.875 -1.702 1.00 0.00 2 SER A N 19
ATOM 22527 C CA . SER A 1 2 ? -15.762 -7.280 -1.228 1.00 0.00 2 SER A CA 19
ATOM 22528 C C . SER A 1 2 ? -14.670 -7.388 -2.288 1.00 0.00 2 SER A C 19
ATOM 22529 O O . SER A 1 2 ? -14.268 -8.487 -2.671 1.00 0.00 2 SER A O 19
ATOM 22537 N N . SER A 1 3 ? -14.194 -6.240 -2.758 1.00 0.00 3 SER A N 19
ATOM 22538 C CA . SER A 1 3 ? -13.151 -6.204 -3.776 1.00 0.00 3 SER A CA 19
ATOM 22539 C C . SER A 1 3 ? -11.784 -6.495 -3.165 1.00 0.00 3 SER A C 19
ATOM 22540 O O . SER A 1 3 ? -11.387 -5.874 -2.180 1.00 0.00 3 SER A O 19
ATOM 22548 N N . GLY A 1 4 ? -11.068 -7.446 -3.757 1.00 0.00 4 GLY A N 19
ATOM 22549 C CA . GLY A 1 4 ? -9.754 -7.805 -3.258 1.00 0.00 4 GLY A CA 19
ATOM 22550 C C . GLY A 1 4 ? -8.840 -8.324 -4.351 1.00 0.00 4 GLY A C 19
ATOM 22551 O O . GLY A 1 4 ? -9.301 -8.693 -5.431 1.00 0.00 4 GLY A O 19
ATOM 22555 N N . SER A 1 5 ? -7.541 -8.352 -4.070 1.00 0.00 5 SER A N 19
ATOM 22556 C CA . SER A 1 5 ? -6.560 -8.825 -5.040 1.00 0.00 5 SER A CA 19
ATOM 22557 C C . SER A 1 5 ? -5.301 -9.324 -4.339 1.00 0.00 5 SER A C 19
ATOM 22558 O O . SER A 1 5 ? -4.864 -8.751 -3.341 1.00 0.00 5 SER A O 19
ATOM 22566 N N . SER A 1 6 ? -4.721 -10.397 -4.869 1.00 0.00 6 SER A N 19
ATOM 22567 C CA . SER A 1 6 ? -3.514 -10.977 -4.293 1.00 0.00 6 SER A CA 19
ATOM 22568 C C . SER A 1 6 ? -2.671 -11.656 -5.369 1.00 0.00 6 SER A C 19
ATOM 22569 O O . SER A 1 6 ? -3.196 -12.142 -6.369 1.00 0.00 6 SER A O 19
ATOM 22577 N N . GLY A 1 7 ? -1.359 -11.684 -5.153 1.00 0.00 7 GLY A N 19
ATOM 22578 C CA . GLY A 1 7 ? -0.464 -12.305 -6.112 1.00 0.00 7 GLY A CA 19
ATOM 22579 C C . GLY A 1 7 ? -1.079 -13.519 -6.778 1.00 0.00 7 GLY A C 19
ATOM 22580 O O . GLY A 1 7 ? -1.752 -14.318 -6.128 1.00 0.00 7 GLY A O 19
ATOM 22584 N N . MET A 1 8 ? -0.849 -13.658 -8.080 1.00 0.00 8 MET A N 19
ATOM 22585 C CA . MET A 1 8 ? -1.387 -14.784 -8.835 1.00 0.00 8 MET A CA 19
ATOM 22586 C C . MET A 1 8 ? -0.265 -15.683 -9.343 1.00 0.00 8 MET A C 19
ATOM 22587 O O . MET A 1 8 ? 0.620 -15.235 -10.072 1.00 0.00 8 MET A O 19
ATOM 22601 N N . ALA A 1 9 ? -0.308 -16.953 -8.954 1.00 0.00 9 ALA A N 19
ATOM 22602 C CA . ALA A 1 9 ? 0.705 -17.915 -9.372 1.00 0.00 9 ALA A CA 19
ATOM 22603 C C . ALA A 1 9 ? 0.336 -18.555 -10.706 1.00 0.00 9 ALA A C 19
ATOM 22604 O O . ALA A 1 9 ? 0.501 -19.760 -10.894 1.00 0.00 9 ALA A O 19
ATOM 22611 N N . SER A 1 10 ? -0.165 -17.741 -11.630 1.00 0.00 10 SER A N 19
ATOM 22612 C CA . SER A 1 10 ? -0.562 -18.229 -12.945 1.00 0.00 10 SER A CA 19
ATOM 22613 C C . SER A 1 10 ? 0.660 -18.620 -13.771 1.00 0.00 10 SER A C 19
ATOM 22614 O O . SER A 1 10 ? 1.621 -17.859 -13.877 1.00 0.00 10 SER A O 19
ATOM 22622 N N . GLY A 1 11 ? 0.615 -19.813 -14.356 1.00 0.00 11 GLY A N 19
ATOM 22623 C CA . GLY A 1 11 ? 1.723 -20.285 -15.165 1.00 0.00 11 GLY A CA 19
ATOM 22624 C C . GLY A 1 11 ? 1.618 -19.839 -16.609 1.00 0.00 11 GLY A C 19
ATOM 22625 O O . GLY A 1 11 ? 1.351 -20.649 -17.498 1.00 0.00 11 GLY A O 19
ATOM 22629 N N . ILE A 1 12 ? 1.826 -18.549 -16.845 1.00 0.00 12 ILE A N 19
ATOM 22630 C CA . ILE A 1 12 ? 1.752 -17.997 -18.193 1.00 0.00 12 ILE A CA 19
ATOM 22631 C C . ILE A 1 12 ? 3.145 -17.731 -18.754 1.00 0.00 12 ILE A C 19
ATOM 22632 O O . ILE A 1 12 ? 4.143 -17.820 -18.038 1.00 0.00 12 ILE A O 19
ATOM 22648 N N . LEU A 1 13 ? 3.205 -17.401 -20.040 1.00 0.00 13 LEU A N 19
ATOM 22649 C CA . LEU A 1 13 ? 4.475 -17.119 -20.699 1.00 0.00 13 LEU A CA 19
ATOM 22650 C C . LEU A 1 13 ? 4.351 -15.916 -21.629 1.00 0.00 13 LEU A C 19
ATOM 22651 O O . LEU A 1 13 ? 3.411 -15.823 -22.419 1.00 0.00 13 LEU A O 19
ATOM 22667 N N . VAL A 1 14 ? 5.307 -14.998 -21.532 1.00 0.00 14 VAL A N 19
ATOM 22668 C CA . VAL A 1 14 ? 5.306 -13.803 -22.367 1.00 0.00 14 VAL A CA 19
ATOM 22669 C C . VAL A 1 14 ? 4.811 -14.115 -23.774 1.00 0.00 14 VAL A C 19
ATOM 22670 O O . VAL A 1 14 ? 5.428 -14.891 -24.502 1.00 0.00 14 VAL A O 19
ATOM 22683 N N . ASN A 1 15 ? 3.692 -13.505 -24.151 1.00 0.00 15 ASN A N 19
ATOM 22684 C CA . ASN A 1 15 ? 3.112 -13.718 -25.472 1.00 0.00 15 ASN A CA 19
ATOM 22685 C C . ASN A 1 15 ? 2.839 -12.388 -26.167 1.00 0.00 15 ASN A C 19
ATOM 22686 O O . ASN A 1 15 ? 3.058 -11.320 -25.596 1.00 0.00 15 ASN A O 19
ATOM 22697 N N . VAL A 1 16 ? 2.357 -12.461 -27.404 1.00 0.00 16 VAL A N 19
ATOM 22698 C CA . VAL A 1 16 ? 2.052 -11.263 -28.177 1.00 0.00 16 VAL A CA 19
ATOM 22699 C C . VAL A 1 16 ? 1.060 -10.371 -27.439 1.00 0.00 16 VAL A C 19
ATOM 22700 O O . VAL A 1 16 ? 0.300 -10.838 -26.591 1.00 0.00 16 VAL A O 19
ATOM 22713 N N . LYS A 1 17 ? 1.072 -9.084 -27.769 1.00 0.00 17 LYS A N 19
ATOM 22714 C CA . LYS A 1 17 ? 0.173 -8.124 -27.139 1.00 0.00 17 LYS A CA 19
ATOM 22715 C C . LYS A 1 17 ? -1.205 -8.738 -26.911 1.00 0.00 17 LYS A C 19
ATOM 22716 O O . LYS A 1 17 ? -1.668 -9.557 -27.704 1.00 0.00 17 LYS A O 19
ATOM 22735 N N . GLU A 1 18 ? -1.853 -8.336 -25.822 1.00 0.00 18 GLU A N 19
ATOM 22736 C CA . GLU A 1 18 ? -3.178 -8.848 -25.491 1.00 0.00 18 GLU A CA 19
ATOM 22737 C C . GLU A 1 18 ? -4.263 -8.064 -26.224 1.00 0.00 18 GLU A C 19
ATOM 22738 O O . GLU A 1 18 ? -4.172 -6.845 -26.368 1.00 0.00 18 GLU A O 19
ATOM 22750 N N . GLU A 1 19 ? -5.288 -8.774 -26.686 1.00 0.00 19 GLU A N 19
ATOM 22751 C CA . GLU A 1 19 ? -6.389 -8.145 -27.405 1.00 0.00 19 GLU A CA 19
ATOM 22752 C C . GLU A 1 19 ? -6.645 -6.734 -26.883 1.00 0.00 19 GLU A C 19
ATOM 22753 O O . GLU A 1 19 ? -6.660 -5.770 -27.649 1.00 0.00 19 GLU A O 19
ATOM 22765 N N . VAL A 1 20 ? -6.846 -6.621 -25.574 1.00 0.00 20 VAL A N 19
ATOM 22766 C CA . VAL A 1 20 ? -7.100 -5.329 -24.949 1.00 0.00 20 VAL A CA 19
ATOM 22767 C C . VAL A 1 20 ? -6.009 -4.981 -23.942 1.00 0.00 20 VAL A C 19
ATOM 22768 O O . VAL A 1 20 ? -5.729 -5.750 -23.022 1.00 0.00 20 VAL A O 19
ATOM 22781 N N . THR A 1 21 ? -5.395 -3.815 -24.122 1.00 0.00 21 THR A N 19
ATOM 22782 C CA . THR A 1 21 ? -4.334 -3.365 -23.230 1.00 0.00 21 THR A CA 19
ATOM 22783 C C . THR A 1 21 ? -4.728 -2.079 -22.512 1.00 0.00 21 THR A C 19
ATOM 22784 O O . THR A 1 21 ? -5.568 -1.319 -22.994 1.00 0.00 21 THR A O 19
ATOM 22795 N N . CYS A 1 22 ? -4.115 -1.840 -21.358 1.00 0.00 22 CYS A N 19
ATOM 22796 C CA . CYS A 1 22 ? -4.401 -0.646 -20.572 1.00 0.00 22 CYS A CA 19
ATOM 22797 C C . CYS A 1 22 ? -3.505 0.513 -20.999 1.00 0.00 22 CYS A C 19
ATOM 22798 O O . CYS A 1 22 ? -2.278 0.412 -21.005 1.00 0.00 22 CYS A O 19
ATOM 22805 N N . PRO A 1 23 ? -4.131 1.641 -21.365 1.00 0.00 23 PRO A N 19
ATOM 22806 C CA . PRO A 1 23 ? -3.410 2.842 -21.799 1.00 0.00 23 PRO A CA 19
ATOM 22807 C C . PRO A 1 23 ? -2.660 3.513 -20.654 1.00 0.00 23 PRO A C 19
ATOM 22808 O O . PRO A 1 23 ? -1.996 4.532 -20.848 1.00 0.00 23 PRO A O 19
ATOM 22819 N N . ILE A 1 24 ? -2.769 2.936 -19.462 1.00 0.00 24 ILE A N 19
ATOM 22820 C CA . ILE A 1 24 ? -2.099 3.479 -18.287 1.00 0.00 24 ILE A CA 19
ATOM 22821 C C . ILE A 1 24 ? -0.885 2.637 -17.909 1.00 0.00 24 ILE A C 19
ATOM 22822 O O . ILE A 1 24 ? 0.257 3.079 -18.044 1.00 0.00 24 ILE A O 19
ATOM 22838 N N . CYS A 1 25 ? -1.138 1.422 -17.437 1.00 0.00 25 CYS A N 19
ATOM 22839 C CA . CYS A 1 25 ? -0.067 0.516 -17.040 1.00 0.00 25 CYS A CA 19
ATOM 22840 C C . CYS A 1 25 ? 0.518 -0.200 -18.254 1.00 0.00 25 CYS A C 19
ATOM 22841 O O . CYS A 1 25 ? 1.509 -0.923 -18.145 1.00 0.00 25 CYS A O 19
ATOM 22848 N N . LEU A 1 26 ? -0.102 0.006 -19.411 1.00 0.00 26 LEU A N 19
ATOM 22849 C CA . LEU A 1 26 ? 0.356 -0.619 -20.647 1.00 0.00 26 LEU A CA 19
ATOM 22850 C C . LEU A 1 26 ? 0.798 -2.057 -20.398 1.00 0.00 26 LEU A C 19
ATOM 22851 O O . LEU A 1 26 ? 1.873 -2.469 -20.832 1.00 0.00 26 LEU A O 19
ATOM 22867 N N . GLU A 1 27 ? -0.040 -2.816 -19.699 1.00 0.00 27 GLU A N 19
ATOM 22868 C CA . GLU A 1 27 ? 0.265 -4.209 -19.395 1.00 0.00 27 GLU A CA 19
ATOM 22869 C C . GLU A 1 27 ? -0.782 -5.140 -19.999 1.00 0.00 27 GLU A C 19
ATOM 22870 O O . GLU A 1 27 ? -0.500 -5.885 -20.939 1.00 0.00 27 GLU A O 19
ATOM 22882 N N . LEU A 1 28 ? -1.993 -5.093 -19.454 1.00 0.00 28 LEU A N 19
ATOM 22883 C CA . LEU A 1 28 ? -3.084 -5.932 -19.938 1.00 0.00 28 LEU A CA 19
ATOM 22884 C C . LEU A 1 28 ? -4.413 -5.504 -19.325 1.00 0.00 28 LEU A C 19
ATOM 22885 O O . LEU A 1 28 ? -4.494 -5.215 -18.130 1.00 0.00 28 LEU A O 19
ATOM 22901 N N . LEU A 1 29 ? -5.454 -5.467 -20.149 1.00 0.00 29 LEU A N 19
ATOM 22902 C CA . LEU A 1 29 ? -6.782 -5.077 -19.688 1.00 0.00 29 LEU A CA 19
ATOM 22903 C C . LEU A 1 29 ? -7.709 -6.286 -19.612 1.00 0.00 29 LEU A C 19
ATOM 22904 O O . LEU A 1 29 ? -8.341 -6.661 -20.600 1.00 0.00 29 LEU A O 19
ATOM 22920 N N . THR A 1 30 ? -7.788 -6.891 -18.430 1.00 0.00 30 THR A N 19
ATOM 22921 C CA . THR A 1 30 ? -8.638 -8.056 -18.224 1.00 0.00 30 THR A CA 19
ATOM 22922 C C . THR A 1 30 ? -9.947 -7.668 -17.546 1.00 0.00 30 THR A C 19
ATOM 22923 O O . THR A 1 30 ? -10.004 -7.518 -16.326 1.00 0.00 30 THR A O 19
ATOM 22934 N N . GLN A 1 31 ? -10.997 -7.509 -18.345 1.00 0.00 31 GLN A N 19
ATOM 22935 C CA . GLN A 1 31 ? -12.306 -7.138 -17.821 1.00 0.00 31 GLN A CA 19
ATOM 22936 C C . GLN A 1 31 ? -12.285 -5.722 -17.254 1.00 0.00 31 GLN A C 19
ATOM 22937 O O . GLN A 1 31 ? -12.678 -5.478 -16.113 1.00 0.00 31 GLN A O 19
ATOM 22951 N N . PRO A 1 32 ? -11.814 -4.766 -18.068 1.00 0.00 32 PRO A N 19
ATOM 22952 C CA . PRO A 1 32 ? -11.731 -3.358 -17.669 1.00 0.00 32 PRO A CA 19
ATOM 22953 C C . PRO A 1 32 ? -13.104 -2.709 -17.539 1.00 0.00 32 PRO A C 19
ATOM 22954 O O . PRO A 1 32 ? -14.129 -3.392 -17.563 1.00 0.00 32 PRO A O 19
ATOM 22965 N N . LEU A 1 33 ? -13.119 -1.387 -17.403 1.00 0.00 33 LEU A N 19
ATOM 22966 C CA . LEU A 1 33 ? -14.368 -0.646 -17.271 1.00 0.00 33 LEU A CA 19
ATOM 22967 C C . LEU A 1 33 ? -14.710 0.082 -18.567 1.00 0.00 33 LEU A C 19
ATOM 22968 O O . LEU A 1 33 ? -13.851 0.274 -19.428 1.00 0.00 33 LEU A O 19
ATOM 22984 N N . SER A 1 34 ? -15.969 0.486 -18.699 1.00 0.00 34 SER A N 19
ATOM 22985 C CA . SER A 1 34 ? -16.425 1.191 -19.891 1.00 0.00 34 SER A CA 19
ATOM 22986 C C . SER A 1 34 ? -16.795 2.634 -19.560 1.00 0.00 34 SER A C 19
ATOM 22987 O O . SER A 1 34 ? -17.209 2.940 -18.441 1.00 0.00 34 SER A O 19
ATOM 22995 N N . LEU A 1 35 ? -16.644 3.517 -20.541 1.00 0.00 35 LEU A N 19
ATOM 22996 C CA . LEU A 1 35 ? -16.962 4.928 -20.356 1.00 0.00 35 LEU A CA 19
ATOM 22997 C C . LEU A 1 35 ? -17.788 5.458 -21.524 1.00 0.00 35 LEU A C 19
ATOM 22998 O O . LEU A 1 35 ? -17.954 4.779 -22.538 1.00 0.00 35 LEU A O 19
ATOM 23014 N N . ASP A 1 36 ? -18.301 6.674 -21.376 1.00 0.00 36 ASP A N 19
ATOM 23015 C CA . ASP A 1 36 ? -19.107 7.296 -22.420 1.00 0.00 36 ASP A CA 19
ATOM 23016 C C . ASP A 1 36 ? -18.223 8.022 -23.429 1.00 0.00 36 ASP A C 19
ATOM 23017 O O . ASP A 1 36 ? -18.630 9.022 -24.022 1.00 0.00 36 ASP A O 19
ATOM 23026 N N . CYS A 1 37 ? -17.010 7.513 -23.619 1.00 0.00 37 CYS A N 19
ATOM 23027 C CA . CYS A 1 37 ? -16.066 8.112 -24.555 1.00 0.00 37 CYS A CA 19
ATOM 23028 C C . CYS A 1 37 ? -15.582 7.083 -25.572 1.00 0.00 37 CYS A C 19
ATOM 23029 O O . CYS A 1 37 ? -15.379 7.400 -26.743 1.00 0.00 37 CYS A O 19
ATOM 23036 N N . GLY A 1 38 ? -15.397 5.848 -25.115 1.00 0.00 38 GLY A N 19
ATOM 23037 C CA . GLY A 1 38 ? -14.938 4.791 -25.997 1.00 0.00 38 GLY A CA 19
ATOM 23038 C C . GLY A 1 38 ? -13.550 4.298 -25.638 1.00 0.00 38 GLY A C 19
ATOM 23039 O O . GLY A 1 38 ? -12.720 4.064 -26.517 1.00 0.00 38 GLY A O 19
ATOM 23043 N N . HIS A 1 39 ? -13.296 4.141 -24.343 1.00 0.00 39 HIS A N 19
ATOM 23044 C CA . HIS A 1 39 ? -11.998 3.674 -23.869 1.00 0.00 39 HIS A CA 19
ATOM 23045 C C . HIS A 1 39 ? -12.140 2.922 -22.549 1.00 0.00 39 HIS A C 19
ATOM 23046 O O . HIS A 1 39 ? -12.914 3.318 -21.678 1.00 0.00 39 HIS A O 19
ATOM 23060 N N . SER A 1 40 ? -11.387 1.835 -22.409 1.00 0.00 40 SER A N 19
ATOM 23061 C CA . SER A 1 40 ? -11.433 1.025 -21.198 1.00 0.00 40 SER A CA 19
ATOM 23062 C C . SER A 1 40 ? -10.194 1.262 -20.339 1.00 0.00 40 SER A C 19
ATOM 23063 O O . SER A 1 40 ? -9.206 1.835 -20.799 1.00 0.00 40 SER A O 19
ATOM 23071 N N . PHE A 1 41 ? -10.255 0.818 -19.088 1.00 0.00 41 PHE A N 19
ATOM 23072 C CA . PHE A 1 41 ? -9.140 0.982 -18.163 1.00 0.00 41 PHE A CA 19
ATOM 23073 C C . PHE A 1 41 ? -9.261 0.016 -16.988 1.00 0.00 41 PHE A C 19
ATOM 23074 O O . PHE A 1 41 ? -10.230 -0.736 -16.885 1.00 0.00 41 PHE A O 19
ATOM 23091 N N . CYS A 1 42 ? -8.270 0.043 -16.104 1.00 0.00 42 CYS A N 19
ATOM 23092 C CA . CYS A 1 42 ? -8.263 -0.830 -14.936 1.00 0.00 42 CYS A CA 19
ATOM 23093 C C . CYS A 1 42 ? -9.030 -0.196 -13.778 1.00 0.00 42 CYS A C 19
ATOM 23094 O O . CYS A 1 42 ? -8.793 0.959 -13.424 1.00 0.00 42 CYS A O 19
ATOM 23101 N N . GLN A 1 43 ? -9.947 -0.960 -13.195 1.00 0.00 43 GLN A N 19
ATOM 23102 C CA . GLN A 1 43 ? -10.749 -0.472 -12.079 1.00 0.00 43 GLN A CA 19
ATOM 23103 C C . GLN A 1 43 ? -9.883 0.285 -11.077 1.00 0.00 43 GLN A C 19
ATOM 23104 O O . GLN A 1 43 ? -10.382 1.102 -10.304 1.00 0.00 43 GLN A O 19
ATOM 23118 N N . ALA A 1 44 ? -8.584 0.007 -11.096 1.00 0.00 44 ALA A N 19
ATOM 23119 C CA . ALA A 1 44 ? -7.649 0.663 -10.190 1.00 0.00 44 ALA A CA 19
ATOM 23120 C C . ALA A 1 44 ? -6.984 1.860 -10.861 1.00 0.00 44 ALA A C 19
ATOM 23121 O O . ALA A 1 44 ? -7.100 2.992 -10.389 1.00 0.00 44 ALA A O 19
ATOM 23128 N N . CYS A 1 45 ? -6.288 1.605 -11.963 1.00 0.00 45 CYS A N 19
ATOM 23129 C CA . CYS A 1 45 ? -5.603 2.662 -12.698 1.00 0.00 45 CYS A CA 19
ATOM 23130 C C . CYS A 1 45 ? -6.479 3.907 -12.802 1.00 0.00 45 CYS A C 19
ATOM 23131 O O . CYS A 1 45 ? -6.003 5.030 -12.633 1.00 0.00 45 CYS A O 19
ATOM 23138 N N . LEU A 1 46 ? -7.761 3.700 -13.079 1.00 0.00 46 LEU A N 19
ATOM 23139 C CA . LEU A 1 46 ? -8.705 4.805 -13.205 1.00 0.00 46 LEU A CA 19
ATOM 23140 C C . LEU A 1 46 ? -8.780 5.608 -11.911 1.00 0.00 46 LEU A C 19
ATOM 23141 O O . LEU A 1 46 ? -8.713 6.837 -11.924 1.00 0.00 46 LEU A O 19
ATOM 23157 N N . THR A 1 47 ? -8.917 4.904 -10.791 1.00 0.00 47 THR A N 19
ATOM 23158 C CA . THR A 1 47 ? -9.000 5.550 -9.487 1.00 0.00 47 THR A CA 19
ATOM 23159 C C . THR A 1 47 ? -7.822 6.492 -9.265 1.00 0.00 47 THR A C 19
ATOM 23160 O O . THR A 1 47 ? -7.991 7.607 -8.772 1.00 0.00 47 THR A O 19
ATOM 23171 N N . ALA A 1 48 ? -6.629 6.036 -9.631 1.00 0.00 48 ALA A N 19
ATOM 23172 C CA . ALA A 1 48 ? -5.423 6.839 -9.474 1.00 0.00 48 ALA A CA 19
ATOM 23173 C C . ALA A 1 48 ? -5.421 8.021 -10.438 1.00 0.00 48 ALA A C 19
ATOM 23174 O O . ALA A 1 48 ? -5.206 9.163 -10.034 1.00 0.00 48 ALA A O 19
ATOM 23181 N N . ASN A 1 49 ? -5.660 7.738 -11.714 1.00 0.00 49 ASN A N 19
ATOM 23182 C CA . ASN A 1 49 ? -5.685 8.779 -12.736 1.00 0.00 49 ASN A CA 19
ATOM 23183 C C . ASN A 1 49 ? -6.622 9.914 -12.334 1.00 0.00 49 ASN A C 19
ATOM 23184 O O . ASN A 1 49 ? -6.262 11.089 -12.418 1.00 0.00 49 ASN A O 19
ATOM 23195 N N . HIS A 1 50 ? -7.825 9.554 -11.897 1.00 0.00 50 HIS A N 19
ATOM 23196 C CA . HIS A 1 50 ? -8.814 10.542 -11.481 1.00 0.00 50 HIS A CA 19
ATOM 23197 C C . HIS A 1 50 ? -8.178 11.604 -10.589 1.00 0.00 50 HIS A C 19
ATOM 23198 O O . HIS A 1 50 ? -8.504 12.788 -10.685 1.00 0.00 50 HIS A O 19
ATOM 23212 N N . LYS A 1 51 ? -7.270 11.174 -9.720 1.00 0.00 51 LYS A N 19
ATOM 23213 C CA . LYS A 1 51 ? -6.588 12.087 -8.811 1.00 0.00 51 LYS A CA 19
ATOM 23214 C C . LYS A 1 51 ? -5.473 12.840 -9.530 1.00 0.00 51 LYS A C 19
ATOM 23215 O O . LYS A 1 51 ? -5.104 13.947 -9.138 1.00 0.00 51 LYS A O 19
ATOM 23234 N N . LYS A 1 52 ? -4.941 12.233 -10.585 1.00 0.00 52 LYS A N 19
ATOM 23235 C CA . LYS A 1 52 ? -3.870 12.846 -11.362 1.00 0.00 52 LYS A CA 19
ATOM 23236 C C . LYS A 1 52 ? -4.308 14.196 -11.921 1.00 0.00 52 LYS A C 19
ATOM 23237 O O . LYS A 1 52 ? -3.829 15.244 -11.486 1.00 0.00 52 LYS A O 19
ATOM 23256 N N . SER A 1 53 ? -5.221 14.164 -12.886 1.00 0.00 53 SER A N 19
ATOM 23257 C CA . SER A 1 53 ? -5.722 15.386 -13.506 1.00 0.00 53 SER A CA 19
ATOM 23258 C C . SER A 1 53 ? -6.729 16.083 -12.596 1.00 0.00 53 SER A C 19
ATOM 23259 O O . SER A 1 53 ? -7.805 16.486 -13.036 1.00 0.00 53 SER A O 19
ATOM 23267 N N . MET A 1 54 ? -6.370 16.222 -11.324 1.00 0.00 54 MET A N 19
ATOM 23268 C CA . MET A 1 54 ? -7.241 16.872 -10.351 1.00 0.00 54 MET A CA 19
ATOM 23269 C C . MET A 1 54 ? -6.503 17.992 -9.624 1.00 0.00 54 MET A C 19
ATOM 23270 O O . MET A 1 54 ? -7.074 19.047 -9.347 1.00 0.00 54 MET A O 19
ATOM 23284 N N . LEU A 1 55 ? -5.233 17.755 -9.316 1.00 0.00 55 LEU A N 19
ATOM 23285 C CA . LEU A 1 55 ? -4.417 18.744 -8.620 1.00 0.00 55 LEU A CA 19
ATOM 23286 C C . LEU A 1 55 ? -3.841 19.761 -9.600 1.00 0.00 55 LEU A C 19
ATOM 23287 O O . LEU A 1 55 ? -3.454 20.863 -9.210 1.00 0.00 55 LEU A O 19
ATOM 23303 N N . ASP A 1 56 ? -3.790 19.385 -10.873 1.00 0.00 56 ASP A N 19
ATOM 23304 C CA . ASP A 1 56 ? -3.264 20.266 -11.910 1.00 0.00 56 ASP A CA 19
ATOM 23305 C C . ASP A 1 56 ? -4.315 21.283 -12.343 1.00 0.00 56 ASP A C 19
ATOM 23306 O O . ASP A 1 56 ? -4.116 22.491 -12.215 1.00 0.00 56 ASP A O 19
ATOM 23315 N N . LYS A 1 57 ? -5.435 20.786 -12.858 1.00 0.00 57 LYS A N 19
ATOM 23316 C CA . LYS A 1 57 ? -6.519 21.650 -13.311 1.00 0.00 57 LYS A CA 19
ATOM 23317 C C . LYS A 1 57 ? -7.763 21.459 -12.449 1.00 0.00 57 LYS A C 19
ATOM 23318 O O . LYS A 1 57 ? -8.363 22.427 -11.985 1.00 0.00 57 LYS A O 19
ATOM 23337 N N . GLY A 1 58 ? -8.144 20.202 -12.238 1.00 0.00 58 GLY A N 19
ATOM 23338 C CA . GLY A 1 58 ? -9.314 19.908 -11.431 1.00 0.00 58 GLY A CA 19
ATOM 23339 C C . GLY A 1 58 ? -10.377 19.153 -12.205 1.00 0.00 58 GLY A C 19
ATOM 23340 O O . GLY A 1 58 ? -11.570 19.404 -12.038 1.00 0.00 58 GLY A O 19
ATOM 23344 N N . GLU A 1 59 ? -9.943 18.228 -13.056 1.00 0.00 59 GLU A N 19
ATOM 23345 C CA . GLU A 1 59 ? -10.867 17.437 -13.860 1.00 0.00 59 GLU A CA 19
ATOM 23346 C C . GLU A 1 59 ? -10.141 16.284 -14.546 1.00 0.00 59 GLU A C 19
ATOM 23347 O O . GLU A 1 59 ? -9.265 16.499 -15.384 1.00 0.00 59 GLU A O 19
ATOM 23359 N N . SER A 1 60 ? -10.512 15.060 -14.185 1.00 0.00 60 SER A N 19
ATOM 23360 C CA . SER A 1 60 ? -9.894 13.872 -14.762 1.00 0.00 60 SER A CA 19
ATOM 23361 C C . SER A 1 60 ? -10.955 12.901 -15.272 1.00 0.00 60 SER A C 19
ATOM 23362 O O . SER A 1 60 ? -11.480 12.085 -14.516 1.00 0.00 60 SER A O 19
ATOM 23370 N N . SER A 1 61 ? -11.264 12.997 -16.561 1.00 0.00 61 SER A N 19
ATOM 23371 C CA . SER A 1 61 ? -12.265 12.130 -17.174 1.00 0.00 61 SER A CA 19
ATOM 23372 C C . SER A 1 61 ? -11.607 10.922 -17.833 1.00 0.00 61 SER A C 19
ATOM 23373 O O . SER A 1 61 ? -11.650 9.811 -17.304 1.00 0.00 61 SER A O 19
ATOM 23381 N N . CYS A 1 62 ? -10.998 11.148 -18.993 1.00 0.00 62 CYS A N 19
ATOM 23382 C CA . CYS A 1 62 ? -10.330 10.080 -19.727 1.00 0.00 62 CYS A CA 19
ATOM 23383 C C . CYS A 1 62 ? -8.919 10.497 -20.131 1.00 0.00 62 CYS A C 19
ATOM 23384 O O . CYS A 1 62 ? -8.717 11.461 -20.870 1.00 0.00 62 CYS A O 19
ATOM 23391 N N . PRO A 1 63 ? -7.918 9.755 -19.635 1.00 0.00 63 PRO A N 19
ATOM 23392 C CA . PRO A 1 63 ? -6.509 10.027 -19.931 1.00 0.00 63 PRO A CA 19
ATOM 23393 C C . PRO A 1 63 ? -6.150 9.718 -21.381 1.00 0.00 63 PRO A C 19
ATOM 23394 O O . PRO A 1 63 ? -4.978 9.727 -21.757 1.00 0.00 63 PRO A O 19
ATOM 23405 N N . VAL A 1 64 ? -7.168 9.446 -22.192 1.00 0.00 64 VAL A N 19
ATOM 23406 C CA . VAL A 1 64 ? -6.960 9.136 -23.601 1.00 0.00 64 VAL A CA 19
ATOM 23407 C C . VAL A 1 64 ? -7.579 10.204 -24.496 1.00 0.00 64 VAL A C 19
ATOM 23408 O O . VAL A 1 64 ? -6.997 10.595 -25.509 1.00 0.00 64 VAL A O 19
ATOM 23421 N N . CYS A 1 65 ? -8.762 10.674 -24.115 1.00 0.00 65 CYS A N 19
ATOM 23422 C CA . CYS A 1 65 ? -9.461 11.698 -24.882 1.00 0.00 65 CYS A CA 19
ATOM 23423 C C . CYS A 1 65 ? -9.857 12.871 -23.990 1.00 0.00 65 CYS A C 19
ATOM 23424 O O . CYS A 1 65 ? -10.060 13.987 -24.467 1.00 0.00 65 CYS A O 19
ATOM 23431 N N . ARG A 1 66 ? -9.964 12.609 -22.691 1.00 0.00 66 ARG A N 19
ATOM 23432 C CA . ARG A 1 66 ? -10.337 13.642 -21.731 1.00 0.00 66 ARG A CA 19
ATOM 23433 C C . ARG A 1 66 ? -11.664 14.289 -22.117 1.00 0.00 66 ARG A C 19
ATOM 23434 O O . ARG A 1 66 ? -11.796 15.513 -22.103 1.00 0.00 66 ARG A O 19
ATOM 23455 N N . ILE A 1 67 ? -12.643 13.459 -22.460 1.00 0.00 67 ILE A N 19
ATOM 23456 C CA . ILE A 1 67 ? -13.959 13.950 -22.848 1.00 0.00 67 ILE A CA 19
ATOM 23457 C C . ILE A 1 67 ? -14.766 14.383 -21.628 1.00 0.00 67 ILE A C 19
ATOM 23458 O O . ILE A 1 67 ? -14.570 13.869 -20.527 1.00 0.00 67 ILE A O 19
ATOM 23474 N N . SER A 1 68 ? -15.676 15.330 -21.833 1.00 0.00 68 SER A N 19
ATOM 23475 C CA . SER A 1 68 ? -16.512 15.834 -20.750 1.00 0.00 68 SER A CA 19
ATOM 23476 C C . SER A 1 68 ? -17.577 14.811 -20.365 1.00 0.00 68 SER A C 19
ATOM 23477 O O . SER A 1 68 ? -18.679 14.808 -20.915 1.00 0.00 68 SER A O 19
ATOM 23485 N N . TYR A 1 69 ? -17.240 13.944 -19.417 1.00 0.00 69 TYR A N 19
ATOM 23486 C CA . TYR A 1 69 ? -18.166 12.914 -18.960 1.00 0.00 69 TYR A CA 19
ATOM 23487 C C . TYR A 1 69 ? -17.962 12.619 -17.477 1.00 0.00 69 TYR A C 19
ATOM 23488 O O . TYR A 1 69 ? -16.889 12.182 -17.062 1.00 0.00 69 TYR A O 19
ATOM 23506 N N . GLN A 1 70 ? -19.001 12.862 -16.684 1.00 0.00 70 GLN A N 19
ATOM 23507 C CA . GLN A 1 70 ? -18.937 12.622 -15.247 1.00 0.00 70 GLN A CA 19
ATOM 23508 C C . GLN A 1 70 ? -18.254 11.292 -14.947 1.00 0.00 70 GLN A C 19
ATOM 23509 O O . GLN A 1 70 ? -18.820 10.217 -15.146 1.00 0.00 70 GLN A O 19
ATOM 23523 N N . PRO A 1 71 ? -17.008 11.364 -14.456 1.00 0.00 71 PRO A N 19
ATOM 23524 C CA . PRO A 1 71 ? -16.221 10.174 -14.117 1.00 0.00 71 PRO A CA 19
ATOM 23525 C C . PRO A 1 71 ? -16.766 9.447 -12.893 1.00 0.00 71 PRO A C 19
ATOM 23526 O O . PRO A 1 71 ? -16.099 8.584 -12.325 1.00 0.00 71 PRO A O 19
ATOM 23537 N N . GLU A 1 72 ? -17.983 9.803 -12.492 1.00 0.00 72 GLU A N 19
ATOM 23538 C CA . GLU A 1 72 ? -18.617 9.183 -11.335 1.00 0.00 72 GLU A CA 19
ATOM 23539 C C . GLU A 1 72 ? -19.799 8.317 -11.760 1.00 0.00 72 GLU A C 19
ATOM 23540 O O . GLU A 1 72 ? -20.043 7.256 -11.186 1.00 0.00 72 GLU A O 19
ATOM 23552 N N . ASN A 1 73 ? -20.530 8.777 -12.770 1.00 0.00 73 ASN A N 19
ATOM 23553 C CA . ASN A 1 73 ? -21.687 8.046 -13.273 1.00 0.00 73 ASN A CA 19
ATOM 23554 C C . ASN A 1 73 ? -21.271 7.035 -14.338 1.00 0.00 73 ASN A C 19
ATOM 23555 O O . ASN A 1 73 ? -21.693 7.125 -15.491 1.00 0.00 73 ASN A O 19
ATOM 23566 N N . ILE A 1 74 ? -20.443 6.074 -13.942 1.00 0.00 74 ILE A N 19
ATOM 23567 C CA . ILE A 1 74 ? -19.973 5.046 -14.862 1.00 0.00 74 ILE A CA 19
ATOM 23568 C C . ILE A 1 74 ? -20.434 3.661 -14.421 1.00 0.00 74 ILE A C 19
ATOM 23569 O O . ILE A 1 74 ? -20.577 3.395 -13.228 1.00 0.00 74 ILE A O 19
ATOM 23585 N N . ARG A 1 75 ? -20.662 2.783 -15.392 1.00 0.00 75 ARG A N 19
ATOM 23586 C CA . ARG A 1 75 ? -21.106 1.424 -15.104 1.00 0.00 75 ARG A CA 19
ATOM 23587 C C . ARG A 1 75 ? -20.486 0.431 -16.082 1.00 0.00 75 ARG A C 19
ATOM 23588 O O . ARG A 1 75 ? -20.369 0.691 -17.279 1.00 0.00 75 ARG A O 19
ATOM 23609 N N . PRO A 1 76 ? -20.077 -0.736 -15.561 1.00 0.00 76 PRO A N 19
ATOM 23610 C CA . PRO A 1 76 ? -19.462 -1.792 -16.370 1.00 0.00 76 PRO A CA 19
ATOM 23611 C C . PRO A 1 76 ? -20.459 -2.451 -17.318 1.00 0.00 76 PRO A C 19
ATOM 23612 O O . PRO A 1 76 ? -21.664 -2.443 -17.070 1.00 0.00 76 PRO A O 19
ATOM 23623 N N . ASN A 1 77 ? -19.947 -3.022 -18.403 1.00 0.00 77 ASN A N 19
ATOM 23624 C CA . ASN A 1 77 ? -20.794 -3.687 -19.388 1.00 0.00 77 ASN A CA 19
ATOM 23625 C C . ASN A 1 77 ? -21.614 -4.797 -18.739 1.00 0.00 77 ASN A C 19
ATOM 23626 O O . ASN A 1 77 ? -22.833 -4.857 -18.900 1.00 0.00 77 ASN A O 19
ATOM 23637 N N . ARG A 1 78 ? -20.937 -5.674 -18.005 1.00 0.00 78 ARG A N 19
ATOM 23638 C CA . ARG A 1 78 ? -21.603 -6.783 -17.333 1.00 0.00 78 ARG A CA 19
ATOM 23639 C C . ARG A 1 78 ? -20.883 -7.144 -16.037 1.00 0.00 78 ARG A C 19
ATOM 23640 O O . ARG A 1 78 ? -19.669 -7.348 -16.025 1.00 0.00 78 ARG A O 19
ATOM 23661 N N . HIS A 1 79 ? -21.640 -7.220 -14.947 1.00 0.00 79 HIS A N 19
ATOM 23662 C CA . HIS A 1 79 ? -21.074 -7.557 -13.645 1.00 0.00 79 HIS A CA 19
ATOM 23663 C C . HIS A 1 79 ? -21.672 -8.855 -13.112 1.00 0.00 79 HIS A C 19
ATOM 23664 O O . HIS A 1 79 ? -22.858 -8.918 -12.789 1.00 0.00 79 HIS A O 19
ATOM 23678 N N . VAL A 1 80 ? -20.843 -9.890 -13.024 1.00 0.00 80 VAL A N 19
ATOM 23679 C CA . VAL A 1 80 ? -21.289 -11.188 -12.530 1.00 0.00 80 VAL A CA 19
ATOM 23680 C C . VAL A 1 80 ? -20.703 -11.483 -11.154 1.00 0.00 80 VAL A C 19
ATOM 23681 O O . VAL A 1 80 ? -19.500 -11.343 -10.937 1.00 0.00 80 VAL A O 19
ATOM 23694 N N . ALA A 1 81 ? -21.562 -11.894 -10.226 1.00 0.00 81 ALA A N 19
ATOM 23695 C CA . ALA A 1 81 ? -21.129 -12.212 -8.871 1.00 0.00 81 ALA A CA 19
ATOM 23696 C C . ALA A 1 81 ? -20.922 -13.713 -8.699 1.00 0.00 81 ALA A C 19
ATOM 23697 O O . ALA A 1 81 ? -21.427 -14.314 -7.753 1.00 0.00 81 ALA A O 19
ATOM 23704 N N . ASN A 1 82 ? -20.175 -14.312 -9.622 1.00 0.00 82 ASN A N 19
ATOM 23705 C CA . ASN A 1 82 ? -19.903 -15.744 -9.572 1.00 0.00 82 ASN A CA 19
ATOM 23706 C C . ASN A 1 82 ? -18.549 -16.062 -10.199 1.00 0.00 82 ASN A C 19
ATOM 23707 O O . ASN A 1 82 ? -18.258 -15.640 -11.319 1.00 0.00 82 ASN A O 19
ATOM 23718 N N . ILE A 1 83 ? -17.726 -16.808 -9.470 1.00 0.00 83 ILE A N 19
ATOM 23719 C CA . ILE A 1 83 ? -16.404 -17.184 -9.956 1.00 0.00 83 ILE A CA 19
ATOM 23720 C C . ILE A 1 83 ? -16.504 -18.122 -11.153 1.00 0.00 83 ILE A C 19
ATOM 23721 O O . ILE A 1 83 ? -16.916 -19.275 -11.020 1.00 0.00 83 ILE A O 19
ATOM 23737 N N . VAL A 1 84 ? -16.124 -17.622 -12.324 1.00 0.00 84 VAL A N 19
ATOM 23738 C CA . VAL A 1 84 ? -16.168 -18.416 -13.546 1.00 0.00 84 VAL A CA 19
ATOM 23739 C C . VAL A 1 84 ? -14.771 -18.610 -14.126 1.00 0.00 84 VAL A C 19
ATOM 23740 O O . VAL A 1 84 ? -13.879 -17.791 -13.908 1.00 0.00 84 VAL A O 19
ATOM 23753 N N . GLU A 1 85 ? -14.590 -19.700 -14.866 1.00 0.00 85 GLU A N 19
ATOM 23754 C CA . GLU A 1 85 ? -13.301 -20.001 -15.477 1.00 0.00 85 GLU A CA 19
ATOM 23755 C C . GLU A 1 85 ? -13.472 -20.923 -16.681 1.00 0.00 85 GLU A C 19
ATOM 23756 O O . GLU A 1 85 ? -14.515 -21.562 -16.807 1.00 0.00 85 GLU A O 19
ATOM 23770 N N . GLY A 1 1 ? 4.500 -9.062 13.217 1.00 0.00 1 GLY A N 20
ATOM 23771 C CA . GLY A 1 1 ? 4.077 -9.858 12.079 1.00 0.00 1 GLY A CA 20
ATOM 23772 C C . GLY A 1 1 ? 5.236 -10.254 11.186 1.00 0.00 1 GLY A C 20
ATOM 23773 O O . GLY A 1 1 ? 6.214 -9.518 11.064 1.00 0.00 1 GLY A O 20
ATOM 23777 N N . SER A 1 2 ? 5.127 -11.422 10.561 1.00 0.00 2 SER A N 20
ATOM 23778 C CA . SER A 1 2 ? 6.177 -11.919 9.679 1.00 0.00 2 SER A CA 20
ATOM 23779 C C . SER A 1 2 ? 5.597 -12.838 8.609 1.00 0.00 2 SER A C 20
ATOM 23780 O O . SER A 1 2 ? 4.613 -13.539 8.843 1.00 0.00 2 SER A O 20
ATOM 23788 N N . SER A 1 3 ? 6.215 -12.829 7.432 1.00 0.00 3 SER A N 20
ATOM 23789 C CA . SER A 1 3 ? 5.760 -13.659 6.323 1.00 0.00 3 SER A CA 20
ATOM 23790 C C . SER A 1 3 ? 6.937 -14.113 5.465 1.00 0.00 3 SER A C 20
ATOM 23791 O O . SER A 1 3 ? 7.646 -13.294 4.881 1.00 0.00 3 SER A O 20
ATOM 23799 N N . GLY A 1 4 ? 7.138 -15.425 5.393 1.00 0.00 4 GLY A N 20
ATOM 23800 C CA . GLY A 1 4 ? 8.230 -15.966 4.605 1.00 0.00 4 GLY A CA 20
ATOM 23801 C C . GLY A 1 4 ? 7.764 -16.520 3.273 1.00 0.00 4 GLY A C 20
ATOM 23802 O O . GLY A 1 4 ? 6.788 -17.268 3.212 1.00 0.00 4 GLY A O 20
ATOM 23806 N N . SER A 1 5 ? 8.463 -16.152 2.204 1.00 0.00 5 SER A N 20
ATOM 23807 C CA . SER A 1 5 ? 8.112 -16.614 0.866 1.00 0.00 5 SER A CA 20
ATOM 23808 C C . SER A 1 5 ? 9.219 -16.284 -0.130 1.00 0.00 5 SER A C 20
ATOM 23809 O O . SER A 1 5 ? 9.610 -15.127 -0.281 1.00 0.00 5 SER A O 20
ATOM 23817 N N . SER A 1 6 ? 9.721 -17.311 -0.808 1.00 0.00 6 SER A N 20
ATOM 23818 C CA . SER A 1 6 ? 10.787 -17.133 -1.788 1.00 0.00 6 SER A CA 20
ATOM 23819 C C . SER A 1 6 ? 10.214 -16.757 -3.151 1.00 0.00 6 SER A C 20
ATOM 23820 O O . SER A 1 6 ? 10.655 -17.261 -4.183 1.00 0.00 6 SER A O 20
ATOM 23828 N N . GLY A 1 7 ? 9.228 -15.865 -3.146 1.00 0.00 7 GLY A N 20
ATOM 23829 C CA . GLY A 1 7 ? 8.610 -15.435 -4.387 1.00 0.00 7 GLY A CA 20
ATOM 23830 C C . GLY A 1 7 ? 7.445 -16.317 -4.790 1.00 0.00 7 GLY A C 20
ATOM 23831 O O . GLY A 1 7 ? 7.403 -17.498 -4.445 1.00 0.00 7 GLY A O 20
ATOM 23835 N N . MET A 1 8 ? 6.496 -15.743 -5.522 1.00 0.00 8 MET A N 20
ATOM 23836 C CA . MET A 1 8 ? 5.324 -16.485 -5.972 1.00 0.00 8 MET A CA 20
ATOM 23837 C C . MET A 1 8 ? 5.610 -17.209 -7.284 1.00 0.00 8 MET A C 20
ATOM 23838 O O . MET A 1 8 ? 5.983 -16.586 -8.278 1.00 0.00 8 MET A O 20
ATOM 23852 N N . ALA A 1 9 ? 5.432 -18.526 -7.280 1.00 0.00 9 ALA A N 20
ATOM 23853 C CA . ALA A 1 9 ? 5.670 -19.332 -8.470 1.00 0.00 9 ALA A CA 20
ATOM 23854 C C . ALA A 1 9 ? 4.468 -19.294 -9.408 1.00 0.00 9 ALA A C 20
ATOM 23855 O O . ALA A 1 9 ? 4.018 -20.329 -9.899 1.00 0.00 9 ALA A O 20
ATOM 23862 N N . SER A 1 10 ? 3.951 -18.093 -9.651 1.00 0.00 10 SER A N 20
ATOM 23863 C CA . SER A 1 10 ? 2.798 -17.921 -10.527 1.00 0.00 10 SER A CA 20
ATOM 23864 C C . SER A 1 10 ? 2.920 -18.802 -11.766 1.00 0.00 10 SER A C 20
ATOM 23865 O O . SER A 1 10 ? 3.818 -18.617 -12.587 1.00 0.00 10 SER A O 20
A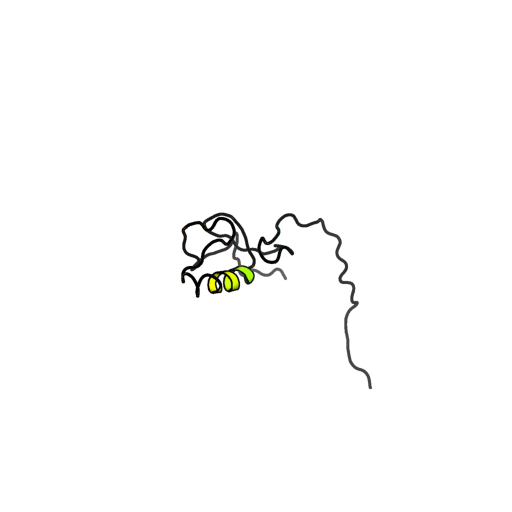TOM 23873 N N . GLY A 1 11 ? 2.009 -19.762 -11.894 1.00 0.00 11 GLY A N 20
ATOM 23874 C CA . GLY A 1 11 ? 2.031 -20.658 -13.035 1.00 0.00 11 GLY A CA 20
ATOM 23875 C C . GLY A 1 11 ? 1.439 -20.028 -14.280 1.00 0.00 11 GLY A C 20
ATOM 23876 O O . GLY A 1 11 ? 0.594 -20.627 -14.945 1.00 0.00 11 GLY A O 20
ATOM 23880 N N . ILE A 1 12 ? 1.881 -18.815 -14.594 1.00 0.00 12 ILE A N 20
ATOM 23881 C CA . ILE A 1 12 ? 1.388 -18.103 -15.767 1.00 0.00 12 ILE A CA 20
ATOM 23882 C C . ILE A 1 12 ? 2.300 -18.325 -16.968 1.00 0.00 12 ILE A C 20
ATOM 23883 O O . ILE A 1 12 ? 3.524 -18.227 -16.860 1.00 0.00 12 ILE A O 20
ATOM 23899 N N . LEU A 1 13 ? 1.698 -18.622 -18.114 1.00 0.00 13 LEU A N 20
ATOM 23900 C CA . LEU A 1 13 ? 2.456 -18.857 -19.339 1.00 0.00 13 LEU A CA 20
ATOM 23901 C C . LEU A 1 13 ? 2.246 -17.720 -20.334 1.00 0.00 13 LEU A C 20
ATOM 23902 O O . LEU A 1 13 ? 1.125 -17.252 -20.532 1.00 0.00 13 LEU A O 20
ATOM 23918 N N . VAL A 1 14 ? 3.333 -17.282 -20.962 1.00 0.00 14 VAL A N 20
ATOM 23919 C CA . VAL A 1 14 ? 3.268 -16.203 -21.940 1.00 0.00 14 VAL A CA 20
ATOM 23920 C C . VAL A 1 14 ? 2.393 -16.589 -23.127 1.00 0.00 14 VAL A C 20
ATOM 23921 O O . VAL A 1 14 ? 2.842 -17.274 -24.045 1.00 0.00 14 VAL A O 20
ATOM 23934 N N . ASN A 1 15 ? 1.141 -16.144 -23.102 1.00 0.00 15 ASN A N 20
ATOM 23935 C CA . ASN A 1 15 ? 0.202 -16.443 -24.177 1.00 0.00 15 ASN A CA 20
ATOM 23936 C C . ASN A 1 15 ? 0.358 -15.453 -25.327 1.00 0.00 15 ASN A C 20
ATOM 23937 O O . ASN A 1 15 ? 1.139 -14.505 -25.243 1.00 0.00 15 ASN A O 20
ATOM 23948 N N . VAL A 1 16 ? -0.390 -15.680 -26.402 1.00 0.00 16 VAL A N 20
ATOM 23949 C CA . VAL A 1 16 ? -0.337 -14.807 -27.569 1.00 0.00 16 VAL A CA 20
ATOM 23950 C C . VAL A 1 16 ? -0.776 -13.390 -27.216 1.00 0.00 16 VAL A C 20
ATOM 23951 O O . VAL A 1 16 ? -1.411 -13.163 -26.186 1.00 0.00 16 VAL A O 20
ATOM 23964 N N . LYS A 1 17 ? -0.434 -12.439 -28.078 1.00 0.00 17 LYS A N 20
ATOM 23965 C CA . LYS A 1 17 ? -0.794 -11.043 -27.860 1.00 0.00 17 LYS A CA 20
ATOM 23966 C C . LYS A 1 17 ? -2.141 -10.932 -27.154 1.00 0.00 17 LYS A C 20
ATOM 23967 O O . LYS A 1 17 ? -3.060 -11.702 -27.428 1.00 0.00 17 LYS A O 20
ATOM 23986 N N . GLU A 1 18 ? -2.249 -9.969 -26.244 1.00 0.00 18 GLU A N 20
ATOM 23987 C CA . GLU A 1 18 ? -3.485 -9.758 -25.499 1.00 0.00 18 GLU A CA 20
ATOM 23988 C C . GLU A 1 18 ? -4.525 -9.046 -26.361 1.00 0.00 18 GLU A C 20
ATOM 23989 O O . GLU A 1 18 ? -4.203 -8.112 -27.094 1.00 0.00 18 GLU A O 20
ATOM 24001 N N . GLU A 1 19 ? -5.772 -9.497 -26.266 1.00 0.00 19 GLU A N 20
ATOM 24002 C CA . GLU A 1 19 ? -6.858 -8.904 -27.038 1.00 0.00 19 GLU A CA 20
ATOM 24003 C C . GLU A 1 19 ? -7.231 -7.532 -26.486 1.00 0.00 19 GLU A C 20
ATOM 24004 O O . GLU A 1 19 ? -7.621 -6.635 -27.233 1.00 0.00 19 GLU A O 20
ATOM 24016 N N . VAL A 1 20 ? -7.110 -7.375 -25.171 1.00 0.00 20 VAL A N 20
ATOM 24017 C CA . VAL A 1 20 ? -7.433 -6.113 -24.518 1.00 0.00 20 VAL A CA 20
ATOM 24018 C C . VAL A 1 20 ? -6.391 -5.757 -23.464 1.00 0.00 20 VAL A C 20
ATOM 24019 O O . VAL A 1 20 ? -6.262 -6.439 -22.447 1.00 0.00 20 VAL A O 20
ATOM 24032 N N . THR A 1 21 ? -5.650 -4.682 -23.712 1.00 0.00 21 THR A N 20
ATOM 24033 C CA . THR A 1 21 ? -4.618 -4.234 -22.785 1.00 0.00 21 THR A CA 20
ATOM 24034 C C . THR A 1 21 ? -4.957 -2.867 -22.203 1.00 0.00 21 THR A C 20
ATOM 24035 O O . THR A 1 21 ? -5.750 -2.117 -22.774 1.00 0.00 21 THR A O 20
ATOM 24046 N N . CYS A 1 22 ? -4.352 -2.546 -21.064 1.00 0.00 22 CYS A N 20
ATOM 24047 C CA . CYS A 1 22 ? -4.590 -1.268 -20.405 1.00 0.00 22 CYS A CA 20
ATOM 24048 C C . CYS A 1 22 ? -3.638 -0.198 -20.933 1.00 0.00 22 CYS A C 20
ATOM 24049 O O . CYS A 1 22 ? -2.418 -0.360 -20.927 1.00 0.00 22 CYS A O 20
ATOM 24056 N N . PRO A 1 23 ? -4.209 0.921 -21.401 1.00 0.00 23 PRO A N 20
ATOM 24057 C CA . PRO A 1 23 ? -3.431 2.040 -21.941 1.00 0.00 23 PRO A CA 20
ATOM 24058 C C . PRO A 1 23 ? -2.646 2.775 -20.861 1.00 0.00 23 PRO A C 20
ATOM 24059 O O . PRO A 1 23 ? -1.948 3.750 -21.142 1.00 0.00 23 PRO A O 20
ATOM 24070 N N . ILE A 1 24 ? -2.764 2.302 -19.625 1.00 0.00 24 ILE A N 20
ATOM 24071 C CA . ILE A 1 24 ? -2.063 2.914 -18.503 1.00 0.00 24 ILE A CA 20
ATOM 24072 C C . ILE A 1 24 ? -0.891 2.051 -18.049 1.00 0.00 24 ILE A C 20
ATOM 24073 O O . ILE A 1 24 ? 0.271 2.418 -18.230 1.00 0.00 24 ILE A O 20
ATOM 24089 N N . CYS A 1 25 ? -1.203 0.901 -17.461 1.00 0.00 25 CYS A N 20
ATOM 24090 C CA . CYS A 1 25 ? -0.176 -0.017 -16.983 1.00 0.00 25 CYS A CA 20
ATOM 24091 C C . CYS A 1 25 ? 0.370 -0.867 -18.126 1.00 0.00 25 CYS A C 20
ATOM 24092 O O . CYS A 1 25 ? 1.408 -1.516 -17.992 1.00 0.00 25 CYS A O 20
ATOM 24099 N N . LEU A 1 26 ? -0.337 -0.858 -19.252 1.00 0.00 26 LEU A N 20
ATOM 24100 C CA . LEU A 1 26 ? 0.076 -1.628 -20.420 1.00 0.00 26 LEU A CA 20
ATOM 24101 C C . LEU A 1 26 ? 0.076 -3.122 -20.115 1.00 0.00 26 LEU A C 20
ATOM 24102 O O . LEU A 1 26 ? 0.924 -3.865 -20.609 1.00 0.00 26 LEU A O 20
ATOM 24118 N N . GLU A 1 27 ? -0.881 -3.555 -19.301 1.00 0.00 27 GLU A N 20
ATOM 24119 C CA . GLU A 1 27 ? -0.991 -4.962 -18.932 1.00 0.00 27 GLU A CA 20
ATOM 24120 C C . GLU A 1 27 ? -2.313 -5.550 -19.418 1.00 0.00 27 GLU A C 20
ATOM 24121 O O . GLU A 1 27 ? -3.231 -4.818 -19.792 1.00 0.00 27 GLU A O 20
ATOM 24133 N N . LEU A 1 28 ? -2.402 -6.875 -19.409 1.00 0.00 28 LEU A N 20
ATOM 24134 C CA . LEU A 1 28 ? -3.611 -7.563 -19.849 1.00 0.00 28 LEU A CA 20
ATOM 24135 C C . LEU A 1 28 ? -4.820 -7.114 -19.035 1.00 0.00 28 LEU A C 20
ATOM 24136 O O . LEU A 1 28 ? -4.982 -7.503 -17.878 1.00 0.00 28 LEU A O 20
ATOM 24152 N N . LEU A 1 29 ? -5.667 -6.294 -19.647 1.00 0.00 29 LEU A N 20
ATOM 24153 C CA . LEU A 1 29 ? -6.864 -5.793 -18.980 1.00 0.00 29 LEU A CA 20
ATOM 24154 C C . LEU A 1 29 ? -7.822 -6.933 -18.650 1.00 0.00 29 LEU A C 20
ATOM 24155 O O . LEU A 1 29 ? -8.455 -7.504 -19.539 1.00 0.00 29 LEU A O 20
ATOM 24171 N N . THR A 1 30 ? -7.925 -7.261 -17.366 1.00 0.00 30 THR A N 20
ATOM 24172 C CA . THR A 1 30 ? -8.806 -8.332 -16.918 1.00 0.00 30 THR A CA 20
ATOM 24173 C C . THR A 1 30 ? -10.078 -7.772 -16.292 1.00 0.00 30 THR A C 20
ATOM 24174 O O . THR A 1 30 ? -10.061 -7.288 -15.161 1.00 0.00 30 THR A O 20
ATOM 24185 N N . GLN A 1 31 ? -11.178 -7.842 -17.034 1.00 0.00 31 GLN A N 20
ATOM 24186 C CA . GLN A 1 31 ? -12.459 -7.342 -16.550 1.00 0.00 31 GLN A CA 20
ATOM 24187 C C . GLN A 1 31 ? -12.395 -5.840 -16.295 1.00 0.00 31 GLN A C 20
ATOM 24188 O O . GLN A 1 31 ? -12.705 -5.357 -15.205 1.00 0.00 31 GLN A O 20
ATOM 24202 N N . PRO A 1 32 ? -11.984 -5.082 -17.322 1.00 0.00 32 PRO A N 20
ATOM 24203 C CA . PRO A 1 32 ? -11.870 -3.623 -17.233 1.00 0.00 32 PRO A CA 20
ATOM 24204 C C . PRO A 1 32 ? -13.230 -2.939 -17.146 1.00 0.00 32 PRO A C 20
ATOM 24205 O O . PRO A 1 32 ? -14.266 -3.602 -17.076 1.00 0.00 32 PRO A O 20
ATOM 24216 N N . LEU A 1 33 ? -13.221 -1.611 -17.151 1.00 0.00 33 LEU A N 20
ATOM 24217 C CA . LEU A 1 33 ? -14.455 -0.837 -17.073 1.00 0.00 33 LEU A CA 20
ATOM 24218 C C . LEU A 1 33 ? -14.820 -0.255 -18.436 1.00 0.00 33 LEU A C 20
ATOM 24219 O O . LEU A 1 33 ? -13.999 -0.234 -19.353 1.00 0.00 33 LEU A O 20
ATOM 24235 N N . SER A 1 34 ? -16.056 0.218 -18.560 1.00 0.00 34 SER A N 20
ATOM 24236 C CA . SER A 1 34 ? -16.530 0.799 -19.810 1.00 0.00 34 SER A CA 20
ATOM 24237 C C . SER A 1 34 ? -16.863 2.277 -19.631 1.00 0.00 34 SER A C 20
ATOM 24238 O O . SER A 1 34 ? -17.286 2.704 -18.556 1.00 0.00 34 SER A O 20
ATOM 24246 N N . LEU A 1 35 ? -16.668 3.053 -20.691 1.00 0.00 35 LEU A N 20
ATOM 24247 C CA . LEU A 1 35 ? -16.947 4.484 -20.653 1.00 0.00 35 LEU A CA 20
ATOM 24248 C C . LEU A 1 35 ? -17.829 4.899 -21.826 1.00 0.00 35 LEU A C 20
ATOM 24249 O O . LEU A 1 35 ? -18.107 4.099 -22.720 1.00 0.00 35 LEU A O 20
ATOM 24265 N N . ASP A 1 36 ? -18.263 6.154 -21.819 1.00 0.00 36 ASP A N 20
ATOM 24266 C CA . ASP A 1 36 ? -19.111 6.677 -22.884 1.00 0.00 36 ASP A CA 20
ATOM 24267 C C . ASP A 1 36 ? -18.267 7.291 -23.997 1.00 0.00 36 ASP A C 20
ATOM 24268 O O . ASP A 1 36 ? -18.722 8.183 -24.715 1.00 0.00 36 ASP A O 20
ATOM 24277 N N . CYS A 1 37 ? -17.037 6.810 -24.135 1.00 0.00 37 CYS A N 20
ATOM 24278 C CA . CYS A 1 37 ? -16.128 7.312 -25.159 1.00 0.00 37 CYS A CA 20
ATOM 24279 C C . CYS A 1 37 ? -15.688 6.189 -26.093 1.00 0.00 37 CYS A C 20
ATOM 24280 O O . CYS A 1 37 ? -15.634 6.364 -27.310 1.00 0.00 37 CYS A O 20
ATOM 24287 N N . GLY A 1 38 ? -15.374 5.033 -25.514 1.00 0.00 38 GLY A N 20
ATOM 24288 C CA . GLY A 1 38 ? -14.943 3.898 -26.309 1.00 0.00 38 GLY A CA 20
ATOM 24289 C C . GLY A 1 38 ? -13.565 3.405 -25.916 1.00 0.00 38 GLY A C 20
ATOM 24290 O O . GLY A 1 38 ? -12.746 3.076 -26.775 1.00 0.00 38 GLY A O 20
ATOM 24294 N N . HIS A 1 39 ? -13.306 3.354 -24.613 1.00 0.00 39 HIS A N 20
ATOM 24295 C CA . HIS A 1 39 ? -12.017 2.897 -24.106 1.00 0.00 39 HIS A CA 20
ATOM 24296 C C . HIS A 1 39 ? -12.165 2.279 -22.720 1.00 0.00 39 HIS A C 20
ATOM 24297 O O . HIS A 1 39 ? -12.897 2.794 -21.875 1.00 0.00 39 HIS A O 20
ATOM 24311 N N . SER A 1 40 ? -11.467 1.171 -22.493 1.00 0.00 40 SER A N 20
ATOM 24312 C CA . SER A 1 40 ? -11.525 0.479 -21.211 1.00 0.00 40 SER A CA 20
ATOM 24313 C C . SER A 1 40 ? -10.271 0.756 -20.387 1.00 0.00 40 SER A C 20
ATOM 24314 O O . SER A 1 40 ? -9.253 1.203 -20.916 1.00 0.00 40 SER A O 20
ATOM 24322 N N . PHE A 1 41 ? -10.353 0.488 -19.088 1.00 0.00 41 PHE A N 20
ATOM 24323 C CA . PHE A 1 41 ? -9.226 0.709 -18.189 1.00 0.00 41 PHE A CA 20
ATOM 24324 C C . PHE A 1 41 ? -9.355 -0.149 -16.934 1.00 0.00 41 PHE A C 20
ATOM 24325 O O . PHE A 1 41 ? -10.308 -0.914 -16.787 1.00 0.00 41 PHE A O 20
ATOM 24342 N N . CYS A 1 42 ? -8.388 -0.017 -16.033 1.00 0.00 42 CYS A N 20
ATOM 24343 C CA . CYS A 1 42 ? -8.391 -0.780 -14.790 1.00 0.00 42 CYS A CA 20
ATOM 24344 C C . CYS A 1 42 ? -9.166 -0.043 -13.701 1.00 0.00 42 CYS A C 20
ATOM 24345 O O . CYS A 1 42 ? -9.012 1.165 -13.527 1.00 0.00 42 CYS A O 20
ATOM 24352 N N . GLN A 1 43 ? -9.997 -0.781 -12.973 1.00 0.00 43 GLN A N 20
ATOM 24353 C CA . GLN A 1 43 ? -10.797 -0.198 -11.902 1.00 0.00 43 GLN A CA 20
ATOM 24354 C C . GLN A 1 43 ? -9.929 0.646 -10.973 1.00 0.00 43 GLN A C 20
ATOM 24355 O O . GLN A 1 43 ? -10.436 1.474 -10.217 1.00 0.00 43 GLN A O 20
ATOM 24369 N N . ALA A 1 44 ? -8.620 0.430 -11.036 1.00 0.00 44 ALA A N 20
ATOM 24370 C CA . ALA A 1 44 ? -7.682 1.172 -10.202 1.00 0.00 44 ALA A CA 20
ATOM 24371 C C . ALA A 1 44 ? -7.000 2.281 -10.996 1.00 0.00 44 ALA A C 20
ATOM 24372 O O . ALA A 1 44 ? -7.049 3.451 -10.615 1.00 0.00 44 ALA A O 20
ATOM 24379 N N . CYS A 1 45 ? -6.364 1.906 -12.101 1.00 0.00 45 CYS A N 20
ATOM 24380 C CA . CYS A 1 45 ? -5.670 2.868 -12.948 1.00 0.00 45 CYS A CA 20
ATOM 24381 C C . CYS A 1 45 ? -6.541 4.095 -13.203 1.00 0.00 45 CYS A C 20
ATOM 24382 O O . CYS A 1 45 ? -6.043 5.219 -13.275 1.00 0.00 45 CYS A O 20
ATOM 24389 N N . LEU A 1 46 ? -7.843 3.871 -13.339 1.00 0.00 46 LEU A N 20
ATOM 24390 C CA . LEU A 1 46 ? -8.784 4.958 -13.585 1.00 0.00 46 LEU A CA 20
ATOM 24391 C C . LEU A 1 46 ? -8.861 5.896 -12.385 1.00 0.00 46 LEU A C 20
ATOM 24392 O O . LEU A 1 46 ? -8.781 7.116 -12.529 1.00 0.00 46 LEU A O 20
ATOM 24408 N N . THR A 1 47 ? -9.013 5.317 -11.197 1.00 0.00 47 THR A N 20
ATOM 24409 C CA . THR A 1 47 ? -9.099 6.100 -9.971 1.00 0.00 47 THR A CA 20
ATOM 24410 C C . THR A 1 47 ? -7.814 6.884 -9.729 1.00 0.00 47 THR A C 20
ATOM 24411 O O . THR A 1 47 ? -7.851 8.034 -9.290 1.00 0.00 47 THR A O 20
ATOM 24422 N N . ALA A 1 48 ? -6.679 6.256 -10.017 1.00 0.00 48 ALA A N 20
ATOM 24423 C CA . ALA A 1 48 ? -5.383 6.897 -9.833 1.00 0.00 48 ALA A CA 20
ATOM 24424 C C . ALA A 1 48 ? -5.168 8.006 -10.858 1.00 0.00 48 ALA A C 20
ATOM 24425 O O . ALA A 1 48 ? -4.729 9.102 -10.516 1.00 0.00 48 ALA A O 20
ATOM 24432 N N . ASN A 1 49 ? -5.480 7.711 -12.116 1.00 0.00 49 ASN A N 20
ATOM 24433 C CA . ASN A 1 49 ? -5.320 8.684 -13.191 1.00 0.00 49 ASN A CA 20
ATOM 24434 C C . ASN A 1 49 ? -6.177 9.920 -12.938 1.00 0.00 49 ASN A C 20
ATOM 24435 O O . ASN A 1 49 ? -5.768 11.043 -13.235 1.00 0.00 49 ASN A O 20
ATOM 24446 N N . HIS A 1 50 ? -7.368 9.706 -12.387 1.00 0.00 50 HIS A N 20
ATOM 24447 C CA . HIS A 1 50 ? -8.282 10.803 -12.093 1.00 0.00 50 HIS A CA 20
ATOM 24448 C C . HIS A 1 50 ? -7.683 11.746 -11.054 1.00 0.00 50 HIS A C 20
ATOM 24449 O O . HIS A 1 50 ? -7.514 12.939 -11.307 1.00 0.00 50 HIS A O 20
ATOM 24463 N N . LYS A 1 51 ? -7.365 11.204 -9.883 1.00 0.00 51 LYS A N 20
ATOM 24464 C CA . LYS A 1 51 ? -6.784 11.995 -8.805 1.00 0.00 51 LYS A CA 20
ATOM 24465 C C . LYS A 1 51 ? -5.603 12.818 -9.310 1.00 0.00 51 LYS A C 20
ATOM 24466 O O . LYS A 1 51 ? -5.482 14.004 -9.001 1.00 0.00 51 LYS A O 20
ATOM 24485 N N . LYS A 1 52 ? -4.735 12.183 -10.089 1.00 0.00 52 LYS A N 20
ATOM 24486 C CA . LYS A 1 52 ? -3.565 12.856 -10.640 1.00 0.00 52 LYS A CA 20
ATOM 24487 C C . LYS A 1 52 ? -3.949 14.197 -11.258 1.00 0.00 52 LYS A C 20
ATOM 24488 O O . LYS A 1 52 ? -3.474 15.248 -10.828 1.00 0.00 52 LYS A O 20
ATOM 24507 N N . SER A 1 53 ? -4.812 14.153 -12.267 1.00 0.00 53 SER A N 20
ATOM 24508 C CA . SER A 1 53 ? -5.258 15.364 -12.946 1.00 0.00 53 SER A CA 20
ATOM 24509 C C . SER A 1 53 ? -6.406 16.021 -12.185 1.00 0.00 53 SER A C 20
ATOM 24510 O O . SER A 1 53 ? -7.257 16.685 -12.777 1.00 0.00 53 SER A O 20
ATOM 24518 N N . MET A 1 54 ? -6.423 15.829 -10.870 1.00 0.00 54 MET A N 20
ATOM 24519 C CA . MET A 1 54 ? -7.466 16.404 -10.028 1.00 0.00 54 MET A CA 20
ATOM 24520 C C . MET A 1 54 ? -6.945 17.623 -9.273 1.00 0.00 54 MET A C 20
ATOM 24521 O O . MET A 1 54 ? -7.724 18.429 -8.763 1.00 0.00 54 MET A O 20
ATOM 24535 N N . LEU A 1 55 ? -5.624 17.751 -9.206 1.00 0.00 55 LEU A N 20
ATOM 24536 C CA . LEU A 1 55 ? -4.999 18.872 -8.513 1.00 0.00 55 LEU A CA 20
ATOM 24537 C C . LEU A 1 55 ? -4.478 19.905 -9.507 1.00 0.00 55 LEU A C 20
ATOM 24538 O O . LEU A 1 55 ? -4.897 21.063 -9.492 1.00 0.00 55 LEU A O 20
ATOM 24554 N N . ASP A 1 56 ? -3.564 19.478 -10.371 1.00 0.00 56 ASP A N 20
ATOM 24555 C CA . ASP A 1 56 ? -2.987 20.364 -11.375 1.00 0.00 56 ASP A CA 20
ATOM 24556 C C . ASP A 1 56 ? -4.081 21.023 -12.210 1.00 0.00 56 ASP A C 20
ATOM 24557 O O . ASP A 1 56 ? -4.356 22.214 -12.064 1.00 0.00 56 ASP A O 20
ATOM 24566 N N . LYS A 1 57 ? -4.701 20.241 -13.087 1.00 0.00 57 LYS A N 20
ATOM 24567 C CA . LYS A 1 57 ? -5.765 20.747 -13.946 1.00 0.00 57 LYS A CA 20
ATOM 24568 C C . LYS A 1 57 ? -7.026 21.037 -13.138 1.00 0.00 57 LYS A C 20
ATOM 24569 O O . LYS A 1 57 ? -7.480 22.178 -13.066 1.00 0.00 57 LYS A O 20
ATOM 24588 N N . GLY A 1 58 ? -7.586 19.996 -12.529 1.00 0.00 58 GLY A N 20
ATOM 24589 C CA . GLY A 1 58 ? -8.788 20.160 -11.732 1.00 0.00 58 GLY A CA 20
ATOM 24590 C C . GLY A 1 58 ? -9.886 19.197 -12.135 1.00 0.00 58 GLY A C 20
ATOM 24591 O O . GLY A 1 58 ? -10.808 18.940 -11.362 1.00 0.00 58 GLY A O 20
ATOM 24595 N N . GLU A 1 59 ? -9.789 18.664 -13.349 1.00 0.00 59 GLU A N 20
ATOM 24596 C CA . GLU A 1 59 ? -10.784 17.725 -13.852 1.00 0.00 59 GLU A CA 20
ATOM 24597 C C . GLU A 1 59 ? -10.149 16.718 -14.806 1.00 0.00 59 GLU A C 20
ATOM 24598 O O . GLU A 1 59 ? -9.770 17.060 -15.926 1.00 0.00 59 GLU A O 20
ATOM 24610 N N . SER A 1 60 ? -10.035 15.473 -14.353 1.00 0.00 60 SER A N 20
ATOM 24611 C CA . SER A 1 60 ? -9.442 14.416 -15.163 1.00 0.00 60 SER A CA 20
ATOM 24612 C C . SER A 1 60 ? -10.178 14.271 -16.492 1.00 0.00 60 SER A C 20
ATOM 24613 O O . SER A 1 60 ? -11.138 14.993 -16.764 1.00 0.00 60 SER A O 20
ATOM 24621 N N . SER A 1 61 ? -9.721 13.333 -17.315 1.00 0.00 61 SER A N 20
ATOM 24622 C CA . SER A 1 61 ? -10.333 13.095 -18.617 1.00 0.00 61 SER A CA 20
ATOM 24623 C C . SER A 1 61 ? -9.692 11.896 -19.308 1.00 0.00 61 SER A C 20
ATOM 24624 O O . SER A 1 61 ? -8.491 11.658 -19.176 1.00 0.00 61 SER A O 20
ATOM 24632 N N . CYS A 1 62 ? -10.502 11.142 -20.044 1.00 0.00 62 CYS A N 20
ATOM 24633 C CA . CYS A 1 62 ? -10.016 9.966 -20.756 1.00 0.00 62 CYS A CA 20
ATOM 24634 C C . CYS A 1 62 ? -8.581 10.173 -21.233 1.00 0.00 62 CYS A C 20
ATOM 24635 O O . CYS A 1 62 ? -8.299 11.015 -22.086 1.00 0.00 62 CYS A O 20
ATOM 24642 N N . PRO A 1 63 ? -7.651 9.387 -20.670 1.00 0.00 63 PRO A N 20
ATOM 24643 C CA . PRO A 1 63 ? -6.230 9.465 -21.022 1.00 0.00 63 PRO A CA 20
ATOM 24644 C C . PRO A 1 63 ? -5.954 8.950 -22.431 1.00 0.00 63 PRO A C 20
ATOM 24645 O O . PRO A 1 63 ? -4.801 8.748 -22.813 1.00 0.00 63 PRO A O 20
ATOM 24656 N N . VAL A 1 64 ? -7.018 8.739 -23.199 1.00 0.00 64 VAL A N 20
ATOM 24657 C CA . VAL A 1 64 ? -6.889 8.249 -24.566 1.00 0.00 64 VAL A CA 20
ATOM 24658 C C . VAL A 1 64 ? -7.394 9.280 -25.569 1.00 0.00 64 VAL A C 20
ATOM 24659 O O . VAL A 1 64 ? -6.653 9.724 -26.446 1.00 0.00 64 VAL A O 20
ATOM 24672 N N . CYS A 1 65 ? -8.660 9.659 -25.433 1.00 0.00 65 CYS A N 20
ATOM 24673 C CA . CYS A 1 65 ? -9.266 10.638 -26.327 1.00 0.00 65 CYS A CA 20
ATOM 24674 C C . CYS A 1 65 ? -9.621 11.917 -25.574 1.00 0.00 65 CYS A C 20
ATOM 24675 O O . CYS A 1 65 ? -9.836 12.967 -26.179 1.00 0.00 65 CYS A O 20
ATOM 24682 N N . ARG A 1 66 ? -9.679 11.819 -24.249 1.00 0.00 66 ARG A N 20
ATOM 24683 C CA . ARG A 1 66 ? -10.008 12.967 -23.413 1.00 0.00 66 ARG A CA 20
ATOM 24684 C C . ARG A 1 66 ? -11.335 13.588 -23.838 1.00 0.00 66 ARG A C 20
ATOM 24685 O O . ARG A 1 66 ? -11.416 14.790 -24.092 1.00 0.00 66 ARG A O 20
ATOM 24706 N N . ILE A 1 67 ? -12.372 12.760 -23.914 1.00 0.00 67 ILE A N 20
ATOM 24707 C CA . ILE A 1 67 ? -13.695 13.228 -24.309 1.00 0.00 67 ILE A CA 20
ATOM 24708 C C . ILE A 1 67 ? -14.405 13.911 -23.145 1.00 0.00 67 ILE A C 20
ATOM 24709 O O . ILE A 1 67 ? -13.987 13.793 -21.993 1.00 0.00 67 ILE A O 20
ATOM 24725 N N . SER A 1 68 ? -15.484 14.624 -23.454 1.00 0.00 68 SER A N 20
ATOM 24726 C CA . SER A 1 68 ? -16.252 15.328 -22.435 1.00 0.00 68 SER A CA 20
ATOM 24727 C C . SER A 1 68 ? -17.225 14.382 -21.738 1.00 0.00 68 SER A C 20
ATOM 24728 O O . SER A 1 68 ? -18.346 14.174 -22.203 1.00 0.00 68 SER A O 20
ATOM 24736 N N . TYR A 1 69 ? -16.788 13.812 -20.620 1.00 0.00 69 TYR A N 20
ATOM 24737 C CA . TYR A 1 69 ? -17.619 12.886 -19.860 1.00 0.00 69 TYR A CA 20
ATOM 24738 C C . TYR A 1 69 ? -17.460 13.118 -18.360 1.00 0.00 69 TYR A C 20
ATOM 24739 O O . TYR A 1 69 ? -16.547 13.818 -17.923 1.00 0.00 69 TYR A O 20
ATOM 24757 N N . GLN A 1 70 ? -18.355 12.524 -17.578 1.00 0.00 70 GLN A N 20
ATOM 24758 C CA . GLN A 1 70 ? -18.315 12.665 -16.127 1.00 0.00 70 GLN A CA 20
ATOM 24759 C C . GLN A 1 70 ? -17.997 11.331 -15.459 1.00 0.00 70 GLN A C 20
ATOM 24760 O O . GLN A 1 70 ? -18.690 10.332 -15.653 1.00 0.00 70 GLN A O 20
ATOM 24774 N N . PRO A 1 71 ? -16.925 11.313 -14.653 1.00 0.00 71 PRO A N 20
ATOM 24775 C CA . PRO A 1 71 ? -16.491 10.108 -13.940 1.00 0.00 71 PRO A CA 20
ATOM 24776 C C . PRO A 1 71 ? -17.456 9.714 -12.827 1.00 0.00 71 PRO A C 20
ATOM 24777 O O . PRO A 1 71 ? -17.336 8.639 -12.241 1.00 0.00 71 PRO A O 20
ATOM 24788 N N . GLU A 1 72 ? -18.414 10.591 -12.542 1.00 0.00 72 GLU A N 20
ATOM 24789 C CA . GLU A 1 72 ? -19.399 10.334 -11.499 1.00 0.00 72 GLU A CA 20
ATOM 24790 C C . GLU A 1 72 ? -20.435 9.316 -11.968 1.00 0.00 72 GLU A C 20
ATOM 24791 O O . GLU A 1 72 ? -20.748 8.361 -11.258 1.00 0.00 72 GLU A O 20
ATOM 24803 N N . ASN A 1 73 ? -20.964 9.528 -13.169 1.00 0.00 73 ASN A N 20
ATOM 24804 C CA . ASN A 1 73 ? -21.965 8.631 -13.733 1.00 0.00 73 ASN A CA 20
ATOM 24805 C C . ASN A 1 73 ? -21.308 7.554 -14.591 1.00 0.00 73 ASN A C 20
ATOM 24806 O O . ASN A 1 73 ? -21.259 7.666 -15.816 1.00 0.00 73 ASN A O 20
ATOM 24817 N N . ILE A 1 74 ? -20.805 6.511 -13.939 1.00 0.00 74 ILE A N 20
ATOM 24818 C CA . ILE A 1 74 ? -20.153 5.413 -14.642 1.00 0.00 74 ILE A CA 20
ATOM 24819 C C . ILE A 1 74 ? -20.217 4.124 -13.829 1.00 0.00 74 ILE A C 20
ATOM 24820 O O . ILE A 1 74 ? -20.200 4.154 -12.599 1.00 0.00 74 ILE A O 20
ATOM 24836 N N . ARG A 1 75 ? -20.288 2.995 -14.526 1.00 0.00 75 ARG A N 20
ATOM 24837 C CA . ARG A 1 75 ? -20.353 1.695 -13.868 1.00 0.00 75 ARG A CA 20
ATOM 24838 C C . ARG A 1 75 ? -19.899 0.585 -14.812 1.00 0.00 75 ARG A C 20
ATOM 24839 O O . ARG A 1 75 ? -20.012 0.690 -16.033 1.00 0.00 75 ARG A O 20
ATOM 24860 N N . PRO A 1 76 ? -19.371 -0.504 -14.234 1.00 0.00 76 PRO A N 20
ATOM 24861 C CA . PRO A 1 76 ? -18.888 -1.654 -15.004 1.00 0.00 76 PRO A CA 20
ATOM 24862 C C . PRO A 1 76 ? -20.025 -2.432 -15.658 1.00 0.00 76 PRO A C 20
ATOM 24863 O O . PRO A 1 76 ? -21.179 -2.008 -15.624 1.00 0.00 76 PRO A O 20
ATOM 24874 N N . ASN A 1 77 ? -19.690 -3.572 -16.253 1.00 0.00 77 ASN A N 20
ATOM 24875 C CA . ASN A 1 77 ? -20.684 -4.410 -16.915 1.00 0.00 77 ASN A CA 20
ATOM 24876 C C . ASN A 1 77 ? -21.562 -5.124 -15.892 1.00 0.00 77 ASN A C 20
ATOM 24877 O O . ASN A 1 77 ? -22.784 -5.171 -16.033 1.00 0.00 77 ASN A O 20
ATOM 24888 N N . ARG A 1 78 ? -20.930 -5.677 -14.861 1.00 0.00 78 ARG A N 20
ATOM 24889 C CA . ARG A 1 78 ? -21.654 -6.389 -13.815 1.00 0.00 78 ARG A CA 20
ATOM 24890 C C . ARG A 1 78 ? -20.738 -6.696 -12.633 1.00 0.00 78 ARG A C 20
ATOM 24891 O O . ARG A 1 78 ? -19.707 -7.352 -12.787 1.00 0.00 78 ARG A O 20
ATOM 24912 N N . HIS A 1 79 ? -21.121 -6.216 -11.454 1.00 0.00 79 HIS A N 20
ATOM 24913 C CA . HIS A 1 79 ? -20.334 -6.439 -10.246 1.00 0.00 79 HIS A CA 20
ATOM 24914 C C . HIS A 1 79 ? -21.226 -6.885 -9.092 1.00 0.00 79 HIS A C 20
ATOM 24915 O O . HIS A 1 79 ? -21.078 -6.417 -7.962 1.00 0.00 79 HIS A O 20
ATOM 24929 N N . VAL A 1 80 ? -22.154 -7.791 -9.383 1.00 0.00 80 VAL A N 20
ATOM 24930 C CA . VAL A 1 80 ? -23.070 -8.300 -8.369 1.00 0.00 80 VAL A CA 20
ATOM 24931 C C . VAL A 1 80 ? -23.056 -9.824 -8.331 1.00 0.00 80 VAL A C 20
ATOM 24932 O O . VAL A 1 80 ? -22.861 -10.479 -9.354 1.00 0.00 80 VAL A O 20
ATOM 24945 N N . ALA A 1 81 ? -23.264 -10.382 -7.143 1.00 0.00 81 ALA A N 20
ATOM 24946 C CA . ALA A 1 81 ? -23.278 -11.830 -6.971 1.00 0.00 81 ALA A CA 20
ATOM 24947 C C . ALA A 1 81 ? -24.542 -12.441 -7.565 1.00 0.00 81 ALA A C 20
ATOM 24948 O O . ALA A 1 81 ? -24.484 -13.442 -8.278 1.00 0.00 81 ALA A O 20
ATOM 24955 N N . ASN A 1 82 ? -25.685 -11.833 -7.264 1.00 0.00 82 ASN A N 20
ATOM 24956 C CA . ASN A 1 82 ? -26.965 -12.319 -7.768 1.00 0.00 82 ASN A CA 20
ATOM 24957 C C . ASN A 1 82 ? -26.878 -12.639 -9.257 1.00 0.00 82 ASN A C 20
ATOM 24958 O O . ASN A 1 82 ? -26.267 -11.897 -10.027 1.00 0.00 82 ASN A O 20
ATOM 24969 N N . ILE A 1 83 ? -27.492 -13.748 -9.654 1.00 0.00 83 ILE A N 20
ATOM 24970 C CA . ILE A 1 83 ? -27.485 -14.166 -11.051 1.00 0.00 83 ILE A CA 20
ATOM 24971 C C . ILE A 1 83 ? -28.844 -13.932 -11.701 1.00 0.00 83 ILE A C 20
ATOM 24972 O O . ILE A 1 83 ? -29.796 -14.675 -11.460 1.00 0.00 83 ILE A O 20
ATOM 24988 N N . VAL A 1 84 ? -28.927 -12.896 -12.529 1.00 0.00 84 VAL A N 20
ATOM 24989 C CA . VAL A 1 84 ? -30.169 -12.565 -13.218 1.00 0.00 84 VAL A CA 20
ATOM 24990 C C . VAL A 1 84 ? -29.931 -11.535 -14.317 1.00 0.00 84 VAL A C 20
ATOM 24991 O O . VAL A 1 84 ? -29.440 -10.437 -14.055 1.00 0.00 84 VAL A O 20
ATOM 25004 N N . GLU A 1 85 ? -30.283 -11.898 -15.546 1.00 0.00 85 GLU A N 20
ATOM 25005 C CA . GLU A 1 85 ? -30.107 -11.004 -16.685 1.00 0.00 85 GLU A CA 20
ATOM 25006 C C . GLU A 1 85 ? -31.004 -9.776 -16.557 1.00 0.00 85 GLU A C 20
ATOM 25007 O O . GLU A 1 85 ? -30.498 -8.684 -16.304 1.00 0.00 85 GLU A O 20
#

Foldseek 3Di:
DDDDDPDDPPPDDDDPDAPAAAPQPRHRDDQFFDDPPGHTHHPVSVVVQQVVCCPVVNGGAPPPPRDDDDPVPGDGPDDDPDDDD

GO terms:
  GO:0003713 transcription coactivator activity (F, IDA)
  GO:0002218 activation of innate immune response (P, IDA)
  GO:0004842 ubiquitin-protein transferase activity (F, IDA)
  GO:0036464 cytoplasmic ribonucleoprotein granule (C, IDA)
  GO:0038187 pattern recognition receptor activity (F, IDA)
  GO:0070534 protein K63-linked ubiquitination (P, IDA)
  GO:0051607 defense response to virus (P, TAS)
  GO:0043123 positive regulation of canonical NF-kappaB signal transduction (P, IMP)
  GO:0043410 positive regulation of MAPK cascade (P, IMP)
  GO:0031664 regulation of lipopolysaccharide-mediated signaling pathway (P, IMP)
  GO:0005515 protein binding (F, IPI)
  GO:0005829 cytosol (C, TAS)
  GO:0042802 identical protein binding (F, IPI)
  GO:0005829 cytosol (C, IDA)
  GO:1990462 omegasome (C, IDA)
  GO:0005737 cytoplasm (C, IDA)
  GO:0043123 positive regulation of canonical NF-kappaB signal transduction (P, IDA)
  GO:0044790 suppression of viral release by host (P, IDA)
  GO:0140374 antiviral innate immune response (P, IDA)
  GO:0046597 host-mediated suppression of symbiont invasion (P, IDA)

Nearest PDB structures (foldseek):
  2ecv-assembly1_A  TM=7.179E-01  e=9.057E-13  Homo sapiens
  2ecw-assembly1_A  TM=6.039E-01  e=6.430E-07  Mus musculus
  7l3l-assembly2_D  TM=7.282E-01  e=9.627E-03  Homo sapiens
  2ecy-assembly1_A  TM=5.965E-01  e=2.846E-03  Homo sapiens
  2yu4-assembly1_A  TM=5.839E-01  e=1.102E-01  Homo sapiens

Solvent-accessible surface area: 7488 Å² total; per-residue (Å²): 140,110,125,80,124,108,69,186,111,75,66,151,143,146,127,135,143,91,127,59,64,0,56,62,52,124,137,71,9,104,145,26,33,29,18,101,36,50,74,33,0,26,133,71,23,9,72,60,25,28,120,139,6,100,155,104,125,22,134,10,18,0,51,70,58,119,78,110,37,126,36,118,139,57,199,30,134,196,149,100,107,126,154,146,224